Protein 7KKD (pdb70)

Secondary structure (DSSP, 8-state):
-----EEEEE----EETTEE-HHHHHHHHHHHHHTT--EEETTSGGGTGGGS-HHHHHHHHHHHHHHHTTSS-EEEEE---SSHHHHHHHHHHHHHTT-SEEEEEPPPSS---HHHHHHHHHHHHHH-SS-EEEE--HHHHS----HHHHHHHHHH-TTEEE---SS-HHHHHHHHHH-TTSB-EE--GGGHHHHHHTT--EEEESGGGT-HHHHHHHHHHHHTT-HHHHHHHHHHHHHHHHHTTSSSTTHHHHHHHHHTTSSS-----TT--PPPHHHHHHHHHHHTTS-----/---S--TTS------EEEEE----EETTEE-HHHHHHHHHHHHHTT--EEETTSGGGTTTTS-HHHHHHHHHHHHHHHTTSS-EEEEE---SSHHHHHHHHHHHHHTT-SEEEEEPPPSS---HHHHHHHHHHHHHH-SS-EEEE--HHHHS----HHHHHHHHHH-SSEEE---SS-HHHHHHHHHH-TTSB-EE--GGGHHHHHHTT--EEEESGGGT-HHHHHHHHHHHHTT-HHHHHHHHHHTHHHHHHTTSSSTTHHHHHHHHHTTSSSS----TT--PPPHHHHHHHHHHHTTS-----/-----EEEEE----EETTEE-HHHHHHHHHHHHTTT--EEETTSGGGTTTTS-HHHHHHHHHHHHHHHTTSS-EEEEE---SSHHHHHHHHHHHHHTT-SEEEEEPPPSS---HHHHHHHHHHHHHT-SS-EEEE--HHHHS----HHHHHHHHHH-TTEEE---SS-HHHHHHHHHH-TTSB-EE--GGGHHHHHHTT--EEEESGGGT-HHHHHHHHHHHHTT-HHHHHHHHHHTHHHHHHTTSSSTTHHHHHHHHHTTSSS-----TT--PPPHHHHHHHHHHHTTS-----/---S--TTS------EEEEE----EETTEE-HHHHHHHHHHHHTTT-SEEETTSGGGTGGGS-HHHHHHHHHHHHHHHTTSS-EEEEE---SSHHHHHHHHHHHHHTT-SEEEEEPPPSS---HHHHHHHHHHHHHH-SS-EEEE--HHHHS----HHHHHHHHHH-SSEEE---SS-HHHHHHHHHH-TTSB-EE--GGGHHHHHHTT--EEEESGGGT-HHHHHHHHHHHHTT-HHHHHHHHHHTHHHHHHTTSSSTTHHHHHHHHHHTSSS-----TT--PPPHHHHHHHHHHHTTSPPP--/-----EEEEE----EETTEE-HHHHHHHHHHHHTTT-SEEETTSTTTTGGGS-HHHHHHHHHHHHHHHTTSS-EEEEE---SSHHHHHHHHHHHHHTT-SEEEEEPPPSS---HHHHHHHHHHHHHH-SS-EEEE--HHHHS----HHHHHHHHHH-TTEEE---SS-HHHHHHHHHH-TTSB-EE--GGGHHHHHHTT--EEEESGGGT-HHHHHHHHHHHHTT-HHHHHHHHHHTHHHHHHTTSSSTTHHHHHHHHHTTSSSS----TT--PPPHHHHHHHHHHHTTS-----/-----EEEEE----EETTEE-HHHHHHHHHHHHHTT--EEETTSGGGTTTTS-HHHHHHHHHHHHHHHTTSS-EEEEE---SSHHHHHHHHHHHHHTT-SEEEEEPPPSS---HHHHHHHHHHHHHT-SS-EEEE--HHHHS----HHHHHHHHHH-TTEEE---SS-HHHHHHHHHH-TTSB-EE--GGGHHHHHHTT--EEEESGGGT-HHHHHHHHHHHHTT-HHHHHHHHHHHHHHHHHTTSSSTTHHHHHHHHHTTSSS-----TT--PPPHHHHHHHHHHHTTSPPP--

B-factor: mean 19.52, std 10.32, range [5.85, 80.39]

Structure (mmCIF, N/CA/C/O backbone):
data_7KKD
#
_entry.id   7KKD
#
_cell.length_a   84.550
_cell.length_b   225.540
_cell.length_c   199.980
_cell.angle_alpha   90.000
_cell.angle_beta   90.000
_cell.angle_gamma   90.000
#
_symmetry.space_group_name_H-M   'C 2 2 21'
#
loop_
_entity.id
_entity.type
_entity.pdbx_description
1 polymer '4-hydroxy-tetrahydrodipicolinate synthase'
2 non-polymer '(2R,5R)-2,5-diamino-2,5-bis(4-aminobutyl)hexanedioic acid'
3 non-polymer 'MAGNESIUM ION'
4 non-polymer 'ACETATE ION'
5 non-polymer 1,2-ETHANEDIOL
6 non-polymer 'TRIETHYLENE GLYCOL'
7 non-polymer DI(HYDROXYETHYL)ETHER
8 water water
#
loop_
_atom_site.group_PDB
_atom_site.id
_atom_site.type_symbol
_atom_site.label_atom_id
_atom_site.label_alt_id
_atom_site.label_comp_id
_atom_site.label_asym_id
_atom_site.label_entity_id
_atom_site.label_seq_id
_atom_site.pdbx_PDB_ins_code
_atom_site.Cartn_x
_atom_site.Cartn_y
_atom_site.Cartn_z
_atom_site.occupancy
_atom_site.B_iso_or_equiv
_atom_site.auth_seq_id
_atom_site.auth_comp_id
_atom_site.auth_asym_id
_atom_site.auth_atom_id
_atom_site.pdbx_PDB_model_num
ATOM 1 N N . LYS A 1 15 ? 10.193 45.152 -6.305 1.00 38.54 3 LYS A N 1
ATOM 2 C CA . LYS A 1 15 ? 9.611 44.676 -5.052 1.00 33.77 3 LYS A CA 1
ATOM 3 C C . LYS A 1 15 ? 9.279 45.820 -4.096 1.00 31.88 3 LYS A C 1
ATOM 4 O O . LYS A 1 15 ? 10.023 46.801 -4.005 1.00 30.01 3 LYS A O 1
ATOM 10 N N . ASN A 1 16 ? 8.161 45.687 -3.383 1.00 25.98 4 ASN A N 1
ATOM 11 C CA . ASN A 1 16 ? 7.888 46.567 -2.252 1.00 26.53 4 ASN A CA 1
ATOM 12 C C . ASN A 1 16 ? 8.823 46.223 -1.102 1.00 20.93 4 ASN A C 1
ATOM 13 O O . ASN A 1 16 ? 9.032 45.048 -0.789 1.00 19.42 4 ASN A O 1
ATOM 18 N N . ILE A 1 17 ? 9.409 47.251 -0.481 1.00 17.62 5 ILE A N 1
ATOM 19 C CA . ILE A 1 17 ? 10.463 47.046 0.508 1.00 16.84 5 ILE A CA 1
ATOM 20 C C . ILE A 1 17 ? 10.195 47.897 1.745 1.00 14.23 5 ILE A C 1
ATOM 21 O O . ILE A 1 17 ? 9.437 48.869 1.715 1.00 16.24 5 ILE A O 1
ATOM 26 N N . ILE A 1 18 ? 10.828 47.503 2.852 1.00 11.53 6 ILE A N 1
ATOM 27 C CA . ILE A 1 18 ? 10.880 48.292 4.077 1.00 9.88 6 ILE A CA 1
ATOM 28 C C . ILE A 1 18 ? 12.345 48.329 4.485 1.00 11.43 6 ILE A C 1
ATOM 29 O O . ILE A 1 18 ? 12.911 47.297 4.873 1.00 12.76 6 ILE A O 1
ATOM 34 N N . ILE A 1 19 ? 12.970 49.502 4.357 1.00 12.43 7 ILE A N 1
ATOM 35 C CA . ILE A 1 19 ? 14.404 49.646 4.596 1.00 11.39 7 ILE A CA 1
ATOM 36 C C . ILE A 1 19 ? 14.654 50.866 5.479 1.00 10.90 7 ILE A C 1
ATOM 37 O O . ILE A 1 19 ? 13.715 51.443 6.032 1.00 14.39 7 ILE A O 1
ATOM 42 N N . GLY A 1 20 ? 15.915 51.254 5.638 1.00 11.86 8 GLY A N 1
ATOM 43 C CA . GLY A 1 20 ? 16.250 52.401 6.466 1.00 12.48 8 GLY A CA 1
ATOM 44 C C . GLY A 1 20 ? 16.586 52.006 7.890 1.00 13.05 8 GLY A C 1
ATOM 45 O O . GLY A 1 20 ? 16.928 50.860 8.199 1.00 10.91 8 GLY A O 1
ATOM 46 N N . ALA A 1 21 ? 16.494 52.993 8.775 1.00 10.46 9 ALA A N 1
ATOM 47 C CA . ALA A 1 21 ? 16.834 52.803 10.180 1.00 10.89 9 ALA A CA 1
ATOM 48 C C . ALA A 1 21 ? 15.620 52.251 10.918 1.00 11.42 9 ALA A C 1
ATOM 49 O O . ALA A 1 21 ? 14.570 52.906 10.963 1.00 12.57 9 ALA A O 1
ATOM 51 N N . MET A 1 22 ? 15.750 51.052 11.500 1.00 10.86 10 MET A N 1
ATOM 52 C CA . MET A 1 22 ? 14.604 50.413 12.138 1.00 9.29 10 MET A CA 1
ATOM 53 C C . MET A 1 22 ? 14.971 49.927 13.535 1.00 8.42 10 MET A C 1
ATOM 54 O O . MET A 1 22 ? 16.130 49.613 13.816 1.00 10.17 10 MET A O 1
ATOM 59 N N . THR A 1 23 ? 13.965 49.879 14.415 1.00 10.29 11 THR A N 1
ATOM 60 C CA . THR A 1 23 ? 14.169 49.545 15.821 1.00 9.65 11 THR A CA 1
ATOM 61 C C . THR A 1 23 ? 13.413 48.281 16.197 1.00 12.59 11 THR A C 1
ATOM 62 O O . THR A 1 23 ? 12.202 48.185 15.968 1.00 11.85 11 THR A O 1
ATOM 66 N N . ALA A 1 24 ? 14.127 47.321 16.784 1.00 12.37 12 ALA A N 1
ATOM 67 C CA . ALA A 1 24 ? 13.499 46.153 17.399 1.00 11.21 12 ALA A CA 1
ATOM 68 C C . ALA A 1 24 ? 12.990 46.567 18.776 1.00 10.13 12 ALA A C 1
ATOM 69 O O . ALA A 1 24 ? 13.748 46.583 19.747 1.00 9.65 12 ALA A O 1
ATOM 71 N N . LEU A 1 25 ? 11.704 46.910 18.856 1.00 11.52 13 LEU A N 1
ATOM 72 C CA . LEU A 1 25 ? 11.135 47.518 20.058 1.00 9.23 13 LEU A CA 1
ATOM 73 C C . LEU A 1 25 ? 11.192 46.586 21.266 1.00 12.39 13 LEU A C 1
ATOM 74 O O . LEU A 1 25 ? 10.758 45.435 21.194 1.00 11.77 13 LEU A O 1
ATOM 79 N N . ILE A 1 26 ? 11.683 47.106 22.399 1.00 10.98 14 ILE A N 1
ATOM 80 C CA . ILE A 1 26 ? 11.468 46.406 23.661 1.00 11.37 14 ILE A CA 1
ATOM 81 C C . ILE A 1 26 ? 9.971 46.412 23.987 1.00 12.56 14 ILE A C 1
ATOM 82 O O . ILE A 1 26 ? 9.205 47.258 23.512 1.00 13.49 14 ILE A O 1
ATOM 87 N N . THR A 1 27 ? 9.556 45.446 24.810 1.00 11.94 15 THR A N 1
ATOM 88 C CA . THR A 1 27 ? 8.181 45.385 25.304 1.00 14.15 15 THR A CA 1
ATOM 89 C C . THR A 1 27 ? 8.166 45.683 26.797 1.00 13.57 15 THR A C 1
ATOM 90 O O . THR A 1 27 ? 8.533 44.808 27.599 1.00 15.78 15 THR A O 1
ATOM 94 N N . PRO A 1 28 ? 7.736 46.868 27.231 1.00 13.48 16 PRO A N 1
ATOM 95 C CA . PRO A 1 28 ? 7.678 47.139 28.674 1.00 13.31 16 PRO A CA 1
ATOM 96 C C . PRO A 1 28 ? 6.536 46.395 29.342 1.00 17.78 16 PRO A C 1
ATOM 97 O O . PRO A 1 28 ? 5.441 46.278 28.786 1.00 15.48 16 PRO A O 1
ATOM 101 N N . PHE A 1 29 ? 6.802 45.902 30.552 1.00 16.01 17 PHE A N 1
ATOM 102 C CA . PHE A 1 29 ? 5.792 45.285 31.398 1.00 14.67 17 PHE A CA 1
ATOM 103 C C . PHE A 1 29 ? 5.544 46.146 32.627 1.00 17.18 17 PHE A C 1
ATOM 104 O O . PHE A 1 29 ? 6.437 46.856 33.104 1.00 19.53 17 PHE A O 1
ATOM 112 N N . LYS A 1 30 ? 4.312 46.074 33.127 1.00 16.00 18 LYS A N 1
ATOM 113 C CA . LYS A 1 30 ? 3.912 46.713 34.373 1.00 18.46 18 LYS A CA 1
ATOM 114 C C . LYS A 1 30 ? 3.010 45.733 35.104 1.00 21.66 18 LYS A C 1
ATOM 115 O O . LYS A 1 30 ? 1.933 45.400 34.602 1.00 22.21 18 LYS A O 1
ATOM 121 N N . ASN A 1 31 ? 3.461 45.255 36.267 1.00 20.98 19 ASN A N 1
ATOM 122 C CA . ASN A 1 31 ? 2.724 44.266 37.059 1.00 22.86 19 ASN A CA 1
ATOM 123 C C . ASN A 1 31 ? 2.378 43.027 36.235 1.00 25.10 19 ASN A C 1
ATOM 124 O O . ASN A 1 31 ? 1.286 42.462 36.350 1.00 29.66 19 ASN A O 1
ATOM 129 N N . GLY A 1 32 ? 3.320 42.597 35.400 1.00 24.35 20 GLY A N 1
ATOM 130 C CA . GLY A 1 32 ? 3.184 41.362 34.660 1.00 25.91 20 GLY A CA 1
ATOM 131 C C . GLY A 1 32 ? 2.452 41.471 33.342 1.00 26.47 20 GLY A C 1
ATOM 132 O O . GLY A 1 32 ? 2.396 40.481 32.600 1.00 27.96 20 GLY A O 1
ATOM 133 N N . LYS A 1 33 ? 1.892 42.632 33.020 1.00 20.85 21 LYS A N 1
ATOM 134 C CA . LYS A 1 33 ? 1.170 42.828 31.774 1.00 17.81 21 LYS A CA 1
ATOM 135 C C . LYS A 1 33 ? 1.915 43.822 30.891 1.00 16.51 21 LYS A C 1
ATOM 136 O O . LYS A 1 33 ? 2.739 44.603 31.368 1.00 19.36 21 LYS A O 1
ATOM 142 N N . VAL A 1 34 ? 1.624 43.781 29.588 1.00 16.52 22 VAL A N 1
ATOM 143 C CA . VAL A 1 34 ? 2.197 44.775 28.687 1.00 16.92 22 VAL A CA 1
ATOM 144 C C . VAL A 1 34 ? 1.724 46.157 29.106 1.00 17.79 22 VAL A C 1
ATOM 145 O O . VAL A 1 34 ? 0.525 46.385 29.319 1.00 20.65 22 VAL A O 1
ATOM 149 N N . ASP A 1 35 ? 2.671 47.079 29.263 1.00 17.67 23 ASP A N 1
ATOM 150 C CA . ASP A 1 35 ? 2.348 48.469 29.580 1.00 16.96 23 ASP A CA 1
ATOM 151 C C . ASP A 1 35 ? 2.042 49.168 28.262 1.00 15.79 23 ASP A C 1
ATOM 152 O O . ASP A 1 35 ? 2.948 49.629 27.561 1.00 16.97 23 ASP A O 1
ATOM 157 N N . GLU A 1 36 ? 0.757 49.234 27.918 1.00 18.32 24 GLU A N 1
ATOM 158 C CA . GLU A 1 36 ? 0.374 49.686 26.585 1.00 20.26 24 GLU A CA 1
ATOM 159 C C . GLU A 1 36 ? 0.603 51.180 26.403 1.00 17.20 24 GLU A C 1
ATOM 160 O O . GLU A 1 36 ? 0.956 51.619 25.301 1.00 19.37 24 GLU A O 1
ATOM 166 N N . GLN A 1 37 ? 0.419 51.973 27.461 1.00 19.13 25 GLN A N 1
ATOM 167 C CA . GLN A 1 37 ? 0.695 53.406 27.364 1.00 19.67 25 GLN A CA 1
ATOM 168 C C . GLN A 1 37 ? 2.180 53.652 27.125 1.00 17.55 25 GLN A C 1
ATOM 169 O O . GLN A 1 37 ? 2.559 54.459 26.262 1.00 18.23 25 GLN A O 1
ATOM 175 N N . SER A 1 38 ? 3.032 52.944 27.869 1.00 15.09 26 SER A N 1
ATOM 176 C CA . SER A 1 38 ? 4.473 53.073 27.685 1.00 16.98 26 SER A CA 1
ATOM 177 C C . SER A 1 38 ? 4.894 52.592 26.300 1.00 16.29 26 SER A C 1
ATOM 178 O O . SER A 1 38 ? 5.754 53.202 25.658 1.00 16.43 26 SER A O 1
ATOM 181 N N . TYR A 1 39 ? 4.285 51.504 25.820 1.00 14.29 27 TYR A N 1
ATOM 182 C CA . TYR A 1 39 ? 4.612 50.997 24.490 1.00 14.81 27 TYR A CA 1
ATOM 183 C C . TYR A 1 39 ? 4.372 52.056 23.415 1.00 15.23 27 TYR A C 1
ATOM 184 O O . TYR A 1 39 ? 5.230 52.283 22.552 1.00 13.53 27 TYR A O 1
ATOM 193 N N . ALA A 1 40 ? 3.216 52.726 23.461 1.00 13.21 28 ALA A N 1
ATOM 194 C CA . ALA A 1 40 ? 2.937 53.776 22.487 1.00 12.59 28 ALA A CA 1
ATOM 195 C C . ALA A 1 40 ? 3.896 54.950 22.650 1.00 14.14 28 ALA A C 1
ATOM 196 O O . ALA A 1 40 ? 4.375 55.517 21.654 1.00 13.84 28 ALA A O 1
ATOM 198 N N . ARG A 1 41 ? 4.185 55.336 23.894 1.00 15.54 29 ARG A N 1
ATOM 199 C CA . ARG A 1 41 ? 5.079 56.470 24.128 1.00 16.25 29 ARG A CA 1
ATOM 200 C C . ARG A 1 41 ? 6.470 56.202 23.571 1.00 14.10 29 ARG A C 1
ATOM 201 O O . ARG A 1 41 ? 7.095 57.095 22.979 1.00 15.71 29 ARG A O 1
ATOM 209 N N . LEU A 1 42 ? 6.961 54.970 23.737 1.00 12.78 30 LEU A N 1
ATOM 210 C CA . LEU A 1 42 ? 8.276 54.608 23.225 1.00 10.68 30 LEU A CA 1
ATOM 211 C C . LEU A 1 42 ? 8.313 54.663 21.706 1.00 10.59 30 LEU A C 1
ATOM 212 O O . LEU A 1 42 ? 9.320 55.079 21.120 1.00 12.24 30 LEU A O 1
ATOM 217 N N . ILE A 1 43 ? 7.229 54.237 21.048 1.00 12.09 31 ILE A N 1
ATOM 218 C CA . ILE A 1 43 ? 7.182 54.299 19.591 1.00 11.66 31 ILE A CA 1
ATOM 219 C C . ILE A 1 43 ? 7.168 55.743 19.112 1.00 14.46 31 ILE A C 1
ATOM 220 O O . ILE A 1 43 ? 7.885 56.100 18.170 1.00 12.04 31 ILE A O 1
ATOM 225 N N . LYS A 1 44 ? 6.354 56.595 19.738 1.00 12.62 32 LYS A N 1
ATOM 226 C CA . LYS A 1 44 ? 6.381 58.012 19.382 1.00 12.66 32 LYS A CA 1
ATOM 227 C C . LYS A 1 44 ? 7.795 58.583 19.512 1.00 14.66 32 LYS A C 1
ATOM 228 O O . LYS A 1 44 ? 8.234 59.382 18.677 1.00 14.09 32 LYS A O 1
ATOM 234 N N . ARG A 1 45 ? 8.535 58.168 20.545 1.00 14.58 33 ARG A N 1
ATOM 235 C CA . ARG A 1 45 ? 9.902 58.660 20.712 1.00 14.82 33 ARG A CA 1
ATOM 236 C C . ARG A 1 45 ? 10.804 58.203 19.569 1.00 13.22 33 ARG A C 1
ATOM 237 O O . ARG A 1 45 ? 11.676 58.959 19.117 1.00 12.74 33 ARG A O 1
ATOM 245 N N . GLN A 1 46 ? 10.624 56.968 19.098 1.00 12.92 34 GLN A N 1
ATOM 246 C CA . GLN A 1 46 ? 11.372 56.503 17.931 1.00 10.18 34 GLN A CA 1
ATOM 247 C C . GLN A 1 46 ? 11.031 57.341 16.702 1.00 8.61 34 GLN A C 1
ATOM 248 O O . GLN A 1 46 ? 11.924 57.766 15.959 1.00 12.67 34 GLN A O 1
ATOM 254 N N . ILE A 1 47 ? 9.734 57.590 16.480 1.00 11.25 35 ILE A N 1
ATOM 255 C CA . ILE A 1 47 ? 9.300 58.357 15.310 1.00 11.69 35 ILE A CA 1
ATOM 256 C C . ILE A 1 47 ? 9.942 59.735 15.314 1.00 12.95 35 ILE A C 1
ATOM 257 O O . ILE A 1 47 ? 10.414 60.229 14.280 1.00 14.57 35 ILE A O 1
ATOM 262 N N . GLU A 1 48 ? 9.980 60.373 16.477 1.00 12.68 36 GLU A N 1
ATOM 263 C CA . GLU A 1 48 ? 10.455 61.739 16.571 1.00 13.04 36 GLU A CA 1
ATOM 264 C C . GLU A 1 48 ? 11.971 61.846 16.503 1.00 12.43 36 GLU A C 1
ATOM 265 O O . GLU A 1 48 ? 12.491 62.969 16.424 1.00 17.75 36 GLU A O 1
ATOM 271 N N . ASN A 1 49 ? 12.686 60.721 16.466 1.00 13.13 37 ASN A N 1
ATOM 272 C CA . ASN A 1 49 ? 14.142 60.729 16.401 1.00 13.13 37 ASN A CA 1
ATOM 273 C C . ASN A 1 49 ? 14.663 60.079 15.122 1.00 14.67 37 ASN A C 1
ATOM 274 O O . ASN A 1 49 ? 15.745 59.487 15.113 1.00 17.80 37 ASN A O 1
ATOM 279 N N . GLY A 1 50 ? 13.899 60.183 14.032 1.00 14.53 38 GLY A N 1
ATOM 280 C CA . GLY A 1 50 ? 14.406 59.861 12.707 1.00 15.46 38 GLY A CA 1
ATOM 281 C C . GLY A 1 50 ? 14.338 58.407 12.295 1.00 15.36 38 GLY A C 1
ATOM 282 O O . GLY A 1 50 ? 14.908 58.052 11.258 1.00 15.49 38 GLY A O 1
ATOM 283 N N . ILE A 1 51 ? 13.646 57.560 13.047 1.00 10.63 39 ILE A N 1
ATOM 284 C CA . ILE A 1 51 ? 13.584 56.134 12.745 1.00 10.53 39 ILE A CA 1
ATOM 285 C C . ILE A 1 51 ? 12.611 55.916 11.592 1.00 16.87 39 ILE A C 1
ATOM 286 O O . ILE A 1 51 ? 11.589 56.599 11.500 1.00 16.35 39 ILE A O 1
ATOM 291 N N . ASP A 1 52 ? 12.935 54.985 10.682 1.00 10.94 40 ASP A N 1
ATOM 292 C CA . ASP A 1 52 ? 12.108 54.773 9.492 1.00 10.12 40 ASP A CA 1
ATOM 293 C C . ASP A 1 52 ? 11.092 53.649 9.643 1.00 10.85 40 ASP A C 1
ATOM 294 O O . ASP A 1 52 ? 10.074 53.655 8.940 1.00 11.92 40 ASP A O 1
ATOM 299 N N . ALA A 1 53 ? 11.336 52.691 10.529 1.00 11.71 41 ALA A N 1
ATOM 300 C CA . ALA A 1 53 ? 10.372 51.621 10.743 1.00 10.27 41 ALA A CA 1
ATOM 301 C C . ALA A 1 53 ? 10.554 51.088 12.153 1.00 10.49 41 ALA A C 1
ATOM 302 O O . ALA A 1 53 ? 11.630 51.209 12.740 1.00 11.04 41 ALA A O 1
ATOM 304 N N . VAL A 1 54 ? 9.491 50.525 12.711 1.00 9.28 42 VAL A N 1
ATOM 305 C CA . VAL A 1 54 ? 9.577 49.893 14.021 1.00 9.84 42 VAL A CA 1
ATOM 306 C C . VAL A 1 54 ? 9.173 48.434 13.881 1.00 11.74 42 VAL A C 1
ATOM 307 O O . VAL A 1 54 ? 8.287 48.092 13.089 1.00 11.67 42 VAL A O 1
ATOM 311 N N . VAL A 1 55 ? 9.832 47.579 14.652 1.00 11.30 43 VAL A N 1
ATOM 312 C CA . VAL A 1 55 ? 9.581 46.140 14.632 1.00 9.39 43 VAL A CA 1
ATOM 313 C C . VAL A 1 55 ? 8.994 45.748 15.981 1.00 12.83 43 VAL A C 1
ATOM 314 O O . VAL A 1 55 ? 9.744 45.571 16.951 1.00 12.66 43 VAL A O 1
ATOM 318 N N . PRO A 1 56 ? 7.675 45.618 16.099 1.00 11.69 44 PRO A N 1
ATOM 319 C CA . PRO A 1 56 ? 7.098 45.105 17.345 1.00 10.80 44 PRO A CA 1
ATOM 320 C C . PRO A 1 56 ? 7.274 43.599 17.435 1.00 11.78 44 PRO A C 1
ATOM 321 O O . PRO A 1 56 ? 7.198 42.886 16.430 1.00 15.17 44 PRO A O 1
ATOM 325 N N . VAL A 1 57 ? 7.516 43.124 18.661 1.00 13.04 45 VAL A N 1
ATOM 326 C CA . VAL A 1 57 ? 7.546 41.707 19.047 1.00 13.55 45 VAL A CA 1
ATOM 327 C C . VAL A 1 57 ? 8.485 40.875 18.170 1.00 15.71 45 VAL A C 1
ATOM 328 O O . VAL A 1 57 ? 8.131 39.785 17.695 1.00 16.45 45 VAL A O 1
ATOM 332 N N . GLY A 1 58 ? 9.707 41.373 17.987 1.00 15.60 46 GLY A N 1
ATOM 333 C CA . GLY A 1 58 ? 10.831 40.558 17.567 1.00 15.86 46 GLY A CA 1
ATOM 334 C C . GLY A 1 58 ? 11.534 39.971 18.777 1.00 15.41 46 GLY A C 1
ATOM 335 O O . GLY A 1 58 ? 10.977 39.916 19.878 1.00 13.59 46 GLY A O 1
ATOM 336 N N . THR A 1 59 ? 12.776 39.517 18.564 1.00 15.56 47 THR A N 1
ATOM 337 C CA . THR A 1 59 ? 13.547 38.925 19.663 1.00 12.56 47 THR A CA 1
ATOM 338 C C . THR A 1 59 ? 13.662 39.910 20.821 1.00 11.32 47 THR A C 1
ATOM 339 O O . THR A 1 59 ? 13.458 39.555 21.991 1.00 14.15 47 THR A O 1
ATOM 343 N N . THR A 1 60 ? 13.999 41.160 20.504 1.00 11.15 48 THR A N 1
ATOM 344 C CA . THR A 1 60 ? 14.180 42.189 21.521 1.00 9.11 48 THR A CA 1
ATOM 345 C C . THR A 1 60 ? 12.880 42.522 22.244 1.00 12.87 48 THR A C 1
ATOM 346 O O . THR A 1 60 ? 12.923 43.009 23.379 1.00 14.15 48 THR A O 1
ATOM 350 N N . GLY A 1 61 ? 11.735 42.225 21.635 1.00 11.97 49 GLY A N 1
ATOM 351 C CA . GLY A 1 61 ? 10.444 42.413 22.258 1.00 12.77 49 GLY A CA 1
ATOM 352 C C . GLY A 1 61 ? 9.936 41.219 23.037 1.00 12.65 49 GLY A C 1
ATOM 353 O O . GLY A 1 61 ? 8.761 41.215 23.416 1.00 13.20 49 GLY A O 1
ATOM 354 N N . GLU A 1 62 ? 10.781 40.210 23.281 1.00 10.01 50 GLU A N 1
ATOM 355 C CA . GLU A 1 62 ? 10.404 39.029 24.067 1.00 12.80 50 GLU A CA 1
ATOM 356 C C . GLU A 1 62 ? 9.237 38.290 23.419 1.00 16.21 50 GLU A C 1
ATOM 357 O O . GLU A 1 62 ? 8.319 37.813 24.094 1.00 15.86 50 GLU A O 1
ATOM 363 N N . SER A 1 63 ? 9.313 38.146 22.097 1.00 14.16 51 SER A N 1
ATOM 364 C CA . SER A 1 63 ? 8.253 37.475 21.347 1.00 16.62 51 SER A CA 1
ATOM 365 C C . SER A 1 63 ? 7.925 36.091 21.912 1.00 19.60 51 SER A C 1
ATOM 366 O O . SER A 1 63 ? 6.757 35.685 21.937 1.00 18.18 51 SER A O 1
ATOM 369 N N . ALA A 1 64 ? 8.933 35.357 22.387 1.00 13.30 52 ALA A N 1
ATOM 370 C CA . ALA A 1 64 ? 8.710 33.965 22.772 1.00 16.52 52 ALA A CA 1
ATOM 371 C C . ALA A 1 64 ? 7.899 33.823 24.054 1.00 15.67 52 ALA A C 1
ATOM 372 O O . ALA A 1 64 ? 7.343 32.742 24.306 1.00 18.58 52 ALA A O 1
ATOM 374 N N . THR A 1 65 ? 7.839 34.861 24.887 1.00 16.00 53 THR A N 1
ATOM 375 C CA . THR A 1 65 ? 7.132 34.776 26.160 1.00 23.21 53 THR A CA 1
ATOM 376 C C . THR A 1 65 ? 5.849 35.594 26.193 1.00 20.57 53 THR A C 1
ATOM 377 O O . THR A 1 65 ? 5.166 35.600 27.224 1.00 20.68 53 THR A O 1
ATOM 381 N N . LEU A 1 66 ? 5.503 36.280 25.107 1.00 16.71 54 LEU A N 1
ATOM 382 C CA . LEU A 1 66 ? 4.208 36.941 24.994 1.00 16.90 54 LEU A CA 1
ATOM 383 C C . LEU A 1 66 ? 3.141 35.955 24.540 1.00 20.97 54 LEU A C 1
ATOM 384 O O . LEU A 1 66 ? 3.419 35.007 23.801 1.00 23.06 54 LEU A O 1
ATOM 389 N N . THR A 1 67 ? 1.908 36.190 24.983 1.00 21.87 55 THR A N 1
ATOM 390 C CA . THR A 1 67 ? 0.792 35.411 24.469 1.00 22.09 55 THR A CA 1
ATOM 391 C C . THR A 1 67 ? 0.427 35.870 23.059 1.00 24.03 55 THR A C 1
ATOM 392 O O . THR A 1 67 ? 0.835 36.934 22.592 1.00 22.44 55 THR A O 1
ATOM 396 N N . HIS A 1 68 ? -0.390 35.053 22.387 1.00 24.66 56 HIS A N 1
ATOM 397 C CA . HIS A 1 68 ? -0.914 35.449 21.083 1.00 30.55 56 HIS A CA 1
ATOM 398 C C . HIS A 1 68 ? -1.643 36.782 21.172 1.00 22.77 56 HIS A C 1
ATOM 399 O O . HIS A 1 68 ? -1.466 37.653 20.313 1.00 23.44 56 HIS A O 1
ATOM 406 N N . GLU A 1 69 ? -2.467 36.954 22.210 1.00 24.09 57 GLU A N 1
ATOM 407 C CA . GLU A 1 69 ? -3.219 38.194 22.385 1.00 23.94 57 GLU A CA 1
ATOM 408 C C . GLU A 1 69 ? -2.291 39.386 22.584 1.00 22.45 57 GLU A C 1
ATOM 409 O O . GLU A 1 69 ? -2.535 40.468 22.035 1.00 20.10 57 GLU A O 1
ATOM 415 N N . GLU A 1 70 ? -1.223 39.213 23.368 1.00 19.22 58 GLU A N 1
ATOM 416 C CA . GLU A 1 70 ? -0.277 40.309 23.586 1.00 16.67 58 GLU A CA 1
ATOM 417 C C . GLU A 1 70 ? 0.487 40.653 22.314 1.00 15.14 58 GLU A C 1
ATOM 418 O O . GLU A 1 70 ? 0.736 41.831 22.034 1.00 17.30 58 GLU A O 1
ATOM 424 N N . HIS A 1 71 ? 0.919 39.630 21.570 1.00 18.30 59 HIS A N 1
ATOM 425 C CA . HIS A 1 71 ? 1.514 39.825 20.252 1.00 20.61 59 HIS A CA 1
ATOM 426 C C . HIS A 1 71 ? 0.626 40.712 19.384 1.00 21.21 59 HIS A C 1
ATOM 427 O O . HIS A 1 71 ? 1.078 41.715 18.815 1.00 17.93 59 HIS A O 1
ATOM 434 N N . ARG A 1 72 ? -0.663 40.378 19.320 1.00 20.21 60 ARG A N 1
ATOM 435 C CA . ARG A 1 72 ? -1.600 41.142 18.505 1.00 22.74 60 ARG A CA 1
ATOM 436 C C . ARG A 1 72 ? -1.772 42.563 19.035 1.00 25.54 60 ARG A C 1
ATOM 437 O O . ARG A 1 72 ? -1.776 43.523 18.254 1.00 21.26 60 ARG A O 1
ATOM 445 N N . THR A 1 73 ? -1.865 42.721 20.360 1.00 18.58 61 THR A N 1
ATOM 446 C CA . THR A 1 73 ? -1.989 44.053 20.952 1.00 19.62 61 THR A CA 1
ATOM 447 C C . THR A 1 73 ? -0.796 44.943 20.600 1.00 18.87 61 THR A C 1
ATOM 448 O O . THR A 1 73 ? -0.970 46.113 20.232 1.00 17.49 61 THR A O 1
ATOM 452 N N . CYS A 1 74 ? 0.424 44.411 20.703 1.00 15.75 62 CYS A N 1
ATOM 453 C CA . CYS A 1 74 ? 1.604 45.219 20.414 1.00 15.38 62 CYS A CA 1
ATOM 454 C C . CYS A 1 74 ? 1.642 45.643 18.948 1.00 15.25 62 CYS A C 1
ATOM 455 O O . CYS A 1 74 ? 1.962 46.797 18.641 1.00 14.32 62 CYS A O 1
ATOM 458 N N . ILE A 1 75 ? 1.285 44.735 18.028 1.00 13.81 63 ILE A N 1
ATOM 459 C CA . ILE A 1 75 ? 1.247 45.105 16.613 1.00 11.11 63 ILE A CA 1
ATOM 460 C C . ILE A 1 75 ? 0.221 46.209 16.377 1.00 13.32 63 ILE A C 1
ATOM 461 O O . ILE A 1 75 ? 0.489 47.181 15.659 1.00 14.99 63 ILE A O 1
ATOM 466 N N . GLU A 1 76 ? -0.962 46.094 16.992 1.00 14.85 64 GLU A N 1
ATOM 467 C CA . GLU A 1 76 ? -2.000 47.109 16.793 1.00 15.41 64 GLU A CA 1
ATOM 468 C C . GLU A 1 76 ? -1.565 48.468 17.326 1.00 15.62 64 GLU A C 1
ATOM 469 O O . GLU A 1 76 ? -1.828 49.499 16.696 1.00 14.43 64 GLU A O 1
ATOM 475 N N . ILE A 1 77 ? -0.885 48.494 18.476 1.00 16.07 65 ILE A N 1
ATOM 476 C CA . ILE A 1 77 ? -0.413 49.768 19.018 1.00 13.58 65 ILE A CA 1
ATOM 477 C C . ILE A 1 77 ? 0.597 50.404 18.075 1.00 13.72 65 ILE A C 1
ATOM 478 O O . ILE A 1 77 ? 0.567 51.621 17.832 1.00 16.60 65 ILE A O 1
ATOM 483 N N . ALA A 1 78 ? 1.495 49.590 17.516 1.00 12.45 66 ALA A N 1
ATOM 484 C CA . ALA A 1 78 ? 2.491 50.107 16.588 1.00 13.64 66 ALA A CA 1
ATOM 485 C C . ALA A 1 78 ? 1.827 50.664 15.337 1.00 12.27 66 ALA A C 1
ATOM 486 O O . ALA A 1 78 ? 2.170 51.761 14.878 1.00 12.97 66 ALA A O 1
ATOM 488 N N . VAL A 1 79 ? 0.873 49.914 14.769 1.00 15.24 67 VAL A N 1
ATOM 489 C CA . VAL A 1 79 ? 0.194 50.355 13.551 1.00 13.36 67 VAL A CA 1
ATOM 490 C C . VAL A 1 79 ? -0.520 51.680 13.792 1.00 13.83 67 VAL A C 1
ATOM 491 O O . VAL A 1 79 ? -0.403 52.623 12.998 1.00 14.18 67 VAL A O 1
ATOM 495 N N . GLU A 1 80 ? -1.244 51.781 14.911 1.00 13.61 68 GLU A N 1
ATOM 496 C CA . GLU A 1 80 ? -1.999 52.997 15.197 1.00 16.01 68 GLU A CA 1
ATOM 497 C C . GLU A 1 80 ? -1.065 54.182 15.419 1.00 14.95 68 GLU A C 1
ATOM 498 O O . GLU A 1 80 ? -1.331 55.289 14.931 1.00 18.01 68 GLU A O 1
ATOM 504 N N . THR A 1 81 ? 0.041 53.962 16.141 1.00 16.35 69 THR A N 1
ATOM 505 C CA . THR A 1 81 ? 0.944 55.060 16.484 1.00 13.28 69 THR A CA 1
ATOM 506 C C . THR A 1 81 ? 1.689 55.593 15.262 1.00 15.60 69 THR A C 1
ATOM 507 O O . THR A 1 81 ? 2.011 56.789 15.212 1.00 16.14 69 THR A O 1
ATOM 511 N N . CYS A 1 82 ? 1.923 54.748 14.250 1.00 15.88 70 CYS A N 1
ATOM 512 C CA . CYS A 1 82 ? 2.641 55.162 13.043 1.00 11.64 70 CYS A CA 1
ATOM 513 C C . CYS A 1 82 ? 1.747 55.751 11.954 1.00 12.84 70 CYS A C 1
ATOM 514 O O . CYS A 1 82 ? 2.277 56.243 10.948 1.00 14.68 70 CYS A O 1
ATOM 517 N N . LYS A 1 83 ? 0.424 55.740 12.117 1.00 15.80 71 LYS A N 1
ATOM 518 C CA . LYS A 1 83 ? -0.435 56.347 11.106 1.00 15.71 71 LYS A CA 1
ATOM 519 C C . LYS A 1 83 ? -0.156 57.846 10.980 1.00 15.47 71 LYS A C 1
ATOM 520 O O . LYS A 1 83 ? 0.106 58.539 11.967 1.00 16.16 71 LYS A O 1
ATOM 526 N N . GLY A 1 84 ? -0.212 58.345 9.750 1.00 16.02 72 GLY A N 1
ATOM 527 C CA . GLY A 1 84 ? 0.035 59.754 9.505 1.00 16.58 72 GLY A CA 1
ATOM 528 C C . GLY A 1 84 ? 1.495 60.154 9.511 1.00 16.02 72 GLY A C 1
ATOM 529 O O . GLY A 1 84 ? 1.786 61.358 9.475 1.00 16.52 72 GLY A O 1
ATOM 530 N N . THR A 1 85 ? 2.371 59.180 9.561 1.00 15.68 73 THR A N 1
ATOM 531 C CA . THR A 1 85 ? 3.790 59.435 9.541 1.00 16.43 73 THR A CA 1
ATOM 532 C C . THR A 1 85 ? 4.422 58.655 8.395 1.00 14.74 73 THR A C 1
ATOM 533 O O . THR A 1 85 ? 3.771 57.938 7.749 1.00 17.36 73 THR A O 1
ATOM 537 N N . LYS A 1 86 ? 5.704 58.834 8.188 1.00 19.79 74 LYS A N 1
ATOM 538 C CA . LYS A 1 86 ? 6.380 58.074 7.168 1.00 23.91 74 LYS A CA 1
ATOM 539 C C . LYS A 1 86 ? 6.916 56.741 7.752 1.00 21.01 74 LYS A C 1
ATOM 540 O O . LYS A 1 86 ? 7.404 55.939 7.026 1.00 24.81 74 LYS A O 1
ATOM 542 N N . VAL A 1 87 ? 6.756 56.531 9.047 1.00 14.15 75 VAL A N 1
ATOM 543 C CA . VAL A 1 87 ? 7.326 55.369 9.728 1.00 12.28 75 VAL A CA 1
ATOM 544 C C . VAL A 1 87 ? 6.477 54.127 9.454 1.00 15.24 75 VAL A C 1
ATOM 545 O O . VAL A 1 87 ? 5.249 54.150 9.593 1.00 13.76 75 VAL A O 1
ATOM 549 N N . LYS A 1 88 ? 7.135 53.032 9.080 1.00 13.28 76 LYS A N 1
ATOM 550 C CA . LYS A 1 88 ? 6.468 51.778 8.756 1.00 11.78 76 LYS A CA 1
ATOM 551 C C . LYS A 1 88 ? 6.515 50.807 9.931 1.00 14.70 76 LYS A C 1
ATOM 552 O O . LYS A 1 88 ? 7.364 50.910 10.825 1.00 12.54 76 LYS A O 1
ATOM 558 N N . VAL A 1 89 ? 5.590 49.843 9.915 1.00 11.78 77 VAL A N 1
ATOM 559 C CA . VAL A 1 89 ? 5.553 48.778 10.917 1.00 10.19 77 VAL A CA 1
ATOM 560 C C . VAL A 1 89 ? 5.931 47.473 10.229 1.00 13.67 77 VAL A C 1
ATOM 561 O O . VAL A 1 89 ? 5.193 46.972 9.371 1.00 12.17 77 VAL A O 1
ATOM 565 N N . LEU A 1 90 ? 7.082 46.923 10.616 1.00 10.74 78 LEU A N 1
ATOM 566 C CA . LEU A 1 90 ? 7.553 45.614 10.169 1.00 9.36 78 LEU A CA 1
ATOM 567 C C . LEU A 1 90 ? 7.325 44.659 11.336 1.00 9.61 78 LEU A C 1
ATOM 568 O O . LEU A 1 90 ? 8.146 44.577 12.253 1.00 12.08 78 LEU A O 1
ATOM 573 N N . ALA A 1 91 ? 6.196 43.946 11.312 1.00 11.55 79 ALA A N 1
ATOM 574 C CA . ALA A 1 91 ? 5.748 43.173 12.468 1.00 11.55 79 ALA A CA 1
ATOM 575 C C . ALA A 1 91 ? 6.492 41.850 12.582 1.00 11.03 79 ALA A C 1
ATOM 576 O O . ALA A 1 91 ? 6.621 41.113 11.600 1.00 11.65 79 ALA A O 1
ATOM 578 N N . GLY A 1 92 ? 6.967 41.544 13.791 1.00 11.31 80 GLY A N 1
ATOM 579 C CA . GLY A 1 92 ? 7.510 40.225 14.062 1.00 10.91 80 GLY A CA 1
ATOM 580 C C . GLY A 1 92 ? 6.436 39.169 13.922 1.00 15.76 80 GLY A C 1
ATOM 581 O O . GLY A 1 92 ? 5.345 39.312 14.483 1.00 16.54 80 GLY A O 1
ATOM 582 N N . ALA A 1 93 ? 6.729 38.097 13.170 1.00 12.17 81 ALA A N 1
ATOM 583 C CA . ALA A 1 93 ? 5.718 37.069 12.953 1.00 13.78 81 ALA A CA 1
ATOM 584 C C . ALA A 1 93 ? 6.308 35.662 12.855 1.00 15.70 81 ALA A C 1
ATOM 585 O O . ALA A 1 93 ? 5.625 34.758 12.361 1.00 19.62 81 ALA A O 1
ATOM 587 N N . GLY A 1 94 ? 7.533 35.437 13.330 1.00 16.73 82 GLY A N 1
ATOM 588 C CA . GLY A 1 94 ? 8.159 34.142 13.160 1.00 16.69 82 GLY A CA 1
ATOM 589 C C . GLY A 1 94 ? 7.680 33.095 14.157 1.00 13.24 82 GLY A C 1
ATOM 590 O O . GLY A 1 94 ? 7.084 33.391 15.191 1.00 13.94 82 GLY A O 1
ATOM 591 N N . SER A 1 95 ? 7.982 31.836 13.838 1.00 14.29 83 SER A N 1
ATOM 592 C CA . SER A 1 95 ? 7.675 30.722 14.726 1.00 14.88 83 SER A CA 1
ATOM 593 C C . SER A 1 95 ? 8.458 29.498 14.271 1.00 17.42 83 SER A C 1
ATOM 594 O O . SER A 1 95 ? 8.821 29.371 13.100 1.00 14.59 83 SER A O 1
ATOM 597 N N . ALA A 1 96 ? 8.685 28.583 15.214 1.00 15.19 84 ALA A N 1
ATOM 598 C CA . ALA A 1 96 ? 9.224 27.271 14.868 1.00 13.85 84 ALA A CA 1
ATOM 599 C C . ALA A 1 96 ? 8.234 26.419 14.079 1.00 15.56 84 ALA A C 1
ATOM 600 O O . ALA A 1 96 ? 8.657 25.477 13.405 1.00 13.48 84 ALA A O 1
ATOM 602 N N . ALA A 1 97 ? 6.935 26.712 14.162 1.00 16.65 85 ALA A N 1
ATOM 603 C CA . ALA A 1 97 ? 5.898 25.982 13.441 1.00 13.36 85 ALA A CA 1
ATOM 604 C C . ALA A 1 97 ? 5.399 26.810 12.262 1.00 13.93 85 ALA A C 1
ATOM 605 O O . ALA A 1 97 ? 4.948 27.943 12.452 1.00 14.93 85 ALA A O 1
ATOM 607 N N . THR A 1 98 ? 5.432 26.224 11.057 1.00 15.14 86 THR A N 1
ATOM 608 C CA . THR A 1 98 ? 4.994 26.956 9.868 1.00 16.42 86 THR A CA 1
ATOM 609 C C . THR A 1 98 ? 3.534 27.380 9.979 1.00 17.95 86 THR A C 1
ATOM 610 O O . THR A 1 98 ? 3.179 28.508 9.606 1.00 17.99 86 THR A O 1
ATOM 614 N N . HIS A 1 99 ? 2.672 26.503 10.508 1.00 18.08 87 HIS A N 1
ATOM 615 C CA . HIS A 1 99 ? 1.264 26.864 10.629 1.00 18.23 87 HIS A CA 1
ATOM 616 C C . HIS A 1 99 ? 1.086 28.093 11.512 1.00 18.86 87 HIS A C 1
ATOM 617 O O . HIS A 1 99 ? 0.267 28.970 11.204 1.00 17.15 87 HIS A O 1
ATOM 624 N N . GLU A 1 100 ? 1.876 28.211 12.585 1.00 17.74 88 GLU A N 1
ATOM 625 C CA . GLU A 1 100 ? 1.743 29.388 13.439 1.00 19.21 88 GLU A CA 1
ATOM 626 C C . GLU A 1 100 ? 2.356 30.629 12.792 1.00 18.62 88 GLU A C 1
ATOM 627 O O . GLU A 1 100 ? 1.823 31.733 12.942 1.00 19.12 88 GLU A O 1
ATOM 633 N N . ALA A 1 101 ? 3.473 30.474 12.076 1.00 15.46 89 ALA A N 1
ATOM 634 C CA . ALA A 1 101 ? 4.075 31.622 11.395 1.00 13.16 89 ALA A CA 1
ATOM 635 C C . ALA A 1 101 ? 3.150 32.173 10.311 1.00 14.51 89 ALA A C 1
ATOM 636 O O . ALA A 1 101 ? 3.075 33.394 10.105 1.00 16.99 89 ALA A O 1
ATOM 638 N N . VAL A 1 102 ? 2.444 31.289 9.599 1.00 15.79 90 VAL A N 1
ATOM 639 C CA . VAL A 1 102 ? 1.461 31.735 8.607 1.00 15.89 90 VAL A CA 1
ATOM 640 C C . VAL A 1 102 ? 0.312 32.479 9.283 1.00 16.12 90 VAL A C 1
ATOM 641 O O . VAL A 1 102 ? -0.138 33.530 8.805 1.00 17.97 90 VAL A O 1
ATOM 645 N N . GLY A 1 103 ? -0.179 31.947 10.405 1.00 16.28 91 GLY A N 1
ATOM 646 C CA . GLY A 1 103 ? -1.241 32.622 11.136 1.00 21.47 91 GLY A CA 1
ATOM 647 C C . GLY A 1 103 ? -0.847 34.006 11.620 1.00 18.30 91 GLY A C 1
ATOM 648 O O . GLY A 1 103 ? -1.624 34.957 11.505 1.00 16.85 91 GLY A O 1
ATOM 649 N N . LEU A 1 104 ? 0.365 34.140 12.169 1.00 17.54 92 LEU A N 1
ATOM 650 C CA . LEU A 1 104 ? 0.844 35.451 12.608 1.00 19.35 92 LEU A CA 1
ATOM 651 C C . LEU A 1 104 ? 1.025 36.403 11.431 1.00 16.01 92 LEU A C 1
ATOM 652 O O . LEU A 1 104 ? 0.699 37.594 11.533 1.00 16.50 92 LEU A O 1
ATOM 657 N N . ALA A 1 105 ? 1.546 35.896 10.308 1.00 17.39 93 ALA A N 1
ATOM 658 C CA . ALA A 1 105 ? 1.679 36.710 9.104 1.00 17.09 93 ALA A CA 1
ATOM 659 C C . ALA A 1 105 ? 0.323 37.243 8.658 1.00 18.43 93 ALA A C 1
ATOM 660 O O . ALA A 1 105 ? 0.173 38.434 8.354 1.00 18.75 93 ALA A O 1
ATOM 662 N N . LYS A 1 106 ? -0.682 36.369 8.617 1.00 13.67 94 LYS A N 1
ATOM 663 C CA . LYS A 1 106 ? -2.005 36.794 8.180 1.00 14.90 94 LYS A CA 1
ATOM 664 C C . LYS A 1 106 ? -2.599 37.812 9.143 1.00 18.94 94 LYS A C 1
ATOM 665 O O . LYS A 1 106 ? -3.209 38.793 8.710 1.00 17.78 94 LYS A O 1
ATOM 671 N N . PHE A 1 107 ? -2.413 37.618 10.454 1.00 18.87 95 PHE A N 1
ATOM 672 C CA . PHE A 1 107 ? -2.925 38.617 11.385 1.00 19.72 95 PHE A CA 1
ATOM 673 C C . PHE A 1 107 ? -2.269 39.966 11.149 1.00 20.01 95 PHE A C 1
ATOM 674 O O . PHE A 1 107 ? -2.942 41.004 11.149 1.00 20.30 95 PHE A O 1
ATOM 682 N N . ALA A 1 108 ? -0.940 39.976 11.018 1.00 17.33 96 ALA A N 1
ATOM 683 C CA . ALA A 1 108 ? -0.237 41.239 10.817 1.00 16.26 96 ALA A CA 1
ATOM 684 C C . ALA A 1 108 ? -0.737 41.948 9.567 1.00 19.91 96 ALA A C 1
ATOM 685 O O . ALA A 1 108 ? -0.955 43.165 9.583 1.00 20.48 96 ALA A O 1
ATOM 687 N N . LYS A 1 109 ? -0.940 41.200 8.478 1.00 18.83 97 LYS A N 1
ATOM 688 C CA . LYS A 1 109 ? -1.456 41.796 7.252 1.00 19.97 97 LYS A CA 1
ATOM 689 C C . LYS A 1 109 ? -2.841 42.391 7.475 1.00 24.64 97 LYS A C 1
ATOM 690 O O . LYS A 1 109 ? -3.090 43.556 7.146 1.00 23.57 97 LYS A O 1
ATOM 696 N N . GLU A 1 110 ? -3.759 41.606 8.039 1.00 20.20 98 GLU A N 1
ATOM 697 C CA . GLU A 1 110 ? -5.141 42.064 8.132 1.00 21.33 98 GLU A CA 1
ATOM 698 C C . GLU A 1 110 ? -5.310 43.215 9.111 1.00 23.94 98 GLU A C 1
ATOM 699 O O . GLU A 1 110 ? -6.337 43.903 9.069 1.00 27.47 98 GLU A O 1
ATOM 704 N N . HIS A 1 111 ? -4.322 43.460 9.968 1.00 21.27 99 HIS A N 1
ATOM 705 C CA . HIS A 1 111 ? -4.400 44.530 10.950 1.00 25.13 99 HIS A CA 1
ATOM 706 C C . HIS A 1 111 ? -3.446 45.676 10.641 1.00 20.92 99 HIS A C 1
ATOM 707 O O . HIS A 1 111 ? -3.147 46.495 11.520 1.00 19.99 99 HIS A O 1
ATOM 714 N N . GLY A 1 112 ? -2.986 45.761 9.398 1.00 20.30 100 GLY A N 1
ATOM 715 C CA . GLY A 1 112 ? -2.416 46.982 8.876 1.00 16.65 100 GLY A CA 1
ATOM 716 C C . GLY A 1 112 ? -0.918 47.124 8.971 1.00 16.57 100 GLY A C 1
ATOM 717 O O . GLY A 1 112 ? -0.411 48.222 8.733 1.00 17.76 100 GLY A O 1
ATOM 718 N N . ALA A 1 113 ? -0.195 46.066 9.328 1.00 16.56 101 ALA A N 1
ATOM 719 C CA . ALA A 1 113 ? 1.259 46.135 9.294 1.00 14.79 101 ALA A CA 1
ATOM 720 C C . ALA A 1 113 ? 1.739 46.370 7.867 1.00 13.87 101 ALA A C 1
ATOM 721 O O . ALA A 1 113 ? 1.109 45.940 6.897 1.00 16.79 101 ALA A O 1
ATOM 723 N N . ASP A 1 114 ? 2.851 47.091 7.739 1.00 13.03 102 ASP A N 1
ATOM 724 C CA . ASP A 1 114 ? 3.395 47.359 6.415 1.00 14.95 102 ASP A CA 1
ATOM 725 C C . ASP A 1 114 ? 4.162 46.172 5.856 1.00 13.77 102 ASP A C 1
ATOM 726 O O . ASP A 1 114 ? 4.274 46.046 4.633 1.00 14.23 102 ASP A O 1
ATOM 731 N N . GLY A 1 115 ? 4.665 45.301 6.722 1.00 12.74 103 GLY A N 1
ATOM 732 C CA . GLY A 1 115 ? 5.421 44.134 6.302 1.00 11.76 103 GLY A CA 1
ATOM 733 C C . GLY A 1 115 ? 5.606 43.232 7.501 1.00 11.71 103 GLY A C 1
ATOM 734 O O . GLY A 1 115 ? 5.144 43.534 8.606 1.00 12.74 103 GLY A O 1
ATOM 735 N N . ILE A 1 116 ? 6.270 42.101 7.276 1.00 11.88 104 ILE A N 1
ATOM 736 C CA . ILE A 1 116 ? 6.576 41.208 8.387 1.00 13.42 104 ILE A CA 1
ATOM 737 C C . ILE A 1 116 ? 8.052 40.832 8.391 1.00 10.80 104 ILE A C 1
ATOM 738 O O . ILE A 1 116 ? 8.709 40.727 7.345 1.00 13.11 104 ILE A O 1
ATOM 743 N N . LEU A 1 117 ? 8.569 40.666 9.602 1.00 12.32 105 LEU A N 1
ATOM 744 C CA . LEU A 1 117 ? 9.852 40.040 9.882 1.00 10.60 105 LEU A CA 1
ATOM 745 C C . LEU A 1 117 ? 9.572 38.620 10.340 1.00 11.27 105 LEU A C 1
ATOM 746 O O . LEU A 1 117 ? 8.659 38.398 11.132 1.00 15.20 105 LEU A O 1
ATOM 751 N N . SER A 1 118 ? 10.346 37.654 9.848 1.00 9.63 106 SER A N 1
ATOM 752 C CA . SER A 1 118 ? 10.039 36.255 10.179 1.00 9.65 106 SER A CA 1
ATOM 753 C C . SER A 1 118 ? 11.329 35.489 10.457 1.00 11.70 106 SER A C 1
ATOM 754 O O . SER A 1 118 ? 12.034 35.094 9.522 1.00 12.73 106 SER A O 1
ATOM 757 N N . VAL A 1 119 ? 11.614 35.263 11.746 1.00 13.99 107 VAL A N 1
ATOM 758 C CA . VAL A 1 119 ? 12.842 34.585 12.153 1.00 13.49 107 VAL A CA 1
ATOM 759 C C . VAL A 1 119 ? 12.817 33.134 11.682 1.00 14.82 107 VAL A C 1
ATOM 760 O O . VAL A 1 119 ? 11.760 32.489 11.624 1.00 13.68 107 VAL A O 1
ATOM 764 N N . ALA A 1 120 ? 13.994 32.617 11.328 1.00 12.07 108 ALA A N 1
ATOM 765 C CA . ALA A 1 120 ? 14.108 31.206 10.975 1.00 11.89 108 ALA A CA 1
ATOM 766 C C . ALA A 1 120 ? 13.617 30.334 12.128 1.00 12.41 108 ALA A C 1
ATOM 767 O O . ALA A 1 120 ? 13.882 30.646 13.296 1.00 11.55 108 ALA A O 1
ATOM 769 N N . PRO A 1 121 ? 12.896 29.249 11.840 1.00 11.09 109 PRO A N 1
ATOM 770 C CA . PRO A 1 121 ? 12.420 28.365 12.911 1.00 10.39 109 PRO A CA 1
ATOM 771 C C . PRO A 1 121 ? 13.526 28.014 13.893 1.00 12.07 109 PRO A C 1
ATOM 772 O O . PRO A 1 121 ? 14.621 27.597 13.504 1.00 12.42 109 PRO A O 1
ATOM 776 N N . TYR A 1 122 ? 13.233 28.203 15.177 1.00 11.27 110 TYR A N 1
ATOM 777 C CA . TYR A 1 122 ? 14.171 27.855 16.228 1.00 13.14 110 TYR A CA 1
ATOM 778 C C . TYR A 1 122 ? 13.877 26.458 16.756 1.00 12.09 110 TYR A C 1
ATOM 779 O O . TYR A 1 122 ? 12.770 25.944 16.615 1.00 11.65 110 TYR A O 1
ATOM 788 N N . TYR A 1 123 ? 14.908 25.851 17.355 1.00 12.45 111 TYR A N 1
ATOM 789 C CA . TYR A 1 123 ? 14.861 24.590 18.094 1.00 11.83 111 TYR A CA 1
ATOM 790 C C . TYR A 1 123 ? 14.752 23.355 17.204 1.00 12.86 111 TYR A C 1
ATOM 791 O O . TYR A 1 123 ? 15.451 22.367 17.461 1.00 14.08 111 TYR A O 1
ATOM 800 N N . ASN A 1 124 ? 13.909 23.371 16.165 1.00 12.14 112 ASN A N 1
ATOM 801 C CA . ASN A 1 124 ? 13.669 22.128 15.438 1.00 14.28 112 ASN A CA 1
ATOM 802 C C . ASN A 1 124 ? 14.563 21.948 14.215 1.00 12.65 112 ASN A C 1
ATOM 803 O O . ASN A 1 124 ? 14.462 20.908 13.549 1.00 13.68 112 ASN A O 1
ATOM 808 N N . LYS A 1 125 ? 15.460 22.897 13.943 1.00 11.46 113 LYS A N 1
ATOM 809 C CA . LYS A 1 125 ? 16.523 22.752 12.954 1.00 13.58 113 LYS A CA 1
ATOM 810 C C . LYS A 1 125 ? 16.051 22.231 11.593 1.00 14.78 113 LYS A C 1
ATOM 811 O O . LYS A 1 125 ? 16.524 21.191 11.122 1.00 14.33 113 LYS A O 1
ATOM 817 N N . PRO A 1 126 ? 15.140 22.933 10.921 1.00 13.55 114 PRO A N 1
ATOM 818 C CA . PRO A 1 126 ? 14.727 22.470 9.591 1.00 13.66 114 PRO A CA 1
ATOM 819 C C . PRO A 1 126 ? 15.909 22.459 8.630 1.00 11.41 114 PRO A C 1
ATOM 820 O O . PRO A 1 126 ? 16.900 23.179 8.810 1.00 12.70 114 PRO A O 1
ATOM 824 N N . THR A 1 127 ? 15.810 21.601 7.616 1.00 12.45 115 THR A N 1
ATOM 825 C CA . THR A 1 127 ? 16.784 21.574 6.532 1.00 12.31 115 THR A CA 1
ATOM 826 C C . THR A 1 127 ? 16.561 22.765 5.598 1.00 12.99 115 THR A C 1
ATOM 827 O O . THR A 1 127 ? 15.589 23.520 5.727 1.00 13.71 115 THR A O 1
ATOM 831 N N . GLN A 1 128 ? 17.484 22.948 4.652 1.00 13.39 116 GLN A N 1
ATOM 832 C CA . GLN A 1 128 ? 17.326 24.062 3.720 1.00 12.86 116 GLN A CA 1
ATOM 833 C C . GLN A 1 128 ? 16.042 23.918 2.911 1.00 12.94 116 GLN A C 1
ATOM 834 O O . GLN A 1 128 ? 15.351 24.911 2.651 1.00 13.34 116 GLN A O 1
ATOM 840 N N . GLN A 1 129 ? 15.704 22.685 2.508 1.00 14.09 117 GLN A N 1
ATOM 841 C CA . GLN A 1 129 ? 14.436 22.445 1.821 1.00 12.24 117 GLN A CA 1
ATOM 842 C C . GLN A 1 129 ? 13.252 22.823 2.705 1.00 15.30 117 GLN A C 1
ATOM 843 O O . GLN A 1 129 ? 12.283 23.442 2.234 1.00 13.09 117 GLN A O 1
ATOM 849 N N . GLY A 1 130 ? 13.318 22.460 3.990 1.00 12.96 118 GLY A N 1
ATOM 850 C CA . GLY A 1 130 ? 12.261 22.821 4.917 1.00 13.79 118 GLY A CA 1
ATOM 851 C C . GLY A 1 130 ? 12.130 24.320 5.104 1.00 13.82 118 GLY A C 1
ATOM 852 O O . GLY A 1 130 ? 11.016 24.850 5.158 1.00 13.13 118 GLY A O 1
ATOM 853 N N . LEU A 1 131 ? 13.264 25.019 5.231 1.00 10.97 119 LEU A N 1
ATOM 854 C CA . LEU A 1 131 ? 13.232 26.480 5.315 1.00 14.11 119 LEU A CA 1
ATOM 855 C C . LEU A 1 131 ? 12.616 27.089 4.063 1.00 13.66 119 LEU A C 1
ATOM 856 O O . LEU A 1 131 ? 11.839 28.049 4.151 1.00 14.63 119 LEU A O 1
ATOM 861 N N . TYR A 1 132 ? 12.978 26.569 2.886 1.00 12.84 120 TYR A N 1
ATOM 862 C CA . TYR A 1 132 ? 12.381 27.066 1.649 1.00 15.24 120 TYR A CA 1
ATOM 863 C C . TYR A 1 132 ? 10.867 26.894 1.684 1.00 14.05 120 TYR A C 1
ATOM 864 O O . TYR A 1 132 ? 10.114 27.832 1.400 1.00 14.60 120 TYR A O 1
ATOM 873 N N . GLU A 1 133 ? 10.397 25.704 2.079 1.00 13.35 121 GLU A N 1
ATOM 874 C CA . GLU A 1 133 ? 8.954 25.472 2.104 1.00 12.50 121 GLU A CA 1
ATOM 875 C C . GLU A 1 133 ? 8.268 26.313 3.174 1.00 13.49 121 GLU A C 1
ATOM 876 O O . GLU A 1 133 ? 7.152 26.807 2.965 1.00 15.16 121 GLU A O 1
ATOM 882 N N . HIS A 1 134 ? 8.912 26.462 4.328 1.00 13.44 122 HIS A N 1
ATOM 883 C CA . HIS A 1 134 ? 8.402 27.303 5.408 1.00 12.18 122 HIS A CA 1
ATOM 884 C C . HIS A 1 134 ? 8.169 28.731 4.922 1.00 13.71 122 HIS A C 1
ATOM 885 O O . HIS A 1 134 ? 7.065 29.279 5.029 1.00 14.21 122 HIS A O 1
ATOM 892 N N . TYR A 1 135 ? 9.206 29.352 4.375 1.00 11.89 123 TYR A N 1
ATOM 893 C CA . TYR A 1 135 ? 9.062 30.743 3.964 1.00 10.73 123 TYR A CA 1
ATOM 894 C C . TYR A 1 135 ? 8.189 30.894 2.720 1.00 11.34 123 TYR A C 1
ATOM 895 O O . TYR A 1 135 ? 7.546 31.934 2.546 1.00 14.94 123 TYR A O 1
ATOM 904 N N . LYS A 1 136 ? 8.169 29.900 1.828 1.00 13.04 124 LYS A N 1
ATOM 905 C CA . LYS A 1 136 ? 7.254 29.990 0.696 1.00 15.50 124 LYS A CA 1
ATOM 906 C C . LYS A 1 136 ? 5.808 30.020 1.179 1.00 17.31 124 LYS A C 1
ATOM 907 O O . LYS A 1 136 ? 4.996 30.803 0.678 1.00 17.84 124 LYS A O 1
ATOM 913 N N . ALA A 1 137 ? 5.472 29.187 2.171 1.00 14.30 125 ALA A N 1
ATOM 914 C CA . ALA A 1 137 ? 4.114 29.193 2.714 1.00 15.58 125 ALA A CA 1
ATOM 915 C C . ALA A 1 137 ? 3.770 30.542 3.340 1.00 17.19 125 ALA A C 1
ATOM 916 O O . ALA A 1 137 ? 2.668 31.071 3.139 1.00 17.06 125 ALA A O 1
ATOM 918 N N . ILE A 1 138 ? 4.697 31.103 4.114 1.00 14.38 126 ILE A N 1
ATOM 919 C CA . ILE A 1 138 ? 4.466 32.397 4.751 1.00 14.14 126 ILE A CA 1
ATOM 920 C C . ILE A 1 138 ? 4.251 33.468 3.692 1.00 15.81 126 ILE A C 1
ATOM 921 O O . ILE A 1 138 ? 3.278 34.231 3.742 1.00 15.54 126 ILE A O 1
ATOM 926 N N . ALA A 1 139 ? 5.151 33.520 2.703 1.00 14.07 127 ALA A N 1
ATOM 927 C CA . ALA A 1 139 ? 5.089 34.557 1.676 1.00 13.87 127 ALA A CA 1
ATOM 928 C C . ALA A 1 139 ? 3.823 34.448 0.836 1.00 17.36 127 ALA A C 1
ATOM 929 O O . ALA A 1 139 ? 3.260 35.466 0.415 1.00 18.78 127 ALA A O 1
ATOM 931 N N . GLN A 1 140 ? 3.361 33.225 0.575 1.00 16.41 128 GLN A N 1
ATOM 932 C CA . GLN A 1 140 ? 2.147 33.065 -0.214 1.00 16.53 128 GLN A CA 1
ATOM 933 C C . GLN A 1 140 ? 0.888 33.415 0.567 1.00 21.14 128 GLN A C 1
ATOM 934 O O . GLN A 1 140 ? -0.162 33.621 -0.053 1.00 23.57 128 GLN A O 1
ATOM 940 N N . SER A 1 141 ? 0.972 33.534 1.892 1.00 17.99 129 SER A N 1
ATOM 941 C CA . SER A 1 141 ? -0.209 33.795 2.706 1.00 19.01 129 SER A CA 1
ATOM 942 C C . SER A 1 141 ? -0.577 35.269 2.792 1.00 21.29 129 SER A C 1
ATOM 943 O O . SER A 1 141 ? -1.691 35.586 3.227 1.00 20.57 129 SER A O 1
ATOM 946 N N . VAL A 1 142 ? 0.320 36.176 2.409 1.00 19.13 130 VAL A N 1
ATOM 947 C CA . VAL A 1 142 ? 0.074 37.607 2.505 1.00 21.52 130 VAL A CA 1
ATOM 948 C C . VAL A 1 142 ? 0.517 38.263 1.203 1.00 25.00 130 VAL A C 1
ATOM 949 O O . VAL A 1 142 ? 1.170 37.649 0.361 1.00 26.13 130 VAL A O 1
ATOM 953 N N . ASP A 1 143 ? 0.151 39.534 1.047 1.00 26.41 131 ASP A N 1
ATOM 954 C CA . ASP A 1 143 ? 0.595 40.326 -0.091 1.00 22.59 131 ASP A CA 1
ATOM 955 C C . ASP A 1 143 ? 1.412 41.532 0.364 1.00 19.31 131 ASP A C 1
ATOM 956 O O . ASP A 1 143 ? 1.447 42.560 -0.314 1.00 27.49 131 ASP A O 1
ATOM 961 N N . ILE A 1 144 ? 2.046 41.434 1.529 1.00 14.64 132 ILE A N 1
ATOM 962 C CA . ILE A 1 144 ? 2.893 42.518 2.010 1.00 16.67 132 ILE A CA 1
ATOM 963 C C . ILE A 1 144 ? 4.328 42.007 2.041 1.00 18.24 132 ILE A C 1
ATOM 964 O O . ILE A 1 144 ? 4.549 40.786 1.973 1.00 16.86 132 ILE A O 1
ATOM 969 N N . PRO A 1 145 ? 5.320 42.894 2.113 1.00 16.00 133 PRO A N 1
ATOM 970 C CA . PRO A 1 145 ? 6.719 42.446 2.091 1.00 15.90 133 PRO A CA 1
ATOM 971 C C . PRO A 1 145 ? 7.101 41.595 3.295 1.00 17.77 133 PRO A C 1
ATOM 972 O O . PRO A 1 145 ? 6.636 41.808 4.421 1.00 15.12 133 PRO A O 1
ATOM 976 N N . VAL A 1 146 ? 7.979 40.627 3.033 1.00 11.59 134 VAL A N 1
ATOM 977 C CA . VAL A 1 146 ? 8.466 39.665 4.018 1.00 12.54 134 VAL A CA 1
ATOM 978 C C . VAL A 1 146 ? 9.983 39.758 4.052 1.00 11.92 134 VAL A C 1
ATOM 979 O O . VAL A 1 146 ? 10.640 39.574 3.019 1.00 12.00 134 VAL A O 1
ATOM 983 N N . LEU A 1 147 ? 10.543 40.032 5.231 1.00 10.30 135 LEU A N 1
ATOM 984 C CA . LEU A 1 147 ? 11.986 40.039 5.429 1.00 10.08 135 LEU A CA 1
ATOM 985 C C . LEU A 1 147 ? 12.380 38.790 6.212 1.00 10.35 135 LEU A C 1
ATOM 986 O O . LEU A 1 147 ? 11.874 38.564 7.317 1.00 11.85 135 LEU A O 1
ATOM 991 N N . LEU A 1 148 ? 13.252 37.967 5.629 1.00 9.74 136 LEU A N 1
ATOM 992 C CA . LEU A 1 148 ? 13.815 36.831 6.353 1.00 9.79 136 LEU A CA 1
ATOM 993 C C . LEU A 1 148 ? 14.691 37.320 7.506 1.00 12.76 136 LEU A C 1
ATOM 994 O O . LEU A 1 148 ? 15.152 38.460 7.524 1.00 12.18 136 LEU A O 1
ATOM 999 N N . TYR A 1 149 ? 14.941 36.436 8.471 1.00 11.96 137 TYR A N 1
ATOM 1000 C CA . TYR A 1 149 ? 15.733 36.819 9.641 1.00 10.95 137 TYR A CA 1
ATOM 1001 C C . TYR A 1 149 ? 16.558 35.612 10.062 1.00 12.80 137 TYR A C 1
ATOM 1002 O O . TYR A 1 149 ? 16.008 34.590 10.483 1.00 12.48 137 TYR A O 1
ATOM 1011 N N . ASN A 1 150 ? 17.877 35.727 9.908 1.00 8.46 138 ASN A N 1
ATOM 1012 C CA . ASN A 1 150 ? 18.828 34.663 10.200 1.00 10.18 138 ASN A CA 1
ATOM 1013 C C . ASN A 1 150 ? 19.583 35.021 11.475 1.00 9.41 138 ASN A C 1
ATOM 1014 O O . ASN A 1 150 ? 20.263 36.049 11.520 1.00 11.57 138 ASN A O 1
ATOM 1019 N N . VAL A 1 151 ? 19.486 34.173 12.494 1.00 10.10 139 VAL A N 1
ATOM 1020 C CA . VAL A 1 151 ? 20.236 34.404 13.731 1.00 10.90 139 VAL A CA 1
ATOM 1021 C C . VAL A 1 151 ? 20.602 33.032 14.297 1.00 10.80 139 VAL A C 1
ATOM 1022 O O . VAL A 1 151 ? 19.975 32.528 15.246 1.00 11.22 139 VAL A O 1
ATOM 1026 N N . PRO A 1 152 ? 21.623 32.390 13.728 1.00 10.13 140 PRO A N 1
ATOM 1027 C CA . PRO A 1 152 ? 21.890 30.981 14.064 1.00 10.83 140 PRO A CA 1
ATOM 1028 C C . PRO A 1 152 ? 22.259 30.757 15.512 1.00 10.60 140 PRO A C 1
ATOM 1029 O O . PRO A 1 152 ? 22.002 29.666 16.043 1.00 12.18 140 PRO A O 1
ATOM 1033 N N . GLY A 1 153 ? 22.868 31.750 16.163 1.00 11.36 141 GLY A N 1
ATOM 1034 C CA . GLY A 1 153 ? 23.221 31.600 17.562 1.00 14.34 141 GLY A CA 1
ATOM 1035 C C . GLY A 1 153 ? 22.018 31.396 18.460 1.00 17.65 141 GLY A C 1
ATOM 1036 O O . GLY A 1 153 ? 22.139 30.809 19.543 1.00 17.39 141 GLY A O 1
ATOM 1037 N N . ARG A 1 154 ? 20.847 31.879 18.034 1.00 13.33 142 ARG A N 1
ATOM 1038 C CA . ARG A 1 154 ? 19.616 31.697 18.796 1.00 11.64 142 ARG A CA 1
ATOM 1039 C C . ARG A 1 154 ? 18.724 30.586 18.266 1.00 14.21 142 ARG A C 1
ATOM 1040 O O . ARG A 1 154 ? 18.029 29.945 19.063 1.00 14.03 142 ARG A O 1
ATOM 1048 N N . THR A 1 155 ? 18.709 30.340 16.953 1.00 13.30 143 THR A N 1
ATOM 1049 C CA . THR A 1 155 ? 17.774 29.353 16.415 1.00 11.48 143 THR A CA 1
ATOM 1050 C C . THR A 1 155 ? 18.345 27.946 16.329 1.00 13.81 143 THR A C 1
ATOM 1051 O O . THR A 1 155 ? 17.573 26.980 16.322 1.00 14.37 143 THR A O 1
ATOM 1055 N N . GLY A 1 156 ? 19.669 27.796 16.230 1.00 12.82 144 GLY A N 1
ATOM 1056 C CA . GLY A 1 156 ? 20.254 26.498 15.955 1.00 14.20 144 GLY A CA 1
ATOM 1057 C C . GLY A 1 156 ? 20.282 26.100 14.494 1.00 12.14 144 GLY A C 1
ATOM 1058 O O . GLY A 1 156 ? 20.675 24.965 14.182 1.00 14.64 144 GLY A O 1
ATOM 1059 N N . CYS A 1 157 ? 19.878 26.983 13.585 1.00 13.83 145 CYS A N 1
ATOM 1060 C CA . CYS A 1 157 ? 19.981 26.705 12.160 1.00 12.43 145 CYS A CA 1
ATOM 1061 C C . CYS A 1 157 ? 20.424 27.974 11.442 1.00 12.44 145 CYS A C 1
ATOM 1062 O O . CYS A 1 157 ? 20.432 29.075 12.008 1.00 11.97 145 CYS A O 1
ATOM 1065 N N . GLU A 1 158 ? 20.810 27.798 10.179 1.00 14.24 146 GLU A N 1
ATOM 1066 C CA . GLU A 1 158 ? 21.266 28.874 9.306 1.00 12.31 146 GLU A CA 1
ATOM 1067 C C . GLU A 1 158 ? 20.439 28.816 8.033 1.00 15.21 146 GLU A C 1
ATOM 1068 O O . GLU A 1 158 ? 20.289 27.738 7.452 1.00 19.43 146 GLU A O 1
ATOM 1074 N N . ILE A 1 159 ? 19.892 29.953 7.603 1.00 14.01 147 ILE A N 1
ATOM 1075 C CA . ILE A 1 159 ? 19.382 30.050 6.238 1.00 10.78 147 ILE A CA 1
ATOM 1076 C C . ILE A 1 159 ? 20.598 30.297 5.357 1.00 12.17 147 ILE A C 1
ATOM 1077 O O . ILE A 1 159 ? 21.246 31.336 5.472 1.00 13.85 147 ILE A O 1
ATOM 1082 N N . SER A 1 160 ? 20.923 29.341 4.491 1.00 12.52 148 SER A N 1
ATOM 1083 C CA . SER A 1 160 ? 22.100 29.477 3.656 1.00 13.38 148 SER A CA 1
ATOM 1084 C C . SER A 1 160 ? 21.921 30.606 2.646 1.00 12.52 148 SER A C 1
ATOM 1085 O O . SER A 1 160 ? 20.806 31.030 2.337 1.00 11.65 148 SER A O 1
ATOM 1088 N N . THR A 1 161 ? 23.054 31.080 2.123 1.00 11.58 149 THR A N 1
ATOM 1089 C CA . THR A 1 161 ? 23.018 32.105 1.087 1.00 11.78 149 THR A CA 1
ATOM 1090 C C . THR A 1 161 ? 22.192 31.652 -0.104 1.00 11.40 149 THR A C 1
ATOM 1091 O O . THR A 1 161 ? 21.374 32.418 -0.630 1.00 12.40 149 THR A O 1
ATOM 1095 N N . ASP A 1 162 ? 22.389 30.406 -0.539 1.00 12.04 150 ASP A N 1
ATOM 1096 C CA . ASP A 1 162 ? 21.632 29.885 -1.672 1.00 13.08 150 ASP A CA 1
ATOM 1097 C C . ASP A 1 162 ? 20.136 29.873 -1.377 1.00 13.03 150 ASP A C 1
ATOM 1098 O O . ASP A 1 162 ? 19.322 30.210 -2.243 1.00 12.52 150 ASP A O 1
ATOM 1103 N N . THR A 1 163 ? 19.754 29.488 -0.157 1.00 11.74 151 THR A N 1
ATOM 1104 C CA . THR A 1 163 ? 18.335 29.438 0.180 1.00 11.42 151 THR A CA 1
ATOM 1105 C C . THR A 1 163 ? 17.726 30.834 0.250 1.00 11.69 151 THR A C 1
ATOM 1106 O O . THR A 1 163 ? 16.605 31.051 -0.230 1.00 11.82 151 THR A O 1
ATOM 1110 N N . ILE A 1 164 ? 18.441 31.783 0.859 1.00 11.59 152 ILE A N 1
ATOM 1111 C CA . ILE A 1 164 ? 17.982 33.175 0.892 1.00 12.37 152 ILE A CA 1
ATOM 1112 C C . ILE A 1 164 ? 17.761 33.696 -0.523 1.00 13.82 152 ILE A C 1
ATOM 1113 O O . ILE A 1 164 ? 16.736 34.319 -0.831 1.00 12.09 152 ILE A O 1
ATOM 1118 N N . ILE A 1 165 ? 18.737 33.466 -1.400 1.00 11.30 153 ILE A N 1
ATOM 1119 C CA . ILE A 1 165 ? 18.653 33.987 -2.759 1.00 10.29 153 ILE A CA 1
ATOM 1120 C C . ILE A 1 165 ? 17.513 33.322 -3.532 1.00 10.83 153 ILE A C 1
ATOM 1121 O O . ILE A 1 165 ? 16.763 33.996 -4.255 1.00 12.01 153 ILE A O 1
ATOM 1126 N N . LYS A 1 166 ? 17.344 32.003 -3.390 1.00 12.25 154 LYS A N 1
ATOM 1127 C CA . LYS A 1 166 ? 16.228 31.359 -4.080 1.00 12.50 154 LYS A CA 1
ATOM 1128 C C . LYS A 1 166 ? 14.889 31.878 -3.581 1.00 13.94 154 LYS A C 1
ATOM 1129 O O . LYS A 1 166 ? 13.975 32.094 -4.382 1.00 14.08 154 LYS A O 1
ATOM 1135 N N . LEU A 1 167 ? 14.754 32.102 -2.270 1.00 13.27 155 LEU A N 1
ATOM 1136 C CA . LEU A 1 167 ? 13.495 32.637 -1.757 1.00 14.07 155 LEU A CA 1
ATOM 1137 C C . LEU A 1 167 ? 13.235 34.036 -2.298 1.00 14.96 155 LEU A C 1
ATOM 1138 O O . LEU A 1 167 ? 12.114 34.350 -2.718 1.00 11.44 155 LEU A O 1
ATOM 1143 N N . PHE A 1 168 ? 14.261 34.891 -2.292 1.00 11.80 156 PHE A N 1
ATOM 1144 C CA . PHE A 1 168 ? 14.125 36.223 -2.870 1.00 11.22 156 PHE A CA 1
ATOM 1145 C C . PHE A 1 168 ? 13.705 36.150 -4.335 1.00 14.43 156 PHE A C 1
ATOM 1146 O O . PHE A 1 168 ? 12.846 36.920 -4.784 1.00 14.55 156 PHE A O 1
ATOM 1154 N N . ARG A 1 169 ? 14.303 35.234 -5.105 1.00 13.45 157 ARG A N 1
ATOM 1155 C CA . ARG A 1 169 ? 14.005 35.180 -6.532 1.00 12.75 157 ARG A CA 1
ATOM 1156 C C . ARG A 1 169 ? 12.676 34.500 -6.842 1.00 17.01 157 ARG A C 1
ATOM 1157 O O . ARG A 1 169 ? 12.047 34.817 -7.860 1.00 17.74 157 ARG A O 1
ATOM 1165 N N . ASP A 1 170 ? 12.246 33.562 -6.002 1.00 13.73 158 ASP A N 1
ATOM 1166 C CA . ASP A 1 170 ? 11.067 32.754 -6.297 1.00 14.39 158 ASP A CA 1
ATOM 1167 C C . ASP A 1 170 ? 9.780 33.327 -5.722 1.00 17.04 158 ASP A C 1
ATOM 1168 O O . ASP A 1 170 ? 8.703 33.033 -6.255 1.00 18.29 158 ASP A O 1
ATOM 1173 N N . CYS A 1 171 ? 9.861 34.147 -4.672 1.00 15.74 159 CYS A N 1
ATOM 1174 C CA . CYS A 1 171 ? 8.687 34.653 -3.965 1.00 16.91 159 CYS A CA 1
ATOM 1175 C C . CYS A 1 171 ? 8.638 36.166 -4.102 1.00 19.34 159 CYS A C 1
ATOM 1176 O O . CYS A 1 171 ? 9.545 36.861 -3.631 1.00 17.99 159 CYS A O 1
ATOM 1179 N N . GLU A 1 172 ? 7.570 36.668 -4.734 1.00 18.31 160 GLU A N 1
ATOM 1180 C CA . GLU A 1 172 ? 7.461 38.088 -5.056 1.00 22.49 160 GLU A CA 1
ATOM 1181 C C . GLU A 1 172 ? 7.697 38.977 -3.838 1.00 20.10 160 GLU A C 1
ATOM 1182 O O . GLU A 1 172 ? 8.403 39.990 -3.927 1.00 23.27 160 GLU A O 1
ATOM 1188 N N . ASN A 1 173 ? 7.117 38.629 -2.692 1.00 17.97 161 ASN A N 1
ATOM 1189 C CA . ASN A 1 173 ? 7.169 39.565 -1.577 1.00 18.48 161 ASN A CA 1
ATOM 1190 C C . ASN A 1 173 ? 8.341 39.346 -0.620 1.00 13.58 161 ASN A C 1
ATOM 1191 O O . ASN A 1 173 ? 8.529 40.169 0.280 1.00 14.11 161 ASN A O 1
ATOM 1196 N N . ILE A 1 174 ? 9.152 38.300 -0.782 1.00 12.36 162 ILE A N 1
ATOM 1197 C CA . ILE A 1 174 ? 10.358 38.178 0.038 1.00 13.25 162 ILE A CA 1
ATOM 1198 C C . ILE A 1 174 ? 11.419 39.106 -0.545 1.00 13.95 162 ILE A C 1
ATOM 1199 O O . ILE A 1 174 ? 11.846 38.932 -1.688 1.00 14.28 162 ILE A O 1
ATOM 1204 N N . TYR A 1 175 ? 11.852 40.100 0.235 1.00 11.50 163 TYR A N 1
ATOM 1205 C CA . TYR A 1 175 ? 12.668 41.164 -0.346 1.00 10.10 163 TYR A CA 1
ATOM 1206 C C . TYR A 1 175 ? 14.065 41.280 0.253 1.00 11.34 163 TYR A C 1
ATOM 1207 O O . TYR A 1 175 ? 14.843 42.136 -0.198 1.00 13.03 163 TYR A O 1
ATOM 1216 N N . GLY A 1 176 ? 14.424 40.445 1.220 1.00 10.01 164 GLY A N 1
ATOM 1217 C CA . GLY A 1 176 ? 15.765 40.516 1.782 1.00 10.02 164 GLY A CA 1
ATOM 1218 C C . GLY A 1 176 ? 15.852 39.742 3.079 1.00 11.01 164 GLY A C 1
ATOM 1219 O O . GLY A 1 176 ? 14.991 38.911 3.382 1.00 12.41 164 GLY A O 1
ATOM 1220 N N . VAL A 1 177 ? 16.903 40.036 3.839 1.00 9.98 165 VAL A N 1
ATOM 1221 C CA . VAL A 1 177 ? 17.194 39.300 5.063 1.00 9.90 165 VAL A CA 1
ATOM 1222 C C . VAL A 1 177 ? 17.838 40.206 6.104 1.00 10.55 165 VAL A C 1
ATOM 1223 O O . VAL A 1 177 ? 18.689 41.046 5.780 1.00 10.92 165 VAL A O 1
ATOM 1241 N N . GLU A 1 179 ? 20.373 39.920 8.863 1.00 10.51 167 GLU A N 1
ATOM 1242 C CA . GLU A 1 179 ? 21.449 39.013 9.277 1.00 10.22 167 GLU A CA 1
ATOM 1243 C C . GLU A 1 179 ? 21.989 39.353 10.647 1.00 11.25 167 GLU A C 1
ATOM 1244 O O . GLU A 1 179 ? 22.426 40.481 10.895 1.00 12.46 167 GLU A O 1
ATOM 1250 N N . ALA A 1 180 ? 21.982 38.368 11.533 1.00 10.27 168 ALA A N 1
ATOM 1251 C CA . ALA A 1 180 ? 22.643 38.463 12.832 1.00 11.79 168 ALA A CA 1
ATOM 1252 C C . ALA A 1 180 ? 23.550 37.236 12.961 1.00 12.56 168 ALA A C 1
ATOM 1253 O O . ALA A 1 180 ? 23.240 36.271 13.672 1.00 11.85 168 ALA A O 1
ATOM 1255 N N . SER A 1 181 ? 24.673 37.269 12.236 1.00 12.54 169 SER A N 1
ATOM 1256 C CA . SER A 1 181 ? 25.500 36.083 12.076 1.00 12.27 169 SER A CA 1
ATOM 1257 C C . SER A 1 181 ? 26.992 36.371 12.149 1.00 9.39 169 SER A C 1
ATOM 1258 O O . SER A 1 181 ? 27.782 35.438 11.962 1.00 13.11 169 SER A O 1
ATOM 1261 N N . GLY A 1 182 ? 27.406 37.619 12.369 1.00 11.72 170 GLY A N 1
ATOM 1262 C CA . GLY A 1 182 ? 28.823 37.923 12.517 1.00 15.98 170 GLY A CA 1
ATOM 1263 C C . GLY A 1 182 ? 29.672 37.506 11.336 1.00 17.86 170 GLY A C 1
ATOM 1264 O O . GLY A 1 182 ? 30.819 37.081 11.517 1.00 20.26 170 GLY A O 1
ATOM 1265 N N . ASN A 1 183 ? 29.140 37.614 10.127 1.00 11.87 171 ASN A N 1
ATOM 1266 C CA . ASN A 1 183 ? 29.712 36.918 8.970 1.00 11.10 171 ASN A CA 1
ATOM 1267 C C . ASN A 1 183 ? 29.730 37.871 7.771 1.00 13.27 171 ASN A C 1
ATOM 1268 O O . ASN A 1 183 ? 28.899 37.772 6.868 1.00 11.37 171 ASN A O 1
ATOM 1273 N N . ILE A 1 184 ? 30.699 38.795 7.748 1.00 11.46 172 ILE A N 1
ATOM 1274 C CA . ILE A 1 184 ? 30.723 39.755 6.647 1.00 11.90 172 ILE A CA 1
ATOM 1275 C C . ILE A 1 184 ? 31.035 39.059 5.325 1.00 11.98 172 ILE A C 1
ATOM 1276 O O . ILE A 1 184 ? 30.660 39.561 4.265 1.00 12.41 172 ILE A O 1
ATOM 1281 N N . ASP A 1 185 ? 31.715 37.903 5.354 1.00 11.58 173 ASP A N 1
ATOM 1282 C CA . ASP A 1 185 ? 31.907 37.132 4.124 1.00 10.01 173 ASP A CA 1
ATOM 1283 C C . ASP A 1 185 ? 30.560 36.761 3.507 1.00 11.58 173 ASP A C 1
ATOM 1284 O O . ASP A 1 185 ? 30.346 36.931 2.297 1.00 12.68 173 ASP A O 1
ATOM 1289 N N . LYS A 1 186 ? 29.638 36.260 4.333 1.00 11.34 174 LYS A N 1
ATOM 1290 C CA . LYS A 1 186 ? 28.304 35.925 3.839 1.00 10.33 174 LYS A CA 1
ATOM 1291 C C . LYS A 1 186 ? 27.592 37.163 3.301 1.00 10.23 174 LYS A C 1
ATOM 1292 O O . LYS A 1 186 ? 26.888 37.094 2.284 1.00 10.73 174 LYS A O 1
ATOM 1298 N N . CYS A 1 187 ? 27.777 38.305 3.968 1.00 9.86 175 CYS A N 1
ATOM 1299 C CA . CYS A 1 187 ? 27.165 39.544 3.500 1.00 10.80 175 CYS A CA 1
ATOM 1300 C C . CYS A 1 187 ? 27.657 39.903 2.105 1.00 10.69 175 CYS A C 1
ATOM 1301 O O . CYS A 1 187 ? 26.874 40.367 1.268 1.00 11.49 175 CYS A O 1
ATOM 1304 N N . VAL A 1 188 ? 28.954 39.706 1.844 1.00 11.16 176 VAL A N 1
ATOM 1305 C CA . VAL A 1 188 ? 29.488 39.924 0.498 1.00 13.45 176 VAL A CA 1
ATOM 1306 C C . VAL A 1 188 ? 28.887 38.914 -0.474 1.00 12.76 176 VAL A C 1
ATOM 1307 O O . VAL A 1 188 ? 28.441 39.267 -1.576 1.00 11.82 176 VAL A O 1
ATOM 1311 N N . ASP A 1 189 ? 28.870 37.637 -0.073 1.00 11.31 177 ASP A N 1
ATOM 1312 C CA . ASP A 1 189 ? 28.317 36.564 -0.897 1.00 10.24 177 ASP A CA 1
ATOM 1313 C C . ASP A 1 189 ? 26.892 36.892 -1.335 1.00 11.70 177 ASP A C 1
ATOM 1314 O O . ASP A 1 189 ? 26.549 36.771 -2.521 1.00 12.80 177 ASP A O 1
ATOM 1319 N N . LEU A 1 190 ? 26.067 37.349 -0.386 1.00 11.53 178 LEU A N 1
ATOM 1320 C CA . LEU A 1 190 ? 24.661 37.649 -0.662 1.00 9.60 178 LEU A CA 1
ATOM 1321 C C . LEU A 1 190 ? 24.523 38.732 -1.719 1.00 11.04 178 LEU A C 1
ATOM 1322 O O . LEU A 1 190 ? 23.816 38.555 -2.718 1.00 11.91 178 LEU A O 1
ATOM 1327 N N . LEU A 1 191 ? 25.190 39.875 -1.506 1.00 10.23 179 LEU A N 1
ATOM 1328 C CA . LEU A 1 191 ? 24.996 41.022 -2.379 1.00 10.17 179 LEU A CA 1
ATOM 1329 C C . LEU A 1 191 ? 25.809 40.919 -3.662 1.00 13.30 179 LEU A C 1
ATOM 1330 O O . LEU A 1 191 ? 25.500 41.616 -4.635 1.00 14.06 179 LEU A O 1
ATOM 1335 N N . ALA A 1 192 ? 26.834 40.064 -3.696 1.00 10.69 180 ALA A N 1
ATOM 1336 C CA . ALA A 1 192 ? 27.563 39.866 -4.942 1.00 12.03 180 ALA A CA 1
ATOM 1337 C C . ALA A 1 192 ? 26.759 39.018 -5.916 1.00 14.14 180 ALA A C 1
ATOM 1338 O O . ALA A 1 192 ? 26.804 39.244 -7.133 1.00 16.85 180 ALA A O 1
ATOM 1340 N N . HIS A 1 193 ? 26.036 38.029 -5.398 1.00 13.25 181 HIS A N 1
ATOM 1341 C CA . HIS A 1 193 ? 25.305 37.120 -6.264 1.00 15.35 181 HIS A CA 1
ATOM 1342 C C . HIS A 1 193 ? 23.864 37.546 -6.497 1.00 20.12 181 HIS A C 1
ATOM 1343 O O . HIS A 1 193 ? 23.278 37.158 -7.510 1.00 15.79 181 HIS A O 1
ATOM 1350 N N . GLU A 1 194 ? 23.288 38.346 -5.607 1.00 12.12 182 GLU A N 1
ATOM 1351 C CA . GLU A 1 194 ? 21.936 38.871 -5.792 1.00 10.94 182 GLU A CA 1
ATOM 1352 C C . GLU A 1 194 ? 21.905 40.304 -5.289 1.00 10.73 182 GLU A C 1
ATOM 1353 O O . GLU A 1 194 ? 21.443 40.591 -4.175 1.00 13.89 182 GLU A O 1
ATOM 1359 N N . PRO A 1 195 ? 22.379 41.244 -6.104 1.00 14.91 183 PRO A N 1
ATOM 1360 C CA . PRO A 1 195 ? 22.493 42.639 -5.646 1.00 16.80 183 PRO A CA 1
ATOM 1361 C C . PRO A 1 195 ? 21.160 43.351 -5.443 1.00 16.61 183 PRO A C 1
ATOM 1362 O O . PRO A 1 195 ? 21.158 44.449 -4.875 1.00 17.10 183 PRO A O 1
ATOM 1366 N N . ARG A 1 196 ? 20.038 42.777 -5.877 1.00 14.20 184 ARG A N 1
ATOM 1367 C CA . ARG A 1 196 ? 18.749 43.440 -5.709 1.00 13.92 184 ARG A CA 1
ATOM 1368 C C . ARG A 1 196 ? 18.134 43.223 -4.333 1.00 13.73 184 ARG A C 1
ATOM 1369 O O . ARG A 1 196 ? 17.133 43.874 -4.013 1.00 16.32 184 ARG A O 1
ATOM 1377 N N . MET A 1 197 ? 18.680 42.321 -3.521 1.00 14.00 185 MET A N 1
ATOM 1378 C CA . MET A 1 197 ? 18.044 42.081 -2.236 1.00 12.23 185 MET A CA 1
ATOM 1379 C C . MET A 1 197 ? 18.396 43.185 -1.241 1.00 11.69 185 MET A C 1
ATOM 1380 O O . MET A 1 197 ? 19.373 43.930 -1.399 1.00 15.67 185 MET A O 1
ATOM 1385 N N . MET A 1 198 ? 17.564 43.302 -0.217 1.00 12.14 186 MET A N 1
ATOM 1386 C CA . MET A 1 198 ? 17.778 44.271 0.853 1.00 12.02 186 MET A CA 1
ATOM 1387 C C . MET A 1 198 ? 18.402 43.533 2.030 1.00 10.70 186 MET A C 1
ATOM 1388 O O . MET A 1 198 ? 17.708 42.855 2.786 1.00 11.89 186 MET A O 1
ATOM 1393 N N . LEU A 1 199 ? 19.720 43.658 2.174 1.00 8.85 187 LEU A N 1
ATOM 1394 C CA . LEU A 1 199 ? 20.421 43.133 3.335 1.00 9.28 187 LEU A CA 1
ATOM 1395 C C . LEU A 1 199 ? 20.325 44.138 4.473 1.00 9.04 187 LEU A C 1
ATOM 1396 O O . LEU A 1 199 ? 20.664 45.319 4.301 1.00 11.15 187 LEU A O 1
ATOM 1401 N N . ILE A 1 200 ? 19.849 43.667 5.622 1.00 9.56 188 ILE A N 1
ATOM 1402 C CA . ILE A 1 200 ? 19.564 44.504 6.782 1.00 10.30 188 ILE A CA 1
ATOM 1403 C C . ILE A 1 200 ? 20.458 44.038 7.921 1.00 9.93 188 ILE A C 1
ATOM 1404 O O . ILE A 1 200 ? 20.487 42.845 8.237 1.00 11.01 188 ILE A O 1
ATOM 1409 N N . SER A 1 201 ? 21.178 44.969 8.551 1.00 9.65 189 SER A N 1
ATOM 1410 C CA . SER A 1 201 ? 22.034 44.565 9.659 1.00 9.49 189 SER A CA 1
ATOM 1411 C C . SER A 1 201 ? 21.204 44.249 10.898 1.00 10.61 189 SER A C 1
ATOM 1412 O O . SER A 1 201 ? 20.443 45.092 11.377 1.00 12.06 189 SER A O 1
ATOM 1415 N N . GLY A 1 202 ? 21.384 43.044 11.441 1.00 11.45 190 GLY A N 1
ATOM 1416 C CA . GLY A 1 202 ? 20.798 42.703 12.727 1.00 9.80 190 GLY A CA 1
ATOM 1417 C C . GLY A 1 202 ? 21.799 42.660 13.872 1.00 10.88 190 GLY A C 1
ATOM 1418 O O . GLY A 1 202 ? 21.529 42.053 14.916 1.00 13.02 190 GLY A O 1
ATOM 1419 N N . GLU A 1 203 ? 22.961 43.293 13.701 1.00 8.84 191 GLU A N 1
ATOM 1420 C CA . GLU A 1 203 ? 24.000 43.300 14.735 1.00 10.57 191 GLU A CA 1
ATOM 1421 C C . GLU A 1 203 ? 24.582 44.705 14.791 1.00 10.31 191 GLU A C 1
ATOM 1422 O O . GLU A 1 203 ? 25.290 45.119 13.868 1.00 10.33 191 GLU A O 1
ATOM 1428 N N . ASP A 1 204 ? 24.283 45.443 15.863 1.00 9.27 192 ASP A N 1
ATOM 1429 C CA . ASP A 1 204 ? 24.578 46.876 15.860 1.00 9.39 192 ASP A CA 1
ATOM 1430 C C . ASP A 1 204 ? 26.060 47.172 15.661 1.00 10.32 192 ASP A C 1
ATOM 1431 O O . ASP A 1 204 ? 26.408 48.148 14.983 1.00 10.12 192 ASP A O 1
ATOM 1436 N N . ALA A 1 205 ? 26.949 46.374 16.268 1.00 10.98 193 ALA A N 1
ATOM 1437 C CA . ALA A 1 205 ? 28.368 46.730 16.234 1.00 8.48 193 ALA A CA 1
ATOM 1438 C C . ALA A 1 205 ? 28.891 46.797 14.805 1.00 9.12 193 ALA A C 1
ATOM 1439 O O . ALA A 1 205 ? 29.844 47.539 14.537 1.00 10.45 193 ALA A O 1
ATOM 1441 N N . ILE A 1 206 ? 28.282 46.045 13.879 1.00 9.54 194 ILE A N 1
ATOM 1442 C CA . ILE A 1 206 ? 28.769 46.024 12.506 1.00 8.85 194 ILE A CA 1
ATOM 1443 C C . ILE A 1 206 ? 27.760 46.633 11.536 1.00 10.86 194 ILE A C 1
ATOM 1444 O O . ILE A 1 206 ? 27.797 46.345 10.333 1.00 10.73 194 ILE A O 1
ATOM 1449 N N . ASN A 1 207 ? 26.899 47.531 12.038 1.00 8.65 195 ASN A N 1
ATOM 1450 C CA . ASN A 1 207 ? 25.983 48.260 11.162 1.00 9.10 195 ASN A CA 1
ATOM 1451 C C . ASN A 1 207 ? 26.728 48.918 10.004 1.00 11.01 195 ASN A C 1
ATOM 1452 O O . ASN A 1 207 ? 26.352 48.754 8.841 1.00 10.65 195 ASN A O 1
ATOM 1457 N N . TYR A 1 208 ? 27.776 49.699 10.301 1.00 9.52 196 TYR A N 1
ATOM 1458 C CA . TYR A 1 208 ? 28.451 50.410 9.215 1.00 11.74 196 TYR A CA 1
ATOM 1459 C C . TYR A 1 208 ? 29.075 49.473 8.175 1.00 11.62 196 TYR A C 1
ATOM 1460 O O . TYR A 1 208 ? 28.869 49.714 6.972 1.00 10.02 196 TYR A O 1
ATOM 1469 N N . PRO A 1 209 ? 29.843 48.426 8.535 1.00 10.50 197 PRO A N 1
ATOM 1470 C CA . PRO A 1 209 ? 30.359 47.518 7.489 1.00 9.71 197 PRO A CA 1
ATOM 1471 C C . PRO A 1 209 ? 29.281 46.900 6.607 1.00 9.55 197 PRO A C 1
ATOM 1472 O O . PRO A 1 209 ? 29.491 46.763 5.394 1.00 11.58 197 PRO A O 1
ATOM 1476 N N . ILE A 1 210 ? 28.139 46.507 7.176 1.00 10.46 198 ILE A N 1
ATOM 1477 C CA . ILE A 1 210 ? 27.074 45.946 6.351 1.00 10.54 198 ILE A CA 1
ATOM 1478 C C . ILE A 1 210 ? 26.511 47.008 5.411 1.00 10.36 198 ILE A C 1
ATOM 1479 O O . ILE A 1 210 ? 26.326 46.759 4.214 1.00 10.57 198 ILE A O 1
ATOM 1484 N N . LEU A 1 211 ? 26.257 48.217 5.928 1.00 9.49 199 LEU A N 1
ATOM 1485 C CA . LEU A 1 211 ? 25.706 49.275 5.082 1.00 9.86 199 LEU A CA 1
ATOM 1486 C C . LEU A 1 211 ? 26.692 49.682 3.991 1.00 10.93 199 LEU A C 1
ATOM 1487 O O . LEU A 1 211 ? 26.295 49.912 2.841 1.00 12.74 199 LEU A O 1
ATOM 1492 N N . SER A 1 212 ? 27.988 49.764 4.325 1.00 9.85 200 SER A N 1
ATOM 1493 C CA . SER A 1 212 ? 28.968 50.215 3.338 1.00 10.53 200 SER A CA 1
ATOM 1494 C C . SER A 1 212 ? 29.212 49.187 2.236 1.00 10.16 200 SER A C 1
ATOM 1495 O O . SER A 1 212 ? 29.773 49.548 1.193 1.00 10.71 200 SER A O 1
ATOM 1498 N N . ASN A 1 213 ? 28.773 47.935 2.412 1.00 10.99 201 ASN A N 1
ATOM 1499 C CA . ASN A 1 213 ? 28.814 46.949 1.336 1.00 11.07 201 ASN A CA 1
ATOM 1500 C C . ASN A 1 213 ? 27.524 46.921 0.528 1.00 13.70 201 ASN A C 1
ATOM 1501 O O . ASN A 1 213 ? 27.349 46.042 -0.327 1.00 11.95 201 ASN A O 1
ATOM 1506 N N . GLY A 1 214 ? 26.612 47.852 0.781 1.00 11.77 202 GLY A N 1
ATOM 1507 C CA . GLY A 1 214 ? 25.373 47.900 0.041 1.00 12.53 202 GLY A CA 1
ATOM 1508 C C . GLY A 1 214 ? 24.157 47.416 0.792 1.00 11.20 202 GLY A C 1
ATOM 1509 O O . GLY A 1 214 ? 23.078 47.348 0.190 1.00 12.96 202 GLY A O 1
ATOM 1510 N N . GLY A 1 215 ? 24.289 47.064 2.071 1.00 10.56 203 GLY A N 1
ATOM 1511 C CA . GLY A 1 215 ? 23.102 46.858 2.884 1.00 9.97 203 GLY A CA 1
ATOM 1512 C C . GLY A 1 215 ? 22.274 48.128 2.945 1.00 11.30 203 GLY A C 1
ATOM 1513 O O . GLY A 1 215 ? 22.790 49.237 2.800 1.00 11.03 203 GLY A O 1
ATOM 1514 N N . LYS A 1 216 ? 20.966 47.977 3.131 1.00 9.93 204 LYS A N 1
ATOM 1515 C CA . LYS A 1 216 ? 20.085 49.129 2.999 1.00 11.64 204 LYS A CA 1
ATOM 1516 C C . LYS A 1 216 ? 19.319 49.471 4.269 1.00 12.40 204 LYS A C 1
ATOM 1517 O O . LYS A 1 216 ? 18.374 50.273 4.210 1.00 10.76 204 LYS A O 1
ATOM 1523 N N . GLY A 1 217 ? 19.709 48.925 5.412 1.00 12.03 205 GLY A N 1
ATOM 1524 C CA . GLY A 1 217 ? 19.051 49.297 6.647 1.00 9.70 205 GLY A CA 1
ATOM 1525 C C . GLY A 1 217 ? 19.604 48.505 7.808 1.00 10.58 205 GLY A C 1
ATOM 1526 O O . GLY A 1 217 ? 20.518 47.684 7.661 1.00 10.73 205 GLY A O 1
ATOM 1527 N N . VAL A 1 218 ? 19.057 48.808 8.983 1.00 8.73 206 VAL A N 1
ATOM 1528 C CA . VAL A 1 218 ? 19.394 48.129 10.229 1.00 8.93 206 VAL A CA 1
ATOM 1529 C C . VAL A 1 218 ? 18.088 47.847 10.957 1.00 12.10 206 VAL A C 1
ATOM 1530 O O . VAL A 1 218 ? 17.107 48.587 10.816 1.00 10.03 206 VAL A O 1
ATOM 1534 N N . ILE A 1 219 ? 18.064 46.747 11.705 1.00 11.25 207 ILE A N 1
ATOM 1535 C CA . ILE A 1 219 ? 17.026 46.475 12.696 1.00 10.30 207 ILE A CA 1
ATOM 1536 C C . ILE A 1 219 ? 17.781 46.372 14.013 1.00 12.28 207 ILE A C 1
ATOM 1537 O O . ILE A 1 219 ? 18.445 45.361 14.298 1.00 11.07 207 ILE A O 1
ATOM 1542 N N . SER A 1 220 ? 17.701 47.442 14.799 1.00 10.78 208 SER A N 1
ATOM 1543 C CA . SER A 1 220 ? 18.684 47.776 15.822 1.00 8.22 208 SER A CA 1
ATOM 1544 C C . SER A 1 220 ? 18.140 47.530 17.225 1.00 10.26 208 SER A C 1
ATOM 1545 O O . SER A 1 220 ? 16.941 47.713 17.484 1.00 12.11 208 SER A O 1
ATOM 1548 N N . VAL A 1 221 ? 19.033 47.083 18.115 1.00 10.19 209 VAL A N 1
ATOM 1549 C CA . VAL A 1 221 ? 18.790 47.063 19.557 1.00 9.11 209 VAL A CA 1
ATOM 1550 C C . VAL A 1 221 ? 19.151 48.404 20.181 1.00 8.86 209 VAL A C 1
ATOM 1551 O O . VAL A 1 221 ? 18.366 49.006 20.924 1.00 10.92 209 VAL A O 1
ATOM 1555 N N . THR A 1 222 ? 20.347 48.891 19.846 1.00 8.72 210 THR A N 1
ATOM 1556 C CA . THR A 1 222 ? 20.842 50.152 20.402 1.00 10.04 210 THR A CA 1
ATOM 1557 C C . THR A 1 222 ? 19.894 51.324 20.159 1.00 12.83 210 THR A C 1
ATOM 1558 O O . THR A 1 222 ? 19.770 52.210 21.015 1.00 9.65 210 THR A O 1
ATOM 1562 N N . SER A 1 223 ? 19.206 51.346 19.015 1.00 11.24 211 SER A N 1
ATOM 1563 C CA . SER A 1 223 ? 18.300 52.450 18.707 1.00 9.88 211 SER A CA 1
ATOM 1564 C C . SER A 1 223 ? 17.144 52.586 19.701 1.00 9.20 211 SER A C 1
ATOM 1565 O O . SER A 1 223 ? 16.510 53.647 19.737 1.00 10.10 211 SER A O 1
ATOM 1568 N N . ASN A 1 224 ? 16.825 51.542 20.484 1.00 9.79 212 ASN A N 1
ATOM 1569 C CA . ASN A 1 224 ? 15.865 51.737 21.567 1.00 9.72 212 ASN A CA 1
ATOM 1570 C C . ASN A 1 224 ? 16.311 52.877 22.468 1.00 11.56 212 ASN A C 1
ATOM 1571 O O . ASN A 1 224 ? 15.502 53.727 22.865 1.00 11.07 212 ASN A O 1
ATOM 1576 N N . LEU A 1 225 ? 17.605 52.901 22.804 1.00 9.83 213 LEU A N 1
ATOM 1577 C CA . LEU A 1 225 ? 18.176 53.924 23.674 1.00 10.15 213 LEU A CA 1
ATOM 1578 C C . LEU A 1 225 ? 18.622 55.174 22.917 1.00 10.78 213 LEU A C 1
ATOM 1579 O O . LEU A 1 225 ? 18.405 56.296 23.393 1.00 11.08 213 LEU A O 1
ATOM 1584 N N . LEU A 1 226 ? 19.256 55.003 21.756 1.00 11.31 214 LEU A N 1
ATOM 1585 C CA . LEU A 1 226 ? 19.890 56.103 21.022 1.00 9.86 214 LEU A CA 1
ATOM 1586 C C . LEU A 1 226 ? 19.356 56.161 19.591 1.00 9.99 214 LEU A C 1
ATOM 1587 O O . LEU A 1 226 ? 20.105 55.999 18.621 1.00 10.75 214 LEU A O 1
ATOM 1592 N N . PRO A 1 227 ? 18.055 56.419 19.425 1.00 10.16 215 PRO A N 1
ATOM 1593 C CA . PRO A 1 227 ? 17.467 56.331 18.079 1.00 10.14 215 PRO A CA 1
ATOM 1594 C C . PRO A 1 227 ? 18.034 57.353 17.110 1.00 12.37 215 PRO A C 1
ATOM 1595 O O . PRO A 1 227 ? 18.229 57.038 15.927 1.00 10.85 215 PRO A O 1
ATOM 1599 N N . ASP A 1 228 ? 18.318 58.568 17.590 1.00 10.73 216 ASP A N 1
ATOM 1600 C CA . ASP A 1 228 ? 18.847 59.597 16.700 1.00 11.55 216 ASP A CA 1
ATOM 1601 C C . ASP A 1 228 ? 20.222 59.219 16.169 1.00 11.59 216 ASP A C 1
ATOM 1602 O O . ASP A 1 228 ? 20.534 59.480 14.999 1.00 12.01 216 ASP A O 1
ATOM 1607 N N . MET A 1 229 ? 21.060 58.597 17.005 1.00 12.05 217 MET A N 1
ATOM 1608 C CA . MET A 1 229 ? 22.391 58.215 16.545 1.00 10.51 217 MET A CA 1
ATOM 1609 C C . MET A 1 229 ? 22.327 57.105 15.500 1.00 11.24 217 MET A C 1
ATOM 1610 O O . MET A 1 229 ? 23.042 57.157 14.488 1.00 11.04 217 MET A O 1
ATOM 1615 N N . ILE A 1 230 ? 21.499 56.080 15.733 1.00 9.92 218 ILE A N 1
ATOM 1616 C CA . ILE A 1 230 ? 21.385 54.991 14.764 1.00 9.53 218 ILE A CA 1
ATOM 1617 C C . ILE A 1 230 ? 20.745 55.493 13.473 1.00 10.41 218 ILE A C 1
ATOM 1618 O O . ILE A 1 230 ? 21.167 55.120 12.369 1.00 12.72 218 ILE A O 1
ATOM 1623 N N . SER A 1 231 ? 19.743 56.370 13.580 1.00 10.16 219 SER A N 1
ATOM 1624 C CA A SER A 1 231 ? 19.127 56.928 12.380 0.55 9.10 219 SER A CA 1
ATOM 1625 C CA B SER A 1 231 ? 19.133 56.905 12.370 0.45 9.30 219 SER A CA 1
ATOM 1626 C C . SER A 1 231 ? 20.139 57.723 11.569 1.00 9.26 219 SER A C 1
ATOM 1627 O O . SER A 1 231 ? 20.209 57.590 10.341 1.00 11.02 219 SER A O 1
ATOM 1632 N N . ALA A 1 232 ? 20.952 58.537 12.247 1.00 8.47 220 ALA A N 1
ATOM 1633 C CA . ALA A 1 232 ? 21.948 59.335 11.537 1.00 10.36 220 ALA A CA 1
ATOM 1634 C C . ALA A 1 232 ? 23.002 58.451 10.890 1.00 11.11 220 ALA A C 1
ATOM 1635 O O . ALA A 1 232 ? 23.360 58.651 9.725 1.00 11.52 220 ALA A O 1
ATOM 1637 N N . LEU A 1 233 ? 23.517 57.464 11.633 1.00 9.78 221 LEU A N 1
ATOM 1638 C CA . LEU A 1 233 ? 24.454 56.507 11.042 1.00 9.85 221 LEU A CA 1
ATOM 1639 C C . LEU A 1 233 ? 23.885 55.925 9.756 1.00 10.79 221 LEU A C 1
ATOM 1640 O O . LEU A 1 233 ? 24.544 55.926 8.705 1.00 10.18 221 LEU A O 1
ATOM 1645 N N . THR A 1 234 ? 22.641 55.440 9.816 1.00 9.45 222 THR A N 1
ATOM 1646 C CA . THR A 1 234 ? 22.060 54.760 8.662 1.00 12.16 222 THR A CA 1
ATOM 1647 C C . THR A 1 234 ? 21.904 55.717 7.488 1.00 10.89 222 THR A C 1
ATOM 1648 O O . THR A 1 234 ? 22.223 55.371 6.341 1.00 11.54 222 THR A O 1
ATOM 1652 N N . HIS A 1 235 ? 21.428 56.934 7.751 1.00 9.91 223 HIS A N 1
ATOM 1653 C CA . HIS A 1 235 ? 21.165 57.831 6.634 1.00 10.30 223 HIS A CA 1
ATOM 1654 C C . HIS A 1 235 ? 22.440 58.417 6.037 1.00 11.26 223 HIS A C 1
ATOM 1655 O O . HIS A 1 235 ? 22.486 58.632 4.821 1.00 12.83 223 HIS A O 1
ATOM 1662 N N . PHE A 1 236 ? 23.472 58.679 6.854 1.00 9.33 224 PHE A N 1
ATOM 1663 C CA . PHE A 1 236 ? 24.788 58.986 6.293 1.00 12.59 224 PHE A CA 1
ATOM 1664 C C . PHE A 1 236 ? 25.242 57.863 5.362 1.00 11.86 224 PHE A C 1
ATOM 1665 O O . PHE A 1 236 ? 25.676 58.099 4.224 1.00 9.91 224 PHE A O 1
ATOM 1673 N N . ALA A 1 237 ? 25.141 56.622 5.832 1.00 11.84 225 ALA A N 1
ATOM 1674 C CA . ALA A 1 237 ? 25.628 55.498 5.036 1.00 10.21 225 ALA A CA 1
ATOM 1675 C C . ALA A 1 237 ? 24.850 55.344 3.735 1.00 11.14 225 ALA A C 1
ATOM 1676 O O . ALA A 1 237 ? 25.443 55.100 2.673 1.00 12.25 225 ALA A O 1
ATOM 1678 N N . LEU A 1 238 ? 23.517 55.454 3.793 1.00 10.65 226 LEU A N 1
ATOM 1679 C CA . LEU A 1 238 ? 22.726 55.312 2.569 1.00 11.01 226 LEU A CA 1
ATOM 1680 C C . LEU A 1 238 ? 23.082 56.384 1.545 1.00 11.43 226 LEU A C 1
ATOM 1681 O O . LEU A 1 238 ? 22.919 56.168 0.337 1.00 14.62 226 LEU A O 1
ATOM 1686 N N . ASP A 1 239 ? 23.556 57.542 2.010 1.00 11.89 227 ASP A N 1
ATOM 1687 C CA . ASP A 1 239 ? 23.990 58.644 1.159 1.00 11.78 227 ASP A CA 1
ATOM 1688 C C . ASP A 1 239 ? 25.446 58.524 0.736 1.00 13.58 227 ASP A C 1
ATOM 1689 O O . ASP A 1 239 ? 25.954 59.434 0.067 1.00 15.15 227 ASP A O 1
ATOM 1694 N N . GLU A 1 240 ? 26.124 57.444 1.126 1.00 13.45 228 GLU A N 1
ATOM 1695 C CA . GLU A 1 240 ? 27.546 57.231 0.872 1.00 13.74 228 GLU A CA 1
ATOM 1696 C C . GLU A 1 240 ? 28.414 58.278 1.572 1.00 12.63 228 GLU A C 1
ATOM 1697 O O . GLU A 1 240 ? 29.545 58.543 1.153 1.00 15.74 228 GLU A O 1
ATOM 1703 N N . ASN A 1 241 ? 27.904 58.873 2.651 1.00 11.63 229 ASN A N 1
ATOM 1704 C CA . ASN A 1 241 ? 28.731 59.693 3.542 1.00 12.52 229 ASN A CA 1
ATOM 1705 C C . ASN A 1 241 ? 29.367 58.751 4.568 1.00 13.16 229 ASN A C 1
ATOM 1706 O O . ASN A 1 241 ? 29.001 58.711 5.744 1.00 13.79 229 ASN A O 1
ATOM 1711 N N . TYR A 1 242 ? 30.326 57.956 4.079 1.00 13.59 230 TYR A N 1
ATOM 1712 C CA . TYR A 1 242 ? 30.866 56.866 4.887 1.00 13.57 230 TYR A CA 1
ATOM 1713 C C . TYR A 1 242 ? 31.741 57.373 6.025 1.00 14.30 230 TYR A C 1
ATOM 1714 O O . TYR A 1 242 ? 31.782 56.741 7.091 1.00 14.44 230 TYR A O 1
ATOM 1723 N N . LYS A 1 243 ? 32.448 58.493 5.833 1.00 15.29 231 LYS A N 1
ATOM 1724 C CA . LYS A 1 243 ? 33.243 59.039 6.930 1.00 15.33 231 LYS A CA 1
ATOM 1725 C C . LYS A 1 243 ? 32.363 59.326 8.135 1.00 13.92 231 LYS A C 1
ATOM 1726 O O . LYS A 1 243 ? 32.697 58.955 9.266 1.00 15.89 231 LYS A O 1
ATOM 1732 N N . GLU A 1 244 ? 31.219 59.966 7.902 1.00 13.39 232 GLU A N 1
ATOM 1733 C CA . GLU A 1 244 ? 30.335 60.329 9.004 1.00 12.35 232 GLU A CA 1
ATOM 1734 C C . GLU A 1 244 ? 29.641 59.109 9.595 1.00 11.45 232 GLU A C 1
ATOM 1735 O O . GLU A 1 244 ? 29.472 59.026 10.817 1.00 13.63 232 GLU A O 1
ATOM 1741 N N . ALA A 1 245 ? 29.235 58.153 8.746 1.00 11.64 233 ALA A N 1
ATOM 1742 C CA . ALA A 1 245 ? 28.586 56.939 9.232 1.00 12.27 233 ALA A CA 1
ATOM 1743 C C . ALA A 1 245 ? 29.550 56.099 10.059 1.00 10.85 233 ALA A C 1
ATOM 1744 O O . ALA A 1 245 ? 29.176 55.568 11.114 1.00 12.39 233 ALA A O 1
ATOM 1746 N N . LYS A 1 246 ? 30.792 55.958 9.587 1.00 11.15 234 LYS A N 1
ATOM 1747 C CA . LYS A 1 246 ? 31.782 55.198 10.340 1.00 11.97 234 LYS A CA 1
ATOM 1748 C C . LYS A 1 246 ? 32.101 55.872 11.665 1.00 11.38 234 LYS A C 1
ATOM 1749 O O . LYS A 1 246 ? 32.284 55.190 12.683 1.00 10.29 234 LYS A O 1
ATOM 1755 N N . LYS A 1 247 ? 32.173 57.209 11.676 1.00 10.90 235 LYS A N 1
ATOM 1756 C CA . LYS A 1 247 ? 32.435 57.915 12.925 1.00 11.26 235 LYS A CA 1
ATOM 1757 C C . LYS A 1 247 ? 31.405 57.544 13.987 1.00 14.62 235 LYS A C 1
ATOM 1758 O O . LYS A 1 247 ? 31.760 57.250 15.135 1.00 13.46 235 LYS A O 1
ATOM 1764 N N . ILE A 1 248 ? 30.121 57.530 13.617 1.00 11.08 236 ILE A N 1
ATOM 1765 C CA . ILE A 1 248 ? 29.090 57.172 14.586 1.00 10.06 236 ILE A CA 1
ATOM 1766 C C . ILE A 1 248 ? 29.198 55.699 14.963 1.00 12.34 236 ILE A C 1
ATOM 1767 O O . ILE A 1 248 ? 29.080 55.341 16.145 1.00 11.50 236 ILE A O 1
ATOM 1772 N N . ASN A 1 249 ? 29.414 54.822 13.975 1.00 8.56 237 ASN A N 1
ATOM 1773 C CA . ASN A 1 249 ? 29.568 53.394 14.276 1.00 9.79 237 ASN A CA 1
ATOM 1774 C C . ASN A 1 249 ? 30.708 53.157 15.262 1.00 9.40 237 ASN A C 1
ATOM 1775 O O . ASN A 1 249 ? 30.569 52.369 16.211 1.00 10.03 237 ASN A O 1
ATOM 1780 N N . ASP A 1 250 ? 31.838 53.834 15.058 1.00 9.54 238 ASP A N 1
ATOM 1781 C CA . ASP A 1 250 ? 32.957 53.709 15.986 1.00 9.95 238 ASP A CA 1
ATOM 1782 C C . ASP A 1 250 ? 32.581 54.216 17.370 1.00 10.66 238 ASP A C 1
ATOM 1783 O O . ASP A 1 250 ? 32.868 53.559 18.380 1.00 12.24 238 ASP A O 1
ATOM 1788 N N . GLU A 1 251 ? 31.965 55.404 17.444 1.00 11.05 239 GLU A N 1
ATOM 1789 C CA . GLU A 1 251 ? 31.589 55.941 18.746 1.00 12.70 239 GLU A CA 1
ATOM 1790 C C . GLU A 1 251 ? 30.620 55.020 19.478 1.00 11.03 239 GLU A C 1
ATOM 1791 O O . GLU A 1 251 ? 30.690 54.912 20.709 1.00 13.78 239 GLU A O 1
ATOM 1797 N N . LEU A 1 252 ? 29.733 54.339 18.746 1.00 11.71 240 LEU A N 1
ATOM 1798 C CA . LEU A 1 252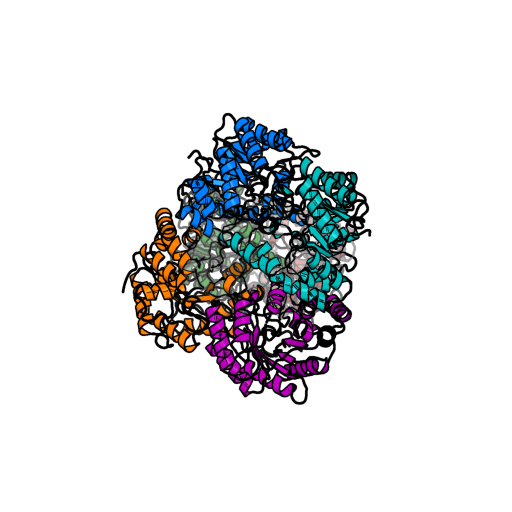 ? 28.729 53.472 19.354 1.00 10.94 240 LEU A CA 1
ATOM 1799 C C . LEU A 1 252 ? 29.268 52.099 19.746 1.00 10.56 240 LEU A C 1
ATOM 1800 O O . LEU A 1 252 ? 28.542 51.343 20.405 1.00 11.91 240 LEU A O 1
ATOM 1805 N N . TYR A 1 253 ? 30.504 51.751 19.375 1.00 11.30 241 TYR A N 1
ATOM 1806 C CA . TYR A 1 253 ? 30.959 50.382 19.612 1.00 10.09 241 TYR A CA 1
ATOM 1807 C C . TYR A 1 253 ? 30.811 49.990 21.080 1.00 11.64 241 TYR A C 1
ATOM 1808 O O . TYR A 1 253 ? 30.303 48.908 21.390 1.00 11.08 241 TYR A O 1
ATOM 1817 N N . ASN A 1 254 ? 31.212 50.865 22.005 1.00 11.38 242 ASN A N 1
ATOM 1818 C CA . ASN A 1 254 ? 31.214 50.469 23.411 1.00 11.51 242 ASN A CA 1
ATOM 1819 C C . ASN A 1 254 ? 29.806 50.144 23.907 1.00 12.27 242 ASN A C 1
ATOM 1820 O O . ASN A 1 254 ? 29.598 49.125 24.581 1.00 15.01 242 ASN A O 1
ATOM 1825 N N . ILE A 1 255 ? 28.826 51.007 23.610 1.00 11.07 243 ILE A N 1
ATOM 1826 C CA . ILE A 1 255 ? 27.456 50.707 24.034 1.00 10.09 243 ILE A CA 1
ATOM 1827 C C . ILE A 1 255 ? 26.883 49.550 23.226 1.00 11.87 243 ILE A C 1
ATOM 1828 O O . ILE A 1 255 ? 26.155 48.706 23.765 1.00 11.22 243 ILE A O 1
ATOM 1833 N N . ASN A 1 256 ? 27.226 49.464 21.932 1.00 10.32 244 ASN A N 1
ATOM 1834 C CA . ASN A 1 256 ? 26.759 48.338 21.125 1.00 10.14 244 ASN A CA 1
ATOM 1835 C C . ASN A 1 256 ? 27.163 47.006 21.746 1.00 13.57 244 ASN A C 1
ATOM 1836 O O . ASN A 1 256 ? 26.379 46.048 21.734 1.00 14.18 244 ASN A O 1
ATOM 1841 N N . LYS A 1 257 ? 28.379 46.926 22.302 1.00 11.68 245 LYS A N 1
ATOM 1842 C CA . LYS A 1 257 ? 28.854 45.675 22.889 1.00 10.70 245 LYS A CA 1
ATOM 1843 C C . LYS A 1 257 ? 28.313 45.455 24.298 1.00 12.13 245 LYS A C 1
ATOM 1844 O O . LYS A 1 257 ? 27.970 44.322 24.657 1.00 12.02 245 LYS A O 1
ATOM 1850 N N . ILE A 1 258 ? 28.222 46.513 25.113 1.00 10.58 246 ILE A N 1
ATOM 1851 C CA . ILE A 1 258 ? 27.750 46.305 26.476 1.00 12.52 246 ILE A CA 1
ATOM 1852 C C . ILE A 1 258 ? 26.281 45.910 26.482 1.00 12.50 246 ILE A C 1
ATOM 1853 O O . ILE A 1 258 ? 25.830 45.239 27.415 1.00 12.41 246 ILE A O 1
ATOM 1858 N N . LEU A 1 259 ? 25.523 46.269 25.441 1.00 9.15 247 LEU A N 1
ATOM 1859 C CA . LEU A 1 259 ? 24.133 45.835 25.379 1.00 10.02 247 LEU A CA 1
ATOM 1860 C C . LEU A 1 259 ? 23.993 44.336 25.125 1.00 12.33 247 LEU A C 1
ATOM 1861 O O . LEU A 1 259 ? 22.863 43.826 25.081 1.00 11.45 247 LEU A O 1
ATOM 1866 N N . PHE A 1 260 ? 25.098 43.604 24.978 1.00 11.32 248 PHE A N 1
ATOM 1867 C CA . PHE A 1 260 ? 25.043 42.152 24.880 1.00 10.93 248 PHE A CA 1
ATOM 1868 C C . PHE A 1 260 ? 25.898 41.491 25.955 1.00 11.69 248 PHE A C 1
ATOM 1869 O O . PHE A 1 260 ? 26.262 40.311 25.833 1.00 14.52 248 PHE A O 1
ATOM 1877 N N . CYS A 1 261 ? 26.198 42.223 27.039 1.00 10.62 249 CYS A N 1
ATOM 1878 C CA . CYS A 1 261 ? 26.990 41.626 28.115 1.00 13.29 249 CYS A CA 1
ATOM 1879 C C . CYS A 1 261 ? 26.240 40.476 28.776 1.00 12.30 249 CYS A C 1
ATOM 1880 O O . CYS A 1 261 ? 26.867 39.551 29.318 1.00 14.03 249 CYS A O 1
ATOM 1883 N N . GLU A 1 262 ? 24.907 40.533 28.749 1.00 11.38 250 GLU A N 1
ATOM 1884 C CA . GLU A 1 262 ? 24.003 39.412 28.979 1.00 10.66 250 GLU A CA 1
ATOM 1885 C C . GLU A 1 262 ? 23.059 39.337 27.784 1.00 11.79 250 GLU A C 1
ATOM 1886 O O . GLU A 1 262 ? 23.009 40.254 26.964 1.00 12.17 250 GLU A O 1
ATOM 1892 N N . SER A 1 263 ? 22.309 38.240 27.672 1.00 11.53 251 SER A N 1
ATOM 1893 C CA . SER A 1 263 ? 21.485 38.031 26.480 1.00 9.90 251 SER A CA 1
ATOM 1894 C C . SER A 1 263 ? 20.494 39.167 26.277 1.00 10.98 251 SER A C 1
ATOM 1895 O O . SER A 1 263 ? 19.748 39.521 27.192 1.00 10.89 251 SER A O 1
ATOM 1898 N N . ASN A 1 264 ? 20.493 39.718 25.061 1.00 13.28 252 ASN A N 1
ATOM 1899 C CA . ASN A 1 264 ? 19.476 40.672 24.632 1.00 11.27 252 ASN A CA 1
ATOM 1900 C C . ASN A 1 264 ? 18.089 40.047 24.787 1.00 10.89 252 ASN A C 1
ATOM 1901 O O . ASN A 1 264 ? 17.892 38.891 24.397 1.00 11.95 252 ASN A O 1
ATOM 1906 N N . PRO A 1 265 ? 17.093 40.780 25.330 1.00 10.62 253 PRO A N 1
ATOM 1907 C CA . PRO A 1 265 ? 17.069 42.195 25.724 1.00 10.38 253 PRO A CA 1
ATOM 1908 C C . PRO A 1 265 ? 17.336 42.520 27.188 1.00 13.04 253 PRO A C 1
ATOM 1909 O O . PRO A 1 265 ? 16.899 43.584 27.642 1.00 11.31 253 PRO A O 1
ATOM 1913 N N . ILE A 1 266 ? 18.034 41.673 27.942 1.00 10.56 254 ILE A N 1
ATOM 1914 C CA . ILE A 1 266 ? 18.303 42.016 29.339 1.00 8.73 254 ILE A CA 1
ATOM 1915 C C . ILE A 1 266 ? 19.066 43.332 29.452 1.00 8.77 254 ILE A C 1
ATOM 1916 O O . ILE A 1 266 ? 18.597 44.228 30.176 1.00 11.41 254 ILE A O 1
ATOM 1921 N N . PRO A 1 267 ? 20.188 43.547 28.746 1.00 11.27 255 PRO A N 1
ATOM 1922 C CA . PRO A 1 267 ? 20.871 44.847 28.892 1.00 10.08 255 PRO A CA 1
ATOM 1923 C C . PRO A 1 267 ? 20.079 46.035 28.363 1.00 11.51 255 PRO A C 1
ATOM 1924 O O . PRO A 1 267 ? 20.072 47.084 29.021 1.00 9.21 255 PRO A O 1
ATOM 1928 N N . ILE A 1 268 ? 19.424 45.925 27.199 1.00 10.07 256 ILE A N 1
ATOM 1929 C CA . ILE A 1 268 ? 18.744 47.110 26.665 1.00 10.40 256 ILE A CA 1
ATOM 1930 C C . ILE A 1 268 ? 17.563 47.511 27.554 1.00 11.25 256 ILE A C 1
ATOM 1931 O O . ILE A 1 268 ? 17.336 48.701 27.788 1.00 11.95 256 ILE A O 1
ATOM 1936 N N . LYS A 1 269 ? 16.803 46.543 28.089 1.00 10.54 257 LYS A N 1
ATOM 1937 C CA . LYS A 1 269 ? 15.723 46.937 28.995 1.00 9.17 257 LYS A CA 1
ATOM 1938 C C . LYS A 1 269 ? 16.282 47.556 30.271 1.00 10.48 257 LYS A C 1
ATOM 1939 O O . LYS A 1 269 ? 15.724 48.531 30.795 1.00 12.32 257 LYS A O 1
ATOM 1945 N N . THR A 1 270 ? 17.398 47.023 30.763 1.00 11.21 258 THR A N 1
ATOM 1946 C CA . THR A 1 270 ? 18.095 47.643 31.889 1.00 11.92 258 THR A CA 1
ATOM 1947 C C . THR A 1 270 ? 18.477 49.091 31.579 1.00 10.43 258 THR A C 1
ATOM 1948 O O . THR A 1 270 ? 18.263 49.992 32.399 1.00 12.59 258 THR A O 1
ATOM 1952 N N . ALA A 1 271 ? 19.049 49.334 30.396 1.00 10.54 259 ALA A N 1
ATOM 1953 C CA . ALA A 1 271 ? 19.439 50.696 30.028 1.00 11.48 259 ALA A CA 1
ATOM 1954 C C . ALA A 1 271 ? 18.228 51.615 29.916 1.00 10.85 259 ALA A C 1
ATOM 1955 O O . ALA A 1 271 ? 18.272 52.772 30.357 1.00 11.39 259 ALA A O 1
ATOM 1957 N N . MET A 1 272 ? 17.143 51.127 29.312 1.00 13.58 260 MET A N 1
ATOM 1958 C CA . MET A 1 272 ? 15.948 51.957 29.213 1.00 10.70 260 MET A CA 1
ATOM 1959 C C . MET A 1 272 ? 15.422 52.311 30.599 1.00 12.56 260 MET A C 1
ATOM 1960 O O . MET A 1 272 ? 15.008 53.452 30.839 1.00 11.39 260 MET A O 1
ATOM 1965 N N . TYR A 1 273 ? 15.439 51.346 31.527 1.00 11.23 261 TYR A N 1
ATOM 1966 C CA . TYR A 1 273 ? 15.037 51.639 32.898 1.00 12.68 261 TYR A CA 1
ATOM 1967 C C . TYR A 1 273 ? 15.984 52.645 33.546 1.00 11.22 261 TYR A C 1
ATOM 1968 O O . TYR A 1 273 ? 15.546 53.597 34.210 1.00 12.00 261 TYR A O 1
ATOM 1977 N N . LEU A 1 274 ? 17.291 52.459 33.346 1.00 12.80 262 LEU A N 1
ATOM 1978 C CA . LEU A 1 274 ? 18.290 53.340 33.944 1.00 13.65 262 LEU A CA 1
ATOM 1979 C C . LEU A 1 274 ? 18.188 54.769 33.428 1.00 13.40 262 LEU A C 1
ATOM 1980 O O . LEU A 1 274 ? 18.614 55.705 34.120 1.00 13.88 262 LEU A O 1
ATOM 1985 N N . ALA A 1 275 ? 17.625 54.962 32.237 1.00 11.73 263 ALA A N 1
ATOM 1986 C CA . ALA A 1 275 ? 17.414 56.294 31.691 1.00 13.45 263 ALA A CA 1
ATOM 1987 C C . ALA A 1 275 ? 15.997 56.814 31.928 1.00 11.87 263 ALA A C 1
ATOM 1988 O O . ALA A 1 275 ? 15.617 57.847 31.353 1.00 13.39 263 ALA A O 1
ATOM 1990 N N . GLY A 1 276 ? 15.213 56.135 32.770 1.00 12.22 264 GLY A N 1
ATOM 1991 C CA . GLY A 1 276 ? 13.870 56.591 33.073 1.00 15.64 264 GLY A CA 1
ATOM 1992 C C . GLY A 1 276 ? 12.898 56.506 31.921 1.00 20.71 264 GLY A C 1
ATOM 1993 O O . GLY A 1 276 ? 11.852 57.166 31.955 1.00 17.89 264 GLY A O 1
ATOM 1994 N N . LEU A 1 277 ? 13.211 55.712 30.894 1.00 12.72 265 LEU A N 1
ATOM 1995 C CA . LEU A 1 277 ? 12.331 55.605 29.736 1.00 14.35 265 LEU A CA 1
ATOM 1996 C C . LEU A 1 277 ? 11.278 54.517 29.888 1.00 14.97 265 LEU A C 1
ATOM 1997 O O . LEU A 1 277 ? 10.313 54.495 29.111 1.00 15.78 265 LEU A O 1
ATOM 2002 N N . ILE A 1 278 ? 11.451 53.603 30.844 1.00 13.68 266 ILE A N 1
ATOM 2003 C CA . ILE A 1 278 ? 10.397 52.680 31.236 1.00 14.35 266 ILE A CA 1
ATOM 2004 C C . ILE A 1 278 ? 10.302 52.683 32.756 1.00 15.45 266 ILE A C 1
ATOM 2005 O O . ILE A 1 278 ? 11.260 53.009 33.461 1.00 15.91 266 ILE A O 1
ATOM 2010 N N . GLU A 1 279 ? 9.131 52.284 33.253 1.00 14.47 267 GLU A N 1
ATOM 2011 C CA . GLU A 1 279 ? 8.818 52.457 34.667 1.00 20.79 267 GLU A CA 1
ATOM 2012 C C . GLU A 1 279 ? 9.362 51.333 35.533 1.00 22.06 267 GLU A C 1
ATOM 2013 O O . GLU A 1 279 ? 9.687 51.569 36.700 1.00 25.12 267 GLU A O 1
ATOM 2019 N N . SER A 1 280 ? 9.468 50.123 34.994 1.00 20.04 268 SER A N 1
ATOM 2020 C CA . SER A 1 280 ? 9.797 48.960 35.803 1.00 18.63 268 SER A CA 1
ATOM 2021 C C . SER A 1 280 ? 10.772 48.075 35.049 1.00 21.31 268 SER A C 1
ATOM 2022 O O . SER A 1 280 ? 10.654 47.905 33.834 1.00 22.68 268 SER A O 1
ATOM 2025 N N . LEU A 1 281 ? 11.748 47.529 35.770 1.00 19.95 269 LEU A N 1
ATOM 2026 C CA . LEU A 1 281 ? 12.684 46.575 35.178 1.00 18.19 269 LEU A CA 1
ATOM 2027 C C . LEU A 1 281 ? 12.110 45.168 35.350 1.00 25.96 269 LEU A C 1
ATOM 2028 O O . LEU A 1 281 ? 12.534 44.372 36.191 1.00 28.34 269 LEU A O 1
ATOM 2033 N N . GLU A 1 282 ? 11.086 44.896 34.551 1.00 15.73 270 GLU A N 1
ATOM 2034 C CA . GLU A 1 282 ? 10.349 43.638 34.579 1.00 14.46 270 GLU A CA 1
ATOM 2035 C C . GLU A 1 282 ? 10.613 42.876 33.292 1.00 16.84 270 GLU A C 1
ATOM 2036 O O . GLU A 1 282 ? 10.513 43.450 32.205 1.00 15.19 270 GLU A O 1
ATOM 2042 N N . PHE A 1 283 ? 10.935 41.590 33.421 1.00 17.51 271 PHE A N 1
ATOM 2043 C CA . PHE A 1 283 ? 11.014 40.654 32.308 1.00 15.54 271 PHE A CA 1
ATOM 2044 C C . PHE A 1 283 ? 10.027 39.521 32.535 1.00 14.64 271 PHE A C 1
ATOM 2045 O O . PHE A 1 283 ? 9.544 39.311 33.653 1.00 16.91 271 PHE A O 1
ATOM 2053 N N . ARG A 1 284 ? 9.748 38.775 31.464 1.00 16.93 272 ARG A N 1
ATOM 2054 C CA . ARG A 1 284 ? 9.042 37.502 31.571 1.00 17.52 272 ARG A CA 1
ATOM 2055 C C . ARG A 1 284 ? 10.054 36.373 31.706 1.00 13.24 272 ARG A C 1
ATOM 2056 O O . ARG A 1 284 ? 10.970 36.263 30.887 1.00 15.24 272 ARG A O 1
ATOM 2064 N N . LEU A 1 285 ? 9.882 35.538 32.726 1.00 13.94 273 LEU A N 1
ATOM 2065 C CA . LEU A 1 285 ? 10.765 34.392 32.870 1.00 13.86 273 LEU A CA 1
ATOM 2066 C C . LEU A 1 285 ? 10.710 33.547 31.598 1.00 15.71 273 LEU A C 1
ATOM 2067 O O . LEU A 1 285 ? 9.636 33.391 31.000 1.00 15.42 273 LEU A O 1
ATOM 2072 N N . PRO A 1 286 ? 11.836 32.963 31.165 1.00 14.92 274 PRO A N 1
ATOM 2073 C CA . PRO A 1 286 ? 13.092 32.823 31.908 1.00 13.53 274 PRO A CA 1
ATOM 2074 C C . PRO A 1 286 ? 14.046 34.008 31.832 1.00 13.47 274 PRO A C 1
ATOM 2075 O O . PRO A 1 286 ? 15.156 33.891 32.335 1.00 12.48 274 PRO A O 1
ATOM 2079 N N . LEU A 1 287 ? 13.649 35.115 31.219 1.00 11.79 275 LEU A N 1
ATOM 2080 C CA . LEU A 1 287 ? 14.497 36.290 31.325 1.00 11.92 275 LEU A CA 1
ATOM 2081 C C . LEU A 1 287 ? 14.318 36.928 32.703 1.00 15.36 275 LEU A C 1
ATOM 2082 O O . LEU A 1 287 ? 13.296 36.744 33.375 1.00 13.49 275 LEU A O 1
ATOM 2087 N N . CYS A 1 288 ? 15.333 37.673 33.126 1.00 13.43 276 CYS A N 1
ATOM 2088 C CA . CYS A 1 288 ? 15.380 38.216 34.479 1.00 14.98 276 CYS A CA 1
ATOM 2089 C C . CYS A 1 288 ? 16.399 39.346 34.515 1.00 14.82 276 CYS A C 1
ATOM 2090 O O . CYS A 1 288 ? 17.096 39.618 33.533 1.00 13.79 276 CYS A O 1
ATOM 2093 N N . SER A 1 289 ? 16.479 40.001 35.671 1.00 16.30 277 SER A N 1
ATOM 2094 C CA . SER A 1 289 ? 17.381 41.127 35.827 1.00 15.99 277 SER A CA 1
ATOM 2095 C C . SER A 1 289 ? 18.832 40.695 35.617 1.00 13.81 277 SER A C 1
ATOM 2096 O O . SER A 1 289 ? 19.198 39.542 35.886 1.00 15.93 277 SER A O 1
ATOM 2099 N N . PRO A 1 290 ? 19.686 41.611 35.174 1.00 12.24 278 PRO A N 1
ATOM 2100 C CA . PRO A 1 290 ? 21.116 41.304 35.075 1.00 15.71 278 PRO A CA 1
ATOM 2101 C C . PRO A 1 290 ? 21.744 41.221 36.455 1.00 15.62 278 PRO A C 1
ATOM 2102 O O . PRO A 1 290 ? 21.162 41.625 37.465 1.00 16.52 278 PRO A O 1
ATOM 2106 N N . SER A 1 291 ? 22.965 40.683 36.482 1.00 15.59 279 SER A N 1
ATOM 2107 C CA . SER A 1 291 ? 23.758 40.707 37.702 1.00 13.84 279 SER A CA 1
ATOM 2108 C C . SER A 1 291 ? 23.986 42.145 38.157 1.00 15.70 279 SER A C 1
ATOM 2109 O O . SER A 1 291 ? 23.937 43.093 37.371 1.00 16.16 279 SER A O 1
ATOM 2112 N N . LYS A 1 292 ? 24.253 42.301 39.455 1.00 17.88 280 LYS A N 1
ATOM 2113 C CA . LYS A 1 292 ? 24.511 43.642 39.970 1.00 21.24 280 LYS A CA 1
ATOM 2114 C C . LYS A 1 292 ? 25.752 44.238 39.316 1.00 18.22 280 LYS A C 1
ATOM 2115 O O . LYS A 1 292 ? 25.790 45.440 39.017 1.00 17.73 280 LYS A O 1
ATOM 2121 N N . GLU A 1 293 ? 26.760 43.401 39.047 1.00 17.69 281 GLU A N 1
ATOM 2122 C CA . GLU A 1 293 ? 27.966 43.879 38.379 1.00 21.00 281 GLU A CA 1
ATOM 2123 C C . GLU A 1 293 ? 27.661 44.392 36.975 1.00 19.93 281 GLU A C 1
ATOM 2124 O O . GLU A 1 293 ? 28.170 45.445 36.566 1.00 19.25 281 GLU A O 1
ATOM 2130 N N . ASN A 1 294 ? 26.830 43.674 36.218 1.00 15.65 282 ASN A N 1
ATOM 2131 C CA . ASN A 1 294 ? 26.533 44.134 34.866 1.00 12.95 282 ASN A CA 1
ATOM 2132 C C . ASN A 1 294 ? 25.581 45.318 34.868 1.00 13.70 282 ASN A C 1
ATOM 2133 O O . ASN A 1 294 ? 25.690 46.192 33.999 1.00 14.31 282 ASN A O 1
ATOM 2138 N N . PHE A 1 295 ? 24.660 45.368 35.836 1.00 15.99 283 PHE A N 1
ATOM 2139 C CA . PHE A 1 295 ? 23.828 46.554 36.027 1.00 16.11 283 PHE A CA 1
ATOM 2140 C C . PHE A 1 295 ? 24.695 47.806 36.109 1.00 16.86 283 PHE A C 1
ATOM 2141 O O . PHE A 1 295 ? 24.462 48.796 35.403 1.00 17.47 283 PHE A O 1
ATOM 2149 N N . ALA A 1 296 ? 25.736 47.751 36.939 1.00 16.31 284 ALA A N 1
ATOM 2150 C CA . ALA A 1 296 ? 26.634 48.890 37.100 1.00 17.95 284 ALA A CA 1
ATOM 2151 C C . ALA A 1 296 ? 27.443 49.150 35.835 1.00 18.92 284 ALA A C 1
ATOM 2152 O O . ALA A 1 296 ? 27.673 50.309 35.473 1.00 16.54 284 ALA A O 1
ATOM 2154 N N . LYS A 1 297 ? 27.905 48.088 35.167 1.00 14.55 285 LYS A N 1
ATOM 2155 C CA . LYS A 1 297 ? 28.665 48.263 33.931 1.00 15.28 285 LYS A CA 1
ATOM 2156 C C . LYS A 1 297 ? 27.840 48.968 32.860 1.00 15.16 285 LYS A C 1
ATOM 2157 O O . LYS A 1 297 ? 28.355 49.841 32.146 1.00 16.61 285 LYS A O 1
ATOM 2163 N N . ILE A 1 298 ? 26.562 48.600 32.726 1.00 11.98 286 ILE A N 1
ATOM 2164 C CA . ILE A 1 298 ? 25.708 49.218 31.712 1.00 13.89 286 ILE A CA 1
ATOM 2165 C C . ILE A 1 298 ? 25.554 50.706 31.998 1.00 13.37 286 ILE A C 1
ATOM 2166 O O . ILE A 1 298 ? 25.708 51.550 31.104 1.00 15.11 286 ILE A O 1
ATOM 2171 N N . GLU A 1 299 ? 25.292 51.044 33.265 1.00 14.77 287 GLU A N 1
ATOM 2172 C CA . GLU A 1 299 ? 25.148 52.441 33.669 1.00 13.96 287 GLU A CA 1
ATOM 2173 C C . GLU A 1 299 ? 26.397 53.245 33.345 1.00 14.32 287 GLU A C 1
ATOM 2174 O O . GLU A 1 299 ? 26.305 54.378 32.863 1.00 16.22 287 GLU A O 1
ATOM 2180 N N . GLU A 1 300 ? 27.580 52.684 33.614 1.00 14.35 288 GLU A N 1
ATOM 2181 C CA . GLU A 1 300 ? 28.798 53.441 33.353 1.00 14.55 288 GLU A CA 1
ATOM 2182 C C . GLU A 1 300 ? 28.994 53.688 31.861 1.00 14.59 288 GLU A C 1
ATOM 2183 O O . GLU A 1 300 ? 29.450 54.769 31.464 1.00 17.04 288 GLU A O 1
ATOM 2189 N N . VAL A 1 301 ? 28.666 52.705 31.017 1.00 13.15 289 VAL A N 1
ATOM 2190 C CA . VAL A 1 301 ? 28.789 52.940 29.578 1.00 13.99 289 VAL A CA 1
ATOM 2191 C C . VAL A 1 301 ? 27.770 53.983 29.116 1.00 14.25 289 VAL A C 1
ATOM 2192 O O . VAL A 1 301 ? 28.083 54.849 28.281 1.00 13.38 289 VAL A O 1
ATOM 2196 N N . MET A 1 302 ? 26.551 53.951 29.683 1.00 13.08 290 MET A N 1
ATOM 2197 C CA . MET A 1 302 ? 25.514 54.901 29.284 1.00 17.08 290 MET A CA 1
ATOM 2198 C C . MET A 1 302 ? 25.940 56.339 29.499 1.00 15.32 290 MET A C 1
ATOM 2199 O O . MET A 1 302 ? 25.531 57.226 28.740 1.00 12.69 290 MET A O 1
ATOM 2204 N N . LYS A 1 303 ? 26.751 56.596 30.524 1.00 13.86 291 LYS A N 1
ATOM 2205 C CA . LYS A 1 303 ? 27.126 57.965 30.846 1.00 16.53 291 LYS A CA 1
ATOM 2206 C C . LYS A 1 303 ? 27.959 58.631 29.757 1.00 16.37 291 LYS A C 1
ATOM 2207 O O . LYS A 1 303 ? 28.108 59.857 29.780 1.00 15.83 291 LYS A O 1
ATOM 2213 N N . LYS A 1 304 ? 28.493 57.863 28.809 1.00 15.32 292 LYS A N 1
ATOM 2214 C CA . LYS A 1 304 ? 29.301 58.404 27.728 1.00 17.01 292 LYS A CA 1
ATOM 2215 C C . LYS A 1 304 ? 28.466 58.810 26.524 1.00 14.97 292 LYS A C 1
ATOM 2216 O O . LYS A 1 304 ? 29.024 59.307 25.540 1.00 19.12 292 LYS A O 1
ATOM 2222 N N . TYR A 1 305 ? 27.164 58.590 26.585 1.00 12.91 293 TYR A N 1
ATOM 2223 C CA . TYR A 1 305 ? 26.279 58.885 25.479 1.00 12.57 293 TYR A CA 1
ATOM 2224 C C . TYR A 1 305 ? 25.164 59.882 25.783 1.00 12.49 293 TYR A C 1
ATOM 2225 O O . TYR A 1 305 ? 24.778 60.018 26.858 1.00 16.17 293 TYR A O 1
ATOM 2234 N N . LYS A 1 306 ? 24.690 60.558 24.747 1.00 30.00 294 LYS A N 1
ATOM 2235 C CA . LYS A 1 306 ? 23.651 61.546 24.859 1.00 30.00 294 LYS A CA 1
ATOM 2236 C C . LYS A 1 306 ? 22.305 60.908 24.527 1.00 30.00 294 LYS A C 1
ATOM 2237 O O . LYS A 1 306 ? 22.022 60.663 23.414 1.00 30.00 294 LYS A O 1
ATOM 2241 N N . ILE A 1 307 ? 21.520 60.700 25.549 1.00 21.00 295 ILE A N 1
ATOM 2242 C CA . ILE A 1 307 ? 20.279 59.997 25.451 1.00 11.49 295 ILE A CA 1
ATOM 2243 C C . ILE A 1 307 ? 19.074 60.904 25.349 1.00 12.27 295 ILE A C 1
ATOM 2244 O O . ILE A 1 307 ? 18.837 61.617 26.257 1.00 12.36 295 ILE A O 1
ATOM 2249 N N . LYS A 1 308 ? 18.357 60.825 24.225 1.00 12.39 296 LYS A N 1
ATOM 2250 C CA . LYS A 1 308 ? 17.180 61.667 24.081 1.00 15.03 296 LYS A CA 1
ATOM 2251 C C . LYS A 1 308 ? 16.087 61.237 25.049 1.00 12.74 296 LYS A C 1
ATOM 2252 O O . LYS A 1 308 ? 15.960 60.061 25.396 1.00 13.72 296 LYS A O 1
ATOM 2258 N N . GLY A 1 309 ? 15.296 62.206 25.496 1.00 13.50 297 GLY A N 1
ATOM 2259 C CA . GLY A 1 309 ? 14.151 61.926 26.334 1.00 16.62 297 GLY A CA 1
ATOM 2260 C C . GLY A 1 309 ? 12.891 61.703 25.526 1.00 19.03 297 GLY A C 1
ATOM 2261 O O . GLY A 1 309 ? 12.924 61.236 24.381 1.00 14.44 297 GLY A O 1
ATOM 2262 N N . PHE A 1 310 ? 11.763 62.041 26.134 1.00 15.12 298 PHE A N 1
ATOM 2263 C CA . PHE A 1 310 ? 10.486 62.007 25.437 1.00 17.78 298 PHE A CA 1
ATOM 2264 C C . PHE A 1 310 ? 10.162 63.369 24.855 1.00 22.90 298 PHE A C 1
ATOM 2265 O O . PHE A 1 310 ? 9.249 63.481 24.030 1.00 20.74 298 PHE A O 1
ATOM 2274 N N . HIS B 1 5 ? 64.474 53.895 29.186 1.00 50.54 -7 HIS B N 1
ATOM 2275 C CA . HIS B 1 5 ? 63.247 53.302 29.710 1.00 43.26 -7 HIS B CA 1
ATOM 2276 C C . HIS B 1 5 ? 62.202 53.182 28.612 1.00 37.08 -7 HIS B C 1
ATOM 2277 O O . HIS B 1 5 ? 62.272 53.887 27.606 1.00 37.49 -7 HIS B O 1
ATOM 2284 N N A HIS B 1 6 ? 61.245 52.269 28.821 0.67 30.19 -6 HIS B N 1
ATOM 2285 N N B HIS B 1 6 ? 61.219 52.314 28.767 0.33 30.81 -6 HIS B N 1
ATOM 2286 C CA A HIS B 1 6 ? 60.121 51.995 27.931 0.67 27.01 -6 HIS B CA 1
ATOM 2287 C CA B HIS B 1 6 ? 60.199 52.309 27.739 0.33 27.72 -6 HIS B CA 1
ATOM 2288 C C A HIS B 1 6 ? 58.921 52.880 28.287 0.67 24.43 -6 HIS B C 1
ATOM 2289 C C B HIS B 1 6 ? 58.841 52.668 28.313 0.33 23.82 -6 HIS B C 1
ATOM 2290 O O A HIS B 1 6 ? 58.878 53.502 29.353 0.67 22.56 -6 HIS B O 1
ATOM 2291 O O B HIS B 1 6 ? 58.629 52.718 29.528 0.33 24.32 -6 HIS B O 1
ATOM 2304 N N . HIS B 1 7 ? 57.927 52.931 27.389 1.00 18.01 -5 HIS B N 1
ATOM 2305 C CA . HIS B 1 7 ? 56.752 53.743 27.675 1.00 16.80 -5 HIS B CA 1
ATOM 2306 C C . HIS B 1 7 ? 55.560 53.332 26.823 1.00 17.76 -5 HIS B C 1
ATOM 2307 O O . HIS B 1 7 ? 55.674 52.565 25.863 1.00 17.50 -5 HIS B O 1
ATOM 2314 N N . HIS B 1 8 ? 54.404 53.887 27.191 1.00 15.56 -4 HIS B N 1
ATOM 2315 C CA . HIS B 1 8 ? 53.119 53.495 26.628 1.00 14.66 -4 HIS B CA 1
ATOM 2316 C C . HIS B 1 8 ? 52.577 54.500 25.620 1.00 14.63 -4 HIS B C 1
ATOM 2317 O O . HIS B 1 8 ? 51.389 54.433 25.272 1.00 13.45 -4 HIS B O 1
ATOM 2324 N N . HIS B 1 9 ? 53.409 55.425 25.134 1.00 14.21 -3 HIS B N 1
ATOM 2325 C CA . HIS B 1 9 ? 52.890 56.507 24.302 1.00 14.18 -3 HIS B CA 1
ATOM 2326 C C . HIS B 1 9 ? 53.552 56.562 22.931 1.00 14.08 -3 HIS B C 1
ATOM 2327 O O . HIS B 1 9 ? 53.923 57.637 22.449 1.00 14.75 -3 HIS B O 1
ATOM 2334 N N . HIS B 1 10 ? 53.659 55.409 22.263 1.00 13.42 -2 HIS B N 1
ATOM 2335 C CA . HIS B 1 10 ? 54.185 55.396 20.901 1.00 14.35 -2 HIS B CA 1
ATOM 2336 C C . HIS B 1 10 ? 53.128 55.645 19.825 1.00 14.75 -2 HIS B C 1
ATOM 2337 O O . HIS B 1 10 ? 53.492 55.809 18.656 1.00 13.96 -2 HIS B O 1
ATOM 2344 N N . GLY B 1 11 ? 51.846 55.716 20.189 1.00 12.68 -1 GLY B N 1
ATOM 2345 C CA . GLY B 1 11 ? 50.781 55.613 19.193 1.00 13.20 -1 GLY B CA 1
ATOM 2346 C C . GLY B 1 11 ? 50.811 56.680 18.109 1.00 15.83 -1 GLY B C 1
ATOM 2347 O O . GLY B 1 11 ? 50.441 56.412 16.963 1.00 14.73 -1 GLY B O 1
ATOM 2348 N N . SER B 1 12 ? 51.205 57.909 18.459 1.00 14.01 0 SER B N 1
ATOM 2349 C CA . SER B 1 12 ? 51.263 59.014 17.507 1.00 15.13 0 SER B CA 1
ATOM 2350 C C . SER B 1 12 ? 52.690 59.390 17.157 1.00 19.32 0 SER B C 1
ATOM 2351 O O . SER B 1 12 ? 52.915 60.408 16.491 1.00 21.39 0 SER B O 1
ATOM 2354 N N . MET B 1 13 ? 53.659 58.606 17.605 1.00 19.74 1 MET B N 1
ATOM 2355 C CA . MET B 1 13 ? 55.026 58.854 17.204 1.00 20.22 1 MET B CA 1
ATOM 2356 C C . MET B 1 13 ? 55.264 58.196 15.853 1.00 29.06 1 MET B C 1
ATOM 2357 O O . MET B 1 13 ? 54.550 57.269 15.452 1.00 30.99 1 MET B O 1
ATOM 2362 N N . ASP B 1 14 ? 56.248 58.719 15.134 1.00 26.21 2 ASP B N 1
ATOM 2363 C CA . ASP B 1 14 ? 56.476 58.316 13.753 1.00 36.37 2 ASP B CA 1
ATOM 2364 C C . ASP B 1 14 ? 56.609 56.810 13.653 1.00 36.57 2 ASP B C 1
ATOM 2365 O O . ASP B 1 14 ? 57.485 56.205 14.280 1.00 43.11 2 ASP B O 1
ATOM 2370 N N . LYS B 1 15 ? 55.704 56.198 12.903 1.00 26.96 3 LYS B N 1
ATOM 2371 C CA . LYS B 1 15 ? 55.774 54.778 12.608 1.00 25.14 3 LYS B CA 1
ATOM 2372 C C . LYS B 1 15 ? 55.948 54.630 11.109 1.00 27.53 3 LYS B C 1
ATOM 2373 O O . LYS B 1 15 ? 55.098 55.078 10.332 1.00 33.14 3 LYS B O 1
ATOM 2379 N N . ASN B 1 16 ? 57.071 54.058 10.705 1.00 21.65 4 ASN B N 1
ATOM 2380 C CA . ASN B 1 16 ? 57.211 53.661 9.318 1.00 20.85 4 ASN B CA 1
ATOM 2381 C C . ASN B 1 16 ? 56.191 52.569 9.040 1.00 22.99 4 ASN B C 1
ATOM 2382 O O . ASN B 1 16 ? 56.010 51.648 9.846 1.00 22.15 4 ASN B O 1
ATOM 2387 N N . ILE B 1 17 ? 55.472 52.701 7.936 1.00 16.83 5 ILE B N 1
ATOM 2388 C CA . ILE B 1 17 ? 54.416 51.750 7.631 1.00 14.32 5 ILE B CA 1
ATOM 2389 C C . ILE B 1 17 ? 54.668 51.149 6.262 1.00 15.33 5 ILE B C 1
ATOM 2390 O O . ILE B 1 17 ? 55.366 51.714 5.415 1.00 16.48 5 ILE B O 1
ATOM 2395 N N . ILE B 1 18 ? 54.090 49.969 6.061 1.00 17.06 6 ILE B N 1
ATOM 2396 C CA . ILE B 1 18 ? 54.025 49.323 4.760 1.00 12.96 6 ILE B CA 1
ATOM 2397 C C . ILE B 1 18 ? 52.566 48.959 4.546 1.00 13.18 6 ILE B C 1
ATOM 2398 O O . ILE B 1 18 ? 52.021 48.128 5.283 1.00 13.92 6 ILE B O 1
ATOM 2403 N N . ILE B 1 19 ? 51.923 49.612 3.578 1.00 13.58 7 ILE B N 1
ATOM 2404 C CA . ILE B 1 19 ? 50.493 49.458 3.332 1.00 12.40 7 ILE B CA 1
ATOM 2405 C C . ILE B 1 19 ? 50.225 49.313 1.834 1.00 11.95 7 ILE B C 1
ATOM 2406 O O . ILE B 1 19 ? 51.155 49.150 1.034 1.00 13.95 7 ILE B O 1
ATOM 2411 N N . GLY B 1 20 ? 48.958 49.362 1.438 1.00 12.40 8 GLY B N 1
ATOM 2412 C CA . GLY B 1 20 ? 48.611 49.240 0.030 1.00 11.35 8 GLY B CA 1
ATOM 2413 C C . GLY B 1 20 ? 48.326 47.801 -0.363 1.00 12.89 8 GLY B C 1
ATOM 2414 O O . GLY B 1 20 ? 48.016 46.939 0.466 1.00 11.59 8 GLY B O 1
ATOM 2415 N N . ALA B 1 21 ? 48.428 47.540 -1.662 1.00 12.06 9 ALA B N 1
ATOM 2416 C CA . ALA B 1 21 ? 48.109 46.225 -2.204 1.00 11.30 9 ALA B CA 1
ATOM 2417 C C . ALA B 1 21 ? 49.353 45.345 -2.121 1.00 9.64 9 ALA B C 1
ATOM 2418 O O . ALA B 1 21 ? 50.387 45.676 -2.704 1.00 12.57 9 ALA B O 1
ATOM 2420 N N . MET B 1 22 ? 49.271 44.243 -1.377 1.00 10.57 10 MET B N 1
ATOM 2421 C CA . MET B 1 22 ? 50.429 43.373 -1.187 1.00 9.22 10 MET B CA 1
ATOM 2422 C C . MET B 1 22 ? 50.078 41.925 -1.513 1.00 11.66 10 MET B C 1
ATOM 2423 O O . MET B 1 22 ? 48.926 41.503 -1.377 1.00 11.73 10 MET B O 1
ATOM 2428 N N . THR B 1 23 ? 51.091 41.165 -1.940 1.00 11.81 11 THR B N 1
ATOM 2429 C CA . THR B 1 23 ? 50.913 39.782 -2.376 1.00 10.66 11 THR B CA 1
ATOM 2430 C C . THR B 1 23 ? 51.696 38.835 -1.485 1.00 13.02 11 THR B C 1
ATOM 2431 O O . THR B 1 23 ? 52.909 39.002 -1.295 1.00 12.34 11 THR B O 1
ATOM 2435 N N . ALA B 1 24 ? 50.992 37.851 -0.939 1.00 10.72 12 ALA B N 1
ATOM 2436 C CA . ALA B 1 24 ? 51.629 36.721 -0.266 1.00 11.64 12 ALA B CA 1
ATOM 2437 C C . ALA B 1 24 ? 52.117 35.762 -1.349 1.00 12.63 12 ALA B C 1
ATOM 2438 O O . ALA B 1 24 ? 51.362 34.913 -1.836 1.00 12.06 12 ALA B O 1
ATOM 2440 N N . LEU B 1 25 ? 53.401 35.875 -1.692 1.00 12.33 13 LEU B N 1
ATOM 2441 C CA . LEU B 1 25 ? 53.982 35.152 -2.828 1.00 10.73 13 LEU B CA 1
ATOM 2442 C C . LEU B 1 25 ? 53.954 33.641 -2.647 1.00 11.82 13 LEU B C 1
ATOM 2443 O O . LEU B 1 25 ? 54.404 33.119 -1.624 1.00 12.86 13 LEU B O 1
ATOM 2448 N N . ILE B 1 26 ? 53.491 32.927 -3.683 1.00 9.27 14 ILE B N 1
ATOM 2449 C CA . ILE B 1 26 ? 53.751 31.483 -3.710 1.00 9.87 14 ILE B CA 1
ATOM 2450 C C . ILE B 1 26 ? 55.247 31.243 -3.884 1.00 12.83 14 ILE B C 1
ATOM 2451 O O . ILE B 1 26 ? 55.992 32.085 -4.403 1.00 14.30 14 ILE B O 1
ATOM 2456 N N . THR B 1 27 ? 55.688 30.069 -3.443 1.00 13.70 15 THR B N 1
ATOM 2457 C CA . THR B 1 27 ? 57.068 29.626 -3.630 1.00 12.53 15 THR B CA 1
ATOM 2458 C C . THR B 1 27 ? 57.076 28.479 -4.624 1.00 13.48 15 THR B C 1
ATOM 2459 O O . THR B 1 27 ? 56.709 27.348 -4.267 1.00 15.32 15 THR B O 1
ATOM 2463 N N . PRO B 1 28 ? 57.477 28.702 -5.871 1.00 12.15 16 PRO B N 1
ATOM 2464 C CA . PRO B 1 28 ? 57.469 27.615 -6.850 1.00 12.91 16 PRO B CA 1
ATOM 2465 C C . PRO B 1 28 ? 58.639 26.678 -6.612 1.00 16.56 16 PRO B C 1
ATOM 2466 O O . PRO B 1 28 ? 59.742 27.110 -6.265 1.00 16.44 16 PRO B O 1
ATOM 2470 N N . PHE B 1 29 ? 58.374 25.386 -6.779 1.00 14.45 17 PHE B N 1
ATOM 2471 C CA . PHE B 1 29 ? 59.379 24.335 -6.696 1.00 16.79 17 PHE B CA 1
ATOM 2472 C C . PHE B 1 29 ? 59.602 23.714 -8.071 1.00 21.46 17 PHE B C 1
ATOM 2473 O O . PHE B 1 29 ? 58.676 23.599 -8.878 1.00 22.38 17 PHE B O 1
ATOM 2481 N N . LYS B 1 30 ? 60.846 23.302 -8.320 1.00 19.28 18 LYS B N 1
ATOM 2482 C CA . LYS B 1 30 ? 61.220 22.536 -9.506 1.00 23.43 18 LYS B CA 1
ATOM 2483 C C . LYS B 1 30 ? 62.132 21.406 -9.050 1.00 27.02 18 LYS B C 1
ATOM 2484 O O . LYS B 1 30 ? 63.241 21.658 -8.563 1.00 26.60 18 LYS B O 1
ATOM 2490 N N . ASN B 1 31 ? 61.667 20.166 -9.203 1.00 31.21 19 ASN B N 1
ATOM 2491 C CA . ASN B 1 31 ? 62.391 18.997 -8.706 1.00 35.32 19 ASN B CA 1
ATOM 2492 C C . ASN B 1 31 ? 62.665 19.115 -7.210 1.00 33.59 19 ASN B C 1
ATOM 2493 O O . ASN B 1 31 ? 63.740 18.761 -6.723 1.00 36.51 19 ASN B O 1
ATOM 2498 N N . GLY B 1 32 ? 61.689 19.635 -6.475 1.00 27.92 20 GLY B N 1
ATOM 2499 C CA . GLY B 1 32 ? 61.804 19.722 -5.036 1.00 30.69 20 GLY B CA 1
ATOM 2500 C C . GLY B 1 32 ? 62.711 20.817 -4.520 1.00 29.81 20 GLY B C 1
ATOM 2501 O O . GLY B 1 32 ? 62.891 20.921 -3.300 1.00 34.55 20 GLY B O 1
ATOM 2502 N N . LYS B 1 33 ? 63.299 21.622 -5.401 1.00 22.40 21 LYS B N 1
ATOM 2503 C CA . LYS B 1 33 ? 64.091 22.781 -5.017 1.00 22.55 21 LYS B CA 1
ATOM 2504 C C . LYS B 1 33 ? 63.292 24.044 -5.289 1.00 22.25 21 LYS B C 1
ATOM 2505 O O . LYS B 1 33 ? 62.426 24.064 -6.166 1.00 20.74 21 LYS B O 1
ATOM 2511 N N . VAL B 1 34 ? 63.581 25.103 -4.527 1.00 19.33 22 VAL B N 1
ATOM 2512 C CA . VAL B 1 34 ? 63.008 26.398 -4.861 1.00 18.24 22 VAL B CA 1
ATOM 2513 C C . VAL B 1 34 ? 63.459 26.777 -6.261 1.00 18.53 22 VAL B C 1
ATOM 2514 O O . VAL B 1 34 ? 64.654 26.739 -6.582 1.00 19.76 22 VAL B O 1
ATOM 2518 N N . ASP B 1 35 ? 62.496 27.099 -7.118 1.00 18.11 23 ASP B N 1
ATOM 2519 C CA . ASP B 1 35 ? 62.793 27.540 -8.476 1.00 17.13 23 ASP B CA 1
ATOM 2520 C C . ASP B 1 35 ? 63.081 29.029 -8.402 1.00 17.74 23 ASP B C 1
ATOM 2521 O O . ASP B 1 35 ? 62.167 29.855 -8.431 1.00 17.80 23 ASP B O 1
ATOM 2526 N N . GLU B 1 36 ? 64.365 29.377 -8.304 1.00 19.10 24 GLU B N 1
ATOM 2527 C CA . GLU B 1 36 ? 64.717 30.763 -8.016 1.00 16.33 24 GLU B CA 1
ATOM 2528 C C . GLU B 1 36 ? 64.469 31.670 -9.213 1.00 20.13 24 GLU B C 1
ATOM 2529 O O . GLU B 1 36 ? 64.102 32.837 -9.036 1.00 19.07 24 GLU B O 1
ATOM 2535 N N . GLN B 1 37 ? 64.645 31.155 -10.433 1.00 18.99 25 GLN B N 1
ATOM 2536 C CA . GLN B 1 37 ? 64.360 31.974 -11.607 1.00 18.53 25 GLN B CA 1
ATOM 2537 C C . GLN B 1 37 ? 62.867 32.251 -11.726 1.00 18.04 25 GLN B C 1
ATOM 2538 O O . GLN B 1 37 ? 62.459 33.393 -11.976 1.00 17.90 25 GLN B O 1
ATOM 2544 N N . SER B 1 38 ? 62.033 31.225 -11.530 1.00 16.47 26 SER B N 1
ATOM 2545 C CA . SER B 1 38 ? 60.590 31.443 -11.545 1.00 15.84 26 SER B CA 1
ATOM 2546 C C . SER B 1 38 ? 60.177 32.424 -10.453 1.00 16.85 26 SER B C 1
ATOM 2547 O O . SER B 1 38 ? 59.345 33.311 -10.684 1.00 17.82 26 SER B O 1
ATOM 2550 N N . TYR B 1 39 ? 60.777 32.304 -9.268 1.00 13.53 27 TYR B N 1
ATOM 2551 C CA . TYR B 1 39 ? 60.432 33.186 -8.158 1.00 13.53 27 TYR B CA 1
ATOM 2552 C C . TYR B 1 39 ? 60.657 34.648 -8.525 1.00 13.77 27 TYR B C 1
ATOM 2553 O O . TYR B 1 39 ? 59.795 35.503 -8.280 1.00 15.39 27 TYR B O 1
ATOM 2562 N N . ALA B 1 40 ? 61.813 34.954 -9.119 1.00 17.12 28 ALA B N 1
ATOM 2563 C CA . ALA B 1 40 ? 62.089 36.326 -9.528 1.00 16.52 28 ALA B CA 1
ATOM 2564 C C . ALA B 1 40 ? 61.114 36.781 -10.607 1.00 16.39 28 ALA B C 1
ATOM 2565 O O . ALA B 1 40 ? 60.631 37.920 -10.580 1.00 16.52 28 ALA B O 1
ATOM 2567 N N . ARG B 1 41 ? 60.800 35.894 -11.556 1.00 15.63 29 ARG B N 1
ATOM 2568 C CA . ARG B 1 41 ? 59.894 36.253 -12.643 1.00 17.79 29 ARG B CA 1
ATOM 2569 C C . ARG B 1 41 ? 58.494 36.553 -12.124 1.00 15.83 29 ARG B C 1
ATOM 2570 O O . ARG B 1 41 ? 57.852 37.516 -12.567 1.00 15.91 29 ARG B O 1
ATOM 2578 N N . LEU B 1 42 ? 58.007 35.746 -11.178 1.00 13.49 30 LEU B N 1
ATOM 2579 C CA . LEU B 1 42 ? 56.690 35.997 -10.596 1.00 14.62 30 LEU B CA 1
ATOM 2580 C C . LEU B 1 42 ? 56.654 37.322 -9.846 1.00 14.78 30 LEU B C 1
ATOM 2581 O O . LEU B 1 42 ? 55.632 38.020 -9.855 1.00 14.55 30 LEU B O 1
ATOM 2586 N N . ILE B 1 43 ? 57.758 37.692 -9.192 1.00 11.60 31 ILE B N 1
ATOM 2587 C CA . ILE B 1 43 ? 57.789 38.962 -8.468 1.00 13.77 31 ILE B CA 1
ATOM 2588 C C . ILE B 1 43 ? 57.769 40.136 -9.441 1.00 13.46 31 ILE B C 1
ATOM 2589 O O . ILE B 1 43 ? 57.036 41.113 -9.235 1.00 13.50 31 ILE B O 1
ATOM 2594 N N . LYS B 1 44 ? 58.558 40.060 -10.515 1.00 11.69 32 LYS B N 1
ATOM 2595 C CA . LYS B 1 44 ? 58.512 41.099 -11.544 1.00 16.83 32 LYS B CA 1
ATOM 2596 C C . LYS B 1 44 ? 57.099 41.282 -12.085 1.00 15.07 32 LYS B C 1
ATOM 2597 O O . LYS B 1 44 ? 56.665 42.412 -12.352 1.00 16.41 32 LYS B O 1
ATOM 2603 N N . ARG B 1 45 ? 56.374 40.177 -12.269 1.00 14.69 33 ARG B N 1
ATOM 2604 C CA . ARG B 1 45 ? 55.005 40.257 -12.770 1.00 13.54 33 ARG B CA 1
ATOM 2605 C C . ARG B 1 45 ? 54.105 40.991 -11.783 1.00 16.02 33 ARG B C 1
ATOM 2606 O O . ARG B 1 45 ? 53.232 41.768 -12.191 1.00 16.00 33 ARG B O 1
ATOM 2614 N N . GLN B 1 46 ? 54.301 40.751 -10.480 1.00 13.89 34 GLN B N 1
ATOM 2615 C CA . GLN B 1 46 ? 53.575 41.513 -9.465 1.00 11.12 34 GLN B CA 1
ATOM 2616 C C . GLN B 1 46 ? 53.899 43.003 -9.560 1.00 12.72 34 GLN B C 1
ATOM 2617 O O . GLN B 1 46 ? 52.995 43.845 -9.557 1.00 13.82 34 GLN B O 1
ATOM 2623 N N . ILE B 1 47 ? 55.189 43.342 -9.643 1.00 13.34 35 ILE B N 1
ATOM 2624 C CA . ILE B 1 47 ? 55.611 44.743 -9.722 1.00 12.62 35 ILE B CA 1
ATOM 2625 C C . ILE B 1 47 ? 54.967 45.425 -10.921 1.00 15.58 35 ILE B C 1
ATOM 2626 O O . ILE B 1 47 ? 54.472 46.556 -10.830 1.00 16.65 35 ILE B O 1
ATOM 2631 N N . GLU B 1 48 ? 54.938 44.735 -12.056 1.00 14.31 36 GLU B N 1
ATOM 2632 C CA . GLU B 1 48 ? 54.451 45.337 -13.281 1.00 16.59 36 GLU B CA 1
ATOM 2633 C C . GLU B 1 48 ? 52.935 45.469 -13.324 1.00 14.24 36 GLU B C 1
ATOM 2634 O O . GLU B 1 48 ? 52.419 46.117 -14.241 1.00 16.92 36 GLU B O 1
ATOM 2640 N N . ASN B 1 49 ? 52.220 44.905 -12.351 1.00 15.57 37 ASN B N 1
ATOM 2641 C CA . ASN B 1 49 ? 50.765 44.946 -12.324 1.00 15.66 37 ASN B CA 1
ATOM 2642 C C . ASN B 1 49 ? 50.245 45.714 -11.111 1.00 17.59 37 ASN B C 1
ATOM 2643 O O . ASN B 1 49 ? 49.150 45.439 -10.610 1.00 17.80 37 ASN B O 1
ATOM 2648 N N . GLY B 1 50 ? 51.037 46.663 -10.622 1.00 17.89 38 GLY B N 1
ATOM 2649 C CA . GLY B 1 50 ? 50.553 47.679 -9.713 1.00 15.90 38 GLY B CA 1
ATOM 2650 C C . GLY B 1 50 ? 50.609 47.310 -8.241 1.00 12.37 38 GLY B C 1
ATOM 2651 O O . GLY B 1 50 ? 50.056 48.045 -7.423 1.00 15.04 38 GLY B O 1
ATOM 2652 N N . ILE B 1 51 ? 51.252 46.230 -7.889 1.00 10.61 39 ILE B N 1
ATOM 2653 C CA . ILE B 1 51 ? 51.323 45.818 -6.479 1.00 11.39 39 ILE B CA 1
ATOM 2654 C C . ILE B 1 51 ? 52.274 46.738 -5.700 1.00 11.81 39 ILE B C 1
ATOM 2655 O O . ILE B 1 51 ? 53.226 47.183 -6.237 1.00 15.59 39 ILE B O 1
ATOM 2660 N N . ASP B 1 52 ? 51.952 47.015 -4.443 1.00 11.77 40 ASP B N 1
ATOM 2661 C CA . ASP B 1 52 ? 52.739 47.908 -3.615 1.00 12.53 40 ASP B CA 1
ATOM 2662 C C . ASP B 1 52 ? 53.822 47.231 -2.745 1.00 12.90 40 ASP B C 1
ATOM 2663 O O . ASP B 1 52 ? 54.762 47.840 -2.402 1.00 13.05 40 ASP B O 1
ATOM 2668 N N . ALA B 1 53 ? 53.633 45.961 -2.413 1.00 13.21 41 ALA B N 1
ATOM 2669 C CA . ALA B 1 53 ? 54.605 45.245 -1.631 1.00 10.72 41 ALA B CA 1
ATOM 2670 C C . ALA B 1 53 ? 54.431 43.745 -1.845 1.00 12.33 41 ALA B C 1
ATOM 2671 O O . ALA B 1 53 ? 53.376 43.309 -2.180 1.00 11.03 41 ALA B O 1
ATOM 2673 N N . VAL B 1 54 ? 55.501 42.998 -1.630 1.00 12.02 42 VAL B N 1
ATOM 2674 C CA . VAL B 1 54 ? 55.412 41.553 -1.715 1.00 11.52 42 VAL B CA 1
ATOM 2675 C C . VAL B 1 54 ? 55.835 40.968 -0.375 1.00 11.89 42 VAL B C 1
ATOM 2676 O O . VAL B 1 54 ? 56.666 41.532 0.349 1.00 11.97 42 VAL B O 1
ATOM 2680 N N . VAL B 1 55 ? 55.208 39.847 -0.026 1.00 12.19 43 VAL B N 1
ATOM 2681 C CA . VAL B 1 55 ? 55.484 39.107 1.202 1.00 10.95 43 VAL B CA 1
ATOM 2682 C C . VAL B 1 55 ? 56.099 37.764 0.824 1.00 12.34 43 VAL B C 1
ATOM 2683 O O . VAL B 1 55 ? 55.371 36.829 0.457 1.00 13.37 43 VAL B O 1
ATOM 2687 N N . PRO B 1 56 ? 57.421 37.633 0.860 1.00 11.40 44 PRO B N 1
ATOM 2688 C CA . PRO B 1 56 ? 58.032 36.319 0.651 1.00 10.95 44 PRO B CA 1
ATOM 2689 C C . PRO B 1 56 ? 57.872 35.458 1.893 1.00 10.05 44 PRO B C 1
ATOM 2690 O O . PRO B 1 56 ? 57.970 35.946 3.019 1.00 12.30 44 PRO B O 1
ATOM 2694 N N . VAL B 1 57 ? 57.654 34.161 1.670 1.00 12.14 45 VAL B N 1
ATOM 2695 C CA . VAL B 1 57 ? 57.634 33.138 2.716 1.00 11.75 45 VAL B CA 1
ATOM 2696 C C . VAL B 1 57 ? 56.667 33.481 3.843 1.00 14.85 45 VAL B C 1
ATOM 2697 O O . VAL B 1 57 ? 57.016 33.415 5.030 1.00 15.21 45 VAL B O 1
ATOM 2701 N N . GLY B 1 58 ? 55.441 33.831 3.479 1.00 13.00 46 GLY B N 1
ATOM 2702 C CA . GLY B 1 58 ? 54.319 33.786 4.395 1.00 16.13 46 GLY B CA 1
ATOM 2703 C C . GLY B 1 58 ? 53.654 32.425 4.332 1.00 14.04 46 GLY B C 1
ATOM 2704 O O . GLY B 1 58 ? 54.217 31.456 3.812 1.00 14.80 46 GLY B O 1
ATOM 2705 N N . THR B 1 59 ? 52.436 32.351 4.878 1.00 13.69 47 THR B N 1
ATOM 2706 C CA . THR B 1 59 ? 51.680 31.100 4.826 1.00 15.78 47 THR B CA 1
ATOM 2707 C C . THR B 1 59 ? 51.559 30.604 3.388 1.00 13.20 47 THR B C 1
ATOM 2708 O O . THR B 1 59 ? 51.788 29.422 3.098 1.00 13.58 47 THR B O 1
ATOM 2712 N N . THR B 1 60 ? 51.214 31.513 2.475 1.00 12.89 48 THR B N 1
ATOM 2713 C CA . THR B 1 60 ? 51.021 31.176 1.066 1.00 12.46 48 THR B CA 1
ATOM 2714 C C . THR B 1 60 ? 52.317 30.722 0.401 1.00 11.83 48 THR B C 1
ATOM 2715 O O . THR B 1 60 ? 52.269 30.005 -0.606 1.00 12.30 48 THR B O 1
ATOM 2719 N N . GLY B 1 61 ? 53.467 31.113 0.945 1.00 10.92 49 GLY B N 1
ATOM 2720 C CA . GLY B 1 61 ? 54.760 30.698 0.441 1.00 10.54 49 GLY B CA 1
ATOM 2721 C C . GLY B 1 61 ? 55.312 29.439 1.068 1.00 12.45 49 GLY B C 1
ATOM 2722 O O . GLY B 1 61 ? 56.501 29.151 0.892 1.00 14.22 49 GLY B O 1
ATOM 2723 N N . GLU B 1 62 ? 54.484 28.688 1.798 1.00 10.86 50 GLU B N 1
ATOM 2724 C CA . GLU B 1 62 ? 54.872 27.403 2.390 1.00 11.19 50 GLU B CA 1
ATOM 2725 C C . GLU B 1 62 ? 56.041 27.570 3.369 1.00 16.15 50 GLU B C 1
ATOM 2726 O O . GLU B 1 62 ? 56.983 26.768 3.404 1.00 15.69 50 GLU B O 1
ATOM 2732 N N . SER B 1 63 ? 55.934 28.603 4.215 1.00 13.36 51 SER B N 1
ATOM 2733 C CA . SER B 1 63 ? 56.992 28.918 5.176 1.00 16.03 51 SER B CA 1
ATOM 2734 C C . SER B 1 63 ? 57.322 27.737 6.075 1.00 21.16 51 SER B C 1
ATOM 2735 O O . SER B 1 63 ? 58.483 27.563 6.457 1.00 19.81 51 SER B O 1
ATOM 2738 N N . ALA B 1 64 ? 56.322 26.917 6.421 1.00 17.52 52 ALA B N 1
ATOM 2739 C CA . ALA B 1 64 ? 56.534 25.830 7.371 1.00 18.43 52 ALA B CA 1
ATOM 2740 C C . ALA B 1 64 ? 57.447 24.731 6.839 1.00 18.54 52 ALA B C 1
ATOM 2741 O O . ALA B 1 64 ? 58.067 24.024 7.641 1.00 19.97 52 ALA B O 1
ATOM 2743 N N . THR B 1 65 ? 57.545 24.553 5.521 1.00 18.01 53 THR B N 1
ATOM 2744 C CA . THR B 1 65 ? 58.313 23.440 4.977 1.00 18.86 53 THR B CA 1
ATOM 2745 C C . THR B 1 65 ? 59.591 23.876 4.272 1.00 18.55 53 THR B C 1
ATOM 2746 O O . THR B 1 65 ? 60.347 23.015 3.818 1.00 24.77 53 THR B O 1
ATOM 2750 N N . LEU B 1 66 ? 59.857 25.178 4.164 1.00 15.18 54 LEU B N 1
ATOM 2751 C CA . LEU B 1 66 ? 61.142 25.631 3.653 1.00 16.21 54 LEU B CA 1
ATOM 2752 C C . LEU B 1 66 ? 62.214 25.464 4.723 1.00 22.77 54 LEU B C 1
ATOM 2753 O O . LEU B 1 66 ? 61.945 25.560 5.924 1.00 24.87 54 LEU B O 1
ATOM 2758 N N . THR B 1 67 ? 63.433 25.168 4.285 1.00 22.52 55 THR B N 1
ATOM 2759 C CA . THR B 1 67 ? 64.544 25.204 5.221 1.00 24.73 55 THR B CA 1
ATOM 2760 C C . THR B 1 67 ? 64.860 26.653 5.570 1.00 23.92 55 THR B C 1
ATOM 2761 O O . THR B 1 67 ? 64.439 27.589 4.884 1.00 19.25 55 THR B O 1
ATOM 2765 N N . HIS B 1 68 ? 65.618 26.844 6.650 1.00 28.26 56 HIS B N 1
ATOM 2766 C CA . HIS B 1 68 ? 65.983 28.211 7.002 1.00 34.66 56 HIS B CA 1
ATOM 2767 C C . HIS B 1 68 ? 66.816 28.853 5.898 1.00 20.21 56 HIS B C 1
ATOM 2768 O O . HIS B 1 68 ? 66.656 30.049 5.612 1.00 21.35 56 HIS B O 1
ATOM 2775 N N . GLU B 1 69 ? 67.654 28.063 5.223 1.00 25.86 57 GLU B N 1
ATOM 2776 C CA . GLU B 1 69 ? 68.436 28.584 4.104 1.00 26.07 57 GLU B CA 1
ATOM 2777 C C . GLU B 1 69 ? 67.542 28.998 2.938 1.00 24.14 57 GLU B C 1
ATOM 2778 O O . GLU B 1 69 ? 67.747 30.058 2.331 1.00 21.59 57 GLU B O 1
ATOM 2784 N N . GLU B 1 70 ? 66.558 28.163 2.592 1.00 20.78 58 GLU B N 1
ATOM 2785 C CA . GLU B 1 70 ? 65.636 28.518 1.517 1.00 16.89 58 GLU B CA 1
ATOM 2786 C C . GLU B 1 70 ? 64.812 29.748 1.880 1.00 17.98 58 GLU B C 1
ATOM 2787 O O . GLU B 1 70 ? 64.559 30.611 1.030 1.00 19.08 58 GLU B O 1
ATOM 2793 N N . HIS B 1 71 ? 64.357 29.823 3.135 1.00 17.18 59 HIS B N 1
ATOM 2794 C CA . HIS B 1 71 ? 63.633 31.000 3.606 1.00 15.90 59 HIS B CA 1
ATOM 2795 C C . HIS B 1 71 ? 64.456 32.257 3.374 1.00 20.94 59 HIS B C 1
ATOM 2796 O O . HIS B 1 71 ? 63.945 33.269 2.872 1.00 20.41 59 HIS B O 1
ATOM 2803 N N . ARG B 1 72 ? 65.749 32.188 3.678 1.00 21.11 60 ARG B N 1
ATOM 2804 C CA . ARG B 1 72 ? 66.610 33.348 3.511 1.00 20.76 60 ARG B CA 1
ATOM 2805 C C . ARG B 1 72 ? 66.854 33.651 2.034 1.00 21.04 60 ARG B C 1
ATOM 2806 O O . ARG B 1 72 ? 66.833 34.819 1.624 1.00 19.65 60 ARG B O 1
ATOM 2814 N N . THR B 1 73 ? 67.041 32.608 1.214 1.00 19.81 61 THR B N 1
ATOM 2815 C CA . THR B 1 73 ? 67.203 32.805 -0.225 1.00 18.09 61 THR B CA 1
ATOM 2816 C C . THR B 1 73 ? 65.988 33.493 -0.840 1.00 16.98 61 THR B C 1
ATOM 2817 O O . THR B 1 73 ? 66.133 34.381 -1.692 1.00 19.07 61 THR B O 1
ATOM 2821 N N . CYS B 1 74 ? 64.780 33.111 -0.421 1.00 16.52 62 CYS B N 1
ATOM 2822 C CA . CYS B 1 74 ? 63.595 33.756 -0.981 1.00 16.19 62 CYS B CA 1
ATOM 2823 C C . CYS B 1 74 ? 63.530 35.233 -0.595 1.00 15.16 62 CYS B C 1
ATOM 2824 O O . CYS B 1 74 ? 63.184 36.082 -1.427 1.00 13.75 62 CYS B O 1
ATOM 2827 N N . ILE B 1 75 ? 63.832 35.563 0.667 1.00 13.80 63 ILE B N 1
ATOM 2828 C CA . ILE B 1 75 ? 63.842 36.972 1.063 1.00 13.48 63 ILE B CA 1
ATOM 2829 C C . ILE B 1 75 ? 64.836 37.753 0.210 1.00 12.87 63 ILE B C 1
ATOM 2830 O O . ILE B 1 75 ? 64.530 38.852 -0.274 1.00 13.96 63 ILE B O 1
ATOM 2835 N N . GLU B 1 76 ? 66.030 37.183 -0.014 1.00 15.79 64 GLU B N 1
ATOM 2836 C CA . GLU B 1 76 ? 67.061 37.867 -0.795 1.00 16.65 64 GLU B CA 1
ATOM 2837 C C . GLU B 1 76 ? 66.610 38.122 -2.231 1.00 16.72 64 GLU B C 1
ATOM 2838 O O . GLU B 1 76 ? 66.841 39.209 -2.779 1.00 15.18 64 GLU B O 1
ATOM 2844 N N . ILE B 1 77 ? 65.972 37.130 -2.861 1.00 14.54 65 ILE B N 1
ATOM 2845 C CA . ILE B 1 77 ? 65.479 37.320 -4.224 1.00 14.95 65 ILE B CA 1
ATOM 2846 C C . ILE B 1 77 ? 64.430 38.419 -4.260 1.00 13.32 65 ILE B C 1
ATOM 2847 O O . ILE B 1 77 ? 64.427 39.267 -5.163 1.00 13.29 65 ILE B O 1
ATOM 2852 N N . ALA B 1 78 ? 63.526 38.429 -3.276 1.00 12.99 66 ALA B N 1
ATOM 2853 C CA . ALA B 1 78 ? 62.500 39.465 -3.226 1.00 15.18 66 ALA B CA 1
ATOM 2854 C C . ALA B 1 78 ? 63.131 40.844 -3.076 1.00 12.64 66 ALA B C 1
ATOM 2855 O O . ALA B 1 78 ? 62.778 41.782 -3.801 1.00 13.57 66 ALA B O 1
ATOM 2857 N N . VAL B 1 79 ? 64.103 40.975 -2.169 1.00 12.95 67 VAL B N 1
ATOM 2858 C CA . VAL B 1 79 ? 64.777 42.261 -1.975 1.00 14.57 67 VAL B CA 1
ATOM 2859 C C . VAL B 1 79 ? 65.471 42.704 -3.261 1.00 15.33 67 VAL B C 1
ATOM 2860 O O . VAL B 1 79 ? 65.326 43.853 -3.700 1.00 14.46 67 VAL B O 1
ATOM 2864 N N . GLU B 1 80 ? 66.231 41.800 -3.890 1.00 13.18 68 GLU B N 1
ATOM 2865 C CA . GLU B 1 80 ? 66.962 42.168 -5.101 1.00 15.89 68 GLU B CA 1
ATOM 2866 C C . GLU B 1 80 ? 66.014 42.568 -6.226 1.00 13.55 68 GLU B C 1
ATOM 2867 O O . GLU B 1 80 ? 66.265 43.545 -6.942 1.00 18.16 68 GLU B O 1
ATOM 2873 N N . THR B 1 81 ? 64.914 41.832 -6.387 1.00 12.17 69 THR B N 1
ATOM 2874 C CA . THR B 1 81 ? 64.009 42.078 -7.503 1.00 14.89 69 THR B CA 1
ATOM 2875 C C . THR B 1 81 ? 63.246 43.391 -7.343 1.00 14.28 69 THR B C 1
ATOM 2876 O O . THR B 1 81 ? 62.937 44.050 -8.349 1.00 14.06 69 THR B O 1
ATOM 2880 N N . CYS B 1 82 ? 62.969 43.808 -6.107 1.00 13.24 70 CYS B N 1
ATOM 2881 C CA . CYS B 1 82 ? 62.225 45.045 -5.873 1.00 11.58 70 CYS B CA 1
ATOM 2882 C C . CYS B 1 82 ? 63.103 46.291 -5.810 1.00 11.76 70 CYS B C 1
ATOM 2883 O O . CYS B 1 82 ? 62.561 47.404 -5.738 1.00 12.58 70 CYS B O 1
ATOM 2886 N N . LYS B 1 83 ? 64.431 46.155 -5.827 1.00 12.16 71 LYS B N 1
ATOM 2887 C CA . LYS B 1 83 ? 65.283 47.341 -5.840 1.00 15.14 71 LYS B CA 1
ATOM 2888 C C . LYS B 1 83 ? 65.003 48.188 -7.080 1.00 12.49 71 LYS B C 1
ATOM 2889 O O . LYS B 1 83 ? 64.739 47.666 -8.167 1.00 12.89 71 LYS B O 1
ATOM 2895 N N . GLY B 1 84 ? 65.050 49.507 -6.911 1.00 12.98 72 GLY B N 1
ATOM 2896 C CA . GLY B 1 84 ? 64.801 50.401 -8.024 1.00 13.60 72 GLY B CA 1
ATOM 2897 C C . GLY B 1 84 ? 63.347 50.546 -8.405 1.00 13.48 72 GLY B C 1
ATOM 2898 O O . GLY B 1 84 ? 63.055 51.090 -9.477 1.00 16.00 72 GLY B O 1
ATOM 2899 N N . THR B 1 85 ? 62.428 50.071 -7.568 1.00 13.09 73 THR B N 1
ATOM 2900 C CA . THR B 1 85 ? 60.993 50.206 -7.780 1.00 14.86 73 THR B CA 1
ATOM 2901 C C . THR B 1 85 ? 60.362 50.810 -6.534 1.00 16.57 73 THR B C 1
ATOM 2902 O O . THR B 1 85 ? 61.010 50.972 -5.499 1.00 16.77 73 THR B O 1
ATOM 2906 N N . LYS B 1 86 ? 59.075 51.125 -6.635 1.00 17.08 74 LYS B N 1
ATOM 2907 C CA . LYS B 1 86 ? 58.331 51.570 -5.468 1.00 15.78 74 LYS B CA 1
ATOM 2908 C C . LYS B 1 86 ? 57.885 50.417 -4.580 1.00 18.65 74 LYS B C 1
ATOM 2909 O O . LYS B 1 86 ? 57.330 50.664 -3.507 1.00 22.38 74 LYS B O 1
ATOM 2911 N N . VAL B 1 87 ? 58.144 49.175 -4.977 1.00 13.27 75 VAL B N 1
ATOM 2912 C CA . VAL B 1 87 ? 57.544 48.022 -4.313 1.00 12.80 75 VAL B CA 1
ATOM 2913 C C . VAL B 1 87 ? 58.371 47.652 -3.086 1.00 14.06 75 VAL B C 1
ATOM 2914 O O . VAL B 1 87 ? 59.601 47.552 -3.162 1.00 13.32 75 VAL B O 1
ATOM 2918 N N . LYS B 1 88 ? 57.700 47.450 -1.950 1.00 12.97 76 LYS B N 1
ATOM 2919 C CA . LYS B 1 88 ? 58.380 47.116 -0.703 1.00 11.81 76 LYS B CA 1
ATOM 2920 C C . LYS B 1 88 ? 58.397 45.605 -0.480 1.00 11.31 76 LYS B C 1
ATOM 2921 O O . LYS B 1 88 ? 57.601 44.860 -1.058 1.00 13.28 76 LYS B O 1
ATOM 2927 N N . VAL B 1 89 ? 59.344 45.151 0.346 1.00 11.81 77 VAL B N 1
ATOM 2928 C CA . VAL B 1 89 ? 59.425 43.748 0.756 1.00 9.93 77 VAL B CA 1
ATOM 2929 C C . VAL B 1 89 ? 59.075 43.676 2.236 1.00 11.56 77 VAL B C 1
ATOM 2930 O O . VAL B 1 89 ? 59.801 44.204 3.088 1.00 12.91 77 VAL B O 1
ATOM 2934 N N . LEU B 1 90 ? 57.958 43.021 2.541 1.00 10.34 78 LEU B N 1
ATOM 2935 C CA . LEU B 1 90 ? 57.514 42.751 3.912 1.00 9.52 78 LEU B CA 1
ATOM 2936 C C . LEU B 1 90 ? 57.764 41.262 4.144 1.00 13.02 78 LEU B C 1
ATOM 2937 O O . LEU B 1 90 ? 56.962 40.417 3.733 1.00 11.79 78 LEU B O 1
ATOM 2942 N N . ALA B 1 91 ? 58.890 40.936 4.778 1.00 12.48 79 ALA B N 1
ATOM 2943 C CA . ALA B 1 91 ? 59.355 39.554 4.816 1.00 11.31 79 ALA B CA 1
ATOM 2944 C C . ALA B 1 91 ? 58.635 38.733 5.882 1.00 13.53 79 ALA B C 1
ATOM 2945 O O . ALA B 1 91 ? 58.492 39.170 7.024 1.00 12.07 79 ALA B O 1
ATOM 2947 N N . GLY B 1 92 ? 58.203 37.532 5.518 1.00 10.13 80 GLY B N 1
ATOM 2948 C CA . GLY B 1 92 ? 57.682 36.628 6.530 1.00 9.38 80 GLY B CA 1
ATOM 2949 C C . GLY B 1 92 ? 58.756 36.250 7.531 1.00 16.64 80 GLY B C 1
ATOM 2950 O O . GLY B 1 92 ? 59.862 35.871 7.145 1.00 15.33 80 GLY B O 1
ATOM 2951 N N . ALA B 1 93 ? 58.449 36.352 8.827 1.00 12.34 81 ALA B N 1
ATOM 2952 C CA . ALA B 1 93 ? 59.488 36.111 9.823 1.00 12.44 81 ALA B CA 1
ATOM 2953 C C . ALA B 1 93 ? 58.931 35.508 11.110 1.00 18.25 81 ALA B C 1
ATOM 2954 O O . ALA B 1 93 ? 59.635 35.500 12.129 1.00 18.19 81 ALA B O 1
ATOM 2956 N N . GLY B 1 94 ? 57.706 34.990 11.090 1.00 16.45 82 GLY B N 1
ATOM 2957 C CA . GLY B 1 94 ? 57.109 34.460 12.299 1.00 14.18 82 GLY B CA 1
ATOM 2958 C C . GLY B 1 94 ? 57.631 33.083 12.672 1.00 16.47 82 GLY B C 1
ATOM 2959 O O . GLY B 1 94 ? 58.206 32.348 11.869 1.00 15.89 82 GLY B O 1
ATOM 2960 N N . SER B 1 95 ? 57.406 32.719 13.933 1.00 13.33 83 SER B N 1
ATOM 2961 C CA . SER B 1 95 ? 57.767 31.393 14.413 1.00 12.07 83 SER B CA 1
ATOM 2962 C C . SER B 1 95 ? 57.012 31.114 15.702 1.00 14.58 83 SER B C 1
ATOM 2963 O O . SER B 1 95 ? 56.618 32.048 16.412 1.00 14.90 83 SER B O 1
ATOM 2966 N N . ALA B 1 96 ? 56.819 29.820 15.993 1.00 12.95 84 ALA B N 1
ATOM 2967 C CA . ALA B 1 96 ? 56.300 29.419 17.300 1.00 12.17 84 ALA B CA 1
ATOM 2968 C C . ALA B 1 96 ? 57.307 29.666 18.415 1.00 14.88 84 ALA B C 1
ATOM 2969 O O . ALA B 1 96 ? 56.919 29.707 19.585 1.00 13.46 84 ALA B O 1
ATOM 2971 N N . ALA B 1 97 ? 58.590 29.807 18.088 1.00 13.12 85 ALA B N 1
ATOM 2972 C CA . ALA B 1 97 ? 59.638 30.017 19.080 1.00 13.12 85 ALA B CA 1
ATOM 2973 C C . ALA B 1 97 ? 60.119 31.458 18.981 1.00 18.17 85 ALA B C 1
ATOM 2974 O O . ALA B 1 97 ? 60.529 31.904 17.905 1.00 16.56 85 ALA B O 1
ATOM 2976 N N . THR B 1 98 ? 60.071 32.184 20.098 1.00 14.85 86 THR B N 1
ATOM 2977 C CA . THR B 1 98 ? 60.475 33.587 20.060 1.00 12.95 86 THR B CA 1
ATOM 2978 C C . THR B 1 98 ? 61.910 33.739 19.573 1.00 15.21 86 THR B C 1
ATOM 2979 O O . THR B 1 98 ? 62.209 34.648 18.791 1.00 15.66 86 THR B O 1
ATOM 2983 N N . HIS B 1 99 ? 62.805 32.835 19.989 1.00 16.16 87 HIS B N 1
ATOM 2984 C CA . HIS B 1 99 ? 64.205 32.964 19.588 1.00 17.17 87 HIS B CA 1
ATOM 2985 C C . HIS B 1 99 ? 64.366 32.820 18.077 1.00 18.95 87 HIS B C 1
ATOM 2986 O O . HIS B 1 99 ? 65.174 33.533 17.462 1.00 17.71 87 HIS B O 1
ATOM 2993 N N . GLU B 1 100 ? 63.578 31.935 17.453 1.00 16.51 88 GLU B N 1
ATOM 2994 C CA . GLU B 1 100 ? 63.614 31.808 15.997 1.00 19.23 88 GLU B CA 1
ATOM 2995 C C . GLU B 1 100 ? 63.035 33.044 15.323 1.00 18.54 88 GLU B C 1
ATOM 2996 O O . GLU B 1 100 ? 63.560 33.510 14.306 1.00 17.57 88 GLU B O 1
ATOM 3002 N N . ALA B 1 101 ? 61.930 33.565 15.858 1.00 14.16 89 ALA B N 1
ATOM 3003 C CA . ALA B 1 101 ? 61.294 34.738 15.266 1.00 14.03 89 ALA B CA 1
ATOM 3004 C C . ALA B 1 101 ? 62.210 35.955 15.331 1.00 14.86 89 ALA B C 1
ATOM 3005 O O . ALA B 1 101 ? 62.240 36.772 14.401 1.00 14.41 89 ALA B O 1
ATOM 3007 N N . VAL B 1 102 ? 62.957 36.094 16.431 1.00 12.92 90 VAL B N 1
ATOM 3008 C CA . VAL B 1 102 ? 63.926 37.181 16.545 1.00 13.20 90 VAL B CA 1
ATOM 3009 C C . VAL B 1 102 ? 65.034 37.002 15.515 1.00 15.87 90 VAL B C 1
ATOM 3010 O O . VAL B 1 102 ? 65.441 37.958 14.845 1.00 14.10 90 VAL B O 1
ATOM 3014 N N . GLY B 1 103 ? 65.520 35.768 15.352 1.00 16.41 91 GLY B N 1
ATOM 3015 C CA . GLY B 1 103 ? 66.567 35.520 14.373 1.00 16.80 91 GLY B CA 1
ATOM 3016 C C . GLY B 1 103 ? 66.129 35.826 12.953 1.00 15.46 91 GLY B C 1
ATOM 3017 O O . GLY B 1 103 ? 66.902 36.373 12.162 1.00 15.44 91 GLY B O 1
ATOM 3018 N N . LEU B 1 104 ? 64.885 35.475 12.607 1.00 14.36 92 LEU B N 1
ATOM 3019 C CA . LEU B 1 104 ? 64.369 35.784 11.274 1.00 14.95 92 LEU B CA 1
ATOM 3020 C C . LEU B 1 104 ? 64.182 37.282 11.080 1.00 17.18 92 LEU B C 1
ATOM 3021 O O . LEU B 1 104 ? 64.479 37.819 10.005 1.00 17.36 92 LEU B O 1
ATOM 3026 N N . ALA B 1 105 ? 63.671 37.968 12.103 1.00 14.14 93 ALA B N 1
ATOM 3027 C CA . ALA B 1 105 ? 63.544 39.420 12.032 1.00 14.95 93 ALA B CA 1
ATOM 3028 C C . ALA B 1 105 ? 64.897 40.067 11.773 1.00 12.07 93 ALA B C 1
ATOM 3029 O O . ALA B 1 105 ? 65.031 40.934 10.900 1.00 14.08 93 ALA B O 1
ATOM 3031 N N . LYS B 1 106 ? 65.922 39.650 12.520 1.00 13.03 94 LYS B N 1
ATOM 3032 C CA . LYS B 1 106 ? 67.242 40.240 12.343 1.00 13.64 94 LYS B CA 1
ATOM 3033 C C . LYS B 1 106 ? 67.794 39.961 10.947 1.00 14.53 94 LYS B C 1
ATOM 3034 O O . LYS B 1 106 ? 68.392 40.847 10.317 1.00 16.23 94 LYS B O 1
ATOM 3040 N N . PHE B 1 107 ? 67.610 38.735 10.441 1.00 15.37 95 PHE B N 1
ATOM 3041 C CA . PHE B 1 107 ? 68.070 38.453 9.087 1.00 17.66 95 PHE B CA 1
ATOM 3042 C C . PHE B 1 107 ? 67.392 39.374 8.083 1.00 17.75 95 PHE B C 1
ATOM 3043 O O . PHE B 1 107 ? 68.042 39.917 7.184 1.00 18.72 95 PHE B O 1
ATOM 3051 N N . ALA B 1 108 ? 66.067 39.515 8.185 1.00 17.79 96 ALA B N 1
ATOM 3052 C CA . ALA B 1 108 ? 65.342 40.356 7.237 1.00 18.23 96 ALA B CA 1
ATOM 3053 C C . ALA B 1 108 ? 65.845 41.793 7.278 1.00 20.71 96 ALA B C 1
ATOM 3054 O O . ALA B 1 108 ? 66.017 42.433 6.232 1.00 19.24 96 ALA B O 1
ATOM 3056 N N . LYS B 1 109 ? 66.095 42.315 8.480 1.00 15.53 97 LYS B N 1
ATOM 3057 C CA . LYS B 1 109 ? 66.664 43.650 8.617 1.00 18.01 97 LYS B CA 1
ATOM 3058 C C . LYS B 1 109 ? 68.039 43.732 7.960 1.00 18.97 97 LYS B C 1
ATOM 3059 O O . LYS B 1 109 ? 68.317 44.650 7.176 1.00 19.73 97 LYS B O 1
ATOM 3065 N N . GLU B 1 110 ? 68.915 42.775 8.265 1.00 16.43 98 GLU B N 1
ATOM 3066 C CA . GLU B 1 110 ? 70.292 42.869 7.799 1.00 17.52 98 GLU B CA 1
ATOM 3067 C C . GLU B 1 110 ? 70.414 42.632 6.300 1.00 18.81 98 GLU B C 1
ATOM 3068 O O . GLU B 1 110 ? 71.435 42.998 5.708 1.00 22.81 98 GLU B O 1
ATOM 3073 N N . HIS B 1 111 ? 69.393 42.060 5.666 1.00 16.72 99 HIS B N 1
ATOM 3074 C CA . HIS B 1 111 ? 69.443 41.779 4.239 1.00 22.61 99 HIS B CA 1
ATOM 3075 C C . HIS B 1 111 ? 68.472 42.633 3.435 1.00 21.44 99 HIS B C 1
ATOM 3076 O O . HIS B 1 111 ? 68.151 42.296 2.290 1.00 20.99 99 HIS B O 1
ATOM 3083 N N . GLY B 1 112 ? 68.032 43.757 3.998 1.00 16.81 100 GLY B N 1
ATOM 3084 C CA . GLY B 1 112 ? 67.427 44.809 3.205 1.00 18.01 100 GLY B CA 1
ATOM 3085 C C . GLY B 1 112 ? 65.926 44.751 3.038 1.00 14.26 100 GLY B C 1
ATOM 3086 O O . GLY B 1 112 ? 65.395 45.499 2.209 1.00 18.41 100 GLY B O 1
ATOM 3087 N N . ALA B 1 113 ? 65.224 43.902 3.791 1.00 14.60 101 ALA B N 1
ATOM 3088 C CA . ALA B 1 113 ? 63.766 43.927 3.760 1.00 13.74 101 ALA B CA 1
ATOM 3089 C C . ALA B 1 113 ? 63.267 45.256 4.319 1.00 14.65 101 ALA B C 1
ATOM 3090 O O . ALA B 1 113 ? 63.903 45.866 5.182 1.00 16.46 101 ALA B O 1
ATOM 3092 N N . ASP B 1 114 ? 62.131 45.724 3.793 1.00 12.64 102 ASP B N 1
ATOM 3093 C CA . ASP B 1 114 ? 61.549 46.976 4.267 1.00 12.16 102 ASP B CA 1
ATOM 3094 C C . ASP B 1 114 ? 60.822 46.818 5.599 1.00 13.41 102 ASP B C 1
ATOM 3095 O O . ASP B 1 114 ? 60.688 47.797 6.342 1.00 16.81 102 ASP B O 1
ATOM 3100 N N . GLY B 1 115 ? 60.340 45.620 5.907 1.00 13.49 103 GLY B N 1
ATOM 3101 C CA . GLY B 1 115 ? 59.616 45.361 7.137 1.00 10.19 103 GLY B CA 1
ATOM 3102 C C . GLY B 1 115 ? 59.457 43.865 7.275 1.00 11.49 103 GLY B C 1
ATOM 3103 O O . GLY B 1 115 ? 59.906 43.093 6.426 1.00 12.86 103 GLY B O 1
ATOM 3104 N N . ILE B 1 116 ? 58.821 43.454 8.367 1.00 11.18 104 ILE B N 1
ATOM 3105 C CA . ILE B 1 116 ? 58.532 42.039 8.539 1.00 10.38 104 ILE B CA 1
ATOM 3106 C C . ILE B 1 116 ? 57.071 41.824 8.892 1.00 14.44 104 ILE B C 1
ATOM 3107 O O . ILE B 1 116 ? 56.428 42.644 9.558 1.00 10.89 104 ILE B O 1
ATOM 3112 N N . LEU B 1 117 ? 56.559 40.699 8.421 1.00 11.91 105 LEU B N 1
ATOM 3113 C CA . LEU B 1 117 ? 55.291 40.137 8.851 1.00 11.13 105 LEU B CA 1
ATOM 3114 C C . LEU B 1 117 ? 55.600 39.031 9.848 1.00 12.89 105 LEU B C 1
ATOM 3115 O O . LEU B 1 117 ? 56.508 38.225 9.622 1.00 15.06 105 LEU B O 1
ATOM 3120 N N . SER B 1 118 ? 54.865 38.988 10.961 1.00 9.72 106 SER B N 1
ATOM 3121 C CA . SER B 1 118 ? 55.225 38.030 12.012 1.00 11.79 106 SER B CA 1
ATOM 3122 C C . SER B 1 118 ? 53.972 37.343 12.556 1.00 11.70 106 SER B C 1
ATOM 3123 O O . SER B 1 118 ? 53.255 37.903 13.388 1.00 11.55 106 SER B O 1
ATOM 3126 N N . VAL B 1 119 ? 53.730 36.108 12.109 1.00 9.71 107 VAL B N 1
ATOM 3127 C CA . VAL B 1 119 ? 52.511 35.397 12.495 1.00 12.04 107 VAL B CA 1
ATOM 3128 C C . VAL B 1 119 ? 52.542 35.037 13.981 1.00 10.67 107 VAL B C 1
ATOM 3129 O O . VAL B 1 119 ? 53.601 34.744 14.561 1.00 11.05 107 VAL B O 1
ATOM 3133 N N . ALA B 1 120 ? 51.367 35.060 14.601 1.00 12.28 108 ALA B N 1
ATOM 3134 C CA . ALA B 1 120 ? 51.248 34.618 15.986 1.00 13.36 108 ALA B CA 1
ATOM 3135 C C . ALA B 1 120 ? 51.785 33.200 16.136 1.00 12.57 108 ALA B C 1
ATOM 3136 O O . ALA B 1 120 ? 51.519 32.343 15.284 1.00 10.95 108 ALA B O 1
ATOM 3138 N N . PRO B 1 121 ? 52.516 32.911 17.206 1.00 11.32 109 PRO B N 1
ATOM 3139 C CA . PRO B 1 121 ? 53.018 31.548 17.410 1.00 8.52 109 PRO B CA 1
ATOM 3140 C C . PRO B 1 121 ? 51.936 30.484 17.245 1.00 10.26 109 PRO B C 1
ATOM 3141 O O . PRO B 1 121 ? 50.854 30.567 17.835 1.00 12.62 109 PRO B O 1
ATOM 3145 N N . TYR B 1 122 ? 52.233 29.481 16.424 1.00 10.11 110 TYR B N 1
ATOM 3146 C CA . TYR B 1 122 ? 51.310 28.386 16.183 1.00 12.92 110 TYR B CA 1
ATOM 3147 C C . TYR B 1 122 ? 51.659 27.212 17.082 1.00 14.16 110 TYR B C 1
ATOM 3148 O O . TYR B 1 122 ? 52.777 27.106 17.580 1.00 12.70 110 TYR B O 1
ATOM 3157 N N . TYR B 1 123 ? 50.654 26.364 17.321 1.00 9.73 111 TYR B N 1
ATOM 3158 C CA . TYR B 1 123 ? 50.756 25.085 18.029 1.00 9.92 111 TYR B CA 1
ATOM 3159 C C . TYR B 1 123 ? 50.904 25.212 19.547 1.00 12.73 111 TYR B C 1
ATOM 3160 O O . TYR B 1 123 ? 50.238 24.474 20.283 1.00 13.16 111 TYR B O 1
ATOM 3169 N N . ASN B 1 124 ? 51.756 26.114 20.053 1.00 12.19 112 ASN B N 1
ATOM 3170 C CA . ASN B 1 124 ? 51.997 26.120 21.499 1.00 12.70 112 ASN B CA 1
ATOM 3171 C C . ASN B 1 124 ? 51.086 27.061 22.282 1.00 11.56 112 ASN B C 1
ATOM 3172 O O . ASN B 1 124 ? 51.203 27.122 23.512 1.00 13.39 112 ASN B O 1
ATOM 3177 N N . LYS B 1 125 ? 50.193 27.785 21.615 1.00 11.78 113 LYS B N 1
ATOM 3178 C CA . LYS B 1 125 ? 49.107 28.510 22.268 1.00 13.87 113 LYS B CA 1
ATOM 3179 C C . LYS B 1 125 ? 49.551 29.424 23.415 1.00 12.58 113 LYS B C 1
ATOM 3180 O O . LYS B 1 125 ? 49.062 29.295 24.540 1.00 12.77 113 LYS B O 1
ATOM 3186 N N . PRO B 1 126 ? 50.443 30.380 23.160 1.00 11.70 114 PRO B N 1
ATOM 3187 C CA . PRO B 1 126 ? 50.837 31.300 24.230 1.00 9.86 114 PRO B CA 1
ATOM 3188 C C . PRO B 1 126 ? 49.651 32.101 24.747 1.00 10.93 114 PRO B C 1
ATOM 3189 O O . PRO B 1 126 ? 48.650 32.305 24.052 1.00 12.54 114 PRO B O 1
ATOM 3193 N N . THR B 1 127 ? 49.768 32.534 25.995 1.00 10.34 115 THR B N 1
ATOM 3194 C CA . THR B 1 127 ? 48.767 33.410 26.584 1.00 10.67 115 THR B CA 1
ATOM 3195 C C . THR B 1 127 ? 48.931 34.824 26.026 1.00 8.66 115 THR B C 1
ATOM 3196 O O . THR B 1 127 ? 49.876 35.122 25.290 1.00 11.41 115 THR B O 1
ATOM 3200 N N . GLN B 1 128 ? 47.984 35.711 26.359 1.00 10.09 116 GLN B N 1
ATOM 3201 C CA . GLN B 1 128 ? 48.103 37.083 25.869 1.00 11.11 116 GLN B CA 1
ATOM 3202 C C . GLN B 1 128 ? 49.374 37.741 26.398 1.00 13.58 116 GLN B C 1
ATOM 3203 O O . GLN B 1 128 ? 50.047 38.484 25.670 1.00 12.11 116 GLN B O 1
ATOM 3209 N N . GLN B 1 129 ? 49.717 37.480 27.666 1.00 12.00 117 GLN B N 1
ATOM 3210 C CA . GLN B 1 129 ? 50.983 37.967 28.209 1.00 16.29 117 GLN B CA 1
ATOM 3211 C C . GLN B 1 129 ? 52.156 37.409 27.416 1.00 14.35 117 GLN B C 1
ATOM 3212 O O . GLN B 1 129 ? 53.107 38.134 27.097 1.00 12.65 117 GLN B O 1
ATOM 3218 N N . GLY B 1 130 ? 52.097 36.119 27.078 1.00 10.73 118 GLY B N 1
ATOM 3219 C CA . GLY B 1 130 ? 53.164 35.518 26.298 1.00 12.59 118 GLY B CA 1
ATOM 3220 C C . GLY B 1 130 ? 53.285 36.119 24.909 1.00 12.36 118 GLY B C 1
ATOM 3221 O O . GLY B 1 130 ? 54.394 36.362 24.426 1.00 12.65 118 GLY B O 1
ATOM 3222 N N . LEU B 1 131 ? 52.144 36.358 24.247 1.00 10.89 119 LEU B N 1
ATOM 3223 C CA . LEU B 1 131 ? 52.152 37.042 22.952 1.00 11.82 119 LEU B CA 1
ATOM 3224 C C . LEU B 1 131 ? 52.761 38.437 23.064 1.00 11.32 119 LEU B C 1
ATOM 3225 O O . LEU B 1 131 ? 53.551 38.854 22.201 1.00 12.33 119 LEU B O 1
ATOM 3230 N N . TYR B 1 132 ? 52.394 39.182 24.110 1.00 11.34 120 TYR B N 1
ATOM 3231 C CA . TYR B 1 132 ? 52.985 40.497 24.333 1.00 10.99 120 TYR B CA 1
ATOM 3232 C C . TYR B 1 132 ? 54.505 40.406 24.436 1.00 11.19 120 TYR B C 1
ATOM 3233 O O . TYR B 1 132 ? 55.231 41.175 23.797 1.00 12.31 120 TYR B O 1
ATOM 3242 N N . GLU B 1 133 ? 55.010 39.463 25.240 1.00 11.02 121 GLU B N 1
ATOM 3243 C CA . GLU B 1 133 ? 56.453 39.368 25.428 1.00 11.76 121 GLU B CA 1
ATOM 3244 C C . GLU B 1 133 ? 57.143 38.893 24.154 1.00 12.85 121 GLU B C 1
ATOM 3245 O O . GLU B 1 133 ? 58.257 39.335 23.839 1.00 14.09 121 GLU B O 1
ATOM 3251 N N . HIS B 1 134 ? 56.491 37.985 23.423 1.00 11.93 122 HIS B N 1
ATOM 3252 C CA . HIS B 1 134 ? 57.001 37.498 22.143 1.00 12.33 122 HIS B CA 1
ATOM 3253 C C . HIS B 1 134 ? 57.213 38.653 21.170 1.00 12.53 122 HIS B C 1
ATOM 3254 O O . HIS B 1 134 ? 58.314 38.852 20.636 1.00 12.40 122 HIS B O 1
ATOM 3261 N N . TYR B 1 135 ? 56.172 39.447 20.953 1.00 12.09 123 TYR B N 1
ATOM 3262 C CA . TYR B 1 135 ? 56.285 40.529 19.983 1.00 13.88 123 TYR B CA 1
ATOM 3263 C C . TYR B 1 135 ? 57.137 41.686 20.498 1.00 12.02 123 TYR B C 1
ATOM 3264 O O . TYR B 1 135 ? 57.771 42.389 19.695 1.00 12.77 123 TYR B O 1
ATOM 3273 N N . LYS B 1 136 ? 57.165 41.919 21.817 1.00 11.46 124 LYS B N 1
ATOM 3274 C CA . LYS B 1 136 ? 58.095 42.906 22.359 1.00 14.92 124 LYS B CA 1
ATOM 3275 C C . LYS B 1 136 ? 59.538 42.531 22.039 1.00 14.51 124 LYS B C 1
ATOM 3276 O O . LYS B 1 136 ? 60.338 43.388 21.640 1.00 15.36 124 LYS B O 1
ATOM 3282 N N . ALA B 1 137 ? 59.883 41.249 22.198 1.00 13.26 125 ALA B N 1
ATOM 3283 C CA . ALA B 1 137 ? 61.235 40.794 21.883 1.00 15.22 125 ALA B CA 1
ATOM 3284 C C . ALA B 1 137 ? 61.555 40.982 20.401 1.00 15.68 125 ALA B C 1
ATOM 3285 O O . ALA B 1 137 ? 62.658 41.420 20.045 1.00 17.28 125 ALA B O 1
ATOM 3287 N N . ILE B 1 138 ? 60.613 40.640 19.524 1.00 15.08 126 ILE B N 1
ATOM 3288 C CA . ILE B 1 138 ? 60.831 40.807 18.086 1.00 13.98 126 ILE B CA 1
ATOM 3289 C C . ILE B 1 138 ? 60.987 42.279 17.734 1.00 17.08 126 ILE B C 1
ATOM 3290 O O . ILE B 1 138 ? 61.896 42.667 16.990 1.00 19.16 126 ILE B O 1
ATOM 3295 N N . ALA B 1 139 ? 60.089 43.115 18.244 1.00 12.75 127 ALA B N 1
ATOM 3296 C CA . ALA B 1 139 ? 60.111 44.524 17.865 1.00 17.00 127 ALA B CA 1
ATOM 3297 C C . ALA B 1 139 ? 61.383 45.207 18.355 1.00 17.81 127 ALA B C 1
ATOM 3298 O O . ALA B 1 139 ? 61.946 46.066 17.663 1.00 19.83 127 ALA B O 1
ATOM 3300 N N . GLN B 1 140 ? 61.862 44.835 19.538 1.00 15.23 128 GLN B N 1
ATOM 3301 C CA . GLN B 1 140 ? 63.049 45.475 20.080 1.00 19.17 128 GLN B CA 1
ATOM 3302 C C . GLN B 1 140 ? 64.341 44.945 19.456 1.00 23.88 128 GLN B C 1
ATOM 3303 O O . GLN B 1 140 ? 65.406 45.512 19.715 1.00 26.28 128 GLN B O 1
ATOM 3309 N N . SER B 1 141 ? 64.263 43.940 18.573 1.00 20.79 129 SER B N 1
ATOM 3310 C CA . SER B 1 141 ? 65.438 43.370 17.917 1.00 22.36 129 SER B CA 1
ATOM 3311 C C . SER B 1 141 ? 65.784 44.021 16.581 1.00 23.73 129 SER B C 1
ATOM 3312 O O . SER B 1 141 ? 66.893 43.799 16.074 1.00 24.99 129 SER B O 1
ATOM 3315 N N . VAL B 1 142 ? 64.881 44.800 15.985 1.00 22.98 130 VAL B N 1
ATOM 3316 C CA . VAL B 1 142 ? 65.124 45.445 14.700 1.00 24.11 130 VAL B CA 1
ATOM 3317 C C . VAL B 1 142 ? 64.608 46.875 14.773 1.00 25.17 130 VAL B C 1
ATOM 3318 O O . VAL B 1 142 ? 63.914 47.262 15.714 1.00 28.88 130 VAL B O 1
ATOM 3322 N N . ASP B 1 143 ? 64.950 47.666 13.758 1.00 18.46 131 ASP B N 1
ATOM 3323 C CA . ASP B 1 143 ? 64.421 49.020 13.659 1.00 22.91 131 ASP B CA 1
ATOM 3324 C C . ASP B 1 143 ? 63.574 49.216 12.404 1.00 21.72 131 ASP B C 1
ATOM 3325 O O . ASP B 1 143 ? 63.425 50.350 11.930 1.00 24.67 131 ASP B O 1
ATOM 3330 N N . ILE B 1 144 ? 63.027 48.138 11.849 1.00 20.63 132 ILE B N 1
ATOM 3331 C CA . ILE B 1 144 ? 62.166 48.222 10.673 1.00 18.00 132 ILE B CA 1
ATOM 3332 C C . ILE B 1 144 ? 60.743 47.884 11.106 1.00 13.75 132 ILE B C 1
ATOM 3333 O O . ILE B 1 144 ? 60.547 47.281 12.174 1.00 16.18 132 ILE B O 1
ATOM 3338 N N . PRO B 1 145 ? 59.732 48.259 10.317 1.00 18.24 133 PRO B N 1
ATOM 3339 C CA . PRO B 1 145 ? 58.342 48.051 10.735 1.00 17.19 133 PRO B CA 1
ATOM 3340 C C . PRO B 1 145 ? 57.992 46.581 10.907 1.00 17.01 133 PRO B C 1
ATOM 3341 O O . PRO B 1 145 ? 58.477 45.710 10.182 1.00 14.93 133 PRO B O 1
ATOM 3345 N N . VAL B 1 146 ? 57.125 46.320 11.880 1.00 10.78 134 VAL B N 1
ATOM 3346 C CA . VAL B 1 146 ? 56.643 44.977 12.198 1.00 10.05 134 VAL B CA 1
ATOM 3347 C C . VAL B 1 146 ? 55.120 44.972 12.082 1.00 11.14 134 VAL B C 1
ATOM 3348 O O . VAL B 1 146 ? 54.434 45.722 12.789 1.00 11.49 134 VAL B O 1
ATOM 3352 N N . LEU B 1 147 ? 54.588 44.102 11.223 1.00 9.86 135 LEU B N 1
ATOM 3353 C CA . LEU B 1 147 ? 53.150 43.896 11.120 1.00 8.63 135 LEU B CA 1
ATOM 3354 C C . LEU B 1 147 ? 52.802 42.587 11.807 1.00 9.77 135 LEU B C 1
ATOM 3355 O O . LEU B 1 147 ? 53.322 41.535 11.426 1.00 11.70 135 LEU B O 1
ATOM 3360 N N . LEU B 1 148 ? 51.955 42.658 12.835 1.00 10.31 136 LEU B N 1
ATOM 3361 C CA . LEU B 1 148 ? 51.431 41.447 13.444 1.00 9.85 136 LEU B CA 1
ATOM 3362 C C . LEU B 1 148 ? 50.547 40.704 12.450 1.00 8.53 136 LEU B C 1
ATOM 3363 O O . LEU B 1 148 ? 50.018 41.287 11.506 1.00 10.94 136 LEU B O 1
ATOM 3368 N N . TYR B 1 149 ? 50.322 39.415 12.718 1.00 10.25 137 TYR B N 1
ATOM 3369 C CA . TYR B 1 149 ? 49.517 38.592 11.819 1.00 10.54 137 TYR B CA 1
ATOM 3370 C C . TYR B 1 149 ? 48.722 37.603 12.660 1.00 10.76 137 TYR B C 1
ATOM 3371 O O . TYR B 1 149 ? 49.292 36.719 13.313 1.00 11.90 137 TYR B O 1
ATOM 3380 N N . ASN B 1 150 ? 47.402 37.770 12.649 1.00 10.16 138 ASN B N 1
ATOM 3381 C CA . ASN B 1 150 ? 46.467 36.949 13.408 1.00 8.80 138 ASN B CA 1
ATOM 3382 C C . ASN B 1 150 ? 45.730 36.029 12.443 1.00 8.11 138 ASN B C 1
ATOM 3383 O O . ASN B 1 150 ? 45.072 36.508 11.517 1.00 11.36 138 ASN B O 1
ATOM 3388 N N . VAL B 1 151 ? 45.833 34.714 12.652 1.00 8.16 139 VAL B N 1
ATOM 3389 C CA . VAL B 1 151 ? 45.101 33.751 11.826 1.00 9.35 139 VAL B CA 1
ATOM 3390 C C . VAL B 1 151 ? 44.776 32.557 12.726 1.00 11.70 139 VAL B C 1
ATOM 3391 O O . VAL B 1 151 ? 45.435 31.501 12.670 1.00 10.87 139 VAL B O 1
ATOM 3395 N N . PRO B 1 152 ? 43.778 32.702 13.597 1.00 9.46 140 PRO B N 1
ATOM 3396 C CA . PRO B 1 152 ? 43.575 31.696 14.653 1.00 10.18 140 PRO B CA 1
ATOM 3397 C C . PRO B 1 152 ? 43.206 30.320 14.134 1.00 11.61 140 PRO B C 1
ATOM 3398 O O . PRO B 1 152 ? 43.496 29.324 14.811 1.00 12.92 140 PRO B O 1
ATOM 3402 N N . GLY B 1 153 ? 42.543 30.237 12.977 1.00 9.94 141 GLY B N 1
ATOM 3403 C CA . GLY B 1 153 ? 42.224 28.944 12.393 1.00 14.40 141 GLY B CA 1
ATOM 3404 C C . GLY B 1 153 ? 43.451 28.110 12.079 1.00 12.77 141 GLY B C 1
ATOM 3405 O O . GLY B 1 153 ? 43.366 26.878 12.030 1.00 16.91 141 GLY B O 1
ATOM 3406 N N . ARG B 1 154 ? 44.601 28.760 11.867 1.00 10.16 142 ARG B N 1
ATOM 3407 C CA . ARG B 1 154 ? 45.848 28.043 11.611 1.00 13.58 142 ARG B CA 1
ATOM 3408 C C . ARG B 1 154 ? 46.739 27.904 12.840 1.00 13.14 142 ARG B C 1
ATOM 3409 O O . ARG B 1 154 ? 47.406 26.876 12.989 1.00 14.17 142 ARG B O 1
ATOM 3417 N N . THR B 1 155 ? 46.785 28.917 13.719 1.00 10.74 143 THR B N 1
ATOM 3418 C CA . THR B 1 155 ? 47.738 28.917 14.830 1.00 8.49 143 THR B CA 1
ATOM 3419 C C . THR B 1 155 ? 47.205 28.270 16.098 1.00 11.01 143 THR B C 1
ATOM 3420 O O . THR B 1 155 ? 48.001 27.788 16.913 1.00 13.20 143 THR B O 1
ATOM 3424 N N . GLY B 1 156 ? 45.887 28.256 16.305 1.00 11.43 144 GLY B N 1
ATOM 3425 C CA . GLY B 1 156 ? 45.344 27.808 17.575 1.00 11.46 144 GLY B CA 1
ATOM 3426 C C . GLY B 1 156 ? 45.279 28.878 18.647 1.00 13.90 144 GLY B C 1
ATOM 3427 O O . GLY B 1 156 ? 44.889 28.573 19.783 1.00 13.59 144 GLY B O 1
ATOM 3428 N N . CYS B 1 157 ? 45.632 30.121 18.331 1.00 13.35 145 CYS B N 1
ATOM 3429 C CA . CYS B 1 157 ? 45.541 31.202 19.306 1.00 11.65 145 CYS B CA 1
ATOM 3430 C C . CYS B 1 157 ? 45.090 32.477 18.609 1.00 13.58 145 CYS B C 1
ATOM 3431 O O . CYS B 1 157 ? 45.054 32.566 17.382 1.00 12.27 145 CYS B O 1
ATOM 3434 N N . GLU B 1 158 ? 44.715 33.465 19.411 1.00 10.81 146 GLU B N 1
ATOM 3435 C CA . GLU B 1 158 ? 44.267 34.747 18.890 1.00 10.95 146 GLU B CA 1
ATOM 3436 C C . GLU B 1 158 ? 45.049 35.835 19.602 1.00 13.57 146 GLU B C 1
ATOM 3437 O O . GLU B 1 158 ? 45.204 35.773 20.823 1.00 19.76 146 GLU B O 1
ATOM 3443 N N . ILE B 1 159 ? 45.552 36.820 18.858 1.00 11.77 147 ILE B N 1
ATOM 3444 C CA . ILE B 1 159 ? 46.031 38.043 19.499 1.00 11.62 147 ILE B CA 1
ATOM 3445 C C . ILE B 1 159 ? 44.806 38.918 19.743 1.00 12.31 147 ILE B C 1
ATOM 3446 O O . ILE B 1 159 ? 44.178 39.374 18.785 1.00 12.08 147 ILE B O 1
ATOM 3451 N N . SER B 1 160 ? 44.473 39.169 21.010 1.00 10.21 148 SER B N 1
ATOM 3452 C CA . SER B 1 160 ? 43.271 39.943 21.300 1.00 10.85 148 SER B CA 1
ATOM 3453 C C . SER B 1 160 ? 43.440 41.388 20.846 1.00 11.43 148 SER B C 1
ATOM 3454 O O . SER B 1 160 ? 44.553 41.891 20.696 1.00 11.27 148 SER B O 1
ATOM 3457 N N . THR B 1 161 ? 42.307 42.060 20.636 1.00 9.85 149 THR B N 1
ATOM 3458 C CA . THR B 1 161 ? 42.337 43.494 20.338 1.00 9.60 149 THR B CA 1
ATOM 3459 C C . THR B 1 161 ? 43.150 44.263 21.375 1.00 9.21 149 THR B C 1
ATOM 3460 O O . THR B 1 161 ? 43.958 45.135 21.025 1.00 12.48 149 THR B O 1
ATOM 3464 N N . ASP B 1 162 ? 42.954 43.954 22.657 1.00 12.79 150 ASP B N 1
ATOM 3465 C CA . ASP B 1 162 ? 43.686 44.670 23.697 1.00 12.96 150 ASP B CA 1
ATOM 3466 C C . ASP B 1 162 ? 45.193 44.441 23.585 1.00 13.21 150 ASP B C 1
ATOM 3467 O O . ASP B 1 162 ? 45.977 45.378 23.766 1.00 14.58 150 ASP B O 1
ATOM 3472 N N . THR B 1 163 ? 45.617 43.208 23.278 1.00 10.07 151 THR B N 1
ATOM 3473 C CA . THR B 1 163 ? 47.044 42.920 23.141 1.00 10.70 151 THR B CA 1
ATOM 3474 C C . THR B 1 163 ? 47.631 43.611 21.910 1.00 10.93 151 THR B C 1
ATOM 3475 O O . THR B 1 163 ? 48.730 44.187 21.981 1.00 11.24 151 THR B O 1
ATOM 3479 N N . ILE B 1 164 ? 46.919 43.557 20.777 1.00 9.66 152 ILE B N 1
ATOM 3480 C CA . ILE B 1 164 ? 47.351 44.271 19.572 1.00 9.34 152 ILE B CA 1
ATOM 3481 C C . ILE B 1 164 ? 47.544 45.751 19.867 1.00 11.85 152 ILE B C 1
ATOM 3482 O O . ILE B 1 164 ? 48.550 46.352 19.478 1.00 10.75 152 ILE B O 1
ATOM 3487 N N . ILE B 1 165 ? 46.560 46.366 20.524 1.00 11.22 153 ILE B N 1
ATOM 3488 C CA . ILE B 1 165 ? 46.631 47.800 20.795 1.00 9.83 153 ILE B CA 1
ATOM 3489 C C . ILE B 1 165 ? 47.758 48.111 21.779 1.00 12.27 153 ILE B C 1
ATOM 3490 O O . ILE B 1 165 ? 48.493 49.089 21.604 1.00 11.16 153 ILE B O 1
ATOM 3495 N N . LYS B 1 166 ? 47.922 47.283 22.821 1.00 10.95 154 LYS B N 1
ATOM 3496 C CA . LYS B 1 166 ? 49.052 47.456 23.731 1.00 12.24 154 LYS B CA 1
ATOM 3497 C C . LYS B 1 166 ? 50.378 47.400 22.986 1.00 13.54 154 LYS B C 1
ATOM 3498 O O . LYS B 1 166 ? 51.267 48.216 23.237 1.00 11.14 154 LYS B O 1
ATOM 3504 N N . LEU B 1 167 ? 50.537 46.434 22.074 1.00 11.79 155 LEU B N 1
ATOM 3505 C CA . LEU B 1 167 ? 51.793 46.337 21.335 1.00 11.71 155 LEU B CA 1
ATOM 3506 C C . LEU B 1 167 ? 52.018 47.563 20.461 1.00 10.65 155 LEU B C 1
ATOM 3507 O O . LEU B 1 167 ? 53.142 48.071 20.364 1.00 11.03 155 LEU B O 1
ATOM 3512 N N . PHE B 1 168 ? 50.960 48.053 19.819 1.00 10.23 156 PHE B N 1
ATOM 3513 C CA . PHE B 1 168 ? 51.074 49.256 19.003 1.00 10.36 156 PHE B CA 1
ATOM 3514 C C . PHE B 1 168 ? 51.484 50.461 19.846 1.00 10.84 156 PHE B C 1
ATOM 3515 O O . PHE B 1 168 ? 52.304 51.292 19.415 1.00 10.98 156 PHE B O 1
ATOM 3523 N N . ARG B 1 169 ? 50.933 50.571 21.054 1.00 10.60 157 ARG B N 1
ATOM 3524 C CA . ARG B 1 169 ? 51.213 51.718 21.908 1.00 11.35 157 ARG B CA 1
ATOM 3525 C C . ARG B 1 169 ? 52.534 51.599 22.663 1.00 15.42 157 ARG B C 1
ATOM 3526 O O . ARG B 1 169 ? 53.125 52.631 23.022 1.00 11.88 157 ARG B O 1
ATOM 3534 N N . ASP B 1 170 ? 53.014 50.374 22.901 1.00 13.10 158 ASP B N 1
ATOM 3535 C CA . ASP B 1 170 ? 54.188 50.141 23.734 1.00 15.79 158 ASP B CA 1
ATOM 3536 C C . ASP B 1 170 ? 55.475 49.933 22.944 1.00 12.47 158 ASP B C 1
ATOM 3537 O O . ASP B 1 170 ? 56.556 49.983 23.548 1.00 13.82 158 ASP B O 1
ATOM 3542 N N . CYS B 1 171 ? 55.397 49.702 21.630 1.00 12.94 159 CYS B N 1
ATOM 3543 C CA . CYS B 1 171 ? 56.569 49.377 20.818 1.00 13.59 159 CYS B CA 1
ATOM 3544 C C . CYS B 1 171 ? 56.643 50.294 19.608 1.00 14.73 159 CYS B C 1
ATOM 3545 O O . CYS B 1 171 ? 55.659 50.436 18.879 1.00 21.14 159 CYS B O 1
ATOM 3548 N N . GLU B 1 172 ? 57.826 50.848 19.345 1.00 14.02 160 GLU B N 1
ATOM 3549 C CA . GLU B 1 172 ? 57.927 51.868 18.306 1.00 16.39 160 GLU B CA 1
ATOM 3550 C C . GLU B 1 172 ? 57.577 51.326 16.920 1.00 19.41 160 GLU B C 1
ATOM 3551 O O . GLU B 1 172 ? 56.882 51.994 16.143 1.00 22.19 160 GLU B O 1
ATOM 3557 N N A ASN B 1 173 ? 58.042 50.126 16.581 0.60 16.03 161 ASN B N 1
ATOM 3558 N N B ASN B 1 173 ? 58.031 50.114 16.603 0.40 16.27 161 ASN B N 1
ATOM 3559 C CA A ASN B 1 173 ? 57.960 49.690 15.193 0.60 14.31 161 ASN B CA 1
ATOM 3560 C CA B ASN B 1 173 ? 58.004 49.616 15.233 0.40 15.22 161 ASN B CA 1
ATOM 3561 C C A ASN B 1 173 ? 56.797 48.747 14.884 0.60 12.26 161 ASN B C 1
ATOM 3562 C C B ASN B 1 173 ? 56.771 48.791 14.887 0.40 13.91 161 ASN B C 1
ATOM 3563 O O A ASN B 1 173 ? 56.606 48.404 13.716 0.60 12.55 161 ASN B O 1
ATOM 3564 O O B ASN B 1 173 ? 56.525 48.552 13.701 0.40 12.06 161 ASN B O 1
ATOM 3573 N N . ILE B 1 174 ? 55.990 48.348 15.864 1.00 12.32 162 ILE B N 1
ATOM 3574 C CA . ILE B 1 174 ? 54.768 47.597 15.558 1.00 11.23 162 ILE B CA 1
ATOM 3575 C C . ILE B 1 174 ? 53.701 48.582 15.082 1.00 12.37 162 ILE B C 1
ATOM 3576 O O . ILE B 1 174 ? 53.314 49.497 15.818 1.00 13.19 162 ILE B O 1
ATOM 3581 N N . TYR B 1 175 ? 53.227 48.411 13.847 1.00 10.58 163 TYR B N 1
ATOM 3582 C CA . TYR B 1 175 ? 52.371 49.431 13.249 1.00 11.56 163 TYR B CA 1
ATOM 3583 C C . TYR B 1 175 ? 50.978 48.947 12.867 1.00 14.21 163 TYR B C 1
ATOM 3584 O O . TYR B 1 175 ? 50.159 49.769 12.434 1.00 10.89 163 TYR B O 1
ATOM 3593 N N . GLY B 1 176 ? 50.663 47.666 13.028 1.00 12.01 164 GLY B N 1
ATOM 3594 C CA . GLY B 1 176 ? 49.332 47.214 12.677 1.00 11.21 164 GLY B CA 1
ATOM 3595 C C . GLY B 1 176 ? 49.243 45.703 12.689 1.00 10.23 164 GLY B C 1
ATOM 3596 O O . GLY B 1 176 ? 50.125 45.014 13.200 1.00 10.63 164 GLY B O 1
ATOM 3597 N N . VAL B 1 177 ? 48.161 45.208 12.094 1.00 8.83 165 VAL B N 1
ATOM 3598 C CA . VAL B 1 177 ? 47.894 43.766 12.090 1.00 8.79 165 VAL B CA 1
ATOM 3599 C C . VAL B 1 177 ? 47.248 43.328 10.774 1.00 10.92 165 VAL B C 1
ATOM 3600 O O . VAL B 1 177 ? 46.385 44.019 10.221 1.00 10.69 165 VAL B O 1
ATOM 3618 N N . GLU B 1 179 ? 44.787 40.754 9.616 1.00 12.23 167 GLU B N 1
ATOM 3619 C CA . GLU B 1 179 ? 43.746 39.888 10.180 1.00 10.51 167 GLU B CA 1
ATOM 3620 C C . GLU B 1 179 ? 43.198 38.888 9.176 1.00 9.60 167 GLU B C 1
ATOM 3621 O O . GLU B 1 179 ? 42.684 39.273 8.132 1.00 12.56 167 GLU B O 1
ATOM 3627 N N . ALA B 1 180 ? 43.276 37.596 9.529 1.00 8.82 168 ALA B N 1
ATOM 3628 C CA . ALA B 1 180 ? 42.638 36.504 8.779 1.00 12.23 168 ALA B CA 1
ATOM 3629 C C . ALA B 1 180 ? 41.801 35.751 9.810 1.00 10.31 168 ALA B C 1
ATOM 3630 O O . ALA B 1 180 ? 42.190 34.683 10.287 1.00 12.51 168 ALA B O 1
ATOM 3632 N N . SER B 1 181 ? 40.667 36.344 10.186 1.00 11.35 169 SER B N 1
ATOM 3633 C CA . SER B 1 181 ? 39.909 35.863 11.331 1.00 13.32 169 SER B CA 1
ATOM 3634 C C . SER B 1 181 ? 38.404 35.835 11.106 1.00 16.82 169 SER B C 1
ATOM 3635 O O . SER B 1 181 ? 37.676 35.475 12.036 1.00 14.53 169 SER B O 1
ATOM 3638 N N . GLY B 1 182 ? 37.920 36.207 9.923 1.00 13.68 170 GLY B N 1
ATOM 3639 C CA . GLY B 1 182 ? 36.481 36.160 9.654 1.00 16.06 170 GLY B CA 1
ATOM 3640 C C . GLY B 1 182 ? 35.660 36.914 10.675 1.00 16.42 170 GLY B C 1
ATOM 3641 O O . GLY B 1 182 ? 34.596 36.437 11.095 1.00 21.03 170 GLY B O 1
ATOM 3642 N N . ASN B 1 183 ? 36.137 38.099 11.102 1.00 10.07 171 ASN B N 1
ATOM 3643 C CA . ASN B 1 183 ? 35.579 38.745 12.292 1.00 9.80 171 ASN B CA 1
ATOM 3644 C C . ASN B 1 183 ? 35.503 40.260 12.074 1.00 12.11 171 ASN B C 1
ATOM 3645 O O . ASN B 1 183 ? 36.323 41.028 12.581 1.00 10.74 171 ASN B O 1
ATOM 3650 N N . ILE B 1 184 ? 34.488 40.709 11.332 1.00 11.90 172 ILE B N 1
ATOM 3651 C CA . ILE B 1 184 ? 34.414 42.145 11.055 1.00 13.97 172 ILE B CA 1
ATOM 3652 C C . ILE B 1 184 ? 34.135 42.938 12.334 1.00 12.14 172 ILE B C 1
ATOM 3653 O O . ILE B 1 184 ? 34.497 44.120 12.432 1.00 11.83 172 ILE B O 1
ATOM 3658 N N . ASP B 1 185 ? 33.507 42.312 13.336 1.00 11.50 173 ASP B N 1
ATOM 3659 C CA . ASP B 1 185 ? 33.324 42.983 14.620 1.00 10.38 173 ASP B CA 1
ATOM 3660 C C . ASP B 1 185 ? 34.670 43.367 15.224 1.00 11.39 173 ASP B C 1
ATOM 3661 O O . ASP B 1 185 ? 34.847 44.486 15.714 1.00 12.16 173 ASP B O 1
ATOM 3666 N N . LYS B 1 186 ? 35.627 42.437 15.211 1.00 10.45 174 LYS B N 1
ATOM 3667 C CA . LYS B 1 186 ? 36.962 42.744 15.718 1.00 9.13 174 LYS B CA 1
ATOM 3668 C C . LYS B 1 186 ? 37.619 43.847 14.901 1.00 10.30 174 LYS B C 1
ATOM 3669 O O . LYS B 1 186 ? 38.296 44.719 15.455 1.00 11.76 174 LYS B O 1
ATOM 3675 N N . CYS B 1 187 ? 37.424 43.830 13.582 1.00 10.43 175 CYS B N 1
ATOM 3676 C CA . CYS B 1 187 ? 37.960 44.907 12.757 1.00 9.57 175 CYS B CA 1
ATOM 3677 C C . CYS B 1 187 ? 37.407 46.262 13.189 1.00 10.88 175 CYS B C 1
ATOM 3678 O O . CYS B 1 187 ? 38.149 47.250 13.249 1.00 11.08 175 CYS B O 1
ATOM 3681 N N . VAL B 1 188 ? 36.115 46.325 13.524 1.00 10.53 176 VAL B N 1
ATOM 3682 C CA . VAL B 1 188 ? 35.559 47.568 14.056 1.00 10.20 176 VAL B CA 1
ATOM 3683 C C . VAL B 1 188 ? 36.190 47.892 15.407 1.00 12.94 176 VAL B C 1
ATOM 3684 O O . VAL B 1 188 ? 36.615 49.025 15.654 1.00 11.53 176 VAL B O 1
ATOM 3688 N N . ASP B 1 189 ? 36.243 46.899 16.302 1.00 11.11 177 ASP B N 1
ATOM 3689 C CA . ASP B 1 189 ? 36.826 47.066 17.634 1.00 9.32 177 ASP B CA 1
ATOM 3690 C C . ASP B 1 189 ? 38.225 47.679 17.556 1.00 11.84 177 ASP B C 1
ATOM 3691 O O . ASP B 1 189 ? 38.541 48.648 18.264 1.00 10.07 177 ASP B O 1
ATOM 3696 N N . LEU B 1 190 ? 39.073 47.115 16.688 1.00 9.67 178 LEU B N 1
ATOM 3697 C CA . LEU B 1 190 ? 40.456 47.575 16.532 1.00 8.77 178 LEU B CA 1
ATOM 3698 C C . LEU B 1 190 ? 40.534 49.046 16.146 1.00 12.03 178 LEU B C 1
ATOM 3699 O O . LEU B 1 190 ? 41.242 49.835 16.788 1.00 11.15 178 LEU B O 1
ATOM 3704 N N . LEU B 1 191 ? 39.858 49.431 15.062 1.00 9.04 179 LEU B N 1
ATOM 3705 C CA . LEU B 1 191 ? 40.031 50.787 14.563 1.00 9.77 179 LEU B CA 1
ATOM 3706 C C . LEU B 1 191 ? 39.173 51.801 15.311 1.00 11.57 179 LEU B C 1
ATOM 3707 O O . LEU B 1 191 ? 39.450 53.004 15.222 1.00 12.96 179 LEU B O 1
ATOM 3712 N N . ALA B 1 192 ? 38.148 51.350 16.048 1.00 10.38 180 ALA B N 1
ATOM 3713 C CA . ALA B 1 192 ? 37.385 52.263 16.894 1.00 10.85 180 ALA B CA 1
ATOM 3714 C C . ALA B 1 192 ? 38.183 52.670 18.125 1.00 15.01 180 ALA B C 1
ATOM 3715 O O . ALA B 1 192 ? 38.094 53.821 18.575 1.00 16.01 180 ALA B O 1
ATOM 3717 N N . HIS B 1 193 ? 38.951 51.737 18.695 1.00 11.23 181 HIS B N 1
ATOM 3718 C CA . HIS B 1 193 ? 39.728 52.046 19.889 1.00 12.92 181 HIS B CA 1
ATOM 3719 C C . HIS B 1 193 ? 41.136 52.530 19.575 1.00 14.66 181 HIS B C 1
ATOM 3720 O O . HIS B 1 193 ? 41.716 53.266 20.381 1.00 14.08 181 HIS B O 1
ATOM 3727 N N . GLU B 1 194 ? 41.695 52.168 18.422 1.00 11.98 182 GLU B N 1
ATOM 3728 C CA . GLU B 1 194 ? 43.039 52.609 18.043 1.00 10.23 182 GLU B CA 1
ATOM 3729 C C . GLU B 1 194 ? 43.063 52.904 16.552 1.00 10.25 182 GLU B C 1
ATOM 3730 O O . GLU B 1 194 ? 43.593 52.131 15.739 1.00 12.10 182 GLU B O 1
ATOM 3736 N N . PRO B 1 195 ? 42.512 54.053 16.154 1.00 11.03 183 PRO B N 1
ATOM 3737 C CA . PRO B 1 195 ? 42.431 54.383 14.722 1.00 12.47 183 PRO B CA 1
ATOM 3738 C C . PRO B 1 195 ? 43.766 54.696 14.076 1.00 11.54 183 PRO B C 1
ATOM 3739 O O . PRO B 1 195 ? 43.809 54.881 12.849 1.00 15.20 183 PRO B O 1
ATOM 3743 N N . ARG B 1 196 ? 44.852 54.779 14.846 1.00 11.24 184 ARG B N 1
ATOM 3744 C CA . ARG B 1 196 ? 46.147 55.101 14.258 1.00 10.20 184 ARG B CA 1
ATOM 3745 C C . ARG B 1 196 ? 46.851 53.881 13.681 1.00 10.53 184 ARG B C 1
ATOM 3746 O O . ARG B 1 196 ? 47.829 54.045 12.937 1.00 13.63 184 ARG B O 1
ATOM 3754 N N . MET B 1 197 ? 46.376 52.678 13.979 1.00 10.73 185 MET B N 1
ATOM 3755 C CA . MET B 1 197 ? 47.049 51.483 13.479 1.00 9.78 185 MET B CA 1
ATOM 3756 C C . MET B 1 197 ? 46.657 51.206 12.032 1.00 10.67 185 MET B C 1
ATOM 3757 O O . MET B 1 197 ? 45.671 51.731 11.512 1.00 12.86 185 MET B O 1
ATOM 3762 N N . MET B 1 198 ? 47.460 50.374 11.376 1.00 10.17 186 MET B N 1
ATOM 3763 C CA . MET B 1 198 ? 47.192 49.936 10.007 1.00 10.87 186 MET B CA 1
ATOM 3764 C C . MET B 1 198 ? 46.589 48.540 10.056 1.00 13.29 186 MET B C 1
ATOM 3765 O O . MET B 1 198 ? 47.300 47.561 10.299 1.00 12.72 186 MET B O 1
ATOM 3770 N N . LEU B 1 199 ? 45.284 48.449 9.820 1.00 9.48 187 LEU B N 1
ATOM 3771 C CA . LEU B 1 199 ? 44.619 47.157 9.688 1.00 8.90 187 LEU B CA 1
ATOM 3772 C C . LEU B 1 199 ? 44.738 46.691 8.242 1.00 8.63 187 LEU B C 1
ATOM 3773 O O . LEU B 1 199 ? 44.390 47.429 7.315 1.00 10.55 187 LEU B O 1
ATOM 3778 N N . ILE B 1 200 ? 45.221 45.470 8.055 1.00 10.99 188 ILE B N 1
ATOM 3779 C CA . ILE B 1 200 ? 45.510 44.924 6.733 1.00 9.93 188 ILE B CA 1
ATOM 3780 C C . ILE B 1 200 ? 44.641 43.691 6.553 1.00 9.98 188 ILE B C 1
ATOM 3781 O O . ILE B 1 200 ? 44.600 42.830 7.439 1.00 10.82 188 ILE B O 1
ATOM 3786 N N . SER B 1 201 ? 43.930 43.609 5.429 1.00 9.03 189 SER B N 1
ATOM 3787 C CA . SER B 1 201 ? 43.082 42.440 5.207 1.00 10.91 189 SER B CA 1
ATOM 3788 C C . SER B 1 201 ? 43.920 41.219 4.855 1.00 12.44 189 SER B C 1
ATOM 3789 O O . SER B 1 201 ? 44.704 41.247 3.902 1.00 11.86 189 SER B O 1
ATOM 3792 N N . GLY B 1 202 ? 43.714 40.136 5.600 1.00 9.39 190 GLY B N 1
ATOM 3793 C CA . GLY B 1 202 ? 44.293 38.841 5.306 1.00 10.39 190 GLY B CA 1
ATOM 3794 C C . GLY B 1 202 ? 43.333 37.840 4.694 1.00 13.07 190 GLY B C 1
ATOM 3795 O O . GLY B 1 202 ? 43.678 36.655 4.590 1.00 13.45 190 GLY B O 1
ATOM 3796 N N . GLU B 1 203 ? 42.145 38.272 4.270 1.00 12.83 191 GLU B N 1
ATOM 3797 C CA . GLU B 1 203 ? 41.138 37.375 3.700 1.00 8.75 191 GLU B CA 1
ATOM 3798 C C . GLU B 1 203 ? 40.551 38.052 2.469 1.00 9.53 191 GLU B C 1
ATOM 3799 O O . GLU B 1 203 ? 39.807 39.028 2.596 1.00 10.99 191 GLU B O 1
ATOM 3805 N N . ASP B 1 204 ? 40.873 37.530 1.279 1.00 9.06 192 ASP B N 1
ATOM 3806 C CA . ASP B 1 204 ? 40.558 38.255 0.046 1.00 10.65 192 ASP B CA 1
ATOM 3807 C C . ASP B 1 204 ? 39.068 38.545 -0.099 1.00 9.10 192 ASP B C 1
ATOM 3808 O O . ASP B 1 204 ? 38.688 39.620 -0.589 1.00 9.74 192 ASP B O 1
ATOM 3813 N N . ALA B 1 205 ? 38.204 37.598 0.293 1.00 9.38 193 ALA B N 1
ATOM 3814 C CA . ALA B 1 205 ? 36.783 37.789 0.005 1.00 11.31 193 ALA B CA 1
ATOM 3815 C C . ALA B 1 205 ? 36.241 39.038 0.685 1.00 11.67 193 ALA B C 1
ATOM 3816 O O . ALA B 1 205 ? 35.268 39.630 0.202 1.00 12.21 193 ALA B O 1
ATOM 3818 N N . ILE B 1 206 ? 36.861 39.466 1.785 1.00 11.02 194 ILE B N 1
ATOM 3819 C CA . ILE B 1 206 ? 36.347 40.603 2.539 1.00 10.03 194 ILE B CA 1
ATOM 3820 C C . ILE B 1 206 ? 37.346 41.762 2.506 1.00 10.03 194 ILE B C 1
ATOM 3821 O O . ILE B 1 206 ? 37.342 42.633 3.386 1.00 10.82 194 ILE B O 1
ATOM 3826 N N . ASN B 1 207 ? 38.169 41.817 1.452 1.00 9.07 195 ASN B N 1
ATOM 3827 C CA . ASN B 1 207 ? 39.061 42.963 1.269 1.00 10.07 195 ASN B CA 1
ATOM 3828 C C . ASN B 1 207 ? 38.297 44.283 1.320 1.00 8.78 195 ASN B C 1
ATOM 3829 O O . ASN B 1 207 ? 38.696 45.216 2.024 1.00 10.80 195 ASN B O 1
ATOM 3834 N N . TYR B 1 208 ? 37.213 44.401 0.548 1.00 9.90 196 TYR B N 1
ATOM 3835 C CA . TYR B 1 208 ? 36.525 45.691 0.496 1.00 11.73 196 TYR B CA 1
ATOM 3836 C C . TYR B 1 208 ? 35.900 46.067 1.836 1.00 10.59 196 TYR B C 1
ATOM 3837 O O . TYR B 1 208 ? 36.091 47.214 2.280 1.00 11.44 196 TYR B O 1
ATOM 3846 N N . PRO B 1 209 ? 35.193 45.179 2.550 1.00 10.39 197 PRO B N 1
ATOM 3847 C CA . PRO B 1 209 ? 34.685 45.587 3.873 1.00 11.78 197 PRO B CA 1
ATOM 3848 C C . PRO B 1 209 ? 35.771 46.070 4.825 1.00 9.13 197 PRO B C 1
ATOM 3849 O O . PRO B 1 209 ? 35.557 47.052 5.549 1.00 13.80 197 PRO B O 1
ATOM 3853 N N . ILE B 1 210 ? 36.933 45.418 4.839 1.00 8.82 198 ILE B N 1
ATOM 3854 C CA . ILE B 1 210 ? 37.999 45.853 5.741 1.00 9.72 198 ILE B CA 1
ATOM 3855 C C . ILE B 1 210 ? 38.537 47.218 5.312 1.00 11.60 198 ILE B C 1
ATOM 3856 O O . ILE B 1 210 ? 38.709 48.119 6.143 1.00 9.97 198 ILE B O 1
ATOM 3861 N N . LEU B 1 211 ? 38.766 47.411 4.007 1.00 9.56 199 LEU B N 1
ATOM 3862 C CA . LEU B 1 211 ? 39.246 48.707 3.526 1.00 9.88 199 LEU B CA 1
ATOM 3863 C C . LEU B 1 211 ? 38.231 49.813 3.791 1.00 9.31 199 LEU B C 1
ATOM 3864 O O . LEU B 1 211 ? 38.597 50.925 4.200 1.00 10.71 199 LEU B O 1
ATOM 3869 N N . SER B 1 212 ? 36.946 49.532 3.566 1.00 10.63 200 SER B N 1
ATOM 3870 C CA . SER B 1 212 ? 35.946 50.574 3.745 1.00 10.95 200 SER B CA 1
ATOM 3871 C C . SER B 1 212 ? 35.750 50.947 5.211 1.00 10.33 200 SER B C 1
ATOM 3872 O O . SER B 1 212 ? 35.194 52.017 5.494 1.00 12.31 200 SER B O 1
ATOM 3875 N N . ASN B 1 213 ? 36.220 50.118 6.147 1.00 10.45 201 ASN B N 1
ATOM 3876 C CA . ASN B 1 213 ? 36.196 50.498 7.556 1.00 11.49 201 ASN B CA 1
ATOM 3877 C C . ASN B 1 213 ? 37.468 51.219 7.974 1.00 13.03 201 ASN B C 1
ATOM 3878 O O . ASN B 1 213 ? 37.668 51.475 9.165 1.00 14.30 201 ASN B O 1
ATOM 3883 N N . GLY B 1 214 ? 38.317 51.580 7.021 1.00 10.69 202 GLY B N 1
ATOM 3884 C CA . GLY B 1 214 ? 39.545 52.272 7.339 1.00 13.58 202 GLY B CA 1
ATOM 3885 C C . GLY B 1 214 ? 40.782 51.411 7.339 1.00 12.51 202 GLY B C 1
ATOM 3886 O O . GLY B 1 214 ? 41.851 51.909 7.711 1.00 11.89 202 GLY B O 1
ATOM 3887 N N . GLY B 1 215 ? 40.672 50.134 6.970 1.00 9.04 203 GLY B N 1
ATOM 3888 C CA . GLY B 1 215 ? 41.867 49.363 6.686 1.00 9.02 203 GLY B CA 1
ATOM 3889 C C . GLY B 1 215 ? 42.667 50.004 5.568 1.00 10.94 203 GLY B C 1
ATOM 3890 O O . GLY B 1 215 ? 42.125 50.699 4.710 1.00 11.57 203 GLY B O 1
ATOM 3891 N N . LYS B 1 216 ? 43.983 49.798 5.590 1.00 10.53 204 LYS B N 1
ATOM 3892 C CA . LYS B 1 216 ? 44.854 50.518 4.664 1.00 10.47 204 LYS B CA 1
ATOM 3893 C C . LYS B 1 216 ? 45.612 49.606 3.712 1.00 11.75 204 LYS B C 1
ATOM 3894 O O . LYS B 1 216 ? 46.539 50.074 3.032 1.00 12.98 204 LYS B O 1
ATOM 3900 N N . GLY B 1 217 ? 45.239 48.335 3.617 1.00 12.21 205 GLY B N 1
ATOM 3901 C CA . GLY B 1 217 ? 45.859 47.499 2.608 1.00 10.86 205 GLY B CA 1
ATOM 3902 C C . GLY B 1 217 ? 45.380 46.073 2.728 1.00 12.53 205 GLY B C 1
ATOM 3903 O O . GLY B 1 217 ? 44.508 45.746 3.542 1.00 10.80 205 GLY B O 1
ATOM 3904 N N . VAL B 1 218 ? 45.949 45.226 1.869 1.00 9.96 206 VAL B N 1
ATOM 3905 C CA . VAL B 1 218 ? 45.626 43.803 1.830 1.00 10.37 206 VAL B CA 1
ATOM 3906 C C . VAL B 1 218 ? 46.928 43.035 1.661 1.00 10.65 206 VAL B C 1
ATOM 3907 O O . VAL B 1 218 ? 47.883 43.517 1.046 1.00 10.51 206 VAL B O 1
ATOM 3911 N N . ILE B 1 219 ? 46.979 41.839 2.242 1.00 9.19 207 ILE B N 1
ATOM 3912 C CA . ILE B 1 219 ? 48.032 40.881 1.938 1.00 9.03 207 ILE B CA 1
ATOM 3913 C C . ILE B 1 219 ? 47.297 39.685 1.338 1.00 9.01 207 ILE B C 1
ATOM 3914 O O . ILE B 1 219 ? 46.644 38.913 2.055 1.00 10.32 207 ILE B O 1
ATOM 3919 N N . SER B 1 220 ? 47.376 39.569 0.009 1.00 10.95 208 SER B N 1
ATOM 3920 C CA . SER B 1 220 ? 46.424 38.840 -0.823 1.00 9.27 208 SER B CA 1
ATOM 3921 C C . SER B 1 220 ? 46.982 37.498 -1.291 1.00 12.40 208 SER B C 1
ATOM 3922 O O . SER B 1 220 ? 48.180 37.371 -1.570 1.00 12.57 208 SER B O 1
ATOM 3925 N N . VAL B 1 221 ? 46.096 36.505 -1.378 1.00 9.41 209 VAL B N 1
ATOM 3926 C CA . VAL B 1 221 ? 46.364 35.259 -2.103 1.00 9.75 209 VAL B CA 1
ATOM 3927 C C . VAL B 1 221 ? 45.974 35.388 -3.573 1.00 11.47 209 VAL B C 1
ATOM 3928 O O . VAL B 1 221 ? 46.736 35.032 -4.481 1.00 10.76 209 VAL B O 1
ATOM 3932 N N . THR B 1 222 ? 44.771 35.911 -3.805 1.00 9.60 210 THR B N 1
ATOM 3933 C CA . THR B 1 222 ? 44.244 36.078 -5.156 1.00 9.64 210 THR B CA 1
ATOM 3934 C C . THR B 1 222 ? 45.175 36.897 -6.047 1.00 12.38 210 THR B C 1
ATOM 3935 O O . THR B 1 222 ? 45.246 36.648 -7.259 1.00 13.55 210 THR B O 1
ATOM 3939 N N . SER B 1 223 ? 45.895 37.866 -5.475 1.00 12.05 211 SER B N 1
ATOM 3940 C CA . SER B 1 223 ? 46.751 38.724 -6.292 1.00 9.81 211 SER B CA 1
ATOM 3941 C C . SER B 1 223 ? 47.904 37.958 -6.939 1.00 10.82 211 SER B C 1
ATOM 3942 O O . SER B 1 223 ? 48.488 38.455 -7.904 1.00 12.17 211 SER B O 1
ATOM 3945 N N . ASN B 1 224 ? 48.254 36.767 -6.439 1.00 10.34 212 ASN B N 1
ATOM 3946 C CA . ASN B 1 224 ? 49.201 35.940 -7.186 1.00 11.47 212 ASN B CA 1
ATOM 3947 C C . ASN B 1 224 ? 48.714 35.719 -8.609 1.00 11.64 212 ASN B C 1
ATOM 3948 O O . ASN B 1 224 ? 49.498 35.768 -9.567 1.00 13.42 212 ASN B O 1
ATOM 3953 N N . LEU B 1 225 ? 47.415 35.473 -8.764 1.00 11.44 213 LEU B N 1
ATOM 3954 C CA . LEU B 1 225 ? 46.819 35.200 -10.063 1.00 10.86 213 LEU B CA 1
ATOM 3955 C C . LEU B 1 225 ? 46.356 36.465 -10.775 1.00 10.78 213 LEU B C 1
ATOM 3956 O O . LEU B 1 225 ? 46.598 36.614 -11.978 1.00 11.90 213 LEU B O 1
ATOM 3961 N N . LEU B 1 226 ? 45.707 37.375 -10.048 1.00 11.24 214 LEU B N 1
ATOM 3962 C CA . LEU B 1 226 ? 45.066 38.563 -10.614 1.00 10.34 214 LEU B CA 1
ATOM 3963 C C . LEU B 1 226 ? 45.609 39.824 -9.944 1.00 10.48 214 LEU B C 1
ATOM 3964 O O . LEU B 1 226 ? 44.869 40.548 -9.267 1.00 11.72 214 LEU B O 1
ATOM 3969 N N . PRO B 1 227 ? 46.900 40.121 -10.113 1.00 11.75 215 PRO B N 1
ATOM 3970 C CA . PRO B 1 227 ? 47.477 41.251 -9.359 1.00 11.68 215 PRO B CA 1
ATOM 3971 C C . PRO B 1 227 ? 46.906 42.594 -9.766 1.00 12.41 215 PRO B C 1
ATOM 3972 O O . PRO B 1 227 ? 46.759 43.478 -8.911 1.00 11.25 215 PRO B O 1
ATOM 3976 N N . ASP B 1 228 ? 46.582 42.774 -11.047 1.00 11.98 216 ASP B N 1
ATOM 3977 C CA . ASP B 1 228 ? 46.023 44.049 -11.490 1.00 12.56 216 ASP B CA 1
ATOM 3978 C C . ASP B 1 228 ? 44.664 44.313 -10.845 1.00 12.79 216 ASP B C 1
ATOM 3979 O O . ASP B 1 228 ? 44.334 45.459 -10.511 1.00 13.03 216 ASP B O 1
ATOM 3984 N N . MET B 1 229 ? 43.859 43.268 -10.661 1.00 11.72 217 MET B N 1
ATOM 3985 C CA . MET B 1 229 ? 42.531 43.462 -10.090 1.00 11.18 217 MET B CA 1
ATOM 3986 C C . MET B 1 229 ? 42.602 43.787 -8.604 1.00 12.54 217 MET B C 1
ATOM 3987 O O . MET B 1 229 ? 41.890 44.678 -8.127 1.00 12.07 217 MET B O 1
ATOM 3992 N N . ILE B 1 230 ? 43.446 43.074 -7.855 1.00 11.31 218 ILE B N 1
ATOM 3993 C CA . ILE B 1 230 ? 43.591 43.356 -6.426 1.00 12.05 218 ILE B CA 1
ATOM 3994 C C . ILE B 1 230 ? 44.207 44.735 -6.209 1.00 13.48 218 ILE B C 1
ATOM 3995 O O . ILE B 1 230 ? 43.805 45.473 -5.299 1.00 10.52 218 ILE B O 1
ATOM 4000 N N . SER B 1 231 ? 45.188 45.104 -7.037 1.00 11.14 219 SER B N 1
ATOM 4001 C CA A SER B 1 231 ? 45.791 46.430 -6.936 0.50 10.60 219 SER B CA 1
ATOM 4002 C CA B SER B 1 231 ? 45.792 46.434 -6.945 0.50 10.60 219 SER B CA 1
ATOM 4003 C C . SER B 1 231 ? 44.759 47.522 -7.201 1.00 11.24 219 SER B C 1
ATOM 4004 O O . SER B 1 231 ? 44.671 48.505 -6.453 1.00 10.97 219 SER B O 1
ATOM 4009 N N . ALA B 1 232 ? 43.968 47.363 -8.267 1.00 12.39 220 ALA B N 1
ATOM 4010 C CA . ALA B 1 232 ? 42.933 48.346 -8.581 1.00 10.75 220 ALA B CA 1
ATOM 4011 C C . ALA B 1 232 ? 41.909 48.453 -7.456 1.00 10.64 220 ALA B C 1
ATOM 4012 O O . ALA B 1 232 ? 41.546 49.559 -7.031 1.00 11.83 220 ALA B O 1
ATOM 4014 N N . LEU B 1 233 ? 41.417 47.310 -6.965 1.00 9.07 221 LEU B N 1
ATOM 4015 C CA . LEU B 1 233 ? 40.490 47.323 -5.838 1.00 11.89 221 LEU B CA 1
ATOM 4016 C C . LEU B 1 233 ? 41.040 48.155 -4.687 1.00 10.34 221 LEU B C 1
ATOM 4017 O O . LEU B 1 233 ? 40.351 49.035 -4.149 1.00 10.84 221 LEU B O 1
ATOM 4022 N N . THR B 1 234 ? 42.286 47.879 -4.293 1.00 9.26 222 THR B N 1
ATOM 4023 C CA . THR B 1 234 ? 42.889 48.546 -3.144 1.00 9.94 222 THR B CA 1
ATOM 4024 C C . THR B 1 234 ? 43.052 50.046 -3.386 1.00 11.40 222 THR B C 1
ATOM 4025 O O . THR B 1 234 ? 42.777 50.856 -2.496 1.00 11.70 222 THR B O 1
ATOM 4029 N N . HIS B 1 235 ? 43.532 50.435 -4.569 1.00 10.33 223 HIS B N 1
ATOM 4030 C CA . HIS B 1 235 ? 43.773 51.853 -4.811 1.00 11.50 223 HIS B CA 1
ATOM 4031 C C . HIS B 1 235 ? 42.479 52.635 -4.936 1.00 14.08 223 HIS B C 1
ATOM 4032 O O . HIS B 1 235 ? 42.405 53.783 -4.485 1.00 13.70 223 HIS B O 1
ATOM 4039 N N . PHE B 1 236 ? 41.466 52.057 -5.586 1.00 10.63 224 PHE B N 1
ATOM 4040 C CA . PHE B 1 236 ? 40.144 52.677 -5.559 1.00 13.32 224 PHE B CA 1
ATOM 4041 C C . PHE B 1 236 ? 39.712 52.922 -4.122 1.00 11.17 224 PHE B C 1
ATOM 4042 O O . PHE B 1 236 ? 39.300 54.028 -3.761 1.00 10.77 224 PHE B O 1
ATOM 4050 N N . ALA B 1 237 ? 39.818 51.889 -3.274 1.00 11.59 225 ALA B N 1
ATOM 4051 C CA . ALA B 1 237 ? 39.334 52.025 -1.904 1.00 11.20 225 ALA B CA 1
ATOM 4052 C C . ALA B 1 237 ? 40.119 53.090 -1.149 1.00 12.58 225 ALA B C 1
ATOM 4053 O O . ALA B 1 237 ? 39.536 53.908 -0.422 1.00 14.40 225 ALA B O 1
ATOM 4055 N N . LEU B 1 238 ? 41.444 53.105 -1.316 1.00 11.10 226 LEU B N 1
ATOM 4056 C CA . LEU B 1 238 ? 42.257 54.088 -0.604 1.00 11.79 226 LEU B CA 1
ATOM 4057 C C . LEU B 1 238 ? 41.910 55.511 -1.022 1.00 13.34 226 LEU B C 1
ATOM 4058 O O . LEU B 1 238 ? 42.096 56.453 -0.239 1.00 15.29 226 LEU B O 1
ATOM 4063 N N . ASP B 1 239 ? 41.424 55.691 -2.251 1.00 13.75 227 ASP B N 1
ATOM 4064 C CA . ASP B 1 239 ? 40.958 56.973 -2.758 1.00 12.40 227 ASP B CA 1
ATOM 4065 C C . ASP B 1 239 ? 39.501 57.259 -2.402 1.00 13.03 227 ASP B C 1
ATOM 4066 O O . ASP B 1 239 ? 38.976 58.298 -2.818 1.00 15.42 227 ASP B O 1
ATOM 4071 N N . GLU B 1 240 ? 38.854 56.361 -1.658 1.00 15.60 228 GLU B N 1
ATOM 4072 C CA . GLU B 1 240 ? 37.441 56.449 -1.271 1.00 15.61 228 GLU B CA 1
ATOM 4073 C C . GLU B 1 240 ? 36.513 56.356 -2.480 1.00 13.14 228 GLU B C 1
ATOM 4074 O O . GLU B 1 240 ? 35.375 56.832 -2.448 1.00 17.80 228 GLU B O 1
ATOM 4080 N N . ASN B 1 241 ? 36.981 55.714 -3.553 1.00 13.27 229 ASN B N 1
ATOM 4081 C CA . ASN B 1 241 ? 36.098 55.328 -4.647 1.00 12.97 229 ASN B CA 1
ATOM 4082 C C . ASN B 1 241 ? 35.530 53.962 -4.292 1.00 17.99 229 ASN B C 1
ATOM 4083 O O . ASN B 1 241 ? 35.931 52.921 -4.815 1.00 15.06 229 ASN B O 1
ATOM 4088 N N . TYR B 1 242 ? 34.584 53.978 -3.356 1.00 16.73 230 TYR B N 1
ATOM 4089 C CA . TYR B 1 242 ? 34.099 52.724 -2.800 1.00 14.09 230 TYR B CA 1
ATOM 4090 C C . TYR B 1 242 ? 33.198 51.985 -3.783 1.00 13.67 230 TYR B C 1
ATOM 4091 O O . TYR B 1 242 ? 33.156 50.752 -3.767 1.00 14.69 230 TYR B O 1
ATOM 4100 N N . LYS B 1 243 ? 32.501 52.706 -4.666 1.00 14.29 231 LYS B N 1
ATOM 4101 C CA . LYS B 1 243 ? 31.683 52.026 -5.668 1.00 15.50 231 LYS B CA 1
ATOM 4102 C C . LYS B 1 243 ? 32.536 51.127 -6.551 1.00 15.75 231 LYS B C 1
ATOM 4103 O O . LYS B 1 243 ? 32.199 49.956 -6.780 1.00 15.32 231 LYS B O 1
ATOM 4109 N N . GLU B 1 244 ? 33.659 51.661 -7.044 1.00 15.41 232 GLU B N 1
ATOM 4110 C CA . GLU B 1 244 ? 34.531 50.884 -7.922 1.00 14.90 232 GLU B CA 1
ATOM 4111 C C . GLU B 1 244 ? 35.259 49.791 -7.157 1.00 14.34 232 GLU B C 1
ATOM 4112 O O . GLU B 1 244 ? 35.457 48.693 -7.683 1.00 13.92 232 GLU B O 1
ATOM 4118 N N . ALA B 1 245 ? 35.662 50.069 -5.916 1.00 11.75 233 ALA B N 1
ATOM 4119 C CA . ALA B 1 245 ? 36.337 49.047 -5.122 1.00 12.85 233 ALA B CA 1
ATOM 4120 C C . ALA B 1 245 ? 35.402 47.874 -4.835 1.00 11.65 233 ALA B C 1
ATOM 4121 O O . ALA B 1 245 ? 35.802 46.709 -4.971 1.00 14.33 233 ALA B O 1
ATOM 4123 N N . LYS B 1 246 ? 34.155 48.168 -4.448 1.00 11.55 234 LYS B N 1
ATOM 4124 C CA . LYS B 1 246 ? 33.176 47.116 -4.182 1.00 10.73 234 LYS B CA 1
ATOM 4125 C C . LYS B 1 246 ? 32.851 46.330 -5.448 1.00 12.61 234 LYS B C 1
ATOM 4126 O O . LYS B 1 246 ? 32.658 45.106 -5.397 1.00 11.11 234 LYS B O 1
ATOM 4132 N N . LYS B 1 247 ? 32.778 47.015 -6.594 1.00 12.86 235 LYS B N 1
ATOM 4133 C CA . LYS B 1 247 ? 32.503 46.315 -7.844 1.00 11.57 235 LYS B CA 1
ATOM 4134 C C . LYS B 1 247 ? 33.541 45.232 -8.097 1.00 10.72 235 LYS B C 1
ATOM 4135 O O . LYS B 1 247 ? 33.191 44.100 -8.458 1.00 13.88 235 LYS B O 1
ATOM 4141 N N . ILE B 1 248 ? 34.821 45.552 -7.890 1.00 12.89 236 ILE B N 1
ATOM 4142 C CA . ILE B 1 248 ? 35.870 44.553 -8.092 1.00 11.38 236 ILE B CA 1
ATOM 4143 C C . ILE B 1 248 ? 35.788 43.463 -7.024 1.00 10.70 236 ILE B C 1
ATOM 4144 O O . ILE B 1 248 ? 35.894 42.269 -7.333 1.00 12.14 236 ILE B O 1
ATOM 4149 N N . ASN B 1 249 ? 35.557 43.845 -5.764 1.00 10.52 237 ASN B N 1
ATOM 4150 C CA . ASN B 1 249 ? 35.445 42.848 -4.700 1.00 10.68 237 ASN B CA 1
ATOM 4151 C C . ASN B 1 249 ? 34.320 41.855 -4.992 1.00 14.00 237 ASN B C 1
ATOM 4152 O O . ASN B 1 249 ? 34.476 40.644 -4.779 1.00 11.42 237 ASN B O 1
ATOM 4157 N N . ASP B 1 250 ? 33.179 42.351 -5.479 1.00 11.62 238 ASP B N 1
ATOM 4158 C CA . ASP B 1 250 ? 32.058 41.482 -5.828 1.00 12.08 238 ASP B CA 1
ATOM 4159 C C . ASP B 1 250 ? 32.407 40.572 -6.997 1.00 13.22 238 ASP B C 1
ATOM 4160 O O . ASP B 1 250 ? 32.101 39.373 -6.971 1.00 12.90 238 ASP B O 1
ATOM 4165 N N . GLU B 1 251 ? 33.041 41.125 -8.038 1.00 13.02 239 GLU B N 1
ATOM 4166 C CA . GLU B 1 251 ? 33.442 40.308 -9.183 1.00 12.79 239 GLU B CA 1
ATOM 4167 C C . GLU B 1 251 ? 34.422 39.221 -8.771 1.00 11.34 239 GLU B C 1
ATOM 4168 O O . GLU B 1 251 ? 34.375 38.110 -9.313 1.00 15.57 239 GLU B O 1
ATOM 4174 N N . LEU B 1 252 ? 35.283 39.509 -7.800 1.00 10.35 240 LEU B N 1
ATOM 4175 C CA . LEU B 1 252 ? 36.304 38.560 -7.377 1.00 13.84 240 LEU B CA 1
ATOM 4176 C C . LEU B 1 252 ? 35.801 37.519 -6.386 1.00 14.43 240 LEU B C 1
ATOM 4177 O O . LEU B 1 252 ? 36.570 36.616 -6.039 1.00 13.42 240 LEU B O 1
ATOM 4182 N N . TYR B 1 253 ? 34.563 37.629 -5.894 1.00 11.31 241 TYR B N 1
ATOM 4183 C CA . TYR B 1 253 ? 34.153 36.735 -4.810 1.00 10.10 241 TYR B CA 1
ATOM 4184 C C . TYR B 1 253 ? 34.317 35.268 -5.202 1.00 11.49 241 TYR B C 1
ATOM 4185 O O . TYR B 1 253 ? 34.827 34.466 -4.411 1.00 11.01 241 TYR B O 1
ATOM 4194 N N . ASN B 1 254 ? 33.894 34.895 -6.412 1.00 12.85 242 ASN B N 1
ATOM 4195 C CA . ASN B 1 254 ? 33.941 33.483 -6.802 1.00 13.08 242 ASN B CA 1
ATOM 4196 C C . ASN B 1 254 ? 35.365 32.929 -6.755 1.00 10.32 242 ASN B C 1
ATOM 4197 O O . ASN B 1 254 ? 35.600 31.845 -6.201 1.00 13.90 242 ASN B O 1
ATOM 4202 N N . ILE B 1 255 ? 36.324 33.632 -7.364 1.00 11.15 243 ILE B N 1
ATOM 4203 C CA . ILE B 1 255 ? 37.703 33.151 -7.342 1.00 14.46 243 ILE B CA 1
ATOM 4204 C C . ILE B 1 255 ? 38.277 33.253 -5.936 1.00 15.98 243 ILE B C 1
ATOM 4205 O O . ILE B 1 255 ? 39.014 32.364 -5.492 1.00 11.98 243 ILE B O 1
ATOM 4210 N N . ASN B 1 256 ? 37.942 34.329 -5.209 1.00 10.68 244 ASN B N 1
ATOM 4211 C CA . ASN B 1 256 ? 38.429 34.474 -3.842 1.00 11.42 244 ASN B CA 1
ATOM 4212 C C . ASN B 1 256 ? 38.043 33.275 -2.991 1.00 13.76 244 ASN B C 1
ATOM 4213 O O . ASN B 1 256 ? 38.823 32.840 -2.139 1.00 15.03 244 ASN B O 1
ATOM 4218 N N . LYS B 1 257 ? 36.838 32.738 -3.198 1.00 13.20 245 LYS B N 1
ATOM 4219 C CA . LYS B 1 257 ? 36.388 31.617 -2.378 1.00 12.52 245 LYS B CA 1
ATOM 4220 C C . LYS B 1 257 ? 36.911 30.284 -2.889 1.00 12.14 245 LYS B C 1
ATOM 4221 O O . LYS B 1 257 ? 37.275 29.421 -2.084 1.00 14.31 245 LYS B O 1
ATOM 4227 N N . ILE B 1 258 ? 36.947 30.083 -4.213 1.00 12.41 246 ILE B N 1
ATOM 4228 C CA . ILE B 1 258 ? 37.452 28.809 -4.724 1.00 14.52 246 ILE B CA 1
ATOM 4229 C C . ILE B 1 258 ? 38.930 28.637 -4.404 1.00 15.66 246 ILE B C 1
ATOM 4230 O O . ILE B 1 258 ? 39.405 27.500 -4.296 1.00 12.55 246 ILE B O 1
ATOM 4235 N N . LEU B 1 259 ? 39.668 29.738 -4.202 1.00 12.15 247 LEU B N 1
ATOM 4236 C CA . LEU B 1 259 ? 41.071 29.587 -3.835 1.00 13.57 247 LEU B CA 1
ATOM 4237 C C . LEU B 1 259 ? 41.252 29.032 -2.427 1.00 16.29 247 LEU B C 1
ATOM 4238 O O . LEU B 1 259 ? 42.394 28.809 -2.000 1.00 12.74 247 LEU B O 1
ATOM 4243 N N . PHE B 1 260 ? 40.162 28.775 -1.701 1.00 11.61 248 PHE B N 1
ATOM 4244 C CA . PHE B 1 260 ? 40.241 28.109 -0.410 1.00 13.19 248 PHE B CA 1
ATOM 4245 C C . PHE B 1 260 ? 39.390 26.841 -0.377 1.00 15.22 248 PHE B C 1
ATOM 4246 O O . PHE B 1 260 ? 39.046 26.350 0.705 1.00 14.80 248 PHE B O 1
ATOM 4254 N N . CYS B 1 261 ? 39.048 26.281 -1.539 1.00 12.83 249 CYS B N 1
ATOM 4255 C CA . CYS B 1 261 ? 38.282 25.037 -1.510 1.00 13.87 249 CYS B CA 1
ATOM 4256 C C . CYS B 1 261 ? 39.098 23.892 -0.915 1.00 14.30 249 CYS B C 1
ATOM 4257 O O . CYS B 1 261 ? 38.511 22.945 -0.365 1.00 16.55 249 CYS B O 1
ATOM 4260 N N . GLU B 1 262 ? 40.428 23.970 -0.993 1.00 12.46 250 GLU B N 1
ATOM 4261 C CA . GLU B 1 262 ? 41.334 23.218 -0.133 1.00 13.55 250 GLU B CA 1
ATOM 4262 C C . GLU B 1 262 ? 42.283 24.216 0.523 1.00 12.45 250 GLU B C 1
ATOM 4263 O O . GLU B 1 262 ? 42.312 25.391 0.162 1.00 13.08 250 GLU B O 1
ATOM 4269 N N . SER B 1 263 ? 43.057 23.756 1.500 1.00 11.64 251 SER B N 1
ATOM 4270 C CA . SER B 1 263 ? 43.914 24.669 2.254 1.00 11.54 251 SER B CA 1
ATOM 4271 C C . SER B 1 263 ? 44.860 25.443 1.340 1.00 11.03 251 SER B C 1
ATOM 4272 O O . SER B 1 263 ? 45.582 24.854 0.530 1.00 11.66 251 SER B O 1
ATOM 4275 N N . ASN B 1 264 ? 44.839 26.767 1.475 1.00 11.65 252 ASN B N 1
ATOM 4276 C CA . ASN B 1 264 ? 45.823 27.621 0.825 1.00 10.91 252 ASN B CA 1
ATOM 4277 C C . ASN B 1 264 ? 47.231 27.200 1.254 1.00 10.00 252 ASN B C 1
ATOM 4278 O O . ASN B 1 264 ? 47.466 26.963 2.442 1.00 11.53 252 ASN B O 1
ATOM 4283 N N . PRO B 1 265 ? 48.204 27.118 0.325 1.00 10.79 253 PRO B N 1
ATOM 4284 C CA . PRO B 1 265 ? 48.183 27.500 -1.094 1.00 11.75 253 PRO B CA 1
ATOM 4285 C C . PRO B 1 265 ? 47.914 26.386 -2.101 1.00 13.73 253 PRO B C 1
ATOM 4286 O O . PRO B 1 265 ? 48.357 26.513 -3.251 1.00 12.09 253 PRO B O 1
ATOM 4290 N N . ILE B 1 266 ? 47.201 25.321 -1.733 1.00 11.28 254 ILE B N 1
ATOM 4291 C CA . ILE B 1 266 ? 46.914 24.276 -2.717 1.00 11.54 254 ILE B CA 1
ATOM 4292 C C . ILE B 1 266 ? 46.121 24.834 -3.896 1.00 13.58 254 ILE B C 1
ATOM 4293 O O . ILE B 1 266 ? 46.571 24.673 -5.042 1.00 13.33 254 ILE B O 1
ATOM 4298 N N . PRO B 1 267 ? 45.008 25.556 -3.702 1.00 11.06 255 PRO B N 1
ATOM 4299 C CA . PRO B 1 267 ? 44.291 26.069 -4.885 1.00 11.48 255 PRO B CA 1
ATOM 4300 C C . PRO B 1 267 ? 45.049 27.133 -5.659 1.00 10.86 255 PRO B C 1
ATOM 4301 O O . PRO B 1 267 ? 44.987 27.131 -6.895 1.00 13.37 255 PRO B O 1
ATOM 4305 N N . ILE B 1 268 ? 45.733 28.070 -4.989 1.00 11.03 256 ILE B N 1
ATOM 4306 C CA . ILE B 1 268 ? 46.378 29.135 -5.758 1.00 10.91 256 ILE B CA 1
ATOM 4307 C C . ILE B 1 268 ? 47.519 28.579 -6.605 1.00 11.26 256 ILE B C 1
ATOM 4308 O O . ILE B 1 268 ? 47.698 28.991 -7.754 1.00 11.28 256 ILE B O 1
ATOM 4313 N N . LYS B 1 269 ? 48.305 27.634 -6.074 1.00 11.35 257 LYS B N 1
ATOM 4314 C CA . LYS B 1 269 ? 49.331 27.036 -6.924 1.00 11.22 257 LYS B CA 1
ATOM 4315 C C . LYS B 1 269 ? 48.692 26.285 -8.082 1.00 12.32 257 LYS B C 1
ATOM 4316 O O . LYS B 1 269 ? 49.199 26.322 -9.212 1.00 13.15 257 LYS B O 1
ATOM 4322 N N . THR B 1 270 ? 47.555 25.626 -7.830 1.00 12.87 258 THR B N 1
ATOM 4323 C CA . THR B 1 270 ? 46.848 24.938 -8.908 1.00 14.39 258 THR B CA 1
ATOM 4324 C C . THR B 1 270 ? 46.419 25.925 -9.989 1.00 11.49 258 THR B C 1
ATOM 4325 O O . THR B 1 270 ? 46.601 25.674 -11.188 1.00 13.62 258 THR B O 1
ATOM 4329 N N . ALA B 1 271 ? 45.867 27.067 -9.575 1.00 12.16 259 ALA B N 1
ATOM 4330 C CA . ALA B 1 271 ? 45.450 28.068 -10.549 1.00 13.48 259 ALA B CA 1
ATOM 4331 C C . ALA B 1 271 ? 46.643 28.630 -11.311 1.00 15.44 259 ALA B C 1
ATOM 4332 O O . ALA B 1 271 ? 46.570 28.823 -12.533 1.00 17.18 259 ALA B O 1
ATOM 4334 N N . MET B 1 272 ? 47.754 28.892 -10.612 1.00 11.89 260 MET B N 1
ATOM 4335 C CA . MET B 1 272 ? 48.928 29.439 -11.285 1.00 13.43 260 MET B CA 1
ATOM 4336 C C . MET B 1 272 ? 49.469 28.446 -12.304 1.00 14.69 260 MET B C 1
ATOM 4337 O O . MET B 1 272 ? 49.904 28.833 -13.393 1.00 14.27 260 MET B O 1
ATOM 4342 N N . TYR B 1 273 ? 49.407 27.159 -11.981 1.00 14.09 261 TYR B N 1
ATOM 4343 C CA . TYR B 1 273 ? 49.809 26.128 -12.924 1.00 14.09 261 TYR B CA 1
ATOM 4344 C C . TYR B 1 273 ? 48.872 26.095 -14.125 1.00 16.93 261 TYR B C 1
ATOM 4345 O O . TYR B 1 273 ? 49.322 26.060 -15.275 1.00 19.20 261 TYR B O 1
ATOM 4354 N N . LEU B 1 274 ? 47.560 26.107 -13.875 1.00 14.92 262 LEU B N 1
ATOM 4355 C CA . LEU B 1 274 ? 46.596 26.087 -14.973 1.00 15.79 262 LEU B CA 1
ATOM 4356 C C . LEU B 1 274 ? 46.760 27.288 -15.895 1.00 17.05 262 LEU B C 1
ATOM 4357 O O . LEU B 1 274 ? 46.547 27.171 -17.108 1.00 20.79 262 LEU B O 1
ATOM 4362 N N . ALA B 1 275 ? 47.138 28.441 -15.345 1.00 14.94 263 ALA B N 1
ATOM 4363 C CA . ALA B 1 275 ? 47.339 29.658 -16.120 1.00 19.18 263 ALA B CA 1
ATOM 4364 C C . ALA B 1 275 ? 48.680 29.689 -16.848 1.00 21.24 263 ALA B C 1
ATOM 4365 O O . ALA B 1 275 ? 48.962 30.661 -17.554 1.00 23.61 263 ALA B O 1
ATOM 4367 N N . GLY B 1 276 ? 49.509 28.659 -16.700 1.00 17.03 264 GLY B N 1
ATOM 4368 C CA . GLY B 1 276 ? 50.809 28.665 -17.337 1.00 19.93 264 GLY B CA 1
ATOM 4369 C C . GLY B 1 276 ? 51.829 29.562 -16.678 1.00 24.09 264 GLY B C 1
ATOM 4370 O O . GLY B 1 276 ? 52.846 29.890 -17.303 1.00 23.07 264 GLY B O 1
ATOM 4371 N N . LEU B 1 277 ? 51.594 29.964 -15.428 1.00 19.48 265 LEU B N 1
ATOM 4372 C CA . LEU B 1 277 ? 52.498 30.870 -14.730 1.00 17.50 265 LEU B CA 1
ATOM 4373 C C . LEU B 1 277 ? 53.574 30.153 -13.924 1.00 20.40 265 LEU B C 1
ATOM 4374 O O . LEU B 1 277 ? 54.593 30.777 -13.593 1.00 19.72 265 LEU B O 1
ATOM 4379 N N . ILE B 1 278 ? 53.388 28.867 -13.603 1.00 17.16 266 ILE B N 1
ATOM 4380 C CA . ILE B 1 278 ? 54.455 28.039 -13.057 1.00 20.22 266 ILE B CA 1
ATOM 4381 C C . ILE B 1 278 ? 54.506 26.740 -13.849 1.00 22.95 266 ILE B C 1
ATOM 4382 O O . ILE B 1 278 ? 53.491 26.276 -14.378 1.00 19.39 266 ILE B O 1
ATOM 4387 N N . GLU B 1 279 ? 55.705 26.152 -13.908 1.00 23.80 267 GLU B N 1
ATOM 4388 C CA . GLU B 1 279 ? 56.012 25.024 -14.784 1.00 26.89 267 GLU B CA 1
ATOM 4389 C C . GLU B 1 279 ? 55.386 23.718 -14.307 1.00 26.88 267 GLU B C 1
ATOM 4390 O O . GLU B 1 279 ? 54.950 22.901 -15.127 1.00 29.18 267 GLU B O 1
ATOM 4396 N N . SER B 1 280 ? 55.376 23.482 -13.003 1.00 26.11 268 SER B N 1
ATOM 4397 C CA . SER B 1 280 ? 54.924 22.211 -12.456 1.00 27.21 268 SER B CA 1
ATOM 4398 C C . SER B 1 280 ? 54.082 22.467 -11.219 1.00 29.93 268 SER B C 1
ATOM 4399 O O . SER B 1 280 ? 54.300 23.437 -10.489 1.00 28.95 268 SER B O 1
ATOM 4402 N N . LEU B 1 281 ? 53.107 21.588 -10.990 1.00 21.93 269 LEU B N 1
ATOM 4403 C CA . LEU B 1 281 ? 52.247 21.691 -9.814 1.00 17.05 269 LEU B CA 1
ATOM 4404 C C . LEU B 1 281 ? 52.896 20.880 -8.693 1.00 25.05 269 LEU B C 1
ATOM 4405 O O . LEU B 1 281 ? 52.531 19.737 -8.399 1.00 24.64 269 LEU B O 1
ATOM 4410 N N . GLU B 1 282 ? 53.893 21.498 -8.066 1.00 19.34 270 GLU B N 1
ATOM 4411 C CA . GLU B 1 282 ? 54.734 20.858 -7.061 1.00 16.64 270 GLU B CA 1
ATOM 4412 C C . GLU B 1 282 ? 54.533 21.526 -5.709 1.00 18.77 270 GLU B C 1
ATOM 4413 O O . GLU B 1 282 ? 54.642 22.752 -5.600 1.00 16.82 270 GLU B O 1
ATOM 4419 N N . PHE B 1 283 ? 54.277 20.716 -4.685 1.00 15.38 271 PHE B N 1
ATOM 4420 C CA . PHE B 1 283 ? 54.210 21.158 -3.298 1.00 16.49 271 PHE B CA 1
ATOM 4421 C C . PHE B 1 283 ? 55.278 20.441 -2.491 1.00 18.25 271 PHE B C 1
ATOM 4422 O O . PHE B 1 283 ? 55.882 19.468 -2.943 1.00 17.56 271 PHE B O 1
ATOM 4430 N N . ARG B 1 284 ? 55.489 20.903 -1.264 1.00 16.01 272 ARG B N 1
ATOM 4431 C CA . ARG B 1 284 ? 56.293 20.152 -0.312 1.00 16.27 272 ARG B CA 1
ATOM 4432 C C . ARG B 1 284 ? 55.365 19.475 0.692 1.00 13.17 272 ARG B C 1
ATOM 4433 O O . ARG B 1 284 ? 54.474 20.123 1.250 1.00 12.89 272 ARG B O 1
ATOM 4441 N N . LEU B 1 285 ? 55.571 18.182 0.907 1.00 13.10 273 LEU B N 1
ATOM 4442 C CA . LEU B 1 285 ? 54.740 17.452 1.851 1.00 14.99 273 LEU B CA 1
ATOM 4443 C C . LEU B 1 285 ? 54.808 18.111 3.231 1.00 14.11 273 LEU B C 1
ATOM 4444 O O . LEU B 1 285 ? 55.876 18.574 3.655 1.00 14.12 273 LEU B O 1
ATOM 4449 N N . PRO B 1 286 ? 53.697 18.141 3.981 1.00 12.89 274 PRO B N 1
ATOM 4450 C CA . PRO B 1 286 ? 52.446 17.412 3.754 1.00 14.47 274 PRO B CA 1
ATOM 4451 C C . PRO B 1 286 ? 51.442 18.083 2.798 1.00 14.68 274 PRO B C 1
ATOM 4452 O O . PRO B 1 286 ? 50.336 17.563 2.672 1.00 12.67 274 PRO B O 1
ATOM 4456 N N . LEU B 1 287 ? 51.787 19.193 2.149 1.00 11.72 275 LEU B N 1
ATOM 4457 C CA . LEU B 1 287 ? 50.892 19.701 1.118 1.00 11.84 275 LEU B CA 1
ATOM 4458 C C . LEU B 1 287 ? 51.027 18.851 -0.151 1.00 13.50 275 LEU B C 1
ATOM 4459 O O . LEU B 1 287 ? 52.058 18.221 -0.391 1.00 15.17 275 LEU B O 1
ATOM 4464 N N . CYS B 1 288 ? 49.963 18.817 -0.958 1.00 11.96 276 CYS B N 1
ATOM 4465 C CA . CYS B 1 288 ? 49.960 18.012 -2.181 1.00 14.86 276 CYS B CA 1
ATOM 4466 C C . CYS B 1 288 ? 48.887 18.563 -3.110 1.00 14.72 276 CYS B C 1
ATOM 4467 O O . CYS B 1 288 ? 48.166 19.508 -2.770 1.00 14.91 276 CYS B O 1
ATOM 4470 N N . SER B 1 289 ? 48.761 17.930 -4.272 1.00 16.56 277 SER B N 1
ATOM 4471 C CA . SER B 1 289 ? 47.811 18.371 -5.280 1.00 16.14 277 SER B CA 1
ATOM 4472 C C . SER B 1 289 ? 46.375 18.251 -4.772 1.00 17.89 277 SER B C 1
ATOM 4473 O O . SER B 1 289 ? 46.062 17.377 -3.948 1.00 16.00 277 SER B O 1
ATOM 4476 N N . PRO B 1 290 ? 45.473 19.097 -5.272 1.00 15.05 278 PRO B N 1
ATOM 4477 C CA . PRO B 1 290 ? 44.055 18.969 -4.919 1.00 15.80 278 PRO B CA 1
ATOM 4478 C C . PRO B 1 290 ? 43.458 17.700 -5.507 1.00 17.77 278 PRO B C 1
ATOM 4479 O O . PRO B 1 290 ? 44.028 17.057 -6.394 1.00 17.61 278 PRO B O 1
ATOM 4483 N N . SER B 1 291 ? 42.273 17.354 -5.001 1.00 15.19 279 SER B N 1
ATOM 4484 C CA . SER B 1 291 ? 41.458 16.314 -5.614 1.00 14.61 279 SER B CA 1
ATOM 4485 C C . SER B 1 291 ? 41.146 16.660 -7.074 1.00 16.11 279 SER B C 1
ATOM 4486 O O . SER B 1 291 ? 41.174 17.817 -7.488 1.00 16.52 279 SER B O 1
ATOM 4489 N N . LYS B 1 292 ? 40.838 15.628 -7.869 1.00 22.38 280 LYS B N 1
ATOM 4490 C CA . LYS B 1 292 ? 40.511 15.896 -9.269 1.00 22.59 280 LYS B CA 1
ATOM 4491 C C . LYS B 1 292 ? 39.270 16.777 -9.387 1.00 21.48 280 LYS B C 1
ATOM 4492 O O . LYS B 1 292 ? 39.186 17.630 -10.279 1.00 20.77 280 LYS B O 1
ATOM 4498 N N . GLU B 1 293 ? 38.308 16.616 -8.477 1.00 24.33 281 GLU B N 1
ATOM 4499 C CA . GLU B 1 293 ? 37.094 17.421 -8.563 1.00 21.50 281 GLU B CA 1
ATOM 4500 C C . GLU B 1 293 ? 37.369 18.883 -8.224 1.00 18.78 281 GLU B C 1
ATOM 4501 O O . GLU B 1 293 ? 36.789 19.786 -8.835 1.00 21.58 281 GLU B O 1
ATOM 4507 N N . ASN B 1 294 ? 38.260 19.140 -7.264 1.00 17.72 282 ASN B N 1
ATOM 4508 C CA . ASN B 1 294 ? 38.573 20.524 -6.933 1.00 15.95 282 ASN B CA 1
ATOM 4509 C C . ASN B 1 294 ? 39.488 21.154 -7.973 1.00 16.03 282 ASN B C 1
ATOM 4510 O O . ASN B 1 294 ? 39.383 22.354 -8.239 1.00 17.17 282 ASN B O 1
ATOM 4515 N N . PHE B 1 295 ? 40.377 20.358 -8.571 1.00 15.97 283 PHE B N 1
ATOM 4516 C CA . PHE B 1 295 ? 41.142 20.809 -9.730 1.00 16.31 283 PHE B CA 1
ATOM 4517 C C . PHE B 1 295 ? 40.209 21.330 -10.819 1.00 18.58 283 PHE B C 1
ATOM 4518 O O . PHE B 1 295 ? 40.402 22.431 -11.351 1.00 19.56 283 PHE B O 1
ATOM 4526 N N . ALA B 1 296 ? 39.170 20.556 -11.140 1.00 17.55 284 ALA B N 1
ATOM 4527 C CA . ALA B 1 296 ? 38.215 20.980 -12.158 1.00 19.69 284 ALA B CA 1
ATOM 4528 C C . ALA B 1 296 ? 37.443 22.218 -11.720 1.00 21.07 284 ALA B C 1
ATOM 4529 O O . ALA B 1 296 ? 37.182 23.111 -12.537 1.00 21.06 284 ALA B O 1
ATOM 4531 N N . LYS B 1 297 ? 37.050 22.281 -10.445 1.00 18.84 285 LYS B N 1
ATOM 4532 C CA . LYS B 1 297 ? 36.309 23.443 -9.965 1.00 15.86 285 LYS B CA 1
ATOM 4533 C C . LYS B 1 297 ? 37.138 24.710 -10.101 1.00 17.72 285 LYS B C 1
ATOM 4534 O O . LYS B 1 297 ? 36.625 25.757 -10.522 1.00 18.66 285 LYS B O 1
ATOM 4540 N N . ILE B 1 298 ? 38.420 24.637 -9.736 1.00 17.36 286 ILE B N 1
ATOM 4541 C CA . ILE B 1 298 ? 39.299 25.799 -9.856 1.00 13.89 286 ILE B CA 1
ATOM 4542 C C . ILE B 1 298 ? 39.414 26.217 -11.315 1.00 16.63 286 ILE B C 1
ATOM 4543 O O . ILE B 1 298 ? 39.315 27.404 -11.649 1.00 17.91 286 ILE B O 1
ATOM 4548 N N . GLU B 1 299 ? 39.611 25.240 -12.204 1.00 15.72 287 GLU B N 1
ATOM 4549 C CA . GLU B 1 299 ? 39.707 25.528 -13.630 1.00 19.74 287 GLU B CA 1
ATOM 4550 C C . GLU B 1 299 ? 38.466 26.257 -14.134 1.00 20.50 287 GLU B C 1
ATOM 4551 O O . GLU B 1 299 ? 38.565 27.212 -14.919 1.00 21.22 287 GLU B O 1
ATOM 4557 N N . GLU B 1 300 ? 37.286 25.820 -13.689 1.00 18.24 288 GLU B N 1
ATOM 4558 C CA . GLU B 1 300 ? 36.042 26.423 -14.155 1.00 17.90 288 GLU B CA 1
ATOM 4559 C C . GLU B 1 300 ? 35.891 27.860 -13.662 1.00 17.04 288 GLU B C 1
ATOM 4560 O O . GLU B 1 300 ? 35.470 28.742 -14.423 1.00 20.11 288 GLU B O 1
ATOM 4566 N N . VAL B 1 301 ? 36.207 28.116 -12.388 1.00 16.04 289 VAL B N 1
ATOM 4567 C CA . VAL B 1 301 ? 36.044 29.469 -11.857 1.00 15.17 289 VAL B CA 1
ATOM 4568 C C . VAL B 1 301 ? 36.991 30.446 -12.552 1.00 15.93 289 VAL B C 1
ATOM 4569 O O . VAL B 1 301 ? 36.634 31.613 -12.782 1.00 17.21 289 VAL B O 1
ATOM 4573 N N . MET B 1 302 ? 38.187 29.986 -12.929 1.00 17.69 290 MET B N 1
ATOM 4574 C CA . MET B 1 302 ? 39.160 30.868 -13.572 1.00 21.05 290 MET B CA 1
ATOM 4575 C C . MET B 1 302 ? 38.647 31.444 -14.885 1.00 18.24 290 MET B C 1
ATOM 4576 O O . MET B 1 302 ? 39.100 32.515 -15.305 1.00 19.51 290 MET B O 1
ATOM 4581 N N . LYS B 1 303 ? 37.729 30.749 -15.557 1.00 20.43 291 LYS B N 1
ATOM 4582 C CA . LYS B 1 303 ? 37.337 31.157 -16.903 1.00 21.40 291 LYS B CA 1
ATOM 4583 C C . LYS B 1 303 ? 36.701 32.546 -16.932 1.00 23.77 291 LYS B C 1
ATOM 4584 O O . LYS B 1 303 ? 36.775 33.238 -17.951 1.00 25.93 291 LYS B O 1
ATOM 4590 N N . LYS B 1 304 ? 36.091 32.986 -15.832 1.00 22.37 292 LYS B N 1
ATOM 4591 C CA . LYS B 1 304 ? 35.426 34.284 -15.851 1.00 25.45 292 LYS B CA 1
ATOM 4592 C C . LYS B 1 304 ? 36.405 35.453 -15.761 1.00 23.18 292 LYS B C 1
ATOM 4593 O O . LYS B 1 304 ? 36.011 36.599 -16.015 1.00 27.99 292 LYS B O 1
ATOM 4599 N N . TYR B 1 305 ? 37.675 35.191 -15.468 1.00 19.16 293 TYR B N 1
ATOM 4600 C CA . TYR B 1 305 ? 38.646 36.239 -15.185 1.00 17.86 293 TYR B CA 1
ATOM 4601 C C . TYR B 1 305 ? 39.698 36.345 -16.284 1.00 24.10 293 TYR B C 1
ATOM 4602 O O . TYR B 1 305 ? 40.052 35.356 -16.928 1.00 26.31 293 TYR B O 1
ATOM 4611 N N . LYS B 1 306 ? 40.194 37.569 -16.486 1.00 22.62 294 LYS B N 1
ATOM 4612 C CA . LYS B 1 306 ? 41.278 37.840 -17.428 1.00 20.81 294 LYS B CA 1
ATOM 4613 C C . LYS B 1 306 ? 42.600 37.809 -16.665 1.00 22.51 294 LYS B C 1
ATOM 4614 O O . LYS B 1 306 ? 42.884 38.705 -15.859 1.00 19.55 294 LYS B O 1
ATOM 4620 N N . ILE B 1 307 ? 43.404 36.778 -16.921 1.00 21.21 295 ILE B N 1
ATOM 4621 C CA . ILE B 1 307 ? 44.646 36.526 -16.196 1.00 19.56 295 ILE B CA 1
ATOM 4622 C C . ILE B 1 307 ? 45.814 37.105 -16.989 1.00 17.28 295 ILE B C 1
ATOM 4623 O O . ILE B 1 307 ? 46.087 36.668 -18.114 1.00 22.03 295 ILE B O 1
ATOM 4628 N N . LYS B 1 308 ? 46.494 38.094 -16.406 1.00 19.41 296 LYS B N 1
ATOM 4629 C CA . LYS B 1 308 ? 47.680 38.679 -17.025 1.00 21.68 296 LYS B CA 1
ATOM 4630 C C . LYS B 1 308 ? 48.788 37.641 -17.157 1.00 21.28 296 LYS B C 1
ATOM 4631 O O . LYS B 1 308 ? 49.009 36.823 -16.260 1.00 18.70 296 LYS B O 1
ATOM 4637 N N . GLY B 1 309 ? 49.494 37.684 -18.275 1.00 22.09 297 GLY B N 1
ATOM 4638 C CA . GLY B 1 309 ? 50.660 36.851 -18.490 1.00 23.44 297 GLY B CA 1
ATOM 4639 C C . GLY B 1 309 ? 51.909 37.478 -17.916 1.00 22.48 297 GLY B C 1
ATOM 4640 O O . GLY B 1 309 ? 51.858 38.276 -16.971 1.00 22.09 297 GLY B O 1
ATOM 4641 N N . PHE B 1 310 ? 53.048 37.120 -18.496 1.00 25.96 298 PHE B N 1
ATOM 4642 C CA . PHE B 1 310 ? 54.316 37.728 -18.116 1.00 27.08 298 PHE B CA 1
ATOM 4643 C C . PHE B 1 310 ? 54.622 38.942 -18.981 1.00 32.16 298 PHE B C 1
ATOM 4644 O O . PHE B 1 310 ? 55.536 39.709 -18.676 1.00 30.50 298 PHE B O 1
ATOM 4653 N N . LYS C 1 15 ? 54.780 98.784 17.922 1.00 25.50 3 LYS C N 1
ATOM 4654 C CA . LYS C 1 15 ? 55.840 98.146 18.684 1.00 22.25 3 LYS C CA 1
ATOM 4655 C C . LYS C 1 15 ? 56.301 96.861 18.028 1.00 20.96 3 LYS C C 1
ATOM 4656 O O . LYS C 1 15 ? 55.538 96.189 17.328 1.00 20.89 3 LYS C O 1
ATOM 4662 N N . ASN C 1 16 ? 57.567 96.530 18.252 1.00 16.20 4 ASN C N 1
ATOM 4663 C CA . ASN C 1 16 ? 58.054 95.202 17.918 1.00 18.72 4 ASN C CA 1
ATOM 4664 C C . ASN C 1 16 ? 57.516 94.212 18.941 1.00 16.59 4 ASN C C 1
ATOM 4665 O O . ASN C 1 16 ? 57.547 94.473 20.149 1.00 17.97 4 ASN C O 1
ATOM 4670 N N . ILE C 1 17 ? 56.975 93.094 18.465 1.00 13.49 5 ILE C N 1
ATOM 4671 C CA . ILE C 1 17 ? 56.304 92.163 19.364 1.00 12.80 5 ILE C CA 1
ATOM 4672 C C . ILE C 1 17 ? 56.762 90.736 19.100 1.00 13.49 5 ILE C C 1
ATOM 4673 O O . ILE C 1 17 ? 57.312 90.408 18.044 1.00 14.80 5 ILE C O 1
ATOM 4678 N N . ILE C 1 18 ? 56.513 89.882 20.092 1.00 10.30 6 ILE C N 1
ATOM 4679 C CA . ILE C 1 18 ? 56.666 88.435 19.972 1.00 11.70 6 ILE C CA 1
ATOM 4680 C C . ILE C 1 18 ? 55.372 87.823 20.485 1.00 13.10 6 ILE C C 1
ATOM 4681 O O . ILE C 1 18 ? 55.058 87.934 21.681 1.00 13.11 6 ILE C O 1
ATOM 4686 N N . ILE C 1 19 ? 54.604 87.203 19.584 1.00 11.89 7 ILE C N 1
ATOM 4687 C CA . ILE C 1 19 ? 53.274 86.704 19.923 1.00 12.18 7 ILE C CA 1
ATOM 4688 C C . ILE C 1 19 ? 53.084 85.295 19.364 1.00 12.95 7 ILE C C 1
ATOM 4689 O O . ILE C 1 19 ? 54.045 84.661 18.920 1.00 13.98 7 ILE C O 1
ATOM 4694 N N . GLY C 1 20 ? 51.857 84.782 19.415 1.00 12.31 8 GLY C N 1
ATOM 4695 C CA . GLY C 1 20 ? 51.569 83.463 18.884 1.00 11.65 8 GLY C CA 1
ATOM 4696 C C . GLY C 1 20 ? 51.679 82.376 19.940 1.00 11.43 8 GLY C C 1
ATOM 4697 O O . GLY C 1 20 ? 51.631 82.625 21.142 1.00 10.27 8 GLY C O 1
ATOM 4698 N N . ALA C 1 21 ? 51.811 81.137 19.466 1.00 10.19 9 ALA C N 1
ATOM 4699 C CA . ALA C 1 21 ? 51.913 79.987 20.362 1.00 10.15 9 ALA C CA 1
ATOM 4700 C C . ALA C 1 21 ? 53.356 79.830 20.837 1.00 11.28 9 ALA C C 1
ATOM 4701 O O . ALA C 1 21 ? 54.263 79.656 20.020 1.00 12.39 9 ALA C O 1
ATOM 4703 N N . MET C 1 22 ? 53.575 79.900 22.153 1.00 12.76 10 MET C N 1
ATOM 4704 C CA . MET C 1 22 ? 54.920 79.860 22.721 1.00 10.24 10 MET C CA 1
ATOM 4705 C C . MET C 1 22 ? 54.980 78.837 23.847 1.00 10.74 10 MET C C 1
ATOM 4706 O O . MET C 1 22 ? 53.989 78.593 24.537 1.00 12.77 10 MET C O 1
ATOM 4711 N N . THR C 1 23 ? 56.155 78.239 24.024 1.00 11.55 11 THR C N 1
ATOM 4712 C CA . THR C 1 23 ? 56.347 77.159 24.987 1.00 11.69 11 THR C CA 1
ATOM 4713 C C . THR C 1 23 ? 57.322 77.571 26.078 1.00 11.44 11 THR C C 1
ATOM 4714 O O . THR C 1 23 ? 58.455 77.975 25.784 1.00 11.47 11 THR C O 1
ATOM 4718 N N . ALA C 1 24 ? 56.898 77.437 27.332 1.00 10.48 12 ALA C N 1
ATOM 4719 C CA . ALA C 1 24 ? 57.818 77.592 28.460 1.00 12.99 12 ALA C CA 1
ATOM 4720 C C . ALA C 1 24 ? 58.584 76.285 28.609 1.00 9.98 12 ALA C C 1
ATOM 4721 O O . ALA C 1 24 ? 58.103 75.340 29.239 1.00 11.56 12 ALA C O 1
ATOM 4723 N N . LEU C 1 25 ? 59.783 76.236 28.024 1.00 10.58 13 LEU C N 1
ATOM 4724 C CA . LEU C 1 25 ? 60.557 74.998 27.915 1.00 10.16 13 LEU C CA 1
ATOM 4725 C C . LEU C 1 25 ? 60.939 74.413 29.267 1.00 11.03 13 LEU C C 1
ATOM 4726 O O . LEU C 1 25 ? 61.489 75.114 30.119 1.00 10.78 13 LEU C O 1
ATOM 4731 N N . ILE C 1 26 ? 60.691 73.107 29.441 1.00 9.96 14 ILE C N 1
ATOM 4732 C CA . ILE C 1 26 ? 61.316 72.394 30.566 1.00 12.70 14 ILE C CA 1
ATOM 4733 C C . ILE C 1 26 ? 62.824 72.353 30.359 1.00 12.76 14 ILE C C 1
ATOM 4734 O O . ILE C 1 26 ? 63.335 72.421 29.235 1.00 11.96 14 ILE C O 1
ATOM 4739 N N . THR C 1 27 ? 63.546 72.221 31.465 1.00 10.58 15 THR C N 1
ATOM 4740 C CA . THR C 1 27 ? 64.992 72.045 31.397 1.00 12.63 15 THR C CA 1
ATOM 4741 C C . THR C 1 27 ? 65.334 70.631 31.827 1.00 13.49 15 THR C C 1
ATOM 4742 O O . THR C 1 27 ? 65.225 70.314 33.023 1.00 14.66 15 THR C O 1
ATOM 4746 N N . PRO C 1 28 ? 65.757 69.754 30.916 1.00 13.63 16 PRO C N 1
ATOM 4747 C CA . PRO C 1 28 ? 66.104 68.385 31.321 1.00 11.86 16 PRO C CA 1
ATOM 4748 C C . PRO C 1 28 ? 67.465 68.335 31.993 1.00 14.11 16 PRO C C 1
ATOM 4749 O O . PRO C 1 28 ? 68.400 69.033 31.590 1.00 17.46 16 PRO C O 1
ATOM 4753 N N . PHE C 1 29 ? 67.571 67.487 33.020 1.00 15.16 17 PHE C N 1
ATOM 4754 C CA . PHE C 1 29 ? 68.823 67.228 33.714 1.00 14.29 17 PHE C CA 1
ATOM 4755 C C . PHE C 1 29 ? 69.252 65.787 33.486 1.00 19.23 17 PHE C C 1
ATOM 4756 O O . PHE C 1 29 ? 68.422 64.880 33.364 1.00 19.02 17 PHE C O 1
ATOM 4764 N N . LYS C 1 30 ? 70.564 65.592 33.439 1.00 21.92 18 LYS C N 1
ATOM 4765 C CA . LYS C 1 30 ? 71.158 64.266 33.388 1.00 18.10 18 LYS C CA 1
ATOM 4766 C C . LYS C 1 30 ? 72.327 64.266 34.354 1.00 19.40 18 LYS C C 1
ATOM 4767 O O . LYS C 1 30 ? 73.264 65.050 34.180 1.00 22.20 18 LYS C O 1
ATOM 4773 N N . ASN C 1 31 ? 72.258 63.416 35.384 1.00 23.15 19 ASN C N 1
ATOM 4774 C CA . ASN C 1 31 ? 73.280 63.371 36.436 1.00 23.73 19 ASN C CA 1
ATOM 4775 C C . ASN C 1 31 ? 73.503 64.749 37.062 1.00 25.87 19 ASN C C 1
ATOM 4776 O O . ASN C 1 31 ? 74.631 65.149 37.360 1.00 27.73 19 ASN C O 1
ATOM 4781 N N . GLY C 1 32 ? 72.417 65.487 37.263 1.00 24.67 20 GLY C N 1
ATOM 4782 C CA . GLY C 1 32 ? 72.497 66.759 37.948 1.00 28.90 20 GLY C CA 1
ATOM 4783 C C . GLY C 1 32 ? 72.945 67.935 37.108 1.00 28.36 20 GLY C C 1
ATOM 4784 O O . GLY C 1 32 ? 72.997 69.054 37.630 1.00 28.08 20 GLY C O 1
ATOM 4785 N N . LYS C 1 33 ? 73.275 67.728 35.838 1.00 18.46 21 LYS C N 1
ATOM 4786 C CA . LYS C 1 33 ? 73.668 68.807 34.943 1.00 18.25 21 LYS C CA 1
ATOM 4787 C C . LYS C 1 33 ? 72.610 68.987 33.865 1.00 19.72 21 LYS C C 1
ATOM 4788 O O . LYS C 1 33 ? 71.823 68.081 33.590 1.00 18.80 21 LYS C O 1
ATOM 4794 N N . VAL C 1 34 ? 72.585 70.175 33.254 1.00 18.73 22 VAL C N 1
ATOM 4795 C CA . VAL C 1 34 ? 71.676 70.380 32.133 1.00 15.98 22 VAL C CA 1
ATOM 4796 C C . VAL C 1 34 ? 72.054 69.407 31.030 1.00 19.02 22 VAL C C 1
ATOM 4797 O O . VAL C 1 34 ? 73.235 69.270 30.679 1.00 20.42 22 VAL C O 1
ATOM 4801 N N . ASP C 1 35 ? 71.061 68.687 30.514 1.00 17.46 23 ASP C N 1
ATOM 4802 C CA . ASP C 1 35 ? 71.261 67.793 29.373 1.00 18.52 23 ASP C CA 1
ATOM 4803 C C . ASP C 1 35 ? 71.104 68.650 28.123 1.00 18.39 23 ASP C C 1
ATOM 4804 O O . ASP C 1 35 ? 69.988 68.902 27.659 1.00 15.54 23 ASP C O 1
ATOM 4809 N N . GLU C 1 36 ? 72.237 69.096 27.577 1.00 20.42 24 GLU C N 1
ATOM 4810 C CA . GLU C 1 36 ? 72.212 70.087 26.507 1.00 18.81 24 GLU C CA 1
ATOM 4811 C C . GLU C 1 36 ? 71.760 69.477 25.186 1.00 15.45 24 GLU C C 1
ATOM 4812 O O . GLU C 1 36 ? 71.096 70.145 24.387 1.00 17.82 24 GLU C O 1
ATOM 4818 N N . GLN C 1 37 ? 72.134 68.218 24.924 1.00 15.92 25 GLN C N 1
ATOM 4819 C CA . GLN C 1 37 ? 71.665 67.553 23.712 1.00 17.03 25 GLN C CA 1
ATOM 4820 C C . GLN C 1 37 ? 70.157 67.341 23.763 1.00 15.95 25 GLN C C 1
ATOM 4821 O O . GLN C 1 37 ? 69.456 67.566 22.769 1.00 15.93 25 GLN C O 1
ATOM 4827 N N . SER C 1 38 ? 69.642 66.921 24.919 1.00 17.36 26 SER C N 1
ATOM 4828 C CA . SER C 1 38 ? 68.201 66.758 25.069 1.00 15.13 26 SER C CA 1
ATOM 4829 C C . SER C 1 38 ? 67.488 68.095 24.933 1.00 16.99 26 SER C C 1
ATOM 4830 O O . SER C 1 38 ? 66.421 68.182 24.307 1.00 16.22 26 SER C O 1
ATOM 4833 N N . TYR C 1 39 ? 68.064 69.151 25.518 1.00 13.67 27 TYR C N 1
ATOM 4834 C CA . TYR C 1 39 ? 67.458 70.476 25.437 1.00 15.01 27 TYR C CA 1
ATOM 4835 C C . TYR C 1 39 ? 67.281 70.909 23.989 1.00 13.58 27 TYR C C 1
ATOM 4836 O O . TYR C 1 39 ? 66.205 71.378 23.597 1.00 14.76 27 TYR C O 1
ATOM 4845 N N . ALA C 1 40 ? 68.330 70.752 23.178 1.00 14.77 28 ALA C N 1
ATOM 4846 C CA . ALA C 1 40 ? 68.234 71.109 21.766 1.00 16.78 28 ALA C CA 1
ATOM 4847 C C . ALA C 1 40 ? 67.212 70.240 21.047 1.00 16.96 28 ALA C C 1
ATOM 4848 O O . ALA C 1 40 ? 66.440 70.737 20.220 1.00 16.43 28 ALA C O 1
ATOM 4850 N N . ARG C 1 41 ? 67.195 68.940 21.354 1.00 16.31 29 ARG C N 1
ATOM 4851 C CA . ARG C 1 41 ? 66.261 68.029 20.699 1.00 16.83 29 ARG C CA 1
ATOM 4852 C C . ARG C 1 41 ? 64.818 68.409 21.003 1.00 16.54 29 ARG C C 1
ATOM 4853 O O . ARG C 1 41 ? 63.955 68.364 20.115 1.00 13.05 29 ARG C O 1
ATOM 4861 N N . LEU C 1 42 ? 64.542 68.807 22.250 1.00 13.75 30 LEU C N 1
ATOM 4862 C CA . LEU C 1 42 ? 63.188 69.203 22.618 1.00 10.99 30 LEU C CA 1
ATOM 4863 C C . LEU C 1 42 ? 62.770 70.482 21.907 1.00 12.51 30 LEU C C 1
ATOM 4864 O O . LEU C 1 42 ? 61.600 70.630 21.539 1.00 13.11 30 LEU C O 1
ATOM 4869 N N . ILE C 1 43 ? 63.710 71.406 21.695 1.00 10.80 31 ILE C N 1
ATOM 4870 C CA . ILE C 1 43 ? 63.375 72.645 20.998 1.00 10.97 31 ILE C CA 1
ATOM 4871 C C . ILE C 1 43 ? 63.058 72.367 19.532 1.00 11.29 31 ILE C C 1
ATOM 4872 O O . ILE C 1 43 ? 62.099 72.920 18.981 1.00 12.79 31 ILE C O 1
ATOM 4877 N N . LYS C 1 44 ? 63.840 71.493 18.891 1.00 12.38 32 LYS C N 1
ATOM 4878 C CA . LYS C 1 44 ? 63.551 71.090 17.516 1.00 12.40 32 LYS C CA 1
ATOM 4879 C C . LYS C 1 44 ? 62.156 70.489 17.408 1.00 14.48 32 LYS C C 1
ATOM 4880 O O . LYS C 1 44 ? 61.438 70.741 16.432 1.00 13.80 32 LYS C O 1
ATOM 4886 N N . ARG C 1 45 ? 61.756 69.697 18.407 1.00 14.92 33 ARG C N 1
ATOM 4887 C CA . ARG C 1 45 ? 60.415 69.118 18.408 1.00 14.72 33 ARG C CA 1
ATOM 4888 C C . ARG C 1 45 ? 59.346 70.207 18.467 1.00 14.09 33 ARG C C 1
ATOM 4889 O O . ARG C 1 45 ? 58.309 70.107 17.795 1.00 13.49 33 ARG C O 1
ATOM 4897 N N . GLN C 1 46 ? 59.585 71.256 19.257 1.00 11.08 34 GLN C N 1
ATOM 4898 C CA . GLN C 1 46 ? 58.654 72.385 19.300 1.00 10.40 34 GLN C CA 1
ATOM 4899 C C . GLN C 1 46 ? 58.566 73.069 17.939 1.00 13.26 34 GLN C C 1
ATOM 4900 O O . GLN C 1 46 ? 57.470 73.381 17.454 1.00 11.84 34 GLN C O 1
ATOM 4906 N N . ILE C 1 47 ? 59.723 73.303 17.311 1.00 12.69 35 ILE C N 1
ATOM 4907 C CA . ILE C 1 47 ? 59.777 73.995 16.024 1.00 13.89 35 ILE C CA 1
ATOM 4908 C C . ILE C 1 47 ? 58.976 73.238 14.981 1.00 13.70 35 ILE C C 1
ATOM 4909 O O . ILE C 1 47 ? 58.249 73.836 14.177 1.00 13.42 35 ILE C O 1
ATOM 4914 N N . GLU C 1 48 ? 59.081 71.913 14.985 1.00 13.90 36 GLU C N 1
ATOM 4915 C CA . GLU C 1 48 ? 58.431 71.112 13.961 1.00 14.29 36 GLU C CA 1
ATOM 4916 C C . GLU C 1 48 ? 56.944 70.902 14.216 1.00 14.63 36 GLU C C 1
ATOM 4917 O O . GLU C 1 48 ? 56.276 70.292 13.381 1.00 18.33 36 GLU C O 1
ATOM 4923 N N . ASN C 1 49 ? 56.404 71.415 15.317 1.00 11.32 37 ASN C N 1
ATOM 4924 C CA . ASN C 1 49 ? 54.989 71.249 15.627 1.00 14.57 37 ASN C CA 1
ATOM 4925 C C . ASN C 1 49 ? 54.265 72.589 15.705 1.00 15.47 37 ASN C C 1
ATOM 4926 O O . ASN C 1 49 ? 53.287 72.735 16.440 1.00 14.72 37 ASN C O 1
ATOM 4931 N N . GLY C 1 50 ? 54.742 73.573 14.952 1.00 13.99 38 GLY C N 1
ATOM 4932 C CA . GLY C 1 50 ? 53.984 74.787 14.710 1.00 14.79 38 GLY C CA 1
ATOM 4933 C C . GLY C 1 50 ? 54.162 75.889 15.725 1.00 11.41 38 GLY C C 1
ATOM 4934 O O . GLY C 1 50 ? 53.466 76.905 15.637 1.00 14.51 38 GLY C O 1
ATOM 4935 N N . ILE C 1 51 ? 55.076 75.732 16.679 1.00 11.33 39 ILE C N 1
ATOM 4936 C CA . ILE C 1 51 ? 55.255 76.731 17.722 1.00 11.29 39 ILE C CA 1
ATOM 4937 C C . ILE C 1 51 ? 55.922 77.976 17.138 1.00 13.06 39 ILE C C 1
ATOM 4938 O O . ILE C 1 51 ? 56.730 77.895 16.202 1.00 14.00 39 ILE C O 1
ATOM 4943 N N . ASP C 1 52 ? 55.531 79.150 17.648 1.00 13.00 40 ASP C N 1
ATOM 4944 C CA . ASP C 1 52 ? 56.020 80.426 17.135 1.00 12.30 40 ASP C CA 1
ATOM 4945 C C . ASP C 1 52 ? 57.199 80.992 17.912 1.00 10.06 40 ASP C C 1
ATOM 4946 O O . ASP C 1 52 ? 57.978 81.773 17.349 1.00 12.43 40 ASP C O 1
ATOM 4951 N N . ALA C 1 53 ? 57.344 80.636 19.185 1.00 12.14 41 ALA C N 1
ATOM 4952 C CA . ALA C 1 53 ? 58.464 81.112 19.987 1.00 9.21 41 ALA C CA 1
ATOM 4953 C C . ALA C 1 53 ? 58.682 80.133 21.127 1.00 10.53 41 ALA C C 1
ATOM 4954 O O . ALA C 1 53 ? 57.760 79.431 21.542 1.00 10.96 41 ALA C O 1
ATOM 4956 N N . VAL C 1 54 ? 59.907 80.109 21.643 1.00 11.54 42 VAL C N 1
ATOM 4957 C CA . VAL C 1 54 ? 60.215 79.305 22.821 1.00 10.83 42 VAL C CA 1
ATOM 4958 C C . VAL C 1 54 ? 60.749 80.216 23.913 1.00 9.02 42 VAL C C 1
ATOM 4959 O O . VAL C 1 54 ? 61.413 81.224 23.644 1.00 11.70 42 VAL C O 1
ATOM 4963 N N . VAL C 1 55 ? 60.445 79.846 25.152 1.00 10.62 43 VAL C N 1
ATOM 4964 C CA . VAL C 1 55 ? 60.865 80.585 26.339 1.00 9.79 43 VAL C CA 1
ATOM 4965 C C . VAL C 1 55 ? 61.823 79.710 27.137 1.00 10.34 43 VAL C C 1
ATOM 4966 O O . VAL C 1 55 ? 61.371 78.858 27.922 1.00 11.86 43 VAL C O 1
ATOM 4970 N N . PRO C 1 56 ? 63.133 79.877 26.975 1.00 11.22 44 PRO C N 1
ATOM 4971 C CA . PRO C 1 56 ? 64.075 79.155 27.838 1.00 12.20 44 PRO C CA 1
ATOM 4972 C C . PRO C 1 56 ? 64.119 79.784 29.221 1.00 13.91 44 PRO C C 1
ATOM 4973 O O . PRO C 1 56 ? 64.043 81.005 29.360 1.00 13.27 44 PRO C O 1
ATOM 4977 N N . VAL C 1 57 ? 64.198 78.926 30.242 1.00 11.15 45 VAL C N 1
ATOM 4978 C CA . VAL C 1 57 ? 64.433 79.299 31.641 1.00 15.03 45 VAL C CA 1
ATOM 4979 C C . VAL C 1 57 ? 63.411 80.318 32.150 1.00 13.66 45 VAL C C 1
ATOM 4980 O O . VAL C 1 57 ? 63.763 81.349 32.748 1.00 15.82 45 VAL C O 1
ATOM 4984 N N . GLY C 1 58 ? 62.134 80.025 31.923 1.00 14.16 46 GLY C N 1
ATOM 4985 C CA . GLY C 1 58 ? 61.049 80.602 32.688 1.00 14.14 46 GLY C CA 1
ATOM 4986 C C . GLY C 1 58 ? 60.780 79.752 33.914 1.00 14.59 46 GLY C C 1
ATOM 4987 O O . GLY C 1 58 ? 61.615 78.951 34.337 1.00 12.76 46 GLY C O 1
ATOM 4988 N N . THR C 1 59 ? 59.592 79.941 34.498 1.00 12.46 47 THR C N 1
ATOM 4989 C CA . THR C 1 59 ? 59.215 79.166 35.681 1.00 10.93 47 THR C CA 1
ATOM 4990 C C . THR C 1 59 ? 59.253 77.675 35.375 1.00 11.27 47 THR C C 1
ATOM 4991 O O . THR C 1 59 ? 59.765 76.870 36.163 1.00 12.03 47 THR C O 1
ATOM 4995 N N . THR C 1 60 ? 58.723 77.293 34.219 1.00 14.26 48 THR C N 1
ATOM 4996 C CA . THR C 1 60 ? 58.672 75.889 33.844 1.00 11.08 48 THR C CA 1
ATOM 4997 C C . THR C 1 60 ? 60.060 75.311 33.601 1.00 11.22 48 THR C C 1
ATOM 4998 O O . THR C 1 60 ? 60.239 74.089 33.698 1.00 12.30 48 THR C O 1
ATOM 5002 N N . GLY C 1 61 ? 61.041 76.161 33.320 1.00 11.03 49 GLY C N 1
ATOM 5003 C CA . GLY C 1 61 ? 62.419 75.758 33.133 1.00 11.45 49 GLY C CA 1
ATOM 5004 C C . GLY C 1 61 ? 63.274 75.763 34.382 1.00 12.22 49 GLY C C 1
ATOM 5005 O O . GLY C 1 61 ? 64.501 75.672 34.272 1.00 12.92 49 GLY C O 1
ATOM 5006 N N . GLU C 1 62 ? 62.664 75.891 35.561 1.00 10.80 50 GLU C N 1
ATOM 5007 C CA . GLU C 1 62 ? 63.371 75.865 36.847 1.00 11.46 50 GLU C CA 1
ATOM 5008 C C . GLU C 1 62 ? 64.414 76.986 36.940 1.00 16.43 50 GLU C C 1
ATOM 5009 O O . GLU C 1 62 ? 65.541 76.792 37.410 1.00 15.30 50 GLU C O 1
ATOM 5015 N N . SER C 1 63 ? 63.996 78.186 36.526 1.00 14.48 51 SER C N 1
ATOM 5016 C CA . SER C 1 63 ? 64.883 79.346 36.508 1.00 15.46 51 SER C CA 1
ATOM 5017 C C . SER C 1 63 ? 65.513 79.622 37.869 1.00 15.27 51 SER C C 1
ATOM 5018 O O . SER C 1 63 ? 66.675 80.032 37.939 1.00 17.05 51 SER C O 1
ATOM 5021 N N . ALA C 1 64 ? 64.781 79.382 38.958 1.00 14.19 52 ALA C N 1
ATOM 5022 C CA . ALA C 1 64 ? 65.269 79.769 40.278 1.00 18.72 52 ALA C CA 1
ATOM 5023 C C . ALA C 1 64 ? 66.419 78.900 40.782 1.00 18.55 52 ALA C C 1
ATOM 5024 O O . ALA C 1 64 ? 67.136 79.321 41.698 1.00 19.73 52 ALA C O 1
ATOM 5026 N N . THR C 1 65 ? 66.615 77.703 40.223 1.00 17.31 53 THR C N 1
ATOM 5027 C CA . THR C 1 65 ? 67.631 76.787 40.733 1.00 16.05 53 THR C CA 1
ATOM 5028 C C . THR C 1 65 ? 68.773 76.550 39.758 1.00 20.50 53 THR C C 1
ATOM 5029 O O . THR C 1 65 ? 69.733 75.865 40.117 1.00 20.98 53 THR C O 1
ATOM 5033 N N . LEU C 1 66 ? 68.693 77.087 38.544 1.00 18.40 54 LEU C N 1
ATOM 5034 C CA . LEU C 1 66 ? 69.827 77.078 37.636 1.00 18.22 54 LEU C CA 1
ATOM 5035 C C . LEU C 1 66 ? 70.841 78.127 38.060 1.00 23.21 54 LEU C C 1
ATOM 5036 O O . LEU C 1 66 ? 70.481 79.187 38.578 1.00 24.59 54 LEU C O 1
ATOM 5041 N N . THR C 1 67 ? 72.117 77.832 37.826 1.00 18.38 55 THR C N 1
ATOM 5042 C CA . THR C 1 67 ? 73.141 78.846 38.028 1.00 18.89 55 THR C CA 1
ATOM 5043 C C . THR C 1 67 ? 73.066 79.889 36.919 1.00 24.44 55 THR C C 1
ATOM 5044 O O . THR C 1 67 ? 72.394 79.706 35.903 1.00 19.24 55 THR C O 1
ATOM 5048 N N . HIS C 1 68 ? 73.788 80.995 37.111 1.00 26.79 56 HIS C N 1
ATOM 5049 C CA . HIS C 1 68 ? 73.832 81.996 36.053 1.00 26.28 56 HIS C CA 1
ATOM 5050 C C . HIS C 1 68 ? 74.472 81.423 34.796 1.00 23.59 56 HIS C C 1
ATOM 5051 O O . HIS C 1 68 ? 74.035 81.718 33.680 1.00 21.92 56 HIS C O 1
ATOM 5058 N N . GLU C 1 69 ? 75.482 80.566 34.963 1.00 28.61 57 GLU C N 1
ATOM 5059 C CA . GLU C 1 69 ? 76.104 79.911 33.816 1.00 28.44 57 GLU C CA 1
ATOM 5060 C C . GLU C 1 69 ? 75.115 79.009 33.084 1.00 26.48 57 GLU C C 1
ATOM 5061 O O . GLU C 1 69 ? 75.063 79.003 31.849 1.00 23.87 57 GLU C O 1
ATOM 5067 N N . GLU C 1 70 ? 74.329 78.226 33.826 1.00 19.83 58 GLU C N 1
ATOM 5068 C CA . GLU C 1 70 ? 73.367 77.341 33.177 1.00 17.98 58 GLU C CA 1
ATOM 5069 C C . GLU C 1 70 ? 72.263 78.133 32.492 1.00 19.40 58 GLU C C 1
ATOM 5070 O O . GLU C 1 70 ? 71.793 77.754 31.412 1.00 16.82 58 GLU C O 1
ATOM 5076 N N . HIS C 1 71 ? 71.816 79.214 33.130 1.00 18.34 59 HIS C N 1
ATOM 5077 C CA . HIS C 1 71 ? 70.809 80.081 32.525 1.00 18.70 59 HIS C CA 1
ATOM 5078 C C . HIS C 1 71 ? 71.305 80.604 31.186 1.00 17.76 59 HIS C C 1
ATOM 5079 O O . HIS C 1 71 ? 70.583 80.580 30.180 1.00 18.80 59 HIS C O 1
ATOM 5086 N N . ARG C 1 72 ? 72.563 81.025 31.145 1.00 21.48 60 ARG C N 1
ATOM 5087 C CA . ARG C 1 72 ? 73.129 81.551 29.914 1.00 21.91 60 ARG C CA 1
ATOM 5088 C C . ARG C 1 72 ? 73.295 80.455 28.863 1.00 22.48 60 ARG C C 1
ATOM 5089 O O . ARG C 1 72 ? 73.017 80.681 27.679 1.00 23.73 60 ARG C O 1
ATOM 5097 N N . THR C 1 73 ? 73.677 79.243 29.286 1.00 18.83 61 THR C N 1
ATOM 5098 C CA . THR C 1 73 ? 73.811 78.125 28.352 1.00 17.99 61 THR C CA 1
ATOM 5099 C C . THR C 1 73 ? 72.478 77.765 27.694 1.00 19.23 61 THR C C 1
ATOM 5100 O O . THR C 1 73 ? 72.421 77.492 26.485 1.00 18.86 61 THR C O 1
ATOM 5104 N N . CYS C 1 74 ? 71.399 77.733 28.476 1.00 17.37 62 CYS C N 1
ATOM 5105 C CA . CYS C 1 74 ? 70.096 77.381 27.925 1.00 16.05 62 CYS C CA 1
ATOM 5106 C C . CYS C 1 74 ? 69.610 78.417 26.923 1.00 16.28 62 CYS C C 1
ATOM 5107 O O . CYS C 1 74 ? 69.007 78.063 25.901 1.00 14.95 62 CYS C O 1
ATOM 5110 N N . ILE C 1 75 ? 69.830 79.701 27.214 1.00 16.61 63 ILE C N 1
ATOM 5111 C CA . ILE C 1 75 ? 69.468 80.744 26.255 1.00 15.66 63 ILE C CA 1
ATOM 5112 C C . ILE C 1 75 ? 70.246 80.554 24.960 1.00 14.46 63 ILE C C 1
ATOM 5113 O O . ILE C 1 75 ? 69.683 80.623 23.861 1.00 13.86 63 ILE C O 1
ATOM 5118 N N . GLU C 1 76 ? 71.553 80.289 25.076 1.00 16.52 64 GLU C N 1
ATOM 5119 C CA . GLU C 1 76 ? 72.387 80.116 23.889 1.00 16.87 64 GLU C CA 1
ATOM 5120 C C . GLU C 1 76 ? 71.944 78.921 23.055 1.00 16.85 64 GLU C C 1
ATOM 5121 O O . GLU C 1 76 ? 71.940 78.992 21.821 1.00 18.00 64 GLU C O 1
ATOM 5127 N N . ILE C 1 77 ? 71.573 77.811 23.702 1.00 14.67 65 ILE C N 1
ATOM 5128 C CA . ILE C 1 77 ? 71.100 76.658 22.936 1.00 14.61 65 ILE C CA 1
ATOM 5129 C C . ILE C 1 77 ? 69.804 77.003 22.217 1.00 13.13 65 ILE C C 1
ATOM 5130 O O . ILE C 1 77 ? 69.601 76.638 21.051 1.00 15.35 65 ILE C O 1
ATOM 5135 N N . ALA C 1 78 ? 68.897 77.697 22.906 1.00 11.87 66 ALA C N 1
ATOM 5136 C CA . ALA C 1 78 ? 67.636 78.080 22.279 1.00 12.31 66 ALA C CA 1
ATOM 5137 C C . ALA C 1 78 ? 67.878 78.966 21.059 1.00 14.65 66 ALA C C 1
ATOM 5138 O O . ALA C 1 78 ? 67.308 78.734 19.985 1.00 13.74 66 ALA C O 1
ATOM 5140 N N . VAL C 1 79 ? 68.715 79.996 21.206 1.00 13.31 67 VAL C N 1
ATOM 5141 C CA . VAL C 1 79 ? 69.001 80.888 20.085 1.00 12.63 67 VAL C CA 1
ATOM 5142 C C . VAL C 1 79 ? 69.616 80.114 18.925 1.00 15.62 67 VAL C C 1
ATOM 5143 O O . VAL C 1 79 ? 69.209 80.271 17.767 1.00 13.59 67 VAL C O 1
ATOM 5147 N N . GLU C 1 80 ? 70.619 79.279 19.219 1.00 14.64 68 GLU C N 1
ATOM 5148 C CA . GLU C 1 80 ? 71.308 78.526 18.174 1.00 16.79 68 GLU C CA 1
ATOM 5149 C C . GLU C 1 80 ? 70.354 77.580 17.458 1.00 18.74 68 GLU C C 1
ATOM 5150 O O . GLU C 1 80 ? 70.372 77.479 16.223 1.00 21.95 68 GLU C O 1
ATOM 5156 N N . THR C 1 81 ? 69.510 76.883 18.220 1.00 15.18 69 THR C N 1
ATOM 5157 C CA . THR C 1 81 ? 68.607 75.905 17.624 1.00 16.30 69 THR C CA 1
ATOM 5158 C C . THR C 1 81 ? 67.540 76.582 16.770 1.00 17.26 69 THR C C 1
ATOM 5159 O O . THR C 1 81 ? 67.148 76.055 15.722 1.00 17.22 69 THR C O 1
ATOM 5163 N N . CYS C 1 82 ? 67.110 77.759 17.180 1.00 13.33 70 CYS C N 1
ATOM 5164 C CA . CYS C 1 82 ? 66.082 78.452 16.410 1.00 11.44 70 CYS C CA 1
ATOM 5165 C C . CYS C 1 82 ? 66.577 79.286 15.232 1.00 13.41 70 CYS C C 1
ATOM 5166 O O . CYS C 1 82 ? 65.813 79.737 14.491 1.00 16.36 70 CYS C O 1
ATOM 5169 N N . LYS C 1 83 ? 67.874 79.508 15.123 1.00 14.54 71 LYS C N 1
ATOM 5170 C CA . LYS C 1 83 ? 68.413 80.311 14.044 1.00 18.04 71 LYS C CA 1
ATOM 5171 C C . LYS C 1 83 ? 68.087 79.731 12.697 1.00 17.99 71 LYS C C 1
ATOM 5172 O O . LYS C 1 83 ? 68.241 78.590 12.489 1.00 20.08 71 LYS C O 1
ATOM 5177 N N . GLY C 1 84 ? 67.616 80.576 11.818 1.00 16.88 72 GLY C N 1
ATOM 5178 C CA . GLY C 1 84 ? 67.214 80.111 10.509 1.00 21.92 72 GLY C CA 1
ATOM 5179 C C . GLY C 1 84 ? 65.807 79.562 10.435 1.00 18.87 72 GLY C C 1
ATOM 5180 O O . GLY C 1 84 ? 65.332 79.262 9.329 1.00 22.98 72 GLY C O 1
ATOM 5181 N N . THR C 1 85 ? 65.125 79.416 11.563 1.00 14.32 73 THR C N 1
ATOM 5182 C CA . THR C 1 85 ? 63.740 78.984 11.578 1.00 14.49 73 THR C CA 1
ATOM 5183 C C . THR C 1 85 ? 62.832 80.199 11.755 1.00 16.52 73 THR C C 1
ATOM 5184 O O . THR C 1 85 ? 63.280 81.332 11.953 1.00 17.52 73 THR C O 1
ATOM 5188 N N . LYS C 1 86 ? 61.527 79.951 11.691 1.00 18.83 74 LYS C N 1
ATOM 5189 C CA . LYS C 1 86 ? 60.540 80.986 11.970 1.00 22.42 74 LYS C CA 1
ATOM 5190 C C . LYS C 1 86 ? 60.454 81.333 13.454 1.00 18.16 74 LYS C C 1
ATOM 5191 O O . LYS C 1 86 ? 59.892 82.380 13.807 1.00 20.00 74 LYS C O 1
ATOM 5197 N N . VAL C 1 87 ? 61.036 80.506 14.317 1.00 12.96 75 VAL C N 1
ATOM 5198 C CA . VAL C 1 87 ? 60.721 80.484 15.738 1.00 11.38 75 VAL C CA 1
ATOM 5199 C C . VAL C 1 87 ? 61.619 81.462 16.484 1.00 14.56 75 VAL C C 1
ATOM 5200 O O . VAL C 1 87 ? 62.850 81.429 16.348 1.00 13.91 75 VAL C O 1
ATOM 5204 N N . LYS C 1 88 ? 61.004 82.323 17.285 1.00 11.25 76 LYS C N 1
ATOM 5205 C CA . LYS C 1 88 ? 61.745 83.312 18.052 1.00 12.70 76 LYS C CA 1
ATOM 5206 C C . LYS C 1 88 ? 62.065 82.797 19.451 1.00 14.41 76 LYS C C 1
ATOM 5207 O O . LYS C 1 88 ? 61.460 81.840 19.948 1.00 13.38 76 LYS C O 1
ATOM 5213 N N . VAL C 1 89 ? 63.040 83.447 20.085 1.00 11.87 77 VAL C N 1
ATOM 5214 C CA . VAL C 1 89 ? 63.435 83.127 21.451 1.00 11.44 77 VAL C CA 1
ATOM 5215 C C . VAL C 1 89 ? 63.068 84.307 22.348 1.00 13.56 77 VAL C C 1
ATOM 5216 O O . VAL C 1 89 ? 63.598 85.417 22.189 1.00 12.92 77 VAL C O 1
ATOM 5220 N N . LEU C 1 90 ? 62.155 84.067 23.283 1.00 12.52 78 LEU C N 1
ATOM 5221 C CA . LEU C 1 90 ? 61.771 85.040 24.313 1.00 10.14 78 LEU C CA 1
ATOM 5222 C C . LEU C 1 90 ? 62.392 84.526 25.610 1.00 13.61 78 LEU C C 1
ATOM 5223 O O . LEU C 1 90 ? 61.825 83.655 26.278 1.00 11.53 78 LEU C O 1
ATOM 5228 N N . ALA C 1 91 ? 63.567 85.054 25.955 1.00 11.05 79 ALA C N 1
ATOM 5229 C CA . ALA C 1 91 ? 64.368 84.488 27.036 1.00 11.23 79 ALA C CA 1
ATOM 5230 C C . ALA C 1 91 ? 63.863 84.908 28.413 1.00 12.17 79 ALA C C 1
ATOM 5231 O O . ALA C 1 91 ? 63.622 86.093 28.661 1.00 12.31 79 ALA C O 1
ATOM 5233 N N . GLY C 1 92 ? 63.737 83.935 29.318 1.00 12.05 80 GLY C N 1
ATOM 5234 C CA . GLY C 1 92 ? 63.459 84.259 30.709 1.00 10.71 80 GLY C CA 1
ATOM 5235 C C . GLY C 1 92 ? 64.572 85.102 31.300 1.00 14.19 80 GLY C C 1
ATOM 5236 O O . GLY C 1 92 ? 65.747 84.730 31.207 1.00 15.92 80 GLY C O 1
ATOM 5237 N N . ALA C 1 93 ? 64.225 86.251 31.907 1.00 11.28 81 ALA C N 1
ATOM 5238 C CA . ALA C 1 93 ? 65.271 87.098 32.476 1.00 11.49 81 ALA C CA 1
ATOM 5239 C C . ALA C 1 93 ? 64.841 87.812 33.757 1.00 12.57 81 ALA C C 1
ATOM 5240 O O . ALA C 1 93 ? 65.472 88.811 34.130 1.00 16.40 81 ALA C O 1
ATOM 5242 N N . GLY C 1 94 ? 63.832 87.318 34.458 1.00 14.20 82 GLY C N 1
ATOM 5243 C CA . GLY C 1 94 ? 63.343 88.023 35.628 1.00 15.38 82 GLY C CA 1
ATOM 5244 C C . GLY C 1 94 ? 64.151 87.741 36.887 1.00 15.24 82 GLY C C 1
ATOM 5245 O O . GLY C 1 94 ? 64.936 86.797 36.975 1.00 13.86 82 GLY C O 1
ATOM 5246 N N . SER C 1 95 ? 63.947 88.595 37.888 1.00 14.44 83 SER C N 1
ATOM 5247 C CA . SER C 1 95 ? 64.624 88.436 39.165 1.00 11.90 83 SER C CA 1
ATOM 5248 C C . SER C 1 95 ? 63.920 89.294 40.199 1.00 13.26 83 SER C C 1
ATOM 5249 O O . SER C 1 95 ? 63.296 90.305 39.858 1.00 14.29 83 SER C O 1
ATOM 5252 N N . ALA C 1 96 ? 64.036 88.882 41.464 1.00 12.95 84 ALA C N 1
ATOM 5253 C CA . ALA C 1 96 ? 63.608 89.744 42.563 1.00 14.88 84 ALA C CA 1
ATOM 5254 C C . ALA C 1 96 ? 64.467 90.989 42.703 1.00 15.34 84 ALA C C 1
ATOM 5255 O O . ALA C 1 96 ? 64.038 91.945 43.359 1.00 11.75 84 ALA C O 1
ATOM 5257 N N . ALA C 1 97 ? 65.678 90.994 42.145 1.00 13.29 85 ALA C N 1
ATOM 5258 C CA . ALA C 1 97 ? 66.582 92.136 42.240 1.00 11.49 85 ALA C CA 1
ATOM 5259 C C . ALA C 1 97 ? 66.666 92.820 40.883 1.00 13.50 85 ALA C C 1
ATOM 5260 O O . ALA C 1 97 ? 66.965 92.172 39.872 1.00 13.01 85 ALA C O 1
ATOM 5262 N N . THR C 1 98 ? 66.393 94.126 40.863 1.00 12.35 86 THR C N 1
ATOM 5263 C CA . THR C 1 98 ? 66.427 94.859 39.601 1.00 12.59 86 THR C CA 1
ATOM 5264 C C . THR C 1 98 ? 67.800 94.763 38.937 1.00 15.49 86 THR C C 1
ATOM 5265 O O . THR C 1 98 ? 67.891 94.543 37.725 1.00 14.18 86 THR C O 1
ATOM 5269 N N . HIS C 1 99 ? 68.882 94.885 39.713 1.00 14.24 87 HIS C N 1
ATOM 5270 C CA . HIS C 1 99 ? 70.206 94.844 39.092 1.00 13.66 87 HIS C CA 1
ATOM 5271 C C . HIS C 1 99 ? 70.458 93.500 38.417 1.00 17.35 87 HIS C C 1
ATOM 5272 O O . HIS C 1 99 ? 71.102 93.449 37.360 1.00 16.47 87 HIS C O 1
ATOM 5279 N N . GLU C 1 100 ? 69.934 92.413 38.990 1.00 13.37 88 GLU C N 1
ATOM 5280 C CA . GLU C 1 100 ? 70.084 91.094 38.380 1.00 12.64 88 GLU C CA 1
ATOM 5281 C C . GLU C 1 100 ? 69.221 90.962 37.132 1.00 14.21 88 GLU C C 1
ATOM 5282 O O . GLU C 1 100 ? 69.659 90.390 36.124 1.00 15.33 88 GLU C O 1
ATOM 5288 N N . ALA C 1 101 ? 67.985 91.473 37.189 1.00 14.62 89 ALA C N 1
ATOM 5289 C CA . ALA C 1 101 ? 67.098 91.422 36.032 1.00 14.96 89 ALA C CA 1
ATOM 5290 C C . ALA C 1 101 ? 67.664 92.233 34.871 1.00 13.17 89 ALA C C 1
ATOM 5291 O O . ALA C 1 101 ? 67.536 91.841 33.705 1.00 14.11 89 ALA C O 1
ATOM 5293 N N . VAL C 1 102 ? 68.288 93.372 35.172 1.00 11.79 90 VAL C N 1
ATOM 5294 C CA . VAL C 1 102 ? 68.947 94.165 34.136 1.00 11.06 90 VAL C CA 1
ATOM 5295 C C . VAL C 1 102 ? 70.112 93.382 33.534 1.00 15.38 90 VAL C C 1
ATOM 5296 O O . VAL C 1 102 ? 70.284 93.322 32.310 1.00 13.94 90 VAL C O 1
ATOM 5300 N N . GLY C 1 103 ? 70.930 92.760 34.386 1.00 14.10 91 GLY C N 1
ATOM 5301 C CA . GLY C 1 103 ? 72.047 91.976 33.876 1.00 13.62 91 GLY C CA 1
ATOM 5302 C C . GLY C 1 103 ? 71.601 90.819 33.000 1.00 14.94 91 GLY C C 1
ATOM 5303 O O . GLY C 1 103 ? 72.230 90.521 31.978 1.00 16.51 91 GLY C O 1
ATOM 5304 N N . LEU C 1 104 ? 70.518 90.135 33.399 1.00 14.16 92 LEU C N 1
ATOM 5305 C CA . LEU C 1 104 ? 70.022 89.013 32.605 1.00 17.08 92 LEU C CA 1
ATOM 5306 C C . LEU C 1 104 ? 69.429 89.499 31.293 1.00 16.42 92 LEU C C 1
ATOM 5307 O O . LEU C 1 104 ? 69.601 88.862 30.244 1.00 16.84 92 LEU C O 1
ATOM 5312 N N . ALA C 1 105 ? 68.745 90.641 31.330 1.00 13.95 93 ALA C N 1
ATOM 5313 C CA . ALA C 1 105 ? 68.213 91.238 30.112 1.00 14.45 93 ALA C CA 1
ATOM 5314 C C . ALA C 1 105 ? 69.332 91.562 29.137 1.00 15.21 93 ALA C C 1
ATOM 5315 O O . ALA C 1 105 ? 69.253 91.226 27.948 1.00 15.17 93 ALA C O 1
ATOM 5317 N N . LYS C 1 106 ? 70.392 92.210 29.630 1.00 12.83 94 LYS C N 1
ATOM 5318 C CA . LYS C 1 106 ? 71.512 92.565 28.771 1.00 13.33 94 LYS C CA 1
ATOM 5319 C C . LYS C 1 106 ? 72.182 91.318 28.210 1.00 16.72 94 LYS C C 1
ATOM 5320 O O . LYS C 1 106 ? 72.548 91.284 27.033 1.00 14.65 94 LYS C O 1
ATOM 5326 N N . PHE C 1 107 ? 72.337 90.270 29.027 1.00 13.82 95 PHE C N 1
ATOM 5327 C CA . PHE C 1 107 ? 72.930 89.053 28.485 1.00 17.72 95 PHE C CA 1
ATOM 5328 C C . PHE C 1 107 ? 72.079 88.491 27.357 1.00 15.62 95 PHE C C 1
ATOM 5329 O O . PHE C 1 107 ? 72.600 88.092 26.304 1.00 18.90 95 PHE C O 1
ATOM 5337 N N . ALA C 1 108 ? 70.766 88.399 27.581 1.00 16.50 96 ALA C N 1
ATOM 5338 C CA . ALA C 1 108 ? 69.889 87.848 26.554 1.00 18.69 96 ALA C CA 1
ATOM 5339 C C . ALA C 1 108 ? 69.995 88.640 25.257 1.00 21.25 96 ALA C C 1
ATOM 5340 O O . ALA C 1 108 ? 70.061 88.059 24.166 1.00 23.19 96 ALA C O 1
ATOM 5342 N N . LYS C 1 109 ? 70.031 89.971 25.357 1.00 15.36 97 LYS C N 1
ATOM 5343 C CA . LYS C 1 109 ? 70.167 90.803 24.166 1.00 16.39 97 LYS C CA 1
ATOM 5344 C C . LYS C 1 109 ? 71.483 90.530 23.453 1.00 23.54 97 LYS C C 1
ATOM 5345 O O . LYS C 1 109 ? 71.519 90.371 22.226 1.00 22.74 97 LYS C O 1
ATOM 5351 N N . GLU C 1 110 ? 72.581 90.484 24.208 1.00 16.24 98 GLU C N 1
ATOM 5352 C CA . GLU C 1 110 ? 73.895 90.349 23.597 1.00 19.65 98 GLU C CA 1
ATOM 5353 C C . GLU C 1 110 ? 74.107 88.976 22.984 1.00 26.21 98 GLU C C 1
ATOM 5354 O O . GLU C 1 110 ? 75.007 88.810 22.156 1.00 26.91 98 GLU C O 1
ATOM 5359 N N . HIS C 1 111 ? 73.291 87.995 23.351 1.00 23.92 99 HIS C N 1
ATOM 5360 C CA . HIS C 1 111 ? 73.456 86.650 22.827 1.00 27.56 99 HIS C CA 1
ATOM 5361 C C . HIS C 1 111 ? 72.308 86.233 21.920 1.00 22.63 99 HIS C C 1
ATOM 5362 O O . HIS C 1 111 ? 72.092 85.036 21.703 1.00 22.73 99 HIS C O 1
ATOM 5369 N N . GLY C 1 112 ? 71.594 87.207 21.363 1.00 22.19 100 GLY C N 1
ATOM 5370 C CA . GLY C 1 112 ? 70.758 86.960 20.208 1.00 18.59 100 GLY C CA 1
ATOM 5371 C C . GLY C 1 112 ? 69.323 86.588 20.498 1.00 16.81 100 GLY C C 1
ATOM 5372 O O . GLY C 1 112 ? 68.609 86.209 19.564 1.00 17.74 100 GLY C O 1
ATOM 5373 N N . ALA C 1 113 ? 68.873 86.688 21.748 1.00 17.99 101 ALA C N 1
ATOM 5374 C CA . ALA C 1 113 ? 67.459 86.484 22.028 1.00 15.73 101 ALA C CA 1
ATOM 5375 C C . ALA C 1 113 ? 66.635 87.544 21.306 1.00 15.60 101 ALA C C 1
ATOM 5376 O O . ALA C 1 113 ? 67.080 88.679 21.101 1.00 17.80 101 ALA C O 1
ATOM 5378 N N . ASP C 1 114 ? 65.434 87.152 20.876 1.00 13.46 102 ASP C N 1
ATOM 5379 C CA . ASP C 1 114 ? 64.558 88.091 20.187 1.00 13.37 102 ASP C CA 1
ATOM 5380 C C . ASP C 1 114 ? 63.852 89.036 21.144 1.00 14.00 102 ASP C C 1
ATOM 5381 O O . ASP C 1 114 ? 63.479 90.141 20.736 1.00 14.32 102 ASP C O 1
ATOM 5386 N N . GLY C 1 115 ? 63.692 88.637 22.400 1.00 12.12 103 GLY C N 1
ATOM 5387 C CA . GLY C 1 115 ? 63.028 89.439 23.410 1.00 11.38 103 GLY C CA 1
ATOM 5388 C C . GLY C 1 115 ? 63.241 88.769 24.749 1.00 12.36 103 GLY C C 1
ATOM 5389 O O . GLY C 1 115 ? 63.894 87.725 24.842 1.00 12.39 103 GLY C O 1
ATOM 5390 N N . ILE C 1 116 ? 62.688 89.373 25.797 1.00 13.16 104 ILE C N 1
ATOM 5391 C CA . ILE C 1 116 ? 62.791 88.780 27.124 1.00 12.19 104 ILE C CA 1
ATOM 5392 C C . ILE C 1 116 ? 61.427 88.731 27.789 1.00 11.64 104 ILE C C 1
ATOM 5393 O O . ILE C 1 116 ? 60.587 89.622 27.601 1.00 10.53 104 ILE C O 1
ATOM 5398 N N . LEU C 1 117 ? 61.218 87.667 28.557 1.00 10.60 105 LEU C N 1
ATOM 5399 C CA . LEU C 1 117 ? 60.139 87.549 29.525 1.00 10.40 105 LEU C CA 1
ATOM 5400 C C . LEU C 1 117 ? 60.710 87.915 30.888 1.00 11.68 105 LEU C C 1
ATOM 5401 O O . LEU C 1 117 ? 61.812 87.484 31.229 1.00 14.24 105 LEU C O 1
ATOM 5406 N N . SER C 1 118 ? 59.981 88.719 31.668 1.00 8.88 106 SER C N 1
ATOM 5407 C CA . SER C 1 118 ? 60.536 89.184 32.949 1.00 9.94 106 SER C CA 1
ATOM 5408 C C . SER C 1 118 ? 59.480 89.105 34.056 1.00 11.92 106 SER C C 1
ATOM 5409 O O . SER C 1 118 ? 58.592 89.962 34.144 1.00 10.83 106 SER C O 1
ATOM 5412 N N . VAL C 1 119 ? 59.589 88.081 34.912 1.00 11.93 107 VAL C N 1
ATOM 5413 C CA . VAL C 1 119 ? 58.593 87.871 35.960 1.00 9.60 107 VAL C CA 1
ATOM 5414 C C . VAL C 1 119 ? 58.660 88.993 36.996 1.00 9.89 107 VAL C C 1
ATOM 5415 O O . VAL C 1 119 ? 59.731 89.552 37.290 1.00 12.42 107 VAL C O 1
ATOM 5419 N N . ALA C 1 120 ? 57.496 89.342 37.543 1.00 10.19 108 ALA C N 1
ATOM 5420 C CA . ALA C 1 120 ? 57.449 90.326 38.614 1.00 12.26 108 ALA C CA 1
ATOM 5421 C C . ALA C 1 120 ? 58.308 89.857 39.787 1.00 11.91 108 ALA C C 1
ATOM 5422 O O . ALA C 1 120 ? 58.305 88.667 40.117 1.00 12.39 108 ALA C O 1
ATOM 5424 N N . PRO C 1 121 ? 59.046 90.761 40.433 1.00 11.37 109 PRO C N 1
ATOM 5425 C CA . PRO C 1 121 ? 59.890 90.368 41.566 1.00 8.86 109 PRO C CA 1
ATOM 5426 C C . PRO C 1 121 ? 59.136 89.524 42.581 1.00 10.33 109 PRO C C 1
ATOM 5427 O O . PRO C 1 121 ? 58.050 89.894 43.038 1.00 11.46 109 PRO C O 1
ATOM 5431 N N . TYR C 1 122 ? 59.733 88.390 42.942 1.00 9.90 110 TYR C N 1
ATOM 5432 C CA . TYR C 1 122 ? 59.182 87.516 43.961 1.00 9.65 110 TYR C CA 1
ATOM 5433 C C . TYR C 1 122 ? 59.790 87.818 45.324 1.00 12.32 110 TYR C C 1
ATOM 5434 O O . TYR C 1 122 ? 60.881 88.382 45.432 1.00 13.56 110 TYR C O 1
ATOM 5443 N N . TYR C 1 123 ? 59.037 87.453 46.367 1.00 10.43 111 TYR C N 1
ATOM 5444 C CA . TYR C 1 123 ? 59.465 87.447 47.764 1.00 10.95 111 TYR C CA 1
ATOM 5445 C C . TYR C 1 123 ? 59.515 88.824 48.415 1.00 12.80 111 TYR C C 1
ATOM 5446 O O . TYR C 1 123 ? 59.073 88.956 49.559 1.00 12.90 111 TYR C O 1
ATOM 5455 N N . ASN C 1 124 ? 60.058 89.842 47.739 1.00 10.75 112 ASN C N 1
ATOM 5456 C CA . ASN C 1 124 ? 60.239 91.134 48.408 1.00 11.60 112 ASN C CA 1
ATOM 5457 C C . ASN C 1 124 ? 59.057 92.090 48.251 1.00 11.51 112 ASN C C 1
ATOM 5458 O O . ASN C 1 124 ? 59.082 93.171 48.858 1.00 11.59 112 ASN C O 1
ATOM 5463 N N . LYS C 1 125 ? 58.026 91.720 47.495 1.00 11.30 113 LYS C N 1
ATOM 5464 C CA . LYS C 1 125 ? 56.749 92.431 47.465 1.00 11.84 113 LYS C CA 1
ATOM 5465 C C . LYS C 1 125 ? 56.877 93.937 47.200 1.00 11.07 113 LYS C C 1
ATOM 5466 O O . LYS C 1 125 ? 56.443 94.756 48.012 1.00 11.62 113 LYS C O 1
ATOM 5472 N N . PRO C 1 126 ? 57.455 94.331 46.067 1.00 11.01 114 PRO C N 1
ATOM 5473 C CA . PRO C 1 126 ? 57.563 95.765 45.775 1.00 10.23 114 PRO C CA 1
ATOM 5474 C C . PRO C 1 126 ? 56.181 96.379 45.606 1.00 12.28 114 PRO C C 1
ATOM 5475 O O . PRO C 1 126 ? 55.203 95.698 45.277 1.00 12.32 114 PRO C O 1
ATOM 5479 N N . THR C 1 127 ? 56.110 97.688 45.836 1.00 10.21 115 THR C N 1
ATOM 5480 C CA . THR C 1 127 ? 54.891 98.448 45.593 1.00 10.27 115 THR C CA 1
ATOM 5481 C C . THR C 1 127 ? 54.724 98.706 44.096 1.00 9.91 115 THR C C 1
ATOM 5482 O O . THR C 1 127 ? 55.593 98.374 43.282 1.00 13.31 115 THR C O 1
ATOM 5486 N N . GLN C 1 128 ? 53.570 99.283 43.722 1.00 10.04 116 GLN C N 1
ATOM 5487 C CA . GLN C 1 128 ? 53.351 99.578 42.305 1.00 14.28 116 GLN C CA 1
ATOM 5488 C C . GLN C 1 128 ? 54.412 100.531 41.775 1.00 9.88 116 GLN C C 1
ATOM 5489 O O . GLN C 1 128 ? 54.914 100.354 40.656 1.00 13.75 116 GLN C O 1
ATOM 5495 N N . GLN C 1 129 ? 54.781 101.530 42.576 1.00 10.55 117 GLN C N 1
ATOM 5496 C CA . GLN C 1 129 ? 55.875 102.417 42.192 1.00 12.54 117 GLN C CA 1
ATOM 5497 C C . GLN C 1 129 ? 57.164 101.633 41.992 1.00 11.61 117 GLN C C 1
ATOM 5498 O O . GLN C 1 129 ? 57.896 101.866 41.021 1.00 11.78 117 GLN C O 1
ATOM 5504 N N . GLY C 1 130 ? 57.449 100.688 42.895 1.00 10.20 118 GLY C N 1
ATOM 5505 C CA . GLY C 1 130 ? 58.649 99.870 42.758 1.00 11.40 118 GLY C CA 1
ATOM 5506 C C . GLY C 1 130 ? 58.640 98.981 41.528 1.00 12.45 118 GLY C C 1
ATOM 5507 O O . GLY C 1 130 ? 59.664 98.836 40.850 1.00 11.10 118 GLY C O 1
ATOM 5508 N N . LEU C 1 131 ? 57.494 98.356 41.237 1.00 12.31 119 LEU C N 1
ATOM 5509 C CA . LEU C 1 131 ? 57.345 97.572 40.013 1.00 10.94 119 LEU C CA 1
ATOM 5510 C C . LEU C 1 131 ? 57.553 98.433 38.773 1.00 10.52 119 LEU C C 1
ATOM 5511 O O . LEU C 1 131 ? 58.217 98.014 37.816 1.00 10.81 119 LEU C O 1
ATOM 5516 N N . TYR C 1 132 ? 56.972 99.630 38.766 1.00 9.13 120 TYR C N 1
ATOM 5517 C CA . TYR C 1 132 ? 57.167 100.545 37.642 1.00 9.52 120 TYR C CA 1
ATOM 5518 C C . TYR C 1 132 ? 58.650 100.855 37.443 1.00 13.24 120 TYR C C 1
ATOM 5519 O O . TYR C 1 132 ? 59.169 100.757 36.326 1.00 11.98 120 TYR C O 1
ATOM 5528 N N . GLU C 1 133 ? 59.369 101.164 38.527 1.00 12.18 121 GLU C N 1
ATOM 5529 C CA . GLU C 1 133 ? 60.784 101.501 38.378 1.00 11.63 121 GLU C CA 1
ATOM 5530 C C . GLU C 1 133 ? 61.609 100.279 37.991 1.00 11.52 121 GLU C C 1
ATOM 5531 O O . GLU C 1 133 ? 62.570 100.391 37.216 1.00 12.60 121 GLU C O 1
ATOM 5537 N N . HIS C 1 134 ? 61.261 99.117 38.549 1.00 11.92 122 HIS C N 1
ATOM 5538 C CA . HIS C 1 134 ? 61.907 97.857 38.194 1.00 11.18 122 HIS C CA 1
ATOM 5539 C C . HIS C 1 134 ? 61.847 97.616 36.689 1.00 14.33 122 HIS C C 1
ATOM 5540 O O . HIS C 1 134 ? 62.873 97.410 36.025 1.00 10.61 122 HIS C O 1
ATOM 5547 N N . TYR C 1 135 ? 60.646 97.660 36.127 1.00 12.91 123 TYR C N 1
ATOM 5548 C CA . TYR C 1 135 ? 60.508 97.310 34.725 1.00 12.31 123 TYR C CA 1
ATOM 5549 C C . TYR C 1 135 ? 60.997 98.421 33.807 1.00 9.09 123 TYR C C 1
ATOM 5550 O O . TYR C 1 135 ? 61.476 98.136 32.703 1.00 11.77 123 TYR C O 1
ATOM 5559 N N . LYS C 1 136 ? 60.867 99.683 34.222 1.00 9.72 124 LYS C N 1
ATOM 5560 C CA . LYS C 1 136 ? 61.474 100.754 33.446 1.00 9.75 124 LYS C CA 1
ATOM 5561 C C . LYS C 1 136 ? 62.987 100.565 33.352 1.00 12.60 124 LYS C C 1
ATOM 5562 O O . LYS C 1 136 ? 63.572 100.698 32.270 1.00 11.66 124 LYS C O 1
ATOM 5568 N N . ALA C 1 137 ? 63.638 100.220 34.467 1.00 11.80 125 ALA C N 1
ATOM 5569 C CA . ALA C 1 137 ? 65.078 99.975 34.411 1.00 11.25 125 ALA C CA 1
ATOM 5570 C C . ALA C 1 137 ? 65.413 98.845 33.442 1.00 12.35 125 ALA C C 1
ATOM 5571 O O . ALA C 1 137 ? 66.360 98.951 32.650 1.00 11.83 125 ALA C O 1
ATOM 5573 N N . ILE C 1 138 ? 64.656 97.748 33.500 1.00 11.07 126 ILE C N 1
ATOM 5574 C CA . ILE C 1 138 ? 64.868 96.641 32.569 1.00 11.62 126 ILE C CA 1
ATOM 5575 C C . ILE C 1 138 ? 64.654 97.100 31.129 1.00 12.88 126 ILE C C 1
ATOM 5576 O O . ILE C 1 138 ? 65.470 96.821 30.245 1.00 12.12 126 ILE C O 1
ATOM 5581 N N . ALA C 1 139 ? 63.539 97.793 30.865 1.00 10.38 127 ALA C N 1
ATOM 5582 C CA . ALA C 1 139 ? 63.274 98.255 29.503 1.00 11.79 127 ALA C CA 1
ATOM 5583 C C . ALA C 1 139 ? 64.390 99.163 29.005 1.00 12.67 127 ALA C C 1
ATOM 5584 O O . ALA C 1 139 ? 64.758 99.117 27.825 1.00 13.22 127 ALA C O 1
ATOM 5586 N N . GLN C 1 140 ? 64.952 99.986 29.893 1.00 11.67 128 GLN C N 1
ATOM 5587 C CA . GLN C 1 140 ? 66.016 100.905 29.502 1.00 11.35 128 GLN C CA 1
ATOM 5588 C C . GLN C 1 140 ? 67.336 100.200 29.222 1.00 11.97 128 GLN C C 1
ATOM 5589 O O . GLN C 1 140 ? 68.226 100.824 28.640 1.00 13.56 128 GLN C O 1
ATOM 5595 N N . SER C 1 141 ? 67.475 98.919 29.587 1.00 12.12 129 SER C N 1
ATOM 5596 C CA . SER C 1 141 ? 68.753 98.218 29.459 1.00 13.60 129 SER C CA 1
ATOM 5597 C C . SER C 1 141 ? 68.950 97.529 28.111 1.00 13.38 129 SER C C 1
ATOM 5598 O O . SER C 1 141 ? 70.071 97.087 27.819 1.00 13.79 129 SER C O 1
ATOM 5601 N N . VAL C 1 142 ? 67.912 97.423 27.279 1.00 14.38 130 VAL C N 1
ATOM 5602 C CA . VAL C 1 142 ? 67.983 96.678 26.026 1.00 13.42 130 VAL C CA 1
ATOM 5603 C C . VAL C 1 142 ? 67.205 97.430 24.954 1.00 12.27 130 VAL C C 1
ATOM 5604 O O . VAL C 1 142 ? 66.501 98.404 25.228 1.00 16.64 130 VAL C O 1
ATOM 5608 N N . ASP C 1 143 ? 67.325 96.949 23.718 1.00 14.05 131 ASP C N 1
ATOM 5609 C CA . ASP C 1 143 ? 66.550 97.472 22.602 1.00 13.72 131 ASP C CA 1
ATOM 5610 C C . ASP C 1 143 ? 65.690 96.385 21.960 1.00 15.27 131 ASP C C 1
ATOM 5611 O O . ASP C 1 143 ? 65.386 96.452 20.768 1.00 16.82 131 ASP C O 1
ATOM 5616 N N . ILE C 1 144 ? 65.302 95.377 22.735 1.00 14.01 132 ILE C N 1
ATOM 5617 C CA . ILE C 1 144 ? 64.485 94.273 22.235 1.00 14.05 132 ILE C CA 1
ATOM 5618 C C . ILE C 1 144 ? 63.199 94.228 23.050 1.00 11.51 132 ILE C C 1
ATOM 5619 O O . ILE C 1 144 ? 63.117 94.806 24.152 1.00 15.13 132 ILE C O 1
ATOM 5624 N N . PRO C 1 145 ? 62.162 93.563 22.536 1.00 11.47 133 PRO C N 1
ATOM 5625 C CA . PRO C 1 145 ? 60.867 93.562 23.233 1.00 14.08 133 PRO C CA 1
ATOM 5626 C C . PRO C 1 145 ? 60.939 92.905 24.603 1.00 11.44 133 PRO C C 1
ATOM 5627 O O . PRO C 1 145 ? 61.644 91.914 24.800 1.00 13.57 133 PRO C O 1
ATOM 5631 N N . VAL C 1 146 ? 60.179 93.467 25.539 1.00 10.00 134 VAL C N 1
ATOM 5632 C CA . VAL C 1 146 ? 60.089 92.997 26.918 1.00 9.54 134 VAL C CA 1
ATOM 5633 C C . VAL C 1 146 ? 58.631 92.656 27.209 1.00 11.42 134 VAL C C 1
ATOM 5634 O O . VAL C 1 146 ? 57.748 93.507 27.048 1.00 11.46 134 VAL C O 1
ATOM 5638 N N . LEU C 1 147 ? 58.378 91.422 27.649 1.00 11.08 135 LEU C N 1
ATOM 5639 C CA . LEU C 1 147 ? 57.038 90.999 28.048 1.00 9.55 135 LEU C CA 1
ATOM 5640 C C . LEU C 1 147 ? 56.995 90.882 29.570 1.00 10.95 135 LEU C C 1
ATOM 5641 O O . LEU C 1 147 ? 57.789 90.138 30.161 1.00 10.74 135 LEU C O 1
ATOM 5646 N N . LEU C 1 148 ? 56.095 91.640 30.197 1.00 10.48 136 LEU C N 1
ATOM 5647 C CA . LEU C 1 148 ? 55.864 91.505 31.627 1.00 10.38 136 LEU C CA 1
ATOM 5648 C C . LEU C 1 148 ? 55.260 90.137 31.937 1.00 11.61 136 LEU C C 1
ATOM 5649 O O . LEU C 1 148 ? 54.703 89.461 31.070 1.00 11.24 136 LEU C O 1
ATOM 5654 N N . TYR C 1 149 ? 55.362 89.729 33.202 1.00 11.01 137 TYR C N 1
ATOM 5655 C CA . TYR C 1 149 ? 54.871 88.408 33.592 1.00 11.58 137 TYR C CA 1
ATOM 5656 C C . TYR C 1 149 ? 54.333 88.520 35.011 1.00 12.91 137 TYR C C 1
ATOM 5657 O O . TYR C 1 149 ? 55.087 88.765 35.957 1.00 13.13 137 TYR C O 1
ATOM 5666 N N . ASN C 1 150 ? 53.019 88.377 35.140 1.00 10.07 138 ASN C N 1
ATOM 5667 C CA . ASN C 1 150 ? 52.304 88.530 36.400 1.00 10.63 138 ASN C CA 1
ATOM 5668 C C . ASN C 1 150 ? 51.870 87.146 36.872 1.00 9.01 138 ASN C C 1
ATOM 5669 O O . ASN C 1 150 ? 51.133 86.450 36.166 1.00 11.48 138 ASN C O 1
ATOM 5674 N N . VAL C 1 151 ? 52.352 86.732 38.042 1.00 9.69 139 VAL C N 1
ATOM 5675 C CA . VAL C 1 151 ? 51.963 85.427 38.579 1.00 9.31 139 VAL C CA 1
ATOM 5676 C C . VAL C 1 151 ? 51.927 85.553 40.101 1.00 12.27 139 VAL C C 1
ATOM 5677 O O . VAL C 1 151 ? 52.820 85.067 40.823 1.00 10.67 139 VAL C O 1
ATOM 5681 N N . PRO C 1 152 ? 50.885 86.206 40.628 1.00 11.38 140 PRO C N 1
ATOM 5682 C CA . PRO C 1 152 ? 50.878 86.581 42.059 1.00 11.11 140 PRO C CA 1
ATOM 5683 C C . PRO C 1 152 ? 50.907 85.410 43.017 1.00 10.45 140 PRO C C 1
ATOM 5684 O O . PRO C 1 152 ? 51.447 85.555 44.124 1.00 13.46 140 PRO C O 1
ATOM 5688 N N . GLY C 1 153 ? 50.340 84.255 42.646 1.00 10.06 141 GLY C N 1
ATOM 5689 C CA . GLY C 1 153 ? 50.409 83.099 43.522 1.00 13.85 141 GLY C CA 1
ATOM 5690 C C . GLY C 1 153 ? 51.821 82.618 43.788 1.00 14.09 141 GLY C C 1
ATOM 5691 O O . GLY C 1 153 ? 52.071 81.986 44.821 1.00 15.97 141 GLY C O 1
ATOM 5692 N N . ARG C 1 154 ? 52.756 82.909 42.885 1.00 11.86 142 ARG C N 1
ATOM 5693 C CA . ARG C 1 154 ? 54.147 82.543 43.105 1.00 11.65 142 ARG C CA 1
ATOM 5694 C C . ARG C 1 154 ? 54.998 83.694 43.616 1.00 11.63 142 ARG C C 1
ATOM 5695 O O . ARG C 1 154 ? 55.955 83.445 44.357 1.00 13.65 142 ARG C O 1
ATOM 5703 N N . THR C 1 155 ? 54.693 84.941 43.235 1.00 11.01 143 THR C N 1
ATOM 5704 C CA . THR C 1 155 ? 55.592 86.039 43.578 1.00 9.58 143 THR C CA 1
ATOM 5705 C C . THR C 1 155 ? 55.206 86.757 44.863 1.00 13.47 143 THR C C 1
ATOM 5706 O O . THR C 1 155 ? 56.070 87.377 45.487 1.00 11.74 143 THR C O 1
ATOM 5710 N N . GLY C 1 156 ? 53.938 86.709 45.259 1.00 11.52 144 GLY C N 1
ATOM 5711 C CA . GLY C 1 156 ? 53.488 87.502 46.382 1.00 11.91 144 GLY C CA 1
ATOM 5712 C C . GLY C 1 156 ? 53.127 88.931 46.052 1.00 12.66 144 GLY C C 1
ATOM 5713 O O . GLY C 1 156 ? 52.788 89.691 46.974 1.00 13.77 144 GLY C O 1
ATOM 5714 N N . CYS C 1 157 ? 53.173 89.328 44.779 1.00 12.41 145 CYS C N 1
ATOM 5715 C CA . CYS C 1 157 ? 52.762 90.670 44.386 1.00 10.73 145 CYS C CA 1
ATOM 5716 C C . CYS C 1 157 ? 51.981 90.604 43.080 1.00 12.54 145 CYS C C 1
ATOM 5717 O O . CYS C 1 157 ? 51.979 89.592 42.376 1.00 13.26 145 CYS C O 1
ATOM 5720 N N . GLU C 1 158 ? 51.311 91.712 42.767 1.00 11.47 146 GLU C N 1
ATOM 5721 C CA . GLU C 1 158 ? 50.485 91.836 41.575 1.00 13.21 146 GLU C CA 1
ATOM 5722 C C . GLU C 1 158 ? 50.869 93.114 40.847 1.00 11.58 146 GLU C C 1
ATOM 5723 O O . GLU C 1 158 ? 50.923 94.182 41.468 1.00 14.81 146 GLU C O 1
ATOM 5729 N N . ILE C 1 159 ? 51.153 93.015 39.547 1.00 10.95 147 ILE C N 1
ATOM 5730 C CA . ILE C 1 159 ? 51.301 94.219 38.731 1.00 11.87 147 ILE C CA 1
ATOM 5731 C C . ILE C 1 159 ? 49.905 94.681 38.344 1.00 11.46 147 ILE C C 1
ATOM 5732 O O . ILE C 1 159 ? 49.212 93.996 37.587 1.00 13.11 147 ILE C O 1
ATOM 5737 N N . SER C 1 160 ? 49.511 95.865 38.813 1.00 12.03 148 SER C N 1
ATOM 5738 C CA . SER C 1 160 ? 48.158 96.325 38.535 1.00 12.29 148 SER C CA 1
ATOM 5739 C C . SER C 1 160 ? 48.005 96.696 37.064 1.00 13.05 148 SER C C 1
ATOM 5740 O O . SER C 1 160 ? 48.981 96.970 36.360 1.00 11.15 148 SER C O 1
ATOM 5743 N N . THR C 1 161 ? 46.750 96.691 36.602 1.00 10.85 149 THR C N 1
ATOM 5744 C CA . THR C 1 161 ? 46.458 97.143 35.245 1.00 11.07 149 THR C CA 1
ATOM 5745 C C . THR C 1 161 ? 47.014 98.540 34.998 1.00 11.20 149 THR C C 1
ATOM 5746 O O . THR C 1 161 ? 47.643 98.792 33.964 1.00 11.50 149 THR C O 1
ATOM 5750 N N . ASP C 1 162 ? 46.831 99.451 35.957 1.00 12.77 150 ASP C N 1
ATOM 5751 C CA . ASP C 1 162 ? 47.340 100.809 35.779 1.00 14.47 150 ASP C CA 1
ATOM 5752 C C . ASP C 1 162 ? 48.851 100.812 35.590 1.00 12.02 150 ASP C C 1
ATOM 5753 O O . ASP C 1 162 ? 49.378 101.553 34.752 1.00 14.44 150 ASP C O 1
ATOM 5758 N N . THR C 1 163 ? 49.566 99.986 36.355 1.00 10.80 151 THR C N 1
ATOM 5759 C CA . THR C 1 163 ? 51.019 99.950 36.213 1.00 11.02 151 THR C CA 1
ATOM 5760 C C . THR C 1 163 ? 51.421 99.350 34.875 1.00 11.42 151 THR C C 1
ATOM 5761 O O . THR C 1 163 ? 52.346 99.839 34.217 1.00 12.17 151 THR C O 1
ATOM 5765 N N . ILE C 1 164 ? 50.728 98.293 34.455 1.00 9.49 152 ILE C N 1
ATOM 5766 C CA . ILE C 1 164 ? 51.033 97.668 33.171 1.00 10.21 152 ILE C CA 1
ATOM 5767 C C . ILE C 1 164 ? 50.835 98.662 32.039 1.00 10.30 152 ILE C C 1
ATOM 5768 O O . ILE C 1 164 ? 51.670 98.775 31.134 1.00 10.90 152 ILE C O 1
ATOM 5773 N N . ILE C 1 165 ? 49.729 99.405 32.073 1.00 11.13 153 ILE C N 1
ATOM 5774 C CA . ILE C 1 165 ? 49.424 100.336 30.990 1.00 10.84 153 ILE C CA 1
ATOM 5775 C C . ILE C 1 165 ? 50.409 101.499 30.989 1.00 11.42 153 ILE C C 1
ATOM 5776 O O . ILE C 1 165 ? 50.860 101.945 29.927 1.00 12.12 153 ILE C O 1
ATOM 5781 N N . LYS C 1 166 ? 50.769 102.000 32.177 1.00 10.77 154 LYS C N 1
ATOM 5782 C CA . LYS C 1 166 ? 51.778 103.052 32.263 1.00 12.79 154 LYS C CA 1
ATOM 5783 C C . LYS C 1 166 ? 53.118 102.590 31.697 1.00 14.12 154 LYS C C 1
ATOM 5784 O O . LYS C 1 166 ? 53.773 103.332 30.953 1.00 12.63 154 LYS C O 1
ATOM 5790 N N . LEU C 1 167 ? 53.542 101.369 32.032 1.00 13.12 155 LEU C N 1
ATOM 5791 C CA . LEU C 1 167 ? 54.769 100.832 31.449 1.00 12.25 155 LEU C CA 1
ATOM 5792 C C . LEU C 1 167 ? 54.661 100.708 29.934 1.00 13.89 155 LEU C C 1
ATOM 5793 O O . LEU C 1 167 ? 55.619 101.009 29.210 1.00 13.37 155 LEU C O 1
ATOM 5798 N N . PHE C 1 168 ? 53.510 100.250 29.437 1.00 12.29 156 PHE C N 1
ATOM 5799 C CA . PHE C 1 168 ? 53.326 100.126 27.994 1.00 11.90 156 PHE C CA 1
ATOM 5800 C C . PHE C 1 168 ? 53.442 101.479 27.302 1.00 13.07 156 PHE C C 1
ATOM 5801 O O . PHE C 1 168 ? 54.090 101.600 26.256 1.00 14.93 156 PHE C O 1
ATOM 5809 N N . ARG C 1 169 ? 52.814 102.505 27.865 1.00 11.24 157 ARG C N 1
ATOM 5810 C CA . ARG C 1 169 ? 52.865 103.817 27.237 1.00 12.18 157 ARG C CA 1
ATOM 5811 C C . ARG C 1 169 ? 54.215 104.492 27.417 1.00 14.34 157 ARG C C 1
ATOM 5812 O O . ARG C 1 169 ? 54.642 105.243 26.539 1.00 13.92 157 ARG C O 1
ATOM 5820 N N . ASP C 1 170 ? 54.899 104.230 28.523 1.00 11.56 158 ASP C N 1
ATOM 5821 C CA . ASP C 1 170 ? 56.125 104.946 28.834 1.00 14.02 158 ASP C CA 1
ATOM 5822 C C . ASP C 1 170 ? 57.381 104.284 28.279 1.00 12.14 158 ASP C C 1
ATOM 5823 O O . ASP C 1 170 ? 58.411 104.959 28.158 1.00 13.29 158 ASP C O 1
ATOM 5828 N N . CYS C 1 171 ? 57.337 102.993 27.949 1.00 11.87 159 CYS C N 1
ATOM 5829 C CA . CYS C 1 171 ? 58.541 102.259 27.556 1.00 12.15 159 CYS C CA 1
ATOM 5830 C C . CYS C 1 171 ? 58.288 101.531 26.240 1.00 11.13 159 CYS C C 1
ATOM 5831 O O . CYS C 1 171 ? 57.501 100.575 26.195 1.00 12.83 159 CYS C O 1
ATOM 5834 N N . GLU C 1 172 ? 58.980 101.972 25.181 1.00 12.70 160 GLU C N 1
ATOM 5835 C CA . GLU C 1 172 ? 58.819 101.377 23.855 1.00 12.81 160 GLU C CA 1
ATOM 5836 C C . GLU C 1 172 ? 58.915 99.855 23.898 1.00 12.94 160 GLU C C 1
ATOM 5837 O O . GLU C 1 172 ? 58.123 99.154 23.257 1.00 15.90 160 GLU C O 1
ATOM 5843 N N . ASN C 1 173 ? 59.881 99.330 24.645 1.00 13.22 161 ASN C N 1
ATOM 5844 C CA . ASN C 1 173 ? 60.153 97.896 24.590 1.00 13.31 161 ASN C CA 1
ATOM 5845 C C . ASN C 1 173 ? 59.052 97.066 25.226 1.00 15.09 161 ASN C C 1
ATOM 5846 O O . ASN C 1 173 ? 58.881 95.904 24.854 1.00 14.34 161 ASN C O 1
ATOM 5851 N N . ILE C 1 174 ? 58.336 97.608 26.210 1.00 12.02 162 ILE C N 1
ATOM 5852 C CA . ILE C 1 174 ? 57.358 96.816 26.958 1.00 10.65 162 ILE C CA 1
ATOM 5853 C C . ILE C 1 174 ? 56.078 96.732 26.129 1.00 11.50 162 ILE C C 1
ATOM 5854 O O . ILE C 1 174 ? 55.398 97.737 25.906 1.00 13.50 162 ILE C O 1
ATOM 5859 N N . TYR C 1 175 ? 55.747 95.527 25.658 1.00 12.13 163 TYR C N 1
ATOM 5860 C CA . TYR C 1 175 ? 54.701 95.403 24.656 1.00 11.53 163 TYR C CA 1
ATOM 5861 C C . TYR C 1 175 ? 53.503 94.605 25.125 1.00 12.31 163 TYR C C 1
ATOM 5862 O O . TYR C 1 175 ? 52.532 94.494 24.372 1.00 10.38 163 TYR C O 1
ATOM 5871 N N . GLY C 1 176 ? 53.533 94.063 26.339 1.00 11.72 164 GLY C N 1
ATOM 5872 C CA . GLY C 1 176 ? 52.389 93.313 26.823 1.00 14.62 164 GLY C CA 1
ATOM 5873 C C . GLY C 1 176 ? 52.712 92.602 28.117 1.00 12.49 164 GLY C C 1
ATOM 5874 O O . GLY C 1 176 ? 53.696 92.921 28.796 1.00 11.51 164 GLY C O 1
ATOM 5875 N N . VAL C 1 177 ? 51.862 91.633 28.443 1.00 9.91 165 VAL C N 1
ATOM 5876 C CA . VAL C 1 177 ? 51.989 90.898 29.700 1.00 10.58 165 VAL C CA 1
ATOM 5877 C C . VAL C 1 177 ? 51.501 89.457 29.555 1.00 10.68 165 VAL C C 1
ATOM 5878 O O . VAL C 1 177 ? 50.485 89.182 28.905 1.00 11.23 165 VAL C O 1
ATOM 5896 N N . GLU C 1 179 ? 49.758 86.830 31.563 1.00 9.76 167 GLU C N 1
ATOM 5897 C CA . GLU C 1 179 ? 48.979 86.766 32.800 1.00 11.12 167 GLU C CA 1
ATOM 5898 C C . GLU C 1 179 ? 48.775 85.337 33.278 1.00 11.80 167 GLU C C 1
ATOM 5899 O O . GLU C 1 179 ? 48.267 84.491 32.535 1.00 12.96 167 GLU C O 1
ATOM 5905 N N . ALA C 1 180 ? 49.175 85.071 34.529 1.00 10.37 168 ALA C N 1
ATOM 5906 C CA . ALA C 1 180 ? 48.908 83.804 35.197 1.00 10.50 168 ALA C CA 1
ATOM 5907 C C . ALA C 1 180 ? 48.262 84.143 36.535 1.00 13.68 168 ALA C C 1
ATOM 5908 O O . ALA C 1 180 ? 48.880 84.024 37.594 1.00 13.43 168 ALA C O 1
ATOM 5910 N N . SER C 1 181 ? 47.018 84.620 36.470 1.00 12.13 169 SER C N 1
ATOM 5911 C CA . SER C 1 181 ? 46.351 85.161 37.642 1.00 11.19 169 SER C CA 1
ATOM 5912 C C . SER C 1 181 ? 44.898 84.738 37.780 1.00 13.35 169 SER C C 1
ATOM 5913 O O . SER C 1 181 ? 44.239 85.193 38.721 1.00 15.49 169 SER C O 1
ATOM 5916 N N . GLY C 1 182 ? 44.371 83.910 36.881 1.00 10.69 170 GLY C N 1
ATOM 5917 C CA . GLY C 1 182 ? 43.001 83.418 37.000 1.00 11.28 170 GLY C CA 1
ATOM 5918 C C . GLY C 1 182 ? 41.946 84.505 37.018 1.00 17.52 170 GLY C C 1
ATOM 5919 O O . GLY C 1 182 ? 40.932 84.377 37.717 1.00 22.30 170 GLY C O 1
ATOM 5920 N N . ASN C 1 183 ? 42.157 85.574 36.260 1.00 12.48 171 ASN C N 1
ATOM 5921 C CA . ASN C 1 183 ? 41.438 86.830 36.480 1.00 12.43 171 ASN C CA 1
ATOM 5922 C C . ASN C 1 183 ? 41.038 87.378 35.117 1.00 11.39 171 ASN C C 1
ATOM 5923 O O . ASN C 1 183 ? 41.676 88.286 34.583 1.00 11.06 171 ASN C O 1
ATOM 5928 N N . ILE C 1 184 ? 39.985 86.801 34.532 1.00 10.19 172 ILE C N 1
ATOM 5929 C CA . ILE C 1 184 ? 39.571 87.280 33.218 1.00 10.00 172 ILE C CA 1
ATOM 5930 C C . ILE C 1 184 ? 39.008 88.695 33.297 1.00 10.09 172 ILE C C 1
ATOM 5931 O O . ILE C 1 184 ? 39.054 89.425 32.296 1.00 11.76 172 ILE C O 1
ATOM 5936 N N . ASP C 1 185 ? 38.517 89.125 34.465 1.00 11.33 173 ASP C N 1
ATOM 5937 C CA . ASP C 1 185 ? 38.146 90.533 34.639 1.00 10.91 173 ASP C CA 1
ATOM 5938 C C . ASP C 1 185 ? 39.329 91.442 34.322 1.00 10.77 173 ASP C C 1
ATOM 5939 O O . ASP C 1 185 ? 39.195 92.411 33.562 1.00 13.21 173 ASP C O 1
ATOM 5944 N N . LYS C 1 186 ? 40.500 91.138 34.896 1.00 10.10 174 LYS C N 1
ATOM 5945 C CA . LYS C 1 186 ? 41.689 91.941 34.621 1.00 12.35 174 LYS C CA 1
ATOM 5946 C C . LYS C 1 186 ? 42.046 91.900 33.144 1.00 14.33 174 LYS C C 1
ATOM 5947 O O . LYS C 1 186 ? 42.488 92.906 32.577 1.00 11.47 174 LYS C O 1
ATOM 5953 N N . CYS C 1 187 ? 41.875 90.736 32.509 1.00 10.24 175 CYS C N 1
ATOM 5954 C CA . CYS C 1 187 ? 42.160 90.625 31.084 1.00 9.44 175 CYS C CA 1
ATOM 5955 C C . CYS C 1 187 ? 41.265 91.559 30.278 1.00 12.94 175 CYS C C 1
ATOM 5956 O O . CYS C 1 187 ? 41.725 92.188 29.319 1.00 11.36 175 CYS C O 1
ATOM 5959 N N . VAL C 1 188 ? 39.994 91.696 30.674 1.00 12.00 176 VAL C N 1
ATOM 5960 C CA . VAL C 1 188 ? 39.118 92.664 30.013 1.00 11.54 176 VAL C CA 1
ATOM 5961 C C . VAL C 1 188 ? 39.595 94.088 30.297 1.00 12.19 176 VAL C C 1
ATOM 5962 O O . VAL C 1 188 ? 39.710 94.916 29.383 1.00 11.30 176 VAL C O 1
ATOM 5966 N N . ASP C 1 189 ? 39.898 94.382 31.568 1.00 10.14 177 ASP C N 1
ATOM 5967 C CA . ASP C 1 189 ? 40.390 95.699 31.986 1.00 12.85 177 ASP C CA 1
ATOM 5968 C C . ASP C 1 189 ? 41.580 96.150 31.138 1.00 10.42 177 ASP C C 1
ATOM 5969 O O . ASP C 1 189 ? 41.601 97.264 30.598 1.00 11.32 177 ASP C O 1
ATOM 5974 N N . LEU C 1 190 ? 42.565 95.268 30.988 1.00 10.44 178 LEU C N 1
ATOM 5975 C CA . LEU C 1 190 ? 43.778 95.571 30.235 1.00 11.70 178 LEU C CA 1
ATOM 5976 C C . LEU C 1 190 ? 43.474 95.959 28.795 1.00 12.44 178 LEU C C 1
ATOM 5977 O O . LEU C 1 190 ? 43.953 96.989 28.307 1.00 11.68 178 LEU C O 1
ATOM 5982 N N . LEU C 1 191 ? 42.740 95.114 28.071 1.00 12.07 179 LEU C N 1
ATOM 5983 C CA . LEU C 1 191 ? 42.550 95.382 26.650 1.00 11.98 179 LEU C CA 1
ATOM 5984 C C . LEU C 1 191 ? 41.437 96.384 26.377 1.00 13.03 179 LEU C C 1
ATOM 5985 O O . LEU C 1 191 ? 41.361 96.908 25.260 1.00 14.55 179 LEU C O 1
ATOM 5990 N N . ALA C 1 192 ? 40.566 96.661 27.349 1.00 10.95 180 ALA C N 1
ATOM 5991 C CA . ALA C 1 192 ? 39.580 97.708 27.124 1.00 13.63 180 ALA C CA 1
ATOM 5992 C C . ALA C 1 192 ? 40.222 99.086 27.223 1.00 13.65 180 ALA C C 1
ATOM 5993 O O . ALA C 1 192 ? 39.847 99.998 26.477 1.00 15.46 180 ALA C O 1
ATOM 5995 N N . HIS C 1 193 ? 41.210 99.243 28.107 1.00 12.64 181 HIS C N 1
ATOM 5996 C CA . HIS C 1 193 ? 41.856 100.532 28.292 1.00 12.81 181 HIS C CA 1
ATOM 5997 C C . HIS C 1 193 ? 43.116 100.713 27.462 1.00 13.01 181 HIS C C 1
ATOM 5998 O O . HIS C 1 193 ? 43.483 101.855 27.176 1.00 16.13 181 HIS C O 1
ATOM 6005 N N . GLU C 1 194 ? 43.786 99.639 27.062 1.00 12.73 182 GLU C N 1
ATOM 6006 C CA . GLU C 1 194 ? 44.967 99.740 26.202 1.00 13.89 182 GLU C CA 1
ATOM 6007 C C . GLU C 1 194 ? 44.917 98.613 25.181 1.00 12.05 182 GLU C C 1
ATOM 6008 O O . GLU C 1 194 ? 45.614 97.597 25.304 1.00 12.16 182 GLU C O 1
ATOM 6014 N N . PRO C 1 195 ? 44.091 98.769 24.142 1.00 13.53 183 PRO C N 1
ATOM 6015 C CA . PRO C 1 195 ? 43.911 97.695 23.158 1.00 16.55 183 PRO C CA 1
ATOM 6016 C C . PRO C 1 195 ? 45.140 97.417 22.310 1.00 17.92 183 PRO C C 1
ATOM 6017 O O . PRO C 1 195 ? 45.152 96.401 21.606 1.00 16.34 183 PRO C O 1
ATOM 6021 N N . ARG C 1 196 ? 46.168 98.267 22.355 1.00 15.09 184 ARG C N 1
ATOM 6022 C CA . ARG C 1 196 ? 47.382 98.036 21.579 1.00 16.37 184 ARG C CA 1
ATOM 6023 C C . ARG C 1 196 ? 48.316 97.002 22.200 1.00 12.83 184 ARG C C 1
ATOM 6024 O O . ARG C 1 196 ? 49.258 96.557 21.521 1.00 13.45 184 ARG C O 1
ATOM 6032 N N . MET C 1 197 ? 48.104 96.615 23.458 1.00 12.16 185 MET C N 1
ATOM 6033 C CA . MET C 1 197 ? 49.074 95.718 24.078 1.00 13.56 185 MET C CA 1
ATOM 6034 C C . MET C 1 197 ? 48.807 94.264 23.693 1.00 13.69 185 MET C C 1
ATOM 6035 O O . MET C 1 197 ? 47.720 93.900 23.220 1.00 14.17 185 MET C O 1
ATOM 6040 N N . MET C 1 198 ? 49.833 93.431 23.885 1.00 11.13 186 MET C N 1
ATOM 6041 C CA . MET C 1 198 ? 49.756 91.993 23.613 1.00 11.98 186 MET C CA 1
ATOM 6042 C C . MET C 1 198 ? 49.544 91.276 24.942 1.00 10.71 186 MET C C 1
ATOM 6043 O O . MET C 1 198 ? 50.485 91.107 25.726 1.00 12.34 186 MET C O 1
ATOM 6048 N N . LEU C 1 199 ? 48.299 90.875 25.197 1.00 10.13 187 LEU C N 1
ATOM 6049 C CA . LEU C 1 199 ? 47.974 90.037 26.340 1.00 9.54 187 LEU C CA 1
ATOM 6050 C C . LEU C 1 199 ? 48.253 88.586 25.971 1.00 9.29 187 LEU C C 1
ATOM 6051 O O . LEU C 1 199 ? 47.779 88.102 24.939 1.00 10.68 187 LEU C O 1
ATOM 6056 N N . ILE C 1 200 ? 49.030 87.904 26.811 1.00 9.12 188 ILE C N 1
ATOM 6057 C CA . ILE C 1 200 ? 49.505 86.548 26.550 1.00 9.35 188 ILE C CA 1
ATOM 6058 C C . ILE C 1 200 ? 49.010 85.649 27.680 1.00 9.38 188 ILE C C 1
ATOM 6059 O O . ILE C 1 200 ? 49.224 85.958 28.857 1.00 11.41 188 ILE C O 1
ATOM 6064 N N . SER C 1 201 ? 48.360 84.536 27.332 1.00 9.79 189 SER C N 1
ATOM 6065 C CA . SER C 1 201 ? 47.891 83.621 28.369 1.00 8.63 189 SER C CA 1
ATOM 6066 C C . SER C 1 201 ? 49.055 82.869 29.005 1.00 12.18 189 SER C C 1
ATOM 6067 O O . SER C 1 201 ? 49.832 82.204 28.315 1.00 13.50 189 SER C O 1
ATOM 6070 N N . GLY C 1 202 ? 49.148 82.947 30.332 1.00 10.83 190 GLY C N 1
ATOM 6071 C CA . GLY C 1 202 ? 50.077 82.114 31.066 1.00 10.09 190 GLY C CA 1
ATOM 6072 C C . GLY C 1 202 ? 49.410 80.991 31.844 1.00 11.81 190 GLY C C 1
ATOM 6073 O O . GLY C 1 202 ? 50.043 80.414 32.729 1.00 14.89 190 GLY C O 1
ATOM 6074 N N . GLU C 1 203 ? 48.155 80.656 31.526 1.00 10.72 191 GLU C N 1
ATOM 6075 C CA . GLU C 1 203 ? 47.440 79.569 32.199 1.00 10.41 191 GLU C CA 1
ATOM 6076 C C . GLU C 1 203 ? 46.711 78.766 31.131 1.00 10.01 191 GLU C C 1
ATOM 6077 O O . GLU C 1 203 ? 45.744 79.257 30.543 1.00 10.90 191 GLU C O 1
ATOM 6083 N N . ASP C 1 204 ? 47.185 77.544 30.873 1.00 12.54 192 ASP C N 1
ATOM 6084 C CA . ASP C 1 204 ? 46.729 76.821 29.687 1.00 9.38 192 ASP C CA 1
ATOM 6085 C C . ASP C 1 204 ? 45.226 76.598 29.693 1.00 9.68 192 ASP C C 1
ATOM 6086 O O . ASP C 1 204 ? 44.590 76.631 28.633 1.00 11.82 192 ASP C O 1
ATOM 6091 N N . ALA C 1 205 ? 44.642 76.315 30.864 1.00 11.09 193 ALA C N 1
ATOM 6092 C CA . ALA C 1 205 ? 43.227 75.948 30.879 1.00 11.41 193 ALA C CA 1
ATOM 6093 C C . ALA C 1 205 ? 42.348 77.060 30.311 1.00 12.66 193 ALA C C 1
ATOM 6094 O O . ALA C 1 205 ? 41.256 76.784 29.795 1.00 11.05 193 ALA C O 1
ATOM 6096 N N . ILE C 1 206 ? 42.801 78.311 30.383 1.00 11.62 194 ILE C N 1
ATOM 6097 C CA . ILE C 1 206 ? 41.984 79.430 29.931 1.00 9.77 194 ILE C CA 1
ATOM 6098 C C . ILE C 1 206 ? 42.627 80.116 28.730 1.00 10.43 194 ILE C C 1
ATOM 6099 O O . ILE C 1 206 ? 42.369 81.296 28.467 1.00 10.57 194 ILE C O 1
ATOM 6104 N N . ASN C 1 207 ? 43.430 79.377 27.960 1.00 9.29 195 ASN C N 1
ATOM 6105 C CA . ASN C 1 207 ? 43.986 79.944 26.729 1.00 9.58 195 ASN C CA 1
ATOM 6106 C C . ASN C 1 207 ? 42.885 80.512 25.837 1.00 9.44 195 ASN C C 1
ATOM 6107 O O . ASN C 1 207 ? 42.990 81.643 25.349 1.00 10.99 195 ASN C O 1
ATOM 6112 N N . TYR C 1 208 ? 41.825 79.729 25.589 1.00 10.76 196 TYR C N 1
ATOM 6113 C CA . TYR C 1 208 ? 40.808 80.200 24.650 1.00 10.90 196 TYR C CA 1
ATOM 6114 C C . TYR C 1 208 ? 40.081 81.450 25.152 1.00 12.13 196 TYR C C 1
ATOM 6115 O O . TYR C 1 208 ? 39.937 82.404 24.367 1.00 11.58 196 TYR C O 1
ATOM 6124 N N . PRO C 1 209 ? 39.607 81.533 26.404 1.00 10.39 197 PRO C N 1
ATOM 6125 C CA . PRO C 1 209 ? 38.962 82.789 26.832 1.00 10.65 197 PRO C CA 1
ATOM 6126 C C . PRO C 1 209 ? 39.862 84.010 26.697 1.00 12.36 197 PRO C C 1
ATOM 6127 O O . PRO C 1 209 ? 39.382 85.077 26.297 1.00 13.37 197 PRO C O 1
ATOM 6131 N N . ILE C 1 210 ? 41.158 83.880 26.993 1.00 9.47 198 ILE C N 1
ATOM 6132 C CA . ILE C 1 210 ? 42.060 85.020 26.846 1.00 9.94 198 ILE C CA 1
ATOM 6133 C C . ILE C 1 210 ? 42.213 85.401 25.374 1.00 14.17 198 ILE C C 1
ATOM 6134 O O . ILE C 1 210 ? 42.099 86.577 25.003 1.00 11.42 198 ILE C O 1
ATOM 6139 N N . LEU C 1 211 ? 42.425 84.411 24.503 1.00 11.48 199 LEU C N 1
ATOM 6140 C CA . LEU C 1 211 ? 42.565 84.700 23.076 1.00 11.92 199 LEU C CA 1
ATOM 6141 C C . LEU C 1 211 ? 41.282 85.279 22.489 1.00 13.98 199 LEU C C 1
ATOM 6142 O O . LEU C 1 211 ? 41.335 86.192 21.656 1.00 12.51 199 LEU C O 1
ATOM 6147 N N . SER C 1 212 ? 40.117 84.756 22.905 1.00 11.47 200 SER C N 1
ATOM 6148 C CA . SER C 1 212 ? 38.859 85.231 22.340 1.00 10.94 200 SER C CA 1
ATOM 6149 C C . SER C 1 212 ? 38.524 86.653 22.786 1.00 10.98 200 SER C C 1
ATOM 6150 O O . SER C 1 212 ? 37.690 87.309 22.145 1.00 13.05 200 SER C O 1
ATOM 6153 N N . ASN C 1 213 ? 39.178 87.161 23.832 1.00 10.53 201 ASN C N 1
ATOM 6154 C CA . ASN C 1 213 ? 39.022 88.561 24.212 1.00 10.58 201 ASN C CA 1
ATOM 6155 C C . ASN C 1 213 ? 40.034 89.466 23.527 1.00 11.99 201 ASN C C 1
ATOM 6156 O O . ASN C 1 213 ? 40.096 90.660 23.840 1.00 13.34 201 ASN C O 1
ATOM 6161 N N . GLY C 1 214 ? 40.825 88.936 22.601 1.00 12.42 202 GLY C N 1
ATOM 6162 C CA . GLY C 1 214 ? 41.816 89.736 21.913 1.00 10.86 202 GLY C CA 1
ATOM 6163 C C . GLY C 1 214 ? 43.240 89.525 22.375 1.00 13.82 202 GLY C C 1
ATOM 6164 O O . GLY C 1 214 ? 44.129 90.247 21.913 1.00 13.69 202 GLY C O 1
ATOM 6165 N N . GLY C 1 215 ? 43.482 88.588 23.292 1.00 10.00 203 GLY C N 1
ATOM 6166 C CA . GLY C 1 215 ? 44.848 88.157 23.547 1.00 11.72 203 GLY C CA 1
ATOM 6167 C C . GLY C 1 215 ? 45.486 87.622 22.280 1.00 13.04 203 GLY C C 1
ATOM 6168 O O . GLY C 1 215 ? 44.804 87.121 21.384 1.00 12.79 203 GLY C O 1
ATOM 6169 N N . LYS C 1 216 ? 46.816 87.733 22.194 1.00 10.52 204 LYS C N 1
ATOM 6170 C CA . LYS C 1 216 ? 47.494 87.435 20.938 1.00 10.76 204 LYS C CA 1
ATOM 6171 C C . LYS C 1 216 ? 48.506 86.302 21.065 1.00 10.59 204 LYS C C 1
ATOM 6172 O O . LYS C 1 216 ? 49.299 86.083 20.138 1.00 12.02 204 LYS C O 1
ATOM 6178 N N . GLY C 1 217 ? 48.474 85.545 22.153 1.00 10.29 205 GLY C N 1
ATOM 6179 C CA . GLY C 1 217 ? 49.320 84.369 22.207 1.00 9.62 205 GLY C CA 1
ATOM 6180 C C . GLY C 1 217 ? 49.238 83.698 23.555 1.00 11.71 205 GLY C C 1
ATOM 6181 O O . GLY C 1 217 ? 48.451 84.081 24.429 1.00 11.72 205 GLY C O 1
ATOM 6182 N N . VAL C 1 218 ? 50.049 82.655 23.698 1.00 10.09 206 VAL C N 1
ATOM 6183 C CA . VAL C 1 218 ? 50.109 81.867 24.920 1.00 8.71 206 VAL C CA 1
ATOM 6184 C C . VAL C 1 218 ? 51.574 81.571 25.204 1.00 9.27 206 VAL C C 1
ATOM 6185 O O . VAL C 1 218 ? 52.392 81.465 24.286 1.00 11.51 206 VAL C O 1
ATOM 6189 N N . ILE C 1 219 ? 51.913 81.472 26.486 1.00 9.38 207 ILE C N 1
ATOM 6190 C CA . ILE C 1 219 ? 53.198 80.935 26.912 1.00 10.46 207 ILE C CA 1
ATOM 6191 C C . ILE C 1 219 ? 52.847 79.721 27.760 1.00 11.28 207 ILE C C 1
ATOM 6192 O O . ILE C 1 219 ? 52.386 79.857 28.897 1.00 10.92 207 ILE C O 1
ATOM 6197 N N . SER C 1 220 ? 53.033 78.533 27.184 1.00 9.82 208 SER C N 1
ATOM 6198 C CA . SER C 1 220 ? 52.306 77.328 27.568 1.00 9.43 208 SER C CA 1
ATOM 6199 C C . SER C 1 220 ? 53.191 76.328 28.311 1.00 10.63 208 SER C C 1
ATOM 6200 O O . SER C 1 220 ? 54.384 76.176 28.008 1.00 11.66 208 SER C O 1
ATOM 6203 N N . VAL C 1 221 ? 52.590 75.636 29.278 1.00 10.06 209 VAL C N 1
ATOM 6204 C CA . VAL C 1 221 ? 53.193 74.448 29.884 1.00 9.45 209 VAL C CA 1
ATOM 6205 C C . VAL C 1 221 ? 52.829 73.202 29.093 1.00 10.56 209 VAL C C 1
ATOM 6206 O O . VAL C 1 221 ? 53.694 72.396 28.739 1.00 9.93 209 VAL C O 1
ATOM 6210 N N . THR C 1 222 ? 51.535 73.073 28.795 1.00 9.41 210 THR C N 1
ATOM 6211 C CA . THR C 1 222 ? 51.020 71.901 28.091 1.00 9.52 210 THR C CA 1
ATOM 6212 C C . THR C 1 222 ? 51.709 71.684 26.748 1.00 10.87 210 THR C C 1
ATOM 6213 O O . THR C 1 222 ? 51.904 70.536 26.326 1.00 11.67 210 THR C O 1
ATOM 6217 N N . SER C 1 223 ? 52.098 72.763 26.067 1.00 11.45 211 SER C N 1
ATOM 6218 C CA . SER C 1 223 ? 52.727 72.614 24.759 1.00 9.06 211 SER C CA 1
ATOM 6219 C C . SER C 1 223 ? 54.065 71.882 24.819 1.00 12.71 211 SER C C 1
ATOM 6220 O O . SER C 1 223 ? 54.519 71.404 23.777 1.00 12.00 211 SER C O 1
ATOM 6223 N N . ASN C 1 224 ? 54.717 71.779 25.991 1.00 11.21 212 ASN C N 1
ATOM 6224 C CA . ASN C 1 224 ? 55.876 70.891 26.087 1.00 10.71 212 ASN C CA 1
ATOM 6225 C C . ASN C 1 224 ? 55.513 69.489 25.606 1.00 9.94 212 ASN C C 1
ATOM 6226 O O . ASN C 1 224 ? 56.253 68.869 24.829 1.00 10.66 212 ASN C O 1
ATOM 6231 N N . LEU C 1 225 ? 54.364 68.982 26.057 1.00 10.16 213 LEU C N 1
ATOM 6232 C CA . LEU C 1 225 ? 53.878 67.650 25.715 1.00 11.56 213 LEU C CA 1
ATOM 6233 C C . LEU C 1 225 ? 53.089 67.624 24.412 1.00 11.48 213 LEU C C 1
ATOM 6234 O O . LEU C 1 225 ? 53.274 66.708 23.601 1.00 10.36 213 LEU C O 1
ATOM 6239 N N . LEU C 1 226 ? 52.222 68.613 24.182 1.00 11.37 214 LEU C N 1
ATOM 6240 C CA . LEU C 1 226 ? 51.285 68.600 23.052 1.00 10.71 214 LEU C CA 1
ATOM 6241 C C . LEU C 1 226 ? 51.435 69.871 22.222 1.00 9.94 214 LEU C C 1
ATOM 6242 O O . LEU C 1 226 ? 50.487 70.656 22.092 1.00 10.97 214 LEU C O 1
ATOM 6247 N N . PRO C 1 227 ? 52.612 70.086 21.616 1.00 10.90 215 PRO C N 1
ATOM 6248 C CA . PRO C 1 227 ? 52.858 71.379 20.946 1.00 11.62 215 PRO C CA 1
ATOM 6249 C C . PRO C 1 227 ? 51.949 71.618 19.762 1.00 13.89 215 PRO C C 1
ATOM 6250 O O . PRO C 1 227 ? 51.514 72.755 19.540 1.00 12.58 215 PRO C O 1
ATOM 6254 N N . ASP C 1 228 ? 51.640 70.565 19.001 1.00 11.79 216 ASP C N 1
ATOM 6255 C CA . ASP C 1 228 ? 50.765 70.721 17.846 1.00 11.99 216 ASP C CA 1
ATOM 6256 C C . ASP C 1 228 ? 49.368 71.166 18.259 1.00 14.96 216 ASP C C 1
ATOM 6257 O O . ASP C 1 228 ? 48.733 71.964 17.559 1.00 11.78 216 ASP C O 1
ATOM 6262 N N . MET C 1 229 ? 48.861 70.659 19.388 1.00 12.13 217 MET C N 1
ATOM 6263 C CA . MET C 1 229 ? 47.505 71.022 19.791 1.00 11.70 217 MET C CA 1
ATOM 6264 C C . MET C 1 229 ? 47.442 72.466 20.278 1.00 12.52 217 MET C C 1
ATOM 6265 O O . MET C 1 229 ? 46.479 73.192 19.982 1.00 12.91 217 MET C O 1
ATOM 6270 N N . ILE C 1 230 ? 48.464 72.907 21.016 1.00 11.80 218 ILE C N 1
ATOM 6271 C CA . ILE C 1 230 ? 48.470 74.277 21.515 1.00 11.80 218 ILE C CA 1
ATOM 6272 C C . ILE C 1 230 ? 48.696 75.260 20.371 1.00 13.57 218 ILE C C 1
ATOM 6273 O O . ILE C 1 230 ? 48.074 76.330 20.324 1.00 12.56 218 ILE C O 1
ATOM 6278 N N . SER C 1 231 ? 49.565 74.913 19.413 1.00 10.75 219 SER C N 1
ATOM 6279 C CA A SER C 1 231 ? 49.748 75.808 18.276 0.55 10.52 219 SER C CA 1
ATOM 6280 C CA B SER C 1 231 ? 49.757 75.784 18.256 0.45 10.58 219 SER C CA 1
ATOM 6281 C C . SER C 1 231 ? 48.478 75.892 17.436 1.00 11.21 219 SER C C 1
ATOM 6282 O O . SER C 1 231 ? 48.093 76.987 17.006 1.00 12.67 219 SER C O 1
ATOM 6287 N N . ALA C 1 232 ? 47.792 74.763 17.219 1.00 10.54 220 ALA C N 1
ATOM 6288 C CA . ALA C 1 232 ? 46.554 74.797 16.443 1.00 12.04 220 ALA C CA 1
ATOM 6289 C C . ALA C 1 232 ? 45.501 75.652 17.136 1.00 11.07 220 ALA C C 1
ATOM 6290 O O . ALA C 1 232 ? 44.833 76.475 16.497 1.00 12.43 220 ALA C O 1
ATOM 6292 N N . LEU C 1 233 ? 45.325 75.449 18.446 1.00 9.97 221 LEU C N 1
ATOM 6293 C CA . LEU C 1 233 ? 44.374 76.257 19.203 1.00 11.38 221 LEU C CA 1
ATOM 6294 C C . LEU C 1 233 ? 44.663 77.736 18.996 1.00 10.02 221 LEU C C 1
ATOM 6295 O O . LEU C 1 233 ? 43.777 78.522 18.624 1.00 11.22 221 LEU C O 1
ATOM 6300 N N . THR C 1 234 ? 45.919 78.123 19.220 1.00 11.26 222 THR C N 1
ATOM 6301 C CA . THR C 1 234 ? 46.295 79.527 19.160 1.00 11.68 222 THR C CA 1
ATOM 6302 C C . THR C 1 234 ? 46.056 80.094 17.769 1.00 15.46 222 THR C C 1
ATOM 6303 O O . THR C 1 234 ? 45.515 81.199 17.621 1.00 11.96 222 THR C O 1
ATOM 6307 N N . HIS C 1 235 ? 46.440 79.346 16.735 1.00 13.40 223 HIS C N 1
ATOM 6308 C CA . HIS C 1 235 ? 46.313 79.881 15.386 1.00 13.14 223 HIS C CA 1
ATOM 6309 C C . HIS C 1 235 ? 44.853 79.962 14.953 1.00 13.31 223 HIS C C 1
ATOM 6310 O O . HIS C 1 235 ? 44.451 80.945 14.316 1.00 14.44 223 HIS C O 1
ATOM 6317 N N . PHE C 1 236 ? 44.037 78.962 15.310 1.00 13.50 224 PHE C N 1
ATOM 6318 C CA . PHE C 1 236 ? 42.600 79.068 15.065 1.00 12.92 224 PHE C CA 1
ATOM 6319 C C . PHE C 1 236 ? 42.031 80.345 15.686 1.00 12.89 224 PHE C C 1
ATOM 6320 O O . PHE C 1 236 ? 41.274 81.079 15.041 1.00 13.59 224 PHE C O 1
ATOM 6328 N N . ALA C 1 237 ? 42.392 80.625 16.944 1.00 13.74 225 ALA C N 1
ATOM 6329 C CA . ALA C 1 237 ? 41.865 81.814 17.611 1.00 13.78 225 ALA C CA 1
ATOM 6330 C C . ALA C 1 237 ? 42.333 83.092 16.922 1.00 12.93 225 ALA C C 1
ATOM 6331 O O . ALA C 1 237 ? 41.534 84.002 16.675 1.00 13.84 225 ALA C O 1
ATOM 6333 N N . LEU C 1 238 ? 43.620 83.167 16.569 1.00 15.00 226 LEU C N 1
ATOM 6334 C CA . LEU C 1 238 ? 44.137 84.358 15.898 1.00 15.81 226 LEU C CA 1
ATOM 6335 C C . LEU C 1 238 ? 43.469 84.579 14.545 1.00 17.80 226 LEU C C 1
ATOM 6336 O O . LEU C 1 238 ? 43.362 85.724 14.086 1.00 20.79 226 LEU C O 1
ATOM 6341 N N . ASP C 1 239 ? 43.008 83.504 13.904 1.00 14.63 227 ASP C N 1
ATOM 6342 C CA . ASP C 1 239 ? 42.261 83.562 12.654 1.00 16.46 227 ASP C CA 1
ATOM 6343 C C . ASP C 1 239 ? 40.763 83.745 12.872 1.00 19.74 227 ASP C C 1
ATOM 6344 O O . ASP C 1 239 ? 39.994 83.669 11.907 1.00 20.10 227 ASP C O 1
ATOM 6349 N N . GLU C 1 240 ? 40.342 83.971 14.116 1.00 17.38 228 GLU C N 1
ATOM 6350 C CA . GLU C 1 240 ? 38.953 84.213 14.497 1.00 16.13 228 GLU C CA 1
ATOM 6351 C C . GLU C 1 240 ? 38.062 83.005 14.253 1.00 17.42 228 GLU C C 1
ATOM 6352 O O . GLU C 1 240 ? 36.836 83.142 14.149 1.00 21.27 228 GLU C O 1
ATOM 6358 N N . ASN C 1 241 ? 38.664 81.822 14.153 1.00 16.98 229 ASN C N 1
ATOM 6359 C CA . ASN C 1 241 ? 37.918 80.566 14.152 1.00 15.31 229 ASN C CA 1
ATOM 6360 C C . ASN C 1 241 ? 37.740 80.124 15.605 1.00 15.35 229 ASN C C 1
ATOM 6361 O O . ASN C 1 241 ? 38.405 79.216 16.115 1.00 15.52 229 ASN C O 1
ATOM 6366 N N . TYR C 1 242 ? 36.828 80.819 16.286 1.00 14.86 230 TYR C N 1
ATOM 6367 C CA . TYR C 1 242 ? 36.657 80.579 17.716 1.00 14.21 230 TYR C CA 1
ATOM 6368 C C . TYR C 1 242 ? 36.063 79.201 17.986 1.00 14.16 230 TYR C C 1
ATOM 6369 O O . TYR C 1 242 ? 36.410 78.570 18.990 1.00 16.12 230 TYR C O 1
ATOM 6378 N N . LYS C 1 243 ? 35.190 78.711 17.099 1.00 17.43 231 LYS C N 1
ATOM 6379 C CA . LYS C 1 243 ? 34.599 77.392 17.304 1.00 17.35 231 LYS C CA 1
ATOM 6380 C C . LYS C 1 243 ? 35.679 76.324 17.396 1.00 15.33 231 LYS C C 1
ATOM 6381 O O . LYS C 1 243 ? 35.677 75.500 18.319 1.00 15.57 231 LYS C O 1
ATOM 6387 N N . GLU C 1 244 ? 36.639 76.348 16.466 1.00 15.79 232 GLU C N 1
ATOM 6388 C CA . GLU C 1 244 ? 37.692 75.337 16.480 1.00 16.22 232 GLU C CA 1
ATOM 6389 C C . GLU C 1 244 ? 38.707 75.575 17.593 1.00 15.22 232 GLU C C 1
ATOM 6390 O O . GLU C 1 244 ? 39.235 74.606 18.153 1.00 14.47 232 GLU C O 1
ATOM 6396 N N . ALA C 1 245 ? 39.015 76.840 17.914 1.00 11.83 233 ALA C N 1
ATOM 6397 C CA . ALA C 1 245 ? 39.906 77.104 19.041 1.00 13.30 233 ALA C CA 1
ATOM 6398 C C . ALA C 1 245 ? 39.294 76.604 20.345 1.00 13.14 233 ALA C C 1
ATOM 6399 O O . ALA C 1 245 ? 39.975 75.964 21.159 1.00 13.34 233 ALA C O 1
ATOM 6401 N N . LYS C 1 246 ? 38.003 76.866 20.548 1.00 12.80 234 LYS C N 1
ATOM 6402 C CA . LYS C 1 246 ? 37.339 76.432 21.770 1.00 12.44 234 LYS C CA 1
ATOM 6403 C C . LYS C 1 246 ? 37.266 74.910 21.843 1.00 12.13 234 LYS C C 1
ATOM 6404 O O . LYS C 1 246 ? 37.409 74.328 22.928 1.00 12.69 234 LYS C O 1
ATOM 6410 N N . LYS C 1 247 ? 37.021 74.249 20.704 1.00 12.10 235 LYS C N 1
ATOM 6411 C CA . LYS C 1 247 ? 36.997 72.787 20.691 1.00 12.40 235 LYS C CA 1
ATOM 6412 C C . LYS C 1 247 ? 38.286 72.209 21.272 1.00 14.01 235 LYS C C 1
ATOM 6413 O O . LYS C 1 247 ? 38.250 71.300 22.114 1.00 13.87 235 LYS C O 1
ATOM 6419 N N . ILE C 1 248 ? 39.438 72.742 20.849 1.00 11.71 236 ILE C N 1
ATOM 6420 C CA . ILE C 1 248 ? 40.711 72.224 21.346 1.00 11.98 236 ILE C CA 1
ATOM 6421 C C . ILE C 1 248 ? 40.906 72.597 22.808 1.00 13.01 236 ILE C C 1
ATOM 6422 O O . ILE C 1 248 ? 41.364 71.771 23.609 1.00 12.74 236 ILE C O 1
ATOM 6427 N N . ASN C 1 249 ? 40.584 73.844 23.177 1.00 12.00 237 ASN C N 1
ATOM 6428 C CA . ASN C 1 249 ? 40.672 74.239 24.581 1.00 9.77 237 ASN C CA 1
ATOM 6429 C C . ASN C 1 249 ? 39.873 73.295 25.470 1.00 11.54 237 ASN C C 1
ATOM 6430 O O . ASN C 1 249 ? 40.341 72.888 26.546 1.00 11.80 237 ASN C O 1
ATOM 6435 N N . ASP C 1 250 ? 38.665 72.935 25.036 1.00 10.94 238 ASP C N 1
ATOM 6436 C CA . ASP C 1 250 ? 37.830 72.052 25.848 1.00 10.87 238 ASP C CA 1
ATOM 6437 C C . ASP C 1 250 ? 38.447 70.663 25.927 1.00 10.69 238 ASP C C 1
ATOM 6438 O O . ASP C 1 250 ? 38.493 70.052 27.004 1.00 13.43 238 ASP C O 1
ATOM 6443 N N . GLU C 1 251 ? 38.936 70.154 24.795 1.00 10.84 239 GLU C N 1
ATOM 6444 C CA . GLU C 1 251 ? 39.556 68.835 24.780 1.00 12.96 239 GLU C CA 1
ATOM 6445 C C . GLU C 1 251 ? 40.758 68.784 25.715 1.00 11.28 239 GLU C C 1
ATOM 6446 O O . GLU C 1 251 ? 41.009 67.758 26.363 1.00 14.91 239 GLU C O 1
ATOM 6452 N N . LEU C 1 252 ? 41.506 69.883 25.794 1.00 11.42 240 LEU C N 1
ATOM 6453 C CA . LEU C 1 252 ? 42.729 69.954 26.578 1.00 14.89 240 LEU C CA 1
ATOM 6454 C C . LEU C 1 252 ? 42.491 70.186 28.063 1.00 14.42 240 LEU C C 1
ATOM 6455 O O . LEU C 1 252 ? 43.465 70.159 28.814 1.00 11.48 240 LEU C O 1
ATOM 6460 N N . TYR C 1 253 ? 41.252 70.438 28.514 1.00 11.41 241 TYR C N 1
ATOM 6461 C CA . TYR C 1 253 ? 41.090 70.856 29.908 1.00 10.99 241 TYR C CA 1
ATOM 6462 C C . TYR C 1 253 ? 41.673 69.817 30.857 1.00 12.86 241 TYR C C 1
ATOM 6463 O O . TYR C 1 253 ? 42.399 70.164 31.793 1.00 11.97 241 TYR C O 1
ATOM 6472 N N . ASN C 1 254 ? 41.415 68.535 30.604 1.00 13.21 242 ASN C N 1
ATOM 6473 C CA . ASN C 1 254 ? 41.824 67.518 31.566 1.00 13.57 242 ASN C CA 1
ATOM 6474 C C . ASN C 1 254 ? 43.345 67.472 31.720 1.00 14.30 242 ASN C C 1
ATOM 6475 O O . ASN C 1 254 ? 43.855 67.424 32.846 1.00 15.32 242 ASN C O 1
ATOM 6480 N N . ILE C 1 255 ? 44.089 67.470 30.605 1.00 12.57 243 ILE C N 1
ATOM 6481 C CA . ILE C 1 255 ? 45.551 67.469 30.708 1.00 13.99 243 ILE C CA 1
ATOM 6482 C C . ILE C 1 255 ? 46.046 68.812 31.222 1.00 13.42 243 ILE C C 1
ATOM 6483 O O . ILE C 1 255 ? 47.006 68.875 32.002 1.00 12.89 243 ILE C O 1
ATOM 6488 N N . ASN C 1 256 ? 45.407 69.907 30.797 1.00 11.13 244 ASN C N 1
ATOM 6489 C CA . ASN C 1 256 ? 45.790 71.224 31.298 1.00 10.96 244 ASN C CA 1
ATOM 6490 C C . ASN C 1 256 ? 45.747 71.262 32.815 1.00 9.85 244 ASN C C 1
ATOM 6491 O O . ASN C 1 256 ? 46.645 71.825 33.457 1.00 15.41 244 ASN C O 1
ATOM 6496 N N . LYS C 1 257 ? 44.725 70.640 33.404 1.00 10.27 245 LYS C N 1
ATOM 6497 C CA . LYS C 1 257 ? 44.534 70.664 34.848 1.00 10.83 245 LYS C CA 1
ATOM 6498 C C . LYS C 1 257 ? 45.439 69.667 35.569 1.00 11.65 245 LYS C C 1
ATOM 6499 O O . LYS C 1 257 ? 45.987 69.986 36.635 1.00 11.73 245 LYS C O 1
ATOM 6505 N N . ILE C 1 258 ? 45.601 68.451 35.033 1.00 11.83 246 ILE C N 1
ATOM 6506 C CA . ILE C 1 258 ? 46.431 67.476 35.741 1.00 11.19 246 ILE C CA 1
ATOM 6507 C C . ILE C 1 258 ? 47.886 67.918 35.756 1.00 13.75 246 ILE C C 1
ATOM 6508 O O . ILE C 1 258 ? 48.647 67.500 36.633 1.00 13.10 246 ILE C O 1
ATOM 6513 N N . LEU C 1 259 ? 48.283 68.791 34.833 1.00 10.24 247 LEU C N 1
ATOM 6514 C CA . LEU C 1 259 ? 49.663 69.258 34.831 1.00 10.42 247 LEU C CA 1
ATOM 6515 C C . LEU C 1 259 ? 49.944 70.230 35.962 1.00 12.26 247 LEU C C 1
ATOM 6516 O O . LEU C 1 259 ? 51.084 70.691 36.096 1.00 14.58 247 LEU C O 1
ATOM 6521 N N . PHE C 1 260 ? 48.940 70.539 36.787 1.00 11.25 248 PHE C N 1
ATOM 6522 C CA . PHE C 1 260 ? 49.148 71.346 37.981 1.00 12.87 248 PHE C CA 1
ATOM 6523 C C . PHE C 1 260 ? 48.708 70.620 39.247 1.00 13.01 248 PHE C C 1
ATOM 6524 O O . PHE C 1 260 ? 48.504 71.257 40.290 1.00 14.10 248 PHE C O 1
ATOM 6532 N N . CYS C 1 261 ? 48.603 69.284 39.198 1.00 11.48 249 CYS C N 1
ATOM 6533 C CA . CYS C 1 261 ? 48.206 68.541 40.390 1.00 12.37 249 CYS C CA 1
ATOM 6534 C C . CYS C 1 261 ? 49.262 68.650 41.487 1.00 11.06 249 CYS C C 1
ATOM 6535 O O . CYS C 1 261 ? 48.936 68.502 42.673 1.00 13.29 249 CYS C O 1
ATOM 6538 N N . GLU C 1 262 ? 50.520 68.875 41.107 1.00 12.07 250 GLU C N 1
ATOM 6539 C CA . GLU C 1 262 ? 51.576 69.370 41.983 1.00 10.45 250 GLU C CA 1
ATOM 6540 C C . GLU C 1 262 ? 52.189 70.587 41.297 1.00 10.72 250 GLU C C 1
ATOM 6541 O O . GLU C 1 262 ? 51.907 70.868 40.131 1.00 11.61 250 GLU C O 1
ATOM 6547 N N . SER C 1 263 ? 53.062 71.297 42.006 1.00 13.99 251 SER C N 1
ATOM 6548 C CA . SER C 1 263 ? 53.597 72.542 41.458 1.00 11.86 251 SER C CA 1
ATOM 6549 C C . SER C 1 263 ? 54.310 72.329 40.127 1.00 11.16 251 SER C C 1
ATOM 6550 O O . SER C 1 263 ? 55.186 71.468 40.007 1.00 12.30 251 SER C O 1
ATOM 6553 N N . ASN C 1 264 ? 53.926 73.129 39.137 1.00 10.89 252 ASN C N 1
ATOM 6554 C CA . ASN C 1 264 ? 54.635 73.150 37.866 1.00 9.55 252 ASN C CA 1
ATOM 6555 C C . ASN C 1 264 ? 56.089 73.544 38.119 1.00 11.60 252 ASN C C 1
ATOM 6556 O O . ASN C 1 264 ? 56.351 74.481 38.888 1.00 11.97 252 ASN C O 1
ATOM 6561 N N . PRO C 1 265 ? 57.070 72.858 37.503 1.00 8.96 253 PRO C N 1
ATOM 6562 C CA . PRO C 1 265 ? 56.989 71.838 36.456 1.00 11.14 253 PRO C CA 1
ATOM 6563 C C . PRO C 1 265 ? 57.080 70.387 36.916 1.00 10.49 253 PRO C C 1
ATOM 6564 O O . PRO C 1 265 ? 57.519 69.564 36.105 1.00 9.97 253 PRO C O 1
ATOM 6568 N N . ILE C 1 266 ? 56.693 70.039 38.147 1.00 9.26 254 ILE C N 1
ATOM 6569 C CA . ILE C 1 266 ? 56.748 68.625 38.544 1.00 9.65 254 ILE C CA 1
ATOM 6570 C C . ILE C 1 266 ? 55.874 67.759 37.641 1.00 7.94 254 ILE C C 1
ATOM 6571 O O . ILE C 1 266 ? 56.387 66.770 37.089 1.00 8.67 254 ILE C O 1
ATOM 6576 N N . PRO C 1 267 ? 54.600 68.090 37.389 1.00 8.81 255 PRO C N 1
ATOM 6577 C CA . PRO C 1 267 ? 53.815 67.220 36.496 1.00 12.09 255 PRO C CA 1
ATOM 6578 C C . PRO C 1 267 ? 54.288 67.206 35.051 1.00 12.16 255 PRO C C 1
ATOM 6579 O O . PRO C 1 267 ? 54.262 66.133 34.430 1.00 11.93 255 PRO C O 1
ATOM 6583 N N . ILE C 1 268 ? 54.689 68.347 34.474 1.00 10.17 256 ILE C N 1
ATOM 6584 C CA . ILE C 1 268 ? 55.008 68.326 33.043 1.00 10.46 256 ILE C CA 1
ATOM 6585 C C . ILE C 1 268 ? 56.293 67.548 32.794 1.00 9.65 256 ILE C C 1
ATOM 6586 O O . ILE C 1 268 ? 56.384 66.796 31.818 1.00 11.68 256 ILE C O 1
ATOM 6591 N N . LYS C 1 269 ? 57.291 67.678 33.679 1.00 11.16 257 LYS C N 1
ATOM 6592 C CA . LYS C 1 269 ? 58.488 66.857 33.519 1.00 11.05 257 LYS C CA 1
ATOM 6593 C C . LYS C 1 269 ? 58.154 65.380 33.691 1.00 11.23 257 LYS C C 1
ATOM 6594 O O . LYS C 1 269 ? 58.681 64.527 32.965 1.00 12.55 257 LYS C O 1
ATOM 6600 N N . THR C 1 270 ? 57.265 65.064 34.639 1.00 12.25 258 THR C N 1
ATOM 6601 C CA . THR C 1 270 ? 56.806 63.690 34.796 1.00 11.52 258 THR C CA 1
ATOM 6602 C C . THR C 1 270 ? 56.161 63.190 33.509 1.00 11.46 258 THR C C 1
ATOM 6603 O O . THR C 1 270 ? 56.446 62.074 33.058 1.00 13.08 258 THR C O 1
ATOM 6607 N N . ALA C 1 271 ? 55.320 64.020 32.886 1.00 12.68 259 ALA C N 1
ATOM 6608 C CA . ALA C 1 271 ? 54.657 63.610 31.649 1.00 11.41 259 ALA C CA 1
ATOM 6609 C C . ALA C 1 271 ? 55.661 63.409 30.520 1.00 11.67 259 ALA C C 1
ATOM 6610 O O . ALA C 1 271 ? 55.562 62.436 29.758 1.00 12.33 259 ALA C O 1
ATOM 6612 N N . MET C 1 272 ? 56.620 64.328 30.384 1.00 12.77 260 MET C N 1
ATOM 6613 C CA . MET C 1 272 ? 57.631 64.186 29.342 1.00 10.58 260 MET C CA 1
ATOM 6614 C C . MET C 1 272 ? 58.424 62.902 29.530 1.00 13.01 260 MET C C 1
ATOM 6615 O O . MET C 1 272 ? 58.750 62.220 28.554 1.00 12.26 260 MET C O 1
ATOM 6620 N N . TYR C 1 273 ? 58.739 62.558 30.782 1.00 10.59 261 TYR C N 1
ATOM 6621 C CA . TYR C 1 273 ? 59.414 61.298 31.062 1.00 12.48 261 TYR C CA 1
ATOM 6622 C C . TYR C 1 273 ? 58.528 60.111 30.705 1.00 10.71 261 TYR C C 1
ATOM 6623 O O . TYR C 1 273 ? 58.992 59.147 30.082 1.00 13.39 261 TYR C O 1
ATOM 6632 N N . LEU C 1 274 ? 57.254 60.158 31.105 1.00 12.35 262 LEU C N 1
ATOM 6633 C CA . LEU C 1 274 ? 56.355 59.039 30.846 1.00 13.51 262 LEU C CA 1
ATOM 6634 C C . LEU C 1 274 ? 56.144 58.798 29.357 1.00 12.48 262 LEU C C 1
ATOM 6635 O O . LEU C 1 274 ? 55.772 57.688 28.970 1.00 14.90 262 LEU C O 1
ATOM 6640 N N . ALA C 1 275 ? 56.362 59.807 28.513 1.00 11.50 263 ALA C N 1
ATOM 6641 C CA . ALA C 1 275 ? 56.234 59.649 27.069 1.00 12.17 263 ALA C CA 1
ATOM 6642 C C . ALA C 1 275 ? 57.575 59.392 26.386 1.00 13.20 263 ALA C C 1
ATOM 6643 O O . ALA C 1 275 ? 57.649 59.422 25.152 1.00 15.63 263 ALA C O 1
ATOM 6645 N N . GLY C 1 276 ? 58.634 59.146 27.156 1.00 14.14 264 GLY C N 1
ATOM 6646 C CA . GLY C 1 276 ? 59.926 58.866 26.560 1.00 14.96 264 GLY C CA 1
ATOM 6647 C C . GLY C 1 276 ? 60.615 60.059 25.936 1.00 14.37 264 GLY C C 1
ATOM 6648 O O . GLY C 1 276 ? 61.580 59.874 25.180 1.00 15.47 264 GLY C O 1
ATOM 6649 N N . LEU C 1 277 ? 60.151 61.275 26.231 1.00 13.18 265 LEU C N 1
ATOM 6650 C CA . LEU C 1 277 ? 60.709 62.473 25.614 1.00 17.23 265 LEU C CA 1
ATOM 6651 C C . LEU C 1 277 ? 61.905 63.035 26.372 1.00 20.33 265 LEU C C 1
ATOM 6652 O O . LEU C 1 277 ? 62.643 63.857 25.812 1.00 15.75 265 LEU C O 1
ATOM 6657 N N . ILE C 1 278 ? 62.122 62.609 27.619 1.00 15.87 266 ILE C N 1
ATOM 6658 C CA . ILE C 1 278 ? 63.359 62.882 28.338 1.00 16.33 266 ILE C CA 1
ATOM 6659 C C . ILE C 1 278 ? 63.819 61.590 28.999 1.00 16.60 266 ILE C C 1
ATOM 6660 O O . ILE C 1 278 ? 63.024 60.689 29.275 1.00 18.29 266 ILE C O 1
ATOM 6665 N N . GLU C 1 279 ? 65.126 61.519 29.264 1.00 17.17 267 GLU C N 1
ATOM 6666 C CA . GLU C 1 279 ? 65.744 60.260 29.672 1.00 21.56 267 GLU C CA 1
ATOM 6667 C C . GLU C 1 279 ? 65.598 59.992 31.166 1.00 19.65 267 GLU C C 1
ATOM 6668 O O . GLU C 1 279 ? 65.561 58.828 31.582 1.00 23.78 267 GLU C O 1
ATOM 6674 N N . SER C 1 280 ? 65.550 61.038 31.982 1.00 16.54 268 SER C N 1
ATOM 6675 C CA . SER C 1 280 ? 65.548 60.891 33.427 1.00 22.14 268 SER C CA 1
ATOM 6676 C C . SER C 1 280 ? 64.530 61.835 34.051 1.00 21.81 268 SER C C 1
ATOM 6677 O O . SER C 1 280 ? 64.370 62.974 33.604 1.00 23.75 268 SER C O 1
ATOM 6680 N N . LEU C 1 281 ? 63.832 61.354 35.081 1.00 19.50 269 LEU C N 1
ATOM 6681 C CA . LEU C 1 281 ? 62.916 62.202 35.841 1.00 18.31 269 LEU C CA 1
ATOM 6682 C C . LEU C 1 281 ? 63.722 62.813 36.981 1.00 20.84 269 LEU C C 1
ATOM 6683 O O . LEU C 1 281 ? 63.706 62.352 38.127 1.00 24.39 269 LEU C O 1
ATOM 6688 N N . GLU C 1 282 ? 64.464 63.860 36.631 1.00 16.36 270 GLU C N 1
ATOM 6689 C CA . GLU C 1 282 ? 65.392 64.547 37.517 1.00 14.34 270 GLU C CA 1
ATOM 6690 C C . GLU C 1 282 ? 64.953 65.994 37.674 1.00 14.57 270 GLU C C 1
ATOM 6691 O O . GLU C 1 282 ? 64.680 66.670 36.673 1.00 13.86 270 GLU C O 1
ATOM 6697 N N . PHE C 1 283 ? 64.909 66.465 38.923 1.00 12.48 271 PHE C N 1
ATOM 6698 C CA . PHE C 1 283 ? 64.659 67.858 39.268 1.00 13.15 271 PHE C CA 1
ATOM 6699 C C . PHE C 1 283 ? 65.821 68.402 40.090 1.00 12.99 271 PHE C C 1
ATOM 6700 O O . PHE C 1 283 ? 66.624 67.646 40.640 1.00 17.13 271 PHE C O 1
ATOM 6708 N N . ARG C 1 284 ? 65.900 69.730 40.177 1.00 14.30 272 ARG C N 1
ATOM 6709 C CA . ARG C 1 284 ? 66.804 70.396 41.111 1.00 15.66 272 ARG C CA 1
ATOM 6710 C C . ARG C 1 284 ? 66.061 70.678 42.406 1.00 12.80 272 ARG C C 1
ATOM 6711 O O . ARG C 1 284 ? 64.995 71.299 42.378 1.00 11.25 272 ARG C O 1
ATOM 6719 N N . LEU C 1 285 ? 66.628 70.251 43.530 1.00 15.19 273 LEU C N 1
ATOM 6720 C CA . LEU C 1 285 ? 66.003 70.556 44.809 1.00 13.87 273 LEU C CA 1
ATOM 6721 C C . LEU C 1 285 ? 65.841 72.070 44.949 1.00 14.12 273 LEU C C 1
ATOM 6722 O O . LEU C 1 285 ? 66.760 72.828 44.610 1.00 13.14 273 LEU C O 1
ATOM 6727 N N . PRO C 1 286 ? 64.712 72.547 45.496 1.00 12.02 274 PRO C N 1
ATOM 6728 C CA . PRO C 1 286 ? 63.721 71.798 46.279 1.00 11.79 274 PRO C CA 1
ATOM 6729 C C . PRO C 1 286 ? 62.597 71.112 45.499 1.00 12.74 274 PRO C C 1
ATOM 6730 O O . PRO C 1 286 ? 61.710 70.551 46.141 1.00 12.10 274 PRO C O 1
ATOM 6734 N N . LEU C 1 287 ? 62.617 71.149 44.167 1.00 13.01 275 LEU C N 1
ATOM 6735 C CA . LEU C 1 287 ? 61.678 70.340 43.402 1.00 10.40 275 LEU C CA 1
ATOM 6736 C C . LEU C 1 287 ? 62.105 68.872 43.451 1.00 13.49 275 LEU C C 1
ATOM 6737 O O . LEU C 1 287 ? 63.283 68.549 43.630 1.00 13.59 275 LEU C O 1
ATOM 6742 N N . CYS C 1 288 ? 61.138 67.978 43.293 1.00 12.21 276 CYS C N 1
ATOM 6743 C CA . CYS C 1 288 ? 61.408 66.553 43.383 1.00 14.30 276 CYS C CA 1
ATOM 6744 C C . CYS C 1 288 ? 60.253 65.806 42.724 1.00 11.55 276 CYS C C 1
ATOM 6745 O O . CYS C 1 288 ? 59.275 66.410 42.268 1.00 12.06 276 CYS C O 1
ATOM 6748 N N . SER C 1 289 ? 60.377 64.481 42.679 1.00 13.26 277 SER C N 1
ATOM 6749 C CA . SER C 1 289 ? 59.397 63.669 41.982 1.00 17.28 277 SER C CA 1
ATOM 6750 C C . SER C 1 289 ? 58.013 63.824 42.613 1.00 13.83 277 SER C C 1
ATOM 6751 O O . SER C 1 289 ? 57.890 64.075 43.816 1.00 12.53 277 SER C O 1
ATOM 6754 N N . PRO C 1 290 ? 56.951 63.660 41.824 1.00 13.26 278 PRO C N 1
ATOM 6755 C CA . PRO C 1 290 ? 55.601 63.654 42.393 1.00 13.04 278 PRO C CA 1
ATOM 6756 C C . PRO C 1 290 ? 55.378 62.417 43.248 1.00 12.86 278 PRO C C 1
ATOM 6757 O O . PRO C 1 290 ? 56.146 61.448 43.220 1.00 14.69 278 PRO C O 1
ATOM 6761 N N . SER C 1 291 ? 54.289 62.451 44.018 1.00 14.07 279 SER C N 1
ATOM 6762 C CA . SER C 1 291 ? 53.854 61.246 44.709 1.00 15.12 279 SER C CA 1
ATOM 6763 C C . SER C 1 291 ? 53.555 60.141 43.699 1.00 16.84 279 SER C C 1
ATOM 6764 O O . SER C 1 291 ? 53.258 60.397 42.528 1.00 15.97 279 SER C O 1
ATOM 6767 N N . LYS C 1 292 ? 53.621 58.892 44.171 1.00 18.85 280 LYS C N 1
ATOM 6768 C CA . LYS C 1 292 ? 53.295 57.762 43.302 1.00 18.10 280 LYS C CA 1
ATOM 6769 C C . LYS C 1 292 ? 51.863 57.855 42.788 1.00 19.27 280 LYS C C 1
ATOM 6770 O O . LYS C 1 292 ? 51.575 57.492 41.641 1.00 16.98 280 LYS C O 1
ATOM 6776 N N . GLU C 1 293 ? 50.954 58.358 43.621 1.00 16.36 281 GLU C N 1
ATOM 6777 C CA . GLU C 1 293 ? 49.563 58.476 43.204 1.00 18.12 281 GLU C CA 1
ATOM 6778 C C . GLU C 1 293 ? 49.408 59.493 42.081 1.00 16.87 281 GLU C C 1
ATOM 6779 O O . GLU C 1 293 ? 48.683 59.251 41.111 1.00 18.63 281 GLU C O 1
ATOM 6785 N N . ASN C 1 294 ? 50.096 60.631 42.186 1.00 16.21 282 ASN C N 1
ATOM 6786 C CA . ASN C 1 294 ? 49.989 61.638 41.134 1.00 12.40 282 ASN C CA 1
ATOM 6787 C C . ASN C 1 294 ? 50.737 61.216 39.880 1.00 17.44 282 ASN C C 1
ATOM 6788 O O . ASN C 1 294 ? 50.307 61.530 38.763 1.00 15.05 282 ASN C O 1
ATOM 6793 N N . PHE C 1 295 ? 51.853 60.503 40.044 1.00 16.20 283 PHE C N 1
ATOM 6794 C CA . PHE C 1 295 ? 52.526 59.888 38.906 1.00 15.44 283 PHE C CA 1
ATOM 6795 C C . PHE C 1 295 ? 51.542 59.048 38.092 1.00 18.11 283 PHE C C 1
ATOM 6796 O O . PHE C 1 295 ? 51.443 59.195 36.867 1.00 15.72 283 PHE C O 1
ATOM 6804 N N . ALA C 1 296 ? 50.775 58.188 38.775 1.00 14.14 284 ALA C N 1
ATOM 6805 C CA . ALA C 1 296 ? 49.799 57.336 38.096 1.00 17.22 284 ALA C CA 1
ATOM 6806 C C . ALA C 1 296 ? 48.663 58.155 37.487 1.00 16.74 284 ALA C C 1
ATOM 6807 O O . ALA C 1 296 ? 48.200 57.850 36.379 1.00 17.07 284 ALA C O 1
ATOM 6809 N N . LYS C 1 297 ? 48.196 59.191 38.196 1.00 15.40 285 LYS C N 1
ATOM 6810 C CA . LYS C 1 297 ? 47.108 60.020 37.677 1.00 15.81 285 LYS C CA 1
ATOM 6811 C C . LYS C 1 297 ? 47.522 60.736 36.398 1.00 14.33 285 LYS C C 1
ATOM 6812 O O . LYS C 1 297 ? 46.733 60.842 35.447 1.00 17.10 285 LYS C O 1
ATOM 6818 N N . ILE C 1 298 ? 48.756 61.237 36.357 1.00 12.96 286 ILE C N 1
ATOM 6819 C CA . ILE C 1 298 ? 49.244 61.920 35.163 1.00 12.38 286 ILE C CA 1
ATOM 6820 C C . ILE C 1 298 ? 49.271 60.952 33.987 1.00 14.10 286 ILE C C 1
ATOM 6821 O O . ILE C 1 298 ? 48.792 61.261 32.893 1.00 13.85 286 ILE C O 1
ATOM 6826 N N . GLU C 1 299 ? 49.795 59.749 34.209 1.00 14.41 287 GLU C N 1
ATOM 6827 C CA . GLU C 1 299 ? 49.864 58.772 33.124 1.00 14.24 287 GLU C CA 1
ATOM 6828 C C . GLU C 1 299 ? 48.475 58.447 32.575 1.00 14.16 287 GLU C C 1
ATOM 6829 O O . GLU C 1 299 ? 48.285 58.339 31.356 1.00 15.43 287 GLU C O 1
ATOM 6835 N N . GLU C 1 300 ? 47.488 58.298 33.454 1.00 14.39 288 GLU C N 1
ATOM 6836 C CA . GLU C 1 300 ? 46.161 57.925 32.977 1.00 16.31 288 GLU C CA 1
ATOM 6837 C C . GLU C 1 300 ? 45.524 59.042 32.158 1.00 16.62 288 GLU C C 1
ATOM 6838 O O . GLU C 1 300 ? 44.792 58.762 31.200 1.00 17.16 288 GLU C O 1
ATOM 6844 N N . VAL C 1 301 ? 45.795 60.304 32.498 1.00 14.76 289 VAL C N 1
ATOM 6845 C CA . VAL C 1 301 ? 45.256 61.390 31.682 1.00 12.25 289 VAL C CA 1
ATOM 6846 C C . VAL C 1 301 ? 45.949 61.434 30.328 1.00 11.68 289 VAL C C 1
ATOM 6847 O O . VAL C 1 301 ? 45.300 61.653 29.295 1.00 14.58 289 VAL C O 1
ATOM 6851 N N . MET C 1 302 ? 47.269 61.207 30.308 1.00 13.17 290 MET C N 1
ATOM 6852 C CA . MET C 1 302 ? 48.035 61.271 29.062 1.00 15.07 290 MET C CA 1
ATOM 6853 C C . MET C 1 302 ? 47.516 60.290 28.029 1.00 12.66 290 MET C C 1
ATOM 6854 O O . MET C 1 302 ? 47.621 60.540 26.821 1.00 13.99 290 MET C O 1
ATOM 6859 N N . LYS C 1 303 ? 46.996 59.154 28.478 1.00 13.80 291 LYS C N 1
ATOM 6860 C CA . LYS C 1 303 ? 46.556 58.134 27.543 1.00 15.12 291 LYS C CA 1
ATOM 6861 C C . LYS C 1 303 ? 45.389 58.587 26.676 1.00 16.63 291 LYS C C 1
ATOM 6862 O O . LYS C 1 303 ? 45.100 57.921 25.677 1.00 17.84 291 LYS C O 1
ATOM 6868 N N . LYS C 1 304 ? 44.721 59.694 27.022 1.00 14.36 292 LYS C N 1
ATOM 6869 C CA . LYS C 1 304 ? 43.611 60.196 26.225 1.00 15.11 292 LYS C CA 1
ATOM 6870 C C . LYS C 1 304 ? 44.051 61.150 25.124 1.00 16.42 292 LYS C C 1
ATOM 6871 O O . LYS C 1 304 ? 43.200 61.625 24.362 1.00 18.31 292 LYS C O 1
ATOM 6877 N N . TYR C 1 305 ? 45.344 61.448 25.019 1.00 13.44 293 TYR C N 1
ATOM 6878 C CA . TYR C 1 305 ? 45.823 62.444 24.073 1.00 13.53 293 TYR C CA 1
ATOM 6879 C C . TYR C 1 305 ? 46.842 61.840 23.114 1.00 13.53 293 TYR C C 1
ATOM 6880 O O . TYR C 1 305 ? 47.502 60.840 23.420 1.00 15.37 293 TYR C O 1
ATOM 6889 N N . LYS C 1 306 ? 46.959 62.468 21.939 1.00 16.73 294 LYS C N 1
ATOM 6890 C CA . LYS C 1 306 ? 47.861 62.025 20.875 1.00 13.69 294 LYS C CA 1
ATOM 6891 C C . LYS C 1 306 ? 49.166 62.808 20.983 1.00 14.11 294 LYS C C 1
ATOM 6892 O O . LYS C 1 306 ? 49.219 63.993 20.642 1.00 14.32 294 LYS C O 1
ATOM 6898 N N . ILE C 1 307 ? 50.219 62.137 21.432 1.00 13.30 295 ILE C N 1
ATOM 6899 C CA . ILE C 1 307 ? 51.475 62.777 21.812 1.00 12.90 295 ILE C CA 1
ATOM 6900 C C . ILE C 1 307 ? 52.482 62.608 20.684 1.00 13.17 295 ILE C C 1
ATOM 6901 O O . ILE C 1 307 ? 52.886 61.483 20.367 1.00 14.59 295 ILE C O 1
ATOM 6906 N N . LYS C 1 308 ? 52.898 63.718 20.074 1.00 11.49 296 LYS C N 1
ATOM 6907 C CA . LYS C 1 308 ? 53.881 63.620 19.003 1.00 13.54 296 LYS C CA 1
ATOM 6908 C C . LYS C 1 308 ? 55.233 63.178 19.554 1.00 15.32 296 LYS C C 1
ATOM 6909 O O . LYS C 1 308 ? 55.610 63.503 20.681 1.00 13.17 296 LYS C O 1
ATOM 6915 N N . GLY C 1 309 ? 55.969 62.433 18.744 1.00 15.20 297 GLY C N 1
ATOM 6916 C CA . GLY C 1 309 ? 57.324 62.033 19.081 1.00 15.12 297 GLY C CA 1
ATOM 6917 C C . GLY C 1 309 ? 58.344 63.032 18.588 1.00 19.88 297 GLY C C 1
ATOM 6918 O O . GLY C 1 309 ? 58.058 64.223 18.444 1.00 14.92 297 GLY C O 1
ATOM 6919 N N . PHE C 1 310 ? 59.554 62.546 18.325 1.00 16.69 298 PHE C N 1
ATOM 6920 C CA . PHE C 1 310 ? 60.603 63.385 17.743 1.00 16.86 298 PHE C CA 1
ATOM 6921 C C . PHE C 1 310 ? 60.584 63.314 16.225 1.00 21.73 298 PHE C C 1
ATOM 6922 O O . PHE C 1 310 ? 61.256 64.093 15.538 1.00 20.75 298 PHE C O 1
ATOM 6931 N N . HIS D 1 5 ? 73.685 56.489 60.555 1.00 42.27 -7 HIS D N 1
ATOM 6932 C CA . HIS D 1 5 ? 72.350 56.386 59.973 1.00 32.74 -7 HIS D CA 1
ATOM 6933 C C . HIS D 1 5 ? 71.414 57.460 60.538 1.00 30.55 -7 HIS D C 1
ATOM 6934 O O . HIS D 1 5 ? 71.633 57.975 61.636 1.00 31.98 -7 HIS D O 1
ATOM 6941 N N . HIS D 1 6 ? 70.378 57.799 59.777 1.00 28.61 -6 HIS D N 1
ATOM 6942 C CA . HIS D 1 6 ? 69.419 58.807 60.203 1.00 29.63 -6 HIS D CA 1
ATOM 6943 C C . HIS D 1 6 ? 68.367 58.188 61.122 1.00 24.20 -6 HIS D C 1
ATOM 6944 O O . HIS D 1 6 ? 68.217 56.962 61.193 1.00 25.90 -6 HIS D O 1
ATOM 6951 N N . HIS D 1 7 ? 67.638 59.052 61.842 1.00 17.40 -5 HIS D N 1
ATOM 6952 C CA . HIS D 1 7 ? 66.604 58.552 62.742 1.00 20.04 -5 HIS D CA 1
ATOM 6953 C C . HIS D 1 7 ? 65.596 59.647 63.076 1.00 20.56 -5 HIS D C 1
ATOM 6954 O O . HIS D 1 7 ? 65.792 60.830 62.772 1.00 17.86 -5 HIS D O 1
ATOM 6961 N N . HIS D 1 8 ? 64.498 59.220 63.709 1.00 15.14 -4 HIS D N 1
ATOM 6962 C CA . HIS D 1 8 ? 63.314 60.040 63.942 1.00 15.47 -4 HIS D CA 1
ATOM 6963 C C . HIS D 1 8 ? 63.171 60.506 65.388 1.00 14.21 -4 HIS D C 1
ATOM 6964 O O . HIS D 1 8 ? 62.110 61.027 65.755 1.00 13.83 -4 HIS D O 1
ATOM 6971 N N . HIS D 1 9 ? 64.203 60.343 66.216 1.00 14.50 -3 HIS D N 1
ATOM 6972 C CA . HIS D 1 9 ? 64.059 60.617 67.641 1.00 14.46 -3 HIS D CA 1
ATOM 6973 C C . HIS D 1 9 ? 65.035 61.672 68.140 1.00 16.06 -3 HIS D C 1
ATOM 6974 O O . HIS D 1 9 ? 65.643 61.512 69.204 1.00 14.68 -3 HIS D O 1
ATOM 6981 N N . HIS D 1 10 ? 65.170 62.768 67.394 1.00 13.89 -2 HIS D N 1
ATOM 6982 C CA . HIS D 1 10 ? 65.988 63.892 67.832 1.00 14.26 -2 HIS D CA 1
ATOM 6983 C C . HIS D 1 10 ? 65.248 64.860 68.727 1.00 15.65 -2 HIS D C 1
ATOM 6984 O O . HIS D 1 10 ? 65.877 65.765 69.271 1.00 14.47 -2 HIS D O 1
ATOM 6991 N N . GLY D 1 11 ? 63.940 64.708 68.918 1.00 15.00 -1 GLY D N 1
ATOM 6992 C CA . GLY D 1 11 ? 63.115 65.796 69.442 1.00 16.08 -1 GLY D CA 1
ATOM 6993 C C . GLY D 1 11 ? 63.624 66.324 70.756 1.00 23.67 -1 GLY D C 1
ATOM 6994 O O . GLY D 1 11 ? 63.278 67.357 71.338 1.00 15.34 -1 GLY D O 1
ATOM 6995 N N . SER D 1 12 ? 64.659 65.647 71.134 1.00 38.41 0 SER D N 1
ATOM 6996 C CA . SER D 1 12 ? 64.968 65.559 72.554 1.00 36.62 0 SER D CA 1
ATOM 6997 C C . SER D 1 12 ? 66.408 65.626 72.884 1.00 23.46 0 SER D C 1
ATOM 6998 O O . SER D 1 12 ? 66.742 65.888 74.044 1.00 33.44 0 SER D O 1
ATOM 7001 N N . MET D 1 13 ? 67.228 65.303 71.930 1.00 23.01 1 MET D N 1
ATOM 7002 C CA . MET D 1 13 ? 68.587 65.333 72.193 1.00 23.43 1 MET D CA 1
ATOM 7003 C C . MET D 1 13 ? 68.970 66.784 72.205 1.00 23.39 1 MET D C 1
ATOM 7004 O O . MET D 1 13 ? 68.163 67.652 71.878 1.00 25.53 1 MET D O 1
ATOM 7009 N N . ASP D 1 14 ? 70.159 67.056 72.735 1.00 23.65 2 ASP D N 1
ATOM 7010 C CA . ASP D 1 14 ? 70.633 68.431 72.798 1.00 37.36 2 ASP D CA 1
ATOM 7011 C C . ASP D 1 14 ? 70.445 69.113 71.456 1.00 31.84 2 ASP D C 1
ATOM 7012 O O . ASP D 1 14 ? 70.878 68.610 70.414 1.00 32.12 2 ASP D O 1
ATOM 7017 N N . LYS D 1 15 ? 69.728 70.224 71.478 1.00 21.42 3 LYS D N 1
ATOM 7018 C CA . LYS D 1 15 ? 69.699 71.150 70.362 1.00 22.08 3 LYS D CA 1
ATOM 7019 C C . LYS D 1 15 ? 70.221 72.470 70.898 1.00 27.84 3 LYS D C 1
ATOM 7020 O O . LYS D 1 15 ? 69.634 73.040 71.826 1.00 30.50 3 LYS D O 1
ATOM 7026 N N . ASN D 1 16 ? 71.365 72.900 70.388 1.00 20.72 4 ASN D N 1
ATOM 7027 C CA . ASN D 1 16 ? 71.803 74.259 70.647 1.00 20.59 4 ASN D CA 1
ATOM 7028 C C . ASN D 1 16 ? 70.763 75.197 70.058 1.00 22.08 4 ASN D C 1
ATOM 7029 O O . ASN D 1 16 ? 70.339 75.026 68.910 1.00 29.77 4 ASN D O 1
ATOM 7034 N N . ILE D 1 17 ? 70.275 76.125 70.869 1.00 20.85 5 ILE D N 1
ATOM 7035 C CA . ILE D 1 17 ? 69.195 76.997 70.433 1.00 14.17 5 ILE D CA 1
ATOM 7036 C C . ILE D 1 17 ? 69.670 78.443 70.463 1.00 15.44 5 ILE D C 1
ATOM 7037 O O . ILE D 1 17 ? 70.623 78.804 71.157 1.00 17.33 5 ILE D O 1
ATOM 7042 N N . ILE D 1 18 ? 68.997 79.273 69.673 1.00 15.71 6 ILE D N 1
ATOM 7043 C CA . ILE D 1 18 ? 69.145 80.721 69.732 1.00 16.67 6 ILE D CA 1
ATOM 7044 C C . ILE D 1 18 ? 67.739 81.267 69.912 1.00 13.08 6 ILE D C 1
ATOM 7045 O O . ILE D 1 18 ? 66.887 81.101 69.028 1.00 13.60 6 ILE D O 1
ATOM 7050 N N . ILE D 1 19 ? 67.477 81.876 71.069 1.00 13.58 7 ILE D N 1
ATOM 7051 C CA . ILE D 1 19 ? 66.133 82.340 71.401 1.00 13.16 7 ILE D CA 1
ATOM 7052 C C . ILE D 1 19 ? 66.222 83.741 71.996 1.00 14.88 7 ILE D C 1
ATOM 7053 O O . ILE D 1 19 ? 67.281 84.374 71.951 1.00 15.87 7 ILE D O 1
ATOM 7058 N N . GLY D 1 20 ? 65.118 84.238 72.544 1.00 12.74 8 GLY D N 1
ATOM 7059 C CA . GLY D 1 20 ? 65.105 85.567 73.147 1.00 13.49 8 GLY D CA 1
ATOM 7060 C C . GLY D 1 20 ? 64.719 86.656 72.162 1.00 13.13 8 GLY D C 1
ATOM 7061 O O . GLY D 1 20 ? 64.077 86.410 71.138 1.00 12.81 8 GLY D O 1
ATOM 7062 N N . ALA D 1 21 ? 65.102 87.894 72.499 1.00 12.70 9 ALA D N 1
ATOM 7063 C CA . ALA D 1 21 ? 64.747 89.067 71.703 1.00 12.14 9 ALA D CA 1
ATOM 7064 C C . ALA D 1 21 ? 65.774 89.246 70.587 1.00 13.20 9 ALA D C 1
ATOM 7065 O O . ALA D 1 21 ? 66.960 89.456 70.863 1.00 13.43 9 ALA D O 1
ATOM 7067 N N . MET D 1 22 ? 65.333 89.154 69.329 1.00 12.02 10 MET D N 1
ATOM 7068 C CA . MET D 1 22 ? 66.251 89.228 68.198 1.00 10.32 10 MET D CA 1
ATOM 7069 C C . MET D 1 22 ? 65.778 90.258 67.189 1.00 11.69 10 MET D C 1
ATOM 7070 O O . MET D 1 22 ? 64.580 90.507 67.051 1.00 13.49 10 MET D O 1
ATOM 7075 N N . THR D 1 23 ? 66.730 90.846 66.463 1.00 9.93 11 THR D N 1
ATOM 7076 C CA . THR D 1 23 ? 66.419 91.935 65.543 1.00 12.75 11 THR D CA 1
ATOM 7077 C C . THR D 1 23 ? 66.756 91.539 64.117 1.00 11.27 11 THR D C 1
ATOM 7078 O O . THR D 1 23 ? 67.890 91.133 63.834 1.00 11.47 11 THR D O 1
ATOM 7082 N N . ALA D 1 24 ? 65.780 91.667 63.221 1.00 10.54 12 ALA D N 1
ATOM 7083 C CA . ALA D 1 24 ? 66.038 91.520 61.788 1.00 11.80 12 ALA D CA 1
ATOM 7084 C C . ALA D 1 24 ? 66.614 92.839 61.290 1.00 9.56 12 ALA D C 1
ATOM 7085 O O . ALA D 1 24 ? 65.872 93.769 60.957 1.00 10.96 12 ALA D O 1
ATOM 7087 N N . LEU D 1 25 ? 67.947 92.899 61.221 1.00 11.55 13 LEU D N 1
ATOM 7088 C CA . LEU D 1 25 ? 68.659 94.143 60.950 1.00 13.62 13 LEU D CA 1
ATOM 7089 C C . LEU D 1 25 ? 68.337 94.704 59.569 1.00 12.52 13 LEU D C 1
ATOM 7090 O O . LEU D 1 25 ? 68.420 93.994 58.562 1.00 11.20 13 LEU D O 1
ATOM 7095 N N . ILE D 1 26 ? 68.022 96.006 59.515 1.00 11.68 14 ILE D N 1
ATOM 7096 C CA . ILE D 1 26 ? 68.040 96.685 58.224 1.00 11.72 14 ILE D CA 1
ATOM 7097 C C . ILE D 1 26 ? 69.472 96.755 57.705 1.00 12.28 14 ILE D C 1
ATOM 7098 O O . ILE D 1 26 ? 70.451 96.718 58.462 1.00 12.85 14 ILE D O 1
ATOM 7103 N N . THR D 1 27 ? 69.590 96.881 56.385 1.00 13.79 15 THR D N 1
ATOM 7104 C CA . THR D 1 27 ? 70.879 97.082 55.733 1.00 12.44 15 THR D CA 1
ATOM 7105 C C . THR D 1 27 ? 70.942 98.495 55.167 1.00 14.02 15 THR D C 1
ATOM 7106 O O . THR D 1 27 ? 70.334 98.768 54.119 1.00 15.33 15 THR D O 1
ATOM 7110 N N . PRO D 1 28 ? 71.657 99.420 55.806 1.00 14.38 16 PRO D N 1
ATOM 7111 C CA . PRO D 1 28 ? 71.717 100.790 55.285 1.00 14.73 16 PRO D CA 1
ATOM 7112 C C . PRO D 1 28 ? 72.621 100.870 54.069 1.00 18.22 16 PRO D C 1
ATOM 7113 O O . PRO D 1 28 ? 73.664 100.215 54.001 1.00 15.87 16 PRO D O 1
ATOM 7117 N N . PHE D 1 29 ? 72.207 101.679 53.097 1.00 15.89 17 PHE D N 1
ATOM 7118 C CA . PHE D 1 29 ? 72.996 101.942 51.906 1.00 16.83 17 PHE D CA 1
ATOM 7119 C C . PHE D 1 29 ? 73.471 103.388 51.901 1.00 19.48 17 PHE D C 1
ATOM 7120 O O . PHE D 1 29 ? 72.816 104.278 52.448 1.00 19.66 17 PHE D O 1
ATOM 7128 N N . LYS D 1 30 ? 74.622 103.608 51.269 1.00 18.59 18 LYS D N 1
ATOM 7129 C CA . LYS D 1 30 ? 75.151 104.945 51.025 1.00 21.05 18 LYS D CA 1
ATOM 7130 C C . LYS D 1 30 ? 75.796 104.925 49.650 1.00 21.85 18 LYS D C 1
ATOM 7131 O O . LYS D 1 30 ? 76.723 104.143 49.409 1.00 23.15 18 LYS D O 1
ATOM 7137 N N . ASN D 1 31 ? 75.279 105.752 48.743 1.00 24.56 19 ASN D N 1
ATOM 7138 C CA . ASN D 1 31 ? 75.743 105.780 47.359 1.00 28.88 19 ASN D CA 1
ATOM 7139 C C . ASN D 1 31 ? 75.573 104.423 46.689 1.00 28.88 19 ASN D C 1
ATOM 7140 O O . ASN D 1 31 ? 76.395 104.022 45.863 1.00 31.74 19 ASN D O 1
ATOM 7145 N N . GLY D 1 32 ? 74.514 103.701 47.054 1.00 28.33 20 GLY D N 1
ATOM 7146 C CA . GLY D 1 32 ? 74.207 102.416 46.460 1.00 28.24 20 GLY D CA 1
ATOM 7147 C C . GLY D 1 32 ? 75.005 101.239 46.980 1.00 29.14 20 GLY D C 1
ATOM 7148 O O . GLY D 1 32 ? 74.799 100.116 46.502 1.00 31.70 20 GLY D O 1
ATOM 7149 N N . LYS D 1 33 ? 75.911 101.450 47.928 1.00 25.61 21 LYS D N 1
ATOM 7150 C CA . LYS D 1 33 ? 76.683 100.376 48.527 1.00 24.45 21 LYS D CA 1
ATOM 7151 C C . LYS D 1 33 ? 76.289 100.219 49.988 1.00 19.83 21 LYS D C 1
ATOM 7152 O O . LYS D 1 33 ? 75.756 101.140 50.607 1.00 21.31 21 LYS D O 1
ATOM 7158 N N . VAL D 1 34 ? 76.544 99.027 50.533 1.00 19.84 22 VAL D N 1
ATOM 7159 C CA . VAL D 1 34 ? 76.309 98.814 51.958 1.00 17.38 22 VAL D CA 1
ATOM 7160 C C . VAL D 1 34 ? 77.176 99.778 52.751 1.00 18.82 22 VAL D C 1
ATOM 7161 O O . VAL D 1 34 ? 78.389 99.874 52.526 1.00 21.67 22 VAL D O 1
ATOM 7165 N N . ASP D 1 35 ? 76.550 100.513 53.670 1.00 17.19 23 ASP D N 1
ATOM 7166 C CA . ASP D 1 35 ? 77.262 101.424 54.567 1.00 16.64 23 ASP D CA 1
ATOM 7167 C C . ASP D 1 35 ? 77.721 100.596 55.757 1.00 19.14 23 ASP D C 1
ATOM 7168 O O . ASP D 1 35 ? 76.985 100.390 56.724 1.00 18.33 23 ASP D O 1
ATOM 7173 N N . GLU D 1 36 ? 78.964 100.115 55.677 1.00 19.93 24 GLU D N 1
ATOM 7174 C CA . GLU D 1 36 ? 79.459 99.169 56.669 1.00 17.89 24 GLU D CA 1
ATOM 7175 C C . GLU D 1 36 ? 79.659 99.826 58.026 1.00 17.95 24 GLU D C 1
ATOM 7176 O O . GLU D 1 36 ? 79.448 99.178 59.056 1.00 19.78 24 GLU D O 1
ATOM 7182 N N . GLN D 1 37 ? 80.060 101.103 58.053 1.00 20.02 25 GLN D N 1
ATOM 7183 C CA . GLN D 1 37 ? 80.196 101.804 59.325 1.00 19.58 25 GLN D CA 1
ATOM 7184 C C . GLN D 1 37 ? 78.839 101.985 59.999 1.00 19.27 25 GLN D C 1
ATOM 7185 O O . GLN D 1 37 ? 78.696 101.746 61.204 1.00 19.06 25 GLN D O 1
ATOM 7191 N N . SER D 1 38 ? 77.835 102.420 59.234 1.00 18.15 26 SER D N 1
ATOM 7192 C CA . SER D 1 38 ? 76.487 102.539 59.779 1.00 17.97 26 SER D CA 1
ATOM 7193 C C . SER D 1 38 ? 75.969 101.185 60.237 1.00 15.75 26 SER D C 1
ATOM 7194 O O . SER D 1 38 ? 75.322 101.079 61.289 1.00 15.52 26 SER D O 1
ATOM 7197 N N . TYR D 1 39 ? 76.254 100.135 59.463 1.00 14.50 27 TYR D N 1
ATOM 7198 C CA . TYR D 1 39 ? 75.814 98.790 59.834 1.00 13.06 27 TYR D CA 1
ATOM 7199 C C . TYR D 1 39 ? 76.372 98.379 61.192 1.00 16.07 27 TYR D C 1
ATOM 7200 O O . TYR D 1 39 ? 75.637 97.887 62.055 1.00 15.51 27 TYR D O 1
ATOM 7209 N N . ALA D 1 40 ? 77.669 98.598 61.409 1.00 14.45 28 ALA D N 1
ATOM 7210 C CA . ALA D 1 40 ? 78.259 98.270 62.703 1.00 15.14 28 ALA D CA 1
ATOM 7211 C C . ALA D 1 40 ? 77.657 99.119 63.816 1.00 15.17 28 ALA D C 1
ATOM 7212 O O . ALA D 1 40 ? 77.338 98.601 64.893 1.00 15.68 28 ALA D O 1
ATOM 7214 N N . ARG D 1 41 ? 77.486 100.421 63.568 1.00 14.47 29 ARG D N 1
ATOM 7215 C CA . ARG D 1 41 ? 76.925 101.315 64.583 1.00 17.50 29 ARG D CA 1
ATOM 7216 C C . ARG D 1 41 ? 75.523 100.889 64.988 1.00 14.91 29 ARG D C 1
ATOM 7217 O O . ARG D 1 41 ? 75.179 100.918 66.178 1.00 15.06 29 ARG D O 1
ATOM 7225 N N . LEU D 1 42 ? 74.704 100.476 64.012 1.00 13.22 30 LEU D N 1
ATOM 7226 C CA . LEU D 1 42 ? 73.342 100.066 64.325 1.00 12.97 30 LEU D CA 1
ATOM 7227 C C . LEU D 1 42 ? 73.332 98.794 65.162 1.00 15.82 30 LEU D C 1
ATOM 7228 O O . LEU D 1 42 ? 72.482 98.637 66.047 1.00 14.42 30 LEU D O 1
ATOM 7233 N N . ILE D 1 43 ? 74.265 97.872 64.894 1.00 12.89 31 ILE D N 1
ATOM 7234 C CA . ILE D 1 43 ? 74.337 96.647 65.685 1.00 13.67 31 ILE D CA 1
ATOM 7235 C C . ILE D 1 43 ? 74.770 96.951 67.115 1.00 16.32 31 ILE D C 1
ATOM 7236 O O . ILE D 1 43 ? 74.216 96.396 68.074 1.00 15.76 31 ILE D O 1
ATOM 7241 N N . LYS D 1 44 ? 75.757 97.839 67.286 1.00 12.92 32 LYS D N 1
ATOM 7242 C CA . LYS D 1 44 ? 76.165 98.226 68.631 1.00 15.75 32 LYS D CA 1
ATOM 7243 C C . LYS D 1 44 ? 74.992 98.803 69.410 1.00 13.95 32 LYS D C 1
ATOM 7244 O O . LYS D 1 44 ? 74.851 98.555 70.615 1.00 16.32 32 LYS D O 1
ATOM 7250 N N . ARG D 1 45 ? 74.144 99.577 68.735 1.00 14.50 33 ARG D N 1
ATOM 7251 C CA . ARG D 1 45 ? 72.963 100.139 69.384 1.00 15.26 33 ARG D CA 1
ATOM 7252 C C . ARG D 1 45 ? 71.993 99.041 69.816 1.00 13.60 33 ARG D C 1
ATOM 7253 O O . ARG D 1 45 ? 71.372 99.139 70.885 1.00 15.62 33 ARG D O 1
ATOM 7261 N N . GLN D 1 46 ? 71.849 97.987 68.999 1.00 12.09 34 GLN D N 1
ATOM 7262 C CA . GLN D 1 46 ? 71.016 96.859 69.406 1.00 13.58 34 GLN D CA 1
ATOM 7263 C C . GLN D 1 46 ? 71.582 96.195 70.652 1.00 16.37 34 GLN D C 1
ATOM 7264 O O . GLN D 1 46 ? 70.845 95.912 71.606 1.00 15.14 34 GLN D O 1
ATOM 7270 N N . ILE D 1 47 ? 72.900 95.969 70.669 1.00 12.55 35 ILE D N 1
ATOM 7271 C CA . ILE D 1 47 ? 73.549 95.291 71.791 1.00 13.09 35 ILE D CA 1
ATOM 7272 C C . ILE D 1 47 ? 73.342 96.070 73.083 1.00 15.64 35 ILE D C 1
ATOM 7273 O O . ILE D 1 47 ? 73.045 95.491 74.137 1.00 17.91 35 ILE D O 1
ATOM 7278 N N . GLU D 1 48 ? 73.519 97.383 73.030 1.00 15.30 36 GLU D N 1
ATOM 7279 C CA . GLU D 1 48 ? 73.394 98.217 74.221 1.00 18.84 36 GLU D CA 1
ATOM 7280 C C . GLU D 1 48 ? 71.956 98.385 74.689 1.00 19.72 36 GLU D C 1
ATOM 7281 O O . GLU D 1 48 ? 71.740 99.006 75.734 1.00 21.92 36 GLU D O 1
ATOM 7287 N N . ASN D 1 49 ? 70.969 97.857 73.969 1.00 15.54 37 ASN D N 1
ATOM 7288 C CA . ASN D 1 49 ? 69.573 98.018 74.358 1.00 15.66 37 ASN D CA 1
ATOM 7289 C C . ASN D 1 49 ? 68.901 96.675 74.638 1.00 19.37 37 ASN D C 1
ATOM 7290 O O . ASN D 1 49 ? 67.682 96.538 74.509 1.00 20.59 37 ASN D O 1
ATOM 7295 N N . GLY D 1 50 ? 69.691 95.680 75.040 1.00 14.65 38 GLY D N 1
ATOM 7296 C CA . GLY D 1 50 ? 69.170 94.461 75.627 1.00 15.89 38 GLY D CA 1
ATOM 7297 C C . GLY D 1 50 ? 68.849 93.344 74.661 1.00 16.05 38 GLY D C 1
ATOM 7298 O O . GLY D 1 50 ? 68.302 92.317 75.083 1.00 16.76 38 GLY D O 1
ATOM 7299 N N . ILE D 1 51 ? 69.192 93.492 73.383 1.00 12.57 39 ILE D N 1
ATOM 7300 C CA . ILE D 1 51 ? 68.862 92.476 72.396 1.00 12.70 39 ILE D CA 1
ATOM 7301 C C . ILE D 1 51 ? 69.743 91.248 72.607 1.00 16.89 39 ILE D C 1
ATOM 7302 O O . ILE D 1 51 ? 70.913 91.357 73.006 1.00 17.42 39 ILE D O 1
ATOM 7307 N N . ASP D 1 52 ? 69.161 90.063 72.404 1.00 12.90 40 ASP D N 1
ATOM 7308 C CA . ASP D 1 52 ? 69.872 88.811 72.633 1.00 13.34 40 ASP D CA 1
ATOM 7309 C C . ASP D 1 52 ? 70.567 88.275 71.389 1.00 12.70 40 ASP D C 1
ATOM 7310 O O . ASP D 1 52 ? 71.564 87.556 71.517 1.00 15.33 40 ASP D O 1
ATOM 7315 N N . ALA D 1 53 ? 70.064 88.593 70.198 1.00 12.55 41 ALA D N 1
ATOM 7316 C CA . ALA D 1 53 ? 70.677 88.118 68.967 1.00 13.70 41 ALA D CA 1
ATOM 7317 C C . ALA D 1 53 ? 70.299 89.064 67.835 1.00 13.00 41 ALA D C 1
ATOM 7318 O O . ALA D 1 53 ? 69.258 89.723 67.882 1.00 14.01 41 ALA D O 1
ATOM 7320 N N . VAL D 1 54 ? 71.152 89.123 66.819 1.00 12.86 42 VAL D N 1
ATOM 7321 C CA . VAL D 1 54 ? 70.849 89.906 65.629 1.00 12.95 42 VAL D CA 1
ATOM 7322 C C . VAL D 1 54 ? 70.809 88.975 64.425 1.00 12.07 42 VAL D C 1
ATOM 7323 O O . VAL D 1 54 ? 71.547 87.985 64.349 1.00 13.25 42 VAL D O 1
ATOM 7327 N N . VAL D 1 55 ? 69.928 89.308 63.484 1.00 12.36 43 VAL D N 1
ATOM 7328 C CA . VAL D 1 55 ? 69.729 88.549 62.252 1.00 12.37 43 VAL D CA 1
ATOM 7329 C C . VAL D 1 55 ? 70.179 89.408 61.076 1.00 9.73 43 VAL D C 1
ATOM 7330 O O . VAL D 1 55 ? 69.409 90.243 60.585 1.00 13.44 43 VAL D O 1
ATOM 7334 N N . PRO D 1 56 ? 71.422 89.270 60.623 1.00 10.26 44 PRO D N 1
ATOM 7335 C CA . PRO D 1 56 ? 71.839 89.981 59.417 1.00 12.12 44 PRO D CA 1
ATOM 7336 C C . PRO D 1 56 ? 71.241 89.319 58.190 1.00 16.54 44 PRO D C 1
ATOM 7337 O O . PRO D 1 56 ? 71.101 88.097 58.129 1.00 13.82 44 PRO D O 1
ATOM 7341 N N . VAL D 1 57 ? 70.905 90.152 57.207 1.00 13.83 45 VAL D N 1
ATOM 7342 C CA . VAL D 1 57 ? 70.459 89.771 55.862 1.00 14.46 45 VAL D CA 1
ATOM 7343 C C . VAL D 1 57 ? 69.307 88.760 55.872 1.00 18.04 45 VAL D C 1
ATOM 7344 O O . VAL D 1 57 ? 69.328 87.744 55.162 1.00 15.78 45 VAL D O 1
ATOM 7348 N N . GLY D 1 58 ? 68.269 89.066 56.647 1.00 14.28 46 GLY D N 1
ATOM 7349 C CA . GLY D 1 58 ? 66.958 88.477 56.469 1.00 14.70 46 GLY D CA 1
ATOM 7350 C C . GLY D 1 58 ? 66.121 89.329 55.532 1.00 12.51 46 GLY D C 1
ATOM 7351 O O . GLY D 1 58 ? 66.635 90.177 54.798 1.00 15.40 46 GLY D O 1
ATOM 7352 N N . THR D 1 59 ? 64.804 89.098 55.571 1.00 11.62 47 THR D N 1
ATOM 7353 C CA . THR D 1 59 ? 63.883 89.855 54.721 1.00 13.53 47 THR D CA 1
ATOM 7354 C C . THR D 1 59 ? 64.030 91.352 54.962 1.00 12.76 47 THR D C 1
ATOM 7355 O O . THR D 1 59 ? 64.093 92.155 54.019 1.00 13.91 47 THR D O 1
ATOM 7359 N N . THR D 1 60 ? 64.061 91.743 56.235 1.00 13.06 48 THR D N 1
ATOM 7360 C CA . THR D 1 60 ? 64.154 93.148 56.609 1.00 11.93 48 THR D CA 1
ATOM 7361 C C . THR D 1 60 ? 65.476 93.758 56.171 1.00 11.90 48 THR D C 1
ATOM 7362 O O . THR D 1 60 ? 65.562 94.986 56.006 1.00 13.34 48 THR D O 1
ATOM 7366 N N . GLY D 1 61 ? 66.498 92.927 55.968 1.00 10.57 49 GLY D N 1
ATOM 7367 C CA . GLY D 1 61 ? 67.799 93.344 55.493 1.00 11.27 49 GLY D CA 1
ATOM 7368 C C . GLY D 1 61 ? 67.971 93.316 53.992 1.00 16.87 49 GLY D C 1
ATOM 7369 O O . GLY D 1 61 ? 69.104 93.430 53.510 1.00 14.11 49 GLY D O 1
ATOM 7370 N N . GLU D 1 62 ? 66.880 93.152 53.243 1.00 13.43 50 GLU D N 1
ATOM 7371 C CA . GLU D 1 62 ? 66.897 93.182 51.776 1.00 13.91 50 GLU D CA 1
ATOM 7372 C C . GLU D 1 62 ? 67.782 92.072 51.206 1.00 12.54 50 GLU D C 1
ATOM 7373 O O . GLU D 1 62 ? 68.548 92.278 50.260 1.00 16.44 50 GLU D O 1
ATOM 7379 N N . SER D 1 63 ? 67.622 90.866 51.770 1.00 13.47 51 SER D N 1
ATOM 7380 C CA . SER D 1 63 ? 68.460 89.733 51.374 1.00 16.54 51 SER D CA 1
ATOM 7381 C C . SER D 1 63 ? 68.369 89.444 49.880 1.00 16.51 51 SER D C 1
ATOM 7382 O O . SER D 1 63 ? 69.375 89.072 49.264 1.00 20.24 51 SER D O 1
ATOM 7385 N N . ALA D 1 64 ? 67.191 89.636 49.277 1.00 15.87 52 ALA D N 1
ATOM 7386 C CA . ALA D 1 64 ? 66.991 89.313 47.866 1.00 22.12 52 ALA D CA 1
ATOM 7387 C C . ALA D 1 64 ? 67.795 90.196 46.922 1.00 18.02 52 ALA D C 1
ATOM 7388 O O . ALA D 1 64 ? 68.062 89.780 45.787 1.00 19.23 52 ALA D O 1
ATOM 7390 N N . THR D 1 65 ? 68.159 91.409 47.333 1.00 16.54 53 THR D N 1
ATOM 7391 C CA . THR D 1 65 ? 68.818 92.328 46.421 1.00 18.44 53 THR D CA 1
ATOM 7392 C C . THR D 1 65 ? 70.293 92.531 46.726 1.00 19.27 53 THR D C 1
ATOM 7393 O O . THR D 1 65 ? 70.971 93.224 45.961 1.00 23.71 53 THR D O 1
ATOM 7397 N N . LEU D 1 66 ? 70.803 91.960 47.815 1.00 17.87 54 LEU D N 1
ATOM 7398 C CA . LEU D 1 66 ? 72.232 91.991 48.086 1.00 15.18 54 LEU D CA 1
ATOM 7399 C C . LEU D 1 66 ? 72.949 90.944 47.242 1.00 18.87 54 LEU D C 1
ATOM 7400 O O . LEU D 1 66 ? 72.415 89.864 46.977 1.00 24.12 54 LEU D O 1
ATOM 7405 N N . THR D 1 67 ? 74.170 91.272 46.823 1.00 22.18 55 THR D N 1
ATOM 7406 C CA . THR D 1 67 ? 75.020 90.282 46.179 1.00 24.48 55 THR D CA 1
ATOM 7407 C C . THR D 1 67 ? 75.503 89.257 47.206 1.00 25.41 55 THR D C 1
ATOM 7408 O O . THR D 1 67 ? 75.384 89.443 48.422 1.00 21.94 55 THR D O 1
ATOM 7412 N N . HIS D 1 68 ? 76.069 88.157 46.711 1.00 34.91 56 HIS D N 1
ATOM 7413 C CA . HIS D 1 68 ? 76.611 87.189 47.655 1.00 36.15 56 HIS D CA 1
ATOM 7414 C C . HIS D 1 68 ? 77.776 87.779 48.443 1.00 31.88 56 HIS D C 1
ATOM 7415 O O . HIS D 1 68 ? 77.915 87.489 49.636 1.00 31.80 56 HIS D O 1
ATOM 7422 N N . GLU D 1 69 ? 78.581 88.651 47.821 1.00 34.32 57 GLU D N 1
ATOM 7423 C CA . GLU D 1 69 ? 79.649 89.327 48.558 1.00 36.71 57 GLU D CA 1
ATOM 7424 C C . GLU D 1 69 ? 79.090 90.217 49.661 1.00 29.01 57 GLU D C 1
ATOM 7425 O O . GLU D 1 69 ? 79.628 90.247 50.774 1.00 25.46 57 GLU D O 1
ATOM 7431 N N . GLU D 1 70 ? 78.034 90.979 49.361 1.00 23.94 58 GLU D N 1
ATOM 7432 C CA . GLU D 1 70 ? 77.445 91.852 50.370 1.00 21.17 58 GLU D CA 1
ATOM 7433 C C . GLU D 1 70 ? 76.817 91.039 51.485 1.00 20.11 58 GLU D C 1
ATOM 7434 O O . GLU D 1 70 ? 76.875 91.428 52.656 1.00 16.99 58 GLU D O 1
ATOM 7440 N N . HIS D 1 71 ? 76.200 89.912 51.131 1.00 19.84 59 HIS D N 1
ATOM 7441 C CA . HIS D 1 71 ? 75.696 88.977 52.129 1.00 19.35 59 HIS D CA 1
ATOM 7442 C C . HIS D 1 71 ? 76.805 88.569 53.093 1.00 19.16 59 HIS D C 1
ATOM 7443 O O . HIS D 1 71 ? 76.650 88.653 54.319 1.00 21.63 59 HIS D O 1
ATOM 7450 N N . ARG D 1 72 ? 77.948 88.148 52.542 1.00 21.39 60 ARG D N 1
ATOM 7451 C CA . ARG D 1 72 ? 79.099 87.759 53.355 1.00 24.68 60 ARG D CA 1
ATOM 7452 C C . ARG D 1 72 ? 79.571 88.910 54.237 1.00 24.59 60 ARG D C 1
ATOM 7453 O O . ARG D 1 72 ? 79.783 88.741 55.443 1.00 22.94 60 ARG D O 1
ATOM 7461 N N . THR D 1 73 ? 79.754 90.088 53.640 1.00 21.98 61 THR D N 1
ATOM 7462 C CA . THR D 1 73 ? 80.222 91.253 54.385 1.00 23.07 61 THR D CA 1
ATOM 7463 C C . THR D 1 73 ? 79.324 91.565 55.579 1.00 21.04 61 THR D C 1
ATOM 7464 O O . THR D 1 73 ? 79.816 91.813 56.685 1.00 20.91 61 THR D O 1
ATOM 7468 N N . CYS D 1 74 ? 78.003 91.558 55.380 1.00 18.73 62 CYS D N 1
ATOM 7469 C CA . CYS D 1 74 ? 77.106 91.882 56.487 1.00 16.18 62 CYS D CA 1
ATOM 7470 C C . CYS D 1 74 ? 77.218 90.868 57.611 1.00 17.22 62 CYS D C 1
ATOM 7471 O O . CYS D 1 74 ? 77.232 91.242 58.790 1.00 15.26 62 CYS D O 1
ATOM 7474 N N . ILE D 1 75 ? 77.271 89.578 57.263 1.00 18.74 63 ILE D N 1
ATOM 7475 C CA . ILE D 1 75 ? 77.413 88.538 58.277 1.00 15.40 63 ILE D CA 1
ATOM 7476 C C . ILE D 1 75 ? 78.711 88.735 59.055 1.00 16.12 63 ILE D C 1
ATOM 7477 O O . ILE D 1 75 ? 78.735 88.660 60.291 1.00 16.17 63 ILE D O 1
ATOM 7482 N N . GLU D 1 76 ? 79.804 89.012 58.341 1.00 17.56 64 GLU D N 1
ATOM 7483 C CA . GLU D 1 76 ? 81.091 89.209 59.000 1.00 18.00 64 GLU D CA 1
ATOM 7484 C C . GLU D 1 76 ? 81.059 90.399 59.954 1.00 18.41 64 GLU D C 1
ATOM 7485 O O . GLU D 1 76 ? 81.609 90.325 61.057 1.00 19.33 64 GLU D O 1
ATOM 7491 N N . ILE D 1 77 ? 80.431 91.509 59.547 1.00 16.07 65 ILE D N 1
ATOM 7492 C CA . ILE D 1 77 ? 80.341 92.663 60.439 1.00 15.39 65 ILE D CA 1
ATOM 7493 C C . ILE D 1 77 ? 79.527 92.312 61.677 1.00 13.53 65 ILE D C 1
ATOM 7494 O O . ILE D 1 77 ? 79.878 92.694 62.800 1.00 17.11 65 ILE D O 1
ATOM 7499 N N . ALA D 1 78 ? 78.422 91.588 61.491 1.00 14.15 66 ALA D N 1
ATOM 7500 C CA . ALA D 1 78 ? 77.610 91.176 62.633 1.00 13.18 66 ALA D CA 1
ATOM 7501 C C . ALA D 1 78 ? 78.417 90.318 63.599 1.00 14.25 66 ALA D C 1
ATOM 7502 O O . ALA D 1 78 ? 78.414 90.558 64.812 1.00 14.04 66 ALA D O 1
ATOM 7504 N N . VAL D 1 79 ? 79.139 89.323 63.079 1.00 13.69 67 VAL D N 1
ATOM 7505 C CA . VAL D 1 79 ? 79.918 88.454 63.959 1.00 13.97 67 VAL D CA 1
ATOM 7506 C C . VAL D 1 79 ? 80.995 89.252 64.698 1.00 15.26 67 VAL D C 1
ATOM 7507 O O . VAL D 1 79 ? 81.187 89.086 65.910 1.00 18.15 67 VAL D O 1
ATOM 7511 N N . GLU D 1 80 ? 81.699 90.145 63.991 1.00 15.79 68 GLU D N 1
ATOM 7512 C CA . GLU D 1 80 ? 82.777 90.898 64.629 1.00 17.91 68 GLU D CA 1
ATOM 7513 C C . GLU D 1 80 ? 82.237 91.871 65.671 1.00 17.65 68 GLU D C 1
ATOM 7514 O O . GLU D 1 80 ? 82.846 92.050 66.735 1.00 19.73 68 GLU D O 1
ATOM 7520 N N . THR D 1 81 ? 81.095 92.506 65.389 1.00 16.72 69 THR D N 1
ATOM 7521 C CA . THR D 1 81 ? 80.564 93.493 66.326 1.00 16.14 69 THR D CA 1
ATOM 7522 C C . THR D 1 81 ? 80.032 92.831 67.594 1.00 17.30 69 THR D C 1
ATOM 7523 O O . THR D 1 81 ? 80.156 93.398 68.687 1.00 18.72 69 THR D O 1
ATOM 7527 N N . CYS D 1 82 ? 79.483 91.622 67.474 1.00 17.67 70 CYS D N 1
ATOM 7528 C CA . CYS D 1 82 ? 78.960 90.885 68.618 1.00 16.82 70 CYS D CA 1
ATOM 7529 C C . CYS D 1 82 ? 80.034 90.120 69.376 1.00 17.45 70 CYS D C 1
ATOM 7530 O O . CYS D 1 82 ? 79.771 89.656 70.493 1.00 19.19 70 CYS D O 1
ATOM 7533 N N . LYS D 1 83 ? 81.222 89.965 68.795 1.00 20.55 71 LYS D N 1
ATOM 7534 C CA . LYS D 1 83 ? 82.297 89.227 69.442 1.00 20.85 71 LYS D CA 1
ATOM 7535 C C . LYS D 1 83 ? 82.597 89.803 70.820 1.00 24.37 71 LYS D C 1
ATOM 7536 O O . LYS D 1 83 ? 82.806 91.011 70.971 1.00 25.31 71 LYS D O 1
ATOM 7542 N N . GLY D 1 84 ? 82.627 88.932 71.828 1.00 25.96 72 GLY D N 1
ATOM 7543 C CA . GLY D 1 84 ? 82.907 89.355 73.180 1.00 27.20 72 GLY D CA 1
ATOM 7544 C C . GLY D 1 84 ? 81.711 89.868 73.946 1.00 26.02 72 GLY D C 1
ATOM 7545 O O . GLY D 1 84 ? 81.829 90.113 75.152 1.00 28.07 72 GLY D O 1
ATOM 7546 N N . THR D 1 85 ? 80.572 90.052 73.290 1.00 22.65 73 THR D N 1
ATOM 7547 C CA . THR D 1 85 ? 79.307 90.306 73.957 1.00 23.01 73 THR D CA 1
ATOM 7548 C C . THR D 1 85 ? 78.543 88.989 74.055 1.00 24.85 73 THR D C 1
ATOM 7549 O O . THR D 1 85 ? 78.902 87.986 73.433 1.00 31.03 73 THR D O 1
ATOM 7553 N N . LYS D 1 86 ? 77.490 88.980 74.853 1.00 30.52 74 LYS D N 1
ATOM 7554 C CA . LYS D 1 86 ? 76.689 87.761 74.887 1.00 33.56 74 LYS D CA 1
ATOM 7555 C C . LYS D 1 86 ? 75.779 87.622 73.671 1.00 27.76 74 LYS D C 1
ATOM 7556 O O . LYS D 1 86 ? 75.087 86.605 73.549 1.00 25.54 74 LYS D O 1
ATOM 7562 N N . VAL D 1 87 ? 75.785 88.595 72.761 1.00 19.77 75 VAL D N 1
ATOM 7563 C CA . VAL D 1 87 ? 74.769 88.682 71.713 1.00 18.34 75 VAL D CA 1
ATOM 7564 C C . VAL D 1 87 ? 75.139 87.751 70.562 1.00 16.89 75 VAL D C 1
ATOM 7565 O O . VAL D 1 87 ? 76.269 87.783 70.066 1.00 16.72 75 VAL D O 1
ATOM 7569 N N . LYS D 1 88 ? 74.192 86.909 70.146 1.00 15.66 76 LYS D N 1
ATOM 7570 C CA . LYS D 1 88 ? 74.443 85.903 69.119 1.00 14.91 76 LYS D CA 1
ATOM 7571 C C . LYS D 1 88 ? 74.090 86.429 67.730 1.00 13.86 76 LYS D C 1
ATOM 7572 O O . LYS D 1 88 ? 73.355 87.409 67.575 1.00 16.53 76 LYS D O 1
ATOM 7578 N N . VAL D 1 89 ? 74.629 85.759 66.708 1.00 13.54 77 VAL D N 1
ATOM 7579 C CA . VAL D 1 89 ? 74.373 86.098 65.311 1.00 12.82 77 VAL D CA 1
ATOM 7580 C C . VAL D 1 89 ? 73.633 84.930 64.669 1.00 14.67 77 VAL D C 1
ATOM 7581 O O . VAL D 1 89 ? 74.203 83.844 64.501 1.00 14.60 77 VAL D O 1
ATOM 7585 N N . LEU D 1 90 ? 72.381 85.159 64.285 1.00 12.42 78 LEU D N 1
ATOM 7586 C CA . LEU D 1 90 ? 71.558 84.183 63.568 1.00 12.39 78 LEU D CA 1
ATOM 7587 C C . LEU D 1 90 ? 71.479 84.663 62.124 1.00 13.76 78 LEU D C 1
ATOM 7588 O O . LEU D 1 90 ? 70.678 85.546 61.795 1.00 13.59 78 LEU D O 1
ATOM 7593 N N . ALA D 1 91 ? 72.323 84.089 61.262 1.00 13.01 79 ALA D N 1
ATOM 7594 C CA . ALA D 1 91 ? 72.527 84.631 59.924 1.00 12.09 79 ALA D CA 1
ATOM 7595 C C . ALA D 1 91 ? 71.430 84.195 58.966 1.00 15.87 79 ALA D C 1
ATOM 7596 O O . ALA D 1 91 ? 71.101 83.009 58.884 1.00 14.32 79 ALA D O 1
ATOM 7598 N N . GLY D 1 92 ? 70.882 85.152 58.220 1.00 12.78 80 GLY D N 1
ATOM 7599 C CA . GLY D 1 92 ? 70.015 84.807 57.103 1.00 13.68 80 GLY D CA 1
ATOM 7600 C C . GLY D 1 92 ? 70.759 83.982 56.068 1.00 12.38 80 GLY D C 1
ATOM 7601 O O . GLY D 1 92 ? 71.869 84.332 55.664 1.00 14.73 80 GLY D O 1
ATOM 7602 N N . ALA D 1 93 ? 70.155 82.869 55.623 1.00 12.44 81 ALA D N 1
ATOM 7603 C CA . ALA D 1 93 ? 70.851 81.990 54.690 1.00 11.97 81 ALA D CA 1
ATOM 7604 C C . ALA D 1 93 ? 69.896 81.238 53.765 1.00 17.47 81 ALA D C 1
ATOM 7605 O O . ALA D 1 93 ? 70.309 80.249 53.144 1.00 17.77 81 ALA D O 1
ATOM 7607 N N . GLY D 1 94 ? 68.647 81.676 53.645 1.00 16.28 82 GLY D N 1
ATOM 7608 C CA . GLY D 1 94 ? 67.689 80.950 52.833 1.00 16.18 82 GLY D CA 1
ATOM 7609 C C . GLY D 1 94 ? 67.850 81.206 51.344 1.00 17.01 82 GLY D C 1
ATOM 7610 O O . GLY D 1 94 ? 68.464 82.182 50.901 1.00 15.27 82 GLY D O 1
ATOM 7611 N N . SER D 1 95 ? 67.273 80.301 50.551 1.00 13.42 83 SER D N 1
ATOM 7612 C CA . SER D 1 95 ? 67.239 80.490 49.107 1.00 15.70 83 SER D CA 1
ATOM 7613 C C . SER D 1 95 ? 66.138 79.614 48.523 1.00 17.58 83 SER D C 1
ATOM 7614 O O . SER D 1 95 ? 65.729 78.615 49.127 1.00 15.23 83 SER D O 1
ATOM 7617 N N . ALA D 1 96 ? 65.664 80.008 47.336 1.00 14.11 84 ALA D N 1
ATOM 7618 C CA . ALA D 1 96 ? 64.791 79.141 46.544 1.00 13.69 84 ALA D CA 1
ATOM 7619 C C . ALA D 1 96 ? 65.524 77.917 46.010 1.00 16.22 84 ALA D C 1
ATOM 7620 O O . ALA D 1 96 ? 64.874 76.937 45.633 1.00 13.62 84 ALA D O 1
ATOM 7622 N N . ALA D 1 97 ? 66.853 77.953 45.938 1.00 14.09 85 ALA D N 1
ATOM 7623 C CA . ALA D 1 97 ? 67.649 76.840 45.422 1.00 12.17 85 ALA D CA 1
ATOM 7624 C C . ALA D 1 97 ? 68.362 76.158 46.586 1.00 13.63 85 ALA D C 1
ATOM 7625 O O . ALA D 1 97 ? 69.081 76.814 47.350 1.00 14.87 85 ALA D O 1
ATOM 7627 N N . THR D 1 98 ? 68.158 74.846 46.723 1.00 13.73 86 THR D N 1
ATOM 7628 C CA . THR D 1 98 ? 68.774 74.123 47.835 1.00 14.16 86 THR D CA 1
ATOM 7629 C C . THR D 1 98 ? 70.298 74.232 47.802 1.00 16.01 86 THR D C 1
ATOM 7630 O O . THR D 1 98 ? 70.933 74.427 48.851 1.00 14.25 86 THR D O 1
ATOM 7634 N N . HIS D 1 99 ? 70.906 74.142 46.611 1.00 16.25 87 HIS D N 1
ATOM 7635 C CA . HIS D 1 99 ? 72.364 74.230 46.537 1.00 16.99 87 HIS D CA 1
ATOM 7636 C C . HIS D 1 99 ? 72.872 75.584 47.034 1.00 19.01 87 HIS D C 1
ATOM 7637 O O . HIS D 1 99 ? 73.927 75.656 47.678 1.00 17.47 87 HIS D O 1
ATOM 7644 N N . GLU D 1 100 ? 72.137 76.671 46.760 1.00 17.87 88 GLU D N 1
ATOM 7645 C CA . GLU D 1 100 ? 72.529 77.979 47.286 1.00 19.39 88 GLU D CA 1
ATOM 7646 C C . GLU D 1 100 ? 72.329 78.054 48.794 1.00 15.81 88 GLU D C 1
ATOM 7647 O O . GLU D 1 100 ? 73.157 78.634 49.510 1.00 18.24 88 GLU D O 1
ATOM 7653 N N . ALA D 1 101 ? 71.219 77.510 49.290 1.00 14.20 89 ALA D N 1
ATOM 7654 C CA . ALA D 1 101 ? 70.946 77.557 50.722 1.00 13.07 89 ALA D CA 1
ATOM 7655 C C . ALA D 1 101 ? 71.995 76.780 51.503 1.00 15.18 89 ALA D C 1
ATOM 7656 O O . ALA D 1 101 ? 72.406 77.197 52.595 1.00 16.62 89 ALA D O 1
ATOM 7658 N N . VAL D 1 102 ? 72.432 75.642 50.962 1.00 14.47 90 VAL D N 1
ATOM 7659 C CA . VAL D 1 102 ? 73.519 74.885 51.581 1.00 14.50 90 VAL D CA 1
ATOM 7660 C C . VAL D 1 102 ? 74.805 75.705 51.579 1.00 17.35 90 VAL D C 1
ATOM 7661 O O . VAL D 1 102 ? 75.517 75.780 52.587 1.00 15.78 90 VAL D O 1
ATOM 7665 N N . GLY D 1 103 ? 75.127 76.327 50.441 1.00 16.41 91 GLY D N 1
ATOM 7666 C CA . GLY D 1 103 ? 76.342 77.126 50.378 1.00 17.08 91 GLY D CA 1
ATOM 7667 C C . GLY D 1 103 ? 76.309 78.300 51.337 1.00 16.18 91 GLY D C 1
ATOM 7668 O O . GLY D 1 103 ? 77.322 78.638 51.961 1.00 17.20 91 GLY D O 1
ATOM 7669 N N . LEU D 1 104 ? 75.142 78.938 51.474 1.00 16.08 92 LEU D N 1
ATOM 7670 C CA . LEU D 1 104 ? 75.032 80.056 52.408 1.00 17.32 92 LEU D CA 1
ATOM 7671 C C . LEU D 1 104 ? 75.151 79.582 53.850 1.00 17.34 92 LEU D C 1
ATOM 7672 O O . LEU D 1 104 ? 75.768 80.260 54.684 1.00 17.66 92 LEU D O 1
ATOM 7677 N N . ALA D 1 105 ? 74.575 78.417 54.160 1.00 17.42 93 ALA D N 1
ATOM 7678 C CA . ALA D 1 105 ? 74.706 77.840 55.495 1.00 14.85 93 ALA D CA 1
ATOM 7679 C C . ALA D 1 105 ? 76.164 77.571 55.827 1.00 14.85 93 ALA D C 1
ATOM 7680 O O . ALA D 1 105 ? 76.644 77.915 56.915 1.00 18.16 93 ALA D O 1
ATOM 7682 N N . LYS D 1 106 ? 76.891 76.952 54.894 1.00 16.13 94 LYS D N 1
ATOM 7683 C CA . LYS D 1 106 ? 78.284 76.626 55.159 1.00 16.15 94 LYS D CA 1
ATOM 7684 C C . LYS D 1 106 ? 79.123 77.882 55.316 1.00 15.92 94 LYS D C 1
ATOM 7685 O O . LYS D 1 106 ? 80.023 77.926 56.157 1.00 17.98 94 LYS D O 1
ATOM 7691 N N . PHE D 1 107 ? 78.852 78.919 54.522 1.00 18.92 95 PHE D N 1
ATOM 7692 C CA . PHE D 1 107 ? 79.586 80.161 54.734 1.00 21.98 95 PHE D CA 1
ATOM 7693 C C . PHE D 1 107 ? 79.340 80.699 56.134 1.00 21.64 95 PHE D C 1
ATOM 7694 O O . PHE D 1 107 ? 80.281 81.090 56.837 1.00 20.69 95 PHE D O 1
ATOM 7702 N N . ALA D 1 108 ? 78.068 80.779 56.532 1.00 20.23 96 ALA D N 1
ATOM 7703 C CA . ALA D 1 108 ? 77.741 81.321 57.846 1.00 22.25 96 ALA D CA 1
ATOM 7704 C C . ALA D 1 108 ? 78.473 80.567 58.943 1.00 21.99 96 ALA D C 1
ATOM 7705 O O . ALA D 1 108 ? 79.025 81.176 59.869 1.00 21.39 96 ALA D O 1
ATOM 7707 N N . LYS D 1 109 ? 78.503 79.239 58.845 1.00 15.82 97 LYS D N 1
ATOM 7708 C CA . LYS D 1 109 ? 79.207 78.431 59.831 1.00 18.35 97 LYS D CA 1
ATOM 7709 C C . LYS D 1 109 ? 80.693 78.765 59.843 1.00 23.77 97 LYS D C 1
ATOM 7710 O O . LYS D 1 109 ? 81.288 78.982 60.905 1.00 21.62 97 LYS D O 1
ATOM 7716 N N . GLU D 1 110 ? 81.311 78.818 58.661 1.00 21.33 98 GLU D N 1
ATOM 7717 C CA . GLU D 1 110 ? 82.753 78.999 58.600 1.00 22.95 98 GLU D CA 1
ATOM 7718 C C . GLU D 1 110 ? 83.175 80.395 59.021 1.00 26.50 98 GLU D C 1
ATOM 7719 O O . GLU D 1 110 ? 84.348 80.605 59.342 1.00 26.49 98 GLU D O 1
ATOM 7724 N N . HIS D 1 111 ? 82.248 81.348 59.061 1.00 21.23 99 HIS D N 1
ATOM 7725 C CA . HIS D 1 111 ? 82.605 82.712 59.425 1.00 27.56 99 HIS D CA 1
ATOM 7726 C C . HIS D 1 111 ? 82.048 83.127 60.781 1.00 22.95 99 HIS D C 1
ATOM 7727 O O . HIS D 1 111 ? 81.997 84.323 61.092 1.00 23.69 99 HIS D O 1
ATOM 7734 N N . GLY D 1 112 ? 81.681 82.159 61.613 1.00 20.66 100 GLY D N 1
ATOM 7735 C CA . GLY D 1 112 ? 81.461 82.410 63.019 1.00 21.67 100 GLY D CA 1
ATOM 7736 C C . GLY D 1 112 ? 80.040 82.710 63.438 1.00 20.89 100 GLY D C 1
ATOM 7737 O O . GLY D 1 112 ? 79.828 83.057 64.605 1.00 19.91 100 GLY D O 1
ATOM 7738 N N . ALA D 1 113 ? 79.066 82.593 62.538 1.00 18.82 101 ALA D N 1
ATOM 7739 C CA . ALA D 1 113 ? 77.677 82.758 62.943 1.00 17.59 101 ALA D CA 1
ATOM 7740 C C . ALA D 1 113 ? 77.307 81.699 63.977 1.00 19.65 101 ALA D C 1
ATOM 7741 O O . ALA D 1 113 ? 77.817 80.576 63.958 1.00 17.91 101 ALA D O 1
ATOM 7743 N N . ASP D 1 114 ? 76.420 82.069 64.901 1.00 14.81 102 ASP D N 1
ATOM 7744 C CA . ASP D 1 114 ? 75.989 81.121 65.924 1.00 14.76 102 ASP D CA 1
ATOM 7745 C C . ASP D 1 114 ? 74.919 80.161 65.420 1.00 14.59 102 ASP D C 1
ATOM 7746 O O . ASP D 1 114 ? 74.759 79.076 65.989 1.00 15.67 102 ASP D O 1
ATOM 7751 N N . GLY D 1 115 ? 74.201 80.529 64.368 1.00 13.35 103 GLY D N 1
ATOM 7752 C CA . GLY D 1 115 ? 73.156 79.696 63.799 1.00 12.25 103 GLY D CA 1
ATOM 7753 C C . GLY D 1 115 ? 72.699 80.337 62.511 1.00 11.64 103 GLY D C 1
ATOM 7754 O O . GLY D 1 115 ? 73.201 81.392 62.112 1.00 13.40 103 GLY D O 1
ATOM 7755 N N . ILE D 1 116 ? 71.746 79.687 61.847 1.00 12.77 104 ILE D N 1
ATOM 7756 C CA . ILE D 1 116 ? 71.201 80.256 60.623 1.00 13.21 104 ILE D CA 1
ATOM 7757 C C . ILE D 1 116 ? 69.683 80.273 60.671 1.00 14.41 104 ILE D C 1
ATOM 7758 O O . ILE D 1 116 ? 69.036 79.391 61.250 1.00 14.57 104 ILE D O 1
ATOM 7763 N N . LEU D 1 117 ? 69.126 81.310 60.055 1.00 12.08 105 LEU D N 1
ATOM 7764 C CA . LEU D 1 117 ? 67.715 81.409 59.710 1.00 8.77 105 LEU D CA 1
ATOM 7765 C C . LEU D 1 117 ? 67.586 81.037 58.237 1.00 11.47 105 LEU D C 1
ATOM 7766 O O . LEU D 1 117 ? 68.370 81.512 57.412 1.00 15.14 105 LEU D O 1
ATOM 7771 N N . SER D 1 118 ? 66.629 80.171 57.892 1.00 9.49 106 SER D N 1
ATOM 7772 C CA . SER D 1 118 ? 66.540 79.705 56.502 1.00 8.08 106 SER D CA 1
ATOM 7773 C C . SER D 1 118 ? 65.094 79.744 56.019 1.00 13.06 106 SER D C 1
ATOM 7774 O O . SER D 1 118 ? 64.309 78.849 56.344 1.00 12.91 106 SER D O 1
ATOM 7777 N N . VAL D 1 119 ? 64.758 80.758 55.211 1.00 11.16 107 VAL D N 1
ATOM 7778 C CA . VAL D 1 119 ? 63.374 80.939 54.767 1.00 10.01 107 VAL D CA 1
ATOM 7779 C C . VAL D 1 119 ? 62.969 79.832 53.799 1.00 12.15 107 VAL D C 1
ATOM 7780 O O . VAL D 1 119 ? 63.789 79.305 53.029 1.00 13.50 107 VAL D O 1
ATOM 7784 N N . ALA D 1 120 ? 61.695 79.458 53.861 1.00 11.39 108 ALA D N 1
ATOM 7785 C CA . ALA D 1 120 ? 61.142 78.506 52.903 1.00 12.71 108 ALA D CA 1
ATOM 7786 C C . ALA D 1 120 ? 61.380 79.003 51.478 1.00 11.25 108 ALA D C 1
ATOM 7787 O O . ALA D 1 120 ? 61.215 80.199 51.201 1.00 10.41 108 ALA D O 1
ATOM 7789 N N . PRO D 1 121 ? 61.774 78.120 50.557 1.00 11.16 109 PRO D N 1
ATOM 7790 C CA . PRO D 1 121 ? 61.969 78.521 49.160 1.00 9.08 109 PRO D CA 1
ATOM 7791 C C . PRO D 1 121 ? 60.801 79.328 48.605 1.00 10.82 109 PRO D C 1
ATOM 7792 O O . PRO D 1 121 ? 59.638 78.925 48.698 1.00 12.96 109 PRO D O 1
ATOM 7796 N N . TYR D 1 122 ? 61.122 80.481 48.037 1.00 10.61 110 TYR D N 1
ATOM 7797 C CA . TYR D 1 122 ? 60.150 81.349 47.395 1.00 10.25 110 TYR D CA 1
ATOM 7798 C C . TYR D 1 122 ? 60.082 81.060 45.903 1.00 13.08 110 TYR D C 1
ATOM 7799 O O . TYR D 1 122 ? 61.007 80.499 45.312 1.00 12.06 110 TYR D O 1
ATOM 7808 N N . TYR D 1 123 ? 58.947 81.431 45.311 1.00 10.52 111 TYR D N 1
ATOM 7809 C CA . TYR D 1 123 ? 58.674 81.436 43.872 1.00 10.63 111 TYR D CA 1
ATOM 7810 C C . TYR D 1 123 ? 58.408 80.060 43.271 1.00 11.39 111 TYR D C 1
ATOM 7811 O O . TYR D 1 123 ? 57.433 79.910 42.532 1.00 12.40 111 TYR D O 1
ATOM 7820 N N . ASN D 1 124 ? 59.227 79.050 43.573 1.00 10.50 112 ASN D N 1
ATOM 7821 C CA . ASN D 1 124 ? 59.097 77.765 42.887 1.00 9.69 112 ASN D CA 1
ATOM 7822 C C . ASN D 1 124 ? 58.169 76.764 43.591 1.00 13.60 112 ASN D C 1
ATOM 7823 O O . ASN D 1 124 ? 57.966 75.663 43.062 1.00 12.30 112 ASN D O 1
ATOM 7828 N N . LYS D 1 125 ? 57.594 77.109 44.743 1.00 10.36 113 LYS D N 1
ATOM 7829 C CA . LYS D 1 125 ? 56.512 76.351 45.368 1.00 10.24 113 LYS D CA 1
ATOM 7830 C C . LYS D 1 125 ? 56.792 74.852 45.520 1.00 10.20 113 LYS D C 1
ATOM 7831 O O . LYS D 1 125 ? 56.035 74.020 45.012 1.00 12.82 113 LYS D O 1
ATOM 7837 N N . PRO D 1 126 ? 57.852 74.475 46.232 1.00 10.70 114 PRO D N 1
ATOM 7838 C CA . PRO D 1 126 ? 58.117 73.042 46.435 1.00 10.64 114 PRO D CA 1
ATOM 7839 C C . PRO D 1 126 ? 56.977 72.369 47.183 1.00 10.54 114 PRO D C 1
ATOM 7840 O O . PRO D 1 126 ? 56.231 73.000 47.937 1.00 11.94 114 PRO D O 1
ATOM 7844 N N . THR D 1 127 ? 56.842 71.067 46.957 1.00 10.99 115 THR D N 1
ATOM 7845 C CA . THR D 1 127 ? 55.901 70.274 47.722 1.00 10.95 115 THR D CA 1
ATOM 7846 C C . THR D 1 127 ? 56.447 70.056 49.133 1.00 8.05 115 THR D C 1
ATOM 7847 O O . THR D 1 127 ? 57.603 70.378 49.438 1.00 11.14 115 THR D O 1
ATOM 7851 N N . GLN D 1 128 ? 55.599 69.535 50.021 1.00 11.01 116 GLN D N 1
ATOM 7852 C CA . GLN D 1 128 ? 56.064 69.274 51.384 1.00 9.74 116 GLN D CA 1
ATOM 7853 C C . GLN D 1 128 ? 57.241 68.303 51.385 1.00 12.01 116 GLN D C 1
ATOM 7854 O O . GLN D 1 128 ? 58.193 68.469 52.160 1.00 11.79 116 GLN D O 1
ATOM 7860 N N . GLN D 1 129 ? 57.187 67.275 50.531 1.00 12.78 117 GLN D N 1
ATOM 7861 C CA . GLN D 1 129 ? 58.324 66.373 50.373 1.00 12.76 117 GLN D CA 1
ATOM 7862 C C . GLN D 1 129 ? 59.570 67.143 49.953 1.00 15.01 117 GLN D C 1
ATOM 7863 O O . GLN D 1 129 ? 60.659 66.918 50.493 1.00 11.74 117 GLN D O 1
ATOM 7869 N N . GLY D 1 130 ? 59.425 68.062 48.991 1.00 12.57 118 GLY D N 1
ATOM 7870 C CA . GLY D 1 130 ? 60.561 68.867 48.569 1.00 10.12 118 GLY D CA 1
ATOM 7871 C C . GLY D 1 130 ? 61.108 69.749 49.675 1.00 13.26 118 GLY D C 1
ATOM 7872 O O . GLY D 1 130 ? 62.323 69.882 49.827 1.00 12.46 118 GLY D O 1
ATOM 7873 N N . LEU D 1 131 ? 60.217 70.358 50.467 1.00 11.05 119 LEU D N 1
ATOM 7874 C CA . LEU D 1 131 ? 60.662 71.172 51.598 1.00 12.12 119 LEU D CA 1
ATOM 7875 C C . LEU D 1 131 ? 61.427 70.333 52.609 1.00 12.84 119 LEU D C 1
ATOM 7876 O O . LEU D 1 131 ? 62.451 70.769 53.156 1.00 11.57 119 LEU D O 1
ATOM 7881 N N . TYR D 1 132 ? 60.928 69.133 52.885 1.00 10.12 120 TYR D N 1
ATOM 7882 C CA . TYR D 1 132 ? 61.635 68.221 53.769 1.00 10.33 120 TYR D CA 1
ATOM 7883 C C . TYR D 1 132 ? 63.047 67.950 53.261 1.00 11.69 120 TYR D C 1
ATOM 7884 O O . TYR D 1 132 ? 64.019 68.036 54.021 1.00 13.25 120 TYR D O 1
ATOM 7893 N N . GLU D 1 133 ? 63.180 67.617 51.973 1.00 11.02 121 GLU D N 1
ATOM 7894 C CA . GLU D 1 133 ? 64.499 67.296 51.429 1.00 14.01 121 GLU D CA 1
ATOM 7895 C C . GLU D 1 133 ? 65.396 68.529 51.396 1.00 11.48 121 GLU D C 1
ATOM 7896 O O . GLU D 1 133 ? 66.610 68.425 51.615 1.00 14.67 121 GLU D O 1
ATOM 7902 N N . HIS D 1 134 ? 64.808 69.695 51.119 1.00 9.18 122 HIS D N 1
ATOM 7903 C CA . HIS D 1 134 ? 65.531 70.969 51.146 1.00 11.53 122 HIS D CA 1
ATOM 7904 C C . HIS D 1 134 ? 66.178 71.208 52.507 1.00 12.62 122 HIS D C 1
ATOM 7905 O O . HIS D 1 134 ? 67.391 71.424 52.612 1.00 11.82 122 HIS D O 1
ATOM 7912 N N . TYR D 1 135 ? 65.382 71.154 53.566 1.00 11.96 123 TYR D N 1
ATOM 7913 C CA . TYR D 1 135 ? 65.912 71.439 54.891 1.00 12.73 123 TYR D CA 1
ATOM 7914 C C . TYR D 1 135 ? 66.775 70.300 55.440 1.00 13.68 123 TYR D C 1
ATOM 7915 O O . TYR D 1 135 ? 67.708 70.558 56.211 1.00 15.49 123 TYR D O 1
ATOM 7924 N N . LYS D 1 136 ? 66.484 69.041 55.089 1.00 13.99 124 LYS D N 1
ATOM 7925 C CA . LYS D 1 136 ? 67.406 67.969 55.465 1.00 12.82 124 LYS D CA 1
ATOM 7926 C C . LYS D 1 136 ? 68.793 68.229 54.891 1.00 13.98 124 LYS D C 1
ATOM 7927 O O . LYS D 1 136 ? 69.808 68.046 55.580 1.00 14.96 124 LYS D O 1
ATOM 7933 N N . ALA D 1 137 ? 68.859 68.659 53.628 1.00 14.94 125 ALA D N 1
ATOM 7934 C CA . ALA D 1 137 ? 70.152 68.925 53.006 1.00 17.93 125 ALA D CA 1
ATOM 7935 C C . ALA D 1 137 ? 70.877 70.066 53.707 1.00 17.03 125 ALA D C 1
ATOM 7936 O O . ALA D 1 137 ? 72.089 69.985 53.940 1.00 19.20 125 ALA D O 1
ATOM 7938 N N . ILE D 1 138 ? 70.150 71.136 54.043 1.00 12.54 126 ILE D N 1
ATOM 7939 C CA . ILE D 1 138 ? 70.743 72.275 54.744 1.00 14.47 126 ILE D CA 1
ATOM 7940 C C . ILE D 1 138 ? 71.240 71.848 56.120 1.00 20.53 126 ILE D C 1
ATOM 7941 O O . ILE D 1 138 ? 72.386 72.117 56.499 1.00 20.03 126 ILE D O 1
ATOM 7946 N N . ALA D 1 139 ? 70.379 71.179 56.891 1.00 15.44 127 ALA D N 1
ATOM 7947 C CA . ALA D 1 139 ? 70.734 70.791 58.255 1.00 18.31 127 ALA D CA 1
ATOM 7948 C C . ALA D 1 139 ? 71.936 69.860 58.283 1.00 22.70 127 ALA D C 1
ATOM 7949 O O . ALA D 1 139 ? 72.739 69.903 59.226 1.00 23.52 127 ALA D O 1
ATOM 7951 N N . GLN D 1 140 ? 72.088 69.018 57.262 1.00 18.89 128 GLN D N 1
ATOM 7952 C CA . GLN D 1 140 ? 73.197 68.076 57.262 1.00 26.41 128 GLN D CA 1
ATOM 7953 C C . GLN D 1 140 ? 74.503 68.694 56.771 1.00 29.83 128 GLN D C 1
ATOM 7954 O O . GLN D 1 140 ? 75.556 68.065 56.913 1.00 33.73 128 GLN D O 1
ATOM 7960 N N . SER D 1 141 ? 74.474 69.925 56.262 1.00 28.62 129 SER D N 1
ATOM 7961 C CA . SER D 1 141 ? 75.671 70.587 55.756 1.00 26.81 129 SER D CA 1
ATOM 7962 C C . SER D 1 141 ? 76.449 71.343 56.828 1.00 26.36 129 SER D C 1
ATOM 7963 O O . SER D 1 141 ? 77.600 71.733 56.580 1.00 28.46 129 SER D O 1
ATOM 7966 N N . VAL D 1 142 ? 75.859 71.577 58.001 1.00 22.61 130 VAL D N 1
ATOM 7967 C CA . VAL D 1 142 ? 76.509 72.322 59.070 1.00 26.86 130 VAL D CA 1
ATOM 7968 C C . VAL D 1 142 ? 76.136 71.690 60.402 1.00 28.75 130 VAL D C 1
ATOM 7969 O O . VAL D 1 142 ? 75.156 70.950 60.514 1.00 33.02 130 VAL D O 1
ATOM 7973 N N . ASP D 1 143 ? 76.929 71.999 61.425 1.00 26.78 131 ASP D N 1
ATOM 7974 C CA . ASP D 1 143 ? 76.636 71.551 62.779 1.00 26.07 131 ASP D CA 1
ATOM 7975 C C . ASP D 1 143 ? 76.199 72.696 63.685 1.00 28.16 131 ASP D C 1
ATOM 7976 O O . ASP D 1 143 ? 76.311 72.589 64.909 1.00 30.87 131 ASP D O 1
ATOM 7981 N N . ILE D 1 144 ? 75.697 73.786 63.112 1.00 23.52 132 ILE D N 1
ATOM 7982 C CA . ILE D 1 144 ? 75.186 74.887 63.925 1.00 24.13 132 ILE D CA 1
ATOM 7983 C C . ILE D 1 144 ? 73.662 74.877 63.850 1.00 15.46 132 ILE D C 1
ATOM 7984 O O . ILE D 1 144 ? 73.087 74.250 62.944 1.00 18.10 132 ILE D O 1
ATOM 7989 N N . PRO D 1 145 ? 72.978 75.520 64.801 1.00 21.00 133 PRO D N 1
ATOM 7990 C CA . PRO D 1 145 ? 71.512 75.463 64.839 1.00 16.49 133 PRO D CA 1
ATOM 7991 C C . PRO D 1 145 ? 70.869 76.070 63.605 1.00 14.89 133 PRO D C 1
ATOM 7992 O O . PRO D 1 145 ? 71.373 77.036 63.026 1.00 14.65 133 PRO D O 1
ATOM 7996 N N . VAL D 1 146 ? 69.724 75.503 63.223 1.00 11.27 134 VAL D N 1
ATOM 7997 C CA . VAL D 1 146 ? 68.960 75.960 62.064 1.00 10.43 134 VAL D CA 1
ATOM 7998 C C . VAL D 1 146 ? 67.542 76.290 62.507 1.00 9.47 134 VAL D C 1
ATOM 7999 O O . VAL D 1 146 ? 66.833 75.426 63.041 1.00 12.15 134 VAL D O 1
ATOM 8003 N N . LEU D 1 147 ? 67.113 77.525 62.249 1.00 11.31 135 LEU D N 1
ATOM 8004 C CA . LEU D 1 147 ? 65.739 77.947 62.505 1.00 10.92 135 LEU D CA 1
ATOM 8005 C C . LEU D 1 147 ? 65.010 78.061 61.174 1.00 11.29 135 LEU D C 1
ATOM 8006 O O . LEU D 1 147 ? 65.424 78.841 60.307 1.00 11.67 135 LEU D O 1
ATOM 8011 N N . LEU D 1 148 ? 63.943 77.275 61.007 1.00 10.71 136 LEU D N 1
ATOM 8012 C CA . LEU D 1 148 ? 63.098 77.415 59.824 1.00 9.60 136 LEU D CA 1
ATOM 8013 C C . LEU D 1 148 ? 62.371 78.750 59.863 1.00 12.10 136 LEU D C 1
ATOM 8014 O O . LEU D 1 148 ? 62.225 79.368 60.914 1.00 10.45 136 LEU D O 1
ATOM 8019 N N . TYR D 1 149 ? 61.908 79.195 58.699 1.00 12.13 137 TYR D N 1
ATOM 8020 C CA . TYR D 1 149 ? 61.246 80.494 58.596 1.00 12.63 137 TYR D CA 1
ATOM 8021 C C . TYR D 1 149 ? 60.123 80.379 57.573 1.00 10.57 137 TYR D C 1
ATOM 8022 O O . TYR D 1 149 ? 60.371 80.137 56.383 1.00 12.64 137 TYR D O 1
ATOM 8031 N N . ASN D 1 150 ? 58.886 80.513 58.057 1.00 9.80 138 ASN D N 1
ATOM 8032 C CA . ASN D 1 150 ? 57.671 80.338 57.277 1.00 9.19 138 ASN D CA 1
ATOM 8033 C C . ASN D 1 150 ? 57.025 81.704 57.083 1.00 10.02 138 ASN D C 1
ATOM 8034 O O . ASN D 1 150 ? 56.679 82.366 58.062 1.00 10.58 138 ASN D O 1
ATOM 8039 N N . VAL D 1 151 ? 56.880 82.128 55.830 1.00 9.47 139 VAL D N 1
ATOM 8040 C CA . VAL D 1 151 ? 56.220 83.406 55.545 1.00 8.79 139 VAL D CA 1
ATOM 8041 C C . VAL D 1 151 ? 55.485 83.253 54.214 1.00 13.17 139 VAL D C 1
ATOM 8042 O O . VAL D 1 151 ? 55.937 83.744 53.165 1.00 12.07 139 VAL D O 1
ATOM 8046 N N . PRO D 1 152 ? 54.337 82.570 54.214 1.00 11.06 140 PRO D N 1
ATOM 8047 C CA . PRO D 1 152 ? 53.728 82.162 52.936 1.00 11.60 140 PRO D CA 1
ATOM 8048 C C . PRO D 1 152 ? 53.280 83.327 52.074 1.00 11.25 140 PRO D C 1
ATOM 8049 O O . PRO D 1 152 ? 53.261 83.195 50.845 1.00 12.56 140 PRO D O 1
ATOM 8053 N N . GLY D 1 153 ? 52.929 84.463 52.673 1.00 11.27 141 GLY D N 1
ATOM 8054 C CA . GLY D 1 153 ? 52.539 85.615 51.880 1.00 15.52 141 GLY D CA 1
ATOM 8055 C C . GLY D 1 153 ? 53.643 86.114 50.972 1.00 14.34 141 GLY D C 1
ATOM 8056 O O . GLY D 1 153 ? 53.369 86.746 49.947 1.00 17.93 141 GLY D O 1
ATOM 8057 N N . ARG D 1 154 ? 54.896 85.858 51.339 1.00 12.31 142 ARG D N 1
ATOM 8058 C CA . ARG D 1 154 ? 56.028 86.231 50.496 1.00 12.37 142 ARG D CA 1
ATOM 8059 C C . ARG D 1 154 ? 56.534 85.078 49.631 1.00 12.20 142 ARG D C 1
ATOM 8060 O O . ARG D 1 154 ? 56.961 85.317 48.499 1.00 12.34 142 ARG D O 1
ATOM 8068 N N . THR D 1 155 ? 56.527 83.837 50.133 1.00 10.97 143 THR D N 1
ATOM 8069 C CA . THR D 1 155 ? 57.164 82.741 49.402 1.00 12.25 143 THR D CA 1
ATOM 8070 C C . THR D 1 155 ? 56.225 82.057 48.425 1.00 11.63 143 THR D C 1
ATOM 8071 O O . THR D 1 155 ? 56.694 81.449 47.452 1.00 11.15 143 THR D O 1
ATOM 8075 N N . GLY D 1 156 ? 54.916 82.121 48.668 1.00 10.33 144 GLY D N 1
ATOM 8076 C CA . GLY D 1 156 ? 53.971 81.333 47.900 1.00 11.98 144 GLY D CA 1
ATOM 8077 C C . GLY D 1 156 ? 53.842 79.884 48.330 1.00 12.26 144 GLY D C 1
ATOM 8078 O O . GLY D 1 156 ? 53.136 79.114 47.662 1.00 12.60 144 GLY D O 1
ATOM 8079 N N . CYS D 1 157 ? 54.503 79.475 49.402 1.00 11.33 145 CYS D N 1
ATOM 8080 C CA . CYS D 1 157 ? 54.337 78.121 49.912 1.00 10.24 145 CY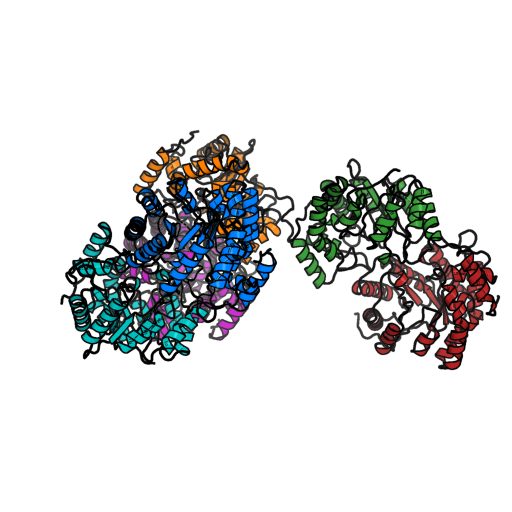S D CA 1
ATOM 8081 C C . CYS D 1 157 ? 54.301 78.180 51.427 1.00 11.58 145 CYS D C 1
ATOM 8082 O O . CYS D 1 157 ? 54.592 79.212 52.038 1.00 11.26 145 CYS D O 1
ATOM 8085 N N . GLU D 1 158 ? 53.910 77.070 52.038 1.00 11.12 146 GLU D N 1
ATOM 8086 C CA . GLU D 1 158 ? 53.892 76.977 53.486 1.00 11.81 146 GLU D CA 1
ATOM 8087 C C . GLU D 1 158 ? 54.603 75.702 53.898 1.00 13.54 146 GLU D C 1
ATOM 8088 O O . GLU D 1 158 ? 54.410 74.656 53.274 1.00 18.23 146 GLU D O 1
ATOM 8094 N N . ILE D 1 159 ? 55.433 75.794 54.933 1.00 11.87 147 ILE D N 1
ATOM 8095 C CA . ILE D 1 159 ? 55.919 74.595 55.609 1.00 9.98 147 ILE D CA 1
ATOM 8096 C C . ILE D 1 159 ? 54.810 74.162 56.560 1.00 10.83 147 ILE D C 1
ATOM 8097 O O . ILE D 1 159 ? 54.507 74.868 57.525 1.00 12.84 147 ILE D O 1
ATOM 8102 N N . SER D 1 160 ? 54.198 73.012 56.291 1.00 11.59 148 SER D N 1
ATOM 8103 C CA . SER D 1 160 ? 53.087 72.588 57.136 1.00 11.86 148 SER D CA 1
ATOM 8104 C C . SER D 1 160 ? 53.567 72.258 58.547 1.00 12.21 148 SER D C 1
ATOM 8105 O O . SER D 1 160 ? 54.755 72.027 58.788 1.00 13.93 148 SER D O 1
ATOM 8108 N N . THR D 1 161 ? 52.616 72.238 59.491 1.00 9.76 149 THR D N 1
ATOM 8109 C CA . THR D 1 161 ? 52.953 71.809 60.847 1.00 11.31 149 THR D CA 1
ATOM 8110 C C . THR D 1 161 ? 53.597 70.428 60.850 1.00 12.65 149 THR D C 1
ATOM 8111 O O . THR D 1 161 ? 54.594 70.203 61.546 1.00 12.11 149 THR D O 1
ATOM 8115 N N . ASP D 1 162 ? 53.042 69.486 60.079 1.00 11.60 150 ASP D N 1
ATOM 8116 C CA . ASP D 1 162 ? 53.603 68.140 60.056 1.00 12.84 150 ASP D CA 1
ATOM 8117 C C . ASP D 1 162 ? 55.028 68.144 59.519 1.00 12.03 150 ASP D C 1
ATOM 8118 O O . ASP D 1 162 ? 55.889 67.424 60.039 1.00 13.60 150 ASP D O 1
ATOM 8123 N N . THR D 1 163 ? 55.300 68.950 58.478 1.00 10.80 151 THR D N 1
ATOM 8124 C CA . THR D 1 163 ? 56.652 69.000 57.926 1.00 9.93 151 THR D CA 1
ATOM 8125 C C . THR D 1 163 ? 57.623 69.649 58.907 1.00 11.77 151 THR D C 1
ATOM 8126 O O . THR D 1 163 ? 58.744 69.162 59.088 1.00 11.20 151 THR D O 1
ATOM 8130 N N . ILE D 1 164 ? 57.208 70.741 59.557 1.00 10.96 152 ILE D N 1
ATOM 8131 C CA . ILE D 1 164 ? 58.060 71.372 60.564 1.00 10.99 152 ILE D CA 1
ATOM 8132 C C . ILE D 1 164 ? 58.407 70.379 61.662 1.00 11.94 152 ILE D C 1
ATOM 8133 O O . ILE D 1 164 ? 59.565 70.266 62.079 1.00 10.98 152 ILE D O 1
ATOM 8138 N N . ILE D 1 165 ? 57.396 69.672 62.166 1.00 10.26 153 ILE D N 1
ATOM 8139 C CA . ILE D 1 165 ? 57.620 68.743 63.267 1.00 11.10 153 ILE D CA 1
ATOM 8140 C C . ILE D 1 165 ? 58.507 67.587 62.819 1.00 10.79 153 ILE D C 1
ATOM 8141 O O . ILE D 1 165 ? 59.417 67.171 63.549 1.00 12.04 153 ILE D O 1
ATOM 8146 N N . LYS D 1 166 ? 58.286 67.069 61.606 1.00 11.03 154 LYS D N 1
ATOM 8147 C CA . LYS D 1 166 ? 59.154 66.006 61.097 1.00 12.10 154 LYS D CA 1
ATOM 8148 C C . LYS D 1 166 ? 60.608 66.458 61.034 1.00 13.08 154 LYS D C 1
ATOM 8149 O O . LYS D 1 166 ? 61.512 65.700 61.395 1.00 13.13 154 LYS D O 1
ATOM 8155 N N . LEU D 1 167 ? 60.852 67.684 60.562 1.00 11.04 155 LEU D N 1
ATOM 8156 C CA . LEU D 1 167 ? 62.224 68.180 60.458 1.00 10.26 155 LEU D CA 1
ATOM 8157 C C . LEU D 1 167 ? 62.869 68.320 61.827 1.00 12.81 155 LEU D C 1
ATOM 8158 O O . LEU D 1 167 ? 64.056 68.006 61.999 1.00 12.09 155 LEU D O 1
ATOM 8163 N N . PHE D 1 168 ? 62.100 68.789 62.809 1.00 10.52 156 PHE D N 1
ATOM 8164 C CA . PHE D 1 168 ? 62.604 68.918 64.171 1.00 10.36 156 PHE D CA 1
ATOM 8165 C C . PHE D 1 168 ? 62.965 67.554 64.745 1.00 12.76 156 PHE D C 1
ATOM 8166 O O . PHE D 1 168 ? 63.976 67.406 65.446 1.00 12.41 156 PHE D O 1
ATOM 8174 N N . ARG D 1 169 ? 62.147 66.544 64.456 1.00 12.66 157 ARG D N 1
ATOM 8175 C CA . ARG D 1 169 ? 62.375 65.207 64.998 1.00 10.68 157 ARG D CA 1
ATOM 8176 C C . ARG D 1 169 ? 63.435 64.424 64.231 1.00 12.96 157 ARG D C 1
ATOM 8177 O O . ARG D 1 169 ? 64.078 63.530 64.804 1.00 13.57 157 ARG D O 1
ATOM 8185 N N . ASP D 1 170 ? 63.616 64.724 62.944 1.00 12.40 158 ASP D N 1
ATOM 8186 C CA . ASP D 1 170 ? 64.473 63.937 62.068 1.00 11.67 158 ASP D CA 1
ATOM 8187 C C . ASP D 1 170 ? 65.869 64.523 61.901 1.00 13.10 158 ASP D C 1
ATOM 8188 O O . ASP D 1 170 ? 66.761 63.818 61.406 1.00 14.60 158 ASP D O 1
ATOM 8193 N N . CYS D 1 171 ? 66.075 65.782 62.286 1.00 14.88 159 CYS D N 1
ATOM 8194 C CA . CYS D 1 171 ? 67.334 66.481 62.054 1.00 14.59 159 CYS D CA 1
ATOM 8195 C C . CYS D 1 171 ? 67.868 67.023 63.369 1.00 13.58 159 CYS D C 1
ATOM 8196 O O . CYS D 1 171 ? 67.148 67.713 64.096 1.00 18.82 159 CYS D O 1
ATOM 8199 N N . GLU D 1 172 ? 69.150 66.764 63.637 1.00 14.26 160 GLU D N 1
ATOM 8200 C CA . GLU D 1 172 ? 69.735 67.145 64.920 1.00 17.04 160 GLU D CA 1
ATOM 8201 C C . GLU D 1 172 ? 69.670 68.652 65.158 1.00 19.84 160 GLU D C 1
ATOM 8202 O O . GLU D 1 172 ? 69.323 69.099 66.261 1.00 21.20 160 GLU D O 1
ATOM 8208 N N . ASN D 1 173 ? 69.986 69.457 64.148 1.00 14.21 161 ASN D N 1
ATOM 8209 C CA . ASN D 1 173 ? 70.220 70.875 64.402 1.00 13.02 161 ASN D CA 1
ATOM 8210 C C . ASN D 1 173 ? 69.044 71.792 64.068 1.00 13.01 161 ASN D C 1
ATOM 8211 O O . ASN D 1 173 ? 69.113 72.985 64.375 1.00 14.97 161 ASN D O 1
ATOM 8216 N N . ILE D 1 174 ? 67.958 71.288 63.497 1.00 12.38 162 ILE D N 1
ATOM 8217 C CA . ILE D 1 174 ? 66.774 72.121 63.310 1.00 11.70 162 ILE D CA 1
ATOM 8218 C C . ILE D 1 174 ? 66.035 72.207 64.644 1.00 13.70 162 ILE D C 1
ATOM 8219 O O . ILE D 1 174 ? 65.599 71.187 65.189 1.00 13.13 162 ILE D O 1
ATOM 8224 N N . TYR D 1 175 ? 65.887 73.426 65.182 1.00 11.39 163 TYR D N 1
ATOM 8225 C CA . TYR D 1 175 ? 65.379 73.558 66.540 1.00 10.57 163 TYR D CA 1
ATOM 8226 C C . TYR D 1 175 ? 64.064 74.319 66.663 1.00 11.31 163 TYR D C 1
ATOM 8227 O O . TYR D 1 175 ? 63.561 74.460 67.784 1.00 12.27 163 TYR D O 1
ATOM 8236 N N . GLY D 1 176 ? 63.497 74.823 65.574 1.00 11.31 164 GLY D N 1
ATOM 8237 C CA . GLY D 1 176 ? 62.256 75.565 65.686 1.00 12.15 164 GLY D CA 1
ATOM 8238 C C . GLY D 1 176 ? 61.934 76.284 64.393 1.00 10.22 164 GLY D C 1
ATOM 8239 O O . GLY D 1 176 ? 62.538 76.020 63.348 1.00 11.56 164 GLY D O 1
ATOM 8240 N N . VAL D 1 177 ? 60.982 77.217 64.494 1.00 11.22 165 VAL D N 1
ATOM 8241 C CA . VAL D 1 177 ? 60.498 77.973 63.338 1.00 9.36 165 VAL D CA 1
ATOM 8242 C C . VAL D 1 177 ? 60.127 79.404 63.719 1.00 10.28 165 VAL D C 1
ATOM 8243 O O . VAL D 1 177 ? 59.538 79.647 64.780 1.00 10.98 165 VAL D O 1
ATOM 8261 N N . GLU D 1 179 ? 57.623 82.026 62.705 1.00 11.39 167 GLU D N 1
ATOM 8262 C CA . GLU D 1 179 ? 56.363 82.113 61.956 1.00 10.34 167 GLU D CA 1
ATOM 8263 C C . GLU D 1 179 ? 55.977 83.545 61.660 1.00 11.47 167 GLU D C 1
ATOM 8264 O O . GLU D 1 179 ? 55.840 84.351 62.579 1.00 11.13 167 GLU D O 1
ATOM 8270 N N . ALA D 1 180 ? 55.781 83.843 60.380 1.00 10.48 168 ALA D N 1
ATOM 8271 C CA . ALA D 1 180 ? 55.185 85.095 59.923 1.00 10.36 168 ALA D CA 1
ATOM 8272 C C . ALA D 1 180 ? 53.985 84.736 59.045 1.00 10.61 168 ALA D C 1
ATOM 8273 O O . ALA D 1 180 ? 54.043 84.819 57.813 1.00 13.12 168 ALA D O 1
ATOM 8275 N N . SER D 1 181 ? 52.896 84.287 59.688 1.00 13.00 169 SER D N 1
ATOM 8276 C CA . SER D 1 181 ? 51.807 83.654 58.950 1.00 12.09 169 SER D CA 1
ATOM 8277 C C . SER D 1 181 ? 50.418 84.095 59.396 1.00 10.12 169 SER D C 1
ATOM 8278 O O . SER D 1 181 ? 49.432 83.598 58.838 1.00 12.49 169 SER D O 1
ATOM 8281 N N . GLY D 1 182 ? 50.308 85.007 60.357 1.00 10.41 170 GLY D N 1
ATOM 8282 C CA . GLY D 1 182 ? 48.986 85.477 60.785 1.00 12.33 170 GLY D CA 1
ATOM 8283 C C . GLY D 1 182 ? 48.059 84.354 61.194 1.00 14.63 170 GLY D C 1
ATOM 8284 O O . GLY D 1 182 ? 46.860 84.377 60.874 1.00 15.13 170 GLY D O 1
ATOM 8285 N N . ASN D 1 183 ? 48.594 83.356 61.911 1.00 12.13 171 ASN D N 1
ATOM 8286 C CA . ASN D 1 183 ? 47.897 82.086 62.093 1.00 10.26 171 ASN D CA 1
ATOM 8287 C C . ASN D 1 183 ? 48.156 81.567 63.509 1.00 12.77 171 ASN D C 1
ATOM 8288 O O . ASN D 1 183 ? 48.941 80.637 63.716 1.00 11.68 171 ASN D O 1
ATOM 8293 N N . ILE D 1 184 ? 47.472 82.166 64.493 1.00 12.38 172 ILE D N 1
ATOM 8294 C CA . ILE D 1 184 ? 47.690 81.742 65.871 1.00 11.25 172 ILE D CA 1
ATOM 8295 C C . ILE D 1 184 ? 47.216 80.305 66.071 1.00 14.59 172 ILE D C 1
ATOM 8296 O O . ILE D 1 184 ? 47.722 79.600 66.948 1.00 11.79 172 ILE D O 1
ATOM 8301 N N . ASP D 1 185 ? 46.268 79.835 65.252 1.00 11.76 173 ASP D N 1
ATOM 8302 C CA . ASP D 1 185 ? 45.871 78.429 65.324 1.00 10.74 173 ASP D CA 1
ATOM 8303 C C . ASP D 1 185 ? 47.071 77.525 65.067 1.00 11.80 173 ASP D C 1
ATOM 8304 O O . ASP D 1 185 ? 47.312 76.562 65.808 1.00 12.68 173 ASP D O 1
ATOM 8309 N N . LYS D 1 186 ? 47.843 77.833 64.022 1.00 11.23 174 LYS D N 1
ATOM 8310 C CA . LYS D 1 186 ? 49.027 77.037 63.717 1.00 10.26 174 LYS D CA 1
ATOM 8311 C C . LYS D 1 186 ? 50.038 77.097 64.855 1.00 9.57 174 LYS D C 1
ATOM 8312 O O . LYS D 1 186 ? 50.688 76.095 65.167 1.00 10.78 174 LYS D O 1
ATOM 8318 N N . CYS D 1 187 ? 50.194 78.269 65.479 1.00 10.58 175 CYS D N 1
ATOM 8319 C CA . CYS D 1 187 ? 51.086 78.379 66.630 1.00 10.39 175 CYS D CA 1
ATOM 8320 C C . CYS D 1 187 ? 50.662 77.438 67.756 1.00 11.27 175 CYS D C 1
ATOM 8321 O O . CYS D 1 187 ? 51.514 76.815 68.412 1.00 12.33 175 CYS D O 1
ATOM 8324 N N . VAL D 1 188 ? 49.352 77.311 67.990 1.00 9.91 176 VAL D N 1
ATOM 8325 C CA . VAL D 1 188 ? 48.868 76.354 68.988 1.00 11.70 176 VAL D CA 1
ATOM 8326 C C . VAL D 1 188 ? 49.137 74.932 68.517 1.00 11.78 176 VAL D C 1
ATOM 8327 O O . VAL D 1 188 ? 49.620 74.084 69.280 1.00 13.96 176 VAL D O 1
ATOM 8331 N N . ASP D 1 189 ? 48.815 74.654 67.250 1.00 10.10 177 ASP D N 1
ATOM 8332 C CA . ASP D 1 189 ? 49.058 73.341 66.648 1.00 10.07 177 ASP D CA 1
ATOM 8333 C C . ASP D 1 189 ? 50.511 72.904 66.839 1.00 11.30 177 ASP D C 1
ATOM 8334 O O . ASP D 1 189 ? 50.788 71.783 67.291 1.00 12.43 177 ASP D O 1
ATOM 8339 N N . LEU D 1 190 ? 51.455 73.786 66.502 1.00 11.41 178 LEU D N 1
ATOM 8340 C CA . LEU D 1 190 ? 52.875 73.447 66.599 1.00 9.38 178 LEU D CA 1
ATOM 8341 C C . LEU D 1 190 ? 53.268 73.065 68.023 1.00 12.16 178 LEU D C 1
ATOM 8342 O O . LEU D 1 190 ? 53.875 72.011 68.251 1.00 12.77 178 LEU D O 1
ATOM 8347 N N . LEU D 1 191 ? 52.937 73.913 69.000 1.00 9.63 179 LEU D N 1
ATOM 8348 C CA . LEU D 1 191 ? 53.431 73.665 70.349 1.00 10.70 179 LEU D CA 1
ATOM 8349 C C . LEU D 1 191 ? 52.578 72.661 71.112 1.00 10.67 179 LEU D C 1
ATOM 8350 O O . LEU D 1 191 ? 53.040 72.117 72.121 1.00 12.91 179 LEU D O 1
ATOM 8355 N N . ALA D 1 192 ? 51.352 72.391 70.659 1.00 10.31 180 ALA D N 1
ATOM 8356 C CA . ALA D 1 192 ? 50.573 71.336 71.297 1.00 13.81 180 ALA D CA 1
ATOM 8357 C C . ALA D 1 192 ? 51.085 69.959 70.888 1.00 14.05 180 ALA D C 1
ATOM 8358 O O . ALA D 1 192 ? 51.121 69.035 71.711 1.00 17.14 180 ALA D O 1
ATOM 8360 N N . HIS D 1 193 ? 51.513 69.806 69.632 1.00 11.82 181 HIS D N 1
ATOM 8361 C CA . HIS D 1 193 ? 51.993 68.509 69.170 1.00 12.63 181 HIS D CA 1
ATOM 8362 C C . HIS D 1 193 ? 53.499 68.343 69.314 1.00 14.16 181 HIS D C 1
ATOM 8363 O O . HIS D 1 193 ? 53.982 67.209 69.392 1.00 14.54 181 HIS D O 1
ATOM 8370 N N . GLU D 1 194 ? 54.256 69.429 69.370 1.00 14.39 182 GLU D N 1
ATOM 8371 C CA . GLU D 1 194 ? 55.703 69.348 69.559 1.00 11.04 182 GLU D CA 1
ATOM 8372 C C . GLU D 1 194 ? 56.150 70.468 70.489 1.00 11.29 182 GLU D C 1
ATOM 8373 O O . GLU D 1 194 ? 56.751 71.461 70.058 1.00 11.90 182 GLU D O 1
ATOM 8379 N N . PRO D 1 195 ? 55.886 70.329 71.791 1.00 12.13 183 PRO D N 1
ATOM 8380 C CA . PRO D 1 195 ? 56.216 71.415 72.730 1.00 14.06 183 PRO D CA 1
ATOM 8381 C C . PRO D 1 195 ? 57.703 71.625 72.931 1.00 14.12 183 PRO D C 1
ATOM 8382 O O . PRO D 1 195 ? 58.082 72.612 73.578 1.00 14.91 183 PRO D O 1
ATOM 8386 N N . ARG D 1 196 ? 58.559 70.753 72.387 1.00 15.01 184 ARG D N 1
ATOM 8387 C CA . ARG D 1 196 ? 59.997 70.876 72.588 1.00 10.83 184 ARG D CA 1
ATOM 8388 C C . ARG D 1 196 ? 60.670 71.846 71.616 1.00 14.11 184 ARG D C 1
ATOM 8389 O O . ARG D 1 196 ? 61.833 72.194 71.838 1.00 14.63 184 ARG D O 1
ATOM 8397 N N . MET D 1 197 ? 59.986 72.284 70.558 1.00 12.23 185 MET D N 1
ATOM 8398 C CA . MET D 1 197 ? 60.589 73.195 69.589 1.00 11.42 185 MET D CA 1
ATOM 8399 C C . MET D 1 197 ? 60.545 74.637 70.095 1.00 12.46 185 MET D C 1
ATOM 8400 O O . MET D 1 197 ? 59.808 74.978 71.026 1.00 12.42 185 MET D O 1
ATOM 8405 N N . MET D 1 198 ? 61.346 75.496 69.457 1.00 10.84 186 MET D N 1
ATOM 8406 C CA . MET D 1 198 ? 61.347 76.927 69.747 1.00 11.29 186 MET D CA 1
ATOM 8407 C C . MET D 1 198 ? 60.531 77.633 68.667 1.00 11.25 186 MET D C 1
ATOM 8408 O O . MET D 1 198 ? 60.985 77.774 67.525 1.00 12.39 186 MET D O 1
ATOM 8413 N N . LEU D 1 199 ? 59.317 78.042 69.025 1.00 10.94 187 LEU D N 1
ATOM 8414 C CA . LEU D 1 199 ? 58.505 78.898 68.167 1.00 9.08 187 LEU D CA 1
ATOM 8415 C C . LEU D 1 199 ? 58.911 80.351 68.384 1.00 10.75 187 LEU D C 1
ATOM 8416 O O . LEU D 1 199 ? 58.943 80.827 69.524 1.00 12.63 187 LEU D O 1
ATOM 8421 N N . ILE D 1 200 ? 59.243 81.041 67.290 1.00 10.55 188 ILE D N 1
ATOM 8422 C CA . ILE D 1 200 ? 59.760 82.408 67.313 1.00 11.53 188 ILE D CA 1
ATOM 8423 C C . ILE D 1 200 ? 58.774 83.299 66.564 1.00 9.62 188 ILE D C 1
ATOM 8424 O O . ILE D 1 200 ? 58.405 83.000 65.422 1.00 11.22 188 ILE D O 1
ATOM 8429 N N . SER D 1 201 ? 58.354 84.400 67.191 1.00 9.01 189 SER D N 1
ATOM 8430 C CA . SER D 1 201 ? 57.432 85.299 66.499 1.00 11.20 189 SER D CA 1
ATOM 8431 C C . SER D 1 201 ? 58.147 86.050 65.384 1.00 12.31 189 SER D C 1
ATOM 8432 O O . SER D 1 201 ? 59.169 86.709 65.615 1.00 11.74 189 SER D O 1
ATOM 8435 N N . GLY D 1 202 ? 57.581 85.987 64.184 1.00 9.66 190 GLY D N 1
ATOM 8436 C CA . GLY D 1 202 ? 58.016 86.801 63.068 1.00 10.81 190 GLY D CA 1
ATOM 8437 C C . GLY D 1 202 ? 57.098 87.955 62.725 1.00 14.48 190 GLY D C 1
ATOM 8438 O O . GLY D 1 202 ? 57.271 88.572 61.665 1.00 13.56 190 GLY D O 1
ATOM 8439 N N . GLU D 1 203 ? 56.140 88.283 63.593 1.00 9.59 191 GLU D N 1
ATOM 8440 C CA . GLU D 1 203 ? 55.188 89.367 63.344 1.00 9.27 191 GLU D CA 1
ATOM 8441 C C . GLU D 1 203 ? 55.036 90.162 64.632 1.00 11.05 191 GLU D C 1
ATOM 8442 O O . GLU D 1 203 ? 54.452 89.664 65.602 1.00 11.54 191 GLU D O 1
ATOM 8448 N N . ASP D 1 204 ? 55.563 91.390 64.637 1.00 12.10 192 ASP D N 1
ATOM 8449 C CA . ASP D 1 204 ? 55.707 92.134 65.889 1.00 9.29 192 ASP D CA 1
ATOM 8450 C C . ASP D 1 204 ? 54.380 92.338 66.601 1.00 9.38 192 ASP D C 1
ATOM 8451 O O . ASP D 1 204 ? 54.324 92.289 67.838 1.00 11.25 192 ASP D O 1
ATOM 8456 N N . ALA D 1 205 ? 53.305 92.611 65.854 1.00 9.56 193 ALA D N 1
ATOM 8457 C CA . ALA D 1 205 ? 52.060 92.971 66.525 1.00 9.76 193 ALA D CA 1
ATOM 8458 C C . ALA D 1 205 ? 51.565 91.849 67.424 1.00 10.98 193 ALA D C 1
ATOM 8459 O O . ALA D 1 205 ? 50.864 92.114 68.405 1.00 11.49 193 ALA D O 1
ATOM 8461 N N . ILE D 1 206 ? 51.923 90.602 67.120 1.00 12.48 194 ILE D N 1
ATOM 8462 C CA . ILE D 1 206 ? 51.446 89.461 67.893 1.00 10.99 194 ILE D CA 1
ATOM 8463 C C . ILE D 1 206 ? 52.585 88.785 68.663 1.00 10.73 194 ILE D C 1
ATOM 8464 O O . ILE D 1 206 ? 52.477 87.613 69.036 1.00 10.07 194 ILE D O 1
ATOM 8469 N N . ASN D 1 207 ? 53.668 89.523 68.942 1.00 9.31 195 ASN D N 1
ATOM 8470 C CA . ASN D 1 207 ? 54.741 88.989 69.780 1.00 11.94 195 ASN D CA 1
ATOM 8471 C C . ASN D 1 207 ? 54.198 88.432 71.090 1.00 9.67 195 ASN D C 1
ATOM 8472 O O . ASN D 1 207 ? 54.500 87.295 71.465 1.00 11.36 195 ASN D O 1
ATOM 8477 N N . TYR D 1 208 ? 53.409 89.231 71.822 1.00 11.62 196 TYR D N 1
ATOM 8478 C CA . TYR D 1 208 ? 52.941 88.744 73.119 1.00 12.59 196 TYR D CA 1
ATOM 8479 C C . TYR D 1 208 ? 52.071 87.493 72.997 1.00 10.75 196 TYR D C 1
ATOM 8480 O O . TYR D 1 208 ? 52.313 86.537 73.751 1.00 10.21 196 TYR D O 1
ATOM 8489 N N . PRO D 1 209 ? 51.076 87.409 72.100 1.00 10.62 197 PRO D N 1
ATOM 8490 C CA . PRO D 1 209 ? 50.300 86.154 72.034 1.00 12.46 197 PRO D CA 1
ATOM 8491 C C . PRO D 1 209 ? 51.144 84.924 71.732 1.00 10.59 197 PRO D C 1
ATOM 8492 O O . PRO D 1 209 ? 50.901 83.858 72.310 1.00 14.05 197 PRO D O 1
ATOM 8496 N N . ILE D 1 210 ? 52.142 85.038 70.850 1.00 9.81 198 ILE D N 1
ATOM 8497 C CA . ILE D 1 210 ? 52.997 83.886 70.558 1.00 9.43 198 ILE D CA 1
ATOM 8498 C C . ILE D 1 210 ? 53.837 83.512 71.777 1.00 12.73 198 ILE D C 1
ATOM 8499 O O . ILE D 1 210 ? 53.958 82.332 72.126 1.00 11.31 198 ILE D O 1
ATOM 8504 N N . LEU D 1 211 ? 54.410 84.506 72.460 1.00 11.30 199 LEU D N 1
ATOM 8505 C CA . LEU D 1 211 ? 55.214 84.211 73.648 1.00 9.84 199 LEU D CA 1
ATOM 8506 C C . LEU D 1 211 ? 54.355 83.624 74.762 1.00 13.46 199 LEU D C 1
ATOM 8507 O O . LEU D 1 211 ? 54.787 82.703 75.471 1.00 12.30 199 LEU D O 1
ATOM 8512 N N . SER D 1 212 ? 53.136 84.147 74.929 1.00 12.48 200 SER D N 1
ATOM 8513 C CA . SER D 1 212 ? 52.264 83.685 75.999 1.00 10.93 200 SER D CA 1
ATOM 8514 C C . SER D 1 212 ? 51.772 82.263 75.760 1.00 13.20 200 SER D C 1
ATOM 8515 O O . SER D 1 212 ? 51.311 81.616 76.708 1.00 13.89 200 SER D O 1
ATOM 8518 N N . ASN D 1 213 ? 51.873 81.754 74.531 1.00 11.06 201 ASN D N 1
ATOM 8519 C CA . ASN D 1 213 ? 51.546 80.356 74.253 1.00 10.56 201 ASN D CA 1
ATOM 8520 C C . ASN D 1 213 ? 52.770 79.451 74.325 1.00 10.89 201 ASN D C 1
ATOM 8521 O O . ASN D 1 213 ? 52.680 78.267 73.982 1.00 11.44 201 ASN D O 1
ATOM 8526 N N . GLY D 1 214 ? 53.905 79.968 74.773 1.00 12.49 202 GLY D N 1
ATOM 8527 C CA . GLY D 1 214 ? 55.094 79.157 74.898 1.00 13.51 202 GLY D CA 1
ATOM 8528 C C . GLY D 1 214 ? 56.151 79.396 73.842 1.00 12.60 202 GLY D C 1
ATOM 8529 O O . GLY D 1 214 ? 57.161 78.676 73.829 1.00 13.47 202 GLY D O 1
ATOM 8530 N N . GLY D 1 215 ? 55.945 80.357 72.944 1.00 12.75 203 GLY D N 1
ATOM 8531 C CA . GLY D 1 215 ? 57.034 80.793 72.092 1.00 10.04 203 GLY D CA 1
ATOM 8532 C C . GLY D 1 215 ? 58.183 81.328 72.922 1.00 11.19 203 GLY D C 1
ATOM 8533 O O . GLY D 1 215 ? 58.006 81.769 74.053 1.00 12.46 203 GLY D O 1
ATOM 8534 N N . LYS D 1 216 ? 59.392 81.267 72.364 1.00 11.34 204 LYS D N 1
ATOM 8535 C CA . LYS D 1 216 ? 60.578 81.549 73.164 1.00 11.00 204 LYS D CA 1
ATOM 8536 C C . LYS D 1 216 ? 61.413 82.698 72.617 1.00 13.14 204 LYS D C 1
ATOM 8537 O O . LYS D 1 216 ? 62.543 82.910 73.083 1.00 14.90 204 LYS D O 1
ATOM 8543 N N . GLY D 1 217 ? 60.882 83.468 71.678 1.00 13.52 205 GLY D N 1
ATOM 8544 C CA . GLY D 1 217 ? 61.631 84.613 71.198 1.00 12.64 205 GLY D CA 1
ATOM 8545 C C . GLY D 1 217 ? 60.896 85.293 70.074 1.00 12.65 205 GLY D C 1
ATOM 8546 O O . GLY D 1 217 ? 59.807 84.879 69.664 1.00 12.20 205 GLY D O 1
ATOM 8547 N N . VAL D 1 218 ? 61.509 86.368 69.589 1.00 9.89 206 VAL D N 1
ATOM 8548 C CA . VAL D 1 218 ? 60.964 87.147 68.489 1.00 9.27 206 VAL D CA 1
ATOM 8549 C C . VAL D 1 218 ? 62.117 87.467 67.556 1.00 12.55 206 VAL D C 1
ATOM 8550 O O . VAL D 1 218 ? 63.267 87.596 67.988 1.00 12.72 206 VAL D O 1
ATOM 8554 N N . ILE D 1 219 ? 61.817 87.545 66.262 1.00 10.42 207 ILE D N 1
ATOM 8555 C CA . ILE D 1 219 ? 62.733 88.114 65.280 1.00 9.55 207 ILE D CA 1
ATOM 8556 C C . ILE D 1 219 ? 61.999 89.315 64.705 1.00 11.19 207 ILE D C 1
ATOM 8557 O O . ILE D 1 219 ? 61.054 89.166 63.913 1.00 11.45 207 ILE D O 1
ATOM 8562 N N . SER D 1 220 ? 62.415 90.502 65.140 1.00 11.19 208 SER D N 1
ATOM 8563 C CA . SER D 1 220 ? 61.600 91.709 65.136 1.00 11.65 208 SER D CA 1
ATOM 8564 C C . SER D 1 220 ? 62.044 92.703 64.076 1.00 11.56 208 SER D C 1
ATOM 8565 O O . SER D 1 220 ? 63.238 92.846 63.796 1.00 13.34 208 SER D O 1
ATOM 8568 N N . VAL D 1 221 ? 61.061 93.381 63.492 1.00 10.47 209 VAL D N 1
ATOM 8569 C CA . VAL D 1 221 ? 61.289 94.577 62.690 1.00 10.11 209 VAL D CA 1
ATOM 8570 C C . VAL D 1 221 ? 61.316 95.821 63.568 1.00 10.99 209 VAL D C 1
ATOM 8571 O O . VAL D 1 221 ? 62.206 96.667 63.451 1.00 11.05 209 VAL D O 1
ATOM 8575 N N . THR D 1 222 ? 60.316 95.931 64.442 1.00 10.36 210 THR D N 1
ATOM 8576 C CA . THR D 1 222 ? 60.169 97.102 65.307 1.00 9.98 210 THR D CA 1
ATOM 8577 C C . THR D 1 222 ? 61.410 97.352 66.150 1.00 10.87 210 THR D C 1
ATOM 8578 O O . THR D 1 222 ? 61.761 98.510 66.412 1.00 10.52 210 THR D O 1
ATOM 8582 N N . SER D 1 223 ? 62.102 96.291 66.559 1.00 11.70 211 SER D N 1
ATOM 8583 C CA . SER D 1 223 ? 63.266 96.483 67.415 1.00 10.43 211 SER D CA 1
ATOM 8584 C C . SER D 1 223 ? 64.383 97.267 66.730 1.00 12.35 211 SER D C 1
ATOM 8585 O O . SER D 1 223 ? 65.244 97.806 67.429 1.00 10.85 211 SER D O 1
ATOM 8588 N N . ASN D 1 224 ? 64.396 97.361 65.392 1.00 12.41 212 ASN D N 1
ATOM 8589 C CA . ASN D 1 224 ? 65.355 98.263 64.749 1.00 12.12 212 ASN D CA 1
ATOM 8590 C C . ASN D 1 224 ? 65.220 99.669 65.312 1.00 12.93 212 ASN D C 1
ATOM 8591 O O . ASN D 1 224 ? 66.224 100.342 65.587 1.00 13.16 212 ASN D O 1
ATOM 8596 N N . LEU D 1 225 ? 63.980 100.120 65.505 1.00 10.98 213 LEU D N 1
ATOM 8597 C CA . LEU D 1 225 ? 63.677 101.457 66.000 1.00 14.49 213 LEU D CA 1
ATOM 8598 C C . LEU D 1 225 ? 63.601 101.516 67.522 1.00 12.39 213 LEU D C 1
ATOM 8599 O O . LEU D 1 225 ? 64.123 102.459 68.130 1.00 13.47 213 LEU D O 1
ATOM 8604 N N . LEU D 1 226 ? 62.985 100.512 68.148 1.00 11.88 214 LEU D N 1
ATOM 8605 C CA . LEU D 1 226 ? 62.696 100.520 69.585 1.00 10.63 214 LEU D CA 1
ATOM 8606 C C . LEU D 1 226 ? 63.253 99.257 70.237 1.00 11.38 214 LEU D C 1
ATOM 8607 O O . LEU D 1 226 ? 62.505 98.429 70.767 1.00 11.70 214 LEU D O 1
ATOM 8612 N N . PRO D 1 227 ? 64.580 99.075 70.211 1.00 13.31 215 PRO D N 1
ATOM 8613 C CA . PRO D 1 227 ? 65.135 97.799 70.700 1.00 12.70 215 PRO D CA 1
ATOM 8614 C C . PRO D 1 227 ? 64.895 97.576 72.178 1.00 12.45 215 PRO D C 1
ATOM 8615 O O . PRO D 1 227 ? 64.638 96.435 72.595 1.00 14.27 215 PRO D O 1
ATOM 8619 N N . ASP D 1 228 ? 64.966 98.647 72.976 1.00 13.35 216 ASP D N 1
ATOM 8620 C CA . ASP D 1 228 ? 64.740 98.537 74.412 1.00 16.55 216 ASP D CA 1
ATOM 8621 C C . ASP D 1 228 ? 63.337 98.026 74.721 1.00 15.20 216 ASP D C 1
ATOM 8622 O O . ASP D 1 228 ? 63.157 97.191 75.615 1.00 17.14 216 ASP D O 1
ATOM 8627 N N . MET D 1 229 ? 62.330 98.500 73.981 1.00 13.50 217 MET D N 1
ATOM 8628 C CA . MET D 1 229 ? 60.965 98.089 74.276 1.00 12.40 217 MET D CA 1
ATOM 8629 C C . MET D 1 229 ? 60.721 96.645 73.864 1.00 15.05 217 MET D C 1
ATOM 8630 O O . MET D 1 229 ? 60.093 95.885 74.609 1.00 13.59 217 MET D O 1
ATOM 8635 N N . ILE D 1 230 ? 61.200 96.248 72.679 1.00 12.19 218 ILE D N 1
ATOM 8636 C CA . ILE D 1 230 ? 61.010 94.867 72.241 1.00 12.85 218 ILE D CA 1
ATOM 8637 C C . ILE D 1 230 ? 61.762 93.902 73.154 1.00 11.43 218 ILE D C 1
ATOM 8638 O O . ILE D 1 230 ? 61.260 92.818 73.483 1.00 12.24 218 ILE D O 1
ATOM 8643 N N . SER D 1 231 ? 62.977 94.258 73.571 1.00 12.52 219 SER D N 1
ATOM 8644 C CA . SER D 1 231 ? 63.703 93.336 74.439 1.00 13.76 219 SER D CA 1
ATOM 8645 C C . SER D 1 231 ? 63.043 93.237 75.814 1.00 15.31 219 SER D C 1
ATOM 8646 O O . SER D 1 231 ? 62.954 92.140 76.385 1.00 14.09 219 SER D O 1
ATOM 8649 N N . ALA D 1 232 ? 62.549 94.357 76.350 1.00 14.35 220 ALA D N 1
ATOM 8650 C CA . ALA D 1 232 ? 61.834 94.317 77.624 1.00 14.33 220 ALA D CA 1
ATOM 8651 C C . ALA D 1 232 ? 60.584 93.447 77.522 1.00 15.67 220 ALA D C 1
ATOM 8652 O O . ALA D 1 232 ? 60.313 92.622 78.402 1.00 14.93 220 ALA D O 1
ATOM 8654 N N . LEU D 1 233 ? 59.799 93.632 76.458 1.00 12.87 221 LEU D N 1
ATOM 8655 C CA . LEU D 1 233 ? 58.612 92.803 76.253 1.00 12.57 221 LEU D CA 1
ATOM 8656 C C . LEU D 1 233 ? 58.963 91.322 76.282 1.00 14.44 221 LEU D C 1
ATOM 8657 O O . LEU D 1 233 ? 58.315 90.528 76.980 1.00 12.60 221 LEU D O 1
ATOM 8662 N N . THR D 1 234 ? 59.974 90.934 75.498 1.00 13.62 222 THR D N 1
ATOM 8663 C CA . THR D 1 234 ? 60.342 89.526 75.378 1.00 13.50 222 THR D CA 1
ATOM 8664 C C . THR D 1 234 ? 60.805 88.962 76.712 1.00 15.10 222 THR D C 1
ATOM 8665 O O . THR D 1 234 ? 60.435 87.840 77.092 1.00 14.56 222 THR D O 1
ATOM 8669 N N . HIS D 1 235 ? 61.632 89.716 77.429 1.00 13.71 223 HIS D N 1
ATOM 8670 C CA . HIS D 1 235 ? 62.182 89.214 78.678 1.00 13.50 223 HIS D CA 1
ATOM 8671 C C . HIS D 1 235 ? 61.112 89.118 79.763 1.00 16.34 223 HIS D C 1
ATOM 8672 O O . HIS D 1 235 ? 61.114 88.162 80.551 1.00 16.31 223 HIS D O 1
ATOM 8679 N N . PHE D 1 236 ? 60.184 90.084 79.819 1.00 14.70 224 PHE D N 1
ATOM 8680 C CA . PHE D 1 236 ? 59.039 89.956 80.723 1.00 14.18 224 PHE D CA 1
ATOM 8681 C C . PHE D 1 236 ? 58.278 88.667 80.441 1.00 13.54 224 PHE D C 1
ATOM 8682 O O . PHE D 1 236 ? 57.929 87.923 81.364 1.00 13.95 224 PHE D O 1
ATOM 8690 N N . ALA D 1 237 ? 58.004 88.395 79.162 1.00 14.11 225 ALA D N 1
ATOM 8691 C CA . ALA D 1 237 ? 57.271 87.184 78.801 1.00 14.73 225 ALA D CA 1
ATOM 8692 C C . ALA D 1 237 ? 58.017 85.922 79.233 1.00 17.09 225 ALA D C 1
ATOM 8693 O O . ALA D 1 237 ? 57.422 85.008 79.820 1.00 18.51 225 ALA D O 1
ATOM 8695 N N . LEU D 1 238 ? 59.323 85.847 78.944 1.00 16.61 226 LEU D N 1
ATOM 8696 C CA . LEU D 1 238 ? 60.091 84.657 79.312 1.00 18.92 226 LEU D CA 1
ATOM 8697 C C . LEU D 1 238 ? 60.150 84.479 80.826 1.00 19.44 226 LEU D C 1
ATOM 8698 O O . LEU D 1 238 ? 60.310 83.353 81.318 1.00 21.22 226 LEU D O 1
ATOM 8703 N N . ASP D 1 239 ? 60.026 85.573 81.576 1.00 17.97 227 ASP D N 1
ATOM 8704 C CA . ASP D 1 239 ? 59.956 85.533 83.031 1.00 17.50 227 ASP D CA 1
ATOM 8705 C C . ASP D 1 239 ? 58.559 85.231 83.544 1.00 17.98 227 ASP D C 1
ATOM 8706 O O . ASP D 1 239 ? 58.340 85.275 84.764 1.00 19.11 227 ASP D O 1
ATOM 8711 N N . GLU D 1 240 ? 57.625 84.934 82.640 1.00 19.38 228 GLU D N 1
ATOM 8712 C CA . GLU D 1 240 ? 56.215 84.703 82.943 1.00 20.83 228 GLU D CA 1
ATOM 8713 C C . GLU D 1 240 ? 55.557 85.914 83.589 1.00 20.82 228 GLU D C 1
ATOM 8714 O O . GLU D 1 240 ? 54.562 85.778 84.308 1.00 22.42 228 GLU D O 1
ATOM 8720 N N . ASN D 1 241 ? 56.092 87.108 83.338 1.00 16.45 229 ASN D N 1
ATOM 8721 C CA . ASN D 1 241 ? 55.426 88.342 83.758 1.00 15.68 229 ASN D CA 1
ATOM 8722 C C . ASN D 1 241 ? 54.556 88.820 82.598 1.00 16.47 229 ASN D C 1
ATOM 8723 O O . ASN D 1 241 ? 54.879 89.755 81.859 1.00 16.61 229 ASN D O 1
ATOM 8728 N N . TYR D 1 242 ? 53.436 88.116 82.428 1.00 14.78 230 TYR D N 1
ATOM 8729 C CA . TYR D 1 242 ? 52.618 88.334 81.243 1.00 15.86 230 TYR D CA 1
ATOM 8730 C C . TYR D 1 242 ? 51.923 89.686 81.281 1.00 16.05 230 TYR D C 1
ATOM 8731 O O . TYR D 1 242 ? 51.717 90.296 80.227 1.00 16.10 230 TYR D O 1
ATOM 8740 N N . LYS D 1 243 ? 51.606 90.192 82.480 1.00 14.24 231 LYS D N 1
ATOM 8741 C CA . LYS D 1 243 ? 50.943 91.488 82.582 1.00 16.62 231 LYS D CA 1
ATOM 8742 C C . LYS D 1 243 ? 51.811 92.585 81.982 1.00 18.05 231 LYS D C 1
ATOM 8743 O O . LYS D 1 243 ? 51.333 93.403 81.186 1.00 18.60 231 LYS D O 1
ATOM 8745 N N . GLU D 1 244 ? 53.103 92.597 82.332 1.00 17.99 232 GLU D N 1
ATOM 8746 C CA . GLU D 1 244 ? 53.995 93.639 81.832 1.00 15.65 232 GLU D CA 1
ATOM 8747 C C . GLU D 1 244 ? 54.364 93.416 80.371 1.00 15.44 232 GLU D C 1
ATOM 8748 O O . GLU D 1 244 ? 54.563 94.389 79.633 1.00 17.48 232 GLU D O 1
ATOM 8754 N N . ALA D 1 245 ? 54.466 92.161 79.927 1.00 14.02 233 ALA D N 1
ATOM 8755 C CA . ALA D 1 245 ? 54.744 91.920 78.517 1.00 12.74 233 ALA D CA 1
ATOM 8756 C C . ALA D 1 245 ? 53.580 92.374 77.646 1.00 13.83 233 ALA D C 1
ATOM 8757 O O . ALA D 1 245 ? 53.790 92.991 76.593 1.00 13.28 233 ALA D O 1
ATOM 8759 N N . LYS D 1 246 ? 52.346 92.081 78.071 1.00 12.67 234 LYS D N 1
ATOM 8760 C CA . LYS D 1 246 ? 51.178 92.514 77.310 1.00 11.58 234 LYS D CA 1
ATOM 8761 C C . LYS D 1 246 ? 51.075 94.035 77.274 1.00 13.43 234 LYS D C 1
ATOM 8762 O O . LYS D 1 246 ? 50.696 94.609 76.244 1.00 13.22 234 LYS D O 1
ATOM 8768 N N . LYS D 1 247 ? 51.394 94.699 78.388 1.00 13.48 235 LYS D N 1
ATOM 8769 C CA . LYS D 1 247 ? 51.346 96.161 78.422 1.00 12.61 235 LYS D CA 1
ATOM 8770 C C . LYS D 1 247 ? 52.222 96.765 77.329 1.00 13.47 235 LYS D C 1
ATOM 8771 O O . LYS D 1 247 ? 51.797 97.678 76.610 1.00 13.31 235 LYS D O 1
ATOM 8776 N N . ILE D 1 248 ? 53.446 96.250 77.168 1.00 12.72 236 ILE D N 1
ATOM 8777 C CA . ILE D 1 248 ? 54.318 96.763 76.112 1.00 11.37 236 ILE D CA 1
ATOM 8778 C C . ILE D 1 248 ? 53.793 96.373 74.733 1.00 10.97 236 ILE D C 1
ATOM 8779 O O . ILE D 1 248 ? 53.815 97.186 73.803 1.00 13.26 236 ILE D O 1
ATOM 8784 N N . ASN D 1 249 ? 53.330 95.127 74.568 1.00 10.58 237 ASN D N 1
ATOM 8785 C CA . ASN D 1 249 ? 52.769 94.721 73.279 1.00 9.17 237 ASN D CA 1
ATOM 8786 C C . ASN D 1 249 ? 51.619 95.631 72.875 1.00 15.09 237 ASN D C 1
ATOM 8787 O O . ASN D 1 249 ? 51.516 96.043 71.709 1.00 11.37 237 ASN D O 1
ATOM 8792 N N . ASP D 1 250 ? 50.750 95.971 73.828 1.00 13.53 238 ASP D N 1
ATOM 8793 C CA . ASP D 1 250 ? 49.641 96.870 73.519 1.00 12.62 238 ASP D CA 1
ATOM 8794 C C . ASP D 1 250 ? 50.150 98.257 73.149 1.00 13.31 238 ASP D C 1
ATOM 8795 O O . ASP D 1 250 ? 49.692 98.857 72.167 1.00 14.08 238 ASP D O 1
ATOM 8800 N N . GLU D 1 251 ? 51.095 98.790 73.937 1.00 11.51 239 GLU D N 1
ATOM 8801 C CA . GLU D 1 251 ? 51.639 100.111 73.647 1.00 12.37 239 GLU D CA 1
ATOM 8802 C C . GLU D 1 251 ? 52.282 100.161 72.271 1.00 12.09 239 GLU D C 1
ATOM 8803 O O . GLU D 1 251 ? 52.210 101.189 71.587 1.00 13.59 239 GLU D O 1
ATOM 8809 N N . LEU D 1 252 ? 52.899 99.058 71.850 1.00 10.71 240 LEU D N 1
ATOM 8810 C CA . LEU D 1 252 ? 53.595 99.008 70.573 1.00 12.42 240 LEU D CA 1
ATOM 8811 C C . LEU D 1 252 ? 52.678 98.765 69.380 1.00 14.85 240 LEU D C 1
ATOM 8812 O O . LEU D 1 252 ? 53.167 98.798 68.250 1.00 11.99 240 LEU D O 1
ATOM 8817 N N . TYR D 1 253 ? 51.378 98.513 69.569 1.00 12.64 241 TYR D N 1
ATOM 8818 C CA . TYR D 1 253 ? 50.586 98.087 68.414 1.00 12.32 241 TYR D CA 1
ATOM 8819 C C . TYR D 1 253 ? 50.616 99.137 67.307 1.00 10.73 241 TYR D C 1
ATOM 8820 O O . TYR D 1 253 ? 50.777 98.798 66.135 1.00 11.52 241 TYR D O 1
ATOM 8829 N N . ASN D 1 254 ? 50.503 100.423 67.655 1.00 11.60 242 ASN D N 1
ATOM 8830 C CA . ASN D 1 254 ? 50.414 101.430 66.597 1.00 10.77 242 ASN D CA 1
ATOM 8831 C C . ASN D 1 254 ? 51.673 101.463 65.724 1.00 8.95 242 ASN D C 1
ATOM 8832 O O . ASN D 1 254 ? 51.581 101.482 64.486 1.00 11.33 242 ASN D O 1
ATOM 8837 N N . ILE D 1 255 ? 52.861 101.472 66.341 1.00 10.77 243 ILE D N 1
ATOM 8838 C CA . ILE D 1 255 ? 54.087 101.441 65.541 1.00 11.55 243 ILE D CA 1
ATOM 8839 C C . ILE D 1 255 ? 54.252 100.081 64.864 1.00 10.33 243 ILE D C 1
ATOM 8840 O O . ILE D 1 255 ? 54.653 100.009 63.698 1.00 11.10 243 ILE D O 1
ATOM 8845 N N . ASN D 1 256 ? 53.912 98.991 65.563 1.00 9.76 244 ASN D N 1
ATOM 8846 C CA . ASN D 1 256 ? 54.021 97.665 64.952 1.00 9.89 244 ASN D CA 1
ATOM 8847 C C . ASN D 1 256 ? 53.214 97.581 63.663 1.00 12.45 244 ASN D C 1
ATOM 8848 O O . ASN D 1 256 ? 53.659 96.975 62.677 1.00 13.72 244 ASN D O 1
ATOM 8853 N N . LYS D 1 257 ? 52.023 98.182 63.658 1.00 11.27 245 LYS D N 1
ATOM 8854 C CA . LYS D 1 257 ? 51.132 98.121 62.504 1.00 14.09 245 LYS D CA 1
ATOM 8855 C C . LYS D 1 257 ? 51.585 99.056 61.384 1.00 11.31 245 LYS D C 1
ATOM 8856 O O . LYS D 1 257 ? 51.615 98.661 60.209 1.00 10.87 245 LYS D O 1
ATOM 8862 N N . ILE D 1 258 ? 51.940 100.301 61.722 1.00 13.02 246 ILE D N 1
ATOM 8863 C CA . ILE D 1 258 ? 52.306 101.242 60.667 1.00 12.41 246 ILE D CA 1
ATOM 8864 C C . ILE D 1 258 ? 53.597 100.821 59.983 1.00 12.99 246 ILE D C 1
ATOM 8865 O O . ILE D 1 258 ? 53.840 101.207 58.837 1.00 13.53 246 ILE D O 1
ATOM 8870 N N . LEU D 1 259 ? 54.422 100.006 60.640 1.00 13.23 247 LEU D N 1
ATOM 8871 C CA . LEU D 1 259 ? 55.631 99.547 59.973 1.00 13.13 247 LEU D CA 1
ATOM 8872 C C . LEU D 1 259 ? 55.339 98.547 58.854 1.00 11.06 247 LEU D C 1
ATOM 8873 O O . LEU D 1 259 ? 56.276 98.086 58.194 1.00 12.04 247 LEU D O 1
ATOM 8878 N N . PHE D 1 260 ? 54.067 98.205 58.616 1.00 10.07 248 PHE D N 1
ATOM 8879 C CA . PHE D 1 260 ? 53.686 97.352 57.498 1.00 11.82 248 PHE D CA 1
ATOM 8880 C C . PHE D 1 260 ? 52.655 98.026 56.595 1.00 11.84 248 PHE D C 1
ATOM 8881 O O . PHE D 1 260 ? 52.005 97.346 55.786 1.00 14.04 248 PHE D O 1
ATOM 8889 N N . CYS D 1 261 ? 52.542 99.364 56.677 1.00 13.38 249 CYS D N 1
ATOM 8890 C CA . CYS D 1 261 ? 51.622 100.086 55.796 1.00 11.88 249 CYS D CA 1
ATOM 8891 C C . CYS D 1 261 ? 52.022 99.938 54.334 1.00 12.46 249 CYS D C 1
ATOM 8892 O O . CYS D 1 261 ? 51.174 100.071 53.443 1.00 15.02 249 CYS D O 1
ATOM 8895 N N . GLU D 1 262 ? 53.304 99.684 54.084 1.00 10.55 250 GLU D N 1
ATOM 8896 C CA . GLU D 1 262 ? 53.857 99.217 52.823 1.00 9.46 250 GLU D CA 1
ATOM 8897 C C . GLU D 1 262 ? 54.781 98.056 53.158 1.00 12.06 250 GLU D C 1
ATOM 8898 O O . GLU D 1 262 ? 55.103 97.810 54.324 1.00 14.14 250 GLU D O 1
ATOM 8904 N N . SER D 1 263 ? 55.207 97.332 52.129 1.00 13.72 251 SER D N 1
ATOM 8905 C CA . SER D 1 263 ? 56.002 96.130 52.346 1.00 10.91 251 SER D CA 1
ATOM 8906 C C . SER D 1 263 ? 57.256 96.425 53.162 1.00 9.70 251 SER D C 1
ATOM 8907 O O . SER D 1 263 ? 58.058 97.295 52.799 1.00 11.89 251 SER D O 1
ATOM 8910 N N . ASN D 1 264 ? 57.409 95.693 54.260 1.00 11.62 252 ASN D N 1
ATOM 8911 C CA . ASN D 1 264 ? 58.652 95.692 55.014 1.00 11.82 252 ASN D CA 1
ATOM 8912 C C . ASN D 1 264 ? 59.809 95.326 54.082 1.00 12.37 252 ASN D C 1
ATOM 8913 O O . ASN D 1 264 ? 59.689 94.379 53.293 1.00 12.79 252 ASN D O 1
ATOM 8918 N N . PRO D 1 265 ? 60.948 96.030 54.143 1.00 10.54 253 PRO D N 1
ATOM 8919 C CA . PRO D 1 265 ? 61.349 97.091 55.078 1.00 11.70 253 PRO D CA 1
ATOM 8920 C C . PRO D 1 265 ? 61.154 98.534 54.614 1.00 13.25 253 PRO D C 1
ATOM 8921 O O . PRO D 1 265 ? 61.886 99.391 55.113 1.00 12.68 253 PRO D O 1
ATOM 8925 N N . ILE D 1 266 ? 60.224 98.832 53.707 1.00 9.66 254 ILE D N 1
ATOM 8926 C CA . ILE D 1 266 ? 60.026 100.230 53.310 1.00 9.43 254 ILE D CA 1
ATOM 8927 C C . ILE D 1 266 ? 59.644 101.092 54.510 1.00 11.74 254 ILE D C 1
ATOM 8928 O O . ILE D 1 266 ? 60.309 102.113 54.741 1.00 11.31 254 ILE D O 1
ATOM 8933 N N . PRO D 1 267 ? 58.661 100.723 55.341 1.00 11.60 255 PRO D N 1
ATOM 8934 C CA . PRO D 1 267 ? 58.365 101.597 56.489 1.00 11.25 255 PRO D CA 1
ATOM 8935 C C . PRO D 1 267 ? 59.459 101.650 57.540 1.00 13.96 255 PRO D C 1
ATOM 8936 O O . PRO D 1 267 ? 59.709 102.736 58.079 1.00 13.25 255 PRO D O 1
ATOM 8940 N N . ILE D 1 268 ? 60.118 100.534 57.873 1.00 11.29 256 ILE D N 1
ATOM 8941 C CA . ILE D 1 268 ? 61.101 100.615 58.957 1.00 11.61 256 ILE D CA 1
ATOM 8942 C C . ILE D 1 268 ? 62.299 101.472 58.544 1.00 10.81 256 ILE D C 1
ATOM 8943 O O . ILE D 1 268 ? 62.799 102.277 59.342 1.00 10.13 256 ILE D O 1
ATOM 8948 N N . LYS D 1 269 ? 62.761 101.356 57.294 1.00 11.40 257 LYS D N 1
ATOM 8949 C CA . LYS D 1 269 ? 63.824 102.257 56.854 1.00 12.23 257 LYS D CA 1
ATOM 8950 C C . LYS D 1 269 ? 63.353 103.707 56.874 1.00 12.28 257 LYS D C 1
ATOM 8951 O O . LYS D 1 269 ? 64.117 104.604 57.244 1.00 13.08 257 LYS D O 1
ATOM 8957 N N . THR D 1 270 ? 62.091 103.951 56.500 1.00 11.91 258 THR D N 1
ATOM 8958 C CA . THR D 1 270 ? 61.554 105.308 56.561 1.00 11.05 258 THR D CA 1
ATOM 8959 C C . THR D 1 270 ? 61.579 105.833 57.988 1.00 12.12 258 THR D C 1
ATOM 8960 O O . THR D 1 270 ? 61.990 106.973 58.238 1.00 13.78 258 THR D O 1
ATOM 8964 N N . ALA D 1 271 ? 61.171 104.993 58.941 1.00 12.31 259 ALA D N 1
ATOM 8965 C CA . ALA D 1 271 ? 61.191 105.379 60.347 1.00 12.43 259 ALA D CA 1
ATOM 8966 C C . ALA D 1 271 ? 62.611 105.603 60.851 1.00 15.88 259 ALA D C 1
ATOM 8967 O O . ALA D 1 271 ? 62.865 106.559 61.593 1.00 13.48 259 ALA D O 1
ATOM 8969 N N . MET D 1 272 ? 63.547 104.718 60.491 1.00 13.08 260 MET D N 1
ATOM 8970 C CA . MET D 1 272 ? 64.925 104.897 60.945 1.00 12.29 260 MET D CA 1
ATOM 8971 C C . MET D 1 272 ? 65.510 106.192 60.396 1.00 13.49 260 MET D C 1
ATOM 8972 O O . MET D 1 272 ? 66.251 106.898 61.091 1.00 13.31 260 MET D O 1
ATOM 8977 N N . TYR D 1 273 ? 65.170 106.523 59.152 1.00 13.03 261 TYR D N 1
ATOM 8978 C CA . TYR D 1 273 ? 65.604 107.782 58.559 1.00 15.36 261 TYR D CA 1
ATOM 8979 C C . TYR D 1 273 ? 64.970 108.974 59.271 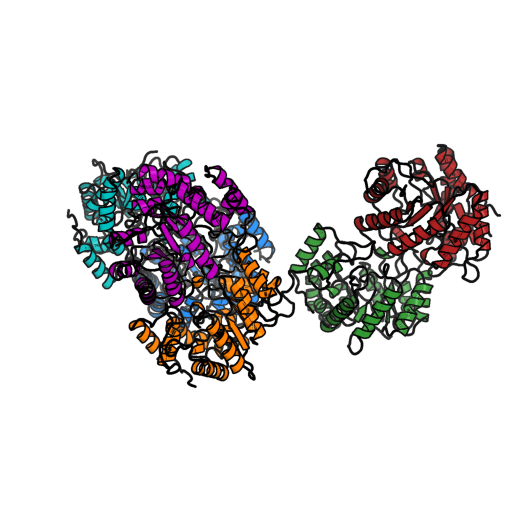1.00 13.58 261 TYR D C 1
ATOM 8980 O O . TYR D 1 273 ? 65.658 109.939 59.623 1.00 16.88 261 TYR D O 1
ATOM 8989 N N . LEU D 1 274 ? 63.652 108.915 59.493 1.00 12.42 262 LEU D N 1
ATOM 8990 C CA . LEU D 1 274 ? 62.961 110.004 60.182 1.00 13.68 262 LEU D CA 1
ATOM 8991 C C . LEU D 1 274 ? 63.525 110.236 61.577 1.00 14.78 262 LEU D C 1
ATOM 8992 O O . LEU D 1 274 ? 63.600 111.385 62.042 1.00 17.54 262 LEU D O 1
ATOM 8997 N N . ALA D 1 275 ? 63.916 109.164 62.261 1.00 15.59 263 ALA D N 1
ATOM 8998 C CA . ALA D 1 275 ? 64.427 109.276 63.619 1.00 14.74 263 ALA D CA 1
ATOM 8999 C C . ALA D 1 275 ? 65.856 109.781 63.678 1.00 16.04 263 ALA D C 1
ATOM 9000 O O . ALA D 1 275 ? 66.315 110.146 64.766 1.00 16.65 263 ALA D O 1
ATOM 9002 N N . GLY D 1 276 ? 66.568 109.807 62.553 1.00 15.60 264 GLY D N 1
ATOM 9003 C CA . GLY D 1 276 ? 67.969 110.182 62.560 1.00 16.03 264 GLY D CA 1
ATOM 9004 C C . GLY D 1 276 ? 68.944 109.036 62.757 1.00 17.21 264 GLY D C 1
ATOM 9005 O O . GLY D 1 276 ? 70.124 109.291 63.039 1.00 18.74 264 GLY D O 1
ATOM 9006 N N . LEU D 1 277 ? 68.491 107.787 62.624 1.00 20.15 265 LEU D N 1
ATOM 9007 C CA . LEU D 1 277 ? 69.329 106.618 62.879 1.00 18.08 265 LEU D CA 1
ATOM 9008 C C . LEU D 1 277 ? 70.089 106.138 61.647 1.00 19.29 265 LEU D C 1
ATOM 9009 O O . LEU D 1 277 ? 71.114 105.458 61.793 1.00 19.50 265 LEU D O 1
ATOM 9014 N N . ILE D 1 278 ? 69.624 106.474 60.445 1.00 17.05 266 ILE D N 1
ATOM 9015 C CA . ILE D 1 278 ? 70.385 106.268 59.220 1.00 15.98 266 ILE D CA 1
ATOM 9016 C C . ILE D 1 278 ? 70.372 107.572 58.434 1.00 17.67 266 ILE D C 1
ATOM 9017 O O . ILE D 1 278 ? 69.463 108.397 58.574 1.00 19.59 266 ILE D O 1
ATOM 9022 N N . GLU D 1 279 ? 71.395 107.753 57.603 1.00 16.13 267 GLU D N 1
ATOM 9023 C CA . GLU D 1 279 ? 71.624 109.056 56.983 1.00 18.97 267 GLU D CA 1
ATOM 9024 C C . GLU D 1 279 ? 70.780 109.280 55.736 1.00 23.80 267 GLU D C 1
ATOM 9025 O O . GLU D 1 279 ? 70.472 110.433 55.403 1.00 26.25 267 GLU D O 1
ATOM 9031 N N . SER D 1 280 ? 70.441 108.220 55.013 1.00 23.06 268 SER D N 1
ATOM 9032 C CA . SER D 1 280 ? 69.750 108.336 53.739 1.00 21.92 268 SER D CA 1
ATOM 9033 C C . SER D 1 280 ? 68.592 107.357 53.684 1.00 21.57 268 SER D C 1
ATOM 9034 O O . SER D 1 280 ? 68.667 106.253 54.223 1.00 26.23 268 SER D O 1
ATOM 9037 N N . LEU D 1 281 ? 67.523 107.768 53.010 1.00 18.03 269 LEU D N 1
ATOM 9038 C CA . LEU D 1 281 ? 66.391 106.879 52.768 1.00 18.03 269 LEU D CA 1
ATOM 9039 C C . LEU D 1 281 ? 66.596 106.192 51.418 1.00 24.85 269 LEU D C 1
ATOM 9040 O O . LEU D 1 281 ? 65.978 106.522 50.406 1.00 26.10 269 LEU D O 1
ATOM 9045 N N . GLU D 1 282 ? 67.514 105.228 51.429 1.00 18.78 270 GLU D N 1
ATOM 9046 C CA . GLU D 1 282 ? 67.982 104.534 50.235 1.00 16.73 270 GLU D CA 1
ATOM 9047 C C . GLU D 1 282 ? 67.579 103.071 50.306 1.00 13.77 270 GLU D C 1
ATOM 9048 O O . GLU D 1 282 ? 67.810 102.413 51.328 1.00 14.86 270 GLU D O 1
ATOM 9054 N N . PHE D 1 283 ? 66.998 102.567 49.218 1.00 12.93 271 PHE D N 1
ATOM 9055 C CA . PHE D 1 283 ? 66.678 101.156 49.029 1.00 13.76 271 PHE D CA 1
ATOM 9056 C C . PHE D 1 283 ? 67.369 100.638 47.773 1.00 14.27 271 PHE D C 1
ATOM 9057 O O . PHE D 1 283 ? 67.848 101.410 46.939 1.00 19.06 271 PHE D O 1
ATOM 9065 N N . ARG D 1 284 ? 67.387 99.310 47.632 1.00 14.34 272 ARG D N 1
ATOM 9066 C CA . ARG D 1 284 ? 67.729 98.656 46.370 1.00 13.45 272 ARG D CA 1
ATOM 9067 C C . ARG D 1 284 ? 66.454 98.337 45.604 1.00 13.22 272 ARG D C 1
ATOM 9068 O O . ARG D 1 284 ? 65.553 97.693 46.151 1.00 14.94 272 ARG D O 1
ATOM 9076 N N . LEU D 1 285 ? 66.383 98.776 44.351 1.00 12.62 273 LEU D N 1
ATOM 9077 C CA . LEU D 1 285 ? 65.248 98.405 43.517 1.00 13.52 273 LEU D CA 1
ATOM 9078 C C . LEU D 1 285 ? 65.115 96.881 43.484 1.00 10.34 273 LEU D C 1
ATOM 9079 O O . LEU D 1 285 ? 66.128 96.172 43.384 1.00 13.22 273 LEU D O 1
ATOM 9084 N N . PRO D 1 286 ? 63.886 96.338 43.516 1.00 10.09 274 PRO D N 1
ATOM 9085 C CA . PRO D 1 286 ? 62.637 97.080 43.294 1.00 11.83 274 PRO D CA 1
ATOM 9086 C C . PRO D 1 286 ? 62.007 97.748 44.522 1.00 12.66 274 PRO D C 1
ATOM 9087 O O . PRO D 1 286 ? 60.900 98.282 44.383 1.00 12.25 274 PRO D O 1
ATOM 9091 N N . LEU D 1 287 ? 62.669 97.747 45.682 1.00 10.82 275 LEU D N 1
ATOM 9092 C CA . LEU D 1 287 ? 62.144 98.551 46.781 1.00 9.49 275 LEU D CA 1
ATOM 9093 C C . LEU D 1 287 ? 62.438 100.040 46.544 1.00 12.76 275 LEU D C 1
ATOM 9094 O O . LEU D 1 287 ? 63.351 100.409 45.801 1.00 12.69 275 LEU D O 1
ATOM 9099 N N . CYS D 1 288 ? 61.634 100.900 47.168 1.00 13.29 276 CYS D N 1
ATOM 9100 C CA . CYS D 1 288 ? 61.728 102.339 46.930 1.00 13.49 276 CYS D CA 1
ATOM 9101 C C . CYS D 1 288 ? 61.033 103.073 48.070 1.00 13.63 276 CYS D C 1
ATOM 9102 O O . CYS D 1 288 ? 60.408 102.462 48.936 1.00 13.00 276 CYS D O 1
ATOM 9105 N N . SER D 1 289 ? 61.138 104.404 48.043 1.00 16.68 277 SER D N 1
ATOM 9106 C CA . SER D 1 289 ? 60.527 105.232 49.075 1.00 19.82 277 SER D CA 1
ATOM 9107 C C . SER D 1 289 ? 59.018 104.989 49.149 1.00 16.61 277 SER D C 1
ATOM 9108 O O . SER D 1 289 ? 58.389 104.622 48.150 1.00 15.45 277 SER D O 1
ATOM 9111 N N . PRO D 1 290 ? 58.412 105.193 50.318 1.00 15.14 278 PRO D N 1
ATOM 9112 C CA . PRO D 1 290 ? 56.953 105.076 50.431 1.00 14.26 278 PRO D CA 1
ATOM 9113 C C . PRO D 1 290 ? 56.269 106.260 49.769 1.00 14.75 278 PRO D C 1
ATOM 9114 O O . PRO D 1 290 ? 56.893 107.271 49.434 1.00 16.57 278 PRO D O 1
ATOM 9118 N N . SER D 1 291 ? 54.956 106.128 49.596 1.00 15.66 279 SER D N 1
ATOM 9119 C CA . SER D 1 291 ? 54.140 107.253 49.170 1.00 14.92 279 SER D CA 1
ATOM 9120 C C . SER D 1 291 ? 54.289 108.416 50.147 1.00 17.43 279 SER D C 1
ATOM 9121 O O . SER D 1 291 ? 54.636 108.234 51.318 1.00 17.92 279 SER D O 1
ATOM 9124 N N . LYS D 1 292 ? 54.025 109.628 49.643 1.00 19.70 280 LYS D N 1
ATOM 9125 C CA . LYS D 1 292 ? 54.020 110.806 50.505 1.00 19.38 280 LYS D CA 1
ATOM 9126 C C . LYS D 1 292 ? 53.047 110.632 51.661 1.00 18.45 280 LYS D C 1
ATOM 9127 O O . LYS D 1 292 ? 53.355 110.997 52.804 1.00 21.09 280 LYS D O 1
ATOM 9133 N N . GLU D 1 293 ? 51.865 110.072 51.386 1.00 19.03 281 GLU D N 1
ATOM 9134 C CA . GLU D 1 293 ? 50.877 109.915 52.446 1.00 21.98 281 GLU D CA 1
ATOM 9135 C C . GLU D 1 293 ? 51.350 108.933 53.507 1.00 19.19 281 GLU D C 1
ATOM 9136 O O . GLU D 1 293 ? 51.166 109.168 54.705 1.00 18.00 281 GLU D O 1
ATOM 9142 N N . ASN D 1 294 ? 51.965 107.830 53.095 1.00 17.34 282 ASN D N 1
ATOM 9143 C CA . ASN D 1 294 ? 52.407 106.859 54.088 1.00 17.31 282 ASN D CA 1
ATOM 9144 C C . ASN D 1 294 ? 53.621 107.360 54.860 1.00 16.77 282 ASN D C 1
ATOM 9145 O O . ASN D 1 294 ? 53.750 107.092 56.058 1.00 15.11 282 ASN D O 1
ATOM 9150 N N . PHE D 1 295 ? 54.526 108.072 54.187 1.00 17.10 283 PHE D N 1
ATOM 9151 C CA . PHE D 1 295 ? 55.611 108.755 54.884 1.00 18.31 283 PHE D CA 1
ATOM 9152 C C . PHE D 1 295 ? 55.068 109.588 56.041 1.00 18.30 283 PHE D C 1
ATOM 9153 O O . PHE D 1 295 ? 55.557 109.495 57.175 1.00 15.79 283 PHE D O 1
ATOM 9161 N N . ALA D 1 296 ? 54.026 110.385 55.771 1.00 17.53 284 ALA D N 1
ATOM 9162 C CA . ALA D 1 296 ? 53.454 111.258 56.795 1.00 17.30 284 ALA D CA 1
ATOM 9163 C C . ALA D 1 296 ? 52.767 110.457 57.895 1.00 20.64 284 ALA D C 1
ATOM 9164 O O . ALA D 1 296 ? 52.810 110.847 59.069 1.00 19.46 284 ALA D O 1
ATOM 9166 N N . LYS D 1 297 ? 52.113 109.345 57.532 1.00 15.10 285 LYS D N 1
ATOM 9167 C CA . LYS D 1 297 ? 51.498 108.482 58.539 1.00 15.07 285 LYS D CA 1
ATOM 9168 C C . LYS D 1 297 ? 52.547 107.909 59.483 1.00 15.86 285 LYS D C 1
ATOM 9169 O O . LYS D 1 297 ? 52.347 107.882 60.705 1.00 19.19 285 LYS D O 1
ATOM 9175 N N . ILE D 1 298 ? 53.668 107.440 58.932 1.00 14.90 286 ILE D N 1
ATOM 9176 C CA . ILE D 1 298 ? 54.726 106.869 59.760 1.00 14.08 286 ILE D CA 1
ATOM 9177 C C . ILE D 1 298 ? 55.280 107.925 60.703 1.00 15.85 286 ILE D C 1
ATOM 9178 O O . ILE D 1 298 ? 55.427 107.688 61.909 1.00 15.13 286 ILE D O 1
ATOM 9183 N N . GLU D 1 299 ? 55.588 109.109 60.164 1.00 14.01 287 GLU D N 1
ATOM 9184 C CA . GLU D 1 299 ? 56.107 110.191 60.990 1.00 15.59 287 GLU D CA 1
ATOM 9185 C C . GLU D 1 299 ? 55.173 110.498 62.153 1.00 14.56 287 GLU D C 1
ATOM 9186 O O . GLU D 1 299 ? 55.631 110.712 63.280 1.00 16.33 287 GLU D O 1
ATOM 9192 N N . GLU D 1 300 ? 53.858 110.526 61.900 1.00 15.22 288 GLU D N 1
ATOM 9193 C CA . GLU D 1 300 ? 52.908 110.867 62.955 1.00 15.30 288 GLU D CA 1
ATOM 9194 C C . GLU D 1 300 ? 52.829 109.770 64.011 1.00 15.81 288 GLU D C 1
ATOM 9195 O O . GLU D 1 300 ? 52.780 110.060 65.211 1.00 16.00 288 GLU D O 1
ATOM 9201 N N . VAL D 1 301 ? 52.827 108.508 63.587 1.00 13.34 289 VAL D N 1
ATOM 9202 C CA . VAL D 1 301 ? 52.765 107.418 64.563 1.00 13.91 289 VAL D CA 1
ATOM 9203 C C . VAL D 1 301 ? 53.982 107.458 65.481 1.00 13.32 289 VAL D C 1
ATOM 9204 O O . VAL D 1 301 ? 53.878 107.219 66.692 1.00 15.09 289 VAL D O 1
ATOM 9208 N N . MET D 1 302 ? 55.148 107.795 64.929 1.00 11.61 290 MET D N 1
ATOM 9209 C CA . MET D 1 302 ? 56.382 107.750 65.708 1.00 12.23 290 MET D CA 1
ATOM 9210 C C . MET D 1 302 ? 56.390 108.732 66.869 1.00 16.33 290 MET D C 1
ATOM 9211 O O . MET D 1 302 ? 57.125 108.519 67.838 1.00 16.19 290 MET D O 1
ATOM 9216 N N . LYS D 1 303 ? 55.595 109.798 66.804 1.00 16.51 291 LYS D N 1
ATOM 9217 C CA . LYS D 1 303 ? 55.707 110.850 67.808 1.00 17.04 291 LYS D CA 1
ATOM 9218 C C . LYS D 1 303 ? 55.319 110.367 69.199 1.00 16.38 291 LYS D C 1
ATOM 9219 O O . LYS D 1 303 ? 55.713 110.989 70.192 1.00 15.05 291 LYS D O 1
ATOM 9225 N N . LYS D 1 304 ? 54.596 109.249 69.296 1.00 17.67 292 LYS D N 1
ATOM 9226 C CA . LYS D 1 304 ? 54.152 108.729 70.579 1.00 18.65 292 LYS D CA 1
ATOM 9227 C C . LYS D 1 304 ? 55.182 107.837 71.261 1.00 15.58 292 LYS D C 1
ATOM 9228 O O . LYS D 1 304 ? 54.931 107.384 72.385 1.00 19.27 292 LYS D O 1
ATOM 9234 N N . TYR D 1 305 ? 56.323 107.583 70.622 1.00 13.94 293 TYR D N 1
ATOM 9235 C CA . TYR D 1 305 ? 57.341 106.678 71.140 1.00 14.24 293 TYR D CA 1
ATOM 9236 C C . TYR D 1 305 ? 58.652 107.412 71.399 1.00 18.16 293 TYR D C 1
ATOM 9237 O O . TYR D 1 305 ? 59.078 108.255 70.600 1.00 15.81 293 TYR D O 1
ATOM 9246 N N . LYS D 1 306 ? 59.285 107.088 72.524 1.00 16.54 294 LYS D N 1
ATOM 9247 C CA . LYS D 1 306 ? 60.584 107.654 72.870 1.00 14.86 294 LYS D CA 1
ATOM 9248 C C . LYS D 1 306 ? 61.677 106.842 72.188 1.00 16.97 294 LYS D C 1
ATOM 9249 O O . LYS D 1 306 ? 61.831 105.646 72.468 1.00 18.78 294 LYS D O 1
ATOM 9255 N N . ILE D 1 307 ? 62.429 107.471 71.290 1.00 15.99 295 ILE D N 1
ATOM 9256 C CA . ILE D 1 307 ? 63.372 106.756 70.437 1.00 18.71 295 ILE D CA 1
ATOM 9257 C C . ILE D 1 307 ? 64.784 106.945 70.970 1.00 17.18 295 ILE D C 1
ATOM 9258 O O . ILE D 1 307 ? 65.267 108.079 71.093 1.00 21.18 295 ILE D O 1
ATOM 9263 N N . LYS D 1 308 ? 65.441 105.830 71.289 1.00 17.00 296 LYS D N 1
ATOM 9264 C CA . LYS D 1 308 ? 66.828 105.872 71.732 1.00 20.86 296 LYS D CA 1
ATOM 9265 C C . LYS D 1 308 ? 67.741 106.219 70.566 1.00 15.06 296 LYS D C 1
ATOM 9266 O O . LYS D 1 308 ? 67.573 105.714 69.456 1.00 14.03 296 LYS D O 1
ATOM 9272 N N . GLY D 1 309 ? 68.715 107.082 70.819 1.00 19.38 297 GLY D N 1
ATOM 9273 C CA . GLY D 1 309 ? 69.737 107.395 69.841 1.00 21.62 297 GLY D CA 1
ATOM 9274 C C . GLY D 1 309 ? 70.917 106.456 69.948 1.00 17.12 297 GLY D C 1
ATOM 9275 O O . GLY D 1 309 ? 70.775 105.272 70.271 1.00 15.91 297 GLY D O 1
ATOM 9276 N N . PHE D 1 310 ? 72.104 106.994 69.686 1.00 18.93 298 PHE D N 1
ATOM 9277 C CA . PHE D 1 310 ? 73.332 106.210 69.779 1.00 20.80 298 PHE D CA 1
ATOM 9278 C C . PHE D 1 310 ? 74.074 106.478 71.072 1.00 21.63 298 PHE D C 1
ATOM 9279 O O . PHE D 1 310 ? 75.038 105.769 71.363 1.00 23.37 298 PHE D O 1
ATOM 9288 N N . LYS E 1 15 ? 50.728 -6.257 15.355 1.00 33.31 3 LYS E N 1
ATOM 9289 C CA . LYS E 1 15 ? 51.610 -5.092 15.400 1.00 27.75 3 LYS E CA 1
ATOM 9290 C C . LYS E 1 15 ? 52.339 -4.978 16.726 1.00 26.42 3 LYS E C 1
ATOM 9291 O O . LYS E 1 15 ? 51.786 -5.312 17.779 1.00 27.12 3 LYS E O 1
ATOM 9297 N N . ASN E 1 16 ? 53.575 -4.488 16.686 1.00 26.48 4 ASN E N 1
ATOM 9298 C CA . ASN E 1 16 ? 54.234 -4.072 17.916 1.00 23.08 4 ASN E CA 1
ATOM 9299 C C . ASN E 1 16 ? 53.623 -2.765 18.398 1.00 21.67 4 ASN E C 1
ATOM 9300 O O . ASN E 1 16 ? 53.320 -1.876 17.597 1.00 21.81 4 ASN E O 1
ATOM 9305 N N . ILE E 1 17 ? 53.431 -2.650 19.716 1.00 19.20 5 ILE E N 1
ATOM 9306 C CA . ILE E 1 17 ? 52.702 -1.529 20.301 1.00 15.20 5 ILE E CA 1
ATOM 9307 C C . ILE E 1 17 ? 53.418 -0.999 21.542 1.00 15.66 5 ILE E C 1
ATOM 9308 O O . ILE E 1 17 ? 54.228 -1.685 22.174 1.00 17.49 5 ILE E O 1
ATOM 9313 N N . ILE E 1 18 ? 53.110 0.253 21.877 1.00 15.19 6 ILE E N 1
ATOM 9314 C CA . ILE E 1 18 ? 53.490 0.864 23.144 1.00 16.04 6 ILE E CA 1
ATOM 9315 C C . ILE E 1 18 ? 52.218 1.448 23.750 1.00 13.49 6 ILE E C 1
ATOM 9316 O O . ILE E 1 18 ? 51.656 2.413 23.213 1.00 15.83 6 ILE E O 1
ATOM 9321 N N . ILE E 1 19 ? 51.752 0.854 24.853 1.00 13.99 7 ILE E N 1
ATOM 9322 C CA . ILE E 1 19 ? 50.480 1.235 25.464 1.00 13.61 7 ILE E CA 1
ATOM 9323 C C . ILE E 1 19 ? 50.669 1.400 26.969 1.00 15.35 7 ILE E C 1
ATOM 9324 O O . ILE E 1 19 ? 51.803 1.443 27.456 1.00 14.48 7 ILE E O 1
ATOM 9329 N N . GLY E 1 20 ? 49.570 1.513 27.716 1.00 13.06 8 GLY E N 1
ATOM 9330 C CA . GLY E 1 20 ? 49.657 1.651 29.164 1.00 13.08 8 GLY E CA 1
ATOM 9331 C C . GLY E 1 20 ? 49.692 3.102 29.619 1.00 17.11 8 GLY E C 1
ATOM 9332 O O . GLY E 1 20 ? 49.281 4.025 28.908 1.00 14.42 8 GLY E O 1
ATOM 9333 N N . ALA E 1 21 ? 50.191 3.297 30.838 1.00 15.10 9 ALA E N 1
ATOM 9334 C CA . ALA E 1 21 ? 50.250 4.614 31.459 1.00 14.66 9 ALA E CA 1
ATOM 9335 C C . ALA E 1 21 ? 51.524 5.322 31.016 1.00 16.14 9 ALA E C 1
ATOM 9336 O O . ALA E 1 21 ? 52.627 4.834 31.280 1.00 14.45 9 ALA E O 1
ATOM 9338 N N . MET E 1 22 ? 51.380 6.470 30.349 1.00 12.93 10 MET E N 1
ATOM 9339 C CA . MET E 1 22 ? 52.530 7.175 29.801 1.00 11.50 10 MET E CA 1
ATOM 9340 C C . MET E 1 22 ? 52.472 8.645 30.184 1.00 12.66 10 MET E C 1
ATOM 9341 O O . MET E 1 22 ? 51.388 9.214 30.339 1.00 11.89 10 MET E O 1
ATOM 9346 N N . THR E 1 23 ? 53.651 9.260 30.299 1.00 13.49 11 THR E N 1
ATOM 9347 C CA . THR E 1 23 ? 53.777 10.646 30.743 1.00 13.63 11 THR E CA 1
ATOM 9348 C C . THR E 1 23 ? 54.380 11.515 29.652 1.00 12.46 11 THR E C 1
ATOM 9349 O O . THR E 1 23 ? 55.458 11.209 29.133 1.00 14.17 11 THR E O 1
ATOM 9353 N N . ALA E 1 24 ? 53.696 12.608 29.329 1.00 10.40 12 ALA E N 1
ATOM 9354 C CA . ALA E 1 24 ? 54.259 13.621 28.439 1.00 10.76 12 ALA E CA 1
ATOM 9355 C C . ALA E 1 24 ? 55.157 14.505 29.295 1.00 11.29 12 ALA E C 1
ATOM 9356 O O . ALA E 1 24 ? 54.689 15.461 29.925 1.00 12.80 12 ALA E O 1
ATOM 9358 N N . LEU E 1 25 ? 56.454 14.199 29.284 1.00 13.43 13 LEU E N 1
ATOM 9359 C CA . LEU E 1 25 ? 57.416 14.795 30.212 1.00 11.50 13 LEU E CA 1
ATOM 9360 C C . LEU E 1 25 ? 57.558 16.293 30.018 1.00 14.29 13 LEU E C 1
ATOM 9361 O O . LEU E 1 25 ? 57.795 16.755 28.903 1.00 13.17 13 LEU E O 1
ATOM 9366 N N . ILE E 1 26 ? 57.498 17.052 31.117 1.00 12.64 14 ILE E N 1
ATOM 9367 C CA . ILE E 1 26 ? 57.937 18.441 31.041 1.00 12.43 14 ILE E CA 1
ATOM 9368 C C . ILE E 1 26 ? 59.441 18.482 30.791 1.00 13.70 14 ILE E C 1
ATOM 9369 O O . ILE E 1 26 ? 60.180 17.548 31.131 1.00 14.85 14 ILE E O 1
ATOM 9374 N N . THR E 1 27 ? 59.903 19.583 30.189 1.00 14.43 15 THR E N 1
ATOM 9375 C CA . THR E 1 27 ? 61.331 19.819 29.991 1.00 13.56 15 THR E CA 1
ATOM 9376 C C . THR E 1 27 ? 61.772 20.930 30.934 1.00 15.60 15 THR E C 1
ATOM 9377 O O . THR E 1 27 ? 61.442 22.097 30.688 1.00 17.49 15 THR E O 1
ATOM 9381 N N . PRO E 1 28 ? 62.496 20.644 32.011 1.00 14.83 16 PRO E N 1
ATOM 9382 C CA . PRO E 1 28 ? 62.920 21.722 32.915 1.00 16.59 16 PRO E CA 1
ATOM 9383 C C . PRO E 1 28 ? 64.090 22.497 32.336 1.00 17.24 16 PRO E C 1
ATOM 9384 O O . PRO E 1 28 ? 65.007 21.921 31.748 1.00 17.18 16 PRO E O 1
ATOM 9388 N N . PHE E 1 29 ? 64.046 23.817 32.498 1.00 16.90 17 PHE E N 1
ATOM 9389 C CA . PHE E 1 29 ? 65.151 24.685 32.121 1.00 17.09 17 PHE E CA 1
ATOM 9390 C C . PHE E 1 29 ? 65.819 25.237 33.373 1.00 19.84 17 PHE E C 1
ATOM 9391 O O . PHE E 1 29 ? 65.170 25.450 34.402 1.00 23.49 17 PHE E O 1
ATOM 9399 N N . LYS E 1 30 ? 67.122 25.496 33.276 1.00 19.33 18 LYS E N 1
ATOM 9400 C CA . LYS E 1 30 ? 67.810 26.304 34.272 1.00 22.80 18 LYS E CA 1
ATOM 9401 C C . LYS E 1 30 ? 68.702 27.286 33.535 1.00 26.63 18 LYS E C 1
ATOM 9402 O O . LYS E 1 30 ? 69.542 26.876 32.725 1.00 27.53 18 LYS E O 1
ATOM 9408 N N . ASN E 1 31 ? 68.499 28.581 33.803 1.00 22.93 19 ASN E N 1
ATOM 9409 C CA . ASN E 1 31 ? 69.182 29.657 33.088 1.00 31.12 19 ASN E CA 1
ATOM 9410 C C . ASN E 1 31 ? 69.052 29.484 31.577 1.00 28.05 19 ASN E C 1
ATOM 9411 O O . ASN E 1 31 ? 70.010 29.654 30.820 1.00 30.26 19 ASN E O 1
ATOM 9416 N N . GLY E 1 32 ? 67.851 29.131 31.133 1.00 25.26 20 GLY E N 1
ATOM 9417 C CA . GLY E 1 32 ? 67.552 29.083 29.719 1.00 27.29 20 GLY E CA 1
ATOM 9418 C C . GLY E 1 32 ? 67.998 27.836 28.991 1.00 29.84 20 GLY E C 1
ATOM 9419 O O . GLY E 1 32 ? 67.693 27.700 27.799 1.00 35.80 20 GLY E O 1
ATOM 9420 N N . LYS E 1 33 ? 68.707 26.925 29.652 1.00 23.65 21 LYS E N 1
ATOM 9421 C CA . LYS E 1 33 ? 69.152 25.684 29.037 1.00 23.43 21 LYS E CA 1
ATOM 9422 C C . LYS E 1 33 ? 68.424 24.499 29.655 1.00 20.15 21 LYS E C 1
ATOM 9423 O O . LYS E 1 33 ? 67.957 24.564 30.796 1.00 21.39 21 LYS E O 1
ATOM 9429 N N . VAL E 1 34 ? 68.328 23.410 28.884 1.00 19.35 22 VAL E N 1
ATOM 9430 C CA . VAL E 1 34 ? 67.775 22.170 29.424 1.00 18.00 22 VAL E CA 1
ATOM 9431 C C . VAL E 1 34 ? 68.578 21.739 30.641 1.00 23.90 22 VAL E C 1
ATOM 9432 O O . VAL E 1 34 ? 69.811 21.635 30.592 1.00 22.60 22 VAL E O 1
ATOM 9436 N N . ASP E 1 35 ? 67.879 21.499 31.748 1.00 21.32 23 ASP E N 1
ATOM 9437 C CA . ASP E 1 35 ? 68.501 21.005 32.973 1.00 22.30 23 ASP E CA 1
ATOM 9438 C C . ASP E 1 35 ? 68.543 19.487 32.850 1.00 19.91 23 ASP E C 1
ATOM 9439 O O . ASP E 1 35 ? 67.557 18.805 33.127 1.00 18.95 23 ASP E O 1
ATOM 9444 N N . GLU E 1 36 ? 69.689 18.952 32.425 1.00 21.47 24 GLU E N 1
ATOM 9445 C CA . GLU E 1 36 ? 69.747 17.535 32.085 1.00 20.23 24 GLU E CA 1
ATOM 9446 C C . GLU E 1 36 ? 69.662 16.651 33.322 1.00 19.84 24 GLU E C 1
ATOM 9447 O O . GLU E 1 36 ? 69.085 15.558 33.262 1.00 21.07 24 GLU E O 1
ATOM 9453 N N . GLN E 1 37 ? 70.196 17.107 34.451 1.00 22.39 25 GLN E N 1
ATOM 9454 C CA . GLN E 1 37 ? 70.130 16.297 35.662 1.00 22.90 25 GLN E CA 1
ATOM 9455 C C . GLN E 1 37 ? 68.713 16.261 36.226 1.00 23.21 25 GLN E C 1
ATOM 9456 O O . GLN E 1 37 ? 68.244 15.205 36.667 1.00 19.52 25 GLN E O 1
ATOM 9462 N N . SER E 1 38 ? 68.023 17.405 36.223 1.00 22.60 26 SER E N 1
ATOM 9463 C CA . SER E 1 38 ? 66.626 17.428 36.639 1.00 20.37 26 SER E CA 1
ATOM 9464 C C . SER E 1 38 ? 65.772 16.555 35.728 1.00 20.28 26 SER E C 1
ATOM 9465 O O . SER E 1 38 ? 64.899 15.816 36.199 1.00 17.54 26 SER E O 1
ATOM 9468 N N . TYR E 1 39 ? 66.029 16.609 34.420 1.00 18.22 27 TYR E N 1
ATOM 9469 C CA . TYR E 1 39 ? 65.279 15.796 33.470 1.00 17.54 27 TYR E CA 1
ATOM 9470 C C . TYR E 1 39 ? 65.404 14.315 33.796 1.00 17.15 27 TYR E C 1
ATOM 9471 O O . TYR E 1 39 ? 64.400 13.591 33.829 1.00 16.91 27 TYR E O 1
ATOM 9480 N N . ALA E 1 40 ? 66.633 13.845 34.039 1.00 16.06 28 ALA E N 1
ATOM 9481 C CA . ALA E 1 40 ? 66.818 12.436 34.365 1.00 19.83 28 ALA E CA 1
ATOM 9482 C C . ALA E 1 40 ? 66.148 12.096 35.690 1.00 18.00 28 ALA E C 1
ATOM 9483 O O . ALA E 1 40 ? 65.503 11.046 35.817 1.00 17.44 28 ALA E O 1
ATOM 9485 N N . ARG E 1 41 ? 66.281 12.981 36.683 1.00 16.51 29 ARG E N 1
ATOM 9486 C CA . ARG E 1 41 ? 65.672 12.740 37.989 1.00 19.90 29 ARG E CA 1
ATOM 9487 C C . ARG E 1 41 ? 64.153 12.658 37.887 1.00 19.13 29 ARG E C 1
ATOM 9488 O O . ARG E 1 41 ? 63.520 11.813 38.533 1.00 18.66 29 ARG E O 1
ATOM 9496 N N . LEU E 1 42 ? 63.552 13.527 37.078 1.00 16.06 30 LEU E N 1
ATOM 9497 C CA . LEU E 1 42 ? 62.104 13.485 36.899 1.00 15.32 30 LEU E CA 1
ATOM 9498 C C . LEU E 1 42 ? 61.666 12.190 36.226 1.00 15.98 30 LEU E C 1
ATOM 9499 O O . LEU E 1 42 ? 60.613 11.633 36.565 1.00 15.97 30 LEU E O 1
ATOM 9504 N N . ILE E 1 43 ? 62.456 11.691 35.274 1.00 12.94 31 ILE E N 1
ATOM 9505 C CA . ILE E 1 43 ? 62.096 10.445 34.607 1.00 15.76 31 ILE E CA 1
ATOM 9506 C C . ILE E 1 43 ? 62.179 9.275 35.579 1.00 16.44 31 ILE E C 1
ATOM 9507 O O . ILE E 1 43 ? 61.288 8.419 35.610 1.00 16.20 31 ILE E O 1
ATOM 9512 N N . LYS E 1 44 ? 63.237 9.226 36.400 1.00 14.79 32 LYS E N 1
ATOM 9513 C CA . LYS E 1 44 ? 63.337 8.170 37.405 1.00 17.44 32 LYS E CA 1
ATOM 9514 C C . LYS E 1 44 ? 62.133 8.193 38.342 1.00 17.81 32 LYS E C 1
ATOM 9515 O O . LYS E 1 44 ? 61.629 7.135 38.750 1.00 18.47 32 LYS E O 1
ATOM 9517 N N . ARG E 1 45 ? 61.660 9.392 38.693 1.00 17.00 33 ARG E N 1
ATOM 9518 C CA . ARG E 1 45 ? 60.474 9.509 39.539 1.00 17.65 33 ARG E CA 1
ATOM 9519 C C . ARG E 1 45 ? 59.247 8.906 38.862 1.00 15.69 33 ARG E C 1
ATOM 9520 O O . ARG E 1 45 ? 58.406 8.284 39.527 1.00 16.10 33 ARG E O 1
ATOM 9528 N N . GLN E 1 46 ? 59.128 9.074 37.542 1.00 13.58 34 GLN E N 1
ATOM 9529 C CA . GLN E 1 46 ? 58.030 8.451 36.808 1.00 14.17 34 GLN E CA 1
ATOM 9530 C C . GLN E 1 46 ? 58.151 6.930 36.829 1.00 17.69 34 GLN E C 1
ATOM 9531 O O . GLN E 1 46 ? 57.173 6.217 37.090 1.00 16.52 34 GLN E O 1
ATOM 9537 N N . ILE E 1 47 ? 59.356 6.421 36.559 1.00 17.63 35 ILE E N 1
ATOM 9538 C CA . ILE E 1 47 ? 59.591 4.977 36.539 1.00 14.51 35 ILE E CA 1
ATOM 9539 C C . ILE E 1 47 ? 59.234 4.353 37.885 1.00 18.47 35 ILE E C 1
ATOM 9540 O O . ILE E 1 47 ? 58.655 3.260 37.951 1.00 19.43 35 ILE E O 1
ATOM 9545 N N . GLU E 1 48 ? 59.569 5.036 38.977 1.00 16.37 36 GLU E N 1
ATOM 9546 C CA . GLU E 1 48 ? 59.349 4.496 40.310 1.00 18.42 36 GLU E CA 1
ATOM 9547 C C . GLU E 1 48 ? 57.904 4.635 40.777 1.00 14.32 36 GLU E C 1
ATOM 9548 O O . GLU E 1 48 ? 57.577 4.166 41.876 1.00 17.09 36 GLU E O 1
ATOM 9554 N N . ASN E 1 49 ? 57.027 5.216 39.960 1.00 14.52 37 ASN E N 1
ATOM 9555 C CA . ASN E 1 49 ? 55.630 5.395 40.332 1.00 15.79 37 ASN E CA 1
ATOM 9556 C C . ASN E 1 49 ? 54.704 4.773 39.294 1.00 17.76 37 ASN E C 1
ATOM 9557 O O . ASN E 1 49 ? 53.625 5.299 38.999 1.00 18.03 37 ASN E O 1
ATOM 9562 N N . GLY E 1 50 ? 55.125 3.640 38.723 1.00 17.34 38 GLY E N 1
ATOM 9563 C CA . GLY E 1 50 ? 54.249 2.744 37.992 1.00 18.03 38 GLY E CA 1
ATOM 9564 C C . GLY E 1 50 ? 54.050 3.047 36.522 1.00 16.13 38 GLY E C 1
ATOM 9565 O O . GLY E 1 50 ? 53.260 2.350 35.871 1.00 19.47 38 GLY E O 1
ATOM 9566 N N . ILE E 1 51 ? 54.742 4.050 35.976 1.00 13.54 39 ILE E N 1
ATOM 9567 C CA . ILE E 1 51 ? 54.525 4.470 34.595 1.00 12.20 39 ILE E CA 1
ATOM 9568 C C . ILE E 1 51 ? 55.071 3.418 33.631 1.00 15.05 39 ILE E C 1
ATOM 9569 O O . ILE E 1 51 ? 56.083 2.761 33.909 1.00 17.38 39 ILE E O 1
ATOM 9574 N N . ASP E 1 52 ? 54.376 3.225 32.502 1.00 13.39 40 ASP E N 1
ATOM 9575 C CA . ASP E 1 52 ? 54.768 2.218 31.516 1.00 13.37 40 ASP E CA 1
ATOM 9576 C C . ASP E 1 52 ? 55.630 2.758 30.384 1.00 14.24 40 ASP E C 1
ATOM 9577 O O . ASP E 1 52 ? 56.379 1.980 29.776 1.00 14.12 40 ASP E O 1
ATOM 9582 N N . ALA E 1 53 ? 55.519 4.047 30.069 1.00 13.81 41 ALA E N 1
ATOM 9583 C CA . ALA E 1 53 ? 56.349 4.664 29.041 1.00 12.83 41 ALA E CA 1
ATOM 9584 C C . ALA E 1 53 ? 56.445 6.158 29.305 1.00 13.24 41 ALA E C 1
ATOM 9585 O O . ALA E 1 53 ? 55.583 6.745 29.963 1.00 13.06 41 ALA E O 1
ATOM 9587 N N . VAL E 1 54 ? 57.494 6.777 28.766 1.00 10.97 42 VAL E N 1
ATOM 9588 C CA . VAL E 1 54 ? 57.628 8.226 28.837 1.00 13.75 42 VAL E CA 1
ATOM 9589 C C . VAL E 1 54 ? 57.753 8.789 27.430 1.00 13.10 42 VAL E C 1
ATOM 9590 O O . VAL E 1 54 ? 58.313 8.158 26.528 1.00 12.62 42 VAL E O 1
ATOM 9594 N N . VAL E 1 55 ? 57.216 9.994 27.257 1.00 13.53 43 VAL E N 1
ATOM 9595 C CA . VAL E 1 55 ? 57.212 10.710 25.984 1.00 10.93 43 VAL E CA 1
ATOM 9596 C C . VAL E 1 55 ? 58.081 11.953 26.148 1.00 14.01 43 VAL E C 1
ATOM 9597 O O . VAL E 1 55 ? 57.606 12.983 26.651 1.00 14.57 43 VAL E O 1
ATOM 9601 N N . PRO E 1 56 ? 59.354 11.900 25.765 1.00 12.86 44 PRO E N 1
ATOM 9602 C CA . PRO E 1 56 ? 60.164 13.122 25.737 1.00 14.13 44 PRO E CA 1
ATOM 9603 C C . PRO E 1 56 ? 59.757 14.017 24.578 1.00 16.01 44 PRO E C 1
ATOM 9604 O O . PRO E 1 56 ? 59.424 13.542 23.490 1.00 15.18 44 PRO E O 1
ATOM 9608 N N . VAL E 1 57 ? 59.771 15.325 24.839 1.00 13.20 45 VAL E N 1
ATOM 9609 C CA . VAL E 1 57 ? 59.591 16.393 23.849 1.00 13.57 45 VAL E CA 1
ATOM 9610 C C . VAL E 1 57 ? 58.308 16.218 23.030 1.00 16.49 45 VAL E C 1
ATOM 9611 O O . VAL E 1 57 ? 58.317 16.269 21.789 1.00 16.02 45 VAL E O 1
ATOM 9615 N N . GLY E 1 58 ? 57.192 16.036 23.727 1.00 15.90 46 GLY E N 1
ATOM 9616 C CA . GLY E 1 58 ? 55.874 16.248 23.164 1.00 14.21 46 GLY E CA 1
ATOM 9617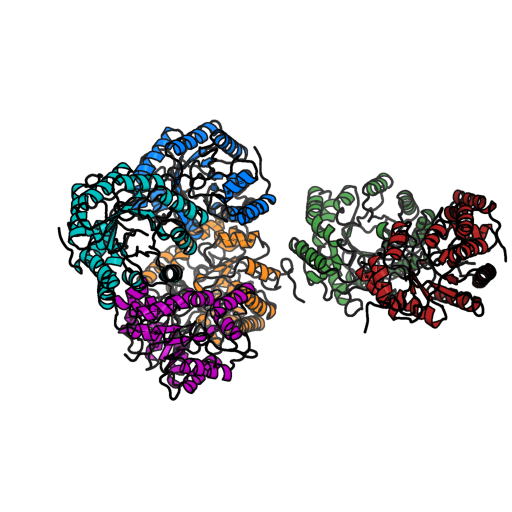 C C . GLY E 1 58 ? 55.444 17.688 23.371 1.00 14.79 46 GLY E C 1
ATOM 9618 O O . GLY E 1 58 ? 56.260 18.571 23.641 1.00 16.57 46 GLY E O 1
ATOM 9619 N N . THR E 1 59 ? 54.135 17.923 23.235 1.00 16.70 47 THR E N 1
ATOM 9620 C CA . THR E 1 59 ? 53.600 19.267 23.460 1.00 13.88 47 THR E CA 1
ATOM 9621 C C . THR E 1 59 ? 53.966 19.759 24.858 1.00 13.18 47 THR E C 1
ATOM 9622 O O . THR E 1 59 ? 54.462 20.884 25.040 1.00 13.22 47 THR E O 1
ATOM 9626 N N . THR E 1 60 ? 53.737 18.908 25.857 1.00 13.93 48 THR E N 1
ATOM 9627 C CA . THR E 1 60 ? 54.021 19.241 27.246 1.00 11.46 48 THR E CA 1
ATOM 9628 C C . THR E 1 60 ? 55.504 19.497 27.482 1.00 14.97 48 THR E C 1
ATOM 9629 O O . THR E 1 60 ? 55.853 20.207 28.433 1.00 13.58 48 THR E O 1
ATOM 9633 N N . GLY E 1 61 ? 56.377 18.945 26.640 1.00 14.18 49 GLY E N 1
ATOM 9634 C CA . GLY E 1 61 ? 57.811 19.143 26.712 1.00 13.92 49 GLY E CA 1
ATOM 9635 C C . GLY E 1 61 ? 58.323 20.356 25.957 1.00 15.18 49 GLY E C 1
ATOM 9636 O O . GLY E 1 61 ? 59.538 20.514 25.799 1.00 14.62 49 GLY E O 1
ATOM 9637 N N . GLU E 1 62 ? 57.427 21.211 25.479 1.00 13.06 50 GLU E N 1
ATOM 9638 C CA . GLU E 1 62 ? 57.803 22.431 24.763 1.00 12.73 50 GLU E CA 1
ATOM 9639 C C . GLU E 1 62 ? 58.596 22.117 23.494 1.00 14.61 50 GLU E C 1
ATOM 9640 O O . GLU E 1 62 ? 59.570 22.802 23.157 1.00 16.57 50 GLU E O 1
ATOM 9646 N N . SER E 1 63 ? 58.134 21.099 22.758 1.00 16.07 51 SER E N 1
ATOM 9647 C CA . SER E 1 63 ? 58.793 20.690 21.519 1.00 16.36 51 SER E CA 1
ATOM 9648 C C . SER E 1 63 ? 59.015 21.857 20.561 1.00 18.62 51 SER E C 1
ATOM 9649 O O . SER E 1 63 ? 60.033 21.896 19.860 1.00 20.06 51 SER E O 1
ATOM 9652 N N . ALA E 1 64 ? 58.095 22.826 20.525 1.00 19.15 52 ALA E N 1
ATOM 9653 C CA . ALA E 1 64 ? 58.179 23.875 19.513 1.00 20.06 52 ALA E CA 1
ATOM 9654 C C . ALA E 1 64 ? 59.357 24.824 19.731 1.00 17.62 52 ALA E C 1
ATOM 9655 O O . ALA E 1 64 ? 59.815 25.461 18.771 1.00 19.00 52 ALA E O 1
ATOM 9657 N N . THR E 1 65 ? 59.840 24.971 20.964 1.00 16.84 53 THR E N 1
ATOM 9658 C CA . THR E 1 65 ? 60.868 25.967 21.247 1.00 20.75 53 THR E CA 1
ATOM 9659 C C . THR E 1 65 ? 62.228 25.358 21.550 1.00 21.88 53 THR E C 1
ATOM 9660 O O . THR E 1 65 ? 63.187 26.103 21.772 1.00 24.03 53 THR E O 1
ATOM 9664 N N . LEU E 1 66 ? 62.337 24.034 21.580 1.00 17.93 54 LEU E N 1
ATOM 9665 C CA . LEU E 1 66 ? 63.636 23.388 21.701 1.00 16.94 54 LEU E CA 1
ATOM 9666 C C . LEU E 1 66 ? 64.339 23.361 20.349 1.00 21.16 54 LEU E C 1
ATOM 9667 O O . LEU E 1 66 ? 63.699 23.287 19.296 1.00 23.40 54 LEU E O 1
ATOM 9672 N N . THR E 1 67 ? 65.667 23.438 20.384 1.00 20.78 55 THR E N 1
ATOM 9673 C CA . THR E 1 67 ? 66.443 23.219 19.172 1.00 25.11 55 THR E CA 1
ATOM 9674 C C . THR E 1 67 ? 66.437 21.735 18.822 1.00 23.54 55 THR E C 1
ATOM 9675 O O . THR E 1 67 ? 66.101 20.880 19.641 1.00 24.13 55 THR E O 1
ATOM 9679 N N . HIS E 1 68 ? 66.839 21.424 17.588 1.00 26.81 56 HIS E N 1
ATOM 9680 C CA . HIS E 1 68 ? 66.936 20.014 17.225 1.00 28.22 56 HIS E CA 1
ATOM 9681 C C . HIS E 1 68 ? 67.966 19.291 18.084 1.00 27.12 56 HIS E C 1
ATOM 9682 O O . HIS E 1 68 ? 67.776 18.119 18.420 1.00 25.27 56 HIS E O 1
ATOM 9689 N N . GLU E 1 69 ? 69.030 19.986 18.494 1.00 27.57 57 GLU E N 1
ATOM 9690 C CA . GLU E 1 69 ? 70.027 19.387 19.378 1.00 27.13 57 GLU E CA 1
ATOM 9691 C C . GLU E 1 69 ? 69.444 19.099 20.758 1.00 24.46 57 GLU E C 1
ATOM 9692 O O . GLU E 1 69 ? 69.683 18.031 21.331 1.00 24.98 57 GLU E O 1
ATOM 9698 N N . GLU E 1 70 ? 68.699 20.055 21.321 1.00 19.56 58 GLU E N 1
ATOM 9699 C CA . GLU E 1 70 ? 68.066 19.830 22.616 1.00 18.01 58 GLU E CA 1
ATOM 9700 C C . GLU E 1 70 ? 67.036 18.714 22.535 1.00 17.36 58 GLU E C 1
ATOM 9701 O O . GLU E 1 70 ? 66.902 17.910 23.461 1.00 19.24 58 GLU E O 1
ATOM 9707 N N . HIS E 1 71 ? 66.264 18.690 21.450 1.00 18.80 59 HIS E N 1
ATOM 9708 C CA . HIS E 1 71 ? 65.290 17.627 21.235 1.00 23.38 59 HIS E CA 1
ATOM 9709 C C . HIS E 1 71 ? 65.972 16.269 21.295 1.00 23.26 59 HIS E C 1
ATOM 9710 O O . HIS E 1 71 ? 65.510 15.344 21.977 1.00 23.10 59 HIS E O 1
ATOM 9717 N N . ARG E 1 72 ? 67.117 16.156 20.622 1.00 25.14 60 ARG E N 1
ATOM 9718 C CA . ARG E 1 72 ? 67.833 14.892 20.564 1.00 26.12 60 ARG E CA 1
ATOM 9719 C C . ARG E 1 72 ? 68.448 14.546 21.917 1.00 25.17 60 ARG E C 1
ATOM 9720 O O . ARG E 1 72 ? 68.422 13.383 22.340 1.00 23.63 60 ARG E O 1
ATOM 9728 N N . THR E 1 73 ? 68.952 15.550 22.638 1.00 20.93 61 THR E N 1
ATOM 9729 C CA . THR E 1 73 ? 69.474 15.319 23.981 1.00 21.09 61 THR E CA 1
ATOM 9730 C C . THR E 1 73 ? 68.408 14.756 24.917 1.00 22.22 61 THR E C 1
ATOM 9731 O O . THR E 1 73 ? 68.677 13.830 25.697 1.00 21.36 61 THR E O 1
ATOM 9735 N N . CYS E 1 74 ? 67.192 15.304 24.870 1.00 17.88 62 CYS E N 1
ATOM 9736 C CA . CYS E 1 74 ? 66.148 14.817 25.766 1.00 16.03 62 CYS E CA 1
ATOM 9737 C C . CYS E 1 74 ? 65.794 13.371 25.455 1.00 17.78 62 CYS E C 1
ATOM 9738 O O . CYS E 1 74 ? 65.580 12.567 26.374 1.00 17.49 62 CYS E O 1
ATOM 9741 N N . ILE E 1 75 ? 65.721 13.020 24.166 1.00 19.73 63 ILE E N 1
ATOM 9742 C CA . ILE E 1 75 ? 65.432 11.637 23.797 1.00 18.70 63 ILE E CA 1
ATOM 9743 C C . ILE E 1 75 ? 66.505 10.715 24.353 1.00 20.36 63 ILE E C 1
ATOM 9744 O O . ILE E 1 75 ? 66.204 9.650 24.910 1.00 19.10 63 ILE E O 1
ATOM 9749 N N . GLU E 1 76 ? 67.774 11.116 24.225 1.00 19.82 64 GLU E N 1
ATOM 9750 C CA . GLU E 1 76 ? 68.870 10.277 24.702 1.00 21.33 64 GLU E CA 1
ATOM 9751 C C . GLU E 1 76 ? 68.818 10.097 26.215 1.00 18.30 64 GLU E C 1
ATOM 9752 O O . GLU E 1 76 ? 69.082 9.001 26.725 1.00 19.93 64 GLU E O 1
ATOM 9758 N N . ILE E 1 77 ? 68.474 11.158 26.952 1.00 16.68 65 ILE E N 1
ATOM 9759 C CA . ILE E 1 77 ? 68.387 11.039 28.406 1.00 17.91 65 ILE E CA 1
ATOM 9760 C C . ILE E 1 77 ? 67.254 10.097 28.794 1.00 19.15 65 ILE E C 1
ATOM 9761 O O . ILE E 1 77 ? 67.389 9.287 29.719 1.00 17.99 65 ILE E O 1
ATOM 9766 N N . ALA E 1 78 ? 66.127 10.180 28.089 1.00 16.12 66 ALA E N 1
ATOM 9767 C CA . ALA E 1 78 ? 65.022 9.268 28.362 1.00 18.09 66 ALA E CA 1
ATOM 9768 C C . ALA E 1 78 ? 65.421 7.824 28.082 1.00 16.35 66 ALA E C 1
ATOM 9769 O O . ALA E 1 78 ? 65.131 6.924 28.883 1.00 14.12 66 ALA E O 1
ATOM 9771 N N . VAL E 1 79 ? 66.097 7.583 26.956 1.00 15.58 67 VAL E N 1
ATOM 9772 C CA . VAL E 1 79 ? 66.535 6.228 26.631 1.00 14.67 67 VAL E CA 1
ATOM 9773 C C . VAL E 1 79 ? 67.480 5.707 27.707 1.00 19.42 67 VAL E C 1
ATOM 9774 O O . VAL E 1 79 ? 67.330 4.583 28.202 1.00 19.84 67 VAL E O 1
ATOM 9778 N N . GLU E 1 80 ? 68.454 6.530 28.100 1.00 17.50 68 GLU E N 1
ATOM 9779 C CA . GLU E 1 80 ? 69.432 6.110 29.099 1.00 17.24 68 GLU E CA 1
ATOM 9780 C C . GLU E 1 80 ? 68.767 5.812 30.438 1.00 17.40 68 GLU E C 1
ATOM 9781 O O . GLU E 1 80 ? 69.071 4.795 31.079 1.00 22.22 68 GLU E O 1
ATOM 9787 N N . THR E 1 81 ? 67.853 6.686 30.877 1.00 16.96 69 THR E N 1
ATOM 9788 C CA . THR E 1 81 ? 67.264 6.532 32.204 1.00 16.16 69 THR E CA 1
ATOM 9789 C C . THR E 1 81 ? 66.337 5.318 32.288 1.00 18.41 69 THR E C 1
ATOM 9790 O O . THR E 1 81 ? 66.184 4.731 33.367 1.00 19.45 69 THR E O 1
ATOM 9794 N N . CYS E 1 82 ? 65.740 4.903 31.172 1.00 18.44 70 CYS E N 1
ATOM 9795 C CA . CYS E 1 82 ? 64.843 3.754 31.181 1.00 13.89 70 CYS E CA 1
ATOM 9796 C C . CYS E 1 82 ? 65.559 2.418 31.009 1.00 14.81 70 CYS E C 1
ATOM 9797 O O . CYS E 1 82 ? 64.926 1.367 31.177 1.00 15.19 70 CYS E O 1
ATOM 9800 N N . LYS E 1 83 ? 66.862 2.419 30.717 1.00 16.71 71 LYS E N 1
ATOM 9801 C CA . LYS E 1 83 ? 67.578 1.154 30.592 1.00 16.93 71 LYS E CA 1
ATOM 9802 C C . LYS E 1 83 ? 67.474 0.348 31.883 1.00 16.84 71 LYS E C 1
ATOM 9803 O O . LYS E 1 83 ? 67.488 0.898 32.991 1.00 18.31 71 LYS E O 1
ATOM 9809 N N . GLY E 1 84 ? 67.348 -0.968 31.735 1.00 16.99 72 GLY E N 1
ATOM 9810 C CA . GLY E 1 84 ? 67.193 -1.829 32.889 1.00 16.98 72 GLY E CA 1
ATOM 9811 C C . GLY E 1 84 ? 65.804 -1.853 33.488 1.00 16.19 72 GLY E C 1
ATOM 9812 O O . GLY E 1 84 ? 65.623 -2.435 34.564 1.00 17.36 72 GLY E O 1
ATOM 9813 N N . THR E 1 85 ? 64.819 -1.242 32.831 1.00 15.68 73 THR E N 1
ATOM 9814 C CA . THR E 1 85 ? 63.433 -1.241 33.289 1.00 15.68 73 THR E CA 1
ATOM 9815 C C . THR E 1 85 ? 62.514 -1.604 32.129 1.00 15.43 73 THR E C 1
ATOM 9816 O O . THR E 1 85 ? 62.907 -1.598 30.961 1.00 15.96 73 THR E O 1
ATOM 9820 N N . LYS E 1 86 ? 61.264 -1.910 32.471 1.00 15.68 74 LYS E N 1
ATOM 9821 C CA . LYS E 1 86 ? 60.250 -2.158 31.456 1.00 16.06 74 LYS E CA 1
ATOM 9822 C C . LYS E 1 86 ? 59.755 -0.884 30.789 1.00 17.90 74 LYS E C 1
ATOM 9823 O O . LYS E 1 86 ? 58.967 -0.973 29.841 1.00 16.59 74 LYS E O 1
ATOM 9829 N N . VAL E 1 87 ? 60.175 0.291 31.256 1.00 15.04 75 VAL E N 1
ATOM 9830 C CA . VAL E 1 87 ? 59.563 1.540 30.805 1.00 15.16 75 VAL E CA 1
ATOM 9831 C C . VAL E 1 87 ? 60.067 1.881 29.406 1.00 14.41 75 VAL E C 1
ATOM 9832 O O . VAL E 1 87 ? 61.277 1.894 29.151 1.00 17.46 75 VAL E O 1
ATOM 9836 N N . LYS E 1 88 ? 59.137 2.138 28.491 1.00 14.46 76 LYS E N 1
ATOM 9837 C CA . LYS E 1 88 ? 59.470 2.426 27.100 1.00 14.46 76 LYS E CA 1
ATOM 9838 C C . LYS E 1 88 ? 59.629 3.920 26.874 1.00 13.75 76 LYS E C 1
ATOM 9839 O O . LYS E 1 88 ? 59.082 4.740 27.612 1.00 14.76 76 LYS E O 1
ATOM 9845 N N . VAL E 1 89 ? 60.357 4.266 25.815 1.00 13.51 77 VAL E N 1
ATOM 9846 C CA . VAL E 1 89 ? 60.478 5.649 25.359 1.00 13.32 77 VAL E CA 1
ATOM 9847 C C . VAL E 1 89 ? 59.715 5.776 24.046 1.00 18.71 77 VAL E C 1
ATOM 9848 O O . VAL E 1 89 ? 60.110 5.196 23.025 1.00 14.96 77 VAL E O 1
ATOM 9852 N N . LEU E 1 90 ? 58.612 6.520 24.083 1.00 14.64 78 LEU E N 1
ATOM 9853 C CA . LEU E 1 90 ? 57.833 6.883 22.900 1.00 14.65 78 LEU E CA 1
ATOM 9854 C C . LEU E 1 90 ? 58.211 8.325 22.574 1.00 12.90 78 LEU E C 1
ATOM 9855 O O . LEU E 1 90 ? 57.673 9.263 23.165 1.00 13.26 78 LEU E O 1
ATOM 9860 N N . ALA E 1 91 ? 59.152 8.504 21.650 1.00 14.81 79 ALA E N 1
ATOM 9861 C CA . ALA E 1 91 ? 59.763 9.813 21.436 1.00 13.36 79 ALA E CA 1
ATOM 9862 C C . ALA E 1 91 ? 58.874 10.736 20.606 1.00 14.12 79 ALA E C 1
ATOM 9863 O O . ALA E 1 91 ? 58.349 10.337 19.564 1.00 14.29 79 ALA E O 1
ATOM 9865 N N . GLY E 1 92 ? 58.746 11.982 21.048 1.00 13.20 80 GLY E N 1
ATOM 9866 C CA . GLY E 1 92 ? 58.101 12.990 20.225 1.00 13.27 80 GLY E CA 1
ATOM 9867 C C . GLY E 1 92 ? 58.904 13.235 18.965 1.00 15.25 80 GLY E C 1
ATOM 9868 O O . GLY E 1 92 ? 60.122 13.457 19.038 1.00 16.06 80 GLY E O 1
ATOM 9869 N N . ALA E 1 93 ? 58.239 13.191 17.795 1.00 14.23 81 ALA E N 1
ATOM 9870 C CA . ALA E 1 93 ? 58.971 13.337 16.540 1.00 14.34 81 ALA E CA 1
ATOM 9871 C C . ALA E 1 93 ? 58.171 14.050 15.452 1.00 18.09 81 ALA E C 1
ATOM 9872 O O . ALA E 1 93 ? 58.536 13.950 14.272 1.00 19.30 81 ALA E O 1
ATOM 9874 N N . GLY E 1 94 ? 57.109 14.770 15.803 1.00 16.30 82 GLY E N 1
ATOM 9875 C CA . GLY E 1 94 ? 56.259 15.360 14.792 1.00 20.12 82 GLY E CA 1
ATOM 9876 C C . GLY E 1 94 ? 56.775 16.689 14.277 1.00 17.89 82 GLY E C 1
ATOM 9877 O O . GLY E 1 94 ? 57.623 17.348 14.878 1.00 16.70 82 GLY E O 1
ATOM 9878 N N . SER E 1 95 ? 56.241 17.091 13.125 1.00 14.11 83 SER E N 1
ATOM 9879 C CA . SER E 1 95 ? 56.603 18.384 12.560 1.00 13.43 83 SER E CA 1
ATOM 9880 C C . SER E 1 95 ? 55.559 18.764 11.520 1.00 14.83 83 SER E C 1
ATOM 9881 O O . SER E 1 95 ? 54.885 17.898 10.949 1.00 15.18 83 SER E O 1
ATOM 9884 N N . ALA E 1 96 ? 55.452 20.072 11.270 1.00 15.53 84 ALA E N 1
ATOM 9885 C CA . ALA E 1 96 ? 54.666 20.552 10.135 1.00 12.91 84 ALA E CA 1
ATOM 9886 C C . ALA E 1 96 ? 55.290 20.179 8.794 1.00 15.85 84 ALA E C 1
ATOM 9887 O O . ALA E 1 96 ? 54.588 20.187 7.774 1.00 14.62 84 ALA E O 1
ATOM 9889 N N . ALA E 1 97 ? 56.585 19.875 8.755 1.00 15.40 85 ALA E N 1
ATOM 9890 C CA . ALA E 1 97 ? 57.269 19.532 7.515 1.00 13.62 85 ALA E CA 1
ATOM 9891 C C . ALA E 1 97 ? 57.563 18.041 7.515 1.00 14.77 85 ALA E C 1
ATOM 9892 O O . ALA E 1 97 ? 58.183 17.529 8.453 1.00 15.14 85 ALA E O 1
ATOM 9894 N N . THR E 1 98 ? 57.124 17.351 6.460 1.00 15.03 86 THR E N 1
ATOM 9895 C CA . THR E 1 98 ? 57.339 15.908 6.386 1.00 15.48 86 THR E CA 1
ATOM 9896 C C . THR E 1 98 ? 58.821 15.561 6.446 1.00 15.95 86 THR E C 1
ATOM 9897 O O . THR E 1 98 ? 59.209 14.600 7.120 1.00 17.57 86 THR E O 1
ATOM 9901 N N . HIS E 1 99 ? 59.669 16.335 5.757 1.00 17.21 87 HIS E N 1
ATOM 9902 C CA . HIS E 1 99 ? 61.093 16.018 5.783 1.00 17.76 87 HIS E CA 1
ATOM 9903 C C . HIS E 1 99 ? 61.664 16.140 7.192 1.00 19.55 87 HIS E C 1
ATOM 9904 O O . HIS E 1 99 ? 62.532 15.352 7.579 1.00 19.36 87 HIS E O 1
ATOM 9911 N N . GLU E 1 100 ? 61.171 17.090 7.988 1.00 17.00 88 GLU E N 1
ATOM 9912 C CA . GLU E 1 100 ? 61.639 17.195 9.367 1.00 17.29 88 GLU E CA 1
ATOM 9913 C C . GLU E 1 100 ? 61.124 16.041 10.211 1.00 14.93 88 GLU E C 1
ATOM 9914 O O . GLU E 1 100 ? 61.855 15.506 11.053 1.00 18.07 88 GLU E O 1
ATOM 9920 N N . ALA E 1 101 ? 59.856 15.667 10.026 1.00 17.08 89 ALA E N 1
ATOM 9921 C CA . ALA E 1 101 ? 59.294 14.559 10.792 1.00 14.76 89 ALA E CA 1
ATOM 9922 C C . ALA E 1 101 ? 60.005 13.251 10.479 1.00 15.66 89 ALA E C 1
ATOM 9923 O O . ALA E 1 101 ? 60.203 12.414 11.369 1.00 15.05 89 ALA E O 1
ATOM 9925 N N . VAL E 1 102 ? 60.383 13.047 9.217 1.00 14.84 90 VAL E N 1
ATOM 9926 C CA . VAL E 1 102 ? 61.137 11.848 8.856 1.00 18.97 90 VAL E CA 1
ATOM 9927 C C . VAL E 1 102 ? 62.500 11.866 9.530 1.00 20.14 90 VAL E C 1
ATOM 9928 O O . VAL E 1 102 ? 62.956 10.854 10.075 1.00 17.11 90 VAL E O 1
ATOM 9932 N N . GLY E 1 103 ? 63.180 13.017 9.493 1.00 15.52 91 GLY E N 1
ATOM 9933 C CA . GLY E 1 103 ? 64.482 13.108 10.138 1.00 17.87 91 GLY E CA 1
ATOM 9934 C C . GLY E 1 103 ? 64.415 12.836 11.629 1.00 16.47 91 GLY E C 1
ATOM 9935 O O . GLY E 1 103 ? 65.261 12.133 12.182 1.00 17.29 91 GLY E O 1
ATOM 9936 N N . LEU E 1 104 ? 63.404 13.390 12.307 1.00 17.05 92 LEU E N 1
ATOM 9937 C CA . LEU E 1 104 ? 63.278 13.139 13.741 1.00 18.21 92 LEU E CA 1
ATOM 9938 C C . LEU E 1 104 ? 62.943 11.685 14.026 1.00 21.04 92 LEU E C 1
ATOM 9939 O O . LEU E 1 104 ? 63.415 11.114 15.018 1.00 19.93 92 LEU E O 1
ATOM 9944 N N . ALA E 1 105 ? 62.123 11.071 13.174 1.00 17.28 93 ALA E N 1
ATOM 9945 C CA . ALA E 1 105 ? 61.796 9.661 13.359 1.00 19.62 93 ALA E CA 1
ATOM 9946 C C . ALA E 1 105 ? 63.046 8.800 13.243 1.00 17.17 93 ALA E C 1
ATOM 9947 O O . ALA E 1 105 ? 63.306 7.940 14.092 1.00 18.95 93 ALA E O 1
ATOM 9949 N N . LYS E 1 106 ? 63.848 9.040 12.205 1.00 16.36 94 LYS E N 1
ATOM 9950 C CA . LYS E 1 106 ? 65.068 8.263 12.021 1.00 17.84 94 LYS E CA 1
ATOM 9951 C C . LYS E 1 106 ? 66.038 8.469 13.181 1.00 19.59 94 LYS E C 1
ATOM 9952 O O . LYS E 1 106 ? 66.678 7.515 13.631 1.00 21.01 94 LYS E O 1
ATOM 9958 N N . PHE E 1 107 ? 66.148 9.697 13.701 1.00 17.95 95 PHE E N 1
ATOM 9959 C CA . PHE E 1 107 ? 67.017 9.888 14.859 1.00 24.16 95 PHE E CA 1
ATOM 9960 C C . PHE E 1 107 ? 66.536 9.060 16.043 1.00 22.31 95 PHE E C 1
ATOM 9961 O O . PHE E 1 107 ? 67.329 8.378 16.703 1.00 20.56 95 PHE E O 1
ATOM 9969 N N . ALA E 1 108 ? 65.241 9.145 16.357 1.00 20.92 96 ALA E N 1
ATOM 9970 C CA . ALA E 1 108 ? 64.714 8.404 17.500 1.00 23.40 96 ALA E CA 1
ATOM 9971 C C . ALA E 1 108 ? 64.991 6.914 17.363 1.00 27.82 96 ALA E C 1
ATOM 9972 O O . ALA E 1 108 ? 65.398 6.257 18.329 1.00 28.03 96 ALA E O 1
ATOM 9974 N N . LYS E 1 109 ? 64.777 6.360 16.169 1.00 25.16 97 LYS E N 1
ATOM 9975 C CA . LYS E 1 109 ? 65.051 4.944 15.955 1.00 23.28 97 LYS E CA 1
ATOM 9976 C C . LYS E 1 109 ? 66.526 4.638 16.174 1.00 22.77 97 LYS E C 1
ATOM 9977 O O . LYS E 1 109 ? 66.881 3.667 16.855 1.00 24.66 97 LYS E O 1
ATOM 9983 N N . GLU E 1 110 ? 67.405 5.464 15.616 1.00 27.12 98 GLU E N 1
ATOM 9984 C CA . GLU E 1 110 ? 68.823 5.149 15.680 1.00 29.03 98 GLU E CA 1
ATOM 9985 C C . GLU E 1 110 ? 69.428 5.428 17.047 1.00 29.16 98 GLU E C 1
ATOM 9986 O O . GLU E 1 110 ? 70.565 5.018 17.298 1.00 34.92 98 GLU E O 1
ATOM 9991 N N . HIS E 1 111 ? 68.692 6.075 17.949 1.00 24.35 99 HIS E N 1
ATOM 9992 C CA . HIS E 1 111 ? 69.205 6.316 19.291 1.00 26.96 99 HIS E CA 1
ATOM 9993 C C . HIS E 1 111 ? 68.390 5.599 20.358 1.00 23.16 99 HIS E C 1
ATOM 9994 O O . HIS E 1 111 ? 68.408 5.990 21.529 1.00 27.32 99 HIS E O 1
ATOM 10001 N N . GLY E 1 112 ? 67.710 4.530 19.978 1.00 25.82 100 GLY E N 1
ATOM 10002 C CA . GLY E 1 112 ? 67.205 3.590 20.948 1.00 21.87 100 GLY E CA 1
ATOM 10003 C C . GLY E 1 112 ? 65.811 3.841 21.461 1.00 18.46 100 GLY E C 1
ATOM 10004 O O . GLY E 1 112 ? 65.383 3.138 22.384 1.00 21.86 100 GLY E O 1
ATOM 10005 N N . ALA E 1 113 ? 65.088 4.814 20.907 1.00 18.70 101 ALA E N 1
ATOM 10006 C CA . ALA E 1 113 ? 63.689 4.964 21.271 1.00 15.47 101 ALA E CA 1
ATOM 10007 C C . ALA E 1 113 ? 62.913 3.711 20.880 1.00 17.19 101 ALA E C 1
ATOM 10008 O O . ALA E 1 113 ? 63.222 3.043 19.887 1.00 20.00 101 ALA E O 1
ATOM 10010 N N . ASP E 1 114 ? 61.898 3.385 21.678 1.00 17.09 102 ASP E N 1
ATOM 10011 C CA . ASP E 1 114 ? 61.098 2.196 21.413 1.00 16.89 102 ASP E CA 1
ATOM 10012 C C . ASP E 1 114 ? 60.009 2.443 20.379 1.00 17.02 102 ASP E C 1
ATOM 10013 O O . ASP E 1 114 ? 59.516 1.483 19.778 1.00 18.49 102 ASP E O 1
ATOM 10018 N N . GLY E 1 115 ? 59.628 3.700 20.174 1.00 16.03 103 GLY E N 1
ATOM 10019 C CA . GLY E 1 115 ? 58.610 4.080 19.211 1.00 16.67 103 GLY E CA 1
ATOM 10020 C C . GLY E 1 115 ? 58.611 5.587 19.106 1.00 14.43 103 GLY E C 1
ATOM 10021 O O . GLY E 1 115 ? 59.388 6.270 19.778 1.00 16.12 103 GLY E O 1
ATOM 10022 N N . ILE E 1 116 ? 57.736 6.112 18.240 1.00 12.52 104 ILE E N 1
ATOM 10023 C CA . ILE E 1 116 ? 57.605 7.557 18.105 1.00 12.61 104 ILE E CA 1
ATOM 10024 C C . ILE E 1 116 ? 56.145 7.976 18.187 1.00 14.73 104 ILE E C 1
ATOM 10025 O O . ILE E 1 116 ? 55.230 7.258 17.768 1.00 14.16 104 ILE E O 1
ATOM 10030 N N . LEU E 1 117 ? 55.948 9.151 18.773 1.00 13.30 105 LEU E N 1
ATOM 10031 C CA . LEU E 1 117 ? 54.707 9.906 18.729 1.00 11.10 105 LEU E CA 1
ATOM 10032 C C . LEU E 1 117 ? 54.873 10.968 17.652 1.00 10.74 105 LEU E C 1
ATOM 10033 O O . LEU E 1 117 ? 55.916 11.627 17.595 1.00 16.77 105 LEU E O 1
ATOM 10038 N N . SER E 1 118 ? 53.868 11.142 16.794 1.00 10.51 106 SER E N 1
ATOM 10039 C CA . SER E 1 118 ? 54.030 12.100 15.692 1.00 10.55 106 SER E CA 1
ATOM 10040 C C . SER E 1 118 ? 52.773 12.958 15.539 1.00 11.02 106 SER E C 1
ATOM 10041 O O . SER E 1 118 ? 51.775 12.509 14.965 1.00 12.15 106 SER E O 1
ATOM 10044 N N . VAL E 1 119 ? 52.832 14.199 16.039 1.00 12.85 107 VAL E N 1
ATOM 10045 C CA . VAL E 1 119 ? 51.664 15.083 15.990 1.00 12.15 107 VAL E CA 1
ATOM 10046 C C . VAL E 1 119 ? 51.314 15.448 14.549 1.00 12.15 107 VAL E C 1
ATOM 10047 O O . VAL E 1 119 ? 52.187 15.594 13.678 1.00 13.06 107 VAL E O 1
ATOM 10051 N N . ALA E 1 120 ? 50.019 15.592 14.293 1.00 12.29 108 ALA E N 1
ATOM 10052 C CA . ALA E 1 120 ? 49.581 16.043 12.978 1.00 11.60 108 ALA E CA 1
ATOM 10053 C C . ALA E 1 120 ? 50.226 17.388 12.647 1.00 10.15 108 ALA E C 1
ATOM 10054 O O . ALA E 1 120 ? 50.376 18.238 13.536 1.00 10.99 108 ALA E O 1
ATOM 10056 N N . PRO E 1 121 ? 50.638 17.603 11.396 1.00 10.63 109 PRO E N 1
ATOM 10057 C CA . PRO E 1 121 ? 51.252 18.882 11.022 1.00 12.20 109 PRO E CA 1
ATOM 10058 C C . PRO E 1 121 ? 50.416 20.060 11.479 1.00 11.99 109 PRO E C 1
ATOM 10059 O O . PRO E 1 121 ? 49.197 20.105 11.273 1.00 11.73 109 PRO E O 1
ATOM 10063 N N . TYR E 1 122 ? 51.077 21.008 12.124 1.00 10.92 110 TYR E N 1
ATOM 10064 C CA . TYR E 1 122 ? 50.421 22.218 12.586 1.00 10.40 110 TYR E CA 1
ATOM 10065 C C . TYR E 1 122 ? 50.623 23.335 11.578 1.00 11.48 110 TYR E C 1
ATOM 10066 O O . TYR E 1 122 ? 51.538 23.292 10.749 1.00 11.95 110 TYR E O 1
ATOM 10075 N N . TYR E 1 123 ? 49.716 24.317 11.641 1.00 11.63 111 TYR E N 1
ATOM 10076 C CA . TYR E 1 123 ? 49.781 25.597 10.932 1.00 12.73 111 TYR E CA 1
ATOM 10077 C C . TYR E 1 123 ? 49.453 25.485 9.445 1.00 11.17 111 TYR E C 1
ATOM 10078 O O . TYR E 1 123 ? 48.706 26.322 8.923 1.00 13.65 111 TYR E O 1
ATOM 10087 N N . ASN E 1 124 ? 49.990 24.488 8.736 1.00 11.10 112 ASN E N 1
ATOM 10088 C CA . ASN E 1 124 ? 49.813 24.487 7.286 1.00 11.77 112 ASN E CA 1
ATOM 10089 C C . ASN E 1 124 ? 48.608 23.680 6.807 1.00 13.75 112 ASN E C 1
ATOM 10090 O O . ASN E 1 124 ? 48.361 23.632 5.595 1.00 12.69 112 ASN E O 1
ATOM 10095 N N . LYS E 1 125 ? 47.844 23.085 7.719 1.00 13.23 113 LYS E N 1
ATOM 10096 C CA . LYS E 1 125 ? 46.561 22.455 7.419 1.00 12.66 113 LYS E CA 1
ATOM 10097 C C . LYS E 1 125 ? 46.547 21.540 6.191 1.00 12.34 113 LYS E C 1
ATOM 10098 O O . LYS E 1 125 ? 45.803 21.783 5.237 1.00 12.63 113 LYS E O 1
ATOM 10104 N N . PRO E 1 126 ? 47.327 20.463 6.201 1.00 11.93 114 PRO E N 1
ATOM 10105 C CA . PRO E 1 126 ? 47.268 19.518 5.082 1.00 12.36 114 PRO E CA 1
ATOM 10106 C C . PRO E 1 126 ? 45.885 18.899 4.955 1.00 12.38 114 PRO E C 1
ATOM 10107 O O . PRO E 1 126 ? 45.123 18.814 5.925 1.00 13.97 114 PRO E O 1
ATOM 10111 N N . THR E 1 127 ? 45.559 18.492 3.731 1.00 12.20 115 THR E N 1
ATOM 10112 C CA . THR E 1 127 ? 44.358 17.713 3.458 1.00 11.00 115 THR E CA 1
ATOM 10113 C C . THR E 1 127 ? 44.537 16.279 3.960 1.00 11.95 115 THR E C 1
ATOM 10114 O O . THR E 1 127 ? 45.630 15.856 4.350 1.00 14.51 115 THR E O 1
ATOM 10118 N N . GLN E 1 128 ? 43.447 15.507 3.929 1.00 14.67 116 GLN E N 1
ATOM 10119 C CA . GLN E 1 128 ? 43.541 14.125 4.393 1.00 14.12 116 GLN E CA 1
ATOM 10120 C C . GLN E 1 128 ? 44.514 13.329 3.530 1.00 13.92 116 GLN E C 1
ATOM 10121 O O . GLN E 1 128 ? 45.274 12.499 4.044 1.00 15.46 116 GLN E O 1
ATOM 10127 N N . GLN E 1 129 ? 44.511 13.579 2.217 1.00 12.29 117 GLN E N 1
ATOM 10128 C CA . GLN E 1 129 ? 45.486 12.940 1.335 1.00 14.94 117 GLN E CA 1
ATOM 10129 C C . GLN E 1 129 ? 46.908 13.311 1.735 1.00 13.75 117 GLN E C 1
ATOM 10130 O O . GLN E 1 129 ? 47.795 12.445 1.787 1.00 13.86 117 GLN E O 1
ATOM 10136 N N . GLY E 1 130 ? 47.140 14.592 2.027 1.00 13.71 118 GLY E N 1
ATOM 10137 C CA . GLY E 1 130 ? 48.455 15.016 2.486 1.00 15.60 118 GLY E CA 1
ATOM 10138 C C . GLY E 1 130 ? 48.856 14.382 3.808 1.00 16.20 118 GLY E C 1
ATOM 10139 O O . GLY E 1 130 ? 50.006 13.969 3.984 1.00 15.06 118 GLY E O 1
ATOM 10140 N N . LEU E 1 131 ? 47.917 14.310 4.759 1.00 13.74 119 LEU E N 1
ATOM 10141 C CA . LEU E 1 131 ? 48.180 13.635 6.027 1.00 11.63 119 LEU E CA 1
ATOM 10142 C C . LEU E 1 131 ? 48.542 12.171 5.811 1.00 13.67 119 LEU E C 1
ATOM 10143 O O . LEU E 1 131 ? 49.448 11.645 6.466 1.00 13.36 119 LEU E O 1
ATOM 10148 N N . TYR E 1 132 ? 47.846 11.496 4.891 1.00 12.89 120 TYR E N 1
ATOM 10149 C CA . TYR E 1 132 ? 48.170 10.102 4.601 1.00 14.47 120 TYR E CA 1
ATOM 10150 C C . TYR E 1 132 ? 49.593 9.971 4.059 1.00 15.85 120 TYR E C 1
ATOM 10151 O O . TYR E 1 132 ? 50.375 9.133 4.524 1.00 14.95 120 TYR E O 1
ATOM 10160 N N . GLU E 1 133 ? 49.962 10.822 3.095 1.00 14.20 121 GLU E N 1
ATOM 10161 C CA . GLU E 1 133 ? 51.304 10.762 2.531 1.00 17.80 121 GLU E CA 1
ATOM 10162 C C . GLU E 1 133 ? 52.355 11.142 3.563 1.00 12.31 121 GLU E C 1
ATOM 10163 O O . GLU E 1 133 ? 53.461 10.583 3.568 1.00 15.04 121 GLU E O 1
ATOM 10169 N N . HIS E 1 134 ? 52.025 12.099 4.435 1.00 13.62 122 HIS E N 1
ATOM 10170 C CA . HIS E 1 134 ? 52.912 12.506 5.523 1.00 13.32 122 HIS E CA 1
ATOM 10171 C C . HIS E 1 134 ? 53.262 11.318 6.412 1.00 14.19 122 HIS E C 1
ATOM 10172 O O . HIS E 1 134 ? 54.440 10.991 6.620 1.00 14.05 122 HIS E O 1
ATOM 10179 N N . TYR E 1 135 ? 52.240 10.651 6.935 1.00 14.40 123 TYR E N 1
ATOM 10180 C CA . TYR E 1 135 ? 52.477 9.580 7.891 1.00 12.00 123 TYR E CA 1
ATOM 10181 C C . TYR E 1 135 ? 53.003 8.330 7.210 1.00 12.89 123 TYR E C 1
ATOM 10182 O O . TYR E 1 135 ? 53.763 7.565 7.818 1.00 15.49 123 TYR E O 1
ATOM 10191 N N . LYS E 1 136 ? 52.621 8.103 5.955 1.00 12.96 124 LYS E N 1
ATOM 10192 C CA . LYS E 1 136 ? 53.203 6.986 5.223 1.00 16.60 124 LYS E CA 1
ATOM 10193 C C . LYS E 1 136 ? 54.710 7.150 5.104 1.00 19.28 124 LYS E C 1
ATOM 10194 O O . LYS E 1 136 ? 55.466 6.200 5.333 1.00 18.19 124 LYS E O 1
ATOM 10200 N N . ALA E 1 137 ? 55.162 8.366 4.776 1.00 16.95 125 ALA E N 1
ATOM 10201 C CA . ALA E 1 137 ? 56.590 8.629 4.653 1.00 18.03 125 ALA E CA 1
ATOM 10202 C C . ALA E 1 137 ? 57.307 8.425 5.980 1.00 15.13 125 ALA E C 1
ATOM 10203 O O . ALA E 1 137 ? 58.401 7.850 6.020 1.00 18.06 125 ALA E O 1
ATOM 10205 N N . ILE E 1 138 ? 56.718 8.911 7.072 1.00 13.97 126 ILE E N 1
ATOM 10206 C CA . ILE E 1 138 ? 57.312 8.710 8.391 1.00 13.05 126 ILE E CA 1
ATOM 10207 C C . ILE E 1 138 ? 57.396 7.224 8.713 1.00 15.82 126 ILE E C 1
ATOM 10208 O O . ILE E 1 138 ? 58.450 6.713 9.110 1.00 17.64 126 ILE E O 1
ATOM 10213 N N . ALA E 1 139 ? 56.285 6.510 8.531 1.00 13.88 127 ALA E N 1
ATOM 10214 C CA . ALA E 1 139 ? 56.232 5.099 8.918 1.00 15.15 127 ALA E CA 1
ATOM 10215 C C . ALA E 1 139 ? 57.241 4.258 8.145 1.00 18.06 127 ALA E C 1
ATOM 10216 O O . ALA E 1 139 ? 57.829 3.320 8.698 1.00 18.96 127 ALA E O 1
ATOM 10218 N N . GLN E 1 140 ? 57.447 4.564 6.862 1.00 15.88 128 GLN E N 1
ATOM 10219 C CA . GLN E 1 140 ? 58.378 3.795 6.051 1.00 18.81 128 GLN E CA 1
ATOM 10220 C C . GLN E 1 140 ? 59.834 4.088 6.386 1.00 19.35 128 GLN E C 1
ATOM 10221 O O . GLN E 1 140 ? 60.710 3.309 5.994 1.00 22.86 128 GLN E O 1
ATOM 10227 N N . SER E 1 141 ? 60.108 5.157 7.133 1.00 17.82 129 SER E N 1
ATOM 10228 C CA . SER E 1 141 ? 61.485 5.555 7.403 1.00 17.98 129 SER E CA 1
ATOM 10229 C C . SER E 1 141 ? 62.104 4.803 8.576 1.00 19.43 129 SER E C 1
ATOM 10230 O O . SER E 1 141 ? 63.333 4.824 8.731 1.00 22.58 129 SER E O 1
ATOM 10233 N N . VAL E 1 142 ? 61.294 4.137 9.398 1.00 18.66 130 VAL E N 1
ATOM 10234 C CA . VAL E 1 142 ? 61.775 3.436 10.585 1.00 19.72 130 VAL E CA 1
ATOM 10235 C C . VAL E 1 142 ? 61.094 2.074 10.668 1.00 23.53 130 VAL E C 1
ATOM 10236 O O . VAL E 1 142 ? 60.172 1.768 9.910 1.00 24.53 130 VAL E O 1
ATOM 10240 N N . ASP E 1 143 ? 61.562 1.248 11.608 1.00 19.75 131 ASP E N 1
ATOM 10241 C CA . ASP E 1 143 ? 60.945 -0.049 11.863 1.00 21.72 131 ASP E CA 1
ATOM 10242 C C . ASP E 1 143 ? 60.463 -0.173 13.306 1.00 22.42 131 ASP E C 1
ATOM 10243 O O . ASP E 1 143 ? 60.395 -1.279 13.850 1.00 27.53 131 ASP E O 1
ATOM 10248 N N . ILE E 1 144 ? 60.133 0.947 13.935 1.00 19.24 132 ILE E N 1
ATOM 10249 C CA . ILE E 1 144 ? 59.620 0.954 15.302 1.00 21.38 132 ILE E CA 1
ATOM 10250 C C . ILE E 1 144 ? 58.187 1.468 15.258 1.00 20.40 132 ILE E C 1
ATOM 10251 O O . ILE E 1 144 ? 57.764 2.097 14.271 1.00 18.36 132 ILE E O 1
ATOM 10256 N N . PRO E 1 145 ? 57.400 1.195 16.303 1.00 19.87 133 PRO E N 1
ATOM 10257 C CA . PRO E 1 145 ? 55.993 1.620 16.311 1.00 13.39 133 PRO E CA 1
ATOM 10258 C C . PRO E 1 145 ? 55.833 3.134 16.208 1.00 14.22 133 PRO E C 1
ATOM 10259 O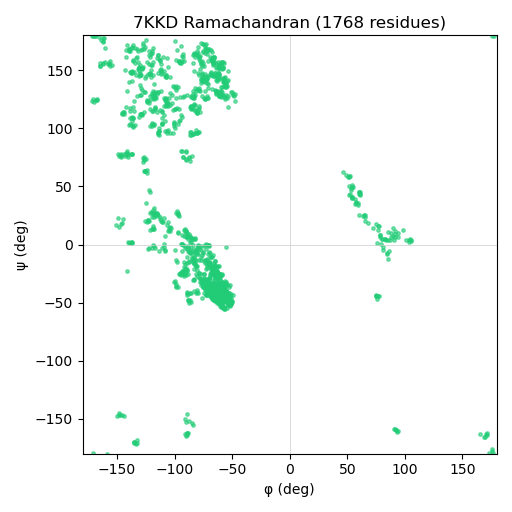 O . PRO E 1 145 ? 56.620 3.904 16.764 1.00 17.91 133 PRO E O 1
ATOM 10263 N N . VAL E 1 146 ? 54.789 3.548 15.494 1.00 15.07 134 VAL E N 1
ATOM 10264 C CA . VAL E 1 146 ? 54.451 4.954 15.281 1.00 16.30 134 VAL E CA 1
ATOM 10265 C C . VAL E 1 146 ? 53.029 5.182 15.777 1.00 14.08 134 VAL E C 1
ATOM 10266 O O . VAL E 1 146 ? 52.087 4.520 15.314 1.00 14.50 134 VAL E O 1
ATOM 10270 N N . LEU E 1 147 ? 52.863 6.125 16.701 1.00 12.07 135 LEU E N 1
ATOM 10271 C CA . LEU E 1 147 ? 51.547 6.502 17.204 1.00 11.72 135 LEU E CA 1
ATOM 10272 C C . LEU E 1 147 ? 51.180 7.859 16.627 1.00 12.34 135 LEU E C 1
ATOM 10273 O O . LEU E 1 147 ? 51.921 8.830 16.813 1.00 12.69 135 LEU E O 1
ATOM 10278 N N . LEU E 1 148 ? 50.042 7.923 15.936 1.00 12.13 136 LEU E N 1
ATOM 10279 C CA . LEU E 1 148 ? 49.505 9.196 15.471 1.00 11.77 136 LEU E CA 1
ATOM 10280 C C . LEU E 1 148 ? 49.033 10.039 16.654 1.00 13.33 136 LEU E C 1
ATOM 10281 O O . LEU E 1 148 ? 48.761 9.534 17.748 1.00 12.56 136 LEU E O 1
ATOM 10286 N N . TYR E 1 149 ? 48.924 11.347 16.424 1.00 13.69 137 TYR E N 1
ATOM 10287 C CA . TYR E 1 149 ? 48.558 12.260 17.503 1.00 12.08 137 TYR E CA 1
ATOM 10288 C C . TYR E 1 149 ? 47.716 13.383 16.915 1.00 13.45 137 TYR E C 1
ATOM 10289 O O . TYR E 1 149 ? 48.201 14.202 16.130 1.00 12.57 137 TYR E O 1
ATOM 10298 N N . ASN E 1 150 ? 46.453 13.410 17.320 1.00 11.21 138 ASN E N 1
ATOM 10299 C CA . ASN E 1 150 ? 45.459 14.352 16.844 1.00 10.63 138 ASN E CA 1
ATOM 10300 C C . ASN E 1 150 ? 45.179 15.353 17.954 1.00 12.21 138 ASN E C 1
ATOM 10301 O O . ASN E 1 150 ? 44.780 14.962 19.051 1.00 12.90 138 ASN E O 1
ATOM 10306 N N . VAL E 1 151 ? 45.380 16.634 17.669 1.00 9.64 139 VAL E N 1
ATOM 10307 C CA . VAL E 1 151 ? 45.047 17.677 18.642 1.00 11.85 139 VAL E CA 1
ATOM 10308 C C . VAL E 1 151 ? 44.636 18.915 17.847 1.00 10.50 139 VAL E C 1
ATOM 10309 O O . VAL E 1 151 ? 45.407 19.883 17.709 1.00 11.10 139 VAL E O 1
ATOM 10313 N N . PRO E 1 152 ? 43.409 18.922 17.320 1.00 10.99 140 PRO E N 1
ATOM 10314 C CA . PRO E 1 152 ? 43.027 19.944 16.328 1.00 10.80 140 PRO E CA 1
ATOM 10315 C C . PRO E 1 152 ? 43.000 21.355 16.876 1.00 10.57 140 PRO E C 1
ATOM 10316 O O . PRO E 1 152 ? 43.248 22.304 16.120 1.00 13.19 140 PRO E O 1
ATOM 10320 N N . GLY E 1 153 ? 42.686 21.524 18.160 1.00 11.97 141 GLY E N 1
ATOM 10321 C CA . GLY E 1 153 ? 42.736 22.844 18.764 1.00 12.03 141 GLY E CA 1
ATOM 10322 C C . GLY E 1 153 ? 44.103 23.494 18.696 1.00 13.78 141 GLY E C 1
ATOM 10323 O O . GLY E 1 153 ? 44.190 24.727 18.718 1.00 15.43 141 GLY E O 1
ATOM 10324 N N . ARG E 1 154 ? 45.170 22.696 18.612 1.00 11.57 142 ARG E N 1
ATOM 10325 C CA . ARG E 1 154 ? 46.530 23.219 18.505 1.00 12.57 142 ARG E CA 1
ATOM 10326 C C . ARG E 1 154 ? 47.062 23.244 17.079 1.00 11.66 142 ARG E C 1
ATOM 10327 O O . ARG E 1 154 ? 47.814 24.159 16.725 1.00 12.22 142 ARG E O 1
ATOM 10335 N N . THR E 1 155 ? 46.716 22.251 16.254 1.00 12.16 143 THR E N 1
ATOM 10336 C CA . THR E 1 155 ? 47.303 22.155 14.919 1.00 9.92 143 THR E CA 1
ATOM 10337 C C . THR E 1 155 ? 46.501 22.852 13.837 1.00 12.93 143 THR E C 1
ATOM 10338 O O . THR E 1 155 ? 47.074 23.188 12.797 1.00 12.48 143 THR E O 1
ATOM 10342 N N . GLY E 1 156 ? 45.197 23.054 14.033 1.00 11.16 144 GLY E N 1
ATOM 10343 C CA . GLY E 1 156 ? 44.366 23.591 12.971 1.00 12.01 144 GLY E CA 1
ATOM 10344 C C . GLY E 1 156 ? 43.881 22.572 11.962 1.00 13.74 144 GLY E C 1
ATOM 10345 O O . GLY E 1 156 ? 43.248 22.955 10.970 1.00 13.08 144 GLY E O 1
ATOM 10346 N N . CYS E 1 157 ? 44.167 21.289 12.177 1.00 12.91 145 CYS E N 1
ATOM 10347 C CA . CYS E 1 157 ? 43.689 20.233 11.296 1.00 11.54 145 CYS E CA 1
ATOM 10348 C C . CYS E 1 157 ? 43.256 19.037 12.132 1.00 13.59 145 CYS E C 1
ATOM 10349 O O . CYS E 1 157 ? 43.542 18.938 13.329 1.00 13.47 145 CYS E O 1
ATOM 10352 N N . GLU E 1 158 ? 42.571 18.110 11.476 1.00 12.95 146 GLU E N 1
ATOM 10353 C CA . GLU E 1 158 ? 42.070 16.900 12.117 1.00 14.19 146 GLU E CA 1
ATOM 10354 C C . GLU E 1 158 ? 42.430 15.714 11.237 1.00 16.13 146 GLU E C 1
ATOM 10355 O O . GLU E 1 158 ? 42.146 15.735 10.037 1.00 16.76 146 GLU E O 1
ATOM 10361 N N . ILE E 1 159 ? 43.064 14.692 11.808 1.00 12.85 147 ILE E N 1
ATOM 10362 C CA . ILE E 1 159 ? 43.162 13.412 11.107 1.00 12.35 147 ILE E CA 1
ATOM 10363 C C . ILE E 1 159 ? 41.814 12.721 11.265 1.00 14.76 147 ILE E C 1
ATOM 10364 O O . ILE E 1 159 ? 41.428 12.355 12.375 1.00 13.56 147 ILE E O 1
ATOM 10369 N N . SER E 1 160 ? 41.099 12.538 10.159 1.00 13.45 148 SER E N 1
ATOM 10370 C CA . SER E 1 160 ? 39.799 11.894 10.232 1.00 15.21 148 SER E CA 1
ATOM 10371 C C . SER E 1 160 ? 39.932 10.421 10.613 1.00 14.21 148 SER E C 1
ATOM 10372 O O . SER E 1 160 ? 40.972 9.778 10.417 1.00 13.33 148 SER E O 1
ATOM 10375 N N . THR E 1 161 ? 38.833 9.884 11.144 1.00 13.76 149 THR E N 1
ATOM 10376 C CA . THR E 1 161 ? 38.756 8.455 11.437 1.00 13.91 149 THR E CA 1
ATOM 10377 C C . THR E 1 161 ? 39.152 7.603 10.232 1.00 13.77 149 THR E C 1
ATOM 10378 O O . THR E 1 161 ? 39.914 6.637 10.362 1.00 15.09 149 THR E O 1
ATOM 10382 N N . ASP E 1 162 ? 38.631 7.944 9.049 1.00 14.81 150 ASP E N 1
ATOM 10383 C CA . ASP E 1 162 ? 38.950 7.179 7.849 1.00 17.91 150 ASP E CA 1
ATOM 10384 C C . ASP E 1 162 ? 40.444 7.204 7.553 1.00 15.74 150 ASP E C 1
ATOM 10385 O O . ASP E 1 162 ? 41.023 6.182 7.172 1.00 15.27 150 ASP E O 1
ATOM 10390 N N . THR E 1 163 ? 41.082 8.369 7.711 1.00 13.67 151 THR E N 1
ATOM 10391 C CA . THR E 1 163 ? 42.511 8.464 7.427 1.00 13.90 151 THR E CA 1
ATOM 10392 C C . THR E 1 163 ? 43.330 7.695 8.458 1.00 15.34 151 THR E C 1
ATOM 10393 O O . THR E 1 163 ? 44.296 7.005 8.106 1.00 12.78 151 THR E O 1
ATOM 10397 N N . ILE E 1 164 ? 42.954 7.792 9.736 1.00 12.60 152 ILE E N 1
ATOM 10398 C CA . ILE E 1 164 ? 43.629 7.017 10.775 1.00 11.96 152 ILE E CA 1
ATOM 10399 C C . ILE E 1 164 ? 43.520 5.526 10.482 1.00 15.97 152 ILE E C 1
ATOM 10400 O O . ILE E 1 164 ? 44.504 4.780 10.575 1.00 14.00 152 ILE E O 1
ATOM 10405 N N . ILE E 1 165 ? 42.320 5.066 10.124 1.00 14.36 153 ILE E N 1
ATOM 10406 C CA . ILE E 1 165 ? 42.125 3.642 9.891 1.00 12.55 153 ILE E CA 1
ATOM 10407 C C . ILE E 1 165 ? 42.914 3.176 8.672 1.00 13.09 153 ILE E C 1
ATOM 10408 O O . ILE E 1 165 ? 43.525 2.105 8.696 1.00 15.15 153 ILE E O 1
ATOM 10413 N N . LYS E 1 166 ? 42.913 3.965 7.590 1.00 12.41 154 LYS E N 1
ATOM 10414 C CA . LYS E 1 166 ? 43.703 3.596 6.417 1.00 17.38 154 LYS E CA 1
ATOM 10415 C C . LYS E 1 166 ? 45.184 3.514 6.756 1.00 15.31 154 LYS E C 1
ATOM 10416 O O . LYS E 1 166 ? 45.876 2.585 6.322 1.00 15.06 154 LYS E O 1
ATOM 10422 N N . LEU E 1 167 ? 45.694 4.487 7.518 1.00 14.23 155 LEU E N 1
ATOM 10423 C CA . LEU E 1 167 ? 47.101 4.446 7.911 1.00 17.01 155 LEU E CA 1
ATOM 10424 C C . LEU E 1 167 ? 47.406 3.220 8.763 1.00 16.65 155 LEU E C 1
ATOM 10425 O O . LEU E 1 167 ? 48.425 2.550 8.558 1.00 14.67 155 LEU E O 1
ATOM 10430 N N . PHE E 1 168 ? 46.538 2.917 9.732 1.00 14.92 156 PHE E N 1
ATOM 10431 C CA . PHE E 1 168 ? 46.713 1.721 10.549 1.00 15.11 156 PHE E CA 1
ATOM 10432 C C . PHE E 1 168 ? 46.756 0.462 9.688 1.00 17.14 156 PHE E C 1
ATOM 10433 O O . PHE E 1 168 ? 47.596 -0.422 9.897 1.00 17.27 156 PHE E O 1
ATOM 10441 N N . ARG E 1 169 ? 45.859 0.363 8.709 1.00 15.27 157 ARG E N 1
ATOM 10442 C CA . ARG E 1 169 ? 45.782 -0.848 7.899 1.00 17.65 157 ARG E CA 1
ATOM 10443 C C . ARG E 1 169 ? 46.893 -0.934 6.860 1.00 20.27 157 ARG E C 1
ATOM 10444 O O . ARG E 1 169 ? 47.361 -2.037 6.553 1.00 18.85 157 ARG E O 1
ATOM 10452 N N . ASP E 1 170 ? 47.341 0.202 6.327 1.00 17.97 158 ASP E N 1
ATOM 10453 C CA . ASP E 1 170 ? 48.278 0.210 5.210 1.00 20.32 158 ASP E CA 1
ATOM 10454 C C . ASP E 1 170 ? 49.745 0.244 5.630 1.00 19.26 158 ASP E C 1
ATOM 10455 O O . ASP E 1 170 ? 50.609 -0.104 4.816 1.00 22.81 158 ASP E O 1
ATOM 10460 N N . CYS E 1 171 ? 50.055 0.688 6.850 1.00 16.63 159 CYS E N 1
ATOM 10461 C CA . CYS E 1 171 ? 51.432 0.899 7.288 1.00 19.30 159 CYS E CA 1
ATOM 10462 C C . CYS E 1 171 ? 51.702 0.034 8.510 1.00 20.37 159 CYS E C 1
ATOM 10463 O O . CYS E 1 171 ? 51.080 0.227 9.563 1.00 19.89 159 CYS E O 1
ATOM 10466 N N . GLU E 1 172 ? 52.635 -0.916 8.368 1.00 20.60 160 GLU E N 1
ATOM 10467 C CA . GLU E 1 172 ? 52.878 -1.890 9.428 1.00 22.26 160 GLU E CA 1
ATOM 10468 C C . GLU E 1 172 ? 53.144 -1.227 10.777 1.00 20.23 160 GLU E C 1
ATOM 10469 O O . GLU E 1 172 ? 52.637 -1.683 11.809 1.00 21.35 160 GLU E O 1
ATOM 10475 N N . ASN E 1 173 ? 53.921 -0.140 10.784 1.00 20.47 161 ASN E N 1
ATOM 10476 C CA . ASN E 1 173 ? 54.383 0.481 12.026 1.00 22.56 161 ASN E CA 1
ATOM 10477 C C . ASN E 1 173 ? 53.292 1.263 12.750 1.00 15.44 161 ASN E C 1
ATOM 10478 O O . ASN E 1 173 ? 53.396 1.471 13.964 1.00 17.99 161 ASN E O 1
ATOM 10483 N N . ILE E 1 174 ? 52.280 1.751 12.040 1.00 15.71 162 ILE E N 1
ATOM 10484 C CA . ILE E 1 174 ? 51.303 2.649 12.653 1.00 14.71 162 ILE E CA 1
ATOM 10485 C C . ILE E 1 174 ? 50.271 1.813 13.398 1.00 17.74 162 ILE E C 1
ATOM 10486 O O . ILE E 1 174 ? 49.587 0.975 12.801 1.00 17.17 162 ILE E O 1
ATOM 10491 N N . TYR E 1 175 ? 50.158 2.029 14.710 1.00 15.68 163 TYR E N 1
ATOM 10492 C CA . TYR E 1 175 ? 49.383 1.128 15.554 1.00 14.88 163 TYR E CA 1
ATOM 10493 C C . TYR E 1 175 ? 48.260 1.807 16.326 1.00 13.64 163 TYR E C 1
ATOM 10494 O O . TYR E 1 175 ? 47.503 1.110 17.014 1.00 14.18 163 TYR E O 1
ATOM 10503 N N . GLY E 1 176 ? 48.109 3.124 16.224 1.00 14.12 164 GLY E N 1
ATOM 10504 C CA . GLY E 1 176 ? 47.039 3.780 16.956 1.00 11.95 164 GLY E CA 1
ATOM 10505 C C . GLY E 1 176 ? 47.146 5.292 16.897 1.00 12.99 164 GLY E C 1
ATOM 10506 O O . GLY E 1 176 ? 47.866 5.851 16.067 1.00 13.93 164 GLY E O 1
ATOM 10507 N N . VAL E 1 177 ? 46.421 5.937 17.805 1.00 13.56 165 VAL E N 1
ATOM 10508 C CA . VAL E 1 177 ? 46.341 7.390 17.819 1.00 12.64 165 VAL E CA 1
ATOM 10509 C C . VAL E 1 177 ? 46.134 7.893 19.244 1.00 13.51 165 VAL E C 1
ATOM 10510 O O . VAL E 1 177 ? 45.367 7.314 20.033 1.00 12.42 165 VAL E O 1
ATOM 10528 N N . GLU E 1 179 ? 44.416 10.747 21.088 1.00 10.86 167 GLU E N 1
ATOM 10529 C CA . GLU E 1 179 ? 43.378 11.737 20.800 1.00 11.62 167 GLU E CA 1
ATOM 10530 C C . GLU E 1 179 ? 43.291 12.785 21.885 1.00 12.84 167 GLU E C 1
ATOM 10531 O O . GLU E 1 179 ? 43.085 12.466 23.055 1.00 12.26 167 GLU E O 1
ATOM 10537 N N . ALA E 1 180 ? 43.453 14.038 21.487 1.00 12.82 168 ALA E N 1
ATOM 10538 C CA . ALA E 1 180 ? 43.236 15.190 22.355 1.00 14.10 168 ALA E CA 1
ATOM 10539 C C . ALA E 1 180 ? 42.249 16.102 21.624 1.00 12.54 168 ALA E C 1
ATOM 10540 O O . ALA E 1 180 ? 42.615 17.137 21.069 1.00 13.45 168 ALA E O 1
ATOM 10542 N N . SER E 1 181 ? 40.983 15.676 21.581 1.00 13.05 169 SER E N 1
ATOM 10543 C CA . SER E 1 181 ? 40.012 16.298 20.694 1.00 13.16 169 SER E CA 1
ATOM 10544 C C . SER E 1 181 ? 38.655 16.524 21.339 1.00 12.61 169 SER E C 1
ATOM 10545 O O . SER E 1 181 ? 37.745 16.998 20.647 1.00 15.96 169 SER E O 1
ATOM 10548 N N . GLY E 1 182 ? 38.483 16.188 22.614 1.00 13.98 170 GLY E N 1
ATOM 10549 C CA . GLY E 1 182 ? 37.195 16.404 23.274 1.00 17.79 170 GLY E CA 1
ATOM 10550 C C . GLY E 1 182 ? 36.019 15.819 22.525 1.00 21.69 170 GLY E C 1
ATOM 10551 O O . GLY E 1 182 ? 34.971 16.467 22.400 1.00 22.72 170 GLY E O 1
ATOM 10552 N N . ASN E 1 183 ? 36.166 14.594 22.019 1.00 13.23 171 ASN E N 1
ATOM 10553 C CA . ASN E 1 183 ? 35.226 14.059 21.037 1.00 13.67 171 ASN E CA 1
ATOM 10554 C C . ASN E 1 183 ? 35.050 12.564 21.302 1.00 13.12 171 ASN E C 1
ATOM 10555 O O . ASN E 1 183 ? 35.613 11.713 20.604 1.00 15.39 171 ASN E O 1
ATOM 10560 N N . ILE E 1 184 ? 34.260 12.232 22.326 1.00 13.50 172 ILE E N 1
ATOM 10561 C CA . ILE E 1 184 ? 34.096 10.816 22.648 1.00 15.13 172 ILE E CA 1
ATOM 10562 C C . ILE E 1 184 ? 33.365 10.095 21.523 1.00 14.33 172 ILE E C 1
ATOM 10563 O O . ILE E 1 184 ? 33.544 8.883 21.346 1.00 15.68 172 ILE E O 1
ATOM 10568 N N . ASP E 1 185 ? 32.562 10.821 20.729 1.00 11.63 173 ASP E N 1
ATOM 10569 C CA . ASP E 1 185 ? 31.910 10.210 19.572 1.00 10.71 173 ASP E CA 1
ATOM 10570 C C . ASP E 1 185 ? 32.950 9.645 18.614 1.00 12.94 173 ASP E C 1
ATOM 10571 O O . ASP E 1 185 ? 32.814 8.513 18.124 1.00 14.22 173 ASP E O 1
ATOM 10576 N N . LYS E 1 186 ? 34.000 10.423 18.335 1.00 14.25 174 LYS E N 1
ATOM 10577 C CA . LYS E 1 186 ? 35.054 9.939 17.449 1.00 14.79 174 LYS E CA 1
ATOM 10578 C C . LYS E 1 186 ? 35.798 8.765 18.069 1.00 14.00 174 LYS E C 1
ATOM 10579 O O . LYS E 1 186 ? 36.200 7.834 17.359 1.00 12.99 174 LYS E O 1
ATOM 10585 N N . CYS E 1 187 ? 36.014 8.799 19.385 1.00 12.52 175 CYS E N 1
ATOM 10586 C CA . CYS E 1 187 ? 36.598 7.637 20.057 1.00 13.44 175 CYS E CA 1
ATOM 10587 C C . CYS E 1 187 ? 35.773 6.377 19.817 1.00 14.99 175 CYS E C 1
ATOM 10588 O O . CYS E 1 187 ? 36.332 5.293 19.598 1.00 13.23 175 CYS E O 1
ATOM 10591 N N . VAL E 1 188 ? 34.442 6.490 19.861 1.00 12.13 176 VAL E N 1
ATOM 10592 C CA . VAL E 1 188 ? 33.603 5.340 19.537 1.00 13.15 176 VAL E CA 1
ATOM 10593 C C . VAL E 1 188 ? 33.791 4.951 18.075 1.00 11.32 176 VAL E C 1
ATOM 10594 O O . VAL E 1 188 ? 33.993 3.769 17.748 1.00 12.79 176 VAL E O 1
ATOM 10598 N N . ASP E 1 189 ? 33.735 5.947 17.184 1.00 12.13 177 ASP E N 1
ATOM 10599 C CA . ASP E 1 189 ? 33.886 5.743 15.744 1.00 12.30 177 ASP E CA 1
ATOM 10600 C C . ASP E 1 189 ? 35.146 4.941 15.431 1.00 12.86 177 ASP E C 1
ATOM 10601 O O . ASP E 1 189 ? 35.107 3.938 14.702 1.00 14.60 177 ASP E O 1
ATOM 10606 N N . LEU E 1 190 ? 36.270 5.361 16.011 1.00 11.68 178 LEU E N 1
ATOM 10607 C CA . LEU E 1 190 ? 37.556 4.720 15.746 1.00 12.49 178 LEU E CA 1
ATOM 10608 C C . LEU E 1 190 ? 37.537 3.243 16.123 1.00 14.65 178 LEU E C 1
ATOM 10609 O O . LEU E 1 190 ? 37.887 2.379 15.310 1.00 14.38 178 LEU E O 1
ATOM 10614 N N . LEU E 1 191 ? 37.150 2.931 17.362 1.00 13.00 179 LEU E N 1
ATOM 10615 C CA . LEU E 1 191 ? 37.253 1.548 17.822 1.00 13.95 179 LEU E CA 1
ATOM 10616 C C . LEU E 1 191 ? 36.095 0.680 17.354 1.00 14.06 179 LEU E C 1
ATOM 10617 O O . LEU E 1 191 ? 36.223 -0.549 17.365 1.00 16.80 179 LEU E O 1
ATOM 10622 N N . ALA E 1 192 ? 34.976 1.279 16.937 1.00 12.06 180 ALA E N 1
ATOM 10623 C CA . ALA E 1 192 ? 33.898 0.478 16.366 1.00 14.40 180 ALA E CA 1
ATOM 10624 C C . ALA E 1 192 ? 34.271 -0.030 14.981 1.00 15.06 180 ALA E C 1
ATOM 10625 O O . ALA E 1 192 ? 33.932 -1.165 14.612 1.00 18.36 180 ALA E O 1
ATOM 10627 N N . HIS E 1 193 ? 34.970 0.786 14.203 1.00 15.18 181 HIS E N 1
ATOM 10628 C CA . HIS E 1 193 ? 35.312 0.403 12.840 1.00 15.03 181 HIS E CA 1
ATOM 10629 C C . HIS E 1 193 ? 36.666 -0.278 12.729 1.00 17.25 181 HIS E C 1
ATOM 10630 O O . HIS E 1 193 ? 36.877 -1.037 11.780 1.00 20.51 181 HIS E O 1
ATOM 10637 N N . GLU E 1 194 ? 37.576 -0.051 13.673 1.00 15.33 182 GLU E N 1
ATOM 10638 C CA . GLU E 1 194 ? 38.885 -0.709 13.668 1.00 15.94 182 GLU E CA 1
ATOM 10639 C C . GLU E 1 194 ? 39.260 -1.069 15.095 1.00 15.44 182 GLU E C 1
ATOM 10640 O O . GLU E 1 194 ? 40.082 -0.400 15.733 1.00 13.88 182 GLU E O 1
ATOM 10646 N N . PRO E 1 195 ? 38.676 -2.143 15.631 1.00 18.54 183 PRO E N 1
ATOM 10647 C CA . PRO E 1 195 ? 38.933 -2.505 17.032 1.00 17.76 183 PRO E CA 1
ATOM 10648 C C . PRO E 1 195 ? 40.361 -2.951 17.309 1.00 16.29 183 PRO E C 1
ATOM 10649 O O . PRO E 1 195 ? 40.715 -3.103 18.487 1.00 17.94 183 PRO E O 1
ATOM 10653 N N . ARG E 1 196 ? 41.194 -3.154 16.286 1.00 14.87 184 ARG E N 1
ATOM 10654 C CA . ARG E 1 196 ? 42.563 -3.595 16.532 1.00 15.44 184 ARG E CA 1
ATOM 10655 C C . ARG E 1 196 ? 43.512 -2.450 16.879 1.00 17.06 184 ARG E C 1
ATOM 10656 O O . ARG E 1 196 ? 44.622 -2.723 17.346 1.00 17.63 184 ARG E O 1
ATOM 10664 N N . MET E 1 197 ? 43.124 -1.191 16.666 1.00 14.44 185 MET E N 1
ATOM 10665 C CA . MET E 1 197 ? 44.056 -0.103 16.924 1.00 13.20 185 MET E CA 1
ATOM 10666 C C . MET E 1 197 ? 44.135 0.218 18.421 1.00 13.96 185 MET E C 1
ATOM 10667 O O . MET E 1 197 ? 43.266 -0.157 19.217 1.00 15.11 185 MET E O 1
ATOM 10672 N N . MET E 1 198 ? 45.213 0.910 18.802 1.00 15.14 186 MET E N 1
ATOM 10673 C CA . MET E 1 198 ? 45.421 1.351 20.183 1.00 13.09 186 MET E CA 1
ATOM 10674 C C . MET E 1 198 ? 45.044 2.824 20.268 1.00 14.61 186 MET E C 1
ATOM 10675 O O . MET E 1 198 ? 45.792 3.694 19.820 1.00 14.00 186 MET E O 1
ATOM 10680 N N . LEU E 1 199 ? 43.872 3.102 20.829 1.00 10.67 187 LEU E N 1
ATOM 10681 C CA . LEU E 1 199 ? 43.455 4.469 21.109 1.00 12.31 187 LEU E CA 1
ATOM 10682 C C . LEU E 1 199 ? 44.013 4.883 22.465 1.00 10.93 187 LEU E C 1
ATOM 10683 O O . LEU E 1 199 ? 43.832 4.173 23.458 1.00 11.53 187 LEU E O 1
ATOM 10688 N N . ILE E 1 200 ? 44.711 6.016 22.496 1.00 12.62 188 ILE E N 1
ATOM 10689 C CA . ILE E 1 200 ? 45.398 6.510 23.684 1.00 11.42 188 ILE E CA 1
ATOM 10690 C C . ILE E 1 200 ? 44.792 7.858 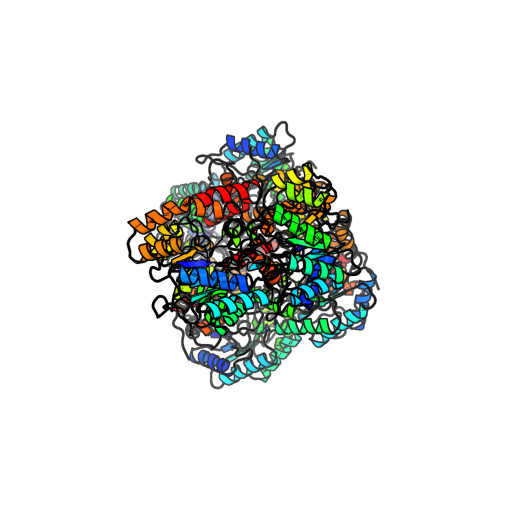24.063 1.00 12.47 188 ILE E C 1
ATOM 10691 O O . ILE E 1 200 ? 44.666 8.747 23.212 1.00 11.68 188 ILE E O 1
ATOM 10696 N N . SER E 1 201 ? 44.427 8.021 25.334 1.00 11.33 189 SER E N 1
ATOM 10697 C CA . SER E 1 201 ? 43.864 9.297 25.756 1.00 9.83 189 SER E CA 1
ATOM 10698 C C . SER E 1 201 ? 44.945 10.363 25.846 1.00 12.27 189 SER E C 1
ATOM 10699 O O . SER E 1 201 ? 45.944 10.192 26.548 1.00 12.28 189 SER E O 1
ATOM 10702 N N . GLY E 1 202 ? 44.729 11.475 25.151 1.00 12.22 190 GLY E N 1
ATOM 10703 C CA . GLY E 1 202 ? 45.535 12.663 25.298 1.00 11.71 190 GLY E CA 1
ATOM 10704 C C . GLY E 1 202 ? 44.899 13.775 26.114 1.00 14.20 190 GLY E C 1
ATOM 10705 O O . GLY E 1 202 ? 45.394 14.909 26.072 1.00 13.13 190 GLY E O 1
ATOM 10706 N N . GLU E 1 203 ? 43.828 13.493 26.858 1.00 11.68 191 GLU E N 1
ATOM 10707 C CA . GLU E 1 203 ? 43.132 14.499 27.664 1.00 10.18 191 GLU E CA 1
ATOM 10708 C C . GLU E 1 203 ? 42.818 13.891 29.026 1.00 13.06 191 GLU E C 1
ATOM 10709 O O . GLU E 1 203 ? 41.937 13.031 29.137 1.00 11.40 191 GLU E O 1
ATOM 10715 N N . ASP E 1 204 ? 43.522 14.354 30.065 1.00 11.69 192 ASP E N 1
ATOM 10716 C CA . ASP E 1 204 ? 43.486 13.666 31.355 1.00 12.03 192 ASP E CA 1
ATOM 10717 C C . ASP E 1 204 ? 42.079 13.576 31.935 1.00 10.12 192 ASP E C 1
ATOM 10718 O O . ASP E 1 204 ? 41.718 12.541 32.508 1.00 11.20 192 ASP E O 1
ATOM 10723 N N . ALA E 1 205 ? 41.280 14.651 31.831 1.00 10.18 193 ALA E N 1
ATOM 10724 C CA . ALA E 1 205 ? 39.971 14.636 32.487 1.00 12.34 193 ALA E CA 1
ATOM 10725 C C . ALA E 1 205 ? 39.097 13.492 31.987 1.00 11.79 193 ALA E C 1
ATOM 10726 O O . ALA E 1 205 ? 38.222 13.012 32.723 1.00 12.83 193 ALA E O 1
ATOM 10728 N N . ILE E 1 206 ? 39.321 13.023 30.760 1.00 11.08 194 ILE E N 1
ATOM 10729 C CA . ILE E 1 206 ? 38.476 11.959 30.230 1.00 10.84 194 ILE E CA 1
ATOM 10730 C C . ILE E 1 206 ? 39.281 10.679 30.002 1.00 9.35 194 ILE E C 1
ATOM 10731 O O . ILE E 1 206 ? 38.910 9.830 29.182 1.00 12.60 194 ILE E O 1
ATOM 10736 N N . ASN E 1 207 ? 40.361 10.500 30.771 1.00 10.15 195 ASN E N 1
ATOM 10737 C CA . ASN E 1 207 ? 41.109 9.243 30.706 1.00 11.15 195 ASN E CA 1
ATOM 10738 C C . ASN E 1 207 ? 40.188 8.037 30.891 1.00 13.63 195 ASN E C 1
ATOM 10739 O O . ASN E 1 207 ? 40.231 7.085 30.104 1.00 11.05 195 ASN E O 1
ATOM 10744 N N . TYR E 1 208 ? 39.365 8.043 31.946 1.00 12.69 196 TYR E N 1
ATOM 10745 C CA . TYR E 1 208 ? 38.539 6.862 32.200 1.00 11.08 196 TYR E CA 1
ATOM 10746 C C . TYR E 1 208 ? 37.526 6.612 31.086 1.00 12.97 196 TYR E C 1
ATOM 10747 O O . TYR E 1 208 ? 37.414 5.458 30.641 1.00 12.84 196 TYR E O 1
ATOM 10756 N N . PRO E 1 209 ? 36.761 7.599 30.594 1.00 13.86 197 PRO E N 1
ATOM 10757 C CA . PRO E 1 209 ? 35.859 7.294 29.466 1.00 11.59 197 PRO E CA 1
ATOM 10758 C C . PRO E 1 209 ? 36.562 6.701 28.258 1.00 13.71 197 PRO E C 1
ATOM 10759 O O . PRO E 1 209 ? 36.022 5.785 27.623 1.00 12.70 197 PRO E O 1
ATOM 10763 N N . ILE E 1 210 ? 37.755 7.194 27.913 1.00 12.09 198 ILE E N 1
ATOM 10764 C CA . ILE E 1 210 ? 38.460 6.637 26.763 1.00 12.75 198 ILE E CA 1
ATOM 10765 C C . ILE E 1 210 ? 38.910 5.201 27.041 1.00 13.26 198 ILE E C 1
ATOM 10766 O O . ILE E 1 210 ? 38.738 4.308 26.197 1.00 13.83 198 ILE E O 1
ATOM 10771 N N . LEU E 1 211 ? 39.469 4.945 28.234 1.00 11.38 199 LEU E N 1
ATOM 10772 C CA . LEU E 1 211 ? 39.889 3.586 28.582 1.00 10.59 199 LEU E CA 1
ATOM 10773 C C . LEU E 1 211 ? 38.705 2.623 28.660 1.00 13.16 199 LEU E C 1
ATOM 10774 O O . LEU E 1 211 ? 38.808 1.468 28.218 1.00 14.14 199 LEU E O 1
ATOM 10779 N N . SER E 1 212 ? 37.575 3.074 29.222 1.00 12.73 200 SER E N 1
ATOM 10780 C CA . SER E 1 212 ? 36.419 2.196 29.355 1.00 15.00 200 SER E CA 1
ATOM 10781 C C . SER E 1 212 ? 35.776 1.867 28.015 1.00 13.42 200 SER E C 1
ATOM 10782 O O . SER E 1 212 ? 35.006 0.905 27.938 1.00 14.02 200 SER E O 1
ATOM 10785 N N . ASN E 1 213 ? 36.075 2.629 26.960 1.00 13.37 201 ASN E N 1
ATOM 10786 C CA . ASN E 1 213 ? 35.615 2.298 25.618 1.00 11.43 201 ASN E CA 1
ATOM 10787 C C . ASN E 1 213 ? 36.580 1.396 24.880 1.00 12.68 201 ASN E C 1
ATOM 10788 O O . ASN E 1 213 ? 36.379 1.134 23.690 1.00 12.89 201 ASN E O 1
ATOM 10793 N N . GLY E 1 214 ? 37.624 0.923 25.547 1.00 13.71 202 GLY E N 1
ATOM 10794 C CA . GLY E 1 214 ? 38.593 0.068 24.908 1.00 14.66 202 GLY E CA 1
ATOM 10795 C C . GLY E 1 214 ? 39.896 0.741 24.553 1.00 12.53 202 GLY E C 1
ATOM 10796 O O . GLY E 1 214 ? 40.746 0.094 23.933 1.00 15.12 202 GLY E O 1
ATOM 10797 N N . GLY E 1 215 ? 40.059 2.026 24.881 1.00 12.02 203 GLY E N 1
ATOM 10798 C CA . GLY E 1 215 ? 41.370 2.657 24.835 1.00 11.48 203 GLY E CA 1
ATOM 10799 C C . GLY E 1 215 ? 42.359 1.849 25.652 1.00 10.76 203 GLY E C 1
ATOM 10800 O O . GLY E 1 215 ? 41.974 1.199 26.632 1.00 13.63 203 GLY E O 1
ATOM 10801 N N . LYS E 1 216 ? 43.636 1.865 25.268 1.00 10.45 204 LYS E N 1
ATOM 10802 C CA . LYS E 1 216 ? 44.623 1.008 25.914 1.00 12.46 204 LYS E CA 1
ATOM 10803 C C . LYS E 1 216 ? 45.746 1.789 26.592 1.00 12.87 204 LYS E C 1
ATOM 10804 O O . LYS E 1 216 ? 46.771 1.197 26.968 1.00 13.07 204 LYS E O 1
ATOM 10810 N N . GLY E 1 217 ? 45.586 3.094 26.773 1.00 13.55 205 GLY E N 1
ATOM 10811 C CA . GLY E 1 217 ? 46.592 3.835 27.506 1.00 11.39 205 GLY E CA 1
ATOM 10812 C C . GLY E 1 217 ? 46.271 5.313 27.541 1.00 12.48 205 GLY E C 1
ATOM 10813 O O . GLY E 1 217 ? 45.233 5.771 27.047 1.00 12.81 205 GLY E O 1
ATOM 10814 N N . VAL E 1 218 ? 47.172 6.047 28.185 1.00 11.12 206 VAL E N 1
ATOM 10815 C CA . VAL E 1 218 ? 47.075 7.496 28.315 1.00 10.89 206 VAL E CA 1
ATOM 10816 C C . VAL E 1 218 ? 48.462 8.061 28.060 1.00 11.11 206 VAL E C 1
ATOM 10817 O O . VAL E 1 218 ? 49.474 7.404 28.317 1.00 13.31 206 VAL E O 1
ATOM 10821 N N . ILE E 1 219 ? 48.504 9.272 27.513 1.00 9.53 207 ILE E N 1
ATOM 10822 C CA . ILE E 1 219 ? 49.726 10.065 27.440 1.00 9.71 207 ILE E CA 1
ATOM 10823 C C . ILE E 1 219 ? 49.380 11.349 28.180 1.00 12.89 207 ILE E C 1
ATOM 10824 O O . ILE E 1 219 ? 48.666 12.218 27.654 1.00 13.91 207 ILE E O 1
ATOM 10829 N N . SER E 1 220 ? 49.850 11.436 29.429 1.00 13.45 208 SER E N 1
ATOM 10830 C CA . SER E 1 220 ? 49.211 12.238 30.460 1.00 11.36 208 SER E CA 1
ATOM 10831 C C . SER E 1 220 ? 50.051 13.477 30.742 1.00 12.94 208 SER E C 1
ATOM 10832 O O . SER E 1 220 ? 51.285 13.442 30.644 1.00 14.53 208 SER E O 1
ATOM 10835 N N . VAL E 1 221 ? 49.370 14.578 31.056 1.00 10.16 209 VAL E N 1
ATOM 10836 C CA . VAL E 1 221 ? 50.010 15.754 31.653 1.00 10.11 209 VAL E CA 1
ATOM 10837 C C . VAL E 1 221 ? 50.033 15.647 33.166 1.00 10.33 209 VAL E C 1
ATOM 10838 O O . VAL E 1 221 ? 51.055 15.899 33.812 1.00 13.37 209 VAL E O 1
ATOM 10842 N N . THR E 1 222 ? 48.882 15.292 33.737 1.00 11.48 210 THR E N 1
ATOM 10843 C CA . THR E 1 222 ? 48.738 15.195 35.185 1.00 13.05 210 THR E CA 1
ATOM 10844 C C . THR E 1 222 ? 49.749 14.236 35.804 1.00 14.36 210 THR E C 1
ATOM 10845 O O . THR E 1 222 ? 50.194 14.449 36.938 1.00 13.34 210 THR E O 1
ATOM 10849 N N . SER E 1 223 ? 50.147 13.191 35.079 1.00 13.25 211 SER E N 1
ATOM 10850 C CA . SER E 1 223 ? 51.068 12.224 35.665 1.00 13.35 211 SER E CA 1
ATOM 10851 C C . SER E 1 223 ? 52.444 12.819 35.960 1.00 14.54 211 SER E C 1
ATOM 10852 O O . SER E 1 223 ? 53.189 12.233 36.760 1.00 13.02 211 SER E O 1
ATOM 10855 N N . ASN E 1 224 ? 52.810 13.948 35.334 1.00 12.29 212 ASN E N 1
ATOM 10856 C CA . ASN E 1 224 ? 54.026 14.646 35.751 1.00 12.38 212 ASN E CA 1
ATOM 10857 C C . ASN E 1 224 ? 53.994 14.917 37.246 1.00 14.15 212 ASN E C 1
ATOM 10858 O O . ASN E 1 224 ? 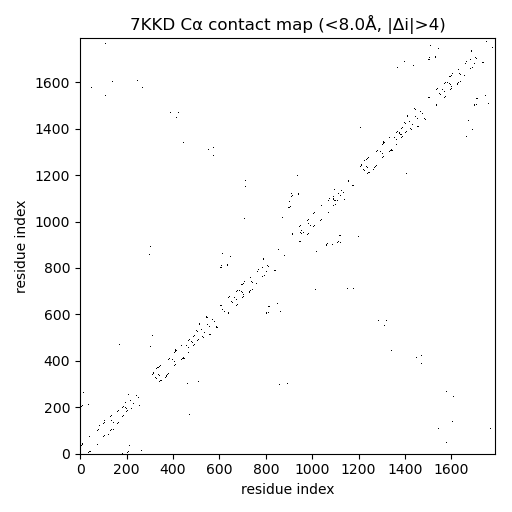54.995 14.728 37.948 1.00 14.12 212 ASN E O 1
ATOM 10863 N N . LEU E 1 225 ? 52.840 15.349 37.749 1.00 12.41 213 LEU E N 1
ATOM 10864 C CA . LEU E 1 225 ? 52.676 15.688 39.155 1.00 12.04 213 LEU E CA 1
ATOM 10865 C C . LEU E 1 225 ? 52.269 14.482 39.992 1.00 12.01 213 LEU E C 1
ATOM 10866 O O . LEU E 1 225 ? 52.798 14.291 41.089 1.00 12.50 213 LEU E O 1
ATOM 10871 N N . LEU E 1 226 ? 51.348 13.667 39.478 1.00 13.12 214 LEU E N 1
ATOM 10872 C CA . LEU E 1 226 ? 50.711 12.588 40.236 1.00 12.51 214 LEU E CA 1
ATOM 10873 C C . LEU E 1 226 ? 50.865 11.263 39.491 1.00 13.85 214 LEU E C 1
ATOM 10874 O O . LEU E 1 226 ? 49.877 10.649 39.076 1.00 13.93 214 LEU E O 1
ATOM 10879 N N . PRO E 1 227 ? 52.101 10.785 39.310 1.00 11.64 215 PRO E N 1
ATOM 10880 C CA . PRO E 1 227 ? 52.286 9.615 38.435 1.00 13.48 215 PRO E CA 1
ATOM 10881 C C . PRO E 1 227 ? 51.663 8.359 38.998 1.00 14.43 215 PRO E C 1
ATOM 10882 O O . PRO E 1 227 ? 51.131 7.543 38.232 1.00 13.19 215 PRO E O 1
ATOM 10886 N N . ASP E 1 228 ? 51.709 8.189 40.324 1.00 13.06 216 ASP E N 1
ATOM 10887 C CA . ASP E 1 228 ? 51.139 7.000 40.943 1.00 14.18 216 ASP E CA 1
ATOM 10888 C C . ASP E 1 228 ? 49.633 6.924 40.714 1.00 14.28 216 ASP E C 1
ATOM 10889 O O . ASP E 1 228 ? 49.087 5.837 40.504 1.00 14.60 216 ASP E O 1
ATOM 10894 N N . MET E 1 229 ? 48.946 8.070 40.744 1.00 12.64 217 MET E N 1
ATOM 10895 C CA . MET E 1 229 ? 47.496 8.067 40.582 1.00 12.48 217 MET E CA 1
ATOM 10896 C C . MET E 1 229 ? 47.096 7.777 39.140 1.00 12.35 217 MET E C 1
ATOM 10897 O O . MET E 1 229 ? 46.166 7.004 38.891 1.00 12.10 217 MET E O 1
ATOM 10902 N N . ILE E 1 230 ? 47.787 8.387 38.176 1.00 12.07 218 ILE E N 1
ATOM 10903 C CA . ILE E 1 230 ? 47.485 8.121 36.773 1.00 12.11 218 ILE E CA 1
ATOM 10904 C C . ILE E 1 230 ? 47.832 6.677 36.404 1.00 11.36 218 ILE E C 1
ATOM 10905 O O . ILE E 1 230 ? 47.086 6.018 35.671 1.00 12.82 218 ILE E O 1
ATOM 10910 N N . SER E 1 231 ? 48.976 6.167 36.868 1.00 11.89 219 SER E N 1
ATOM 10911 C CA A SER E 1 231 ? 49.323 4.771 36.609 0.52 12.88 219 SER E CA 1
ATOM 10912 C CA B SER E 1 231 ? 49.300 4.777 36.571 0.48 12.63 219 SER E CA 1
ATOM 10913 C C . SER E 1 231 ? 48.277 3.830 37.194 1.00 12.58 219 SER E C 1
ATOM 10914 O O . SER E 1 231 ? 47.833 2.877 36.539 1.00 13.73 219 SER E O 1
ATOM 10919 N N . ALA E 1 232 ? 47.875 4.081 38.445 1.00 14.17 220 ALA E N 1
ATOM 10920 C CA . ALA E 1 232 ? 46.870 3.232 39.082 1.00 16.68 220 ALA E CA 1
ATOM 10921 C C . ALA E 1 232 ? 45.556 3.263 38.310 1.00 13.93 220 ALA E C 1
ATOM 10922 O O . ALA E 1 232 ? 44.951 2.216 38.044 1.00 14.18 220 ALA E O 1
ATOM 10924 N N . LEU E 1 233 ? 45.101 4.461 37.935 1.00 12.57 221 LEU E N 1
ATOM 10925 C CA . LEU E 1 233 ? 43.888 4.584 37.131 1.00 12.34 221 LEU E CA 1
ATOM 10926 C C . LEU E 1 233 ? 43.977 3.720 35.876 1.00 11.89 221 LEU E C 1
ATOM 10927 O O . LEU E 1 233 ? 43.083 2.906 35.596 1.00 13.27 221 LEU E O 1
ATOM 10932 N N . THR E 1 234 ? 45.063 3.882 35.117 1.00 13.69 222 THR E N 1
ATOM 10933 C CA . THR E 1 234 ? 45.214 3.177 33.847 1.00 15.05 222 THR E CA 1
ATOM 10934 C C . THR E 1 234 ? 45.243 1.668 34.053 1.00 16.00 222 THR E C 1
ATOM 10935 O O . THR E 1 234 ? 44.594 0.914 33.312 1.00 12.50 222 THR E O 1
ATOM 10939 N N . HIS E 1 235 ? 45.973 1.208 35.065 1.00 13.96 223 HIS E N 1
ATOM 10940 C CA . HIS E 1 235 ? 46.111 -0.231 35.266 1.00 13.40 223 HIS E CA 1
ATOM 10941 C C . HIS E 1 235 ? 44.819 -0.861 35.781 1.00 13.03 223 HIS E C 1
ATOM 10942 O O . HIS E 1 235 ? 44.492 -1.993 35.399 1.00 15.30 223 HIS E O 1
ATOM 10949 N N . PHE E 1 236 ? 44.061 -0.152 36.631 1.00 13.08 224 PHE E N 1
ATOM 10950 C CA . PHE E 1 236 ? 42.741 -0.657 37.014 1.00 12.94 224 PHE E CA 1
ATOM 10951 C C . PHE E 1 236 ? 41.857 -0.823 35.782 1.00 14.51 224 PHE E C 1
ATOM 10952 O O . PHE E 1 236 ? 41.188 -1.847 35.607 1.00 14.37 224 PHE E O 1
ATOM 10960 N N . ALA E 1 237 ? 41.850 0.182 34.902 1.00 14.29 225 ALA E N 1
ATOM 10961 C CA . ALA E 1 237 ? 41.019 0.097 33.707 1.00 13.39 225 ALA E CA 1
ATOM 10962 C C . ALA E 1 237 ? 41.441 -1.070 32.823 1.00 14.86 225 ALA E C 1
ATOM 10963 O O . ALA E 1 237 ? 40.597 -1.840 32.352 1.00 14.66 225 ALA E O 1
ATOM 10965 N N . LEU E 1 238 ? 42.749 -1.202 32.564 1.00 13.00 226 LEU E N 1
ATOM 10966 C CA . LEU E 1 238 ? 43.228 -2.297 31.724 1.00 14.20 226 LEU E CA 1
ATOM 10967 C C . LEU E 1 238 ? 42.878 -3.649 32.324 1.00 19.45 226 LEU E C 1
ATOM 10968 O O . LEU E 1 238 ? 42.656 -4.619 31.589 1.00 16.99 226 LEU E O 1
ATOM 10973 N N . ASP E 1 239 ? 42.810 -3.729 33.649 1.00 16.20 227 ASP E N 1
ATOM 10974 C CA . ASP E 1 239 ? 42.437 -4.959 34.333 1.00 17.05 227 ASP E CA 1
ATOM 10975 C C . ASP E 1 239 ? 40.929 -5.142 34.423 1.00 16.81 227 ASP E C 1
ATOM 10976 O O . ASP E 1 239 ? 40.483 -6.103 35.062 1.00 17.95 227 ASP E O 1
ATOM 10981 N N . GLU E 1 240 ? 40.158 -4.245 33.803 1.00 16.70 228 GLU E N 1
ATOM 10982 C CA . GLU E 1 240 ? 38.694 -4.235 33.803 1.00 17.32 228 GLU E CA 1
ATOM 10983 C C . GLU E 1 240 ? 38.113 -3.991 35.195 1.00 16.72 228 GLU E C 1
ATOM 10984 O O . GLU E 1 240 ? 36.962 -4.353 35.470 1.00 19.61 228 GLU E O 1
ATOM 10990 N N . ASN E 1 241 ? 38.887 -3.361 36.078 1.00 15.81 229 ASN E N 1
ATOM 10991 C CA . ASN E 1 241 ? 38.347 -2.848 37.337 1.00 17.65 229 ASN E CA 1
ATOM 10992 C C . ASN E 1 241 ? 37.887 -1.410 37.099 1.00 14.69 229 ASN E C 1
ATOM 10993 O O . ASN E 1 241 ? 38.510 -0.429 37.511 1.00 16.38 229 ASN E O 1
ATOM 10998 N N . TYR E 1 242 ? 36.770 -1.304 36.380 1.00 15.83 230 TYR E N 1
ATOM 10999 C CA . TYR E 1 242 ? 36.285 0.004 35.961 1.00 15.91 230 TYR E CA 1
ATOM 11000 C C . TYR E 1 242 ? 35.838 0.850 37.147 1.00 16.45 230 TYR E C 1
ATOM 11001 O O . TYR E 1 242 ? 36.016 2.073 37.129 1.00 19.68 230 TYR E O 1
ATOM 11010 N N . LYS E 1 243 ? 35.293 0.229 38.197 1.00 17.79 231 LYS E N 1
ATOM 11011 C CA . LYS E 1 243 ? 34.845 1.026 39.333 1.00 18.27 231 LYS E CA 1
ATOM 11012 C C . LYS E 1 243 ? 36.013 1.742 39.998 1.00 18.69 231 LYS E C 1
ATOM 11013 O O . LYS E 1 243 ? 35.908 2.927 40.342 1.00 16.89 231 LYS E O 1
ATOM 11019 N N . GLU E 1 244 ? 37.138 1.044 40.180 1.00 18.75 232 GLU E N 1
ATOM 11020 C CA . GLU E 1 244 ? 38.292 1.674 40.817 1.00 14.55 232 GLU E CA 1
ATOM 11021 C C . GLU E 1 244 ? 38.961 2.684 39.892 1.00 12.97 232 GLU E C 1
ATOM 11022 O O . GLU E 1 244 ? 39.466 3.714 40.359 1.00 16.82 232 GLU E O 1
ATOM 11028 N N . ALA E 1 245 ? 38.993 2.404 38.584 1.00 14.00 233 ALA E N 1
ATOM 11029 C CA . ALA E 1 245 ? 39.526 3.383 37.639 1.00 13.04 233 ALA E CA 1
ATOM 11030 C C . ALA E 1 245 ? 38.693 4.660 37.642 1.00 12.39 233 ALA E C 1
ATOM 11031 O O . ALA E 1 245 ? 39.241 5.769 37.663 1.00 13.77 233 ALA E O 1
ATOM 11033 N N . LYS E 1 246 ? 37.366 4.526 37.640 1.00 11.95 234 LYS E N 1
ATOM 11034 C CA . LYS E 1 246 ? 36.499 5.701 37.662 1.00 13.12 234 LYS E CA 1
ATOM 11035 C C . LYS E 1 246 ? 36.658 6.490 38.959 1.00 13.71 234 LYS E C 1
ATOM 11036 O O . LYS E 1 246 ? 36.624 7.726 38.943 1.00 14.87 234 LYS E O 1
ATOM 11042 N N . LYS E 1 247 ? 36.833 5.795 40.091 1.00 13.29 235 LYS E N 1
ATOM 11043 C CA . LYS E 1 247 ? 37.030 6.492 41.363 1.00 15.44 235 LYS E CA 1
ATOM 11044 C C . LYS E 1 247 ? 38.218 7.448 41.290 1.00 14.46 235 LYS E C 1
ATOM 11045 O O . LYS E 1 247 ? 38.131 8.600 41.736 1.00 14.54 235 LYS E O 1
ATOM 11051 N N . ILE E 1 248 ? 39.333 6.993 40.713 1.00 13.30 236 ILE E N 1
ATOM 11052 C CA . ILE E 1 248 ? 40.502 7.859 40.607 1.00 13.31 236 ILE E CA 1
ATOM 11053 C C . ILE E 1 248 ? 40.256 8.967 39.588 1.00 14.88 236 ILE E C 1
ATOM 11054 O O . ILE E 1 248 ? 40.610 10.130 39.824 1.00 11.93 236 ILE E O 1
ATOM 11059 N N . ASN E 1 249 ? 39.616 8.637 38.460 1.00 11.26 237 ASN E N 1
ATOM 11060 C CA . ASN E 1 249 ? 39.328 9.658 37.452 1.00 9.40 237 ASN E CA 1
ATOM 11061 C C . ASN E 1 249 ? 38.475 10.775 38.034 1.00 13.66 237 ASN E C 1
ATOM 11062 O O . ASN E 1 249 ? 38.723 11.959 37.766 1.00 12.37 237 ASN E O 1
ATOM 11067 N N . ASP E 1 250 ? 37.470 10.413 38.839 1.00 13.17 238 ASP E N 1
ATOM 11068 C CA . ASP E 1 250 ? 36.636 11.416 39.500 1.00 12.04 238 ASP E CA 1
ATOM 11069 C C . ASP E 1 250 ? 37.453 12.246 40.486 1.00 14.99 238 ASP E C 1
ATOM 11070 O O . ASP E 1 250 ? 37.333 13.479 40.530 1.00 14.58 238 ASP E O 1
ATOM 11075 N N . GLU E 1 251 ? 38.273 11.577 41.308 1.00 12.96 239 GLU E N 1
ATOM 11076 C CA . GLU E 1 251 ? 39.105 12.282 42.281 1.00 12.95 239 GLU E CA 1
ATOM 11077 C C . GLU E 1 251 ? 40.032 13.278 41.592 1.00 13.05 239 GLU E C 1
ATOM 11078 O O . GLU E 1 251 ? 40.264 14.381 42.106 1.00 15.88 239 GLU E O 1
ATOM 11084 N N . LEU E 1 252 ? 40.557 12.914 40.426 1.00 13.49 240 LEU E N 1
ATOM 11085 C CA . LEU E 1 252 ? 41.510 13.765 39.723 1.00 12.87 240 LEU E CA 1
ATOM 11086 C C . LEU E 1 252 ? 40.860 14.874 38.902 1.00 14.07 240 LEU E C 1
ATOM 11087 O O . LEU E 1 252 ? 41.592 15.709 38.354 1.00 13.78 240 LEU E O 1
ATOM 11092 N N . TYR E 1 253 ? 39.527 14.927 38.786 1.00 10.99 241 TYR E N 1
ATOM 11093 C CA . TYR E 1 253 ? 38.947 15.896 37.855 1.00 13.37 241 TYR E CA 1
ATOM 11094 C C . TYR E 1 253 ? 39.394 17.326 38.166 1.00 14.74 241 TYR E C 1
ATOM 11095 O O . TYR E 1 253 ? 39.762 18.076 37.252 1.00 12.13 241 TYR E O 1
ATOM 11104 N N . ASN E 1 254 ? 39.380 17.722 39.443 1.00 12.77 242 ASN E N 1
ATOM 11105 C CA . ASN E 1 254 ? 39.702 19.111 39.776 1.00 13.87 242 ASN E CA 1
ATOM 11106 C C . ASN E 1 254 ? 41.120 19.475 39.343 1.00 17.40 242 ASN E C 1
ATOM 11107 O O . ASN E 1 254 ? 41.336 20.531 38.736 1.00 15.64 242 ASN E O 1
ATOM 11112 N N . ILE E 1 255 ? 42.103 18.619 39.648 1.00 12.72 243 ILE E N 1
ATOM 11113 C CA . ILE E 1 255 ? 43.475 18.915 39.230 1.00 14.27 243 ILE E CA 1
ATOM 11114 C C . ILE E 1 255 ? 43.618 18.766 37.720 1.00 15.31 243 ILE E C 1
ATOM 11115 O O . ILE E 1 255 ? 44.329 19.545 37.079 1.00 13.08 243 ILE E O 1
ATOM 11120 N N . ASN E 1 256 ? 42.925 17.792 37.120 1.00 12.68 244 ASN E N 1
ATOM 11121 C CA . ASN E 1 256 ? 43.009 17.625 35.670 1.00 10.34 244 ASN E CA 1
ATOM 11122 C C . ASN E 1 256 ? 42.571 18.894 34.955 1.00 14.35 244 ASN E C 1
ATOM 11123 O O . ASN E 1 256 ? 43.170 19.283 33.943 1.00 15.81 244 ASN E O 1
ATOM 11128 N N . LYS E 1 257 ? 41.549 19.572 35.487 1.00 11.62 245 LYS E N 1
ATOM 11129 C CA . LYS E 1 257 ? 41.035 20.772 34.825 1.00 12.58 245 LYS E CA 1
ATOM 11130 C C . LYS E 1 257 ? 41.881 21.998 35.128 1.00 14.88 245 LYS E C 1
ATOM 11131 O O . LYS E 1 257 ? 42.116 22.816 34.232 1.00 14.01 245 LYS E O 1
ATOM 11137 N N . ILE E 1 258 ? 42.337 22.155 36.377 1.00 13.02 246 ILE E N 1
ATOM 11138 C CA . ILE E 1 258 ? 43.128 23.343 36.690 1.00 12.80 246 ILE E CA 1
ATOM 11139 C C . ILE E 1 258 ? 44.465 23.319 35.963 1.00 14.46 246 ILE E C 1
ATOM 11140 O O . ILE E 1 258 ? 45.048 24.384 35.715 1.00 14.60 246 ILE E O 1
ATOM 11145 N N . LEU E 1 259 ? 44.964 22.136 35.583 1.00 12.41 247 LEU E N 1
ATOM 11146 C CA . LEU E 1 259 ? 46.212 22.095 34.829 1.00 13.69 247 LEU E CA 1
ATOM 11147 C C . LEU E 1 259 ? 46.054 22.615 33.408 1.00 14.03 247 LEU E C 1
ATOM 11148 O O . LEU E 1 259 ? 47.043 22.668 32.666 1.00 12.68 247 LEU E O 1
ATOM 11153 N N . PHE E 1 260 ? 44.844 23.018 33.020 1.00 12.50 248 PHE E N 1
ATOM 11154 C CA . PHE E 1 260 ? 44.616 23.658 31.732 1.00 15.37 248 PHE E CA 1
ATOM 11155 C C . PHE E 1 260 ? 43.975 25.037 31.883 1.00 15.70 248 PHE E C 1
ATOM 11156 O O . PHE E 1 260 ? 43.402 25.561 30.920 1.00 17.44 248 PHE E O 1
ATOM 11164 N N . CYS E 1 261 ? 44.090 25.659 33.067 1.00 13.87 249 CYS E N 1
ATOM 11165 C CA . CYS E 1 261 ? 43.523 26.995 33.247 1.00 14.88 249 CYS E CA 1
ATOM 11166 C C . CYS E 1 261 ? 44.246 28.023 32.385 1.00 13.38 249 CYS E C 1
ATOM 11167 O O . CYS E 1 261 ? 43.668 29.066 32.039 1.00 15.94 249 CYS E O 1
ATOM 11170 N N . GLU E 1 262 ? 45.506 27.749 32.049 1.00 14.05 250 GLU E N 1
ATOM 11171 C CA . GLU E 1 262 ? 46.250 28.399 30.982 1.00 14.52 250 GLU E CA 1
ATOM 11172 C C . GLU E 1 262 ? 46.835 27.296 30.118 1.00 13.38 250 GLU E C 1
ATOM 11173 O O . GLU E 1 262 ? 46.857 26.128 30.506 1.00 12.72 250 GLU E O 1
ATOM 11179 N N . SER E 1 263 ? 47.327 27.672 28.944 1.00 12.72 251 SER E N 1
ATOM 11180 C CA . SER E 1 263 ? 47.822 26.681 27.997 1.00 9.91 251 SER E CA 1
ATOM 11181 C C . SER E 1 263 ? 48.869 25.762 28.617 1.00 11.47 251 SER E C 1
ATOM 11182 O O . SER E 1 263 ? 49.862 26.222 29.194 1.00 12.30 251 SER E O 1
ATOM 11185 N N . ASN E 1 264 ? 48.631 24.458 28.482 1.00 10.14 252 ASN E N 1
ATOM 11186 C CA . ASN E 1 264 ? 49.616 23.458 28.856 1.00 11.96 252 ASN E CA 1
ATOM 11187 C C . ASN E 1 264 ? 50.898 23.691 28.056 1.00 11.46 252 ASN E C 1
ATOM 11188 O O . ASN E 1 264 ? 50.833 23.920 26.844 1.00 13.69 252 ASN E O 1
ATOM 11193 N N . PRO E 1 265 ? 52.090 23.628 28.687 1.00 11.18 253 PRO E N 1
ATOM 11194 C CA . PRO E 1 265 ? 52.437 23.226 30.056 1.00 9.29 253 PRO E CA 1
ATOM 11195 C C . PRO E 1 265 ? 52.618 24.347 31.076 1.00 12.12 253 PRO E C 1
ATOM 11196 O O . PRO E 1 265 ? 53.355 24.136 32.045 1.00 12.04 253 PRO E O 1
ATOM 11200 N N . ILE E 1 266 ? 51.993 25.513 30.907 1.00 10.72 254 ILE E N 1
ATOM 11201 C CA . ILE E 1 266 ? 52.155 26.562 31.915 1.00 9.90 254 ILE E CA 1
ATOM 11202 C C . ILE E 1 266 ? 51.667 26.094 33.285 1.00 11.52 254 ILE E C 1
ATOM 11203 O O . ILE E 1 266 ? 52.437 26.191 34.255 1.00 13.24 254 ILE E O 1
ATOM 11208 N N . PRO E 1 267 ? 50.459 25.534 33.434 1.00 13.98 255 PRO E N 1
ATOM 11209 C CA . PRO E 1 267 ? 50.057 25.103 34.784 1.00 9.59 255 PRO E CA 1
ATOM 11210 C C . PRO E 1 267 ? 50.856 23.932 35.335 1.00 9.78 255 PRO E C 1
ATOM 11211 O O . PRO E 1 267 ? 51.172 23.941 36.534 1.00 11.74 255 PRO E O 1
ATOM 11215 N N . ILE E 1 268 ? 51.179 22.918 34.523 1.00 11.69 256 ILE E N 1
ATOM 11216 C CA . ILE E 1 268 ? 51.879 21.759 35.078 1.00 11.19 256 ILE E CA 1
ATOM 11217 C C . ILE E 1 268 ? 53.282 22.149 35.550 1.00 12.47 256 ILE E C 1
ATOM 11218 O O . ILE E 1 268 ? 53.727 21.707 36.612 1.00 13.25 256 ILE E O 1
ATOM 11223 N N . LYS E 1 269 ? 53.988 23.006 34.810 1.00 15.07 257 LYS E N 1
ATOM 11224 C CA . LYS E 1 269 ? 55.290 23.440 35.313 1.00 14.41 257 LYS E CA 1
ATOM 11225 C C . LYS E 1 269 ? 55.131 24.256 36.584 1.00 10.88 257 LYS E C 1
ATOM 11226 O O . LYS E 1 269 ? 55.933 24.121 37.517 1.00 12.90 257 LYS E O 1
ATOM 11232 N N . THR E 1 270 ? 54.088 25.088 36.646 1.00 12.62 258 THR E N 1
ATOM 11233 C CA . THR E 1 270 ? 53.799 25.827 37.870 1.00 16.20 258 THR E CA 1
ATOM 11234 C C . THR E 1 270 ? 53.594 24.878 39.046 1.00 16.54 258 THR E C 1
ATOM 11235 O O . THR E 1 270 ? 54.151 25.085 40.130 1.00 15.92 258 THR E O 1
ATOM 11239 N N . ALA E 1 271 ? 52.809 23.817 38.840 1.00 14.13 259 ALA E N 1
ATOM 11240 C CA . ALA E 1 271 ? 52.556 22.862 39.913 1.00 13.25 259 ALA E CA 1
ATOM 11241 C C . ALA E 1 271 ? 53.832 22.133 40.319 1.00 13.96 259 ALA E C 1
ATOM 11242 O O . ALA E 1 271 ? 54.090 21.940 41.517 1.00 14.96 259 ALA E O 1
ATOM 11244 N N . MET E 1 272 ? 54.643 21.718 39.337 1.00 14.49 260 MET E N 1
ATOM 11245 C CA . MET E 1 272 ? 55.890 21.022 39.656 1.00 15.03 260 MET E CA 1
ATOM 11246 C C . MET E 1 272 ? 56.824 21.924 40.456 1.00 15.38 260 MET E C 1
ATOM 11247 O O . MET E 1 272 ? 57.530 21.459 41.361 1.00 16.94 260 MET E O 1
ATOM 11252 N N . TYR E 1 273 ? 56.832 23.219 40.138 1.00 16.07 261 TYR E N 1
ATOM 11253 C CA . TYR E 1 273 ? 57.614 24.182 40.906 1.00 18.59 261 TYR E CA 1
ATOM 11254 C C . TYR E 1 273 ? 57.069 24.314 42.325 1.00 21.06 261 TYR E C 1
ATOM 11255 O O . TYR E 1 273 ? 57.823 24.251 43.306 1.00 20.47 261 TYR E O 1
ATOM 11264 N N . LEU E 1 274 ? 55.751 24.480 42.449 1.00 17.44 262 LEU E N 1
ATOM 11265 C CA . LEU E 1 274 ? 55.136 24.601 43.766 1.00 18.85 262 LEU E CA 1
ATOM 11266 C C . LEU E 1 274 ? 55.370 23.355 44.610 1.00 20.37 262 LEU E C 1
ATOM 11267 O O . LEU E 1 274 ? 55.470 23.446 45.839 1.00 23.43 262 LEU E O 1
ATOM 11272 N N . ALA E 1 275 ? 55.484 22.192 43.972 1.00 15.79 263 ALA E N 1
ATOM 11273 C CA . ALA E 1 275 ? 55.713 20.940 44.679 1.00 18.00 263 ALA E CA 1
ATOM 11274 C C . ALA E 1 275 ? 57.178 20.721 45.033 1.00 17.53 263 ALA E C 1
ATOM 11275 O O . ALA E 1 275 ? 57.495 19.733 45.707 1.00 21.20 263 ALA E O 1
ATOM 11277 N N . GLY E 1 276 ? 58.070 21.612 44.601 1.00 18.86 264 GLY E N 1
ATOM 11278 C CA . GLY E 1 276 ? 59.487 21.419 44.839 1.00 21.90 264 GLY E CA 1
ATOM 11279 C C . GLY E 1 276 ? 60.143 20.403 43.934 1.00 20.13 264 GLY E C 1
ATOM 11280 O O . GLY E 1 276 ? 61.252 19.951 44.232 1.00 25.47 264 GLY E O 1
ATOM 11281 N N . LEU E 1 277 ? 59.494 20.031 42.829 1.00 16.75 265 LEU E N 1
ATOM 11282 C CA . LEU E 1 277 ? 60.022 19.009 41.931 1.00 20.24 265 LEU E CA 1
ATOM 11283 C C . LEU E 1 277 ? 60.930 19.578 40.849 1.00 21.18 265 LEU E C 1
ATOM 11284 O O . LEU E 1 277 ? 61.741 18.832 40.287 1.00 21.19 265 LEU E O 1
ATOM 11289 N N . ILE E 1 278 ? 60.808 20.870 40.540 1.00 21.25 266 ILE E N 1
ATOM 11290 C CA . ILE E 1 278 ? 61.769 21.582 39.705 1.00 22.44 266 ILE E CA 1
ATOM 11291 C C . ILE E 1 278 ? 62.190 22.841 40.450 1.00 23.20 266 ILE E C 1
ATOM 11292 O O . ILE E 1 278 ? 61.423 23.401 41.240 1.00 25.08 266 ILE E O 1
ATOM 11297 N N . GLU E 1 279 ? 63.425 23.281 40.192 1.00 23.75 267 GLU E N 1
ATOM 11298 C CA . GLU E 1 279 ? 64.042 24.338 40.988 1.00 26.84 267 GLU E CA 1
ATOM 11299 C C . GLU E 1 279 ? 63.531 25.726 40.632 1.00 26.35 267 GLU E C 1
ATOM 11300 O O . GLU E 1 279 ? 63.501 26.610 41.495 1.00 27.86 267 GLU E O 1
ATOM 11306 N N . SER E 1 280 ? 63.136 25.950 39.387 1.00 24.48 268 SER E N 1
ATOM 11307 C CA . SER E 1 280 ? 62.767 27.289 38.961 1.00 28.20 268 SER E CA 1
ATOM 11308 C C . SER E 1 280 ? 61.605 27.208 37.990 1.00 25.54 268 SER E C 1
ATOM 11309 O O . SER E 1 280 ? 61.449 26.228 37.255 1.00 27.04 268 SER E O 1
ATOM 11312 N N . LEU E 1 281 ? 60.786 28.254 37.992 1.00 19.24 269 LEU E N 1
ATOM 11313 C CA . LEU E 1 281 ? 59.616 28.295 37.122 1.00 17.93 269 LEU E CA 1
ATOM 11314 C C . LEU E 1 281 ? 60.024 29.027 35.847 1.00 23.49 269 LEU E C 1
ATOM 11315 O O . LEU E 1 281 ? 59.792 30.224 35.666 1.00 21.49 269 LEU E O 1
ATOM 11320 N N . GLU E 1 282 ? 60.683 28.285 34.959 1.00 16.80 270 GLU E N 1
ATOM 11321 C CA . GLU E 1 282 ? 61.253 28.833 33.739 1.00 17.14 270 GLU E CA 1
ATOM 11322 C C . GLU E 1 282 ? 60.576 28.209 32.532 1.00 14.88 270 GLU E C 1
ATOM 11323 O O . GLU E 1 282 ? 60.460 26.981 32.446 1.00 15.63 270 GLU E O 1
ATOM 11329 N N . PHE E 1 283 ? 60.162 29.058 31.601 1.00 17.07 271 PHE E N 1
ATOM 11330 C CA . PHE E 1 283 ? 59.624 28.662 30.308 1.00 16.92 271 PHE E CA 1
ATOM 11331 C C . PHE E 1 283 ? 60.501 29.238 29.211 1.00 16.38 271 PHE E C 1
ATOM 11332 O O . PHE E 1 283 ? 61.334 30.113 29.450 1.00 18.09 271 PHE E O 1
ATOM 11340 N N . ARG E 1 284 ? 60.312 28.748 27.993 1.00 14.52 272 ARG E N 1
ATOM 11341 C CA . ARG E 1 284 ? 60.895 29.401 26.831 1.00 16.19 272 ARG E CA 1
ATOM 11342 C C . ARG E 1 284 ? 59.809 30.203 26.124 1.00 16.44 272 ARG E C 1
ATOM 11343 O O . ARG E 1 284 ? 58.719 29.680 25.859 1.00 14.83 272 ARG E O 1
ATOM 11351 N N . LEU E 1 285 ? 60.099 31.474 25.859 1.00 15.20 273 LEU E N 1
ATOM 11352 C CA . LEU E 1 285 ? 59.137 32.331 25.181 1.00 13.15 273 LEU E CA 1
ATOM 11353 C C . LEU E 1 285 ? 58.742 31.687 23.854 1.00 12.49 273 LEU E C 1
ATOM 11354 O O . LEU E 1 285 ? 59.585 31.079 23.185 1.00 13.84 273 LEU E O 1
ATOM 11359 N N . PRO E 1 286 ? 57.472 31.811 23.428 1.00 12.94 274 PRO E N 1
ATOM 11360 C CA . PRO E 1 286 ? 56.431 32.685 23.970 1.00 13.81 274 PRO E CA 1
ATOM 11361 C C . PRO E 1 286 ? 55.686 32.154 25.199 1.00 11.01 274 PRO E C 1
ATOM 11362 O O . PRO E 1 286 ? 54.764 32.830 25.661 1.00 13.15 274 PRO E O 1
ATOM 11366 N N . LEU E 1 287 ? 56.076 31.004 25.748 1.00 10.81 275 LEU E N 1
ATOM 11367 C CA . LEU E 1 287 ? 55.459 30.601 27.004 1.00 10.31 275 LEU E CA 1
ATOM 11368 C C . LEU E 1 287 ? 56.071 31.400 28.158 1.00 12.37 275 LEU E C 1
ATOM 11369 O O . LEU E 1 287 ? 57.191 31.912 28.063 1.00 13.67 275 LEU E O 1
ATOM 11374 N N . CYS E 1 288 ? 55.310 31.527 29.244 1.00 13.05 276 CYS E N 1
ATOM 11375 C CA . CYS E 1 288 ? 55.693 32.389 30.361 1.00 12.92 276 CYS E CA 1
ATOM 11376 C C . CYS E 1 288 ? 54.887 31.983 31.591 1.00 13.41 276 CYS E C 1
ATOM 11377 O O . CYS E 1 288 ? 54.028 31.099 31.529 1.00 13.50 276 CYS E O 1
ATOM 11380 N N . SER E 1 289 ? 55.166 32.653 32.712 1.00 14.20 277 SER E N 1
ATOM 11381 C CA . SER E 1 289 ? 54.499 32.350 33.968 1.00 15.28 277 SER E CA 1
ATOM 11382 C C . SER E 1 289 ? 52.994 32.589 33.854 1.00 13.60 277 SER E C 1
ATOM 11383 O O . SER E 1 289 ? 52.552 33.446 33.088 1.00 14.25 277 SER E O 1
ATOM 11386 N N . PRO E 1 290 ? 52.191 31.876 34.637 1.00 13.72 278 PRO E N 1
ATOM 11387 C CA . PRO E 1 290 ? 50.754 32.161 34.687 1.00 15.05 278 PRO E CA 1
ATOM 11388 C C . PRO E 1 290 ? 50.481 33.477 35.396 1.00 16.13 278 PRO E C 1
ATOM 11389 O O . PRO E 1 290 ? 51.352 34.060 36.050 1.00 15.50 278 PRO E O 1
ATOM 11393 N N . SER E 1 291 ? 49.236 33.934 35.273 1.00 14.11 279 SER E N 1
ATOM 11394 C CA . SER E 1 291 ? 48.804 35.093 36.036 1.00 15.44 279 SER E CA 1
ATOM 11395 C C . SER E 1 291 ? 48.951 34.810 37.526 1.00 16.93 279 SER E C 1
ATOM 11396 O O . SER E 1 291 ? 48.938 33.658 37.970 1.00 17.98 279 SER E O 1
ATOM 11399 N N . LYS E 1 292 ? 49.098 35.888 38.299 1.00 21.04 280 LYS E N 1
ATOM 11400 C CA . LYS E 1 292 ? 49.095 35.761 39.752 1.00 22.39 280 LYS E CA 1
ATOM 11401 C C . LYS E 1 292 ? 47.865 35.001 40.231 1.00 20.26 280 LYS E C 1
ATOM 11402 O O . LYS E 1 292 ? 47.961 34.127 41.104 1.00 19.69 280 LYS E O 1
ATOM 11408 N N . GLU E 1 293 ? 46.705 35.302 39.642 1.00 21.07 281 GLU E N 1
ATOM 11409 C CA . GLU E 1 293 ? 45.456 34.667 40.050 1.00 20.54 281 GLU E CA 1
ATOM 11410 C C . GLU E 1 293 ? 45.458 33.172 39.751 1.00 22.29 281 GLU E C 1
ATOM 11411 O O . GLU E 1 293 ? 45.027 32.364 40.585 1.00 20.17 281 GLU E O 1
ATOM 11417 N N . ASN E 1 294 ? 45.940 32.776 38.572 1.00 17.63 282 ASN E N 1
ATOM 11418 C CA . ASN E 1 294 ? 45.944 31.356 38.242 1.00 17.07 282 ASN E CA 1
ATOM 11419 C C . ASN E 1 294 ? 47.030 30.603 38.994 1.00 17.68 282 ASN E C 1
ATOM 11420 O O . ASN E 1 294 ? 46.854 29.420 39.302 1.00 17.03 282 ASN E O 1
ATOM 11425 N N . PHE E 1 295 ? 48.155 31.264 39.289 1.00 15.67 283 PHE E N 1
ATOM 11426 C CA . PHE E 1 295 ? 49.165 30.669 40.159 1.00 15.66 283 PHE E CA 1
ATOM 11427 C C . PHE E 1 295 ? 48.544 30.263 41.489 1.00 16.54 283 PHE E C 1
ATOM 11428 O O . PHE E 1 295 ? 48.731 29.133 41.961 1.00 18.16 283 PHE E O 1
ATOM 11436 N N . ALA E 1 296 ? 47.740 31.157 42.068 1.00 16.92 284 ALA E N 1
ATOM 11437 C CA . ALA E 1 296 ? 47.087 30.868 43.340 1.00 19.25 284 ALA E CA 1
ATOM 11438 C C . ALA E 1 296 ? 46.053 29.759 43.203 1.00 19.01 284 ALA E C 1
ATOM 11439 O O . ALA E 1 296 ? 45.923 28.919 44.102 1.00 20.05 284 ALA E O 1
ATOM 11441 N N . LYS E 1 297 ? 45.287 29.758 42.104 1.00 15.90 285 LYS E N 1
ATOM 11442 C CA . LYS E 1 297 ? 44.305 28.695 41.890 1.00 17.10 285 LYS E CA 1
ATOM 11443 C C . LYS E 1 297 ? 44.978 27.333 41.815 1.00 19.13 285 LYS E C 1
ATOM 11444 O O . LYS E 1 297 ? 44.473 26.349 42.369 1.00 18.86 285 LYS E O 1
ATOM 11450 N N . ILE E 1 298 ? 46.112 27.256 41.116 1.00 17.96 286 ILE E N 1
ATOM 11451 C CA . ILE E 1 298 ? 46.821 25.987 40.987 1.00 15.94 286 ILE E CA 1
ATOM 11452 C C . ILE E 1 298 ? 47.313 25.526 42.352 1.00 16.31 286 ILE E C 1
ATOM 11453 O O . ILE E 1 298 ? 47.118 24.370 42.745 1.00 16.04 286 ILE E O 1
ATOM 11458 N N . GLU E 1 299 ? 47.939 26.436 43.101 1.00 18.25 287 GLU E N 1
ATOM 11459 C CA . GLU E 1 299 ? 48.401 26.112 44.449 1.00 16.15 287 GLU E CA 1
ATOM 11460 C C . GLU E 1 299 ? 47.264 25.581 45.315 1.00 22.54 287 GLU E C 1
ATOM 11461 O O . GLU E 1 299 ? 47.443 24.613 46.067 1.00 23.32 287 GLU E O 1
ATOM 11467 N N . GLU E 1 300 ? 46.082 26.189 45.211 1.00 16.94 288 GLU E N 1
ATOM 11468 C CA . GLU E 1 300 ? 44.963 25.790 46.055 1.00 21.46 288 GLU E CA 1
ATOM 11469 C C . GLU E 1 300 ? 44.449 24.398 45.684 1.00 20.60 288 GLU E C 1
ATOM 11470 O O . GLU E 1 300 ? 44.186 23.575 46.567 1.00 22.03 288 GLU E O 1
ATOM 11476 N N . VAL E 1 301 ? 44.305 24.110 44.387 1.00 17.26 289 VAL E N 1
ATOM 11477 C CA . VAL E 1 301 ? 43.810 22.791 43.985 1.00 16.51 289 VAL E CA 1
ATOM 11478 C C . VAL E 1 301 ? 44.781 21.699 44.421 1.00 17.18 289 VAL E C 1
ATOM 11479 O O . VAL E 1 301 ? 44.370 20.596 44.808 1.00 17.53 289 VAL E O 1
ATOM 11483 N N . MET E 1 302 ? 46.080 21.995 44.385 1.00 16.77 290 MET E N 1
ATOM 11484 C CA . MET E 1 302 ? 47.089 20.993 44.709 1.00 15.63 290 MET E CA 1
ATOM 11485 C C . MET E 1 302 ? 46.944 20.474 46.132 1.00 17.76 290 MET E C 1
ATOM 11486 O O . MET E 1 302 ? 47.344 19.338 46.421 1.00 19.79 290 MET E O 1
ATOM 11491 N N . LYS E 1 303 ? 46.398 21.289 47.032 1.00 18.74 291 LYS E N 1
ATOM 11492 C CA . LYS E 1 303 ? 46.374 20.927 48.443 1.00 20.92 291 LYS E CA 1
ATOM 11493 C C . LYS E 1 303 ? 45.503 19.708 48.726 1.00 20.19 291 LYS E C 1
ATOM 11494 O O . LYS E 1 303 ? 45.633 19.107 49.799 1.00 20.36 291 LYS E O 1
ATOM 11500 N N . LYS E 1 304 ? 44.635 19.321 47.791 1.00 21.41 292 LYS E N 1
ATOM 11501 C CA . LYS E 1 304 ? 43.759 18.173 47.978 1.00 26.32 292 LYS E CA 1
ATOM 11502 C C . LYS E 1 304 ? 44.419 16.857 47.577 1.00 17.76 292 LYS E C 1
ATOM 11503 O O . LYS E 1 304 ? 43.832 15.793 47.801 1.00 20.87 292 LYS E O 1
ATOM 11509 N N . TYR E 1 305 ? 45.631 16.893 47.029 1.00 16.35 293 TYR E N 1
ATOM 11510 C CA . TYR E 1 305 ? 46.271 15.703 46.490 1.00 17.83 293 TYR E CA 1
ATOM 11511 C C . TYR E 1 305 ? 47.585 15.421 47.206 1.00 17.70 293 TYR E C 1
ATOM 11512 O O . TYR E 1 305 ? 48.258 16.335 47.695 1.00 20.47 293 TYR E O 1
ATOM 11521 N N . LYS E 1 306 ? 47.935 14.137 47.274 1.00 17.18 294 LYS E N 1
ATOM 11522 C CA . LYS E 1 306 ? 49.194 13.687 47.859 1.00 16.95 294 LYS E CA 1
ATOM 11523 C C . LYS E 1 306 ? 50.205 13.540 46.731 1.00 15.87 294 LYS E C 1
ATOM 11524 O O . LYS E 1 306 ? 50.070 12.654 45.877 1.00 20.64 294 LYS E O 1
ATOM 11530 N N . ILE E 1 307 ? 51.209 14.416 46.719 1.00 18.53 295 ILE E N 1
ATOM 11531 C CA . ILE E 1 307 ? 52.179 14.500 45.632 1.00 18.70 295 ILE E CA 1
ATOM 11532 C C . ILE E 1 307 ? 53.446 13.764 46.047 1.00 15.92 295 ILE E C 1
ATOM 11533 O O . ILE E 1 307 ? 54.116 14.155 47.010 1.00 18.25 295 ILE E O 1
ATOM 11538 N N . LYS E 1 308 ? 53.778 12.700 45.316 1.00 17.74 296 LYS E N 1
ATOM 11539 C CA . LYS E 1 308 ? 54.982 11.935 45.617 1.00 17.30 296 LYS E CA 1
ATOM 11540 C C . LYS E 1 308 ? 56.215 12.809 45.445 1.00 17.75 296 LYS E C 1
ATOM 11541 O O . LYS E 1 308 ? 56.267 13.661 44.558 1.00 17.68 296 LYS E O 1
ATOM 11547 N N . GLY E 1 309 ? 57.207 12.602 46.300 1.00 21.34 297 GLY E N 1
ATOM 11548 C CA . GLY E 1 309 ? 58.495 13.257 46.156 1.00 21.52 297 GLY E CA 1
ATOM 11549 C C . GLY E 1 309 ? 59.415 12.464 45.257 1.00 23.17 297 GLY E C 1
ATOM 11550 O O . GLY E 1 309 ? 58.974 11.727 44.371 1.00 21.39 297 GLY E O 1
ATOM 11551 N N . PHE E 1 310 ? 60.715 12.606 45.489 1.00 22.92 298 PHE E N 1
ATOM 11552 C CA . PHE E 1 310 ? 61.690 11.819 44.744 1.00 24.31 298 PHE E CA 1
ATOM 11553 C C . PHE E 1 310 ? 62.007 10.519 45.479 1.00 28.67 298 PHE E C 1
ATOM 11554 O O . PHE E 1 310 ? 62.656 9.612 44.955 1.00 32.56 298 PHE E O 1
ATOM 11563 N N . LYS F 1 15 ? 15.508 10.930 46.291 1.00 23.42 3 LYS F N 1
ATOM 11564 C CA . LYS F 1 15 ? 14.635 11.436 45.238 1.00 23.77 3 LYS F CA 1
ATOM 11565 C C . LYS F 1 15 ? 13.943 10.295 44.509 1.00 23.11 3 LYS F C 1
ATOM 11566 O O . LYS F 1 15 ? 14.524 9.225 44.338 1.00 22.02 3 LYS F O 1
ATOM 11572 N N . ASN F 1 16 ? 12.701 10.525 44.087 1.00 24.81 4 ASN F N 1
ATOM 11573 C CA . ASN F 1 16 ? 12.068 9.617 43.140 1.00 23.33 4 ASN F CA 1
ATOM 11574 C C . ASN F 1 16 ? 12.645 9.863 41.755 1.00 19.96 4 ASN F C 1
ATOM 11575 O O . ASN F 1 16 ? 12.942 11.004 41.382 1.00 18.39 4 ASN F O 1
ATOM 11580 N N . ILE F 1 17 ? 12.862 8.782 41.004 1.00 17.07 5 ILE F N 1
ATOM 11581 C CA . ILE F 1 17 ? 13.611 8.871 39.759 1.00 14.51 5 ILE F CA 1
ATOM 11582 C C . ILE F 1 17 ? 12.917 8.058 38.681 1.00 17.72 5 ILE F C 1
ATOM 11583 O O . ILE F 1 17 ? 12.144 7.137 38.958 1.00 17.84 5 ILE F O 1
ATOM 11588 N N . ILE F 1 18 ? 13.223 8.410 37.434 1.00 14.24 6 ILE F N 1
ATOM 11589 C CA . ILE F 1 18 ? 12.863 7.613 36.265 1.00 15.37 6 ILE F CA 1
ATOM 11590 C C . ILE F 1 18 ? 14.136 7.428 35.447 1.00 16.42 6 ILE F C 1
ATOM 11591 O O . ILE F 1 18 ? 14.679 8.397 34.901 1.00 14.43 6 ILE F O 1
ATOM 11596 N N . ILE F 1 19 ? 14.626 6.191 35.380 1.00 14.21 7 ILE F N 1
ATOM 11597 C CA . ILE F 1 19 ? 15.916 5.891 34.767 1.00 15.34 7 ILE F CA 1
ATOM 11598 C C . ILE F 1 19 ? 15.766 4.684 33.847 1.00 16.83 7 ILE F C 1
ATOM 11599 O O . ILE F 1 19 ? 14.648 4.218 33.592 1.00 15.41 7 ILE F O 1
ATOM 11604 N N . GLY F 1 20 ? 16.884 4.179 33.338 1.00 15.29 8 GLY F N 1
ATOM 11605 C CA . GLY F 1 20 ? 16.869 3.025 32.451 1.00 14.19 8 GLY F CA 1
ATOM 11606 C C . GLY F 1 20 ? 16.768 3.408 30.986 1.00 14.11 8 GLY F C 1
ATOM 11607 O O . GLY F 1 20 ? 17.082 4.528 30.572 1.00 12.72 8 GLY F O 1
ATOM 11608 N N . ALA F 1 21 ? 16.316 2.441 30.187 1.00 14.91 9 ALA F N 1
ATOM 11609 C CA . ALA F 1 21 ? 16.238 2.591 28.737 1.00 14.77 9 ALA F CA 1
ATOM 11610 C C . ALA F 1 21 ? 14.917 3.254 28.370 1.00 12.67 9 ALA F C 1
ATOM 11611 O O . ALA F 1 21 ? 13.851 2.691 28.619 1.00 12.90 9 ALA F O 1
ATOM 11613 N N . MET F 1 22 ? 14.984 4.452 27.785 1.00 13.33 10 MET F N 1
ATOM 11614 C CA . MET F 1 22 ? 13.789 5.216 27.452 1.00 13.30 10 MET F CA 1
ATOM 11615 C C . MET F 1 22 ? 13.824 5.639 25.992 1.00 14.16 10 MET F C 1
ATOM 11616 O O . MET F 1 22 ? 14.892 5.806 25.401 1.00 13.52 10 MET F O 1
ATOM 11621 N N . THR F 1 23 ? 12.641 5.817 25.416 1.00 14.74 11 THR F N 1
ATOM 11622 C CA . THR F 1 23 ? 12.497 6.129 24.000 1.00 13.04 11 THR F CA 1
ATOM 11623 C C . THR F 1 23 ? 11.820 7.474 23.819 1.00 11.98 11 THR F C 1
ATOM 11624 O O . THR F 1 23 ? 10.722 7.691 24.338 1.00 13.82 11 THR F O 1
ATOM 11628 N N . ALA F 1 24 ? 12.460 8.355 23.056 1.00 11.76 12 ALA F N 1
ATOM 11629 C CA . ALA F 1 24 ? 11.836 9.613 22.650 1.00 13.09 12 ALA F CA 1
ATOM 11630 C C . ALA F 1 24 ? 10.947 9.311 21.452 1.00 11.60 12 ALA F C 1
ATOM 11631 O O . ALA F 1 24 ? 11.419 9.241 20.311 1.00 15.25 12 ALA F O 1
ATOM 11633 N N . LEU F 1 25 ? 9.653 9.143 21.713 1.00 14.77 13 LEU F N 1
ATOM 11634 C CA . LEU F 1 25 ? 8.732 8.585 20.729 1.00 13.23 13 LEU F CA 1
ATOM 11635 C C . LEU F 1 25 ? 8.544 9.521 19.544 1.00 13.12 13 LEU F C 1
ATOM 11636 O O . LEU F 1 25 ? 8.304 10.722 19.715 1.00 13.86 13 LEU F O 1
ATOM 11641 N N . ILE F 1 26 ? 8.619 8.967 18.335 1.00 13.57 14 ILE F N 1
ATOM 11642 C CA . ILE F 1 26 ? 8.141 9.736 17.188 1.00 15.17 14 ILE F CA 1
ATOM 11643 C C . ILE F 1 26 ? 6.631 9.928 17.294 1.00 15.98 14 ILE F C 1
ATOM 11644 O O . ILE F 1 26 ? 5.916 9.194 17.988 1.00 17.31 14 ILE F O 1
ATOM 11649 N N . THR F 1 27 ? 6.142 10.939 16.592 1.00 14.73 15 THR F N 1
ATOM 11650 C CA . THR F 1 27 ? 4.707 11.198 16.515 1.00 15.59 15 THR F CA 1
ATOM 11651 C C . THR F 1 27 ? 4.248 10.953 15.084 1.00 16.47 15 THR F C 1
ATOM 11652 O O . THR F 1 27 ? 4.443 11.818 14.217 1.00 19.21 15 THR F O 1
ATOM 11656 N N . PRO F 1 28 ? 3.643 9.806 14.776 1.00 17.53 16 PRO F N 1
ATOM 11657 C CA . PRO F 1 28 ? 3.197 9.563 13.398 1.00 18.11 16 PRO F CA 1
ATOM 11658 C C . PRO F 1 28 ? 1.987 10.414 13.048 1.00 20.93 16 PRO F C 1
ATOM 11659 O O . PRO F 1 28 ? 1.074 10.587 13.859 1.00 21.39 16 PRO F O 1
ATOM 11663 N N . PHE F 1 29 ? 1.987 10.946 11.824 1.00 21.07 17 PHE F N 1
ATOM 11664 C CA . PHE F 1 29 ? 0.874 11.721 11.297 1.00 20.77 17 PHE F CA 1
ATOM 11665 C C . PHE F 1 29 ? 0.175 10.946 10.189 1.00 26.06 17 PHE F C 1
ATOM 11666 O O . PHE F 1 29 ? 0.804 10.199 9.435 1.00 25.34 17 PHE F O 1
ATOM 11674 N N . LYS F 1 30 ? -1.137 11.150 10.096 1.00 25.46 18 LYS F N 1
ATOM 11675 C CA . LYS F 1 30 ? -1.973 10.580 9.045 1.00 28.83 18 LYS F CA 1
ATOM 11676 C C . LYS F 1 30 ? -2.948 11.656 8.599 1.00 28.48 18 LYS F C 1
ATOM 11677 O O . LYS F 1 30 ? -3.755 12.129 9.404 1.00 28.43 18 LYS F O 1
ATOM 11683 N N . ASN F 1 31 ? -2.856 12.062 7.331 1.00 34.41 19 ASN F N 1
ATOM 11684 C CA . ASN F 1 31 ? -3.693 13.137 6.790 1.00 37.72 19 ASN F CA 1
ATOM 11685 C C . ASN F 1 31 ? -3.527 14.429 7.590 1.00 36.94 19 ASN F C 1
ATOM 11686 O O . ASN F 1 31 ? -4.483 15.177 7.799 1.00 40.86 19 ASN F O 1
ATOM 11691 N N . GLY F 1 32 ? -2.306 14.689 8.052 1.00 32.64 20 GLY F N 1
ATOM 11692 C CA . GLY F 1 32 ? -2.033 15.887 8.821 1.00 32.68 20 GLY F CA 1
ATOM 11693 C C . GLY F 1 32 ? -2.465 15.840 10.269 1.00 33.64 20 GLY F C 1
ATOM 11694 O O . GLY F 1 32 ? -2.377 16.861 10.960 1.00 34.20 20 GLY F O 1
ATOM 11695 N N . LYS F 1 33 ? -2.921 14.692 10.755 1.00 26.79 21 LYS F N 1
ATOM 11696 C CA . LYS F 1 33 ? -3.385 14.541 12.123 1.00 24.30 21 LYS F CA 1
ATOM 11697 C C . LYS F 1 33 ? -2.530 13.491 12.820 1.00 22.97 21 LYS F C 1
ATOM 11698 O O . LYS F 1 33 ? -1.956 12.611 12.172 1.00 27.69 21 LYS F O 1
ATOM 11704 N N . VAL F 1 34 ? -2.441 13.583 14.150 1.00 24.92 22 VAL F N 1
ATOM 11705 C CA . VAL F 1 34 ? -1.777 12.527 14.909 1.00 25.65 22 VAL F CA 1
ATOM 11706 C C . VAL F 1 34 ? -2.496 11.209 14.661 1.00 28.14 22 VAL F C 1
ATOM 11707 O O . VAL F 1 34 ? -3.724 11.118 14.786 1.00 26.02 22 VAL F O 1
ATOM 11711 N N . ASP F 1 35 ? -1.732 10.182 14.285 1.00 21.70 23 ASP F N 1
ATOM 11712 C CA . ASP F 1 35 ? -2.270 8.841 14.060 1.00 26.05 23 ASP F CA 1
ATOM 11713 C C . ASP F 1 35 ? -2.265 8.152 15.417 1.00 25.43 23 ASP F C 1
ATOM 11714 O O . ASP F 1 35 ? -1.266 7.573 15.838 1.00 24.30 23 ASP F O 1
ATOM 11719 N N . GLU F 1 36 ? -3.406 8.223 16.109 1.00 28.91 24 GLU F N 1
ATOM 11720 C CA . GLU F 1 36 ? -3.470 7.785 17.499 1.00 30.37 24 GLU F CA 1
ATOM 11721 C C . GLU F 1 36 ? -3.381 6.269 17.621 1.00 29.28 24 GLU F C 1
ATOM 11722 O O . GLU F 1 36 ? -2.774 5.752 18.567 1.00 26.83 24 GLU F O 1
ATOM 11728 N N . GLN F 1 37 ? -3.986 5.538 16.683 1.00 26.73 25 GLN F N 1
ATOM 11729 C CA . GLN F 1 37 ? -3.869 4.083 16.703 1.00 28.94 25 GLN F CA 1
ATOM 11730 C C . GLN F 1 37 ? -2.417 3.659 16.512 1.00 28.86 25 GLN F C 1
ATOM 11731 O O . GLN F 1 37 ? -1.912 2.789 17.235 1.00 26.32 25 GLN F O 1
ATOM 11737 N N . SER F 1 38 ? -1.725 4.286 15.557 1.00 28.27 26 SER F N 1
ATOM 11738 C CA . SER F 1 38 ? -0.315 3.987 15.334 1.00 24.76 26 SER F CA 1
ATOM 11739 C C . SER F 1 38 ? 0.518 4.357 16.553 1.00 23.88 26 SER F C 1
ATOM 11740 O O . SER F 1 38 ? 1.428 3.615 16.941 1.00 21.85 26 SER F O 1
ATOM 11743 N N . TYR F 1 39 ? 0.198 5.489 17.186 1.00 22.07 27 TYR F N 1
ATOM 11744 C CA . TYR F 1 39 ? 0.932 5.926 18.370 1.00 18.77 27 TYR F CA 1
ATOM 11745 C C . TYR F 1 39 ? 0.872 4.881 19.475 1.00 19.84 27 TYR F C 1
ATOM 11746 O O . TYR F 1 39 ? 1.906 4.503 20.045 1.00 20.23 27 TYR F O 1
ATOM 11755 N N . ALA F 1 40 ? -0.337 4.413 19.804 1.00 21.27 28 ALA F N 1
ATOM 11756 C CA . ALA F 1 40 ? -0.475 3.381 20.828 1.00 22.46 28 ALA F CA 1
ATOM 11757 C C . ALA F 1 40 ? 0.229 2.095 20.415 1.00 23.14 28 ALA F C 1
ATOM 11758 O O . ALA F 1 40 ? 0.897 1.449 21.233 1.00 21.83 28 ALA F O 1
ATOM 11760 N N . ARG F 1 41 ? 0.089 1.709 19.144 1.00 22.91 29 ARG F N 1
ATOM 11761 C CA . ARG F 1 41 ? 0.711 0.482 18.653 1.00 25.37 29 ARG F CA 1
ATOM 11762 C C . ARG F 1 41 ? 2.232 0.551 18.765 1.00 21.00 29 ARG F C 1
ATOM 11763 O O . ARG F 1 41 ? 2.886 -0.439 19.125 1.00 23.15 29 ARG F O 1
ATOM 11771 N N . LEU F 1 42 ? 2.811 1.721 18.478 1.00 22.76 30 LEU F N 1
ATOM 11772 C CA . LEU F 1 42 ? 4.257 1.874 18.586 1.00 17.68 30 LEU F CA 1
ATOM 11773 C C . LEU F 1 42 ? 4.719 1.793 20.035 1.00 20.19 30 LEU F C 1
ATOM 11774 O O . LEU F 1 42 ? 5.806 1.267 20.310 1.00 18.87 30 LEU F O 1
ATOM 11779 N N . ILE F 1 43 ? 3.908 2.284 20.975 1.00 18.25 31 ILE F N 1
ATOM 11780 C CA . ILE F 1 43 ? 4.298 2.214 22.382 1.00 19.19 31 ILE F CA 1
ATOM 11781 C C . ILE F 1 43 ? 4.248 0.773 22.879 1.00 20.81 31 ILE F C 1
ATOM 11782 O O . ILE F 1 43 ? 5.134 0.329 23.618 1.00 21.64 31 ILE F O 1
ATOM 11787 N N . LYS F 1 44 ? 3.231 0.013 22.470 1.00 20.85 32 LYS F N 1
ATOM 11788 C CA . LYS F 1 44 ? 3.182 -1.396 22.850 1.00 19.13 32 LYS F CA 1
ATOM 11789 C C . LYS F 1 44 ? 4.410 -2.146 22.343 1.00 21.64 32 LYS F C 1
ATOM 11790 O O . LYS F 1 44 ? 4.959 -3.002 23.044 1.00 20.89 32 LYS F O 1
ATOM 11796 N N . ARG F 1 45 ? 4.873 -1.814 21.136 1.00 20.98 33 ARG F N 1
ATOM 11797 C CA . ARG F 1 45 ? 6.087 -2.433 20.610 1.00 21.35 33 ARG F CA 1
ATOM 11798 C C . ARG F 1 45 ? 7.306 -2.090 21.467 1.00 21.18 33 ARG F C 1
ATOM 11799 O O . ARG F 1 45 ? 8.180 -2.938 21.686 1.00 19.90 33 ARG F O 1
ATOM 11807 N N . GLN F 1 46 ? 7.383 -0.852 21.965 1.00 16.15 34 GLN F N 1
ATOM 11808 C CA . GLN F 1 46 ? 8.462 -0.497 22.887 1.00 14.91 34 GLN F CA 1
ATOM 11809 C C . GLN F 1 46 ? 8.388 -1.320 24.167 1.00 15.08 34 GLN F C 1
ATOM 11810 O O . GLN F 1 46 ? 9.410 -1.810 24.662 1.00 17.30 34 GLN F O 1
ATOM 11816 N N . ILE F 1 47 ? 7.185 -1.472 24.723 1.00 16.06 35 ILE F N 1
ATOM 11817 C CA . ILE F 1 47 ? 7.015 -2.236 25.960 1.00 18.98 35 ILE F CA 1
ATOM 11818 C C . ILE F 1 47 ? 7.460 -3.681 25.766 1.00 19.87 35 ILE F C 1
ATOM 11819 O O . ILE F 1 47 ? 8.132 -4.266 26.626 1.00 19.05 35 ILE F O 1
ATOM 11824 N N . GLU F 1 48 ? 7.089 -4.279 24.635 1.00 16.94 36 GLU F N 1
ATOM 11825 C CA . GLU F 1 48 ? 7.409 -5.669 24.357 1.00 19.60 36 GLU F CA 1
ATOM 11826 C C . GLU F 1 48 ? 8.899 -5.912 24.135 1.00 19.35 36 GLU F C 1
ATOM 11827 O O . GLU F 1 48 ? 9.321 -7.074 24.130 1.00 21.63 36 GLU F O 1
ATOM 11830 N N . ASN F 1 49 ? 9.708 -4.859 23.995 1.00 18.48 37 ASN F N 1
ATOM 11831 C CA . ASN F 1 49 ? 11.129 -5.013 23.706 1.00 19.03 37 ASN F CA 1
ATOM 11832 C C . ASN F 1 49 ? 12.016 -4.450 24.813 1.00 19.83 37 ASN F C 1
ATOM 11833 O O . ASN F 1 49 ? 13.167 -4.089 24.566 1.00 19.92 37 ASN F O 1
ATOM 11838 N N . GLY F 1 50 ? 11.508 -4.402 26.045 1.00 17.49 38 GLY F N 1
ATOM 11839 C CA . GLY F 1 50 ? 12.365 -4.176 27.194 1.00 14.98 38 GLY F CA 1
ATOM 11840 C C . GLY F 1 50 ? 12.562 -2.737 27.603 1.00 18.24 38 GLY F C 1
ATOM 11841 O O . GLY F 1 50 ? 13.328 -2.481 28.537 1.00 15.63 38 GLY F O 1
ATOM 11842 N N . ILE F 1 51 ? 11.884 -1.792 26.951 1.00 13.66 39 ILE F N 1
ATOM 11843 C CA . ILE F 1 51 ? 12.044 -0.384 27.283 1.00 13.88 39 ILE F CA 1
ATOM 11844 C C . ILE F 1 51 ? 11.488 -0.123 28.680 1.00 15.54 39 ILE F C 1
ATOM 11845 O O . ILE F 1 51 ? 10.523 -0.769 29.114 1.00 19.56 39 ILE F O 1
ATOM 11850 N N . ASP F 1 52 ? 12.134 0.786 29.416 1.00 13.99 40 ASP F N 1
ATOM 11851 C CA . ASP F 1 52 ? 11.746 1.086 30.793 1.00 13.87 40 ASP F CA 1
ATOM 11852 C C . ASP F 1 52 ? 10.817 2.290 30.916 1.00 14.07 40 ASP F C 1
ATOM 11853 O O . ASP F 1 52 ? 10.039 2.363 31.876 1.00 13.87 40 ASP F O 1
ATOM 11858 N N . ALA F 1 53 ? 10.866 3.217 29.965 1.00 15.03 41 ALA F N 1
ATOM 11859 C CA . ALA F 1 53 ? 10.003 4.389 29.980 1.00 15.78 41 ALA F CA 1
ATOM 11860 C C . ALA F 1 53 ? 9.882 4.922 28.564 1.00 18.11 41 ALA F C 1
ATOM 11861 O O . ALA F 1 53 ? 10.751 4.693 27.719 1.00 15.28 41 ALA F O 1
ATOM 11863 N N . VAL F 1 54 ? 8.795 5.642 28.311 1.00 14.73 42 VAL F N 1
ATOM 11864 C CA . VAL F 1 54 ? 8.631 6.323 27.031 1.00 15.00 42 VAL F CA 1
ATOM 11865 C C . VAL F 1 54 ? 8.464 7.815 27.280 1.00 16.05 42 VAL F C 1
ATOM 11866 O O . VAL F 1 54 ? 7.910 8.237 28.301 1.00 18.12 42 VAL F O 1
ATOM 11870 N N . VAL F 1 55 ? 8.978 8.608 26.340 1.00 14.83 43 VAL F N 1
ATOM 11871 C CA . VAL F 1 55 ? 8.938 10.069 26.389 1.00 11.76 43 VAL F CA 1
ATOM 11872 C C . VAL F 1 55 ? 8.060 10.575 25.249 1.00 12.54 43 VAL F C 1
ATOM 11873 O O . VAL F 1 55 ? 8.533 10.725 24.114 1.00 14.45 43 VAL F O 1
ATOM 11877 N N . PRO F 1 56 ? 6.782 10.828 25.493 1.00 13.25 44 PRO F N 1
ATOM 11878 C CA . PRO F 1 56 ? 5.957 11.443 24.455 1.00 13.22 44 PRO F CA 1
ATOM 11879 C C . PRO F 1 56 ? 6.318 12.908 24.309 1.00 16.19 44 PRO F C 1
ATOM 11880 O O . PRO F 1 56 ? 6.688 13.568 25.281 1.00 16.10 44 PRO F O 1
ATOM 11884 N N . VAL F 1 57 ? 6.208 13.400 23.079 1.00 13.52 45 VAL F N 1
ATOM 11885 C CA . VAL F 1 57 ? 6.309 14.820 22.724 1.00 16.69 45 VAL F CA 1
ATOM 11886 C C . VAL F 1 57 ? 7.587 15.476 23.249 1.00 15.79 45 VAL F C 1
ATOM 11887 O O . VAL F 1 57 ? 7.555 16.578 23.807 1.00 18.19 45 VAL F O 1
ATOM 11891 N N . GLY F 1 58 ? 8.720 14.813 23.040 1.00 14.88 46 GLY F N 1
ATOM 11892 C CA . GLY F 1 58 ? 10.025 15.438 23.119 1.00 16.47 46 GLY F CA 1
ATOM 11893 C C . GLY F 1 58 ? 10.426 16.007 21.772 1.00 16.66 46 GLY F C 1
ATOM 11894 O O . GLY F 1 58 ? 9.598 16.183 20.873 1.00 17.09 46 GLY F O 1
ATOM 11895 N N . THR F 1 59 ? 11.722 16.307 21.633 1.00 15.41 47 THR F N 1
ATOM 11896 C CA . THR F 1 59 ? 12.219 16.833 20.360 1.00 14.98 47 THR F CA 1
ATOM 11897 C C . THR F 1 59 ? 11.881 15.877 19.223 1.00 16.92 47 THR F C 1
ATOM 11898 O O . THR F 1 59 ? 11.375 16.283 18.169 1.00 15.61 47 THR F O 1
ATOM 11902 N N . THR F 1 60 ? 12.155 14.592 19.439 1.00 15.21 48 THR F N 1
ATOM 11903 C CA . THR F 1 60 ? 11.915 13.568 18.432 1.00 13.80 48 THR F CA 1
ATOM 11904 C C . THR F 1 60 ? 10.436 13.435 18.091 1.00 14.87 48 THR F C 1
ATOM 11905 O O . THR F 1 60 ? 10.099 12.966 16.996 1.00 16.28 48 THR F O 1
ATOM 11909 N N . GLY F 1 61 ? 9.552 13.859 18.989 1.00 14.55 49 GLY F N 1
ATOM 11910 C CA . GLY F 1 61 ? 8.124 13.823 18.764 1.00 15.00 49 GLY F CA 1
ATOM 11911 C C . GLY F 1 61 ? 7.553 15.091 18.173 1.00 15.72 49 GLY F C 1
ATOM 11912 O O . GLY F 1 61 ? 6.327 15.265 18.167 1.00 16.60 49 GLY F O 1
ATOM 11913 N N . GLU F 1 62 ? 8.413 15.989 17.685 1.00 15.52 50 GLU F N 1
ATOM 11914 C CA . GLU F 1 62 ? 7.988 17.222 17.019 1.00 18.51 50 GLU F CA 1
ATOM 11915 C C . GLU F 1 62 ? 7.167 18.100 17.959 1.00 19.25 50 GLU F C 1
ATOM 11916 O O . GLU F 1 62 ? 6.160 18.689 17.566 1.00 18.60 50 GLU F O 1
ATOM 11922 N N . SER F 1 63 ? 7.637 18.216 19.207 1.00 16.70 51 SER F N 1
ATOM 11923 C CA . SER F 1 63 ? 6.935 19.006 20.219 1.00 17.42 51 SER F CA 1
ATOM 11924 C C . SER F 1 63 ? 6.648 20.429 19.759 1.00 19.12 51 SER F C 1
ATOM 11925 O O . SER F 1 63 ? 5.604 20.988 20.104 1.00 20.02 51 SER F O 1
ATOM 11928 N N . ALA F 1 64 ? 7.551 21.029 18.974 1.00 18.19 52 ALA F N 1
ATOM 11929 C CA . ALA F 1 64 ? 7.418 22.447 18.651 1.00 19.08 52 ALA F CA 1
ATOM 11930 C C . ALA F 1 64 ? 6.289 22.732 17.670 1.00 17.21 52 ALA F C 1
ATOM 11931 O O . ALA F 1 64 ? 5.821 23.878 17.598 1.00 21.25 52 ALA F O 1
ATOM 11933 N N . THR F 1 65 ? 5.848 21.742 16.900 1.00 17.09 53 THR F N 1
ATOM 11934 C CA . THR F 1 65 ? 4.820 21.977 15.898 1.00 18.06 53 THR F CA 1
ATOM 11935 C C . THR F 1 65 ? 3.479 21.362 16.270 1.00 20.96 53 THR F C 1
ATOM 11936 O O . THR F 1 65 ? 2.497 21.589 15.561 1.00 24.34 53 THR F O 1
ATOM 11940 N N . LEU F 1 66 ? 3.403 20.612 17.364 1.00 20.15 54 LEU F N 1
ATOM 11941 C CA . LEU F 1 66 ? 2.120 20.132 17.851 1.00 20.18 54 LEU F CA 1
ATOM 11942 C C . LEU F 1 66 ? 1.378 21.241 18.591 1.00 23.80 54 LEU F C 1
ATOM 11943 O O . LEU F 1 66 ? 1.987 22.150 19.162 1.00 26.79 54 LEU F O 1
ATOM 11948 N N . THR F 1 67 ? 0.049 21.170 18.563 1.00 22.26 55 THR F N 1
ATOM 11949 C CA . THR F 1 67 ? -0.764 22.032 19.405 1.00 27.66 55 THR F CA 1
ATOM 11950 C C . THR F 1 67 ? -0.815 21.479 20.830 1.00 28.64 55 THR F C 1
ATOM 11951 O O . THR F 1 67 ? -0.399 20.352 21.104 1.00 25.66 55 THR F O 1
ATOM 11955 N N . HIS F 1 68 ? -1.352 22.287 21.749 1.00 36.95 56 HIS F N 1
ATOM 11956 C CA . HIS F 1 68 ? -1.520 21.817 23.122 1.00 32.39 56 HIS F CA 1
ATOM 11957 C C . HIS F 1 68 ? -2.491 20.645 23.184 1.00 32.23 56 HIS F C 1
ATOM 11958 O O . HIS F 1 68 ? -2.295 19.704 23.964 1.00 30.42 56 HIS F O 1
ATOM 11965 N N . GLU F 1 69 ? -3.547 20.684 22.368 1.00 35.69 57 GLU F N 1
ATOM 11966 C CA . GLU F 1 69 ? -4.460 19.550 22.282 1.00 34.61 57 GLU F CA 1
ATOM 11967 C C . GLU F 1 69 ? -3.715 18.283 21.896 1.00 29.54 57 GLU F C 1
ATOM 11968 O O . GLU F 1 69 ? -3.919 17.220 22.495 1.00 30.71 57 GLU F O 1
ATOM 11974 N N . GLU F 1 70 ? -2.848 18.379 20.886 1.00 26.00 58 GLU F N 1
ATOM 11975 C CA . GLU F 1 70 ? -2.107 17.210 20.430 1.00 23.48 58 GLU F CA 1
ATOM 11976 C C . GLU F 1 70 ? -1.083 16.772 21.468 1.00 27.78 58 GLU F C 1
ATOM 11977 O O . GLU F 1 70 ? -0.836 15.573 21.639 1.00 22.64 58 GLU F O 1
ATOM 11983 N N . HIS F 1 71 ? -0.470 17.736 22.157 1.00 21.57 59 HIS F N 1
ATOM 11984 C CA . HIS F 1 71 ? 0.398 17.440 23.294 1.00 26.48 59 HIS F CA 1
ATOM 11985 C C . HIS F 1 71 ? -0.336 16.588 24.332 1.00 27.46 59 HIS F C 1
ATOM 11986 O O . HIS F 1 71 ? 0.180 15.564 24.798 1.00 24.50 59 HIS F O 1
ATOM 11993 N N . ARG F 1 72 ? -1.557 16.995 24.693 1.00 26.89 60 ARG F N 1
ATOM 11994 C CA . ARG F 1 72 ? -2.352 16.237 25.660 1.00 27.56 60 ARG F CA 1
ATOM 11995 C C . ARG F 1 72 ? -2.674 14.842 25.145 1.00 27.01 60 ARG F C 1
ATOM 11996 O O . ARG F 1 72 ? -2.535 13.850 25.872 1.00 27.89 60 ARG F O 1
ATOM 12004 N N . THR F 1 73 ? -3.158 14.754 23.903 1.00 27.29 61 THR F N 1
ATOM 12005 C CA . THR F 1 73 ? -3.522 13.467 23.321 1.00 31.92 61 THR F CA 1
ATOM 12006 C C . THR F 1 73 ? -2.371 12.476 23.402 1.00 27.84 61 THR F C 1
ATOM 12007 O O . THR F 1 73 ? -2.553 11.324 23.814 1.00 28.88 61 THR F O 1
ATOM 12011 N N . CYS F 1 74 ? -1.167 12.913 23.030 1.00 20.61 62 CYS F N 1
ATOM 12012 C CA . CYS F 1 74 ? -0.039 11.990 23.020 1.00 19.96 62 CYS F CA 1
ATOM 12013 C C . CYS F 1 74 ? 0.316 11.532 24.425 1.00 21.85 62 CYS F C 1
ATOM 12014 O O . CYS F 1 74 ? 0.613 10.352 24.638 1.00 22.73 62 CYS F O 1
ATOM 12017 N N . ILE F 1 75 ? 0.291 12.447 25.397 1.00 20.71 63 ILE F N 1
ATOM 12018 C CA . ILE F 1 75 ? 0.591 12.064 26.775 1.00 19.58 63 ILE F CA 1
ATOM 12019 C C . ILE F 1 75 ? -0.465 11.099 27.304 1.00 21.69 63 ILE F C 1
ATOM 12020 O O . ILE F 1 75 ? -0.144 10.110 27.976 1.00 20.14 63 ILE F O 1
ATOM 12025 N N . GLU F 1 76 ? -1.735 11.343 26.980 1.00 21.10 64 GLU F N 1
ATOM 12026 C CA . GLU F 1 76 ? -2.788 10.443 27.444 1.00 23.38 64 GLU F CA 1
ATOM 12027 C C . GLU F 1 76 ? -2.655 9.056 26.826 1.00 23.81 64 GLU F C 1
ATOM 12028 O O . GLU F 1 76 ? -2.823 8.047 27.522 1.00 25.04 64 GLU F O 1
ATOM 12034 N N . ILE F 1 77 ? -2.360 8.979 25.525 1.00 22.99 65 ILE F N 1
ATOM 12035 C CA . ILE F 1 77 ? -2.168 7.674 24.899 1.00 24.71 65 ILE F CA 1
ATOM 12036 C C . ILE F 1 77 ? -1.006 6.935 25.552 1.00 20.31 65 ILE F C 1
ATOM 12037 O O . ILE F 1 77 ? -1.089 5.727 25.818 1.00 22.77 65 ILE F O 1
ATOM 12042 N N . ALA F 1 78 ? 0.084 7.643 25.840 1.00 20.78 66 ALA F N 1
ATOM 12043 C CA . ALA F 1 78 ? 1.226 6.989 26.466 1.00 22.03 66 ALA F CA 1
ATOM 12044 C C . ALA F 1 78 ? 0.874 6.495 27.862 1.00 21.46 66 ALA F C 1
ATOM 12045 O O . ALA F 1 78 ? 1.234 5.374 28.242 1.00 20.75 66 ALA F O 1
ATOM 12047 N N . VAL F 1 79 ? 0.144 7.304 28.630 1.00 20.16 67 VAL F N 1
ATOM 12048 C CA . VAL F 1 79 ? -0.215 6.902 29.987 1.00 20.65 67 VAL F CA 1
ATOM 12049 C C . VAL F 1 79 ? -1.146 5.692 29.966 1.00 22.23 67 VAL F C 1
ATOM 12050 O O . VAL F 1 79 ? -0.971 4.740 30.740 1.00 22.56 67 VAL F O 1
ATOM 12054 N N . GLU F 1 80 ? -2.151 5.709 29.085 1.00 22.82 68 GLU F N 1
ATOM 12055 C CA . GLU F 1 80 ? -3.104 4.604 29.036 1.00 27.12 68 GLU F CA 1
ATOM 12056 C C . GLU F 1 80 ? -2.440 3.324 28.543 1.00 23.90 68 GLU F C 1
ATOM 12057 O O . GLU F 1 80 ? -2.695 2.239 29.080 1.00 26.43 68 GLU F O 1
ATOM 12063 N N . THR F 1 81 ? -1.567 3.434 27.538 1.00 24.60 69 THR F N 1
ATOM 12064 C CA . THR F 1 81 ? -0.937 2.248 26.968 1.00 23.17 69 THR F CA 1
ATOM 12065 C C . THR F 1 81 ? 0.044 1.612 27.944 1.00 24.17 69 THR F C 1
ATOM 12066 O O . THR F 1 81 ? 0.166 0.382 27.992 1.00 24.83 69 THR F O 1
ATOM 12070 N N . CYS F 1 82 ? 0.729 2.425 28.740 1.00 23.02 70 CYS F N 1
ATOM 12071 C CA . CYS F 1 82 ? 1.660 1.893 29.723 1.00 22.69 70 CYS F CA 1
ATOM 12072 C C . CYS F 1 82 ? 0.990 1.454 31.017 1.00 25.13 70 CYS F C 1
ATOM 12073 O O . CYS F 1 82 ? 1.650 0.820 31.843 1.00 25.71 70 CYS F O 1
ATOM 12076 N N . LYS F 1 83 ? -0.285 1.786 31.216 1.00 25.58 71 LYS F N 1
ATOM 12077 C CA . LYS F 1 83 ? -0.974 1.436 32.451 1.00 29.71 71 LYS F CA 1
ATOM 12078 C C . LYS F 1 83 ? -0.970 -0.074 32.658 1.00 30.94 71 LYS F C 1
ATOM 12079 O O . LYS F 1 83 ? -1.285 -0.843 31.746 1.00 30.82 71 LYS F O 1
ATOM 12085 N N . GLY F 1 84 ? -0.593 -0.502 33.859 1.00 30.81 72 GLY F N 1
ATOM 12086 C CA . GLY F 1 84 ? -0.536 -1.911 34.177 1.00 29.30 72 GLY F CA 1
ATOM 12087 C C . GLY F 1 84 ? 0.757 -2.594 33.799 1.00 29.81 72 GLY F C 1
ATOM 12088 O O . GLY F 1 84 ? 0.982 -3.735 34.219 1.00 33.35 72 GLY F O 1
ATOM 12089 N N . THR F 1 85 ? 1.601 -1.946 33.006 1.00 25.27 73 THR F N 1
ATOM 12090 C CA . THR F 1 85 ? 2.940 -2.430 32.731 1.00 26.81 73 THR F CA 1
ATOM 12091 C C . THR F 1 85 ? 3.916 -1.764 33.695 1.00 27.82 73 THR F C 1
ATOM 12092 O O . THR F 1 85 ? 3.573 -0.829 34.423 1.00 35.24 73 THR F O 1
ATOM 12096 N N . LYS F 1 86 ? 5.148 -2.245 33.703 1.00 30.84 74 LYS F N 1
ATOM 12097 C CA . LYS F 1 86 ? 6.117 -1.558 34.545 1.00 34.97 74 LYS F CA 1
ATOM 12098 C C . LYS F 1 86 ? 6.647 -0.281 33.907 1.00 30.70 74 LYS F C 1
ATOM 12099 O O . LYS F 1 86 ? 7.421 0.432 34.549 1.00 27.82 74 LYS F O 1
ATOM 12101 N N . VAL F 1 87 ? 6.223 0.037 32.685 1.00 25.38 75 VAL F N 1
ATOM 12102 C CA . VAL F 1 87 ? 6.867 1.068 31.877 1.00 18.20 75 VAL F CA 1
ATOM 12103 C C . VAL F 1 87 ? 6.311 2.436 32.256 1.00 17.88 75 VAL F C 1
ATOM 12104 O O . VAL F 1 87 ? 5.091 2.633 32.305 1.00 19.77 75 VAL F O 1
ATOM 12108 N N . LYS F 1 88 ? 7.203 3.387 32.525 1.00 17.41 76 LYS F N 1
ATOM 12109 C CA . LYS F 1 88 ? 6.810 4.714 32.979 1.00 17.16 76 LYS F CA 1
ATOM 12110 C C . LYS F 1 88 ? 6.658 5.676 31.807 1.00 16.70 76 LYS F C 1
ATOM 12111 O O . LYS F 1 88 ? 7.145 5.429 30.702 1.00 18.53 76 LYS F O 1
ATOM 12117 N N . VAL F 1 89 ? 5.992 6.802 32.069 1.00 16.34 77 VAL F N 1
ATOM 12118 C CA . VAL F 1 89 ? 5.824 7.869 31.086 1.00 15.61 77 VAL F CA 1
ATOM 12119 C C . VAL F 1 89 ? 6.519 9.107 31.626 1.00 15.04 77 VAL F C 1
ATOM 12120 O O . VAL F 1 89 ? 6.125 9.642 32.669 1.00 17.46 77 VAL F O 1
ATOM 12124 N N . LEU F 1 90 ? 7.550 9.550 30.921 1.00 14.32 78 LEU F N 1
ATOM 12125 C CA . LEU F 1 90 ? 8.291 10.766 31.232 1.00 13.82 78 LEU F CA 1
ATOM 12126 C C . LEU F 1 90 ? 7.911 11.769 30.142 1.00 15.54 78 LEU F C 1
ATOM 12127 O O . LEU F 1 90 ? 8.457 11.740 29.034 1.00 16.28 78 LEU F O 1
ATOM 12132 N N . ALA F 1 91 ? 6.962 12.651 30.449 1.00 14.24 79 ALA F N 1
ATOM 12133 C CA . ALA F 1 91 ? 6.333 13.471 29.417 1.00 13.35 79 ALA F CA 1
ATOM 12134 C C . ALA F 1 91 ? 7.168 14.697 29.069 1.00 14.90 79 ALA F C 1
ATOM 12135 O O . ALA F 1 91 ? 7.636 15.418 29.955 1.00 15.36 79 ALA F O 1
ATOM 12137 N N . GLY F 1 92 ? 7.321 14.952 27.772 1.00 12.46 80 GLY F N 1
ATOM 12138 C CA . GLY F 1 92 ? 7.917 16.202 27.338 1.00 12.81 80 GLY F CA 1
ATOM 12139 C C . GLY F 1 92 ? 7.046 17.368 27.754 1.00 14.23 80 GLY F C 1
ATOM 12140 O O . GLY F 1 92 ? 5.829 17.342 27.534 1.00 16.85 80 GLY F O 1
ATOM 12141 N N . ALA F 1 93 ? 7.657 18.398 28.368 1.00 14.11 81 ALA F N 1
ATOM 12142 C CA . ALA F 1 93 ? 6.874 19.557 28.787 1.00 12.20 81 ALA F CA 1
ATOM 12143 C C . ALA F 1 93 ? 7.660 20.867 28.764 1.00 17.11 81 ALA F C 1
ATOM 12144 O O . ALA F 1 93 ? 7.275 21.812 29.465 1.00 18.71 81 ALA F O 1
ATOM 12146 N N . GLY F 1 94 ? 8.728 20.962 27.987 1.00 16.02 82 GLY F N 1
ATOM 12147 C CA . GLY F 1 94 ? 9.529 22.170 27.996 1.00 16.91 82 GLY F CA 1
ATOM 12148 C C . GLY F 1 94 ? 8.939 23.294 27.155 1.00 15.00 82 GLY F C 1
ATOM 12149 O O . GLY F 1 94 ? 8.023 23.124 26.347 1.00 15.11 82 GLY F O 1
ATOM 12150 N N . SER F 1 95 ? 9.486 24.488 27.363 1.00 14.32 83 SER F N 1
ATOM 12151 C CA . SER F 1 95 ? 9.065 25.666 26.613 1.00 14.12 83 SER F CA 1
ATOM 12152 C C . SER F 1 95 ? 10.097 26.765 26.784 1.00 13.05 83 SER F C 1
ATOM 12153 O O . SER F 1 95 ? 10.790 26.833 27.805 1.00 14.54 83 SER F O 1
ATOM 12156 N N . ALA F 1 96 ? 10.154 27.648 25.786 1.00 12.65 84 ALA F N 1
ATOM 12157 C CA . ALA F 1 96 ? 10.931 28.871 25.929 1.00 12.87 84 ALA F CA 1
ATOM 12158 C C . ALA F 1 96 ? 10.327 29.821 26.957 1.00 14.40 84 ALA F C 1
ATOM 12159 O O . ALA F 1 96 ? 11.028 30.709 27.441 1.00 14.08 84 ALA F O 1
ATOM 12161 N N . ALA F 1 97 ? 9.046 29.665 27.293 1.00 12.24 85 ALA F N 1
ATOM 12162 C CA . ALA F 1 97 ? 8.357 30.540 28.233 1.00 13.36 85 ALA F CA 1
ATOM 12163 C C . ALA F 1 97 ? 8.094 29.773 29.523 1.00 15.44 85 ALA F C 1
ATOM 12164 O O . ALA F 1 97 ? 7.510 28.687 29.490 1.00 15.54 85 ALA F O 1
ATOM 12166 N N . THR F 1 98 ? 8.530 30.338 30.653 1.00 13.37 86 THR F N 1
ATOM 12167 C CA . THR F 1 98 ? 8.334 29.660 31.935 1.00 12.33 86 THR F CA 1
ATOM 12168 C C . THR F 1 98 ? 6.857 29.418 32.229 1.00 15.42 86 THR F C 1
ATOM 12169 O O . THR F 1 98 ? 6.487 28.345 32.728 1.00 15.89 86 THR F O 1
ATOM 12173 N N . HIS F 1 99 ? 5.991 30.395 31.931 1.00 16.11 87 HIS F N 1
ATOM 12174 C CA A HIS F 1 99 ? 4.571 30.206 32.214 0.54 16.72 87 HIS F CA 1
ATOM 12175 C CA B HIS F 1 99 ? 4.566 30.218 32.200 0.46 17.07 87 HIS F CA 1
ATOM 12176 C C . HIS F 1 99 ? 4.005 29.039 31.415 1.00 19.70 87 HIS F C 1
ATOM 12177 O O . HIS F 1 99 ? 3.160 28.286 31.919 1.00 18.51 87 HIS F O 1
ATOM 12190 N N . GLU F 1 100 ? 4.481 28.850 30.184 1.00 16.97 88 GLU F N 1
ATOM 12191 C CA . GLU F 1 100 ? 4.012 27.727 29.378 1.00 14.75 88 GLU F CA 1
ATOM 12192 C C . GLU F 1 100 ? 4.572 26.408 29.894 1.00 17.24 88 GLU F C 1
ATOM 12193 O O . GLU F 1 100 ? 3.846 25.408 29.972 1.00 18.41 88 GLU F O 1
ATOM 12199 N N . ALA F 1 101 ? 5.865 26.386 30.241 1.00 13.87 89 ALA F N 1
ATOM 12200 C CA . ALA F 1 101 ? 6.484 25.172 30.765 1.00 15.85 89 ALA F CA 1
ATOM 12201 C C . ALA F 1 101 ? 5.831 24.739 32.073 1.00 18.48 89 ALA F C 1
ATOM 12202 O O . ALA F 1 101 ? 5.651 23.540 32.317 1.00 16.27 89 ALA F O 1
ATOM 12204 N N . VAL F 1 102 ? 5.467 25.702 32.926 1.00 15.77 90 VAL F N 1
ATOM 12205 C CA . VAL F 1 102 ? 4.758 25.372 34.162 1.00 14.99 90 VAL F CA 1
ATOM 12206 C C . VAL F 1 102 ? 3.392 24.773 33.847 1.00 16.51 90 VAL F C 1
ATOM 12207 O O . VAL F 1 102 ? 2.984 23.769 34.443 1.00 18.74 90 VAL F O 1
ATOM 12211 N N . GLY F 1 103 ? 2.660 25.380 32.909 1.00 18.29 91 GLY F N 1
ATOM 12212 C CA . GLY F 1 103 ? 1.354 24.842 32.549 1.00 17.99 91 GLY F CA 1
ATOM 12213 C C . GLY F 1 103 ? 1.438 23.436 31.983 1.00 18.57 91 GLY F C 1
ATOM 12214 O O . GLY F 1 103 ? 0.614 22.573 32.308 1.00 17.81 91 GLY F O 1
ATOM 12215 N N . LEU F 1 104 ? 2.432 23.185 31.129 1.00 19.92 92 LEU F N 1
ATOM 12216 C CA . LEU F 1 104 ? 2.595 21.848 30.565 1.00 18.92 92 LEU F CA 1
ATOM 12217 C C . LEU F 1 104 ? 2.977 20.839 31.641 1.00 17.73 92 LEU F C 1
ATOM 12218 O O . LEU F 1 104 ? 2.531 19.685 31.604 1.00 19.89 92 LEU F O 1
ATOM 12223 N N . ALA F 1 105 ? 3.813 21.247 32.601 1.00 17.79 93 ALA F N 1
ATOM 12224 C CA . ALA F 1 105 ? 4.165 20.353 33.700 1.00 19.49 93 ALA F CA 1
ATOM 12225 C C . ALA F 1 105 ? 2.934 19.972 34.509 1.00 19.07 93 ALA F C 1
ATOM 12226 O O . ALA F 1 105 ? 2.722 18.793 34.830 1.00 20.14 93 ALA F O 1
ATOM 12228 N N . LYS F 1 106 ? 2.101 20.962 34.845 1.00 18.13 94 LYS F N 1
ATOM 12229 C CA . LYS F 1 106 ? 0.902 20.679 35.626 1.00 18.99 94 LYS F CA 1
ATOM 12230 C C . LYS F 1 106 ? -0.062 19.786 34.853 1.00 20.03 94 LYS F C 1
ATOM 12231 O O . LYS F 1 106 ? -0.671 18.872 35.427 1.00 20.71 94 LYS F O 1
ATOM 12237 N N . PHE F 1 107 ? -0.217 20.037 33.547 1.00 23.29 95 PHE F N 1
ATOM 12238 C CA . PHE F 1 107 ? -1.110 19.208 32.745 1.00 22.91 95 PHE F CA 1
ATOM 12239 C C . PHE F 1 107 ? -0.590 17.779 32.652 1.00 24.15 95 PHE F C 1
ATOM 12240 O O . PHE F 1 107 ? -1.358 16.826 32.824 1.00 25.21 95 PHE F O 1
ATOM 12248 N N . ALA F 1 108 ? 0.714 17.614 32.410 1.00 24.43 96 ALA F N 1
ATOM 12249 C CA . ALA F 1 108 ? 1.298 16.276 32.351 1.00 27.48 96 ALA F CA 1
ATOM 12250 C C . ALA F 1 108 ? 1.059 15.508 33.645 1.00 26.40 96 ALA F C 1
ATOM 12251 O O . ALA F 1 108 ? 0.705 14.321 33.616 1.00 29.45 96 ALA F O 1
ATOM 12253 N N . LYS F 1 109 ? 1.229 16.170 34.794 1.00 23.88 97 LYS F N 1
ATOM 12254 C CA . LYS F 1 109 ? 0.958 15.504 36.064 1.00 24.43 97 LYS F CA 1
ATOM 12255 C C . LYS F 1 109 ? -0.505 15.090 36.171 1.00 23.67 97 LYS F C 1
ATOM 12256 O O . LYS F 1 109 ? -0.813 13.982 36.623 1.00 29.80 97 LYS F O 1
ATOM 12262 N N . GLU F 1 110 ? -1.422 15.962 35.746 1.00 24.43 98 GLU F N 1
ATOM 12263 C CA . GLU F 1 110 ? -2.840 15.632 35.844 1.00 28.19 98 GLU F CA 1
ATOM 12264 C C . GLU F 1 110 ? -3.239 14.516 34.884 1.00 24.55 98 GLU F C 1
ATOM 12265 O O . GLU F 1 110 ? -4.144 13.734 35.196 1.00 33.04 98 GLU F O 1
ATOM 12270 N N . HIS F 1 111 ? -2.606 14.437 33.709 1.00 25.83 99 HIS F N 1
ATOM 12271 C CA . HIS F 1 111 ? -2.886 13.364 32.760 1.00 26.95 99 HIS F CA 1
ATOM 12272 C C . HIS F 1 111 ? -2.289 12.019 33.186 1.00 27.86 99 HIS F C 1
ATOM 12273 O O . HIS F 1 111 ? -2.468 11.034 32.461 1.00 31.03 99 HIS F O 1
ATOM 12280 N N . GLY F 1 112 ? -1.586 11.948 34.314 1.00 23.01 100 GLY F N 1
ATOM 12281 C CA . GLY F 1 112 ? -1.078 10.691 34.833 1.00 24.09 100 GLY F CA 1
ATOM 12282 C C . GLY F 1 112 ? 0.371 10.365 34.529 1.00 20.48 100 GLY F C 1
ATOM 12283 O O . GLY F 1 112 ? 0.785 9.214 34.735 1.00 20.72 100 GLY F O 1
ATOM 12284 N N . ALA F 1 113 ? 1.149 11.324 34.036 1.00 23.91 101 ALA F N 1
ATOM 12285 C CA . ALA F 1 113 ? 2.550 11.064 33.736 1.00 20.22 101 ALA F CA 1
ATOM 12286 C C . ALA F 1 113 ? 3.323 10.761 35.014 1.00 18.56 101 ALA F C 1
ATOM 12287 O O . ALA F 1 113 ? 3.018 11.282 36.090 1.00 23.38 101 ALA F O 1
ATOM 12289 N N . ASP F 1 114 ? 4.338 9.901 34.889 1.00 19.84 102 ASP F N 1
ATOM 12290 C CA . ASP F 1 114 ? 5.168 9.560 36.039 1.00 17.31 102 ASP F CA 1
ATOM 12291 C C . ASP F 1 114 ? 6.192 10.644 36.352 1.00 20.11 102 ASP F C 1
ATOM 12292 O O . ASP F 1 114 ? 6.594 10.792 37.512 1.00 21.76 102 ASP F O 1
ATOM 12297 N N . GLY F 1 115 ? 6.624 11.394 35.342 1.00 19.40 103 GLY F N 1
ATOM 12298 C CA . GLY F 1 115 ? 7.556 12.495 35.517 1.00 16.16 103 GLY F CA 1
ATOM 12299 C C . GLY F 1 115 ? 7.555 13.347 34.266 1.00 15.27 103 GLY F C 1
ATOM 12300 O O . GLY F 1 115 ? 6.849 13.059 33.295 1.00 15.79 103 GLY F O 1
ATOM 12301 N N . ILE F 1 116 ? 8.338 14.421 34.295 1.00 14.33 104 ILE F N 1
ATOM 12302 C CA . ILE F 1 116 ? 8.420 15.306 33.138 1.00 15.09 104 ILE F CA 1
ATOM 12303 C C . ILE F 1 116 ? 9.866 15.485 32.701 1.00 15.02 104 ILE F C 1
ATOM 12304 O O . ILE F 1 116 ? 10.789 15.515 33.523 1.00 15.19 104 ILE F O 1
ATOM 12309 N N . LEU F 1 117 ? 10.054 15.565 31.393 1.00 13.30 105 LEU F N 1
ATOM 12310 C CA . LEU F 1 117 ? 11.283 16.039 30.780 1.00 13.25 105 LEU F CA 1
ATOM 12311 C C . LEU F 1 117 ? 11.062 17.492 30.386 1.00 12.29 105 LEU F C 1
ATOM 12312 O O . LEU F 1 117 ? 9.999 17.832 29.868 1.00 15.97 105 LEU F O 1
ATOM 12317 N N . SER F 1 118 ? 12.044 18.362 30.642 1.00 10.08 106 SER F N 1
ATOM 12318 C CA . SER F 1 118 ? 11.834 19.794 30.368 1.00 8.45 106 SER F CA 1
ATOM 12319 C C . SER F 1 118 ? 13.084 20.414 29.740 1.00 10.40 106 SER F C 1
ATOM 12320 O O . SER F 1 118 ? 14.061 20.697 30.443 1.00 13.08 106 SER F O 1
ATOM 12323 N N . VAL F 1 119 ? 13.035 20.643 28.418 1.00 12.72 107 VAL F N 1
ATOM 12324 C CA . VAL F 1 119 ? 14.194 21.172 27.692 1.00 11.62 107 VAL F CA 1
ATOM 12325 C C . VAL F 1 119 ? 14.519 22.597 28.134 1.00 14.05 107 VAL F C 1
ATOM 12326 O O . VAL F 1 119 ? 13.630 23.407 28.447 1.00 14.37 107 VAL F O 1
ATOM 12330 N N . ALA F 1 120 ? 15.806 22.913 28.161 1.00 12.97 108 ALA F N 1
ATOM 12331 C CA . ALA F 1 120 ? 16.211 24.283 28.448 1.00 11.83 108 ALA F CA 1
ATOM 12332 C C . ALA F 1 120 ? 15.558 25.234 27.448 1.00 13.38 108 ALA F C 1
ATOM 12333 O O . ALA F 1 120 ? 15.447 24.908 26.257 1.00 12.54 108 ALA F O 1
ATOM 12335 N N . PRO F 1 121 ? 15.086 26.394 27.899 1.00 11.77 109 PRO F N 1
ATOM 12336 C CA . PRO F 1 121 ? 14.414 27.327 26.990 1.00 13.29 109 PRO F CA 1
ATOM 12337 C C . PRO F 1 121 ? 15.239 27.599 25.741 1.00 12.25 109 PRO F C 1
ATOM 12338 O O . PRO F 1 121 ? 16.444 27.861 25.805 1.00 11.96 109 PRO F O 1
ATOM 12342 N N . TYR F 1 122 ? 14.582 27.490 24.599 1.00 10.73 110 TYR F N 1
ATOM 12343 C CA . TYR F 1 122 ? 15.215 27.738 23.316 1.00 12.25 110 TYR F CA 1
ATOM 12344 C C . TYR F 1 122 ? 14.960 29.167 22.874 1.00 13.39 110 TYR F C 1
ATOM 12345 O O . TYR F 1 122 ? 14.002 29.808 23.304 1.00 13.31 110 TYR F O 1
ATOM 12354 N N . TYR F 1 123 ? 15.859 29.658 22.016 1.00 12.15 111 TYR F N 1
ATOM 12355 C CA . TYR F 1 123 ? 15.736 30.915 21.280 1.00 10.94 111 TYR F CA 1
ATOM 12356 C C . TYR F 1 123 ? 16.035 32.155 22.120 1.00 14.67 111 TYR F C 1
ATOM 12357 O O . TYR F 1 123 ? 16.733 33.055 21.641 1.00 13.97 111 TYR F O 1
ATOM 12366 N N . ASN F 1 124 ? 15.517 32.242 23.346 1.00 11.99 112 ASN F N 1
ATOM 12367 C CA . ASN F 1 124 ? 15.662 33.491 24.089 1.00 12.02 112 ASN F CA 1
ATOM 12368 C C . ASN F 1 124 ? 16.877 33.523 25.010 1.00 13.62 112 ASN F C 1
ATOM 12369 O O . ASN F 1 124 ? 17.111 34.556 25.648 1.00 12.27 112 ASN F O 1
ATOM 12374 N N . LYS F 1 125 ? 17.673 32.456 25.057 1.00 12.93 113 LYS F N 1
ATOM 12375 C CA . LYS F 1 125 ? 18.987 32.459 25.697 1.00 12.49 113 LYS F CA 1
ATOM 12376 C C . LYS F 1 125 ? 19.004 33.010 27.126 1.00 10.28 113 LYS F C 1
ATOM 12377 O O . LYS F 1 125 ? 19.736 33.960 27.416 1.00 12.05 113 LYS F O 1
ATOM 12383 N N . PRO F 1 126 ? 18.227 32.431 28.041 1.00 12.65 114 PRO F N 1
ATOM 12384 C CA . PRO F 1 126 ? 18.271 32.894 29.437 1.00 15.19 114 PRO F CA 1
ATOM 12385 C C . PRO F 1 126 ? 19.658 32.738 30.047 1.00 12.15 114 PRO F C 1
ATOM 12386 O O . PRO F 1 126 ? 20.450 31.879 29.650 1.00 11.98 114 PRO F O 1
ATOM 12390 N N . THR F 1 127 ? 19.952 33.605 31.017 1.00 14.13 115 THR F N 1
ATOM 12391 C CA . THR F 1 127 ? 21.180 33.487 31.781 1.00 12.77 115 THR F CA 1
ATOM 12392 C C . THR F 1 127 ? 21.077 32.299 32.732 1.00 12.77 115 THR F C 1
ATOM 12393 O O . THR F 1 127 ? 20.027 31.671 32.858 1.00 12.65 115 THR F O 1
ATOM 12397 N N . GLN F 1 128 ? 22.190 31.973 33.399 1.00 12.10 116 GLN F N 1
ATOM 12398 C CA . GLN F 1 128 ? 22.148 30.865 34.352 1.00 10.68 116 GLN F CA 1
ATOM 12399 C C . GLN F 1 128 ? 21.180 31.161 35.494 1.00 11.86 116 GLN F C 1
ATOM 12400 O O . GLN F 1 128 ? 20.463 30.265 35.959 1.00 13.30 116 GLN F O 1
ATOM 12406 N N . GLN F 1 129 ? 21.148 32.414 35.961 1.00 10.96 117 GLN F N 1
ATOM 12407 C CA . GLN F 1 129 ? 20.163 32.805 36.967 1.00 12.65 117 GLN F CA 1
ATOM 12408 C C . GLN F 1 129 ? 18.748 32.595 36.450 1.00 14.29 117 GLN F C 1
ATOM 12409 O O . GLN F 1 129 ? 17.879 32.087 37.175 1.00 14.01 117 GLN F O 1
ATOM 12415 N N . GLY F 1 130 ? 18.502 32.975 35.192 1.00 13.21 118 GLY F N 1
ATOM 12416 C CA . GLY F 1 130 ? 17.189 32.767 34.601 1.00 13.67 118 GLY F CA 1
ATOM 12417 C C . GLY F 1 130 ? 16.815 31.299 34.476 1.00 14.81 118 GLY F C 1
ATOM 12418 O O . GLY F 1 130 ? 15.668 30.923 34.740 1.00 15.34 118 GLY F O 1
ATOM 12419 N N . LEU F 1 131 ? 17.771 30.451 34.071 1.00 9.79 119 LEU F N 1
ATOM 12420 C CA . LEU F 1 131 ? 17.499 29.016 33.996 1.00 11.79 119 LEU F CA 1
ATOM 12421 C C . LEU F 1 131 ? 17.165 28.448 35.368 1.00 12.12 119 LEU F C 1
ATOM 12422 O O . LEU F 1 131 ? 16.275 27.599 35.500 1.00 13.40 119 LEU F O 1
ATOM 12427 N N . TYR F 1 132 ? 17.887 28.889 36.400 1.00 10.35 120 TYR F N 1
ATOM 12428 C CA . TYR F 1 132 ? 17.586 28.440 37.755 1.00 15.57 120 TYR F CA 1
ATOM 12429 C C . TYR F 1 132 ? 16.147 28.784 38.135 1.00 13.76 120 TYR F C 1
ATOM 12430 O O . TYR F 1 132 ? 15.394 27.920 38.604 1.00 12.79 120 TYR F O 1
ATOM 12439 N N . GLU F 1 133 ? 15.739 30.039 37.908 1.00 14.88 121 GLU F N 1
ATOM 12440 C CA . GLU F 1 133 ? 14.378 30.460 38.245 1.00 13.37 121 GLU F CA 1
ATOM 12441 C C . GLU F 1 133 ? 13.345 29.718 37.403 1.00 14.63 121 GLU F C 1
ATOM 12442 O O . GLU F 1 133 ? 12.265 29.364 37.898 1.00 16.67 121 GLU F O 1
ATOM 12448 N N . HIS F 1 134 ? 13.665 29.479 36.129 1.00 12.99 122 HIS F N 1
ATOM 12449 C CA . HIS F 1 134 ? 12.788 28.731 35.228 1.00 11.86 122 HIS F CA 1
ATOM 12450 C C . HIS F 1 134 ? 12.506 27.334 35.774 1.00 13.58 122 HIS F C 1
ATOM 12451 O O . HIS F 1 134 ? 11.349 26.929 35.936 1.00 14.51 122 HIS F O 1
ATOM 12458 N N . TYR F 1 135 ? 13.556 26.588 36.075 1.00 11.70 123 TYR F N 1
ATOM 12459 C CA . TYR F 1 135 ? 13.370 25.220 36.526 1.00 11.79 123 TYR F CA 1
ATOM 12460 C C . TYR F 1 135 ? 12.867 25.149 37.963 1.00 13.56 123 TYR F C 1
ATOM 12461 O O . TYR F 1 135 ? 12.156 24.201 38.317 1.00 15.58 123 TYR F O 1
ATOM 12470 N N . LYS F 1 136 ? 13.213 26.128 38.802 1.00 14.71 124 LYS F N 1
ATOM 12471 C CA . LYS F 1 136 ? 12.635 26.160 40.143 1.00 16.80 124 LYS F CA 1
ATOM 12472 C C . LYS F 1 136 ? 11.119 26.334 40.071 1.00 14.88 124 LYS F C 1
ATOM 12473 O O . LYS F 1 136 ? 10.371 25.674 40.808 1.00 17.66 124 LYS F O 1
ATOM 12479 N N . ALA F 1 137 ? 10.649 27.196 39.162 1.00 14.98 125 ALA F N 1
ATOM 12480 C CA . ALA F 1 137 ? 9.213 27.397 39.005 1.00 14.18 125 ALA F CA 1
ATOM 12481 C C . ALA F 1 137 ? 8.533 26.120 38.529 1.00 17.31 125 ALA F C 1
ATOM 12482 O O . ALA F 1 137 ? 7.453 25.761 39.017 1.00 18.59 125 ALA F O 1
ATOM 12484 N N . ILE F 1 138 ? 9.158 25.420 37.584 1.00 15.73 126 ILE F N 1
ATOM 12485 C CA . ILE F 1 138 ? 8.586 24.177 37.074 1.00 15.22 126 ILE F CA 1
ATOM 12486 C C . ILE F 1 138 ? 8.515 23.131 38.178 1.00 19.68 126 ILE F C 1
ATOM 12487 O O . ILE F 1 138 ? 7.469 22.506 38.405 1.00 18.25 126 ILE F O 1
ATOM 12492 N N . ALA F 1 139 ? 9.620 22.942 38.899 1.00 16.02 127 ALA F N 1
ATOM 12493 C CA . ALA F 1 139 ? 9.670 21.884 39.905 1.00 16.94 127 ALA F CA 1
ATOM 12494 C C . ALA F 1 139 ? 8.715 22.162 41.060 1.00 20.25 127 ALA F C 1
ATOM 12495 O O . ALA F 1 139 ? 8.162 21.224 41.651 1.00 21.63 127 ALA F O 1
ATOM 12497 N N . GLN F 1 140 ? 8.502 23.438 41.393 1.00 15.91 128 GLN F N 1
ATOM 12498 C CA . GLN F 1 140 ? 7.589 23.781 42.473 1.00 21.20 128 GLN F CA 1
ATOM 12499 C C . GLN F 1 140 ? 6.133 23.591 42.079 1.00 23.32 128 GLN F C 1
ATOM 12500 O O . GLN F 1 140 ? 5.277 23.528 42.963 1.00 22.51 128 GLN F O 1
ATOM 12506 N N . SER F 1 141 ? 5.834 23.464 40.785 1.00 20.61 129 SER F N 1
ATOM 12507 C CA . SER F 1 141 ? 4.452 23.375 40.329 1.00 20.35 129 SER F CA 1
ATOM 12508 C C . SER F 1 141 ? 3.883 21.964 40.379 1.00 20.87 129 SER F C 1
ATOM 12509 O O . SER F 1 141 ? 2.666 21.804 40.231 1.00 20.59 129 SER F O 1
ATOM 12512 N N . VAL F 1 142 ? 4.720 20.948 40.578 1.00 19.03 130 VAL F N 1
ATOM 12513 C CA . VAL F 1 142 ? 4.295 19.555 40.562 1.00 21.45 130 VAL F CA 1
ATOM 12514 C C . VAL F 1 142 ? 4.968 18.830 41.720 1.00 21.47 130 VAL F C 1
ATOM 12515 O O . VAL F 1 142 ? 5.865 19.358 42.378 1.00 24.38 130 VAL F O 1
ATOM 12519 N N . ASP F 1 143 ? 4.519 17.597 41.964 1.00 23.09 131 ASP F N 1
ATOM 12520 C CA . ASP F 1 143 ? 5.150 16.722 42.946 1.00 21.91 131 ASP F CA 1
ATOM 12521 C C . ASP F 1 143 ? 5.682 15.440 42.311 1.00 22.19 131 ASP F C 1
ATOM 12522 O O . ASP F 1 143 ? 5.808 14.420 43.003 1.00 27.08 131 ASP F O 1
ATOM 12527 N N . ILE F 1 144 ? 5.971 15.457 41.012 1.00 19.43 132 ILE F N 1
ATOM 12528 C CA . ILE F 1 144 ? 6.537 14.294 40.326 1.00 18.32 132 ILE F CA 1
ATOM 12529 C C . ILE F 1 144 ? 7.954 14.625 39.858 1.00 15.05 132 ILE F C 1
ATOM 12530 O O . ILE F 1 144 ? 8.335 15.807 39.813 1.00 17.63 132 ILE F O 1
ATOM 12535 N N . PRO F 1 145 ? 8.774 13.623 39.527 1.00 18.44 133 PRO F N 1
ATOM 12536 C CA . PRO F 1 145 ? 10.171 13.898 39.159 1.00 15.68 133 PRO F CA 1
ATOM 12537 C C . PRO F 1 145 ? 10.293 14.750 37.906 1.00 17.87 133 PRO F C 1
ATOM 12538 O O . PRO F 1 145 ? 9.494 14.644 36.973 1.00 17.29 133 PRO F O 1
ATOM 12542 N N . VAL F 1 146 ? 11.329 15.590 37.893 1.00 15.75 134 VAL F N 1
ATOM 12543 C CA . VAL F 1 146 ? 11.634 16.493 36.787 1.00 13.12 134 VAL F CA 1
ATOM 12544 C C . VAL F 1 146 ? 13.060 16.211 36.334 1.00 13.84 134 VAL F C 1
ATOM 12545 O O . VAL F 1 146 ? 13.993 16.274 37.145 1.00 14.40 134 VAL F O 1
ATOM 12549 N N . LEU F 1 147 ? 13.230 15.913 35.048 1.00 12.20 135 LEU F N 1
ATOM 12550 C CA . LEU F 1 147 ? 14.547 15.733 34.447 1.00 11.38 135 LEU F CA 1
ATOM 12551 C C . LEU F 1 147 ? 14.864 16.937 33.569 1.00 13.25 135 LEU F C 1
ATOM 12552 O O . LEU F 1 147 ? 14.104 17.256 32.649 1.00 11.86 135 LEU F O 1
ATOM 12557 N N . LEU F 1 148 ? 15.971 17.619 33.868 1.00 11.14 136 LEU F N 1
ATOM 12558 C CA . LEU F 1 148 ? 16.452 18.687 33.005 1.00 10.53 136 LEU F CA 1
ATOM 12559 C C . LEU F 1 148 ? 16.916 18.117 31.665 1.00 12.30 136 LEU F C 1
ATOM 12560 O O . LEU F 1 148 ? 17.194 16.925 31.526 1.00 12.67 136 LEU F O 1
ATOM 12565 N N . TYR F 1 149 ? 17.000 18.984 30.663 1.00 13.34 137 TYR F N 1
ATOM 12566 C CA . TYR F 1 149 ? 17.378 18.532 29.325 1.00 12.84 137 TYR F CA 1
ATOM 12567 C C . TYR F 1 149 ? 18.225 19.614 28.673 1.00 10.97 137 TYR F C 1
ATOM 12568 O O . TYR F 1 149 ? 17.729 20.703 28.367 1.00 12.60 137 TYR F O 1
ATOM 12577 N N . ASN F 1 150 ? 19.505 19.307 28.464 1.00 10.06 138 ASN F N 1
ATOM 12578 C CA . ASN F 1 150 ? 20.474 20.233 27.891 1.00 12.66 138 ASN F CA 1
ATOM 12579 C C . ASN F 1 150 ? 20.773 19.804 26.455 1.00 9.19 138 ASN F C 1
ATOM 12580 O O . ASN F 1 150 ? 21.217 18.676 26.225 1.00 12.42 138 ASN F O 1
ATOM 12585 N N . VAL F 1 151 ? 20.502 20.686 25.495 1.00 10.46 139 VAL F N 1
ATOM 12586 C CA . VAL F 1 151 ? 20.814 20.401 24.094 1.00 12.91 139 VAL F CA 1
ATOM 12587 C C . VAL F 1 151 ? 21.180 21.726 23.425 1.00 15.90 139 VAL F C 1
ATOM 12588 O O . VAL F 1 151 ? 20.379 22.311 22.675 1.00 12.39 139 VAL F O 1
ATOM 12592 N N . PRO F 1 152 ? 22.395 22.229 23.666 1.00 12.87 140 PRO F N 1
ATOM 12593 C CA . PRO F 1 152 ? 22.717 23.609 23.259 1.00 13.60 140 PRO F CA 1
ATOM 12594 C C . PRO F 1 152 ? 22.706 23.820 21.762 1.00 13.18 140 PRO F C 1
ATOM 12595 O O . PRO F 1 152 ? 22.431 24.939 21.312 1.00 14.33 140 PRO F O 1
ATOM 12599 N N . GLY F 1 153 ? 22.994 22.784 20.971 1.00 13.15 141 GLY F N 1
ATOM 12600 C CA . GLY F 1 153 ? 22.959 22.944 19.531 1.00 15.10 141 GLY F CA 1
ATOM 12601 C C . GLY F 1 153 ? 21.583 23.302 19.005 1.00 16.70 141 GLY F C 1
ATOM 12602 O O . GLY F 1 153 ? 21.462 23.880 17.921 1.00 18.91 141 GLY F O 1
ATOM 12603 N N . ARG F 1 154 ? 20.533 22.951 19.747 1.00 13.37 142 ARG F N 1
ATOM 12604 C CA . ARG F 1 154 ? 19.167 23.297 19.368 1.00 14.88 142 ARG F CA 1
ATOM 12605 C C . ARG F 1 154 ? 18.623 24.523 20.091 1.00 13.73 142 ARG F C 1
ATOM 12606 O O . ARG F 1 154 ? 17.842 25.282 19.497 1.00 14.19 142 ARG F O 1
ATOM 12614 N N . THR F 1 155 ? 19.007 24.743 21.349 1.00 12.33 143 THR F N 1
ATOM 12615 C CA . THR F 1 155 ? 18.395 25.805 22.140 1.00 10.97 143 THR F CA 1
ATOM 12616 C C . THR F 1 155 ? 19.141 27.123 22.075 1.00 12.78 143 THR F C 1
ATOM 12617 O O . THR F 1 155 ? 18.529 28.168 22.316 1.00 14.48 143 THR F O 1
ATOM 12621 N N . GLY F 1 156 ? 20.442 27.105 21.774 1.00 10.77 144 GLY F N 1
ATOM 12622 C CA . GLY F 1 156 ? 21.248 28.307 21.895 1.00 11.88 144 GLY F CA 1
ATOM 12623 C C . GLY F 1 156 ? 21.715 28.647 23.291 1.00 13.44 144 GLY F C 1
ATOM 12624 O O . GLY F 1 156 ? 22.323 29.707 23.475 1.00 14.87 144 GLY F O 1
ATOM 12625 N N . CYS F 1 157 ? 21.450 27.805 24.288 1.00 13.43 145 CYS F N 1
ATOM 12626 C CA . CYS F 1 157 ? 21.979 28.045 25.625 1.00 13.28 145 CYS F CA 1
ATOM 12627 C C . CYS F 1 157 ? 22.447 26.727 26.216 1.00 12.38 145 CYS F C 1
ATOM 12628 O O . CYS F 1 157 ? 22.144 25.648 25.706 1.00 12.84 145 CYS F O 1
ATOM 12631 N N . GLU F 1 158 ? 23.198 26.826 27.308 1.00 11.64 146 GLU F N 1
ATOM 12632 C CA . GLU F 1 158 ? 23.757 25.670 28.001 1.00 14.06 146 GLU F CA 1
ATOM 12633 C C . GLU F 1 158 ? 23.415 25.797 29.478 1.00 17.51 146 GLU F C 1
ATOM 12634 O O . GLU F 1 158 ? 23.668 26.846 30.076 1.00 17.50 146 GLU F O 1
ATOM 12640 N N . ILE F 1 159 ? 22.838 24.752 30.072 1.00 13.16 147 ILE F N 1
ATOM 12641 C CA . ILE F 1 159 ? 22.734 24.713 31.529 1.00 11.98 147 ILE F CA 1
ATOM 12642 C C . ILE F 1 159 ? 24.096 24.277 32.054 1.00 12.78 147 ILE F C 1
ATOM 12643 O O . ILE F 1 159 ? 24.538 23.156 31.782 1.00 13.97 147 ILE F O 1
ATOM 12648 N N . SER F 1 160 ? 24.759 25.150 32.808 1.00 12.11 148 SER F N 1
ATOM 12649 C CA . SER F 1 160 ? 26.094 24.816 33.274 1.00 12.19 148 SER F CA 1
ATOM 12650 C C . SER F 1 160 ? 26.029 23.694 34.310 1.00 13.29 148 SER F C 1
ATOM 12651 O O . SER F 1 160 ? 24.984 23.415 34.906 1.00 12.91 148 SER F O 1
ATOM 12654 N N . THR F 1 161 ? 27.175 23.048 34.520 1.00 13.55 149 THR F N 1
ATOM 12655 C CA . THR F 1 161 ? 27.267 22.036 35.569 1.00 13.08 149 THR F CA 1
ATOM 12656 C C . THR F 1 161 ? 26.861 22.604 36.921 1.00 12.15 149 THR F C 1
ATOM 12657 O O . THR F 1 161 ? 26.132 21.952 37.688 1.00 14.01 149 THR F O 1
ATOM 12661 N N . ASP F 1 162 ? 27.350 23.805 37.241 1.00 11.88 150 ASP F N 1
ATOM 12662 C CA . ASP F 1 162 ? 27.002 24.445 38.508 1.00 14.75 150 ASP F CA 1
ATOM 12663 C C . ASP F 1 162 ? 25.497 24.644 38.640 1.00 14.04 150 ASP F C 1
ATOM 12664 O O . ASP F 1 162 ? 24.921 24.389 39.708 1.00 14.03 150 ASP F O 1
ATOM 12669 N N . THR F 1 163 ? 24.843 25.106 37.568 1.00 13.37 151 THR F N 1
ATOM 12670 C CA . THR F 1 163 ? 23.401 25.320 37.616 1.00 14.10 151 THR F CA 1
ATOM 12671 C C . THR F 1 163 ? 22.653 24.001 37.761 1.00 14.56 151 THR F C 1
ATOM 12672 O O . THR F 1 163 ? 21.708 23.908 38.552 1.00 13.90 151 THR F O 1
ATOM 12676 N N . ILE F 1 164 ? 23.067 22.969 37.018 1.00 11.22 152 ILE F N 1
ATOM 12677 C CA . ILE F 1 164 ? 22.432 21.658 37.145 1.00 13.53 152 ILE F CA 1
ATOM 12678 C C . ILE F 1 164 ? 22.537 21.151 38.577 1.00 13.47 152 ILE F C 1
ATOM 12679 O O . ILE F 1 164 ? 21.555 20.687 39.172 1.00 13.93 152 ILE F O 1
ATOM 12684 N N . ILE F 1 165 ? 23.732 21.242 39.157 1.00 11.93 153 ILE F N 1
ATOM 12685 C CA . ILE F 1 165 ? 23.941 20.714 40.499 1.00 12.94 153 ILE F CA 1
ATOM 12686 C C . ILE F 1 165 ? 23.141 21.514 41.524 1.00 15.09 153 ILE F C 1
ATOM 12687 O O . ILE F 1 165 ? 22.534 20.944 42.441 1.00 16.09 153 ILE F O 1
ATOM 12692 N N . LYS F 1 166 ? 23.129 22.844 41.392 1.00 14.32 154 LYS F N 1
ATOM 12693 C CA . LYS F 1 166 ? 22.347 23.664 42.313 1.00 14.40 154 LYS F CA 1
ATOM 12694 C C . LYS F 1 166 ? 20.866 23.305 42.246 1.00 14.84 154 LYS F C 1
ATOM 12695 O O . LYS F 1 166 ? 20.197 23.203 43.283 1.00 15.32 154 LYS F O 1
ATOM 12701 N N . LEU F 1 167 ? 20.342 23.100 41.035 1.00 17.25 155 LEU F N 1
ATOM 12702 C CA . LEU F 1 167 ? 18.935 22.740 40.882 1.00 16.22 155 LEU F CA 1
ATOM 12703 C C . LEU F 1 167 ? 18.641 21.375 41.490 1.00 14.74 155 LEU F C 1
ATOM 12704 O O . LEU F 1 167 ? 17.609 21.188 42.146 1.00 15.13 155 LEU F O 1
ATOM 12709 N N . PHE F 1 168 ? 19.535 20.410 41.274 1.00 12.19 156 PHE F N 1
ATOM 12710 C CA . PHE F 1 168 ? 19.377 19.088 41.867 1.00 13.28 156 PHE F CA 1
ATOM 12711 C C . PHE F 1 168 ? 19.369 19.164 43.390 1.00 14.53 156 PHE F C 1
ATOM 12712 O O . PHE F 1 168 ? 18.567 18.492 44.056 1.00 16.11 156 PHE F O 1
ATOM 12720 N N . ARG F 1 169 ? 20.244 19.993 43.961 1.00 16.27 157 ARG F N 1
ATOM 12721 C CA . ARG F 1 169 ? 20.344 20.081 45.414 1.00 17.98 157 ARG F CA 1
ATOM 12722 C C . ARG F 1 169 ? 19.221 20.906 46.037 1.00 19.34 157 ARG F C 1
ATOM 12723 O O . ARG F 1 169 ? 18.785 20.600 47.154 1.00 20.14 157 ARG F O 1
ATOM 12731 N N . ASP F 1 170 ? 18.727 21.930 45.338 1.00 14.69 158 ASP F N 1
ATOM 12732 C CA . ASP F 1 170 ? 17.765 22.859 45.918 1.00 18.56 158 ASP F CA 1
ATOM 12733 C C . ASP F 1 170 ? 16.311 22.447 45.710 1.00 18.12 158 ASP F C 1
ATOM 12734 O O . ASP F 1 170 ? 15.444 22.870 46.490 1.00 19.86 158 ASP F O 1
ATOM 12739 N N . CYS F 1 171 ? 16.023 21.647 44.685 1.00 16.80 159 CYS F N 1
ATOM 12740 C CA . CYS F 1 171 ? 14.657 21.327 44.287 1.00 18.96 159 CYS F CA 1
ATOM 12741 C C . CYS F 1 171 ? 14.436 19.826 44.414 1.00 16.14 159 CYS F C 1
ATOM 12742 O O . CYS F 1 171 ? 15.043 19.045 43.669 1.00 18.05 159 CYS F O 1
ATOM 12745 N N . GLU F 1 172 ? 13.538 19.436 45.326 1.00 20.68 160 GLU F N 1
ATOM 12746 C CA . GLU F 1 172 ? 13.289 18.020 45.603 1.00 25.25 160 GLU F CA 1
ATOM 12747 C C . GLU F 1 172 ? 13.009 17.224 44.331 1.00 27.24 160 GLU F C 1
ATOM 12748 O O . GLU F 1 172 ? 13.535 16.120 44.156 1.00 25.20 160 GLU F O 1
ATOM 12754 N N . ASN F 1 173 ? 12.203 17.782 43.423 1.00 22.04 161 ASN F N 1
ATOM 12755 C CA . ASN F 1 173 ? 11.726 17.026 42.265 1.00 21.46 161 ASN F CA 1
ATOM 12756 C C . ASN F 1 173 ? 12.805 16.814 41.207 1.00 16.85 161 ASN F C 1
ATOM 12757 O O . ASN F 1 173 ? 12.703 15.874 40.412 1.00 16.02 161 ASN F O 1
ATOM 12762 N N . ILE F 1 174 ? 13.811 17.683 41.143 1.00 15.94 162 ILE F N 1
ATOM 12763 C CA . ILE F 1 174 ? 14.775 17.640 40.045 1.00 14.15 162 ILE F CA 1
ATOM 12764 C C . ILE F 1 174 ? 15.824 16.587 40.375 1.00 13.65 162 ILE F C 1
ATOM 12765 O O . ILE F 1 174 ? 16.485 16.664 41.417 1.00 15.64 162 ILE F O 1
ATOM 12770 N N . TYR F 1 175 ? 15.957 15.573 39.511 1.00 12.57 163 TYR F N 1
ATOM 12771 C CA . TYR F 1 175 ? 16.762 14.407 39.864 1.00 13.53 163 TYR F CA 1
ATOM 12772 C C . TYR F 1 175 ? 17.891 14.115 38.886 1.00 13.95 163 TYR F C 1
ATOM 12773 O O . TYR F 1 175 ? 18.669 13.189 39.135 1.00 14.42 163 TYR F O 1
ATOM 12782 N N . GLY F 1 176 ? 18.008 14.862 37.797 1.00 13.30 164 GLY F N 1
ATOM 12783 C CA . GLY F 1 176 ? 19.114 14.639 36.883 1.00 15.08 164 GLY F CA 1
ATOM 12784 C C . GLY F 1 176 ? 18.945 15.441 35.609 1.00 14.57 164 GLY F C 1
ATOM 12785 O O . GLY F 1 176 ? 18.171 16.401 35.557 1.00 12.89 164 GLY F O 1
ATOM 12786 N N . VAL F 1 177 ? 19.695 15.033 34.586 1.00 13.78 165 VAL F N 1
ATOM 12787 C CA . VAL F 1 177 ? 19.741 15.768 33.327 1.00 11.21 165 VAL F CA 1
ATOM 12788 C C . VAL F 1 177 ? 19.966 14.803 32.164 1.00 10.32 165 VAL F C 1
ATOM 12789 O O . VAL F 1 177 ? 20.778 13.884 32.258 1.00 12.70 165 VAL F O 1
ATOM 12807 N N . GLU F 1 179 ? 21.678 14.759 28.826 1.00 10.99 167 GLU F N 1
ATOM 12808 C CA . GLU F 1 179 ? 22.668 15.577 28.121 1.00 11.38 167 GLU F CA 1
ATOM 12809 C C . GLU F 1 179 ? 22.747 15.213 26.652 1.00 11.30 167 GLU F C 1
ATOM 12810 O O . GLU F 1 179 ? 22.964 14.050 26.300 1.00 12.70 167 GLU F O 1
ATOM 12816 N N . ALA F 1 180 ? 22.580 16.215 25.787 1.00 11.11 168 ALA F N 1
ATOM 12817 C CA . ALA F 1 180 ? 22.780 16.064 24.344 1.00 12.47 168 ALA F CA 1
ATOM 12818 C C . ALA F 1 180 ? 23.766 17.150 23.915 1.00 13.06 168 ALA F C 1
ATOM 12819 O O . ALA F 1 180 ? 23.390 18.145 23.287 1.00 15.38 168 ALA F O 1
ATOM 12821 N N . SER F 1 181 ? 25.041 16.956 24.270 1.00 13.02 169 SER F N 1
ATOM 12822 C CA . SER F 1 181 ? 26.021 18.025 24.149 1.00 12.98 169 SER F CA 1
ATOM 12823 C C . SER F 1 181 ? 27.396 17.589 23.653 1.00 16.09 169 SER F C 1
ATOM 12824 O O . SER F 1 181 ? 28.285 18.447 23.558 1.00 16.81 169 SER F O 1
ATOM 12827 N N . GLY F 1 182 ? 27.603 16.310 23.324 1.00 13.07 170 GLY F N 1
ATOM 12828 C CA . GLY F 1 182 ? 28.881 15.871 22.774 1.00 17.96 170 GLY F CA 1
ATOM 12829 C C . GLY F 1 182 ? 30.074 16.176 23.656 1.00 19.71 170 GLY F C 1
ATOM 12830 O O . GLY F 1 182 ? 31.162 16.467 23.144 1.00 22.88 170 GLY F O 1
ATOM 12831 N N . ASN F 1 183 ? 29.900 16.106 24.977 1.00 13.14 171 ASN F N 1
ATOM 12832 C CA . ASN F 1 183 ? 30.849 16.665 25.949 1.00 13.00 171 ASN F CA 1
ATOM 12833 C C . ASN F 1 183 ? 31.049 15.665 27.093 1.00 12.95 171 ASN F C 1
ATOM 12834 O O . ASN F 1 183 ? 30.504 15.831 28.187 1.00 12.73 171 ASN F O 1
ATOM 12839 N N . ILE F 1 184 ? 31.854 14.627 26.850 1.00 12.61 172 ILE F N 1
ATOM 12840 C CA . ILE F 1 184 ? 32.062 13.640 27.905 1.00 12.73 172 ILE F CA 1
ATOM 12841 C C . ILE F 1 184 ? 32.824 14.255 29.077 1.00 12.36 172 ILE F C 1
ATOM 12842 O O . ILE F 1 184 ? 32.684 13.789 30.214 1.00 14.42 172 ILE F O 1
ATOM 12847 N N . ASP F 1 185 ? 33.606 15.311 28.839 1.00 14.09 173 ASP F N 1
ATOM 12848 C CA . ASP F 1 185 ? 34.227 16.029 29.949 1.00 12.61 173 ASP F CA 1
ATOM 12849 C C . ASP F 1 185 ? 33.170 16.551 30.919 1.00 12.99 173 ASP F C 1
ATOM 12850 O O . ASP F 1 185 ? 33.297 16.388 32.140 1.00 12.17 173 ASP F O 1
ATOM 12855 N N . LYS F 1 186 ? 32.117 17.187 30.388 1.00 13.21 174 LYS F N 1
ATOM 12856 C CA . LYS F 1 186 ? 31.034 17.664 31.248 1.00 11.85 174 LYS F CA 1
ATOM 12857 C C . LYS F 1 186 ? 30.372 16.508 31.987 1.00 13.45 174 LYS F C 1
ATOM 12858 O O . LYS F 1 186 ? 29.990 16.643 33.156 1.00 11.48 174 LYS F O 1
ATOM 12864 N N . CYS F 1 187 ? 30.230 15.359 31.322 1.00 13.07 175 CYS F N 1
ATOM 12865 C CA . CYS F 1 187 ? 29.634 14.196 31.972 1.00 11.22 175 CYS F CA 1
ATOM 12866 C C . CYS F 1 187 ? 30.457 13.744 33.171 1.00 12.43 175 CYS F C 1
ATOM 12867 O O . CYS F 1 187 ? 29.898 13.332 34.195 1.00 12.71 175 CYS F O 1
ATOM 12870 N N . VAL F 1 188 ? 31.787 13.820 33.063 1.00 11.43 176 VAL F N 1
ATOM 12871 C CA . VAL F 1 188 ? 32.654 13.519 34.201 1.00 11.24 176 VAL F CA 1
ATOM 12872 C C . VAL F 1 188 ? 32.490 14.576 35.283 1.00 12.19 176 VAL F C 1
ATOM 12873 O O . VAL F 1 188 ? 32.358 14.261 36.471 1.00 12.65 176 VAL F O 1
ATOM 12877 N N . ASP F 1 189 ? 32.520 15.851 34.878 1.00 10.76 177 ASP F N 1
ATOM 12878 C CA . ASP F 1 189 ? 32.326 16.971 35.797 1.00 11.02 177 ASP F CA 1
ATOM 12879 C C . ASP F 1 189 ? 31.063 16.792 36.644 1.00 12.40 177 ASP F C 1
ATOM 12880 O O . ASP F 1 189 ? 31.103 16.886 37.878 1.00 12.97 177 ASP F O 1
ATOM 12885 N N . LEU F 1 190 ? 29.934 16.501 35.987 1.00 14.53 178 LEU F N 1
ATOM 12886 C CA . LEU F 1 190 ? 28.657 16.364 36.683 1.00 11.47 178 LEU F CA 1
ATOM 12887 C C . LEU F 1 190 ? 28.706 15.273 37.744 1.00 12.16 178 LEU F C 1
ATOM 12888 O O . LEU F 1 190 ? 28.347 15.500 38.906 1.00 13.09 178 LEU F O 1
ATOM 12893 N N . LEU F 1 191 ? 29.115 14.065 37.353 1.00 12.66 179 LEU F N 1
ATOM 12894 C CA . LEU F 1 191 ? 29.047 12.937 38.272 1.00 12.66 179 LEU F CA 1
ATOM 12895 C C . LEU F 1 191 ? 30.211 12.897 39.256 1.00 13.09 179 LEU F C 1
ATOM 12896 O O . LEU F 1 191 ? 30.106 12.225 40.288 1.00 15.31 179 LEU F O 1
ATOM 12901 N N . ALA F 1 192 ? 31.312 13.597 38.975 1.00 12.73 180 ALA F N 1
ATOM 12902 C CA . ALA F 1 192 ? 32.374 13.690 39.970 1.00 12.74 180 ALA F CA 1
ATOM 12903 C C . ALA F 1 192 ? 31.981 14.632 41.102 1.00 14.82 180 ALA F C 1
ATOM 12904 O O . ALA F 1 192 ? 32.311 14.383 42.266 1.00 18.70 180 ALA F O 1
ATOM 12906 N N . HIS F 1 193 ? 31.257 15.707 40.788 1.00 12.07 181 HIS F N 1
ATOM 12907 C CA . HIS F 1 193 ? 30.887 16.668 41.819 1.00 12.01 181 HIS F CA 1
ATOM 12908 C C . HIS F 1 193 ? 29.532 16.385 42.449 1.00 13.32 181 HIS F C 1
ATOM 12909 O O . HIS F 1 193 ? 29.303 16.790 43.595 1.00 16.83 181 HIS F O 1
ATOM 12916 N N . GLU F 1 194 ? 28.641 15.684 41.754 1.00 12.48 182 GLU F N 1
ATOM 12917 C CA . GLU F 1 194 ? 27.330 15.334 42.299 1.00 16.32 182 GLU F CA 1
ATOM 12918 C C . GLU F 1 194 ? 26.977 13.928 41.843 1.00 14.94 182 GLU F C 1
ATOM 12919 O O . GLU F 1 194 ? 26.175 13.729 40.926 1.00 15.56 182 GLU F O 1
ATOM 12925 N N . PRO F 1 195 ? 27.553 12.911 42.489 1.00 13.39 183 PRO F N 1
ATOM 12926 C CA . PRO F 1 195 ? 27.320 11.529 42.050 1.00 13.75 183 PRO F CA 1
ATOM 12927 C C . PRO F 1 195 ? 25.917 11.007 42.320 1.00 15.89 183 PRO F C 1
ATOM 12928 O O . PRO F 1 195 ? 25.598 9.910 41.846 1.00 17.71 183 PRO F O 1
ATOM 12932 N N . ARG F 1 196 ? 25.077 11.738 43.057 1.00 14.75 184 ARG F N 1
ATOM 12933 C CA . ARG F 1 196 ? 23.716 11.288 43.319 1.00 15.41 184 ARG F CA 1
ATOM 12934 C C . ARG F 1 196 ? 22.748 11.587 42.179 1.00 14.35 184 ARG F C 1
ATOM 12935 O O . ARG F 1 196 ? 21.642 11.039 42.178 1.00 16.07 184 ARG F O 1
ATOM 12943 N N . MET F 1 197 ? 23.119 12.432 41.218 1.00 15.83 185 MET F N 1
ATOM 12944 C CA . MET F 1 197 ? 22.189 12.763 40.151 1.00 13.05 185 MET F CA 1
ATOM 12945 C C . MET F 1 197 ? 22.116 11.640 39.117 1.00 12.90 185 MET F C 1
ATOM 12946 O O . MET F 1 197 ? 23.021 10.813 38.992 1.00 15.82 185 MET F O 1
ATOM 12951 N N . MET F 1 198 ? 21.004 11.611 38.377 1.00 12.33 186 MET F N 1
ATOM 12952 C CA . MET F 1 198 ? 20.827 10.667 37.269 1.00 13.04 186 MET F CA 1
ATOM 12953 C C . MET F 1 198 ? 21.191 11.378 35.967 1.00 13.89 186 MET F C 1
ATOM 12954 O O . MET F 1 198 ? 20.414 12.187 35.441 1.00 13.68 186 MET F O 1
ATOM 12959 N N . LEU F 1 199 ? 22.377 11.069 35.450 1.00 11.80 187 LEU F N 1
ATOM 12960 C CA . LEU F 1 199 ? 22.789 11.542 34.136 1.00 11.92 187 LEU F CA 1
ATOM 12961 C C . LEU F 1 199 ? 22.234 10.593 33.083 1.00 12.84 187 LEU F C 1
ATOM 12962 O O . LEU F 1 199 ? 22.424 9.377 33.173 1.00 13.22 187 LEU F O 1
ATOM 12967 N N . ILE F 1 200 ? 21.528 11.146 32.102 1.00 11.27 188 ILE F N 1
ATOM 12968 C CA . ILE F 1 200 ? 20.816 10.366 31.096 1.00 11.97 188 ILE F CA 1
ATOM 12969 C C . ILE F 1 200 ? 21.389 10.719 29.731 1.00 10.74 188 ILE F C 1
ATOM 12970 O O . ILE F 1 200 ? 21.494 11.902 29.391 1.00 13.07 188 ILE F O 1
ATOM 12975 N N . SER F 1 201 ? 21.769 9.707 28.948 1.00 13.39 189 SER F N 1
ATOM 12976 C CA . SER F 1 201 ? 22.277 9.997 27.611 1.00 13.14 189 SER F CA 1
ATOM 12977 C C . SER F 1 201 ? 21.182 10.474 26.671 1.00 14.05 189 SER F C 1
ATOM 12978 O O . SER F 1 201 ? 20.178 9.787 26.471 1.00 13.61 189 SER F O 1
ATOM 12981 N N . GLY F 1 202 ? 21.413 11.635 26.058 1.00 12.49 190 GLY F N 1
ATOM 12982 C CA . GLY F 1 202 ? 20.592 12.125 24.970 1.00 13.17 190 GLY F CA 1
ATOM 12983 C C . GLY F 1 202 ? 21.227 12.012 23.602 1.00 17.24 190 GLY F C 1
ATOM 12984 O O . GLY F 1 202 ? 20.725 12.629 22.654 1.00 17.57 190 GLY F O 1
ATOM 12985 N N . GLU F 1 203 ? 22.308 11.246 23.451 1.00 12.79 191 GLU F N 1
ATOM 12986 C CA . GLU F 1 203 ? 23.021 11.145 22.177 1.00 11.45 191 GLU F CA 1
ATOM 12987 C C . GLU F 1 203 ? 23.360 9.680 21.965 1.00 13.00 191 GLU F C 1
ATOM 12988 O O . GLU F 1 203 ? 24.239 9.143 22.648 1.00 13.82 191 GLU F O 1
ATOM 12994 N N . ASP F 1 204 ? 22.645 9.030 21.041 1.00 12.32 192 ASP F N 1
ATOM 12995 C CA . ASP F 1 204 ? 22.708 7.573 20.955 1.00 11.50 192 ASP F CA 1
ATOM 12996 C C . ASP F 1 204 ? 24.125 7.072 20.702 1.00 13.03 192 ASP F C 1
ATOM 12997 O O . ASP F 1 204 ? 24.530 6.062 21.278 1.00 12.33 192 ASP F O 1
ATOM 13002 N N . ALA F 1 205 ? 24.899 7.762 19.858 1.00 12.70 193 ALA F N 1
ATOM 13003 C CA . ALA F 1 205 ? 26.214 7.221 19.503 1.00 13.03 193 ALA F CA 1
ATOM 13004 C C . ALA F 1 205 ? 27.122 7.066 20.720 1.00 14.58 193 ALA F C 1
ATOM 13005 O O . ALA F 1 205 ? 28.030 6.222 20.709 1.00 11.84 193 ALA F O 1
ATOM 13007 N N . ILE F 1 206 ? 26.898 7.849 21.778 1.00 12.16 194 ILE F N 1
ATOM 13008 C CA . ILE F 1 206 ? 27.768 7.792 22.949 1.00 10.94 194 ILE F CA 1
ATOM 13009 C C . ILE F 1 206 ? 26.999 7.299 24.174 1.00 11.94 194 ILE F C 1
ATOM 13010 O O . ILE F 1 206 ? 27.393 7.567 25.315 1.00 13.19 194 ILE F O 1
ATOM 13015 N N . ASN F 1 207 ? 25.931 6.524 23.945 1.00 11.89 195 ASN F N 1
ATOM 13016 C CA . ASN F 1 207 ? 25.208 5.912 25.060 1.00 12.12 195 ASN F CA 1
ATOM 13017 C C . ASN F 1 207 ? 26.160 5.169 25.989 1.00 12.42 195 ASN F C 1
ATOM 13018 O O . ASN F 1 207 ? 26.147 5.380 27.207 1.00 13.17 195 ASN F O 1
ATOM 13023 N N . TYR F 1 208 ? 27.011 4.297 25.429 1.00 13.03 196 TYR F N 1
ATOM 13024 C CA . TYR F 1 208 ? 27.830 3.462 26.308 1.00 14.08 196 TYR F CA 1
ATOM 13025 C C . TYR F 1 208 ? 28.828 4.290 27.114 1.00 11.25 196 TYR F C 1
ATOM 13026 O O . TYR F 1 208 ? 28.914 4.085 28.338 1.00 11.83 196 TYR F O 1
ATOM 13035 N N . PRO F 1 209 ? 29.596 5.220 26.533 1.00 11.46 197 PRO F N 1
ATOM 13036 C CA . PRO F 1 209 ? 30.510 6.007 27.380 1.00 12.04 197 PRO F CA 1
ATOM 13037 C C . PRO F 1 209 ? 29.803 6.775 28.492 1.00 14.09 197 PRO F C 1
ATOM 13038 O O . PRO F 1 209 ? 30.345 6.882 29.598 1.00 15.44 197 PRO F O 1
ATOM 13042 N N . ILE F 1 210 ? 28.600 7.301 28.250 1.00 12.25 198 ILE F N 1
ATOM 13043 C CA . ILE F 1 210 ? 27.877 7.981 29.323 1.00 10.29 198 ILE F CA 1
ATOM 13044 C C . ILE F 1 210 ? 27.488 6.987 30.420 1.00 12.77 198 ILE F C 1
ATOM 13045 O O . ILE F 1 210 ? 27.702 7.238 31.611 1.00 11.92 198 ILE F O 1
ATOM 13050 N N . LEU F 1 211 ? 26.940 5.827 30.038 1.00 11.40 199 LEU F N 1
ATOM 13051 C CA . LEU F 1 211 ? 26.569 4.832 31.041 1.00 12.07 199 LEU F CA 1
ATOM 13052 C C . LEU F 1 211 ? 27.785 4.298 31.788 1.00 13.52 199 LEU F C 1
ATOM 13053 O O . LEU F 1 211 ? 27.716 4.053 32.996 1.00 13.87 199 LEU F O 1
ATOM 13058 N N . SER F 1 212 ? 28.906 4.093 31.088 1.00 12.83 200 SER F N 1
ATOM 13059 C CA . SER F 1 212 ? 30.048 3.480 31.753 1.00 12.36 200 SER F CA 1
ATOM 13060 C C . SER F 1 212 ? 30.694 4.433 32.743 1.00 13.61 200 SER F C 1
ATOM 13061 O O . SER F 1 212 ? 31.439 3.980 33.618 1.00 13.29 200 SER F O 1
ATOM 13064 N N . ASN F 1 213 ? 30.397 5.730 32.651 1.00 14.64 201 ASN F N 1
ATOM 13065 C CA . ASN F 1 213 ? 30.832 6.695 33.654 1.00 13.47 201 ASN F CA 1
ATOM 13066 C C . ASN F 1 213 ? 29.827 6.860 34.791 1.00 12.80 201 ASN F C 1
ATOM 13067 O O . ASN F 1 213 ? 30.019 7.726 35.649 1.00 14.04 201 ASN F O 1
ATOM 13072 N N . GLY F 1 214 ? 28.779 6.043 34.836 1.00 11.05 202 GLY F N 1
ATOM 13073 C CA . GLY F 1 214 ? 27.805 6.126 35.901 1.00 15.05 202 GLY F CA 1
ATOM 13074 C C . GLY F 1 214 ? 26.498 6.781 35.519 1.00 14.15 202 GLY F C 1
ATOM 13075 O O . GLY F 1 214 ? 25.646 6.981 36.398 1.00 14.95 202 GLY F O 1
ATOM 13076 N N . GLY F 1 215 ? 26.314 7.136 34.250 1.00 11.36 203 GLY F N 1
ATOM 13077 C CA . GLY F 1 215 ? 24.988 7.502 33.793 1.00 10.31 203 GLY F CA 1
ATOM 13078 C C . GLY F 1 215 ? 24.025 6.356 34.028 1.00 11.45 203 GLY F C 1
ATOM 13079 O O . GLY F 1 215 ? 24.419 5.190 34.070 1.00 12.46 203 GLY F O 1
ATOM 13080 N N . LYS F 1 216 ? 22.746 6.686 34.220 1.00 11.90 204 LYS F N 1
ATOM 13081 C CA . LYS F 1 216 ? 21.796 5.663 34.646 1.00 11.62 204 LYS F CA 1
ATOM 13082 C C . LYS F 1 216 ? 20.658 5.439 33.657 1.00 12.88 204 LYS F C 1
ATOM 13083 O O . LYS F 1 216 ? 19.657 4.804 34.013 1.00 13.73 204 LYS F O 1
ATOM 13089 N N . GLY F 1 217 ? 20.793 5.910 32.425 1.00 13.08 205 GLY F N 1
ATOM 13090 C CA . GLY F 1 217 ? 19.776 5.644 31.430 1.00 11.37 205 GLY F CA 1
ATOM 13091 C C . GLY F 1 217 ? 20.050 6.403 30.151 1.00 12.46 205 GLY F C 1
ATOM 13092 O O . GLY F 1 217 ? 21.044 7.117 30.020 1.00 12.32 205 GLY F O 1
ATOM 13093 N N . VAL F 1 218 ? 19.141 6.215 29.200 1.00 12.39 206 VAL F N 1
ATOM 13094 C CA . VAL F 1 218 ? 19.192 6.867 27.896 1.00 11.71 206 VAL F CA 1
ATOM 13095 C C . VAL F 1 218 ? 17.781 7.322 27.562 1.00 13.22 206 VAL F C 1
ATOM 13096 O O . VAL F 1 218 ? 16.798 6.705 27.980 1.00 13.05 206 VAL F O 1
ATOM 13100 N N . ILE F 1 219 ? 17.681 8.429 26.829 1.00 11.13 207 ILE F N 1
ATOM 13101 C CA . ILE F 1 219 ? 16.442 8.831 26.172 1.00 10.75 207 ILE F CA 1
ATOM 13102 C C . ILE F 1 219 ? 16.790 8.859 24.692 1.00 14.45 207 ILE F C 1
ATOM 13103 O O . ILE F 1 219 ? 17.469 9.777 24.213 1.00 13.49 207 ILE F O 1
ATOM 13108 N N . SER F 1 220 ? 16.346 7.831 23.973 1.00 10.80 208 SER F N 1
ATOM 13109 C CA . SER F 1 220 ? 16.949 7.413 22.718 1.00 11.75 208 SER F CA 1
ATOM 13110 C C . SER F 1 220 ? 16.080 7.771 21.517 1.00 12.87 208 SER F C 1
ATOM 13111 O O . SER F 1 220 ? 14.846 7.771 21.596 1.00 14.73 208 SER F O 1
ATOM 13114 N N . VAL F 1 221 ? 16.748 8.095 20.409 1.00 11.63 209 VAL F N 1
ATOM 13115 C CA . VAL F 1 221 ? 16.121 8.162 19.092 1.00 12.10 209 VAL F CA 1
ATOM 13116 C C . VAL F 1 221 ? 16.144 6.798 18.411 1.00 14.68 209 VAL F C 1
ATOM 13117 O O . VAL F 1 221 ? 15.126 6.306 17.915 1.00 13.38 209 VAL F O 1
ATOM 13121 N N . THR F 1 222 ? 17.324 6.176 18.387 1.00 12.89 210 THR F N 1
ATOM 13122 C CA . THR F 1 222 ? 17.484 4.885 17.727 1.00 14.50 210 THR F CA 1
ATOM 13123 C C . THR F 1 222 ? 16.506 3.842 18.259 1.00 16.29 210 THR F C 1
ATOM 13124 O O . THR F 1 222 ? 16.058 2.972 17.503 1.00 13.35 210 THR F O 1
ATOM 13128 N N . SER F 1 223 ? 16.140 3.919 19.542 1.00 13.90 211 SER F N 1
ATOM 13129 C CA . SER F 1 223 ? 15.275 2.889 20.126 1.00 13.75 211 SER F CA 1
ATOM 13130 C C . SER F 1 223 ? 13.875 2.871 19.519 1.00 14.34 211 SER F C 1
ATOM 13131 O O . SER F 1 223 ? 13.164 1.871 19.680 1.00 14.57 211 SER F O 1
ATOM 13134 N N . ASN F 1 224 ? 13.457 3.946 18.840 1.00 13.73 212 ASN F N 1
ATOM 13135 C CA . ASN F 1 224 ? 12.227 3.868 18.055 1.00 14.74 212 ASN F CA 1
ATOM 13136 C C . ASN F 1 224 ? 12.278 2.694 17.086 1.00 13.80 212 ASN F C 1
ATOM 13137 O O . ASN F 1 224 ? 11.300 1.951 16.941 1.00 16.28 212 ASN F O 1
ATOM 13142 N N . LEU F 1 225 ? 13.412 2.525 16.403 1.00 13.78 213 LEU F N 1
ATOM 13143 C CA . LEU F 1 225 ? 13.576 1.483 15.393 1.00 14.44 213 LEU F CA 1
ATOM 13144 C C . LEU F 1 225 ? 14.087 0.174 15.988 1.00 14.11 213 LEU F C 1
ATOM 13145 O O . LEU F 1 225 ? 13.613 -0.906 15.616 1.00 15.78 213 LEU F O 1
ATOM 13150 N N . LEU F 1 226 ? 15.040 0.249 16.915 1.00 15.76 214 LEU F N 1
ATOM 13151 C CA . LEU F 1 226 ? 15.706 -0.924 17.477 1.00 13.51 214 LEU F CA 1
ATOM 13152 C C . LEU F 1 226 ? 15.575 -0.933 18.998 1.00 13.75 214 LEU F C 1
ATOM 13153 O O . LEU F 1 226 ? 16.579 -0.894 19.720 1.00 15.01 214 LEU F O 1
ATOM 13158 N N . PRO F 1 227 ? 14.344 -1.003 19.520 1.00 15.17 215 PRO F N 1
ATOM 13159 C CA . PRO F 1 227 ? 14.167 -0.887 20.977 1.00 14.72 215 PRO F CA 1
ATOM 13160 C C . PRO F 1 227 ? 14.865 -1.995 21.740 1.00 16.16 215 PRO F C 1
ATOM 13161 O O . PRO F 1 227 ? 15.399 -1.761 22.830 1.00 14.81 215 PRO F O 1
ATOM 13165 N N . ASP F 1 228 ? 14.879 -3.202 21.172 1.00 14.69 216 ASP F N 1
ATOM 13166 C CA . ASP F 1 228 ? 15.514 -4.337 21.831 1.00 12.91 216 ASP F CA 1
ATOM 13167 C C . ASP F 1 228 ? 17.012 -4.112 22.000 1.00 15.46 216 ASP F C 1
ATOM 13168 O O . ASP F 1 228 ? 17.594 -4.486 23.029 1.00 15.88 216 ASP F O 1
ATOM 13173 N N . MET F 1 229 ? 17.656 -3.515 20.995 1.00 15.07 217 MET F N 1
ATOM 13174 C CA . MET F 1 229 ? 19.102 -3.333 21.053 1.00 13.76 217 MET F CA 1
ATOM 13175 C C . MET F 1 229 ? 19.484 -2.224 22.027 1.00 12.97 217 MET F C 1
ATOM 13176 O O . MET F 1 229 ? 20.448 -2.369 22.784 1.00 15.21 217 MET F O 1
ATOM 13181 N N . ILE F 1 230 ? 18.747 -1.108 22.020 1.00 12.92 218 ILE F N 1
ATOM 13182 C CA . ILE F 1 230 ? 19.052 -0.023 22.951 1.00 13.78 218 ILE F CA 1
ATOM 13183 C C . ILE F 1 230 ? 18.728 -0.433 24.386 1.00 14.81 218 ILE F C 1
ATOM 13184 O O . ILE F 1 230 ? 19.476 -0.115 25.320 1.00 13.33 218 ILE F O 1
ATOM 13189 N N . SER F 1 231 ? 17.616 -1.146 24.596 1.00 14.09 219 SER F N 1
ATOM 13190 C CA . SER F 1 231 ? 17.318 -1.585 25.956 1.00 13.92 219 SER F CA 1
ATOM 13191 C C . SER F 1 231 ? 18.374 -2.569 26.458 1.00 11.66 219 SER F C 1
ATOM 13192 O O . SER F 1 231 ? 18.802 -2.492 27.616 1.00 13.92 219 SER F O 1
ATOM 13195 N N . ALA F 1 232 ? 18.821 -3.487 25.600 1.00 13.80 220 ALA F N 1
ATOM 13196 C CA . ALA F 1 232 ? 19.860 -4.430 26.021 1.00 13.45 220 ALA F CA 1
ATOM 13197 C C . ALA F 1 232 ? 21.170 -3.708 26.335 1.00 13.02 220 ALA F C 1
ATOM 13198 O O . ALA F 1 232 ? 21.828 -3.994 27.346 1.00 12.93 220 ALA F O 1
ATOM 13200 N N . LEU F 1 233 ? 21.568 -2.769 25.480 1.00 11.74 221 LEU F N 1
ATOM 13201 C CA . LEU F 1 233 ? 22.766 -1.986 25.752 1.00 13.63 221 LEU F CA 1
ATOM 13202 C C . LEU F 1 233 ? 22.694 -1.371 27.139 1.00 12.36 221 LEU F C 1
ATOM 13203 O O . LEU F 1 233 ? 23.621 -1.500 27.948 1.00 13.44 221 LEU F O 1
ATOM 13208 N N . THR F 1 234 ? 21.585 -0.695 27.422 1.00 13.50 222 THR F N 1
ATOM 13209 C CA . THR F 1 234 ? 21.427 -0.003 28.693 1.00 12.54 222 THR F CA 1
ATOM 13210 C C . THR F 1 234 ? 21.473 -0.980 29.856 1.00 14.26 222 THR F C 1
ATOM 13211 O O . THR F 1 234 ? 22.122 -0.721 30.876 1.00 12.29 222 THR F O 1
ATOM 13215 N N . HIS F 1 235 ? 20.798 -2.114 29.719 1.00 13.02 223 HIS F N 1
ATOM 13216 C CA . HIS F 1 235 ? 20.712 -3.032 30.842 1.00 13.49 223 HIS F CA 1
ATOM 13217 C C . HIS F 1 235 ? 22.041 -3.741 31.081 1.00 14.66 223 HIS F C 1
ATOM 13218 O O . HIS F 1 235 ? 22.442 -3.921 32.238 1.00 13.99 223 HIS F O 1
ATOM 13225 N N . PHE F 1 236 ? 22.758 -4.116 30.007 1.00 11.93 224 PHE F N 1
ATOM 13226 C CA . PHE F 1 236 ? 24.124 -4.615 30.167 1.00 12.52 224 PHE F CA 1
ATOM 13227 C C . PHE F 1 236 ? 24.949 -3.632 30.989 1.00 11.96 224 PHE F C 1
ATOM 13228 O O . PHE F 1 236 ? 25.648 -4.015 31.933 1.00 12.20 224 PHE F O 1
ATOM 13236 N N . ALA F 1 237 ? 24.873 -2.342 30.633 1.00 12.64 225 ALA F N 1
ATOM 13237 C CA . ALA F 1 237 ? 25.733 -1.362 31.292 1.00 11.43 225 ALA F CA 1
ATOM 13238 C C . ALA F 1 237 ? 25.350 -1.185 32.757 1.00 15.13 225 ALA F C 1
ATOM 13239 O O . ALA F 1 237 ? 26.226 -1.107 33.627 1.00 13.65 225 ALA F O 1
ATOM 13241 N N . LEU F 1 238 ? 24.049 -1.118 33.051 1.00 14.12 226 LEU F N 1
ATOM 13242 C CA . LEU F 1 238 ? 23.619 -0.961 34.438 1.00 15.60 226 LEU F CA 1
ATOM 13243 C C . LEU F 1 238 ? 24.013 -2.162 35.289 1.00 16.13 226 LEU F C 1
ATOM 13244 O O . LEU F 1 238 ? 24.217 -2.026 36.503 1.00 15.42 226 LEU F O 1
ATOM 13249 N N . ASP F 1 239 ? 24.122 -3.345 34.677 1.00 14.36 227 ASP F N 1
ATOM 13250 C CA . ASP F 1 239 ? 24.551 -4.558 35.359 1.00 14.47 227 ASP F CA 1
ATOM 13251 C C . ASP F 1 239 ? 26.066 -4.737 35.311 1.00 14.17 227 ASP F C 1
ATOM 13252 O O . ASP F 1 239 ? 26.581 -5.806 35.674 1.00 14.33 227 ASP F O 1
ATOM 13257 N N . GLU F 1 240 ? 26.780 -3.705 34.862 1.00 15.02 228 GLU F N 1
ATOM 13258 C CA . GLU F 1 240 ? 28.236 -3.647 34.848 1.00 15.87 228 GLU F CA 1
ATOM 13259 C C . GLU F 1 240 ? 28.853 -4.685 33.918 1.00 16.12 228 GLU F C 1
ATOM 13260 O O . GLU F 1 240 ? 29.999 -5.091 34.108 1.00 19.24 228 GLU F O 1
ATOM 13266 N N . ASN F 1 241 ? 28.115 -5.116 32.896 1.00 14.46 229 ASN F N 1
ATOM 13267 C CA . ASN F 1 241 ? 28.716 -5.911 31.827 1.00 14.09 229 ASN F CA 1
ATOM 13268 C C . ASN F 1 241 ? 29.117 -4.930 30.729 1.00 13.58 229 ASN F C 1
ATOM 13269 O O . ASN F 1 241 ? 28.416 -4.719 29.736 1.00 15.52 229 ASN F O 1
ATOM 13274 N N . TYR F 1 242 ? 30.266 -4.290 30.941 1.00 13.48 230 TYR F N 1
ATOM 13275 C CA . TYR F 1 242 ? 30.675 -3.235 30.025 1.00 13.41 230 TYR F CA 1
ATOM 13276 C C . TYR F 1 242 ? 31.077 -3.798 28.672 1.00 16.13 230 TYR F C 1
ATOM 13277 O O . TYR F 1 242 ? 30.809 -3.170 27.639 1.00 17.72 230 TYR F O 1
ATOM 13286 N N . LYS F 1 243 ? 31.673 -4.994 28.648 1.00 17.36 231 LYS F N 1
ATOM 13287 C CA . LYS F 1 243 ? 32.078 -5.564 27.367 1.00 18.10 231 LYS F CA 1
ATOM 13288 C C . LYS F 1 243 ? 30.875 -5.759 26.450 1.00 17.67 231 LYS F C 1
ATOM 13289 O O . LYS F 1 243 ? 30.941 -5.444 25.256 1.00 17.25 231 LYS F O 1
ATOM 13295 N N . GLU F 1 244 ? 29.758 -6.252 26.991 1.00 13.68 232 GLU F N 1
ATOM 13296 C CA . GLU F 1 244 ? 28.599 -6.489 26.137 1.00 13.48 232 GLU F CA 1
ATOM 13297 C C . GLU F 1 244 ? 27.858 -5.194 25.809 1.00 12.97 232 GLU F C 1
ATOM 13298 O O . GLU F 1 244 ? 27.334 -5.052 24.698 1.00 16.34 232 GLU F O 1
ATOM 13304 N N . ALA F 1 245 ? 27.801 -4.242 26.749 1.00 13.22 233 ALA F N 1
ATOM 13305 C CA . ALA F 1 245 ? 27.214 -2.942 26.434 1.00 12.85 233 ALA F CA 1
ATOM 13306 C C . ALA F 1 245 ? 27.989 -2.266 25.310 1.00 14.18 233 ALA F C 1
ATOM 13307 O O . ALA F 1 245 ? 27.395 -1.751 24.353 1.00 15.57 233 ALA F O 1
ATOM 13309 N N . LYS F 1 246 ? 29.326 -2.269 25.411 1.00 14.49 234 LYS F N 1
ATOM 13310 C CA . LYS F 1 246 ? 30.160 -1.670 24.372 1.00 15.78 234 LYS F CA 1
ATOM 13311 C C . LYS F 1 246 ? 29.968 -2.368 23.036 1.00 18.74 234 LYS F C 1
ATOM 13312 O O . LYS F 1 246 ? 29.962 -1.714 21.985 1.00 15.91 234 LYS F O 1
ATOM 13318 N N . LYS F 1 247 ? 29.828 -3.700 23.049 1.00 13.04 235 LYS F N 1
ATOM 13319 C CA . LYS F 1 247 ? 29.635 -4.415 21.792 1.00 13.72 235 LYS F CA 1
ATOM 13320 C C . LYS F 1 247 ? 28.403 -3.905 21.052 1.00 16.12 235 LYS F C 1
ATOM 13321 O O . LYS F 1 247 ? 28.451 -3.678 19.836 1.00 16.29 235 LYS F O 1
ATOM 13327 N N . ILE F 1 248 ? 27.293 -3.706 21.765 1.00 15.48 236 ILE F N 1
ATOM 13328 C CA . ILE F 1 248 ? 26.088 -3.212 21.101 1.00 14.55 236 ILE F CA 1
ATOM 13329 C C . ILE F 1 248 ? 26.262 -1.754 20.686 1.00 14.61 236 ILE F C 1
ATOM 13330 O O . ILE F 1 248 ? 25.863 -1.360 19.583 1.00 14.42 236 ILE F O 1
ATOM 13335 N N . ASN F 1 249 ? 26.886 -0.935 21.542 1.00 12.14 237 ASN F N 1
ATOM 13336 C CA . ASN F 1 249 ? 27.134 0.461 21.176 1.00 13.91 237 ASN F CA 1
ATOM 13337 C C . ASN F 1 249 ? 27.958 0.549 19.900 1.00 12.51 237 ASN F C 1
ATOM 13338 O O . ASN F 1 249 ? 27.677 1.374 19.021 1.00 13.55 237 ASN F O 1
ATOM 13343 N N . ASP F 1 250 ? 28.970 -0.309 19.778 1.00 13.66 238 ASP F N 1
ATOM 13344 C CA . ASP F 1 250 ? 29.800 -0.330 18.584 1.00 15.66 238 ASP F CA 1
ATOM 13345 C C . ASP F 1 250 ? 28.997 -0.770 17.366 1.00 14.86 238 ASP F C 1
ATOM 13346 O O . ASP F 1 250 ? 29.079 -0.147 16.302 1.00 16.71 238 ASP F O 1
ATOM 13351 N N . GLU F 1 251 ? 28.217 -1.849 17.504 1.00 14.88 239 GLU F N 1
ATOM 13352 C CA . GLU F 1 251 ? 27.402 -2.326 16.388 1.00 13.92 239 GLU F CA 1
ATOM 13353 C C . GLU F 1 251 ? 26.415 -1.263 15.931 1.00 14.79 239 GLU F C 1
ATOM 13354 O O . GLU F 1 251 ? 26.129 -1.150 14.735 1.00 18.01 239 GLU F O 1
ATOM 13360 N N . LEU F 1 252 ? 25.879 -0.485 16.871 1.00 13.79 240 LEU F N 1
ATOM 13361 C CA . LEU F 1 252 ? 24.881 0.527 16.562 1.00 14.47 240 LEU F CA 1
ATOM 13362 C C . LEU F 1 252 ? 25.463 1.820 16.001 1.00 16.49 240 LEU F C 1
ATOM 13363 O O . LEU F 1 252 ? 24.684 2.683 15.582 1.00 14.21 240 LEU F O 1
ATOM 13368 N N . TYR F 1 253 ? 26.790 1.995 15.986 1.00 15.85 241 TYR F N 1
ATOM 13369 C CA . TYR F 1 253 ? 27.338 3.305 15.624 1.00 14.69 241 TYR F CA 1
ATOM 13370 C C . TYR F 1 253 ? 26.844 3.760 14.250 1.00 16.19 241 TYR F C 1
ATOM 13371 O O . TYR F 1 253 ? 26.400 4.902 14.089 1.00 14.12 241 TYR F O 1
ATOM 13380 N N . ASN F 1 254 ? 26.889 2.874 13.255 1.00 14.43 242 ASN F N 1
ATOM 13381 C CA . ASN F 1 254 ? 26.510 3.273 11.899 1.00 13.68 242 ASN F CA 1
ATOM 13382 C C . ASN F 1 254 ? 25.070 3.787 11.843 1.00 16.22 242 ASN F C 1
ATOM 13383 O O . ASN F 1 254 ? 24.802 4.834 11.244 1.00 17.78 242 ASN F O 1
ATOM 13388 N N . ILE F 1 255 ? 24.118 3.048 12.426 1.00 14.25 243 ILE F N 1
ATOM 13389 C CA . ILE F 1 255 ? 22.740 3.530 12.397 1.00 16.23 243 ILE F CA 1
ATOM 13390 C C . ILE F 1 255 ? 22.577 4.744 13.308 1.00 17.72 243 ILE F C 1
ATOM 13391 O O . ILE F 1 255 ? 21.837 5.680 12.985 1.00 15.91 243 ILE F O 1
ATOM 13396 N N . ASN F 1 256 ? 23.271 4.762 14.450 1.00 12.55 244 ASN F N 1
ATOM 13397 C CA . ASN F 1 256 ? 23.177 5.920 15.335 1.00 14.19 244 ASN F CA 1
ATOM 13398 C C . ASN F 1 256 ? 23.576 7.199 14.608 1.00 14.51 244 ASN F C 1
ATOM 13399 O O . ASN F 1 256 ? 22.965 8.254 14.818 1.00 16.67 244 ASN F O 1
ATOM 13404 N N . LYS F 1 257 ? 24.576 7.120 13.719 1.00 13.19 245 LYS F N 1
ATOM 13405 C CA . LYS F 1 257 ? 25.031 8.323 13.023 1.00 15.16 245 LYS F CA 1
ATOM 13406 C C . LYS F 1 257 ? 24.139 8.662 11.838 1.00 16.75 245 LYS F C 1
ATOM 13407 O O . LYS F 1 257 ? 23.826 9.837 11.619 1.00 14.73 245 LYS F O 1
ATOM 13413 N N . ILE F 1 258 ? 23.719 7.660 11.061 1.00 15.14 246 ILE F N 1
ATOM 13414 C CA . ILE F 1 258 ? 22.884 7.967 9.907 1.00 14.80 246 ILE F CA 1
ATOM 13415 C C . ILE F 1 258 ? 21.539 8.539 10.327 1.00 15.80 246 ILE F C 1
ATOM 13416 O O . ILE F 1 258 ? 20.918 9.273 9.547 1.00 16.45 246 ILE F O 1
ATOM 13421 N N . LEU F 1 259 ? 21.091 8.267 11.563 1.00 14.34 247 LEU F N 1
ATOM 13422 C CA . LEU F 1 259 ? 19.827 8.819 12.032 1.00 14.93 247 LEU F CA 1
ATOM 13423 C C . LEU F 1 259 ? 19.921 10.311 12.315 1.00 15.41 247 LEU F C 1
ATOM 13424 O O . LEU F 1 259 ? 18.921 10.930 12.697 1.00 17.33 247 LEU F O 1
ATOM 13429 N N . PHE F 1 260 ? 21.096 10.899 12.098 1.00 15.81 248 PHE F N 1
ATOM 13430 C CA . PHE F 1 260 ? 21.279 12.338 12.195 1.00 16.01 248 PHE F CA 1
ATOM 13431 C C . PHE F 1 260 ? 21.888 12.913 10.921 1.00 15.97 248 PHE F C 1
ATOM 13432 O O . PHE F 1 260 ? 22.419 14.036 10.940 1.00 17.39 248 PHE F O 1
ATOM 13440 N N . CYS F 1 261 ? 21.789 12.192 9.798 1.00 16.30 249 CYS F N 1
ATOM 13441 C CA . CYS F 1 261 ? 22.312 12.737 8.549 1.00 18.28 249 CYS F CA 1
ATOM 13442 C C . CYS F 1 261 ? 21.521 13.962 8.119 1.00 17.09 249 CYS F C 1
ATOM 13443 O O . CYS F 1 261 ? 22.057 14.831 7.419 1.00 18.60 249 CYS F O 1
ATOM 13446 N N . GLU F 1 262 ? 20.262 14.060 8.541 1.00 15.22 250 GLU F N 1
ATOM 13447 C CA . GLU F 1 262 ? 19.507 15.306 8.560 1.00 16.80 250 GLU F CA 1
ATOM 13448 C C . GLU F 1 262 ? 18.937 15.469 9.962 1.00 13.65 250 GLU F C 1
ATOM 13449 O O . GLU F 1 262 ? 18.962 14.538 10.764 1.00 15.70 250 GLU F O 1
ATOM 13455 N N . SER F 1 263 ? 18.412 16.655 10.264 1.00 11.91 251 SER F N 1
ATOM 13456 C CA . SER F 1 263 ? 17.932 16.930 11.613 1.00 12.80 251 SER F CA 1
ATOM 13457 C C . SER F 1 263 ? 16.921 15.898 12.086 1.00 13.53 251 SER F C 1
ATOM 13458 O O . SER F 1 263 ? 15.918 15.640 11.417 1.00 13.69 251 SER F O 1
ATOM 13461 N N . ASN F 1 264 ? 17.208 15.310 13.243 1.00 13.65 252 ASN F N 1
ATOM 13462 C CA . ASN F 1 264 ? 16.242 14.478 13.942 1.00 12.79 252 ASN F CA 1
ATOM 13463 C C . ASN F 1 264 ? 14.953 15.269 14.160 1.00 14.17 252 ASN F C 1
ATOM 13464 O O . ASN F 1 264 ? 15.007 16.438 14.558 1.00 15.96 252 ASN F O 1
ATOM 13469 N N . PRO F 1 265 ? 13.768 14.664 13.939 1.00 14.38 253 PRO F N 1
ATOM 13470 C CA . PRO F 1 265 ? 13.470 13.265 13.602 1.00 13.86 253 PRO F CA 1
ATOM 13471 C C . PRO F 1 265 ? 13.245 12.954 12.122 1.00 13.30 253 PRO F C 1
ATOM 13472 O O . PRO F 1 265 ? 12.507 12.001 11.831 1.00 14.41 253 PRO F O 1
ATOM 13476 N N . ILE F 1 266 ? 13.842 13.697 11.193 1.00 11.77 254 ILE F N 1
ATOM 13477 C CA . ILE F 1 266 ? 13.646 13.378 9.779 1.00 12.16 254 ILE F CA 1
ATOM 13478 C C . ILE F 1 266 ? 14.185 11.986 9.455 1.00 17.72 254 ILE F C 1
ATOM 13479 O O . ILE F 1 266 ? 13.442 11.184 8.869 1.00 16.25 254 ILE F O 1
ATOM 13484 N N . PRO F 1 267 ? 15.415 11.616 9.838 1.00 16.06 255 PRO F N 1
ATOM 13485 C CA . PRO F 1 267 ? 15.868 10.242 9.539 1.00 17.13 255 PRO F CA 1
ATOM 13486 C C . PRO F 1 267 ? 15.109 9.148 10.272 1.00 16.23 255 PRO F C 1
ATOM 13487 O O . PRO F 1 267 ? 14.807 8.114 9.659 1.00 17.37 255 PRO F O 1
ATOM 13491 N N . ILE F 1 268 ? 14.812 9.312 11.568 1.00 14.69 256 ILE F N 1
ATOM 13492 C CA . ILE F 1 268 ? 14.177 8.208 12.295 1.00 15.59 256 ILE F CA 1
ATOM 13493 C C . ILE F 1 268 ? 12.767 7.955 11.766 1.00 16.20 256 ILE F C 1
ATOM 13494 O O . ILE F 1 268 ? 12.347 6.800 11.629 1.00 16.99 256 ILE F O 1
ATOM 13499 N N . LYS F 1 269 ? 12.019 9.015 11.433 1.00 16.95 257 LYS F N 1
ATOM 13500 C CA . LYS F 1 269 ? 10.706 8.785 10.830 1.00 19.49 257 LYS F CA 1
ATOM 13501 C C . LYS F 1 269 ? 10.836 8.123 9.464 1.00 16.60 257 LYS F C 1
ATOM 13502 O O . LYS F 1 269 ? 10.037 7.240 9.115 1.00 18.48 257 LYS F O 1
ATOM 13508 N N . THR F 1 270 ? 11.828 8.544 8.677 1.00 16.41 258 THR F N 1
ATOM 13509 C CA . THR F 1 270 ? 12.105 7.896 7.399 1.00 19.61 258 THR F CA 1
ATOM 13510 C C . THR F 1 270 ? 12.361 6.408 7.596 1.00 20.90 258 THR F C 1
ATOM 13511 O O . THR F 1 270 ? 11.793 5.563 6.892 1.00 20.81 258 THR F O 1
ATOM 13515 N N . ALA F 1 271 ? 13.196 6.070 8.579 1.00 19.94 259 ALA F N 1
ATOM 13516 C CA . ALA F 1 271 ? 13.519 4.672 8.833 1.00 20.08 259 ALA F CA 1
ATOM 13517 C C . ALA F 1 271 ? 12.296 3.889 9.306 1.00 21.03 259 ALA F C 1
ATOM 13518 O O . ALA F 1 271 ? 12.093 2.742 8.889 1.00 21.33 259 ALA F O 1
ATOM 13520 N N . MET F 1 272 ? 11.475 4.482 10.185 1.00 21.52 260 MET F N 1
ATOM 13521 C CA . MET F 1 272 ? 10.274 3.790 10.654 1.00 21.85 260 MET F CA 1
ATOM 13522 C C . MET F 1 272 ? 9.317 3.522 9.498 1.00 22.30 260 MET F C 1
ATOM 13523 O O . MET F 1 272 ? 8.668 2.468 9.444 1.00 22.73 260 MET F O 1
ATOM 13528 N N . TYR F 1 273 ? 9.219 4.470 8.564 1.00 21.66 261 TYR F N 1
ATOM 13529 C CA . TYR F 1 273 ? 8.385 4.276 7.384 1.00 22.62 261 TYR F CA 1
ATOM 13530 C C . TYR F 1 273 ? 8.962 3.200 6.470 1.00 23.10 261 TYR F C 1
ATOM 13531 O O . TYR F 1 273 ? 8.224 2.347 5.962 1.00 25.39 261 TYR F O 1
ATOM 13540 N N . LEU F 1 274 ? 10.282 3.210 6.261 1.00 24.71 262 LEU F N 1
ATOM 13541 C CA . LEU F 1 274 ? 10.901 2.179 5.433 1.00 26.91 262 LEU F CA 1
ATOM 13542 C C . LEU F 1 274 ? 10.755 0.794 6.051 1.00 22.26 262 LEU F C 1
ATOM 13543 O O . LEU F 1 274 ? 10.630 -0.200 5.325 1.00 27.33 262 LEU F O 1
ATOM 13548 N N . ALA F 1 275 ? 10.772 0.708 7.378 1.00 20.66 263 ALA F N 1
ATOM 13549 C CA . ALA F 1 275 ? 10.614 -0.563 8.073 1.00 21.34 263 ALA F CA 1
ATOM 13550 C C . ALA F 1 275 ? 9.167 -1.028 8.142 1.00 24.71 263 ALA F C 1
ATOM 13551 O O . ALA F 1 275 ? 8.909 -2.115 8.677 1.00 26.50 263 ALA F O 1
ATOM 13553 N N . GLY F 1 276 ? 8.225 -0.252 7.609 1.00 25.76 264 GLY F N 1
ATOM 13554 C CA . GLY F 1 276 ? 6.826 -0.636 7.648 1.00 27.64 264 GLY F CA 1
ATOM 13555 C C . GLY F 1 276 ? 6.146 -0.430 8.981 1.00 27.36 264 GLY F C 1
ATOM 13556 O O . GLY F 1 276 ? 5.059 -0.979 9.201 1.00 28.46 264 GLY F O 1
ATOM 13557 N N . LEU F 1 277 ? 6.751 0.354 9.878 1.00 22.42 265 LEU F N 1
ATOM 13558 C CA . LEU F 1 277 ? 6.214 0.563 11.216 1.00 23.22 265 LEU F CA 1
ATOM 13559 C C . LEU F 1 277 ? 5.282 1.766 11.309 1.00 26.79 265 LEU F C 1
ATOM 13560 O O . LEU F 1 277 ? 4.535 1.874 12.287 1.00 25.59 265 LEU F O 1
ATOM 13565 N N . ILE F 1 278 ? 5.314 2.675 10.333 1.00 24.27 266 ILE F N 1
ATOM 13566 C CA . ILE F 1 278 ? 4.298 3.714 10.211 1.00 24.28 266 ILE F CA 1
ATOM 13567 C C . ILE F 1 278 ? 3.800 3.748 8.773 1.00 28.96 266 ILE F C 1
ATOM 13568 O O . ILE F 1 278 ? 4.519 3.391 7.835 1.00 30.21 266 ILE F O 1
ATOM 13573 N N . GLU F 1 279 ? 2.552 4.195 8.610 1.00 27.44 267 GLU F N 1
ATOM 13574 C CA . GLU F 1 279 ? 1.896 4.139 7.309 1.00 31.68 267 GLU F CA 1
ATOM 13575 C C . GLU F 1 279 ? 2.437 5.194 6.353 1.00 35.12 267 GLU F C 1
ATOM 13576 O O . GLU F 1 279 ? 2.526 4.954 5.142 1.00 38.84 267 GLU F O 1
ATOM 13582 N N . SER F 1 280 ? 2.793 6.366 6.868 1.00 29.46 268 SER F N 1
ATOM 13583 C CA . SER F 1 280 ? 2.961 7.534 6.018 1.00 33.02 268 SER F CA 1
ATOM 13584 C C . SER F 1 280 ? 4.153 8.360 6.480 1.00 34.32 268 SER F C 1
ATOM 13585 O O . SER F 1 280 ? 4.293 8.639 7.675 1.00 38.43 268 SER F O 1
ATOM 13588 N N . LEU F 1 281 ? 5.010 8.746 5.532 1.00 27.40 269 LEU F N 1
ATOM 13589 C CA . LEU F 1 281 ? 6.181 9.570 5.842 1.00 26.84 269 LEU F CA 1
ATOM 13590 C C . LEU F 1 281 ? 5.744 11.034 5.836 1.00 29.81 269 LEU F C 1
ATOM 13591 O O . LEU F 1 281 ? 5.999 11.796 4.898 1.00 32.49 269 LEU F O 1
ATOM 13596 N N . GLU F 1 282 ? 5.060 11.427 6.909 1.00 26.62 270 GLU F N 1
ATOM 13597 C CA . GLU F 1 282 ? 4.475 12.757 7.042 1.00 23.05 270 GLU F CA 1
ATOM 13598 C C . GLU F 1 282 ? 5.163 13.507 8.169 1.00 21.40 270 GLU F C 1
ATOM 13599 O O . GLU F 1 282 ? 5.307 12.970 9.275 1.00 20.84 270 GLU F O 1
ATOM 13605 N N . PHE F 1 283 ? 5.568 14.745 7.889 1.00 18.64 271 PHE F N 1
ATOM 13606 C CA . PHE F 1 283 ? 6.102 15.664 8.883 1.00 20.87 271 PHE F CA 1
ATOM 13607 C C . PHE F 1 283 ? 5.224 16.907 8.958 1.00 22.01 271 PHE F C 1
ATOM 13608 O O . PHE F 1 283 ? 4.414 17.177 8.070 1.00 23.46 271 PHE F O 1
ATOM 13616 N N . ARG F 1 284 ? 5.405 17.680 10.022 1.00 18.82 272 ARG F N 1
ATOM 13617 C CA . ARG F 1 284 ? 4.810 19.007 10.109 1.00 21.10 272 ARG F CA 1
ATOM 13618 C C . ARG F 1 284 ? 5.857 20.044 9.732 1.00 15.25 272 ARG F C 1
ATOM 13619 O O . ARG F 1 284 ? 6.946 20.067 10.315 1.00 15.86 272 ARG F O 1
ATOM 13627 N N . LEU F 1 285 ? 5.524 20.892 8.763 1.00 14.25 273 LEU F N 1
ATOM 13628 C CA . LEU F 1 285 ? 6.434 21.950 8.353 1.00 14.21 273 LEU F CA 1
ATOM 13629 C C . LEU F 1 285 ? 6.837 22.773 9.577 1.00 15.34 273 LEU F C 1
ATOM 13630 O O . LEU F 1 285 ? 5.998 23.034 10.452 1.00 17.26 273 LEU F O 1
ATOM 13635 N N . PRO F 1 286 ? 8.101 23.203 9.676 1.00 14.79 274 PRO F N 1
ATOM 13636 C CA . PRO F 1 286 ? 9.113 23.192 8.615 1.00 14.83 274 PRO F CA 1
ATOM 13637 C C . PRO F 1 286 ? 9.899 21.901 8.416 1.00 12.96 274 PRO F C 1
ATOM 13638 O O . PRO F 1 286 ? 10.804 21.917 7.581 1.00 16.41 274 PRO F O 1
ATOM 13642 N N . LEU F 1 287 ? 9.587 20.820 9.136 1.00 11.56 275 LEU F N 1
ATOM 13643 C CA . LEU F 1 287 ? 10.227 19.551 8.816 1.00 11.65 275 LEU F CA 1
ATOM 13644 C C . LEU F 1 287 ? 9.603 18.958 7.553 1.00 15.57 275 LEU F C 1
ATOM 13645 O O . LEU F 1 287 ? 8.478 19.291 7.165 1.00 15.47 275 LEU F O 1
ATOM 13650 N N . CYS F 1 288 ? 10.358 18.087 6.896 1.00 15.59 276 CYS F N 1
ATOM 13651 C CA . CYS F 1 288 ? 9.961 17.555 5.598 1.00 13.63 276 CYS F CA 1
ATOM 13652 C C . CYS F 1 288 ? 10.799 16.317 5.307 1.00 14.75 276 CYS F C 1
ATOM 13653 O O . CYS F 1 288 ? 11.705 15.962 6.065 1.00 15.94 276 CYS F O 1
ATOM 13656 N N . SER F 1 289 ? 10.494 15.670 4.181 1.00 19.28 277 SER F N 1
ATOM 13657 C CA . SER F 1 289 ? 11.194 14.453 3.813 1.00 21.28 277 SER F CA 1
ATOM 13658 C C . SER F 1 289 ? 12.679 14.726 3.572 1.00 19.24 277 SER F C 1
ATOM 13659 O O . SER F 1 289 ? 13.072 15.839 3.199 1.00 17.33 277 SER F O 1
ATOM 13662 N N . PRO F 1 290 ? 13.524 13.721 3.775 1.00 19.64 278 PRO F N 1
ATOM 13663 C CA . PRO F 1 290 ? 14.950 13.882 3.493 1.00 19.12 278 PRO F CA 1
ATOM 13664 C C . PRO F 1 290 ? 15.203 13.970 1.999 1.00 18.28 278 PRO F C 1
ATOM 13665 O O . PRO F 1 290 ? 14.336 13.687 1.165 1.00 20.14 278 PRO F O 1
ATOM 13669 N N . SER F 1 291 ? 16.432 14.356 1.669 1.00 20.80 279 SER F N 1
ATOM 13670 C CA . SER F 1 291 ? 16.889 14.295 0.289 1.00 23.74 279 SER F CA 1
ATOM 13671 C C . SER F 1 291 ? 16.895 12.855 -0.229 1.00 26.55 279 SER F C 1
ATOM 13672 O O . SER F 1 291 ? 16.961 11.880 0.527 1.00 22.99 279 SER F O 1
ATOM 13675 N N . LYS F 1 292 ? 16.833 12.738 -1.557 1.00 27.45 280 LYS F N 1
ATOM 13676 C CA . LYS F 1 292 ? 16.873 11.435 -2.215 1.00 26.88 280 LYS F CA 1
ATOM 13677 C C . LYS F 1 292 ? 18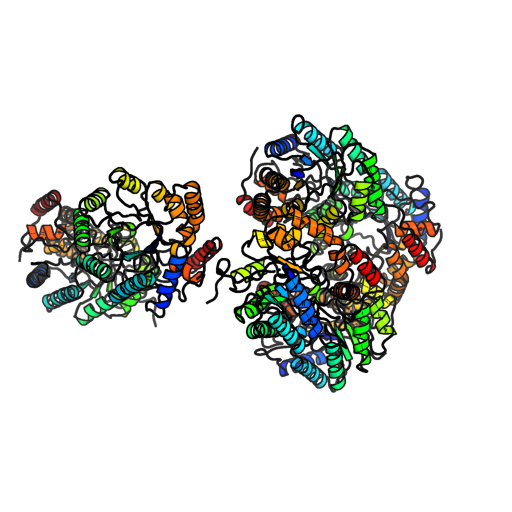.116 10.660 -1.799 1.00 25.62 280 LYS F C 1
ATOM 13678 O O . LYS F 1 292 ? 18.052 9.463 -1.484 1.00 26.71 280 LYS F O 1
ATOM 13684 N N . GLU F 1 293 ? 19.261 11.348 -1.774 1.00 25.96 281 GLU F N 1
ATOM 13685 C CA . GLU F 1 293 ? 20.516 10.717 -1.380 1.00 26.13 281 GLU F CA 1
ATOM 13686 C C . GLU F 1 293 ? 20.473 10.222 0.061 1.00 24.06 281 GLU F C 1
ATOM 13687 O O . GLU F 1 293 ? 20.915 9.104 0.354 1.00 23.56 281 GLU F O 1
ATOM 13693 N N . ASN F 1 294 ? 19.947 11.033 0.982 1.00 21.97 282 ASN F N 1
ATOM 13694 C CA . ASN F 1 294 ? 19.916 10.594 2.373 1.00 20.50 282 ASN F CA 1
ATOM 13695 C C . ASN F 1 294 ? 18.853 9.531 2.608 1.00 21.86 282 ASN F C 1
ATOM 13696 O O . ASN F 1 294 ? 19.051 8.631 3.434 1.00 20.93 282 ASN F O 1
ATOM 13701 N N . PHE F 1 295 ? 17.727 9.616 1.898 1.00 21.78 283 PHE F N 1
ATOM 13702 C CA . PHE F 1 295 ? 16.756 8.526 1.905 1.00 25.63 283 PHE F CA 1
ATOM 13703 C C . PHE F 1 295 ? 17.436 7.199 1.572 1.00 22.98 283 PHE F C 1
ATOM 13704 O O . PHE F 1 295 ? 17.245 6.191 2.266 1.00 22.46 283 PHE F O 1
ATOM 13712 N N . ALA F 1 296 ? 18.291 7.205 0.546 1.00 23.84 284 ALA F N 1
ATOM 13713 C CA . ALA F 1 296 ? 18.997 5.993 0.141 1.00 23.72 284 ALA F CA 1
ATOM 13714 C C . ALA F 1 296 ? 20.022 5.554 1.185 1.00 25.01 284 ALA F C 1
ATOM 13715 O O . ALA F 1 296 ? 20.185 4.351 1.427 1.00 26.22 284 ALA F O 1
ATOM 13717 N N . LYS F 1 297 ? 20.728 6.506 1.808 1.00 23.49 285 LYS F N 1
ATOM 13718 C CA . LYS F 1 297 ? 21.734 6.150 2.810 1.00 23.12 285 LYS F CA 1
ATOM 13719 C C . LYS F 1 297 ? 21.098 5.529 4.048 1.00 26.85 285 LYS F C 1
ATOM 13720 O O . LYS F 1 297 ? 21.645 4.582 4.624 1.00 27.25 285 LYS F O 1
ATOM 13726 N N . ILE F 1 298 ? 19.958 6.065 4.487 1.00 19.54 286 ILE F N 1
ATOM 13727 C CA . ILE F 1 298 ? 19.262 5.498 5.640 1.00 20.49 286 ILE F CA 1
ATOM 13728 C C . ILE F 1 298 ? 18.818 4.074 5.335 1.00 26.17 286 ILE F C 1
ATOM 13729 O O . ILE F 1 298 ? 19.043 3.147 6.124 1.00 27.39 286 ILE F O 1
ATOM 13734 N N . GLU F 1 299 ? 18.183 3.883 4.176 1.00 24.42 287 GLU F N 1
ATOM 13735 C CA . GLU F 1 299 ? 17.741 2.554 3.772 1.00 24.95 287 GLU F CA 1
ATOM 13736 C C . GLU F 1 299 ? 18.905 1.574 3.739 1.00 27.97 287 GLU F C 1
ATOM 13737 O O . GLU F 1 299 ? 18.768 0.424 4.170 1.00 32.54 287 GLU F O 1
ATOM 13743 N N . GLU F 1 300 ? 20.066 2.015 3.251 1.00 26.36 288 GLU F N 1
ATOM 13744 C CA . GLU F 1 300 ? 21.213 1.119 3.161 1.00 30.04 288 GLU F CA 1
ATOM 13745 C C . GLU F 1 300 ? 21.726 0.726 4.542 1.00 27.61 288 GLU F C 1
ATOM 13746 O O . GLU F 1 300 ? 21.992 -0.454 4.799 1.00 32.17 288 GLU F O 1
ATOM 13752 N N . VAL F 1 301 ? 21.876 1.699 5.446 1.00 22.88 289 VAL F N 1
ATOM 13753 C CA . VAL F 1 301 ? 22.393 1.381 6.779 1.00 25.09 289 VAL F CA 1
ATOM 13754 C C . VAL F 1 301 ? 21.435 0.448 7.514 1.00 26.85 289 VAL F C 1
ATOM 13755 O O . VAL F 1 301 ? 21.863 -0.454 8.246 1.00 27.06 289 VAL F O 1
ATOM 13759 N N . MET F 1 302 ? 20.126 0.637 7.313 1.00 24.97 290 MET F N 1
ATOM 13760 C CA . MET F 1 302 ? 19.120 -0.182 7.988 1.00 27.04 290 MET F CA 1
ATOM 13761 C C . MET F 1 302 ? 19.309 -1.669 7.712 1.00 28.25 290 MET F C 1
ATOM 13762 O O . MET F 1 302 ? 19.050 -2.506 8.587 1.00 29.53 290 MET F O 1
ATOM 13767 N N . LYS F 1 303 ? 19.730 -2.024 6.494 1.00 29.17 291 LYS F N 1
ATOM 13768 C CA . LYS F 1 303 ? 19.770 -3.430 6.100 1.00 32.37 291 LYS F CA 1
ATOM 13769 C C . LYS F 1 303 ? 20.706 -4.258 6.968 1.00 30.19 291 LYS F C 1
ATOM 13770 O O . LYS F 1 303 ? 20.585 -5.487 6.988 1.00 30.18 291 LYS F O 1
ATOM 13776 N N . LYS F 1 304 ? 21.630 -3.620 7.684 1.00 28.27 292 LYS F N 1
ATOM 13777 C CA . LYS F 1 304 ? 22.585 -4.347 8.507 1.00 31.75 292 LYS F CA 1
ATOM 13778 C C . LYS F 1 304 ? 22.036 -4.700 9.883 1.00 26.53 292 LYS F C 1
ATOM 13779 O O . LYS F 1 304 ? 22.754 -5.315 10.675 1.00 30.16 292 LYS F O 1
ATOM 13785 N N . TYR F 1 305 ? 20.797 -4.326 10.191 1.00 23.44 293 TYR F N 1
ATOM 13786 C CA . TYR F 1 305 ? 20.230 -4.541 11.515 1.00 22.57 293 TYR F CA 1
ATOM 13787 C C . TYR F 1 305 ? 18.921 -5.317 11.420 1.00 24.30 293 TYR F C 1
ATOM 13788 O O . TYR F 1 305 ? 18.152 -5.160 10.467 1.00 28.24 293 TYR F O 1
ATOM 13797 N N . LYS F 1 306 ? 18.668 -6.167 12.416 1.00 24.53 294 LYS F N 1
ATOM 13798 C CA . LYS F 1 306 ? 17.403 -6.887 12.500 1.00 21.88 294 LYS F CA 1
ATOM 13799 C C . LYS F 1 306 ? 16.386 -5.998 13.204 1.00 22.01 294 LYS F C 1
ATOM 13800 O O . LYS F 1 306 ? 16.567 -5.645 14.376 1.00 22.65 294 LYS F O 1
ATOM 13806 N N . ILE F 1 307 ? 15.321 -5.636 12.490 1.00 20.43 295 ILE F N 1
ATOM 13807 C CA . ILE F 1 307 ? 14.310 -4.715 12.993 1.00 20.94 295 ILE F CA 1
ATOM 13808 C C . ILE F 1 307 ? 13.115 -5.524 13.479 1.00 22.90 295 ILE F C 1
ATOM 13809 O O . ILE F 1 307 ? 12.467 -6.224 12.690 1.00 25.30 295 ILE F O 1
ATOM 13814 N N . LYS F 1 308 ? 12.831 -5.443 14.781 1.00 20.46 296 LYS F N 1
ATOM 13815 C CA . LYS F 1 308 ? 11.683 -6.149 15.345 1.00 20.47 296 LYS F CA 1
ATOM 13816 C C . LYS F 1 308 ? 10.383 -5.610 14.758 1.00 21.86 296 LYS F C 1
ATOM 13817 O O . LYS F 1 308 ? 10.236 -4.409 14.538 1.00 20.56 296 LYS F O 1
ATOM 13823 N N . GLY F 1 309 ? 9.430 -6.502 14.506 1.00 27.20 297 GLY F N 1
ATOM 13824 C CA . GLY F 1 309 ? 8.132 -6.109 13.998 1.00 25.26 297 GLY F CA 1
ATOM 13825 C C . GLY F 1 309 ? 7.186 -5.686 15.103 1.00 23.22 297 GLY F C 1
ATOM 13826 O O . GLY F 1 309 ? 7.598 -5.250 16.183 1.00 22.73 297 GLY F O 1
ATOM 13827 N N . PHE F 1 310 ? 5.892 -5.803 14.816 1.00 27.60 298 PHE F N 1
ATOM 13828 C CA . PHE F 1 310 ? 4.867 -5.625 15.841 1.00 31.07 298 PHE F CA 1
ATOM 13829 C C . PHE F 1 310 ? 4.563 -6.947 16.531 1.00 35.45 298 PHE F C 1
ATOM 13830 O O . PHE F 1 310 ? 3.914 -6.975 17.575 1.00 35.25 298 PHE F O 1
#

Radius of gyration: 43.81 Å; Cα contacts (8 Å, |Δi|>4): 4152; chains: 6; bounding box: 88×118×102 Å

Nearest PDB structures (foldseek):
  2yxg-assembly1_D  TM=9.792E-01  e=5.125E-29  Methanocaldococcus jannaschii DSM 2661
  4fha-assembly1_A  TM=9.099E-01  e=5.849E-22  Streptococcus pneumoniae SP3-BS71
  4woz-assembly1_B  TM=9.097E-01  e=1.652E-19  Clostridioides difficile
  4imd-assembly1_D  TM=9.020E-01  e=1.833E-19  Pasteurella multocida subsp. gallicida P1059
  4ime-assembly1_D  TM=9.017E-01  e=2.643E-19  Pasteurella multocida subsp. gallicida P1059

InterPro domains:
  IPR002220 DapA-like [PF00701] (8-291)
  IPR002220 DapA-like [PIRSF001365] (6-293)
  IPR002220 DapA-like [PR00146] (38-59)
  IPR002220 DapA-like [PR00146] (75-93)
  IPR002220 DapA-like [PR00146] (107-123)
  IPR002220 DapA-like [PR00146] (132-149)
  IPR002220 DapA-like [PTHR12128] (8-292)
  IPR002220 DapA-like [SM01130] (5-294)
  IPR005263 4-hydroxy-tetrahydrodipicolinate synthase, DapA [MF_00418] (5-292)
  IPR005263 4-hydroxy-tetrahydrodipicolinate synthase, DapA [TIGR00674] (9-292)
  IPR005263 4-hydroxy-tetrahydrodipicolinate synthase, DapA [cd00950] (8-290)
  IPR013785 Aldolase-type TIM barrel [G3DSA:3.20.20.70] (1-298)
  IPR020624 Schiff base-forming aldolase, conserved site [PS00665] (41-58)
  IPR020625 Schiff base-forming aldolase, active site [PS00666] (137-168)

Organism: Campylobacter jejuni subsp. jejuni serotype O:2 (strain ATCC 700819 / NCTC 11168) (NCBI:txid192222)

Sequence (1790 aa):
KNIIIGAMTALITPFKNGKVDEQSYARLIKRQIENGIDAVVPVGTTGESATLTHEEHRTCIEIAVETCKGTKVKVLAGAGSAATHEAVGLAKFAKEHGADGILSVAPYYNKPTQQGLYEHYKAIAQSVDIPVLLYNVPGRTGCEISTDTIIKLFRDCENIYGVEASGNIDKCVDLLAHEPRMMLISGEDAINYPILSNGGKGVISVTSNLLPDMISSALTHFALDENYKEAKKINDELYNINKILFCESNPIPIKTAMYLAGLIESLEFRLPLCSPSKENFAKIEEVMKKYKIKGFHHHHHHHGSMDKNIIIGAMTALITPFKNGKVDEQSYARLIKRQIENGIDAVVPVGTTGESATLTHEEHRTCIEIAVETCKGTKVKVLAGAGSAATHEAVGLAKFAKEHGADGILSVAPYYNKPTQQGLYEHYKAIAQSVDIPVLLYNVPGRTGCEISTDTIIKLFRDCENNIYGVEASGNIDKCVDLLAHEPRMMLISGEDAINYPILSNGGKGVISVTSNLLPDMISSALTHFALDENYKEAKKINDELYNINKILFCESNPIPIKTAMYLAGLIESLEFRLPLCSPSKENFAKIEEVMKKYKIKGFKNIIIGAMTALITPFKNGKVDEQSYARLIKRQIENGIDAVVPVGTTGESATLTHEEHRTCIEIAVETCKGTKVKVLAGAGSAATHEAVGLAKFAKEHGADGILSVAPYYNKPTQQGLYEHYKAIAQSVDIPVLLYNVPGRTGCEISTDTIIKLFRDCENIYGVEASGNIDKCVDLLAHEPRMMLISGEDAINYPILSNGGKGVISVTSNLLPDMISSALTHFALDENYKEAKKINDELYNINKILFCESNPIPIKTAMYLAGLIESLEFRLPLCSPSKENFAKIEEVMKKYKIKGFHHHHHHGSMDKNIIIGAMTALITPFKNGKVDEQSYARLIKRQIENGIDAVVPVGTTGESATLTHEEHRTCIEIAVETCKGTKVKVLAGAGSAATHEAVGLAKFAKEHGADGILSVAPYYNKPTQQGLYEHYKAIAQSVDIPVLLYNVPGRTGCEISTDTIIKLFRDCENIYGVEASGNIDKCVDLLAHEPRMMLISGEDAINYPILSNGGKGVISVTSNLLPDMISALTHFALDENYKEAKKINDELYNINKILFCESNPIPIKTAMYLAGLIESLEFRLPLCSPSKENFAKIEEVMKKYKIKGFKNIIIGAMTALITPFKNGKVDEQSYARLIKRQIENGIDAVVPVGTTGESATLTHEEHRTCIEIAVETCKGTKVKVLAGAGSAATHEAVGLAKFAKEHGADGILSVAPYYNKPTQQGLYEHYKAIAQSVDIPVLLYNVPGRTGCEISTDTIIKLFRDCENIYGVEASGNIDKCVDLLAHEPRMMLISGEDAINYPILSNGGKGVISVTSNLLPDMISSALTHFALDENYKEAKKINDELYNINKILFCESNPIPIKTAMYLAGLIESLEFRLPLCSPSKENFAKIEEVMKKYKIKGFKNIIIGAMTALITPFKNGKVDEQSYARLIKRQIENGIDAVVPVGTTGESATLTHEEHRTCIEIAVETCKGTKVKVLAGAGSAATHHEAVGLAKFAKEHGADGILSVAPYYNKPTQQGLYEHYKAIAQSVDIPVLLYNVPGRTGCEISTDTIIKLFRDCENIYGVEASGNIDKCVDLLAHEPRMMLISGEDAINYPILSNGGKGVISVTSNLLPDMISALTHFALDENYKEAKKINDELYNINKILFCESNPIPIKTAMYLAGLIESLEFRLPLCSPSKENFAKIEEVMKKYKIKGF

Solvent-accessible surface area: 62417 Å² total

Foldseek 3Di:
DDDQFAAEEADAFFDDPRHTPLVLLLVLLLVLQVQQHAEYEALDVLHVVVQDDPVRLLSSLLSNQVSCPPHNYFYAYEQEELDLVRSLVSLLSSQVSGHQHYEYEQRADPADDLVVSLVSVQSNLVSHDHAYEYEAACVGRVYGNALVSLVCSCVVRPRDAYYDDDPCVVSLLVNCVVPVRGAYEAAQLLCRLVSLLSPHGHYHDLCCSFVSNLSNVLRVCSPVVVSVSNVVSSVLCNVLSVLCVPDPHPQLSLLLCVVVVSGDDSDDDPPDDHDDPVSSVVSNVSCVSDDTDDD/DFDQAQQPPDEDDQFAAEEADAFDDDPNHGPLVLLLVLLVVLQVQQGAEYEALDVQHVVVPDDPVSLLSSLLSRQVSCPPGNYAYAYEQEELDLVSSLVSLLSSQVRHHQHYEYEQRADPADDLVRSLVSVQSNLVSHPHAYEYEAACVGRVYGNALVSLSSSSRGGNRHAYYDDDPCVVRLLVNCVVRVSGAYEAAQLLCRLVSLLSPHGHYHDLCCSFVVNLSNVLRVCSNVVVSVSNVVSSVLCNLLSVLCVPDPHPQLSLLLCVVVVSGDDSDDDPPDDHDDPVSSVSSVVSCVVDDTDDD/DDDQFAAEEADAFDDDPRHTPLVLLLVLLVVLLVQQHAEYEAQDVLHVVVQDDPVRLLSSLLSRQVSCPPGNYAYAYEQEELDLVRSLVSLLSSQVNHHQHYEYEQRADPADDLVRSLVSVQSNLVSHDHAYEYEAACVGRVYGNALVSLVCSVVVGVRYAYYDDDPCVVRLLVNCVVPVRGAYEAAQLLCRLVSLLSPHGHYHDLCCSFVSNLSNVLNVCSVVVVSVVNVVSSVVCNQLSVLCVPDPHPQLSLLLCVVVVSGDDSDDDPPDDHDDPVSSVVNVVSCVSDDTDDD/DWDQALLDPDADDQAAEEEADAFDDDPRHGPLVLLLVLLLVLLVQQGAEYEAQDVLHVVVQDDVVSLLSSLLSRQVSCPPPNHAYAYEQEELDLVSSLVSLLSSQVNHHQHYEYEQRADPADDLVVSLVSVQSNLVSDPHAYEYEAACVGRVYGNALVSLSSSSRGGNRHAYYDDYPCVVRLLVNCVVRVSGAYEAAQLLCRLVSLLSNHGHYHDLCCSWVSNLSNVLNVCSVVVVSVVNVVSSVVCNLLSVLCVVDPHPQLSLLLCCLVVSGPDSDDDPPDDHDDPVSSVSSNVSCVSDDTDHD/DDDQAAEEEADAFDDDPRHGPLVLLLVLLLVLQVQQHAEYEALDVLHVVVPDDPVSLLSSLLSRQVSCPPHNYAYAYEQEELDLVSSLVSLLSSQVNRHQHYEYEQRADPADDLVVSLVSVQSNLVSHDHAYEYEAACVGRVYGNALVSLVCSCVVGVRYAYYDDDPCVVRLLVNCVVPVRGAYEAAQLLCRLVSLLSPHGHYHDHCCSFVSNLSNVLNVCSNVVVSVVNVVSSVVCNLLSVLCVPDPHPQLSLLLCCVVVSGPDSDDDPPDDHDDPVSSVVSVVSCVSDDTDHD/DDDQFAAEEADAFDDDPNHGPLVLLLVLLVVLLVQQGAEYEALDVLHVVVQDDVVNLLSSLLSRQVSCPPPNYFYAYEQEELDLVRSLVSLLSSVVSPHQHYEYEQRADPADDLVVSLVSVQSNLVSDDHAYEYEAACVGRVYGNALVSLVCSCVVGVRYAAYYDDPCVVSLLVNCVVPVRGAYEAAQLLCRLVSLLSPHGYYHDLCCSFVVNLSNVLNVCSVVVVSVVNVVSSVVCNLLSVLCVPDPHPQLSLLLCVVVVSGPDSDDDPPDDHDDPVSSVSSVVSPVSDDTDDD